Protein 1ULI (pdb70)

GO terms:
  GO:0018687 biphenyl 2,3-dioxygenase activity (F, EXP)
  GO:0005515 protein binding (F, IPI)

Foldseek 3Di:
DALVVLVVQADLQQFWHQCCCLAPQVNLVLCVVLPLQFAWFFPFFCQCAVDAQKWFWDDSFPFIWIWGQHPVRDTWIFGQFFQPHTARQDDDGIDGDQWTFGPPQTQIGGRNQQGDDGPPCVPPPPVDDSRVGTTQIWDWDADLGIIITHRDPPHDDPCVLCDLVSLVVCLAFVLDPQTKHFDDDKAKDKFFTALLLVQLCLFANCVCVVDPLQPQQLVVQPCFFWKKFAAQANLKIKIFHFADQSSLCSQQNDVLLCCQAHDDSLVSSCVRSVHSRSRHGTHWMGIHRPPFWIAIRSLAKTWGWHDDGSGMIMTIITGMDRPPDPPVNVVSSRVSSCCAPHCNHSRVVRVSVVRNVLSVQVVDPVSSVGIDGQCFQPPQWDCPDPSGHHIMHTSNHSSSVSNNSVNSSLSSSAPDVVSSVVVD/DVDAADDDDPVVVVLVVVLVVVLQCCQQVVVVVVNLVLADQQEWEFEWAADDDDDVPCVPRTDDDPDDGLDTDGNVRVVVLSVLLPDCPNVCVVVHKRKGWAKDDWDWHQDPDPQKIWIKIKTWIWTADDPGDIDIWIWIKTWIWGADPDPSGTHTNYIYTYTPDNPGPDPGDSGGD/DALVVLVVQADLQQFWHQCCCLPPQVNQVLCLCLPLQFAWFWPFFCQLQVDAQKWFWDDSFNFIWIFGQHPVRDTWIFGQFFQPHTARQDDDGIDGDQWTFRPPQTQIGGRNQQRDDGPPCVPPVPPDDSRVGTTQIWDWDDDLGIIITHRDPPHDPPCVLCDQVSLVVCLAFVLDPQTKHWDDDKAKDKFQTALLLVLLCLFANPVCVVDPLQPQLLVVQPFFWKKFAALANLKIKIFHFQDQSVQCSQQNDVLLCCQADDDSLVSSCVRSVHSRSRHGTHWMGIHRPPFWIAIRSLAKIWGWHDDGSRMTMTIITGMDRPPDDPVNVVSSRVSSCCAVHCNHSRVVRVRVVRNVLSVQVVDPVSSVGIDGQCFCPPQWDCDDPSGHHIMHTSNHSSSVSNNSVNSSLSSSAPDVVSSVVPRDD/DVPDPADDDDPVVVVLVVVLVVVLQCCQQVVVVVVNLVLADQLEWAFEWAADDDPDVPCVPGTADDPGDGLGTDGSVRVVVLSVLLVDCPNVCVVVHKRKGWDKDPWDWHDDPDPQKIWIKIKTWIWIADDDGDIDIWIWIKTWIWGADPDPSRIHTNYIYTYTPDNPDPDPGDSGGD/DALVVLLVQADLQQFWHQCCCLPPQVNQVLCLVQPLQFAWFWPFFCQQQVDAQWWFWDDSFNFIWIWGQHPVRDIWIFTQFFQPHTARFDPDGIDGDQWTFRPPQTQTGGRNQQRDDGPPCVPPPVPDDSRPGGTQIWDWDDDLGIIITHRDPPHDPPCVLCDQVVLVVCLAFVLDPQTKHFDDDKAKDKFQTALLLVLLCLFANCVCVVDPLQPQLLVVQPAFFWKKFAALANLKIKIWGFADQSSLCSQQNDVLLCCQAHDDSLVSSCVRSVHSRSRHGTYWMGIHRPDFWIAIRSLAKIWGWHDDGSGMTMTIITGMDRPPPPPVVVVSSRVRSCCAPHCNHSRPVRVSVVRNVLSVCVVDPVSSVGIDGQCFQNPQWDCDDPSRHHIMHTSNHSSSVSNNVVLSSLSSSAPDVVSSVVPRD/DVDAADDDDPVVVVLVVVLVVVLQCCQQVVVLVVNLVLADQLEWEFEWAADDDDPVCCVVGTADDVGDGLDTDGSVRVVVLSVLLPDCPNVCQNVHKGKGWDKADWDWHDDPDPQKIWIKIKTWIWIADDPGDTDIWIWIKTWIWGADPDPSGTHTNYIYTYTPDNPRPDPGDSGGD

B-factor: mean 17.36, std 6.79, range [4.51, 50.5]

InterPro domains:
  IPR001663 Aromatic-ring-hydroxylating dioxygenase, alpha subunit [PR00090] (40-65)
  IPR001663 Aromatic-ring-hydroxylating dioxygenase, alpha subunit [PR00090] (70-85)
  IPR001663 Aromatic-ring-hydroxylating dioxygenase, alpha subunit [PR00090] (91-111)
  IPR001663 Aromatic-ring-hydroxylating dioxygenase, alpha subunit [PR00090] (112-132)
  IPR001663 Aromatic-ring-hydroxylating dioxygenase, alpha subunit [PR00090] (154-180)
  IPR001663 Aromatic-ring-hydroxylating dioxygenase, alpha subunit [PR00090] (195-217)
  IPR001663 Aromatic-ring-hydroxylating dioxygenase, alpha subunit [PTHR43756] (24-400)
  IPR015879 Aromatic-ring-hydroxylating dioxygenase, alpha subunit, C-terminal domain [PF00848] (184-440)
  IPR015881 Aromatic-ring-hydroxylating dioxygenase ARHD, Rieske 2Fe-2S-binding site [PS00570] (98-121)
  IPR017941 Rieske [2Fe-2S] iron-sulphur domain [PF00355] (55-139)
  IPR017941 Rieske [2Fe-2S] iron-sulphur domain [PS51296] (56-165)
  IPR036922 Rieske [2Fe-2S] iron-sulphur domain superfamily [G3DSA:2.102.10.10] (53-179)
  IPR036922 Rieske [2Fe-2S] iron-sulphur domain superfamily [SSF50022] (21-170)
  IPR043266 Ring-hydroxylating dioxygenase, alpha subunit NdoB-like, C-terminal [cd08881] (195-440)

Sequence (1806 aa):
WADADIAELVDERTGRLDPRIYTDEALYEQELERIFGRSWLLMGHETQIPKAGDFMTNYMGEDPVMVVRQKNGEIRVFLNQCRHRGMRICRADGGNAKSFTCSYHGWAYDTGGNLVSVPFEEQAFPGLRKEDWGPLQARVETYKGLIFANWDADAPDLDTYLGEAKFYMDHMLDRTEAGTEAIPGIQKWVIPCNWKFAAEQFCSDMYHAGTTSHLSGILAGLPTEGIQYRATWGGHGSGFYIGDPNLLLAIMGPKVTEYWTQGPAAEKASERLGSTERGQQLMAQHMTIFPTCSFLPGINTIRAWHPRGPNEIEVWAFTVVDADAPEEMKEEYRQQTLRTFSAGGVFEQDDGENWVEIQQVLRGHKARSRPFNAEMGLGQTDSDNPDYPGTISYVYSEEAARGLYTQWVRMMTSPDWAALDATRFRTKPAPVDPSLQHEIEQFYYWEAKLLNDRRFQEWFDLLAEDIHYFMPIRTTRIMRETAQEYSGAREYAHFDDNAQMMRGRLRKITSDVSWSENPASRTRHVISNVMIVDGEKPGEYHVSSVFIVYRNRLERQLDIFAGERKDILRRTGSEAGFELAKRTILIDQSTILSNNLSFFFWADADIAELVDERTGRLDPRIYTDEALYEQELERIFGRSWLLMGHETQIPKAGDFMTNYMGEDPVMVVRQKNGEIRVFLNQCRHRGMRICRADGGNAKSFTCSYHGWAYDTGGNLVSVPFEEQAFPGLRKEDWGPLQARVETYKGLIFANWDADAPDLDTYLGEAKFYMDHMLDRTEAGTEAIPGIQKWVIPCNWKFAAEQFCSDMYHAGTTSHLSGILAGLTEGIQYRATWGGHGSGFYIGDPNLLLAIMGPKVTEYWTQGPAAEKASERLGSTERGQQLMAQHMTIFPTCSFLPGINTIRAWHPRGPNEIEVWAFTVVDADAPEEMKEEYRQQTLRTFSAGGVFEQDDGENWVEIQQVLRGHKARSRPFNAEMGLGQTDSDNPDYPGTISYVYSEEAARGLYTQWVRMMTSPDWAALDATRPAAFRTKPAPVDPSLQHEIEQFYYWEAKLLNDRRFQEWFDLLAEDIHYFMPIRTTRIMRETAQEYSGAREYAHFDDNAQMMRGRLRKITSDVSWSENPASRTRHVISNVMIVDGEKPGEYHVSSVFIVYRNRLERQLDIFAGERKDILRRTGSEAGFELAKRTILIDQSTILSNNLSFFFWADADIAELVDERTGRLDPRIYTDEALYEQELERIFGRSWLLMGHETQIPKAGDFMTNYMGEDPVMVVRQKNGEIRVFLNQCRHRGMRICRADGGNAKSFTCSYHGWAYDTGGNLVSVPFEEQAFPGLRKEDWGPLQARVETYKGLIFANWDADAPDLDTYLGEAKFYMDHMLDRTEAGTEAIPGIQKWVIPCNWKFAAEQFCSDMYHAGTTSHLSGILAGLPTEGIQYRATWGGHGSGFYIGDPNLLLAIMGPKVTEYWTQGPAAEKASERLGSTERGQQLMAQHMTIFPTCSFLPGINTIRAWHPRGPNEIEVWAFTVVDADAPEEMKEEYRQQTLRTFSAGGVFEQDDGENWVEIQQVLRGHKARSRPFNAEMGLGQTDSDNPDYPGTISYVYSEEAARGLYTQWVRMMTSPDWAALDATRPFRTKPAPVDPSLQHEIEQFYYWEAKLLNDRRFQEWFDLLAEDIHYFMPIRTTRIMRETAQEYSGAREYAHFDDNAQMMRGRLRKITSDVSWSENPASRTRHVISNVMIVDGEKPGEYHVSSVFIVYRNRLERQLDIFAGERKDILRRTGSEAGFELAKRTILIDQSTILSNNLSFFF

Organism: Rhodococcus jostii (strain RHA1) (NCBI:txid101510)

Structure (mmCIF, N/CA/C/O backbone):
data_1ULI
#
_entry.id   1ULI
#
_cell.length_a   137.741
_cell.length_b   137.741
_cell.length_c   237.744
_cell.angle_alpha   90.00
_cell.angle_beta   90.00
_cell.angle_gamma   90.00
#
_symmetry.space_group_name_H-M   'P 43 21 2'
#
loop_
_entity.id
_entity.type
_entity.pdbx_description
1 polymer 'biphenyl dioxygenase large subunit'
2 polymer 'biphenyl dioxygenase small subunit'
3 non-polymer 'FE (II) ION'
4 non-polymer 'FE2/S2 (INORGANIC) CLUSTER'
5 water water
#
loop_
_atom_site.group_PDB
_atom_site.id
_atom_site.type_symbol
_atom_site.label_atom_id
_atom_site.label_alt_id
_atom_site.label_comp_id
_atom_site.label_asym_id
_atom_site.label_entity_id
_atom_site.label_seq_id
_atom_site.pdbx_PDB_ins_code
_atom_site.Cartn_x
_atom_site.Cartn_y
_atom_site.Cartn_z
_atom_site.occupancy
_atom_site.B_iso_or_equiv
_atom_site.auth_seq_id
_atom_site.auth_comp_id
_atom_site.auth_asym_id
_atom_site.auth_atom_id
_atom_site.pdbx_PDB_model_num
ATOM 1 N N . TRP A 1 17 ? -6.313 21.892 64.701 1.00 23.52 17 TRP A N 1
ATOM 2 C CA . TRP A 1 17 ? -6.714 20.532 65.194 1.00 23.78 17 TRP A CA 1
ATOM 3 C C . TRP A 1 17 ? -8.221 20.409 65.345 1.00 24.19 17 TRP A C 1
ATOM 4 O O . TRP A 1 17 ? -8.833 21.188 66.073 1.00 24.94 17 TRP A O 1
ATOM 15 N N . ALA A 1 18 ? -8.814 19.420 64.680 1.00 24.41 18 ALA A N 1
ATOM 16 C CA . ALA A 1 18 ? -10.222 19.080 64.892 1.00 24.53 18 ALA A CA 1
ATOM 17 C C . ALA A 1 18 ? -10.408 18.417 66.247 1.00 24.51 18 ALA A C 1
ATOM 18 O O . ALA A 1 18 ? -9.502 17.755 66.742 1.00 24.20 18 ALA A O 1
ATOM 20 N N . ASP A 1 19 ? -11.595 18.598 66.824 1.00 24.62 19 ASP A N 1
ATOM 21 C CA . ASP A 1 19 ? -11.930 18.094 68.150 1.00 24.80 19 ASP A CA 1
ATOM 22 C C . ASP A 1 19 ? -11.790 16.588 68.253 1.00 24.68 19 ASP A C 1
ATOM 23 O O . ASP A 1 19 ? -11.251 16.075 69.241 1.00 25.08 19 ASP A O 1
ATOM 28 N N . ALA A 1 20 ? -12.259 15.874 67.236 1.00 24.23 20 ALA A N 1
ATOM 29 C CA . ALA A 1 20 ? -12.184 14.418 67.235 1.00 23.78 20 ALA A CA 1
ATOM 30 C C . ALA A 1 20 ? -10.738 13.924 67.171 1.00 23.34 20 ALA A C 1
ATOM 31 O O . ALA A 1 20 ? -10.413 12.876 67.722 1.00 23.28 20 ALA A O 1
ATOM 33 N N . ASP A 1 21 ? -9.880 14.678 66.493 1.00 22.73 21 ASP A N 1
ATOM 34 C CA . ASP A 1 21 ? -8.465 14.334 66.392 1.00 22.63 21 ASP A CA 1
ATOM 35 C C . ASP A 1 21 ? -7.744 14.478 67.736 1.00 22.16 21 ASP A C 1
ATOM 36 O O . ASP A 1 21 ? -6.870 13.666 68.056 1.00 22.04 21 ASP A O 1
ATOM 41 N N . ILE A 1 22 ? -8.116 15.503 68.512 1.00 21.45 22 ILE A N 1
ATOM 42 C CA . ILE A 1 22 ? -7.568 15.715 69.853 1.00 20.97 22 ILE A CA 1
ATOM 43 C C . ILE A 1 22 ? -7.991 14.581 70.800 1.00 21.11 22 ILE A C 1
ATOM 44 O O . ILE A 1 22 ? -7.174 14.082 71.586 1.00 19.68 22 ILE A O 1
ATOM 49 N N . ALA A 1 23 ? -9.264 14.184 70.709 1.00 21.40 23 ALA A N 1
ATOM 50 C CA . ALA A 1 23 ? -9.807 13.101 71.531 1.00 21.68 23 ALA A CA 1
ATOM 51 C C . ALA A 1 23 ? -9.057 11.783 71.343 1.00 21.58 23 ALA A C 1
ATOM 52 O O . ALA A 1 23 ? -8.926 11.023 72.292 1.00 20.91 23 ALA A O 1
ATOM 54 N N . GLU A 1 24 ? -8.562 11.525 70.130 1.00 21.89 24 GLU A N 1
ATOM 55 C CA . GLU A 1 24 ? -7.788 10.305 69.837 1.00 22.60 24 GLU A CA 1
ATOM 56 C C . GLU A 1 24 ? -6.378 10.291 70.465 1.00 21.62 24 GLU A C 1
ATOM 57 O O . GLU A 1 24 ? -5.728 9.245 70.495 1.00 21.04 24 GLU A O 1
ATOM 63 N N . LEU A 1 25 ? -5.899 11.442 70.933 1.00 20.83 25 LEU A N 1
ATOM 64 C CA . LEU A 1 25 ? -4.556 11.547 71.531 1.00 20.84 25 LEU A CA 1
ATOM 65 C C . LEU A 1 25 ? -4.477 10.950 72.937 1.00 20.80 25 LEU A C 1
ATOM 66 O O . LEU A 1 25 ? -3.392 10.664 73.428 1.00 20.19 25 LEU A O 1
ATOM 71 N N . VAL A 1 26 ? -5.630 10.783 73.579 1.00 20.64 26 VAL A N 1
ATOM 72 C CA . VAL A 1 26 ? -5.720 10.228 74.924 1.00 20.75 26 VAL A CA 1
ATOM 73 C C . VAL A 1 26 ? -6.798 9.146 74.940 1.00 21.14 26 VAL A C 1
ATOM 74 O O . VAL A 1 26 ? -7.918 9.376 74.477 1.00 20.87 26 VAL A O 1
ATOM 78 N N . ASP A 1 27 ? -6.456 7.987 75.494 1.00 21.27 27 ASP A N 1
ATOM 79 C CA . ASP A 1 27 ? -7.370 6.851 75.588 1.00 21.82 27 ASP A CA 1
ATOM 80 C C . ASP A 1 27 ? -7.288 6.277 77.001 1.00 21.61 27 ASP A C 1
ATOM 81 O O . ASP A 1 27 ? -6.368 5.527 77.326 1.00 20.53 27 ASP A O 1
ATOM 86 N N . GLU A 1 28 ? -8.237 6.661 77.850 1.00 22.15 28 GLU A N 1
ATOM 87 C CA . GLU A 1 28 ? -8.289 6.168 79.227 1.00 22.95 28 GLU A CA 1
ATOM 88 C C . GLU A 1 28 ? -8.875 4.760 79.335 1.00 22.88 28 GLU A C 1
ATOM 89 O O . GLU A 1 28 ? -8.745 4.130 80.381 1.00 23.30 28 GLU A O 1
ATOM 95 N N . ARG A 1 29 ? -9.525 4.291 78.270 1.00 23.36 29 ARG A N 1
ATOM 96 C CA . ARG A 1 29 ? -10.122 2.943 78.209 1.00 24.10 29 ARG A CA 1
ATOM 97 C C . ARG A 1 29 ? -9.031 1.854 78.170 1.00 23.08 29 ARG A C 1
ATOM 98 O O . ARG A 1 29 ? -9.091 0.905 78.947 1.00 23.20 29 ARG A O 1
ATOM 106 N N . THR A 1 30 ? -8.048 2.006 77.277 1.00 21.96 30 THR A N 1
ATOM 107 C CA . THR A 1 30 ? -6.898 1.089 77.180 1.00 21.60 30 THR A CA 1
ATOM 108 C C . THR A 1 30 ? -5.614 1.649 77.821 1.00 20.55 30 THR A C 1
ATOM 109 O O . THR A 1 30 ? -4.663 0.906 78.045 1.00 21.06 30 THR A O 1
ATOM 113 N N . GLY A 1 31 ? -5.581 2.950 78.091 1.00 19.14 31 GLY A N 1
ATOM 114 C CA . GLY A 1 31 ? -4.473 3.571 78.799 1.00 18.55 31 GLY A CA 1
ATOM 115 C C . GLY A 1 31 ? -3.311 3.914 77.898 1.00 17.72 31 GLY A C 1
ATOM 116 O O . GLY A 1 31 ? -2.257 3.302 78.024 1.00 17.00 31 GLY A O 1
ATOM 117 N N . ARG A 1 32 ? -3.516 4.884 77.001 1.00 17.41 32 ARG A N 1
ATOM 118 C CA . ARG A 1 32 ? -2.534 5.279 75.985 1.00 17.76 32 ARG A CA 1
ATOM 119 C C . ARG A 1 32 ? -2.450 6.795 75.911 1.00 16.93 32 ARG A C 1
ATOM 120 O O . ARG A 1 32 ? -3.471 7.465 75.937 1.00 16.77 32 ARG A O 1
ATOM 128 N N . LEU A 1 33 ? -1.238 7.336 75.815 1.00 16.08 33 LEU A N 1
ATOM 129 C CA . LEU A 1 33 ? -1.060 8.761 75.595 1.00 15.45 33 LEU A CA 1
ATOM 130 C C . LEU A 1 33 ? -0.190 9.002 74.364 1.00 15.03 33 LEU A C 1
ATOM 131 O O . LEU A 1 33 ? 0.897 8.466 74.247 1.00 14.80 33 LEU A O 1
ATOM 136 N N . ASP A 1 34 ? -0.669 9.838 73.456 1.00 14.58 34 ASP A N 1
ATOM 137 C CA . ASP A 1 34 ? 0.106 10.235 72.303 1.00 14.26 34 ASP A CA 1
ATOM 138 C C . ASP A 1 34 ? 1.104 11.336 72.727 1.00 13.65 34 ASP A C 1
ATOM 139 O O . ASP A 1 34 ? 0.691 12.362 73.240 1.00 13.38 34 ASP A O 1
ATOM 144 N N . PRO A 1 35 ? 2.407 11.127 72.535 1.00 12.87 35 PRO A N 1
ATOM 145 C CA . PRO A 1 35 ? 3.410 12.076 73.043 1.00 12.21 35 PRO A CA 1
ATOM 146 C C . PRO A 1 35 ? 3.379 13.461 72.398 1.00 11.29 35 PRO A C 1
ATOM 147 O O . PRO A 1 35 ? 3.895 14.392 72.988 1.00 10.24 35 PRO A O 1
ATOM 151 N N . ARG A 1 36 ? 2.753 13.598 71.243 1.00 10.64 36 ARG A N 1
ATOM 152 C CA . ARG A 1 36 ? 2.570 14.920 70.630 1.00 11.01 36 ARG A CA 1
ATOM 153 C C . ARG A 1 36 ? 1.749 15.902 71.487 1.00 10.36 36 ARG A C 1
ATOM 154 O O . ARG A 1 36 ? 1.801 17.108 71.270 1.00 10.09 36 ARG A O 1
ATOM 162 N N . ILE A 1 37 ? 1.007 15.417 72.476 1.00 10.12 37 ILE A N 1
ATOM 163 C CA . ILE A 1 37 ? 0.344 16.349 73.391 1.00 9.87 37 ILE A CA 1
ATOM 164 C C . ILE A 1 37 ? 1.374 17.200 74.170 1.00 10.32 37 ILE A C 1
ATOM 165 O O . ILE A 1 37 ? 1.040 18.287 74.638 1.00 10.30 37 ILE A O 1
ATOM 170 N N . TYR A 1 38 ? 2.611 16.702 74.278 1.00 9.93 38 TYR A N 1
ATOM 171 C CA . TYR A 1 38 ? 3.684 17.395 74.998 1.00 10.05 38 TYR A CA 1
ATOM 172 C C . TYR A 1 38 ? 4.560 18.312 74.133 1.00 9.95 38 TYR A C 1
ATOM 173 O O . TYR A 1 38 ? 5.407 19.023 74.674 1.00 9.56 38 TYR A O 1
ATOM 182 N N . THR A 1 39 ? 4.375 18.279 72.813 1.00 10.69 39 THR A N 1
ATOM 183 C CA . THR A 1 39 ? 5.242 19.019 71.879 1.00 11.60 39 THR A CA 1
ATOM 184 C C . THR A 1 39 ? 4.541 19.924 70.875 1.00 12.47 39 THR A C 1
ATOM 185 O O . THR A 1 39 ? 5.147 20.890 70.377 1.00 13.45 39 THR A O 1
ATOM 189 N N . ASP A 1 40 ? 3.310 19.597 70.513 1.00 13.09 40 ASP A N 1
ATOM 190 C CA . ASP A 1 40 ? 2.667 20.267 69.391 1.00 13.64 40 ASP A CA 1
ATOM 191 C C . ASP A 1 40 ? 2.368 21.732 69.710 1.00 14.18 40 ASP A C 1
ATOM 192 O O . ASP A 1 40 ? 1.709 22.040 70.717 1.00 14.26 40 ASP A O 1
ATOM 197 N N . GLU A 1 41 ? 2.851 22.629 68.845 1.00 14.85 41 GLU A N 1
ATOM 198 C CA . GLU A 1 41 ? 2.704 24.073 69.045 1.00 15.33 41 GLU A CA 1
ATOM 199 C C . GLU A 1 41 ? 1.250 24.527 68.927 1.00 14.58 41 GLU A C 1
ATOM 200 O O . GLU A 1 41 ? 0.814 25.399 69.682 1.00 13.65 41 GLU A O 1
ATOM 206 N N . ALA A 1 42 ? 0.508 23.952 67.982 1.00 13.90 42 ALA A N 1
ATOM 207 C CA . ALA A 1 42 ? -0.889 24.338 67.783 1.00 13.56 42 ALA A CA 1
ATOM 208 C C . ALA A 1 42 ? -1.753 23.886 68.973 1.00 13.42 42 ALA A C 1
ATOM 209 O O . ALA A 1 42 ? -2.598 24.650 69.462 1.00 12.63 42 ALA A O 1
ATOM 211 N N . LEU A 1 43 ? -1.514 22.671 69.470 1.00 12.89 43 LEU A N 1
ATOM 212 C CA . LEU A 1 43 ? -2.187 22.213 70.690 1.00 12.85 43 LEU A CA 1
ATOM 213 C C . LEU A 1 43 ? -1.883 23.138 71.867 1.00 12.80 43 LEU A C 1
ATOM 214 O O . LEU A 1 43 ? -2.764 23.412 72.665 1.00 12.84 43 LEU A O 1
ATOM 219 N N . TYR A 1 44 ? -0.657 23.644 71.940 1.00 13.10 44 TYR A N 1
ATOM 220 C CA . TYR A 1 44 ? -0.242 24.541 73.021 1.00 13.69 44 TYR A CA 1
ATOM 221 C C . TYR A 1 44 ? -1.004 25.872 72.999 1.00 14.19 44 TYR A C 1
ATOM 222 O O . TYR A 1 44 ? -1.501 26.304 74.026 1.00 13.67 44 TYR A O 1
ATOM 231 N N . GLU A 1 45 ? -1.084 26.514 71.831 1.00 14.90 45 GLU A N 1
ATOM 232 C CA . GLU A 1 45 ? -1.892 27.731 71.648 1.00 15.75 45 GLU A CA 1
ATOM 233 C C . GLU A 1 45 ? -3.362 27.512 72.055 1.00 14.85 45 GLU A C 1
ATOM 234 O O . GLU A 1 45 ? -3.987 28.377 72.683 1.00 14.68 45 GLU A O 1
ATOM 240 N N . GLN A 1 46 ? -3.905 26.347 71.722 1.00 14.20 46 GLN A N 1
ATOM 241 C CA . GLN A 1 46 ? -5.271 26.010 72.104 1.00 14.11 46 GLN A CA 1
ATOM 242 C C . GLN A 1 46 ? -5.404 25.758 73.618 1.00 13.59 46 GLN A C 1
ATOM 243 O O . GLN A 1 46 ? -6.439 26.043 74.184 1.00 13.40 46 GLN A O 1
ATOM 249 N N . GLU A 1 47 ? -4.359 25.243 74.264 1.00 13.28 47 GLU A N 1
ATOM 250 C CA . GLU A 1 47 ? -4.323 25.124 75.731 1.00 12.75 47 GLU A CA 1
ATOM 251 C C . GLU A 1 47 ? -4.413 26.489 76.401 1.00 12.57 47 GLU A C 1
ATOM 252 O O . GLU A 1 47 ? -5.156 26.661 77.353 1.00 11.87 47 GLU A O 1
ATOM 258 N N . LEU A 1 48 ? -3.642 27.460 75.922 1.00 12.29 48 LEU A N 1
ATOM 259 C CA . LEU A 1 48 ? -3.710 28.804 76.494 1.00 12.24 48 LEU A CA 1
ATOM 260 C C . LEU A 1 48 ? -5.124 29.379 76.437 1.00 12.54 48 LEU A C 1
ATOM 261 O O . LEU A 1 48 ? -5.559 30.050 77.384 1.00 11.75 48 LEU A O 1
ATOM 266 N N . GLU A 1 49 ? -5.831 29.106 75.335 1.00 13.14 49 GLU A N 1
ATOM 267 C CA . GLU A 1 49 ? -7.188 29.578 75.145 1.00 13.79 49 GLU A CA 1
ATOM 268 C C . GLU A 1 49 ? -8.177 28.791 76.005 1.00 13.69 49 GLU A C 1
ATOM 269 O O . GLU A 1 49 ? -8.917 29.382 76.793 1.00 14.65 49 GLU A O 1
ATOM 275 N N . ARG A 1 50 ? -8.184 27.469 75.855 1.00 12.96 50 ARG A N 1
ATOM 276 C CA . ARG A 1 50 ? -9.240 26.622 76.396 1.00 12.86 50 ARG A CA 1
ATOM 277 C C . ARG A 1 50 ? -8.985 26.013 77.777 1.00 12.65 50 ARG A C 1
ATOM 278 O O . ARG A 1 50 ? -9.935 25.555 78.430 1.00 12.15 50 ARG A O 1
ATOM 286 N N . ILE A 1 51 ? -7.730 26.010 78.229 1.00 12.03 51 ILE A N 1
ATOM 287 C CA . ILE A 1 51 ? -7.416 25.586 79.595 1.00 11.77 51 ILE A CA 1
ATOM 288 C C . ILE A 1 51 ? -7.042 26.783 80.458 1.00 12.22 51 ILE A C 1
ATOM 289 O O . ILE A 1 51 ? -7.784 27.135 81.372 1.00 11.86 51 ILE A O 1
ATOM 294 N N . PHE A 1 52 ? -5.913 27.423 80.163 1.00 12.55 52 PHE A N 1
ATOM 295 C CA . PHE A 1 52 ? -5.430 28.515 81.006 1.00 12.71 52 PHE A CA 1
ATOM 296 C C . PHE A 1 52 ? -6.354 29.734 80.974 1.00 13.21 52 PHE A C 1
ATOM 297 O O . PHE A 1 52 ? -6.450 30.467 81.962 1.00 13.33 52 PHE A O 1
ATOM 305 N N . GLY A 1 53 ? -7.071 29.904 79.866 1.00 13.22 53 GLY A N 1
ATOM 306 C CA . GLY A 1 53 ? -8.013 30.991 79.716 1.00 13.15 53 GLY A CA 1
ATOM 307 C C . GLY A 1 53 ? -9.295 30.839 80.520 1.00 12.86 53 GLY A C 1
ATOM 308 O O . GLY A 1 53 ? -10.026 31.793 80.674 1.00 12.55 53 GLY A O 1
ATOM 309 N N . ARG A 1 54 ? -9.580 29.655 81.041 1.00 13.42 54 ARG A N 1
ATOM 310 C CA . ARG A 1 54 ? -10.845 29.471 81.748 1.00 13.83 54 ARG A CA 1
ATOM 311 C C . ARG A 1 54 ? -10.843 28.506 82.904 1.00 13.13 54 ARG A C 1
ATOM 312 O O . ARG A 1 54 ? -11.903 28.101 83.364 1.00 13.49 54 ARG A O 1
ATOM 320 N N . SER A 1 55 ? -9.656 28.194 83.407 1.00 12.36 55 SER A N 1
ATOM 321 C CA . SER A 1 55 ? -9.492 27.386 84.595 1.00 12.05 55 SER A CA 1
ATOM 322 C C . SER A 1 55 ? -9.210 28.316 85.778 1.00 11.46 55 SER A C 1
ATOM 323 O O . SER A 1 55 ? -8.814 29.457 85.592 1.00 11.21 55 SER A O 1
ATOM 326 N N . TRP A 1 56 ? -9.427 27.812 86.983 1.00 11.17 56 TRP A N 1
ATOM 327 C CA . TRP A 1 56 ? -8.943 28.463 88.202 1.00 11.11 56 TRP A CA 1
ATOM 328 C C . TRP A 1 56 ? -7.468 28.126 88.419 1.00 11.00 56 TRP A C 1
ATOM 329 O O . TRP A 1 56 ? -7.095 26.949 88.470 1.00 11.12 56 TRP A O 1
ATOM 340 N N . LEU A 1 57 ? -6.655 29.165 88.569 1.00 10.79 57 LEU A N 1
ATOM 341 C CA . LEU A 1 57 ? -5.198 29.065 88.605 1.00 10.82 57 LEU A CA 1
ATOM 342 C C . LEU A 1 57 ? -4.658 29.675 89.886 1.00 10.49 57 LEU A C 1
ATOM 343 O O . LEU A 1 57 ? -5.156 30.703 90.329 1.00 9.76 57 LEU A O 1
ATOM 348 N N . LEU A 1 58 ? -3.618 29.067 90.460 1.00 10.72 58 LEU A N 1
ATOM 349 C CA . LEU A 1 58 ? -3.058 29.516 91.742 1.00 10.84 58 LEU A CA 1
ATOM 350 C C . LEU A 1 58 ? -2.251 30.790 91.591 1.00 10.77 58 LEU A C 1
ATOM 351 O O . LEU A 1 58 ? -1.352 30.875 90.762 1.00 11.86 58 LEU A O 1
ATOM 356 N N . MET A 1 59 ? -2.581 31.764 92.426 1.00 10.97 59 MET A N 1
ATOM 357 C CA . MET A 1 59 ? -1.971 33.081 92.461 1.00 10.89 59 MET A CA 1
ATOM 358 C C . MET A 1 59 ? -1.083 33.243 93.679 1.00 11.02 59 MET A C 1
ATOM 359 O O . MET A 1 59 ? -0.280 34.154 93.722 1.00 10.77 59 MET A O 1
ATOM 364 N N . GLY A 1 60 ? -1.263 32.383 94.682 1.00 11.24 60 GLY A N 1
ATOM 365 C CA . GLY A 1 60 ? -0.508 32.468 95.916 1.00 11.04 60 GLY A CA 1
ATOM 366 C C . GLY A 1 60 ? -1.347 32.225 97.169 1.00 11.47 60 GLY A C 1
ATOM 367 O O . GLY A 1 60 ? -2.290 31.440 97.178 1.00 11.13 60 GLY A O 1
ATOM 368 N N . HIS A 1 61 ? -0.964 32.900 98.248 1.00 12.04 61 HIS A N 1
ATOM 369 C CA . HIS A 1 61 ? -1.597 32.756 99.547 1.00 12.30 61 HIS A CA 1
ATOM 370 C C . HIS A 1 61 ? -1.917 34.151 100.061 1.00 12.63 61 HIS A C 1
ATOM 371 O O . HIS A 1 61 ? -1.132 35.084 99.849 1.00 12.31 61 HIS A O 1
ATOM 378 N N . GLU A 1 62 ? -3.064 34.283 100.733 1.00 12.79 62 GLU A N 1
ATOM 379 C CA . GLU A 1 62 ? -3.537 35.554 101.305 1.00 13.50 62 GLU A CA 1
ATOM 380 C C . GLU A 1 62 ? -2.487 36.285 102.119 1.00 13.16 62 GLU A C 1
ATOM 381 O O . GLU A 1 62 ? -2.345 37.485 102.008 1.00 13.99 62 GLU A O 1
ATOM 387 N N . THR A 1 63 ? -1.757 35.561 102.946 1.00 13.25 63 THR A N 1
ATOM 388 C CA . THR A 1 63 ? -0.771 36.154 103.842 1.00 13.60 63 THR A CA 1
ATOM 389 C C . THR A 1 63 ? 0.502 36.659 103.148 1.00 13.64 63 THR A C 1
ATOM 390 O O . THR A 1 63 ? 1.333 37.304 103.795 1.00 13.46 63 THR A O 1
ATOM 394 N N . GLN A 1 64 ? 0.651 36.400 101.848 1.00 12.91 64 GLN A N 1
ATOM 395 C CA . GLN A 1 64 ? 1.726 37.017 101.062 1.00 12.73 64 GLN A CA 1
ATOM 396 C C . GLN A 1 64 ? 1.460 38.492 100.766 1.00 12.73 64 GLN A C 1
ATOM 397 O O . GLN A 1 64 ? 2.404 39.264 100.602 1.00 13.02 64 GLN A O 1
ATOM 403 N N . ILE A 1 65 ? 0.179 38.875 100.682 1.00 12.93 65 ILE A N 1
ATOM 404 C CA . ILE A 1 65 ? -0.232 40.266 100.475 1.00 12.48 65 ILE A CA 1
ATOM 405 C C . ILE A 1 65 ? -1.300 40.705 101.504 1.00 13.51 65 ILE A C 1
ATOM 406 O O . ILE A 1 65 ? -2.452 40.970 101.154 1.00 12.95 65 ILE A O 1
ATOM 411 N N . PRO A 1 66 ? -0.913 40.787 102.776 1.00 14.46 66 PRO A N 1
ATOM 412 C CA . PRO A 1 66 ? -1.884 41.034 103.855 1.00 14.93 66 PRO A CA 1
ATOM 413 C C . PRO A 1 66 ? -2.368 42.498 104.000 1.00 15.59 66 PRO A C 1
ATOM 414 O O . PRO A 1 66 ? -3.480 42.716 104.486 1.00 15.85 66 PRO A O 1
ATOM 418 N N . LYS A 1 67 ? -1.565 43.474 103.577 1.00 15.97 67 LYS A N 1
ATOM 419 C CA . LYS A 1 67 ? -1.900 44.885 103.748 1.00 16.00 67 LYS A CA 1
ATOM 420 C C . LYS A 1 67 ? -2.406 45.548 102.477 1.00 15.73 67 LYS A C 1
ATOM 421 O O . LYS A 1 67 ? -2.048 45.155 101.369 1.00 15.02 67 LYS A O 1
ATOM 427 N N . ALA A 1 68 ? -3.241 46.572 102.657 1.00 15.38 68 ALA A N 1
ATOM 428 C CA . ALA A 1 68 ? -3.698 47.426 101.566 1.00 15.31 68 ALA A CA 1
ATOM 429 C C . ALA A 1 68 ? -2.507 47.952 100.751 1.00 15.46 68 ALA A C 1
ATOM 430 O O . ALA A 1 68 ? -1.546 48.500 101.311 1.00 15.54 68 ALA A O 1
ATOM 432 N N . GLY A 1 69 ? -2.577 47.774 99.436 1.00 15.15 69 GLY A N 1
ATOM 433 C CA . GLY A 1 69 ? -1.495 48.139 98.539 1.00 14.81 69 GLY A CA 1
ATOM 434 C C . GLY A 1 69 ? -0.432 47.069 98.333 1.00 14.46 69 GLY A C 1
ATOM 435 O O . GLY A 1 69 ? 0.398 47.196 97.439 1.00 14.52 69 GLY A O 1
ATOM 436 N N . ASP A 1 70 ? -0.419 46.031 99.153 1.00 14.06 70 ASP A N 1
ATOM 437 C CA . ASP A 1 70 ? 0.497 44.926 98.911 1.00 14.22 70 ASP A CA 1
ATOM 438 C C . ASP A 1 70 ? 0.163 44.271 97.577 1.00 14.40 70 ASP A C 1
ATOM 439 O O . ASP A 1 70 ? -0.998 43.921 97.316 1.00 14.95 70 ASP A O 1
ATOM 444 N N . PHE A 1 71 ? 1.179 44.116 96.736 1.00 13.98 71 PHE A N 1
ATOM 445 C CA . PHE A 1 71 ? 1.040 43.387 95.474 1.00 13.48 71 PHE A CA 1
ATOM 446 C C . PHE A 1 71 ? 2.119 42.323 95.280 1.00 13.04 71 PHE A C 1
ATOM 447 O O . PHE A 1 71 ? 3.186 42.368 95.887 1.00 12.56 71 PHE A O 1
ATOM 455 N N . MET A 1 72 ? 1.807 41.357 94.426 1.00 12.74 72 MET A N 1
ATOM 456 C CA . MET A 1 72 ? 2.804 40.461 93.865 1.00 12.66 72 MET A CA 1
ATOM 457 C C . MET A 1 72 ? 2.401 40.161 92.432 1.00 12.49 72 MET A C 1
ATOM 458 O O . MET A 1 72 ? 1.225 40.097 92.130 1.00 12.04 72 MET A O 1
ATOM 463 N N . THR A 1 73 ? 3.376 39.981 91.549 1.00 12.52 73 THR A N 1
ATOM 464 C CA . THR A 1 73 ? 3.080 39.510 90.208 1.00 12.42 73 THR A CA 1
ATOM 465 C C . THR A 1 73 ? 2.892 38.008 90.213 1.00 11.76 73 THR A C 1
ATOM 466 O O . THR A 1 73 ? 3.325 37.305 91.129 1.00 11.93 73 THR A O 1
ATOM 470 N N . ASN A 1 74 ? 2.231 37.528 89.171 1.00 10.97 74 ASN A N 1
ATOM 471 C CA . ASN A 1 74 ? 2.120 36.106 88.888 1.00 10.60 74 ASN A CA 1
ATOM 472 C C . ASN A 1 74 ? 1.770 35.926 87.396 1.00 10.11 74 ASN A C 1
ATOM 473 O O . ASN A 1 74 ? 1.775 36.891 86.631 1.00 9.43 74 ASN A O 1
ATOM 478 N N . TYR A 1 75 ? 1.482 34.690 87.000 1.00 9.73 75 TYR A N 1
ATOM 479 C CA . TYR A 1 75 ? 1.069 34.359 85.637 1.00 9.64 75 TYR A CA 1
ATOM 480 C C . TYR A 1 75 ? -0.182 33.513 85.610 1.00 9.42 75 TYR A C 1
ATOM 481 O O . TYR A 1 75 ? -0.403 32.662 86.479 1.00 9.19 75 TYR A O 1
ATOM 490 N N . MET A 1 76 ? -1.002 33.771 84.597 1.00 9.30 76 MET A N 1
ATOM 491 C CA . MET A 1 76 ? -2.052 32.886 84.186 1.00 9.52 76 MET A CA 1
ATOM 492 C C . MET A 1 76 ? -1.688 32.466 82.779 1.00 9.52 76 MET A C 1
ATOM 493 O O . MET A 1 76 ? -1.941 33.187 81.834 1.00 10.32 76 MET A O 1
ATOM 498 N N . GLY A 1 77 ? -1.086 31.291 82.640 1.00 10.09 77 GLY A N 1
ATOM 499 C CA . GLY A 1 77 ? -0.524 30.867 81.368 1.00 10.11 77 GLY A CA 1
ATOM 500 C C . GLY A 1 77 ? 0.711 31.706 81.077 1.00 9.95 77 GLY A C 1
ATOM 501 O O . GLY A 1 77 ? 1.613 31.760 81.886 1.00 10.24 77 GLY A O 1
ATOM 502 N N . GLU A 1 78 ? 0.744 32.373 79.933 1.00 10.04 78 GLU A N 1
ATOM 503 C CA . GLU A 1 78 ? 1.786 33.354 79.663 1.00 10.08 78 GLU A CA 1
ATOM 504 C C . GLU A 1 78 ? 1.300 34.805 79.782 1.00 10.00 78 GLU A C 1
ATOM 505 O O . GLU A 1 78 ? 1.971 35.734 79.301 1.00 10.12 78 GLU A O 1
ATOM 511 N N . ASP A 1 79 ? 0.136 35.003 80.394 1.00 9.70 79 ASP A N 1
ATOM 512 C CA . ASP A 1 79 ? -0.339 36.348 80.696 1.00 9.77 79 ASP A CA 1
ATOM 513 C C . ASP A 1 79 ? 0.136 36.765 82.077 1.00 9.42 79 ASP A C 1
ATOM 514 O O . ASP A 1 79 ? -0.258 36.154 83.072 1.00 8.92 79 ASP A O 1
ATOM 519 N N . PRO A 1 80 ? 0.948 37.814 82.152 1.00 9.23 80 PRO A N 1
ATOM 520 C CA . PRO A 1 80 ? 1.452 38.289 83.444 1.00 9.19 80 PRO A CA 1
ATOM 521 C C . PRO A 1 80 ? 0.350 39.044 84.138 1.00 8.75 80 PRO A C 1
ATOM 522 O O . PRO A 1 80 ? -0.335 39.829 83.480 1.00 9.69 80 PRO A O 1
ATOM 526 N N . VAL A 1 81 ? 0.139 38.798 85.420 1.00 8.60 81 VAL A N 1
ATOM 527 C CA . VAL A 1 81 ? -0.918 39.482 86.161 1.00 8.80 81 VAL A CA 1
ATOM 528 C C . VAL A 1 81 ? -0.399 40.172 87.419 1.00 9.06 81 VAL A C 1
ATOM 529 O O . VAL A 1 81 ? 0.650 39.804 87.949 1.00 9.35 81 VAL A O 1
ATOM 533 N N . MET A 1 82 ? -1.142 41.173 87.885 1.00 9.33 82 MET A N 1
ATOM 534 C CA . MET A 1 82 ? -0.922 41.793 89.193 1.00 9.61 82 MET A CA 1
ATOM 535 C C . MET A 1 82 ? -1.948 41.260 90.219 1.00 9.83 82 MET A C 1
ATOM 536 O O . MET A 1 82 ? -3.144 41.257 89.952 1.00 10.08 82 MET A O 1
ATOM 541 N N . VAL A 1 83 ? -1.473 40.804 91.377 1.00 10.05 83 VAL A N 1
ATOM 542 C CA . VAL A 1 83 ? -2.319 40.352 92.474 1.00 10.45 83 VAL A CA 1
ATOM 543 C C . VAL A 1 83 ? -2.157 41.382 93.611 1.00 10.94 83 VAL A C 1
ATOM 544 O O . VAL A 1 83 ? -1.076 41.490 94.184 1.00 11.16 83 VAL A O 1
ATOM 548 N N . VAL A 1 84 ? -3.222 42.121 93.931 1.00 11.01 84 VAL A N 1
ATOM 549 C CA . VAL A 1 84 ? -3.148 43.328 94.763 1.00 11.33 84 VAL A CA 1
ATOM 550 C C . VAL A 1 84 ? -4.238 43.394 95.855 1.00 11.89 84 VAL A C 1
ATOM 551 O O . VAL A 1 84 ? -5.431 43.237 95.588 1.00 11.92 84 VAL A O 1
ATOM 555 N N . ARG A 1 85 ? -3.815 43.639 97.087 1.00 12.20 85 ARG A N 1
ATOM 556 C CA . ARG A 1 85 ? -4.737 43.839 98.183 1.00 12.91 85 ARG A CA 1
ATOM 557 C C . ARG A 1 85 ? -5.290 45.252 98.102 1.00 13.43 85 ARG A C 1
ATOM 558 O O . ARG A 1 85 ? -4.524 46.212 97.959 1.00 13.22 85 ARG A O 1
ATOM 566 N N . GLN A 1 86 ? -6.619 45.360 98.151 1.00 14.24 86 GLN A N 1
ATOM 567 C CA . GLN A 1 86 ? -7.330 46.646 98.141 1.00 14.78 86 GLN A CA 1
ATOM 568 C C . GLN A 1 86 ? -7.619 47.135 99.554 1.00 15.09 86 GLN A C 1
ATOM 569 O O . GLN A 1 86 ? -7.420 46.409 100.546 1.00 15.50 86 GLN A O 1
ATOM 575 N N . LYS A 1 87 ? -8.113 48.366 99.626 1.00 15.54 87 LYS A N 1
ATOM 576 C CA . LYS A 1 87 ? -8.412 49.050 100.884 1.00 16.18 87 LYS A CA 1
ATOM 577 C C . LYS A 1 87 ? -9.578 48.416 101.629 1.00 15.41 87 LYS A C 1
ATOM 578 O O . LYS A 1 87 ? -9.708 48.600 102.818 1.00 15.06 87 LYS A O 1
ATOM 584 N N . ASN A 1 88 ? -10.436 47.704 100.916 1.00 15.51 88 ASN A N 1
ATOM 585 C CA . ASN A 1 88 ? -11.596 47.056 101.525 1.00 16.08 88 ASN A CA 1
ATOM 586 C C . ASN A 1 88 ? -11.369 45.568 101.828 1.00 15.77 88 ASN A C 1
ATOM 587 O O . ASN A 1 88 ? -12.317 44.851 102.096 1.00 15.74 88 ASN A O 1
ATOM 592 N N . GLY A 1 89 ? -10.110 45.125 101.794 1.00 15.05 89 GLY A N 1
ATOM 593 C CA . GLY A 1 89 ? -9.762 43.726 101.995 1.00 14.34 89 GLY A CA 1
ATOM 594 C C . GLY A 1 89 ? -9.726 42.887 100.721 1.00 14.02 89 GLY A C 1
ATOM 595 O O . GLY A 1 89 ? -9.115 41.825 100.688 1.00 13.11 89 GLY A O 1
ATOM 596 N N . GLU A 1 90 ? -10.375 43.361 99.666 1.00 13.73 90 GLU A N 1
ATOM 597 C CA . GLU A 1 90 ? -10.456 42.612 98.408 1.00 14.51 90 GLU A CA 1
ATOM 598 C C . GLU A 1 90 ? -9.073 42.299 97.781 1.00 13.92 90 GLU A C 1
ATOM 599 O O . GLU A 1 90 ? -8.138 43.088 97.894 1.00 13.75 90 GLU A O 1
ATOM 605 N N . ILE A 1 91 ? -8.972 41.148 97.122 1.00 13.46 91 ILE A N 1
ATOM 606 C CA . ILE A 1 91 ? -7.824 40.816 96.281 1.00 13.15 91 ILE A CA 1
ATOM 607 C C . ILE A 1 91 ? -8.241 40.875 94.814 1.00 13.14 91 ILE A C 1
ATOM 608 O O . ILE A 1 91 ? -9.132 40.139 94.383 1.00 12.98 91 ILE A O 1
ATOM 613 N N . ARG A 1 92 ? -7.590 41.767 94.067 1.00 13.41 92 ARG A N 1
ATOM 614 C CA . ARG A 1 92 ? -7.773 41.919 92.638 1.00 13.12 92 ARG A CA 1
ATOM 615 C C . ARG A 1 92 ? -6.638 41.256 91.860 1.00 12.96 92 ARG A C 1
ATOM 616 O O . ARG A 1 92 ? -5.481 41.271 92.269 1.00 13.07 92 ARG A O 1
ATOM 624 N N . VAL A 1 93 ? -6.998 40.648 90.743 1.00 12.00 93 VAL A N 1
ATOM 625 C CA . VAL A 1 93 ? -6.042 40.132 89.794 1.00 11.63 93 VAL A CA 1
ATOM 626 C C . VAL A 1 93 ? -6.385 40.759 88.458 1.00 11.03 93 VAL A C 1
ATOM 627 O O . VAL A 1 93 ? -7.515 40.649 87.988 1.00 11.35 93 VAL A O 1
ATOM 631 N N . PHE A 1 94 ? -5.433 41.478 87.882 1.00 10.65 94 PHE A N 1
ATOM 632 C CA . PHE A 1 94 ? -5.624 42.064 86.557 1.00 10.54 94 PHE A CA 1
ATOM 633 C C . PHE A 1 94 ? -4.378 41.896 85.684 1.00 10.66 94 PHE A C 1
ATOM 634 O O . PHE A 1 94 ? -3.264 41.776 86.186 1.00 10.13 94 PHE A O 1
ATOM 642 N N . LEU A 1 95 ? -4.593 41.887 84.378 1.00 10.98 95 LEU A N 1
ATOM 643 C CA . LEU A 1 95 ? -3.517 41.786 83.401 1.00 11.65 95 LEU A CA 1
ATOM 644 C C . LEU A 1 95 ? -2.512 42.913 83.582 1.00 10.93 95 LEU A C 1
ATOM 645 O O . LEU A 1 95 ? -2.885 44.070 83.687 1.00 10.90 95 LEU A O 1
ATOM 650 N N . ASN A 1 96 ? -1.236 42.560 83.640 1.00 11.19 96 ASN A N 1
ATOM 651 C CA . ASN A 1 96 ? -0.155 43.526 83.801 1.00 10.84 96 ASN A CA 1
ATOM 652 C C . ASN A 1 96 ? 0.208 44.110 82.440 1.00 11.12 96 ASN A C 1
ATOM 653 O O . ASN A 1 96 ? 1.331 43.939 81.944 1.00 10.67 96 ASN A O 1
ATOM 658 N N . GLN A 1 97 ? -0.761 44.799 81.840 1.00 11.55 97 GLN A N 1
ATOM 659 C CA . GLN A 1 97 ? -0.645 45.323 80.487 1.00 12.19 97 GLN A CA 1
ATOM 660 C C . GLN A 1 97 ? -1.521 46.546 80.334 1.00 12.51 97 GLN A C 1
ATOM 661 O O . GLN A 1 97 ? -2.736 46.478 80.550 1.00 12.90 97 GLN A O 1
ATOM 667 N N . CYS A 1 98 ? -0.895 47.640 79.915 1.00 12.64 98 CYS A N 1
ATOM 668 C CA . CYS A 1 98 ? -1.569 48.902 79.671 1.00 13.31 98 CYS A CA 1
ATOM 669 C C . CYS A 1 98 ? -2.268 48.761 78.338 1.00 13.43 98 CYS A C 1
ATOM 670 O O . CYS A 1 98 ? -1.653 48.300 77.378 1.00 13.80 98 CYS A O 1
ATOM 673 N N . ARG A 1 99 ? -3.544 49.128 78.260 1.00 13.59 99 ARG A N 1
ATOM 674 C CA . ARG A 1 99 ? -4.297 48.981 77.002 1.00 13.55 99 ARG A CA 1
ATOM 675 C C . ARG A 1 99 ? -3.972 50.025 75.926 1.00 13.35 99 ARG A C 1
ATOM 676 O O . ARG A 1 99 ? -4.467 49.927 74.799 1.00 13.34 99 ARG A O 1
ATOM 684 N N . HIS A 1 100 ? -3.157 51.014 76.266 1.00 13.60 100 HIS A N 1
ATOM 685 C CA . HIS A 1 100 ? -2.707 52.010 75.294 1.00 13.91 100 HIS A CA 1
ATOM 686 C C . HIS A 1 100 ? -1.798 51.408 74.207 1.00 13.96 100 HIS A C 1
ATOM 687 O O . HIS A 1 100 ? -2.210 51.336 73.042 1.00 14.66 100 HIS A O 1
ATOM 694 N N . ARG A 1 101 ? -0.586 50.996 74.593 1.00 13.25 101 ARG A N 1
ATOM 695 C CA . ARG A 1 101 ? 0.362 50.306 73.703 1.00 13.42 101 ARG A CA 1
ATOM 696 C C . ARG A 1 101 ? 1.058 49.102 74.353 1.00 12.91 101 ARG A C 1
ATOM 697 O O . ARG A 1 101 ? 2.123 48.703 73.904 1.00 12.38 101 ARG A O 1
ATOM 705 N N . GLY A 1 102 ? 0.466 48.524 75.401 1.00 12.65 102 GLY A N 1
ATOM 706 C CA . GLY A 1 102 ? 0.880 47.214 75.878 1.00 12.77 102 GLY A CA 1
ATOM 707 C C . GLY A 1 102 ? 1.985 47.178 76.916 1.00 13.15 102 GLY A C 1
ATOM 708 O O . GLY A 1 102 ? 2.441 46.103 77.282 1.00 13.25 102 GLY A O 1
ATOM 709 N N . MET A 1 103 ? 2.420 48.331 77.411 1.00 13.58 103 MET A N 1
ATOM 710 C CA . MET A 1 103 ? 3.519 48.345 78.376 1.00 14.14 103 MET A CA 1
ATOM 711 C C . MET A 1 103 ? 3.138 47.624 79.667 1.00 14.56 103 MET A C 1
ATOM 712 O O . MET A 1 103 ? 1.988 47.657 80.081 1.00 14.02 103 MET A O 1
ATOM 717 N N . ARG A 1 104 ? 4.112 46.970 80.291 1.00 14.99 104 ARG A N 1
ATOM 718 C CA . ARG A 1 104 ? 3.895 46.313 81.568 1.00 16.06 104 ARG A CA 1
ATOM 719 C C . ARG A 1 104 ? 3.660 47.400 82.616 1.00 16.43 104 ARG A C 1
ATOM 720 O O . ARG A 1 104 ? 4.507 48.262 82.806 1.00 17.32 104 ARG A O 1
ATOM 728 N N . ILE A 1 105 ? 2.500 47.383 83.264 1.00 16.55 105 ILE A N 1
ATOM 729 C CA . ILE A 1 105 ? 2.151 48.424 84.232 1.00 17.18 105 ILE A CA 1
ATOM 730 C C . ILE A 1 105 ? 3.164 48.465 85.389 1.00 17.79 105 ILE A C 1
ATOM 731 O O . ILE A 1 105 ? 3.683 49.528 85.716 1.00 18.04 105 ILE A O 1
ATOM 736 N N . CYS A 1 106 ? 3.488 47.306 85.968 1.00 18.37 106 CYS A N 1
ATOM 737 C CA . CYS A 1 106 ? 4.460 47.235 87.060 1.00 18.50 106 CYS A CA 1
ATOM 738 C C . CYS A 1 106 ? 5.558 46.201 86.788 1.00 18.59 106 CYS A C 1
ATOM 739 O O . CYS A 1 106 ? 5.279 45.045 86.474 1.00 18.74 106 CYS A O 1
ATOM 742 N N . ARG A 1 107 ? 6.814 46.614 86.923 1.00 19.14 107 ARG A N 1
ATOM 743 C CA . ARG A 1 107 ? 7.937 45.748 86.555 1.00 19.71 107 ARG A CA 1
ATOM 744 C C . ARG A 1 107 ? 8.696 45.129 87.727 1.00 18.95 107 ARG A C 1
ATOM 745 O O . ARG A 1 107 ? 9.657 44.383 87.506 1.00 19.82 107 ARG A O 1
ATOM 753 N N . ALA A 1 108 ? 8.252 45.405 88.953 1.00 17.40 108 ALA A N 1
ATOM 754 C CA . ALA A 1 108 ? 8.778 44.732 90.135 1.00 16.39 108 ALA A CA 1
ATOM 755 C C . ALA A 1 108 ? 7.952 43.487 90.504 1.00 15.49 108 ALA A C 1
ATOM 756 O O . ALA A 1 108 ? 6.792 43.364 90.111 1.00 15.92 108 ALA A O 1
ATOM 758 N N . ASP A 1 109 ? 8.561 42.576 91.254 1.00 14.02 109 ASP A N 1
ATOM 759 C CA . ASP A 1 109 ? 7.916 41.321 91.673 1.00 14.15 109 ASP A CA 1
ATOM 760 C C . ASP A 1 109 ? 6.872 41.483 92.776 1.00 13.87 109 ASP A C 1
ATOM 761 O O . ASP A 1 109 ? 6.006 40.620 92.952 1.00 14.17 109 ASP A O 1
ATOM 766 N N . GLY A 1 110 ? 7.004 42.544 93.556 1.00 13.35 110 GLY A N 1
ATOM 767 C CA . GLY A 1 110 ? 6.155 42.743 94.712 1.00 14.02 110 GLY A CA 1
ATOM 768 C C . GLY A 1 110 ? 6.556 43.967 95.523 1.00 14.23 110 GLY A C 1
ATOM 769 O O . GLY A 1 110 ? 7.590 44.581 95.302 1.00 13.14 110 GLY A O 1
ATOM 770 N N . GLY A 1 111 ? 5.725 44.306 96.497 1.00 14.80 111 GLY A N 1
ATOM 771 C CA . GLY A 1 111 ? 5.960 45.480 97.317 1.00 15.16 111 GLY A CA 1
ATOM 772 C C . GLY A 1 111 ? 4.642 46.052 97.790 1.00 15.32 111 GLY A C 1
ATOM 773 O O . GLY A 1 111 ? 3.673 45.324 97.958 1.00 14.19 111 GLY A O 1
ATOM 774 N N . ASN A 1 112 ? 4.628 47.365 97.979 1.00 15.56 112 ASN A N 1
ATOM 775 C CA . ASN A 1 112 ? 3.455 48.088 98.431 1.00 15.99 112 ASN A CA 1
ATOM 776 C C . ASN A 1 112 ? 3.343 49.395 97.676 1.00 16.22 112 ASN A C 1
ATOM 777 O O . ASN A 1 112 ? 4.272 50.191 97.671 1.00 15.91 112 ASN A O 1
ATOM 782 N N . ALA A 1 113 ? 2.198 49.605 97.038 1.00 17.02 113 ALA A N 1
ATOM 783 C CA . ALA A 1 113 ? 1.970 50.798 96.237 1.00 17.97 113 ALA A CA 1
ATOM 784 C C . ALA A 1 113 ? 0.596 51.387 96.529 1.00 18.50 113 ALA A C 1
ATOM 785 O O . ALA A 1 113 ? -0.308 50.688 96.978 1.00 18.38 113 ALA A O 1
ATOM 787 N N . LYS A 1 114 ? 0.471 52.683 96.273 1.00 19.12 114 LYS A N 1
ATOM 788 C CA . LYS A 1 114 ? -0.778 53.417 96.432 1.00 20.25 114 LYS A CA 1
ATOM 789 C C . LYS A 1 114 ? -1.413 53.688 95.072 1.00 19.90 114 LYS A C 1
ATOM 790 O O . LYS A 1 114 ? -2.582 54.043 94.980 1.00 20.02 114 LYS A O 1
ATOM 796 N N . SER A 1 115 ? -0.617 53.526 94.024 1.00 19.61 115 SER A N 1
ATOM 797 C CA . SER A 1 115 ? -1.085 53.606 92.657 1.00 19.73 115 SER A CA 1
ATOM 798 C C . SER A 1 115 ? -0.046 52.949 91.762 1.00 19.30 115 SER A C 1
ATOM 799 O O . SER A 1 115 ? 1.037 52.609 92.210 1.00 18.97 115 SER A O 1
ATOM 802 N N . PHE A 1 116 ? -0.392 52.756 90.497 1.00 19.23 116 PHE A N 1
ATOM 803 C CA . PHE A 1 116 ? 0.573 52.302 89.493 1.00 19.21 116 PHE A CA 1
ATOM 804 C C . PHE A 1 116 ? 0.514 53.228 88.290 1.00 19.39 116 PHE A C 1
ATOM 805 O O . PHE A 1 116 ? -0.566 53.562 87.819 1.00 20.02 116 PHE A O 1
ATOM 813 N N . THR A 1 117 ? 1.667 53.631 87.792 1.00 19.70 117 THR A N 1
ATOM 814 C CA . THR A 1 117 ? 1.744 54.471 86.596 1.00 20.16 117 THR A CA 1
ATOM 815 C C . THR A 1 117 ? 2.524 53.726 85.512 1.00 20.30 117 THR A C 1
ATOM 816 O O . THR A 1 117 ? 3.581 53.146 85.781 1.00 20.66 117 THR A O 1
ATOM 820 N N . CYS A 1 118 ? 1.954 53.689 84.313 1.00 19.95 118 CYS A N 1
ATOM 821 C CA . CYS A 1 118 ? 2.641 53.193 83.129 1.00 20.01 118 CYS A CA 1
ATOM 822 C C . CYS A 1 118 ? 3.789 54.129 82.791 1.00 19.83 118 CYS A C 1
ATOM 823 O O . CYS A 1 118 ? 3.584 55.326 82.620 1.00 20.27 118 CYS A O 1
ATOM 826 N N . SER A 1 119 ? 4.986 53.568 82.678 1.00 19.54 119 SER A N 1
ATOM 827 C CA . SER A 1 119 ? 6.188 54.331 82.369 1.00 19.48 119 SER A CA 1
ATOM 828 C C . SER A 1 119 ? 6.264 54.904 80.934 1.00 19.08 119 SER A C 1
ATOM 829 O O . SER A 1 119 ? 7.053 55.827 80.680 1.00 19.74 119 SER A O 1
ATOM 832 N N . TYR A 1 120 ? 5.468 54.379 80.002 1.00 17.91 120 TYR A N 1
ATOM 833 C CA . TYR A 1 120 ? 5.591 54.757 78.591 1.00 17.21 120 TYR A CA 1
ATOM 834 C C . TYR A 1 120 ? 4.941 56.117 78.291 1.00 17.22 120 TYR A C 1
ATOM 835 O O . TYR A 1 120 ? 5.633 57.048 77.869 1.00 16.86 120 TYR A O 1
ATOM 844 N N . HIS A 1 121 ? 3.631 56.242 78.507 1.00 17.12 121 HIS A N 1
ATOM 845 C CA . HIS A 1 121 ? 2.943 57.524 78.305 1.00 17.43 121 HIS A CA 1
ATOM 846 C C . HIS A 1 121 ? 2.181 58.031 79.537 1.00 17.63 121 HIS A C 1
ATOM 847 O O . HIS A 1 121 ? 1.362 58.924 79.420 1.00 18.16 121 HIS A O 1
ATOM 854 N N . GLY A 1 122 ? 2.449 57.468 80.705 1.00 17.51 122 GLY A N 1
ATOM 855 C CA . GLY A 1 122 ? 1.955 58.032 81.951 1.00 17.35 122 GLY A CA 1
ATOM 856 C C . GLY A 1 122 ? 0.513 57.751 82.314 1.00 17.07 122 GLY A C 1
ATOM 857 O O . GLY A 1 122 ? -0.009 58.361 83.243 1.00 16.43 122 GLY A O 1
ATOM 858 N N . TRP A 1 123 ? -0.150 56.836 81.607 1.00 17.21 123 TRP A N 1
ATOM 859 C CA . TRP A 1 123 ? -1.514 56.455 81.998 1.00 17.15 123 TRP A CA 1
ATOM 860 C C . TRP A 1 123 ? -1.420 55.913 83.419 1.00 17.27 123 TRP A C 1
ATOM 861 O O . TRP A 1 123 ? -0.478 55.172 83.732 1.00 16.68 123 TRP A O 1
ATOM 872 N N . ALA A 1 124 ? -2.368 56.299 84.274 1.00 17.47 124 ALA A N 1
ATOM 873 C CA . ALA A 1 124 ? -2.269 56.036 85.712 1.00 17.87 124 ALA A CA 1
ATOM 874 C C . ALA A 1 124 ? -3.464 55.239 86.261 1.00 17.53 124 ALA A C 1
ATOM 875 O O . ALA A 1 124 ? -4.613 55.474 85.892 1.00 17.81 124 ALA A O 1
ATOM 877 N N . TYR A 1 125 ? -3.162 54.315 87.159 1.00 17.22 125 TYR A N 1
ATOM 878 C CA . TYR A 1 125 ? -4.113 53.334 87.662 1.00 17.24 125 TYR A CA 1
ATOM 879 C C . TYR A 1 125 ? -4.186 53.359 89.190 1.00 17.28 125 TYR A C 1
ATOM 880 O O . TYR A 1 125 ? -3.185 53.603 89.856 1.00 17.72 125 TYR A O 1
ATOM 889 N N . ASP A 1 126 ? -5.354 53.091 89.756 1.00 17.63 126 ASP A N 1
ATOM 890 C CA . ASP A 1 126 ? -5.427 52.858 91.196 1.00 17.97 126 ASP A CA 1
ATOM 891 C C . ASP A 1 126 ? -4.937 51.428 91.492 1.00 17.94 126 ASP A C 1
ATOM 892 O O . ASP A 1 126 ? -4.557 50.679 90.570 1.00 17.69 126 ASP A O 1
ATOM 897 N N . THR A 1 127 ? -4.930 51.051 92.767 1.00 17.52 127 THR A N 1
ATOM 898 C CA . THR A 1 127 ? -4.452 49.735 93.166 1.00 17.00 127 THR A CA 1
ATOM 899 C C . THR A 1 127 ? -5.375 48.601 92.694 1.00 16.74 127 THR A C 1
ATOM 900 O O . THR A 1 127 ? -4.985 47.438 92.741 1.00 17.12 127 THR A O 1
ATOM 904 N N . GLY A 1 128 ? -6.594 48.924 92.270 1.00 16.11 128 GLY A N 1
ATOM 905 C CA . GLY A 1 128 ? -7.488 47.935 91.679 1.00 15.93 128 GLY A CA 1
ATOM 906 C C . GLY A 1 128 ? -7.328 47.732 90.172 1.00 15.84 128 GLY A C 1
ATOM 907 O O . GLY A 1 128 ? -8.040 46.941 89.565 1.00 15.49 128 GLY A O 1
ATOM 908 N N . GLY A 1 129 ? -6.408 48.464 89.562 1.00 16.36 129 GLY A N 1
ATOM 909 C CA . GLY A 1 129 ? -6.213 48.411 88.130 1.00 16.85 129 GLY A CA 1
ATOM 910 C C . GLY A 1 129 ? -7.246 49.171 87.309 1.00 17.30 129 GLY A C 1
ATOM 911 O O . GLY A 1 129 ? -7.372 48.921 86.118 1.00 17.03 129 GLY A O 1
ATOM 912 N N . ASN A 1 130 ? -8.000 50.071 87.941 1.00 17.84 130 ASN A N 1
ATOM 913 C CA . ASN A 1 130 ? -8.832 51.023 87.208 1.00 18.18 130 ASN A CA 1
ATOM 914 C C . ASN A 1 130 ? -7.976 52.162 86.670 1.00 18.10 130 ASN A C 1
ATOM 915 O O . ASN A 1 130 ? -7.111 52.671 87.364 1.00 17.22 130 ASN A O 1
ATOM 920 N N . LEU A 1 131 ? -8.252 52.568 85.437 1.00 18.74 131 LEU A N 1
ATOM 921 C CA . LEU A 1 131 ? -7.602 53.718 84.828 1.00 19.25 131 LEU A CA 1
ATOM 922 C C . LEU A 1 131 ? -8.254 55.000 85.370 1.00 20.09 131 LEU A C 1
ATOM 923 O O . LEU A 1 131 ? -9.424 55.269 85.100 1.00 19.61 131 LEU A O 1
ATOM 928 N N . VAL A 1 132 ? -7.494 55.775 86.145 1.00 21.71 132 VAL A N 1
ATOM 929 C CA . VAL A 1 132 ? -8.006 56.994 86.792 1.00 22.49 132 VAL A CA 1
ATOM 930 C C . VAL A 1 132 ? -7.495 58.315 86.194 1.00 23.37 132 VAL A C 1
ATOM 931 O O . VAL A 1 132 ? -8.095 59.367 86.433 1.00 24.20 132 VAL A O 1
ATOM 935 N N . SER A 1 133 ? -6.385 58.285 85.450 1.00 23.86 133 SER A N 1
ATOM 936 C CA . SER A 1 133 ? -5.962 59.461 84.678 1.00 23.89 133 SER A CA 1
ATOM 937 C C . SER A 1 133 ? -5.039 59.163 83.481 1.00 24.33 133 SER A C 1
ATOM 938 O O . SER A 1 133 ? -4.268 58.198 83.459 1.00 23.07 133 SER A O 1
ATOM 941 N N . VAL A 1 134 ? -5.162 60.039 82.490 1.00 24.46 134 VAL A N 1
ATOM 942 C CA . VAL A 1 134 ? -4.496 59.936 81.215 1.00 25.14 134 VAL A CA 1
ATOM 943 C C . VAL A 1 134 ? -3.957 61.339 80.979 1.00 25.95 134 VAL A C 1
ATOM 944 O O . VAL A 1 134 ? -4.744 62.281 80.904 1.00 25.42 134 VAL A O 1
ATOM 948 N N . PRO A 1 135 ? -2.641 61.515 80.913 1.00 27.09 135 PRO A N 1
ATOM 949 C CA . PRO A 1 135 ? -2.087 62.857 80.664 1.00 27.86 135 PRO A CA 1
ATOM 950 C C . PRO A 1 135 ? -2.647 63.513 79.383 1.00 28.59 135 PRO A C 1
ATOM 951 O O . PRO A 1 135 ? -2.854 62.834 78.370 1.00 28.14 135 PRO A O 1
ATOM 955 N N . PHE A 1 136 ? -2.916 64.815 79.459 1.00 29.99 136 PHE A N 1
ATOM 956 C CA . PHE A 1 136 ? -3.485 65.591 78.350 1.00 31.09 136 PHE A CA 1
ATOM 957 C C . PHE A 1 136 ? -4.830 65.040 77.869 1.00 31.59 136 PHE A C 1
ATOM 958 O O . PHE A 1 136 ? -5.129 65.088 76.675 1.00 31.50 136 PHE A O 1
ATOM 966 N N . GLU A 1 137 ? -5.643 64.527 78.794 1.00 32.27 137 GLU A N 1
ATOM 967 C CA . GLU A 1 137 ? -6.916 63.901 78.425 1.00 32.91 137 GLU A CA 1
ATOM 968 C C . GLU A 1 137 ? -7.897 64.867 77.766 1.00 33.75 137 GLU A C 1
ATOM 969 O O . GLU A 1 137 ? -8.591 64.491 76.817 1.00 33.45 137 GLU A O 1
ATOM 975 N N . GLU A 1 138 ? -7.988 66.085 78.295 1.00 34.96 138 GLU A N 1
ATOM 976 C CA . GLU A 1 138 ? -9.011 67.030 77.835 1.00 36.32 138 GLU A CA 1
ATOM 977 C C . GLU A 1 138 ? -8.846 67.344 76.340 1.00 36.26 138 GLU A C 1
ATOM 978 O O . GLU A 1 138 ? -9.810 67.289 75.586 1.00 36.08 138 GLU A O 1
ATOM 984 N N . GLN A 1 139 ? -7.619 67.642 75.922 1.00 37.14 139 GLN A N 1
ATOM 985 C CA . GLN A 1 139 ? -7.339 68.026 74.530 1.00 37.59 139 GLN A CA 1
ATOM 986 C C . GLN A 1 139 ? -7.282 66.855 73.531 1.00 37.51 139 GLN A C 1
ATOM 987 O O . GLN A 1 139 ? -7.874 66.931 72.450 1.00 37.54 139 GLN A O 1
ATOM 993 N N . ALA A 1 140 ? -6.595 65.777 73.900 1.00 37.46 140 ALA A N 1
ATOM 994 C CA . ALA A 1 140 ? -6.288 64.682 72.966 1.00 37.24 140 ALA A CA 1
ATOM 995 C C . ALA A 1 140 ? -7.260 63.487 73.009 1.00 37.09 140 ALA A C 1
ATOM 996 O O . ALA A 1 140 ? -7.426 62.790 72.012 1.00 36.86 140 ALA A O 1
ATOM 998 N N . PHE A 1 141 ? -7.897 63.252 74.153 1.00 37.09 141 PHE A N 1
ATOM 999 C CA . PHE A 1 141 ? -8.836 62.140 74.324 1.00 36.69 141 PHE A CA 1
ATOM 1000 C C . PHE A 1 141 ? -10.227 62.631 74.759 1.00 37.23 141 PHE A C 1
ATOM 1001 O O . PHE A 1 141 ? -10.712 62.230 75.814 1.00 37.04 141 PHE A O 1
ATOM 1009 N N . PRO A 1 142 ? -10.877 63.478 73.961 1.00 37.83 142 PRO A N 1
ATOM 1010 C CA . PRO A 1 142 ? -12.135 64.116 74.383 1.00 38.05 142 PRO A CA 1
ATOM 1011 C C . PRO A 1 142 ? -13.230 63.136 74.815 1.00 38.23 142 PRO A C 1
ATOM 1012 O O . PRO A 1 142 ? -13.811 63.331 75.884 1.00 38.44 142 PRO A O 1
ATOM 1016 N N . GLY A 1 143 ? -13.507 62.104 74.024 1.00 38.05 143 GLY A N 1
ATOM 1017 C CA . GLY A 1 143 ? -14.625 61.220 74.336 1.00 38.18 143 GLY A CA 1
ATOM 1018 C C . GLY A 1 143 ? -14.317 60.027 75.243 1.00 37.83 143 GLY A C 1
ATOM 1019 O O . GLY A 1 143 ? -15.111 59.087 75.308 1.00 38.11 143 GLY A O 1
ATOM 1020 N N . LEU A 1 144 ? -13.200 60.067 75.969 1.00 37.15 144 LEU A N 1
ATOM 1021 C CA . LEU A 1 144 ? -12.662 58.855 76.595 1.00 36.30 144 LEU A CA 1
ATOM 1022 C C . LEU A 1 144 ? -13.350 58.486 77.900 1.00 35.47 144 LEU A C 1
ATOM 1023 O O . LEU A 1 144 ? -13.359 59.267 78.856 1.00 35.52 144 LEU A O 1
ATOM 1028 N N . ARG A 1 145 ? -13.912 57.280 77.919 1.00 34.41 145 ARG A N 1
ATOM 1029 C CA . ARG A 1 145 ? -14.451 56.673 79.122 1.00 33.70 145 ARG A CA 1
ATOM 1030 C C . ARG A 1 145 ? -13.364 55.792 79.746 1.00 32.05 145 ARG A C 1
ATOM 1031 O O . ARG A 1 145 ? -13.212 54.629 79.365 1.00 31.54 145 ARG A O 1
ATOM 1039 N N . LYS A 1 146 ? -12.601 56.354 80.683 1.00 30.29 146 LYS A N 1
ATOM 1040 C CA . LYS A 1 146 ? -11.484 55.646 81.330 1.00 29.18 146 LYS A CA 1
ATOM 1041 C C . LYS A 1 146 ? -11.915 54.331 82.000 1.00 28.71 146 LYS A C 1
ATOM 1042 O O . LYS A 1 146 ? -11.139 53.370 82.052 1.00 28.01 146 LYS A O 1
ATOM 1048 N N . GLU A 1 147 ? -13.150 54.301 82.502 1.00 27.88 147 GLU A N 1
ATOM 1049 C CA . GLU A 1 147 ? -13.713 53.116 83.145 1.00 27.53 147 GLU A CA 1
ATOM 1050 C C . GLU A 1 147 ? -13.889 51.891 82.199 1.00 26.27 147 GLU A C 1
ATOM 1051 O O . GLU A 1 147 ? -14.032 50.774 82.673 1.00 25.46 147 GLU A O 1
ATOM 1057 N N . ASP A 1 148 ? -13.849 52.108 80.878 1.00 25.19 148 ASP A N 1
ATOM 1058 C CA . ASP A 1 148 ? -13.832 51.020 79.888 1.00 24.38 148 ASP A CA 1
ATOM 1059 C C . ASP A 1 148 ? -12.431 50.643 79.330 1.00 23.06 148 ASP A C 1
ATOM 1060 O O . ASP A 1 148 ? -12.335 49.765 78.464 1.00 22.71 148 ASP A O 1
ATOM 1065 N N . TRP A 1 149 ? -11.361 51.293 79.796 1.00 21.33 149 TRP A N 1
ATOM 1066 C CA . TRP A 1 149 ? -10.023 51.105 79.197 1.00 20.48 149 TRP A CA 1
ATOM 1067 C C . TRP A 1 149 ? -8.920 50.631 80.156 1.00 19.19 149 TRP A C 1
ATOM 1068 O O . TRP A 1 149 ? -7.730 50.734 79.855 1.00 19.13 149 TRP A O 1
ATOM 1079 N N . GLY A 1 150 ? -9.329 50.079 81.289 1.00 18.00 150 GLY A N 1
ATOM 1080 C CA . GLY A 1 150 ? -8.416 49.454 82.229 1.00 17.22 150 GLY A CA 1
ATOM 1081 C C . GLY A 1 150 ? -8.114 48.016 81.833 1.00 16.26 150 GLY A C 1
ATOM 1082 O O . GLY A 1 150 ? -8.853 47.399 81.059 1.00 16.05 150 GLY A O 1
ATOM 1083 N N . PRO A 1 151 ? -7.027 47.471 82.355 1.00 14.82 151 PRO A N 1
ATOM 1084 C CA . PRO A 1 151 ? -6.651 46.091 82.034 1.00 14.54 151 PRO A CA 1
ATOM 1085 C C . PRO A 1 151 ? -7.707 45.055 82.478 1.00 14.15 151 PRO A C 1
ATOM 1086 O O . PRO A 1 151 ? -8.437 45.261 83.459 1.00 13.50 151 PRO A O 1
ATOM 1090 N N . LEU A 1 152 ? -7.771 43.963 81.721 1.00 13.68 152 LEU A N 1
ATOM 1091 C CA . LEU A 1 152 ? -8.668 42.853 81.975 1.00 13.48 152 LEU A CA 1
ATOM 1092 C C . LEU A 1 152 ? -8.557 42.359 83.414 1.00 13.16 152 LEU A C 1
ATOM 1093 O O . LEU A 1 152 ? -7.456 42.137 83.918 1.00 13.05 152 LEU A O 1
ATOM 1098 N N . GLN A 1 153 ? -9.707 42.182 84.055 1.00 12.52 153 GLN A N 1
ATOM 1099 C CA . GLN A 1 153 ? -9.798 41.759 85.444 1.00 12.49 153 GLN A CA 1
ATOM 1100 C C . GLN A 1 153 ? -10.131 40.278 85.473 1.00 12.36 153 GLN A C 1
ATOM 1101 O O . GLN A 1 153 ? -11.018 39.849 84.760 1.00 12.56 153 GLN A O 1
ATOM 1107 N N . ALA A 1 154 ? -9.435 39.508 86.297 1.00 12.05 154 ALA A N 1
ATOM 1108 C CA . ALA A 1 154 ? -9.817 38.127 86.549 1.00 12.21 154 ALA A CA 1
ATOM 1109 C C . ALA A 1 154 ? -10.740 38.031 87.758 1.00 12.18 154 ALA A C 1
ATOM 1110 O O . ALA A 1 154 ? -10.698 38.874 88.661 1.00 12.21 154 ALA A O 1
ATOM 1112 N N . ARG A 1 155 ? -11.559 36.989 87.776 1.00 12.06 155 ARG A N 1
ATOM 1113 C CA . ARG A 1 155 ? -12.281 36.606 88.987 1.00 12.64 155 ARG A CA 1
ATOM 1114 C C . ARG A 1 155 ? -11.300 36.092 90.026 1.00 12.72 155 ARG A C 1
ATOM 1115 O O . ARG A 1 155 ? -10.399 35.344 89.698 1.00 12.84 155 ARG A O 1
ATOM 1123 N N . VAL A 1 156 ? -11.494 36.468 91.281 1.00 13.08 156 VAL A N 1
ATOM 1124 C CA . VAL A 1 156 ? -10.657 35.981 92.365 1.00 13.47 156 VAL A CA 1
ATOM 1125 C C . VAL A 1 156 ? -11.504 35.323 93.446 1.00 14.41 156 VAL A C 1
ATOM 1126 O O . VAL A 1 156 ? -12.498 35.892 93.898 1.00 13.87 156 VAL A O 1
ATOM 1130 N N . GLU A 1 157 ? -11.100 34.118 93.858 1.00 15.16 157 GLU A N 1
ATOM 1131 C CA . GLU A 1 157 ? -11.708 33.447 95.001 1.00 16.06 157 GLU A CA 1
ATOM 1132 C C . GLU A 1 157 ? -10.629 32.744 95.822 1.00 15.85 157 GLU A C 1
ATOM 1133 O O . GLU A 1 157 ? -9.621 32.291 95.278 1.00 16.06 157 GLU A O 1
ATOM 1139 N N . THR A 1 158 ? -10.825 32.682 97.133 1.00 15.24 158 THR A N 1
ATOM 1140 C CA . THR A 1 158 ? -9.878 32.011 98.006 1.00 15.32 158 THR A CA 1
ATOM 1141 C C . THR A 1 158 ? -10.435 30.683 98.448 1.00 15.24 158 THR A C 1
ATOM 1142 O O . THR A 1 158 ? -11.633 30.466 98.375 1.00 15.04 158 THR A O 1
ATOM 1146 N N . TYR A 1 159 ? -9.547 29.788 98.875 1.00 15.35 159 TYR A N 1
ATOM 1147 C CA . TYR A 1 159 ? -9.937 28.561 99.556 1.00 15.19 159 TYR A CA 1
ATOM 1148 C C . TYR A 1 159 ? -8.926 28.317 100.673 1.00 15.33 159 TYR A C 1
ATOM 1149 O O . TYR A 1 159 ? -7.782 27.900 100.419 1.00 15.25 159 TYR A O 1
ATOM 1158 N N . LYS A 1 160 ? -9.339 28.647 101.897 1.00 15.33 160 LYS A N 1
ATOM 1159 C CA . LYS A 1 160 ? -8.553 28.417 103.099 1.00 15.42 160 LYS A CA 1
ATOM 1160 C C . LYS A 1 160 ? -7.119 28.927 102.965 1.00 15.13 160 LYS A C 1
ATOM 1161 O O . LYS A 1 160 ? -6.165 28.217 103.263 1.00 14.82 160 LYS A O 1
ATOM 1167 N N . GLY A 1 161 ? -6.991 30.176 102.519 1.00 14.74 161 GLY A N 1
ATOM 1168 C CA . GLY A 1 161 ? -5.707 30.845 102.410 1.00 14.13 161 GLY A CA 1
ATOM 1169 C C . GLY A 1 161 ? -5.173 30.923 100.984 1.00 13.56 161 GLY A C 1
ATOM 1170 O O . GLY A 1 161 ? -4.514 31.881 100.643 1.00 13.91 161 GLY A O 1
ATOM 1171 N N . LEU A 1 162 ? -5.434 29.917 100.162 1.00 12.75 162 LEU A N 1
ATOM 1172 C CA . LEU A 1 162 ? -4.997 29.939 98.773 1.00 12.47 162 LEU A CA 1
ATOM 1173 C C . LEU A 1 162 ? -5.822 30.901 97.933 1.00 12.45 162 LEU A C 1
ATOM 1174 O O . LEU A 1 162 ? -7.045 30.920 98.035 1.00 12.64 162 LEU A O 1
ATOM 1179 N N . ILE A 1 163 ? -5.147 31.683 97.088 1.00 12.00 163 ILE A N 1
ATOM 1180 C CA . ILE A 1 163 ? -5.801 32.567 96.127 1.00 11.74 163 ILE A CA 1
ATOM 1181 C C . ILE A 1 163 ? -5.809 31.931 94.739 1.00 11.80 163 ILE A C 1
ATOM 1182 O O . ILE A 1 163 ? -4.764 31.529 94.231 1.00 11.74 163 ILE A O 1
ATOM 1187 N N . PHE A 1 164 ? -6.981 31.839 94.125 1.00 11.68 164 PHE A N 1
ATOM 1188 C CA . PHE A 1 164 ? -7.101 31.406 92.730 1.00 11.16 164 PHE A CA 1
ATOM 1189 C C . PHE A 1 164 ? -7.723 32.502 91.863 1.00 11.43 164 PHE A C 1
ATOM 1190 O O . PHE A 1 164 ? -8.471 33.355 92.363 1.00 11.34 164 PHE A O 1
ATOM 1198 N N . ALA A 1 165 ? -7.422 32.462 90.565 1.00 11.44 165 ALA A N 1
ATOM 1199 C CA . ALA A 1 165 ? -7.970 33.400 89.587 1.00 11.42 165 ALA A CA 1
ATOM 1200 C C . ALA A 1 165 ? -8.447 32.684 88.332 1.00 11.72 165 ALA A C 1
ATOM 1201 O O . ALA A 1 165 ? -7.937 31.619 87.956 1.00 12.22 165 ALA A O 1
ATOM 1203 N N . ASN A 1 166 ? -9.412 33.294 87.660 1.00 11.94 166 ASN A N 1
ATOM 1204 C CA . ASN A 1 166 ? -10.033 32.707 86.473 1.00 12.05 166 ASN A CA 1
ATOM 1205 C C . ASN A 1 166 ? -10.637 33.846 85.688 1.00 12.18 166 ASN A C 1
ATOM 1206 O O . ASN A 1 166 ? -11.398 34.632 86.248 1.00 12.64 166 ASN A O 1
ATOM 1211 N N . TRP A 1 167 ? -10.285 33.959 84.410 1.00 12.60 167 TRP A N 1
ATOM 1212 C CA . TRP A 1 167 ? -10.789 35.040 83.539 1.00 13.15 167 TRP A CA 1
ATOM 1213 C C . TRP A 1 167 ? -12.264 34.906 83.149 1.00 13.36 167 TRP A C 1
ATOM 1214 O O . TRP A 1 167 ? -12.920 35.899 82.820 1.00 13.88 167 TRP A O 1
ATOM 1225 N N . ASP A 1 168 ? -12.764 33.676 83.132 1.00 13.50 168 ASP A N 1
ATOM 1226 C CA . ASP A 1 168 ? -14.028 33.351 82.478 1.00 13.84 168 ASP A CA 1
ATOM 1227 C C . ASP A 1 168 ? -15.222 33.546 83.432 1.00 14.50 168 ASP A C 1
ATOM 1228 O O . ASP A 1 168 ? -15.391 32.805 84.395 1.00 13.14 168 ASP A O 1
ATOM 1233 N N . ALA A 1 169 ? -16.054 34.544 83.139 1.00 15.46 169 ALA A N 1
ATOM 1234 C CA . ALA A 1 169 ? -17.306 34.784 83.882 1.00 16.28 169 ALA A CA 1
ATOM 1235 C C . ALA A 1 169 ? -18.233 33.569 83.947 1.00 16.52 169 ALA A C 1
ATOM 1236 O O . ALA A 1 169 ? -19.014 33.436 84.885 1.00 17.23 169 ALA A O 1
ATOM 1238 N N . ASP A 1 170 ? -18.147 32.684 82.960 1.00 16.73 170 ASP A N 1
ATOM 1239 C CA . ASP A 1 170 ? -19.042 31.530 82.871 1.00 16.89 170 ASP A CA 1
ATOM 1240 C C . ASP A 1 170 ? -18.513 30.258 83.516 1.00 16.49 170 ASP A C 1
ATOM 1241 O O . ASP A 1 170 ? -19.206 29.245 83.496 1.00 16.70 170 ASP A O 1
ATOM 1246 N N . ALA A 1 171 ? -17.311 30.300 84.094 1.00 16.10 171 ALA A N 1
ATOM 1247 C CA . ALA A 1 171 ? -16.763 29.152 84.811 1.00 15.62 171 ALA A CA 1
ATOM 1248 C C . ALA A 1 171 ? -17.541 28.951 86.108 1.00 15.61 171 ALA A C 1
ATOM 1249 O O . ALA A 1 171 ? -18.155 29.874 86.603 1.00 14.83 171 ALA A O 1
ATOM 1251 N N . PRO A 1 172 ? -17.530 27.751 86.671 1.00 15.87 172 PRO A N 1
ATOM 1252 C CA . PRO A 1 172 ? -18.166 27.555 87.977 1.00 16.41 172 PRO A CA 1
ATOM 1253 C C . PRO A 1 172 ? -17.358 28.344 88.992 1.00 16.48 172 PRO A C 1
ATOM 1254 O O . PRO A 1 172 ? -16.234 28.718 88.677 1.00 16.25 172 PRO A O 1
ATOM 1258 N N . ASP A 1 173 ? -17.910 28.626 90.162 1.00 16.71 173 ASP A N 1
ATOM 1259 C CA . ASP A 1 173 ? -17.124 29.247 91.220 1.00 16.76 173 ASP A CA 1
ATOM 1260 C C . ASP A 1 173 ? -16.058 28.271 91.734 1.00 16.41 173 ASP A C 1
ATOM 1261 O O . ASP A 1 173 ? -16.075 27.081 91.407 1.00 16.62 173 ASP A O 1
ATOM 1266 N N . LEU A 1 174 ? -15.113 28.787 92.504 1.00 16.05 174 LEU A N 1
ATOM 1267 C CA . LEU A 1 174 ? -13.998 27.997 92.989 1.00 15.91 174 LEU A CA 1
ATOM 1268 C C . LEU A 1 174 ? -14.453 26.756 93.749 1.00 16.21 174 LEU A C 1
ATOM 1269 O O . LEU A 1 174 ? -13.944 25.659 93.520 1.00 15.37 174 LEU A O 1
ATOM 1274 N N . ASP A 1 175 ? -15.406 26.941 94.653 1.00 16.68 175 ASP A N 1
ATOM 1275 C CA . ASP A 1 175 ? -15.900 25.848 95.487 1.00 17.76 175 ASP A CA 1
ATOM 1276 C C . ASP A 1 175 ? -16.383 24.678 94.626 1.00 17.10 175 ASP A C 1
ATOM 1277 O O . ASP A 1 175 ? -16.069 23.532 94.898 1.00 16.94 175 ASP A O 1
ATOM 1282 N N . THR A 1 176 ? -17.108 24.989 93.555 1.00 16.85 176 THR A N 1
ATOM 1283 C CA . THR A 1 176 ? -17.638 23.980 92.641 1.00 16.71 176 THR A CA 1
ATOM 1284 C C . THR A 1 176 ? -16.552 23.378 91.727 1.00 16.36 176 THR A C 1
ATOM 1285 O O . THR A 1 176 ? -16.617 22.199 91.369 1.00 16.29 176 THR A O 1
ATOM 1289 N N . TYR A 1 177 ? -15.560 24.188 91.357 1.00 16.10 177 TYR A N 1
ATOM 1290 C CA . TYR A 1 177 ? -14.431 23.737 90.525 1.00 15.49 177 TYR A CA 1
ATOM 1291 C C . TYR A 1 177 ? -13.570 22.745 91.279 1.00 15.27 177 TYR A C 1
ATOM 1292 O O . TYR A 1 177 ? -13.129 21.740 90.724 1.00 15.62 177 TYR A O 1
ATOM 1301 N N . LEU A 1 178 ? -13.326 23.035 92.545 1.00 15.52 178 LEU A N 1
ATOM 1302 C CA . LEU A 1 178 ? -12.597 22.119 93.409 1.00 15.92 178 LEU A CA 1
ATOM 1303 C C . LEU A 1 178 ? -13.417 20.850 93.725 1.00 16.53 178 LEU A C 1
ATOM 1304 O O . LEU A 1 178 ? -12.892 19.736 93.670 1.00 16.34 178 LEU A O 1
ATOM 1309 N N . GLY A 1 179 ? -14.696 21.034 94.054 1.00 17.06 179 GLY A N 1
ATOM 1310 C CA . GLY A 1 179 ? -15.604 19.941 94.362 1.00 17.52 179 GLY A CA 1
ATOM 1311 C C . GLY A 1 179 ? -15.114 19.063 95.500 1.00 18.06 179 GLY A C 1
ATOM 1312 O O . GLY A 1 179 ? -14.573 19.531 96.491 1.00 17.54 179 GLY A O 1
ATOM 1313 N N . GLU A 1 180 ? -15.299 17.763 95.344 1.00 19.19 180 GLU A N 1
ATOM 1314 C CA . GLU A 1 180 ? -14.806 16.781 96.322 1.00 20.31 180 GLU A CA 1
ATOM 1315 C C . GLU A 1 180 ? -13.291 16.833 96.573 1.00 19.95 180 GLU A C 1
ATOM 1316 O O . GLU A 1 180 ? -12.820 16.253 97.549 1.00 19.89 180 GLU A O 1
ATOM 1322 N N . ALA A 1 181 ? -12.527 17.508 95.704 1.00 19.60 181 ALA A N 1
ATOM 1323 C CA . ALA A 1 181 ? -11.074 17.617 95.888 1.00 19.23 181 ALA A CA 1
ATOM 1324 C C . ALA A 1 181 ? -10.704 18.397 97.146 1.00 18.61 181 ALA A C 1
ATOM 1325 O O . ALA A 1 181 ? -9.610 18.217 97.704 1.00 17.90 181 ALA A O 1
ATOM 1327 N N . LYS A 1 182 ? -11.621 19.258 97.577 1.00 18.12 182 LYS A N 1
ATOM 1328 C CA . LYS A 1 182 ? -11.508 19.982 98.838 1.00 18.22 182 LYS A CA 1
ATOM 1329 C C . LYS A 1 182 ? -11.153 19.094 100.028 1.00 18.01 182 LYS A C 1
ATOM 1330 O O . LYS A 1 182 ? -10.313 19.454 100.853 1.00 17.70 182 LYS A O 1
ATOM 1336 N N . PHE A 1 183 ? -11.815 17.941 100.109 1.00 17.89 183 PHE A N 1
ATOM 1337 C CA . PHE A 1 183 ? -11.530 16.904 101.110 1.00 17.41 183 PHE A CA 1
ATOM 1338 C C . PHE A 1 183 ? -10.021 16.644 101.261 1.00 16.62 183 PHE A C 1
ATOM 1339 O O . PHE A 1 183 ? -9.471 16.627 102.369 1.00 16.06 183 PHE A O 1
ATOM 1347 N N . TYR A 1 184 ? -9.360 16.445 100.128 1.00 15.75 184 TYR A N 1
ATOM 1348 C CA . TYR A 1 184 ? -7.929 16.108 100.100 1.00 15.09 184 TYR A CA 1
ATOM 1349 C C . TYR A 1 184 ? -7.021 17.324 100.319 1.00 14.35 184 TYR A C 1
ATOM 1350 O O . TYR A 1 184 ? -5.935 17.197 100.889 1.00 13.23 184 TYR A O 1
ATOM 1359 N N . MET A 1 185 ? -7.487 18.496 99.886 1.00 14.25 185 MET A N 1
ATOM 1360 C CA . MET A 1 185 ? -6.794 19.763 100.153 1.00 14.50 185 MET A CA 1
ATOM 1361 C C . MET A 1 185 ? -6.776 20.068 101.646 1.00 14.21 185 MET A C 1
ATOM 1362 O O . MET A 1 185 ? -5.838 20.668 102.154 1.00 13.78 185 MET A O 1
ATOM 1367 N N . ASP A 1 186 ? -7.832 19.645 102.335 1.00 13.99 186 ASP A N 1
ATOM 1368 C CA . ASP A 1 186 ? -8.030 19.957 103.742 1.00 13.95 186 ASP A CA 1
ATOM 1369 C C . ASP A 1 186 ? -7.002 19.313 104.650 1.00 13.56 186 ASP A C 1
ATOM 1370 O O . ASP A 1 186 ? -6.703 19.839 105.703 1.00 13.51 186 ASP A O 1
ATOM 1375 N N . HIS A 1 187 ? -6.432 18.200 104.217 1.00 13.57 187 HIS A N 1
ATOM 1376 C CA . HIS A 1 187 ? -5.322 17.573 104.925 1.00 13.45 187 HIS A CA 1
ATOM 1377 C C . HIS A 1 187 ? -4.151 18.530 105.165 1.00 13.59 187 HIS A C 1
ATOM 1378 O O . HIS A 1 187 ? -3.419 18.382 106.157 1.00 13.18 187 HIS A O 1
ATOM 1385 N N . MET A 1 188 ? -3.958 19.488 104.252 1.00 13.20 188 MET A N 1
ATOM 1386 C CA . MET A 1 188 ? -2.936 20.524 104.411 1.00 12.92 188 MET A CA 1
ATOM 1387 C C . MET A 1 188 ? -3.477 21.819 105.013 1.00 12.46 188 MET A C 1
ATOM 1388 O O . MET A 1 188 ? -2.840 22.408 105.880 1.00 11.93 188 MET A O 1
ATOM 1393 N N . LEU A 1 189 ? -4.646 22.241 104.550 1.00 12.63 189 LEU A N 1
ATOM 1394 C CA . LEU A 1 189 ? -5.179 23.592 104.786 1.00 13.71 189 LEU A CA 1
ATOM 1395 C C . LEU A 1 189 ? -6.183 23.792 105.945 1.00 14.55 189 LEU A C 1
ATOM 1396 O O . LEU A 1 189 ? -6.507 24.937 106.290 1.00 14.34 189 LEU A O 1
ATOM 1401 N N . ASP A 1 190 ? -6.680 22.710 106.536 1.00 15.61 190 ASP A N 1
ATOM 1402 C CA . ASP A 1 190 ? -7.731 22.812 107.563 1.00 16.65 190 ASP A CA 1
ATOM 1403 C C . ASP A 1 190 ? -7.402 22.058 108.854 1.00 17.04 190 ASP A C 1
ATOM 1404 O O . ASP A 1 190 ? -8.293 21.562 109.551 1.00 17.62 190 ASP A O 1
ATOM 1409 N N . ARG A 1 191 ? -6.125 21.984 109.183 1.00 17.33 191 ARG A N 1
ATOM 1410 C CA . ARG A 1 191 ? -5.685 21.238 110.356 1.00 17.97 191 ARG A CA 1
ATOM 1411 C C . ARG A 1 191 ? -5.869 22.008 111.651 1.00 18.80 191 ARG A C 1
ATOM 1412 O O . ARG A 1 191 ? -5.780 21.430 112.736 1.00 19.13 191 ARG A O 1
ATOM 1420 N N . THR A 1 192 ? -6.075 23.310 111.543 1.00 19.55 192 THR A N 1
ATOM 1421 C CA . THR A 1 192 ? -6.258 24.152 112.720 1.00 20.62 192 THR A CA 1
ATOM 1422 C C . THR A 1 192 ? -7.212 25.292 112.395 1.00 21.44 192 THR A C 1
ATOM 1423 O O . THR A 1 192 ? -7.407 25.652 111.234 1.00 21.54 192 THR A O 1
ATOM 1427 N N . GLU A 1 193 ? -7.829 25.838 113.434 1.00 22.47 193 GLU A N 1
ATOM 1428 C CA . GLU A 1 193 ? -8.787 26.935 113.283 1.00 22.90 193 GLU A CA 1
ATOM 1429 C C . GLU A 1 193 ? -8.085 28.235 112.895 1.00 22.44 193 GLU A C 1
ATOM 1430 O O . GLU A 1 193 ? -8.707 29.140 112.334 1.00 22.45 193 GLU A O 1
ATOM 1436 N N . ALA A 1 194 ? -6.787 28.317 113.183 1.00 21.91 194 ALA A N 1
ATOM 1437 C CA . ALA A 1 194 ? -5.994 29.500 112.858 1.00 21.46 194 ALA A CA 1
ATOM 1438 C C . ALA A 1 194 ? -5.574 29.551 111.382 1.00 21.09 194 ALA A C 1
ATOM 1439 O O . ALA A 1 194 ? -5.073 30.567 110.917 1.00 21.97 194 ALA A O 1
ATOM 1441 N N . GLY A 1 195 ? -5.781 28.468 110.641 1.00 20.62 195 GLY A N 1
ATOM 1442 C CA . GLY A 1 195 ? -5.418 28.431 109.232 1.00 19.98 195 GLY A CA 1
ATOM 1443 C C . GLY A 1 195 ? -3.918 28.314 108.993 1.00 19.31 195 GLY A C 1
ATOM 1444 O O . GLY A 1 195 ? -3.125 28.118 109.926 1.00 18.94 195 GLY A O 1
ATOM 1445 N N . THR A 1 196 ? -3.530 28.428 107.728 1.00 18.15 196 THR A N 1
ATOM 1446 C CA . THR A 1 196 ? -2.127 28.404 107.365 1.00 17.46 196 THR A CA 1
ATOM 1447 C C . THR A 1 196 ? -1.656 29.801 107.006 1.00 16.93 196 THR A C 1
ATOM 1448 O O . THR A 1 196 ? -2.451 30.717 106.800 1.00 16.34 196 THR A O 1
ATOM 1452 N N . GLU A 1 197 ? -0.341 29.935 106.906 1.00 16.35 197 GLU A N 1
ATOM 1453 C CA . GLU A 1 197 ? 0.294 31.122 106.370 1.00 15.94 197 GLU A CA 1
ATOM 1454 C C . GLU A 1 197 ? 1.444 30.689 105.466 1.00 15.70 197 GLU A C 1
ATOM 1455 O O . GLU A 1 197 ? 1.945 29.576 105.574 1.00 15.28 197 GLU A O 1
ATOM 1461 N N . ALA A 1 198 ? 1.869 31.585 104.583 1.00 15.38 198 ALA A N 1
ATOM 1462 C CA . ALA A 1 198 ? 3.039 31.362 103.767 1.00 15.09 198 ALA A CA 1
ATOM 1463 C C . ALA A 1 198 ? 4.275 31.809 104.521 1.00 14.86 198 ALA A C 1
ATOM 1464 O O . ALA A 1 198 ? 4.309 32.898 105.063 1.00 15.36 198 ALA A O 1
ATOM 1466 N N . ILE A 1 199 ? 5.297 30.970 104.565 1.00 14.55 199 ILE A N 1
ATOM 1467 C CA . ILE A 1 199 ? 6.647 31.467 104.839 1.00 14.28 199 ILE A CA 1
ATOM 1468 C C . ILE A 1 199 ? 6.986 32.405 103.687 1.00 13.90 199 ILE A C 1
ATOM 1469 O O . ILE A 1 199 ? 6.805 32.017 102.525 1.00 13.45 199 ILE A O 1
ATOM 1474 N N . PRO A 1 200 ? 7.408 33.639 103.980 1.00 13.87 200 PRO A N 1
ATOM 1475 C CA . PRO A 1 200 ? 7.791 34.581 102.911 1.00 13.67 200 PRO A CA 1
ATOM 1476 C C . PRO A 1 200 ? 8.926 34.035 102.042 1.00 13.41 200 PRO A C 1
ATOM 1477 O O . PRO A 1 200 ? 9.823 33.376 102.561 1.00 13.37 200 PRO A O 1
ATOM 1481 N N . GLY A 1 201 ? 8.879 34.319 100.748 1.00 13.41 201 GLY A N 1
ATOM 1482 C CA . GLY A 1 201 ? 9.885 33.857 99.802 1.00 13.45 201 GLY A CA 1
ATOM 1483 C C . GLY A 1 201 ? 9.274 32.876 98.814 1.00 12.96 201 GLY A C 1
ATOM 1484 O O . GLY A 1 201 ? 8.631 31.895 99.205 1.00 13.58 201 GLY A O 1
ATOM 1485 N N . ILE A 1 202 ? 9.455 33.154 97.531 1.00 12.41 202 ILE A N 1
ATOM 1486 C CA . ILE A 1 202 ? 8.979 32.292 96.454 1.00 11.90 202 ILE A CA 1
ATOM 1487 C C . ILE A 1 202 ? 10.171 31.971 95.546 1.00 11.52 202 ILE A C 1
ATOM 1488 O O . ILE A 1 202 ? 10.793 32.863 94.973 1.00 11.56 202 ILE A O 1
ATOM 1493 N N . GLN A 1 203 ? 10.507 30.695 95.435 1.00 10.99 203 GLN A N 1
ATOM 1494 C CA . GLN A 1 203 ? 11.554 30.274 94.532 1.00 10.35 203 GLN A CA 1
ATOM 1495 C C . GLN A 1 203 ? 10.989 30.079 93.132 1.00 10.20 203 GLN A C 1
ATOM 1496 O O . GLN A 1 203 ? 9.969 29.441 92.950 1.00 10.75 203 GLN A O 1
ATOM 1502 N N . LYS A 1 204 ? 11.684 30.623 92.147 1.00 9.57 204 LYS A N 1
ATOM 1503 C CA . LYS A 1 204 ? 11.299 30.514 90.764 1.00 9.40 204 LYS A CA 1
ATOM 1504 C C . LYS A 1 204 ? 12.461 29.928 89.972 1.00 9.41 204 LYS A C 1
ATOM 1505 O O . LYS A 1 204 ? 13.587 30.419 90.074 1.00 9.13 204 LYS A O 1
ATOM 1511 N N . TRP A 1 205 ? 12.206 28.858 89.218 1.00 9.04 205 TRP A N 1
ATOM 1512 C CA . TRP A 1 205 ? 13.208 28.332 88.283 1.00 9.36 205 TRP A CA 1
ATOM 1513 C C . TRP A 1 205 ? 12.608 27.780 86.979 1.00 9.43 205 TRP A C 1
ATOM 1514 O O . TRP A 1 205 ? 11.410 27.585 86.866 1.00 9.24 205 TRP A O 1
ATOM 1525 N N . VAL A 1 206 ? 13.476 27.527 86.009 1.00 9.62 206 VAL A N 1
ATOM 1526 C CA . VAL A 1 206 ? 13.073 27.229 84.642 1.00 9.45 206 VAL A CA 1
ATOM 1527 C C . VAL A 1 206 ? 13.459 25.816 84.287 1.00 9.19 206 VAL A C 1
ATOM 1528 O O . VAL A 1 206 ? 14.637 25.442 84.383 1.00 8.87 206 VAL A O 1
ATOM 1532 N N . ILE A 1 207 ? 12.470 25.032 83.877 1.00 8.68 207 ILE A N 1
ATOM 1533 C CA . ILE A 1 207 ? 12.698 23.669 83.427 1.00 8.83 207 ILE A CA 1
ATOM 1534 C C . ILE A 1 207 ? 12.179 23.528 82.007 1.00 9.15 207 ILE A C 1
ATOM 1535 O O . ILE A 1 207 ? 10.990 23.761 81.779 1.00 7.15 207 ILE A O 1
ATOM 1540 N N . PRO A 1 208 ? 13.046 23.154 81.061 1.00 9.86 208 PRO A N 1
ATOM 1541 C CA . PRO A 1 208 ? 12.598 22.866 79.693 1.00 10.06 208 PRO A CA 1
ATOM 1542 C C . PRO A 1 208 ? 11.851 21.529 79.557 1.00 10.03 208 PRO A C 1
ATOM 1543 O O . PRO A 1 208 ? 12.386 20.556 78.991 1.00 9.82 208 PRO A O 1
ATOM 1547 N N . CYS A 1 209 ? 10.623 21.495 80.088 1.00 9.28 209 CYS A N 1
ATOM 1548 C CA . CYS A 1 209 ? 9.698 20.384 79.861 1.00 9.34 209 CYS A CA 1
ATOM 1549 C C . CYS A 1 209 ? 8.270 20.907 79.750 1.00 9.32 209 CYS A C 1
ATOM 1550 O O . CYS A 1 209 ? 7.980 22.041 80.111 1.00 8.61 209 CYS A O 1
ATOM 1553 N N . ASN A 1 210 ? 7.374 20.050 79.278 1.00 9.27 210 ASN A N 1
ATOM 1554 C CA . ASN A 1 210 ? 5.974 20.406 79.185 1.00 9.36 210 ASN A CA 1
ATOM 1555 C C . ASN A 1 210 ? 5.323 20.419 80.565 1.00 9.35 210 ASN A C 1
ATOM 1556 O O . ASN A 1 210 ? 5.662 19.610 81.428 1.00 10.06 210 ASN A O 1
ATOM 1561 N N . TRP A 1 211 ? 4.378 21.325 80.764 1.00 9.35 211 TRP A N 1
ATOM 1562 C CA . TRP A 1 211 ? 3.682 21.443 82.045 1.00 9.59 211 TRP A CA 1
ATOM 1563 C C . TRP A 1 211 ? 2.929 20.196 82.489 1.00 9.98 211 TRP A C 1
ATOM 1564 O O . TRP A 1 211 ? 2.728 20.020 83.677 1.00 10.88 211 TRP A O 1
ATOM 1575 N N . LYS A 1 212 ? 2.510 19.348 81.552 1.00 9.86 212 LYS A N 1
ATOM 1576 C CA . LYS A 1 212 ? 1.650 18.220 81.874 1.00 9.89 212 LYS A CA 1
ATOM 1577 C C . LYS A 1 212 ? 2.409 17.125 82.611 1.00 9.97 212 LYS A C 1
ATOM 1578 O O . LYS A 1 212 ? 1.827 16.417 83.426 1.00 9.23 212 LYS A O 1
ATOM 1584 N N . PHE A 1 213 ? 3.708 17.009 82.350 1.00 10.34 213 PHE A N 1
ATOM 1585 C CA . PHE A 1 213 ? 4.554 16.094 83.120 1.00 10.06 213 PHE A CA 1
ATOM 1586 C C . PHE A 1 213 ? 4.523 16.424 84.583 1.00 10.26 213 PHE A C 1
ATOM 1587 O O . PHE A 1 213 ? 4.381 15.539 85.417 1.00 10.93 213 PHE A O 1
ATOM 1595 N N . ALA A 1 214 ? 4.650 17.702 84.897 1.00 10.76 214 ALA A N 1
ATOM 1596 C CA . ALA A 1 214 ? 4.720 18.133 86.273 1.00 11.18 214 ALA A CA 1
ATOM 1597 C C . ALA A 1 214 ? 3.356 18.003 86.933 1.00 11.38 214 ALA A C 1
ATOM 1598 O O . ALA A 1 214 ? 3.231 17.435 88.025 1.00 11.67 214 ALA A O 1
ATOM 1600 N N . ALA A 1 215 ? 2.332 18.515 86.260 1.00 11.64 215 ALA A N 1
ATOM 1601 C CA . ALA A 1 215 ? 0.958 18.411 86.732 1.00 11.74 215 ALA A CA 1
ATOM 1602 C C . ALA A 1 215 ? 0.549 16.964 87.012 1.00 12.68 215 ALA A C 1
ATOM 1603 O O . ALA A 1 215 ? -0.018 16.676 88.069 1.00 12.54 215 ALA A O 1
ATOM 1605 N N . GLU A 1 216 ? 0.836 16.064 86.063 1.00 12.92 216 GLU A N 1
ATOM 1606 C CA . GLU A 1 216 ? 0.518 14.651 86.221 1.00 13.29 216 GLU A CA 1
ATOM 1607 C C . GLU A 1 216 ? 1.273 14.034 87.369 1.00 13.33 216 GLU A C 1
ATOM 1608 O O . GLU A 1 216 ? 0.716 13.247 88.131 1.00 13.62 216 GLU A O 1
ATOM 1614 N N . GLN A 1 217 ? 2.555 14.358 87.493 1.00 13.76 217 GLN A N 1
ATOM 1615 C CA . GLN A 1 217 ? 3.355 13.740 88.545 1.00 13.17 217 GLN A CA 1
ATOM 1616 C C . GLN A 1 217 ? 2.752 14.010 89.928 1.00 13.01 217 GLN A C 1
ATOM 1617 O O . GLN A 1 217 ? 2.649 13.103 90.748 1.00 13.46 217 GLN A O 1
ATOM 1623 N N . PHE A 1 218 ? 2.335 15.243 90.172 1.00 12.37 218 PHE A N 1
ATOM 1624 C CA . PHE A 1 218 ? 1.817 15.628 91.474 1.00 12.33 218 PHE A CA 1
ATOM 1625 C C . PHE A 1 218 ? 0.353 15.193 91.652 1.00 12.68 218 PHE A C 1
ATOM 1626 O O . PHE A 1 218 ? -0.126 15.070 92.783 1.00 12.46 218 PHE A O 1
ATOM 1634 N N . CYS A 1 219 ? -0.316 14.920 90.530 1.00 13.04 219 CYS A N 1
ATOM 1635 C CA . CYS A 1 219 ? -1.682 14.399 90.485 1.00 13.37 219 CYS A CA 1
ATOM 1636 C C . CYS A 1 219 ? -1.744 12.933 90.891 1.00 13.12 219 CYS A C 1
ATOM 1637 O O . CYS A 1 219 ? -2.620 12.527 91.639 1.00 13.59 219 CYS A O 1
ATOM 1640 N N . SER A 1 220 ? -0.780 12.154 90.426 1.00 13.05 220 SER A N 1
ATOM 1641 C CA . SER A 1 220 ? -0.962 10.714 90.306 1.00 12.79 220 SER A CA 1
ATOM 1642 C C . SER A 1 220 ? 0.242 9.844 90.586 1.00 13.00 220 SER A C 1
ATOM 1643 O O . SER A 1 220 ? 0.083 8.643 90.738 1.00 12.61 220 SER A O 1
ATOM 1646 N N . ASP A 1 221 ? 1.446 10.422 90.665 1.00 13.84 221 ASP A N 1
ATOM 1647 C CA . ASP A 1 221 ? 2.669 9.623 90.529 1.00 13.95 221 ASP A CA 1
ATOM 1648 C C . ASP A 1 221 ? 3.451 9.421 91.838 1.00 14.31 221 ASP A C 1
ATOM 1649 O O . ASP A 1 221 ? 4.569 9.915 91.993 1.00 15.10 221 ASP A O 1
ATOM 1654 N N . MET A 1 222 ? 2.896 8.646 92.759 1.00 14.92 222 MET A N 1
ATOM 1655 C CA . MET A 1 222 ? 3.682 8.169 93.896 1.00 15.38 222 MET A CA 1
ATOM 1656 C C . MET A 1 222 ? 4.710 7.126 93.464 1.00 15.68 222 MET A C 1
ATOM 1657 O O . MET A 1 222 ? 5.759 7.033 94.074 1.00 16.13 222 MET A O 1
ATOM 1662 N N . TYR A 1 223 ? 4.378 6.348 92.430 1.00 15.97 223 TYR A N 1
ATOM 1663 C CA . TYR A 1 223 ? 5.241 5.312 91.824 1.00 15.95 223 TYR A CA 1
ATOM 1664 C C . TYR A 1 223 ? 6.702 5.735 91.656 1.00 15.58 223 TYR A C 1
ATOM 1665 O O . TYR A 1 223 ? 7.631 4.981 91.993 1.00 14.75 223 TYR A O 1
ATOM 1674 N N . HIS A 1 224 ? 6.909 6.933 91.112 1.00 15.30 224 HIS A N 1
ATOM 1675 C CA . HIS A 1 224 ? 8.262 7.412 90.833 1.00 15.79 224 HIS A CA 1
ATOM 1676 C C . HIS A 1 224 ? 9.049 7.555 92.139 1.00 16.13 224 HIS A C 1
ATOM 1677 O O . HIS A 1 224 ? 10.235 7.233 92.194 1.00 15.64 224 HIS A O 1
ATOM 1684 N N . ALA A 1 225 ? 8.363 8.023 93.179 1.00 16.52 225 ALA A N 1
ATOM 1685 C CA . ALA A 1 225 ? 8.958 8.195 94.504 1.00 17.36 225 ALA A CA 1
ATOM 1686 C C . ALA A 1 225 ? 9.121 6.872 95.267 1.00 17.65 225 ALA A C 1
ATOM 1687 O O . ALA A 1 225 ? 10.019 6.745 96.099 1.00 18.27 225 ALA A O 1
ATOM 1689 N N . GLY A 1 226 ? 8.262 5.897 94.982 1.00 17.87 226 GLY A N 1
ATOM 1690 C CA . GLY A 1 226 ? 8.342 4.578 95.583 1.00 18.35 226 GLY A CA 1
ATOM 1691 C C . GLY A 1 226 ? 9.283 3.612 94.861 1.00 18.71 226 GLY A C 1
ATOM 1692 O O . GLY A 1 226 ? 9.452 2.471 95.307 1.00 19.01 226 GLY A O 1
ATOM 1693 N N . THR A 1 227 ? 9.888 4.063 93.757 1.00 19.11 227 THR A N 1
ATOM 1694 C CA . THR A 1 227 ? 10.843 3.261 92.992 1.00 18.96 227 THR A CA 1
ATOM 1695 C C . THR A 1 227 ? 12.223 3.933 92.947 1.00 19.64 227 THR A C 1
ATOM 1696 O O . THR A 1 227 ? 12.902 3.981 93.973 1.00 19.87 227 THR A O 1
ATOM 1700 N N . THR A 1 228 ? 12.631 4.474 91.793 1.00 20.02 228 THR A N 1
ATOM 1701 C CA . THR A 1 228 ? 14.030 4.879 91.568 1.00 20.38 228 THR A CA 1
ATOM 1702 C C . THR A 1 228 ? 14.359 6.376 91.610 1.00 20.18 228 THR A C 1
ATOM 1703 O O . THR A 1 228 ? 15.503 6.734 91.860 1.00 20.48 228 THR A O 1
ATOM 1707 N N . SER A 1 229 ? 13.391 7.245 91.346 1.00 19.64 229 SER A N 1
ATOM 1708 C CA . SER A 1 229 ? 13.699 8.665 91.142 1.00 19.19 229 SER A CA 1
ATOM 1709 C C . SER A 1 229 ? 14.435 9.309 92.328 1.00 18.95 229 SER A C 1
ATOM 1710 O O . SER A 1 229 ? 15.306 10.154 92.128 1.00 17.94 229 SER A O 1
ATOM 1713 N N . HIS A 1 230 ? 14.065 8.904 93.547 1.00 18.88 230 HIS A N 1
ATOM 1714 C CA . HIS A 1 230 ? 14.530 9.552 94.775 1.00 19.02 230 HIS A CA 1
ATOM 1715 C C . HIS A 1 230 ? 15.292 8.648 95.759 1.00 18.99 230 HIS A C 1
ATOM 1716 O O . HIS A 1 230 ? 15.313 8.932 96.957 1.00 18.30 230 HIS A O 1
ATOM 1723 N N . LEU A 1 231 ? 15.931 7.586 95.267 1.00 19.19 231 LEU A N 1
ATOM 1724 C CA . LEU A 1 231 ? 16.788 6.754 96.127 1.00 19.51 231 LEU A CA 1
ATOM 1725 C C . LEU A 1 231 ? 17.867 7.625 96.784 1.00 19.48 231 LEU A C 1
ATOM 1726 O O . LEU A 1 231 ? 18.118 7.504 97.974 1.00 19.82 231 LEU A O 1
ATOM 1731 N N . SER A 1 232 ? 18.468 8.533 96.016 1.00 19.32 232 SER A N 1
ATOM 1732 C CA . SER A 1 232 ? 19.524 9.399 96.530 1.00 19.31 232 SER A CA 1
ATOM 1733 C C . SER A 1 232 ? 19.002 10.431 97.539 1.00 19.66 232 SER A C 1
ATOM 1734 O O . SER A 1 232 ? 19.699 10.764 98.496 1.00 19.77 232 SER A O 1
ATOM 1737 N N . GLY A 1 233 ? 17.797 10.944 97.321 1.00 19.74 233 GLY A N 1
ATOM 1738 C CA . GLY A 1 233 ? 17.185 11.878 98.256 1.00 20.30 233 GLY A CA 1
ATOM 1739 C C . GLY A 1 233 ? 16.822 11.252 99.601 1.00 20.49 233 GLY A C 1
ATOM 1740 O O . GLY A 1 233 ? 17.005 11.872 100.650 1.00 19.48 233 GLY A O 1
ATOM 1741 N N . ILE A 1 234 ? 16.298 10.029 99.553 1.00 21.11 234 ILE A N 1
ATOM 1742 C CA . ILE A 1 234 ? 15.973 9.246 100.747 1.00 21.90 234 ILE A CA 1
ATOM 1743 C C . ILE A 1 234 ? 17.253 8.964 101.544 1.00 22.90 234 ILE A C 1
ATOM 1744 O O . ILE A 1 234 ? 17.301 9.153 102.759 1.00 22.93 234 ILE A O 1
ATOM 1749 N N . LEU A 1 235 ? 18.295 8.534 100.842 1.00 24.08 235 LEU A N 1
ATOM 1750 C CA . LEU A 1 235 ? 19.612 8.325 101.439 1.00 25.23 235 LEU A CA 1
ATOM 1751 C C . LEU A 1 235 ? 20.142 9.580 102.140 1.00 25.28 235 LEU A C 1
ATOM 1752 O O . LEU A 1 235 ? 20.732 9.500 103.212 1.00 24.59 235 LEU A O 1
ATOM 1757 N N . ALA A 1 236 ? 19.937 10.737 101.520 1.00 25.78 236 ALA A N 1
ATOM 1758 C CA . ALA A 1 236 ? 20.416 11.996 102.070 1.00 26.57 236 ALA A CA 1
ATOM 1759 C C . ALA A 1 236 ? 19.719 12.361 103.383 1.00 27.57 236 ALA A C 1
ATOM 1760 O O . ALA A 1 236 ? 20.263 13.105 104.179 1.00 27.41 236 ALA A O 1
ATOM 1762 N N . GLY A 1 237 ? 18.508 11.858 103.596 1.00 29.23 237 GLY A N 1
ATOM 1763 C CA . GLY A 1 237 ? 17.758 12.149 104.808 1.00 30.85 237 GLY A CA 1
ATOM 1764 C C . GLY A 1 237 ? 18.000 11.205 105.979 1.00 32.43 237 GLY A C 1
ATOM 1765 O O . GLY A 1 237 ? 17.450 11.422 107.054 1.00 32.57 237 GLY A O 1
ATOM 1766 N N . LEU A 1 238 ? 18.804 10.161 105.779 1.00 34.48 238 LEU A N 1
ATOM 1767 C CA . LEU A 1 238 ? 19.078 9.176 106.825 1.00 36.13 238 LEU A CA 1
ATOM 1768 C C . LEU A 1 238 ? 20.546 9.227 107.263 1.00 36.97 238 LEU A C 1
ATOM 1769 O O . LEU A 1 238 ? 21.396 9.684 106.499 1.00 37.39 238 LEU A O 1
ATOM 1774 N N . PRO A 1 239 ? 20.838 8.766 108.486 1.00 37.97 239 PRO A N 1
ATOM 1775 C CA . PRO A 1 239 ? 22.222 8.658 109.005 1.00 38.26 239 PRO A CA 1
ATOM 1776 C C . PRO A 1 239 ? 23.266 8.018 108.071 1.00 38.56 239 PRO A C 1
ATOM 1777 O O . PRO A 1 239 ? 23.029 6.938 107.523 1.00 38.80 239 PRO A O 1
ATOM 1781 N N . THR A 1 251 ? 4.101 0.919 101.069 1.00 31.72 251 THR A N 1
ATOM 1782 C CA . THR A 1 251 ? 3.349 -0.250 100.602 1.00 32.00 251 THR A CA 1
ATOM 1783 C C . THR A 1 251 ? 1.821 -0.088 100.672 1.00 31.30 251 THR A C 1
ATOM 1784 O O . THR A 1 251 ? 1.105 -0.519 99.759 1.00 31.22 251 THR A O 1
ATOM 1788 N N . GLU A 1 252 ? 1.314 0.465 101.773 1.00 30.29 252 GLU A N 1
ATOM 1789 C CA . GLU A 1 252 ? -0.119 0.717 101.895 1.00 29.27 252 GLU A CA 1
ATOM 1790 C C . GLU A 1 252 ? -0.418 2.191 101.590 1.00 27.17 252 GLU A C 1
ATOM 1791 O O . GLU A 1 252 ? 0.319 3.086 101.971 1.00 26.44 252 GLU A O 1
ATOM 1797 N N . GLY A 1 253 ? -1.511 2.423 100.887 1.00 25.26 253 GLY A N 1
ATOM 1798 C CA . GLY A 1 253 ? -1.959 3.763 100.603 1.00 23.90 253 GLY A CA 1
ATOM 1799 C C . GLY A 1 253 ? -3.034 3.756 99.553 1.00 22.56 253 GLY A C 1
ATOM 1800 O O . GLY A 1 253 ? -3.371 2.711 99.001 1.00 22.44 253 GLY A O 1
ATOM 1801 N N . ILE A 1 254 ? -3.576 4.931 99.274 1.00 21.11 254 ILE A N 1
ATOM 1802 C CA . ILE A 1 254 ? -4.601 5.059 98.260 1.00 20.16 254 ILE A CA 1
ATOM 1803 C C . ILE A 1 254 ? -4.412 6.277 97.372 1.00 18.76 254 ILE A C 1
ATOM 1804 O O . ILE A 1 254 ? -3.616 7.164 97.647 1.00 18.17 254 ILE A O 1
ATOM 1809 N N . GLN A 1 255 ? -5.170 6.298 96.293 1.00 17.74 255 GLN A N 1
ATOM 1810 C CA . GLN A 1 255 ? -5.120 7.379 95.331 1.00 16.81 255 GLN A CA 1
ATOM 1811 C C . GLN A 1 255 ? -6.514 7.792 94.931 1.00 16.30 255 GLN A C 1
ATOM 1812 O O . GLN A 1 255 ? -7.333 6.969 94.561 1.00 16.16 255 GLN A O 1
ATOM 1818 N N . TYR A 1 256 ? -6.733 9.096 94.949 1.00 16.08 256 TYR A N 1
ATOM 1819 C CA . TYR A 1 256 ? -7.976 9.718 94.572 1.00 15.54 256 TYR A CA 1
ATOM 1820 C C . TYR A 1 256 ? -7.887 10.265 93.153 1.00 15.75 256 TYR A C 1
ATOM 1821 O O . TYR A 1 256 ? -6.942 10.970 92.812 1.00 15.73 256 TYR A O 1
ATOM 1830 N N . ARG A 1 257 ? -8.868 9.902 92.335 1.00 15.90 257 ARG A N 1
ATOM 1831 C CA . ARG A 1 257 ? -9.151 10.557 91.071 1.00 16.04 257 ARG A CA 1
ATOM 1832 C C . ARG A 1 257 ? -10.500 11.269 91.201 1.00 16.37 257 ARG A C 1
ATOM 1833 O O . ARG A 1 257 ? -11.497 10.655 91.586 1.00 16.11 257 ARG A O 1
ATOM 1841 N N . ALA A 1 258 ? -10.532 12.549 90.843 1.00 16.33 258 ALA A N 1
ATOM 1842 C CA . ALA A 1 258 ? -11.753 13.322 90.904 1.00 16.99 258 ALA A CA 1
ATOM 1843 C C . ALA A 1 258 ? -12.781 12.755 89.917 1.00 17.90 258 ALA A C 1
ATOM 1844 O O . ALA A 1 258 ? -12.456 12.402 88.771 1.00 17.98 258 ALA A O 1
ATOM 1846 N N . THR A 1 259 ? -14.009 12.640 90.407 1.00 18.50 259 THR A N 1
ATOM 1847 C CA . THR A 1 259 ? -15.157 12.189 89.631 1.00 19.20 259 THR A CA 1
ATOM 1848 C C . THR A 1 259 ? -15.194 12.959 88.325 1.00 19.11 259 THR A C 1
ATOM 1849 O O . THR A 1 259 ? -15.385 12.390 87.257 1.00 19.71 259 THR A O 1
ATOM 1853 N N . TRP A 1 260 ? -14.984 14.265 88.435 1.00 18.97 260 TRP A N 1
ATOM 1854 C CA . TRP A 1 260 ? -14.824 15.138 87.284 1.00 18.37 260 TRP A CA 1
ATOM 1855 C C . TRP A 1 260 ? -13.872 16.263 87.641 1.00 17.80 260 TRP A C 1
ATOM 1856 O O . TRP A 1 260 ? -13.852 16.711 88.784 1.00 17.77 260 TRP A O 1
ATOM 1867 N N . GLY A 1 261 ? -13.081 16.713 86.672 1.00 16.98 261 GLY A N 1
ATOM 1868 C CA . GLY A 1 261 ? -12.323 17.951 86.825 1.00 16.49 261 GLY A CA 1
ATOM 1869 C C . GLY A 1 261 ? -10.810 17.818 86.750 1.00 15.88 261 GLY A C 1
ATOM 1870 O O . GLY A 1 261 ? -10.106 18.822 86.708 1.00 15.94 261 GLY A O 1
ATOM 1871 N N . GLY A 1 262 ? -10.322 16.584 86.742 1.00 15.43 262 GLY A N 1
ATOM 1872 C CA . GLY A 1 262 ? -8.922 16.295 86.508 1.00 15.39 262 GLY A CA 1
ATOM 1873 C C . GLY A 1 262 ? -8.020 16.374 87.721 1.00 14.92 262 GLY A C 1
ATOM 1874 O O . GLY A 1 262 ? -6.818 16.243 87.571 1.00 15.16 262 GLY A O 1
ATOM 1875 N N . HIS A 1 263 ? -8.579 16.580 88.914 1.00 14.65 263 HIS A N 1
ATOM 1876 C CA . HIS A 1 263 ? -7.758 16.658 90.130 1.00 14.39 263 HIS A CA 1
ATOM 1877 C C . HIS A 1 263 ? -7.360 15.258 90.542 1.00 14.27 263 HIS A C 1
ATOM 1878 O O . HIS A 1 263 ? -7.997 14.271 90.148 1.00 14.50 263 HIS A O 1
ATOM 1885 N N . GLY A 1 264 ? -6.294 15.168 91.328 1.00 13.90 264 GLY A N 1
ATOM 1886 C CA . GLY A 1 264 ? -5.841 13.888 91.836 1.00 13.11 264 GLY A CA 1
ATOM 1887 C C . GLY A 1 264 ? -4.984 14.044 93.070 1.00 13.05 264 GLY A C 1
ATOM 1888 O O . GLY A 1 264 ? -4.339 15.068 93.276 1.00 12.46 264 GLY A O 1
ATOM 1889 N N . SER A 1 265 ? -4.986 13.023 93.910 1.00 13.39 265 SER A N 1
ATOM 1890 C CA . SER A 1 265 ? -4.110 12.994 95.076 1.00 13.42 265 SER A CA 1
ATOM 1891 C C . SER A 1 265 ? -3.832 11.566 95.532 1.00 13.81 265 SER A C 1
ATOM 1892 O O . SER A 1 265 ? -4.706 10.711 95.496 1.00 13.72 265 SER A O 1
ATOM 1895 N N . GLY A 1 266 ? -2.614 11.312 95.980 1.00 14.25 266 GLY A N 1
ATOM 1896 C CA . GLY A 1 266 ? -2.288 10.029 96.572 1.00 14.70 266 GLY A CA 1
ATOM 1897 C C . GLY A 1 266 ? -1.498 10.184 97.853 1.00 15.13 266 GLY A C 1
ATOM 1898 O O . GLY A 1 266 ? -0.879 11.211 98.103 1.00 14.90 266 GLY A O 1
ATOM 1899 N N . PHE A 1 267 ? -1.523 9.149 98.676 1.00 16.00 267 PHE A N 1
ATOM 1900 C CA . PHE A 1 267 ? -0.815 9.172 99.950 1.00 16.66 267 PHE A CA 1
ATOM 1901 C C . PHE A 1 267 ? -0.664 7.778 100.521 1.00 17.30 267 PHE A C 1
ATOM 1902 O O . PHE A 1 267 ? -1.512 6.903 100.327 1.00 16.94 267 PHE A O 1
ATOM 1910 N N . TYR A 1 268 ? 0.430 7.595 101.240 1.00 18.51 268 TYR A N 1
ATOM 1911 C CA . TYR A 1 268 ? 0.644 6.412 102.032 1.00 20.04 268 TYR A CA 1
ATOM 1912 C C . TYR A 1 268 ? -0.176 6.507 103.334 1.00 21.14 268 TYR A C 1
ATOM 1913 O O . TYR A 1 268 ? -0.463 7.604 103.815 1.00 21.41 268 TYR A O 1
ATOM 1922 N N . ILE A 1 269 ? -0.542 5.354 103.891 1.00 22.39 269 ILE A N 1
ATOM 1923 C CA . ILE A 1 269 ? -1.263 5.265 105.162 1.00 23.53 269 ILE A CA 1
ATOM 1924 C C . ILE A 1 269 ? -0.446 4.392 106.117 1.00 24.58 269 ILE A C 1
ATOM 1925 O O . ILE A 1 269 ? -0.139 3.256 105.789 1.00 24.52 269 ILE A O 1
ATOM 1930 N N . GLY A 1 270 ? -0.057 4.946 107.266 1.00 26.35 270 GLY A N 1
ATOM 1931 C CA . GLY A 1 270 ? 0.520 4.175 108.357 1.00 27.51 270 GLY A CA 1
ATOM 1932 C C . GLY A 1 270 ? 2.032 4.218 108.461 1.00 28.78 270 GLY A C 1
ATOM 1933 O O . GLY A 1 270 ? 2.568 4.376 109.548 1.00 29.68 270 GLY A O 1
ATOM 1934 N N . ASP A 1 271 ? 2.720 4.104 107.333 1.00 30.14 271 ASP A N 1
ATOM 1935 C CA . ASP A 1 271 ? 4.183 3.949 107.306 1.00 31.19 271 ASP A CA 1
ATOM 1936 C C . ASP A 1 271 ? 4.910 5.296 107.099 1.00 31.73 271 ASP A C 1
ATOM 1937 O O . ASP A 1 271 ? 4.794 5.879 106.014 1.00 32.10 271 ASP A O 1
ATOM 1942 N N . PRO A 1 272 ? 5.658 5.781 108.105 1.00 32.28 272 PRO A N 1
ATOM 1943 C CA . PRO A 1 272 ? 6.336 7.089 108.027 1.00 32.56 272 PRO A CA 1
ATOM 1944 C C . PRO A 1 272 ? 7.718 7.145 107.333 1.00 32.75 272 PRO A C 1
ATOM 1945 O O . PRO A 1 272 ? 8.371 8.178 107.449 1.00 32.96 272 PRO A O 1
ATOM 1949 N N . ASN A 1 273 ? 8.138 6.112 106.611 1.00 32.89 273 ASN A N 1
ATOM 1950 C CA . ASN A 1 273 ? 9.500 6.070 106.060 1.00 33.36 273 ASN A CA 1
ATOM 1951 C C . ASN A 1 273 ? 9.807 7.162 105.030 1.00 32.97 273 ASN A C 1
ATOM 1952 O O . ASN A 1 273 ? 10.867 7.778 105.095 1.00 33.35 273 ASN A O 1
ATOM 1957 N N . LEU A 1 274 ? 8.908 7.387 104.072 1.00 32.37 274 LEU A N 1
ATOM 1958 C CA . LEU A 1 274 ? 9.121 8.458 103.095 1.00 31.90 274 LEU A CA 1
ATOM 1959 C C . LEU A 1 274 ? 9.040 9.851 103.741 1.00 31.21 274 LEU A C 1
ATOM 1960 O O . LEU A 1 274 ? 9.822 10.731 103.384 1.00 31.06 274 LEU A O 1
ATOM 1965 N N . LEU A 1 275 ? 8.101 10.048 104.672 1.00 30.29 275 LEU A N 1
ATOM 1966 C CA . LEU A 1 275 ? 7.940 11.342 105.351 1.00 29.65 275 LEU A CA 1
ATOM 1967 C C . LEU A 1 275 ? 9.138 11.672 106.257 1.00 28.93 275 LEU A C 1
ATOM 1968 O O . LEU A 1 275 ? 9.598 12.805 106.287 1.00 28.26 275 LEU A O 1
ATOM 1973 N N . LEU A 1 276 ? 9.622 10.673 106.990 1.00 28.39 276 LEU A N 1
ATOM 1974 C CA . LEU A 1 276 ? 10.777 10.813 107.869 1.00 28.12 276 LEU A CA 1
ATOM 1975 C C . LEU A 1 276 ? 12.015 11.145 107.033 1.00 27.38 276 LEU A C 1
ATOM 1976 O O . LEU A 1 276 ? 12.843 11.967 107.425 1.00 26.27 276 LEU A O 1
ATOM 1981 N N . ALA A 1 277 ? 12.118 10.495 105.875 1.00 26.89 277 ALA A N 1
ATOM 1982 C CA . ALA A 1 277 ? 13.292 10.605 105.016 1.00 26.33 277 ALA A CA 1
ATOM 1983 C C . ALA A 1 277 ? 13.359 11.967 104.371 1.00 25.77 277 ALA A C 1
ATOM 1984 O O . ALA A 1 277 ? 14.459 12.492 104.152 1.00 26.22 277 ALA A O 1
ATOM 1986 N N . ILE A 1 278 ? 12.184 12.527 104.061 1.00 24.76 278 ILE A N 1
ATOM 1987 C CA . ILE A 1 278 ? 12.073 13.841 103.443 1.00 24.10 278 ILE A CA 1
ATOM 1988 C C . ILE A 1 278 ? 12.170 14.971 104.466 1.00 23.00 278 ILE A C 1
ATOM 1989 O O . ILE A 1 278 ? 12.923 15.931 104.262 1.00 22.80 278 ILE A O 1
ATOM 1994 N N . MET A 1 279 ? 11.364 14.882 105.530 1.00 21.26 279 MET A N 1
ATOM 1995 C CA . MET A 1 279 ? 11.120 16.021 106.430 1.00 20.01 279 MET A CA 1
ATOM 1996 C C . MET A 1 279 ? 11.749 15.895 107.821 1.00 19.38 279 MET A C 1
ATOM 1997 O O . MET A 1 279 ? 11.695 16.835 108.609 1.00 18.51 279 MET A O 1
ATOM 2002 N N . GLY A 1 280 ? 12.327 14.739 108.124 1.00 19.16 280 GLY A N 1
ATOM 2003 C CA . GLY A 1 280 ? 13.020 14.529 109.385 1.00 19.40 280 GLY A CA 1
ATOM 2004 C C . GLY A 1 280 ? 12.095 14.291 110.576 1.00 19.59 280 GLY A C 1
ATOM 2005 O O . GLY A 1 280 ? 10.872 14.420 110.461 1.00 19.56 280 GLY A O 1
ATOM 2006 N N . PRO A 1 281 ? 12.680 13.955 111.725 1.00 19.93 281 PRO A N 1
ATOM 2007 C CA . PRO A 1 281 ? 11.894 13.538 112.908 1.00 20.05 281 PRO A CA 1
ATOM 2008 C C . PRO A 1 281 ? 10.980 14.599 113.518 1.00 19.68 281 PRO A C 1
ATOM 2009 O O . PRO A 1 281 ? 9.883 14.246 113.914 1.00 19.95 281 PRO A O 1
ATOM 2013 N N . LYS A 1 282 ? 11.399 15.859 113.588 1.00 19.53 282 LYS A N 1
ATOM 2014 C CA . LYS A 1 282 ? 10.581 16.889 114.239 1.00 19.46 282 LYS A CA 1
ATOM 2015 C C . LYS A 1 282 ? 9.222 17.119 113.530 1.00 19.19 282 LYS A C 1
ATOM 2016 O O . LYS A 1 282 ? 8.174 17.156 114.175 1.00 18.64 282 LYS A O 1
ATOM 2022 N N . VAL A 1 283 ? 9.250 17.265 112.208 1.00 18.69 283 VAL A N 1
ATOM 2023 C CA . VAL A 1 283 ? 8.029 17.428 111.409 1.00 18.51 283 VAL A CA 1
ATOM 2024 C C . VAL A 1 283 ? 7.180 16.154 111.396 1.00 17.98 283 VAL A C 1
ATOM 2025 O O . VAL A 1 283 ? 5.954 16.219 111.481 1.00 16.80 283 VAL A O 1
ATOM 2029 N N . THR A 1 284 ? 7.824 14.998 111.290 1.00 18.04 284 THR A N 1
ATOM 2030 C CA . THR A 1 284 ? 7.085 13.744 111.287 1.00 18.50 284 THR A CA 1
ATOM 2031 C C . THR A 1 284 ? 6.267 13.563 112.585 1.00 18.96 284 THR A C 1
ATOM 2032 O O . THR A 1 284 ? 5.111 13.155 112.527 1.00 18.31 284 THR A O 1
ATOM 2036 N N . GLU A 1 285 ? 6.872 13.896 113.724 1.00 19.40 285 GLU A N 1
ATOM 2037 C CA . GLU A 1 285 ? 6.197 13.856 115.023 1.00 20.22 285 GLU A CA 1
ATOM 2038 C C . GLU A 1 285 ? 5.058 14.881 115.127 1.00 19.89 285 GLU A C 1
ATOM 2039 O O . GLU A 1 285 ? 3.993 14.563 115.628 1.00 19.62 285 GLU A O 1
ATOM 2045 N N . TYR A 1 286 ? 5.284 16.111 114.664 1.00 19.47 286 TYR A N 1
ATOM 2046 C CA . TYR A 1 286 ? 4.226 17.125 114.615 1.00 19.09 286 TYR A CA 1
ATOM 2047 C C . TYR A 1 286 ? 3.035 16.724 113.739 1.00 19.06 286 TYR A C 1
ATOM 2048 O O . TYR A 1 286 ? 1.886 17.031 114.066 1.00 19.18 286 TYR A O 1
ATOM 2057 N N . TRP A 1 287 ? 3.306 16.014 112.652 1.00 18.94 287 TRP A N 1
ATOM 2058 C CA . TRP A 1 287 ? 2.283 15.592 111.704 1.00 19.15 287 TRP A CA 1
ATOM 2059 C C . TRP A 1 287 ? 1.462 14.388 112.175 1.00 20.04 287 TRP A C 1
ATOM 2060 O O . TRP A 1 287 ? 0.353 14.184 111.677 1.00 20.05 287 TRP A O 1
ATOM 2071 N N . THR A 1 288 ? 1.999 13.593 113.110 1.00 20.88 288 THR A N 1
ATOM 2072 C CA . THR A 1 288 ? 1.390 12.308 113.488 1.00 21.86 288 THR A CA 1
ATOM 2073 C C . THR A 1 288 ? 1.000 12.108 114.969 1.00 22.81 288 THR A C 1
ATOM 2074 O O . THR A 1 288 ? 0.198 11.235 115.273 1.00 23.31 288 THR A O 1
ATOM 2078 N N . GLN A 1 289 ? 1.574 12.892 115.876 1.00 24.11 289 GLN A N 1
ATOM 2079 C CA . GLN A 1 289 ? 1.429 12.688 117.325 1.00 25.09 289 GLN A CA 1
ATOM 2080 C C . GLN A 1 289 ? 1.370 14.033 118.065 1.00 24.79 289 GLN A C 1
ATOM 2081 O O . GLN A 1 289 ? 2.012 15.000 117.661 1.00 24.61 289 GLN A O 1
ATOM 2087 N N . GLY A 1 290 ? 0.625 14.080 119.167 1.00 24.59 290 GLY A N 1
ATOM 2088 C CA . GLY A 1 290 ? 0.625 15.246 120.037 1.00 24.25 290 GLY A CA 1
ATOM 2089 C C . GLY A 1 290 ? -0.548 16.143 119.731 1.00 24.11 290 GLY A C 1
ATOM 2090 O O . GLY A 1 290 ? -1.357 15.795 118.877 1.00 24.39 290 GLY A O 1
ATOM 2091 N N . PRO A 1 291 ? -0.658 17.276 120.430 1.00 24.03 291 PRO A N 1
ATOM 2092 C CA . PRO A 1 291 ? -1.852 18.133 120.336 1.00 24.08 291 PRO A CA 1
ATOM 2093 C C . PRO A 1 291 ? -2.221 18.668 118.931 1.00 23.84 291 PRO A C 1
ATOM 2094 O O . PRO A 1 291 ? -3.412 18.712 118.621 1.00 24.03 291 PRO A O 1
ATOM 2098 N N . ALA A 1 292 ? -1.255 19.064 118.106 1.00 23.46 292 ALA A N 1
ATOM 2099 C CA . ALA A 1 292 ? -1.583 19.635 116.795 1.00 22.74 292 ALA A CA 1
ATOM 2100 C C . ALA A 1 292 ? -2.198 18.581 115.860 1.00 22.27 292 ALA A C 1
ATOM 2101 O O . ALA A 1 292 ? -3.192 18.845 115.185 1.00 21.73 292 ALA A O 1
ATOM 2103 N N . ALA A 1 293 ? -1.617 17.385 115.848 1.00 21.86 293 ALA A N 1
ATOM 2104 C CA . ALA A 1 293 ? -2.107 16.276 115.019 1.00 21.85 293 ALA A CA 1
ATOM 2105 C C . ALA A 1 293 ? -3.457 15.736 115.496 1.00 21.84 293 ALA A C 1
ATOM 2106 O O . ALA A 1 293 ? -4.300 15.356 114.689 1.00 21.14 293 ALA A O 1
ATOM 2108 N N . GLU A 1 294 ? -3.655 15.709 116.811 1.00 22.26 294 GLU A N 1
ATOM 2109 C CA . GLU A 1 294 ? -4.943 15.303 117.380 1.00 22.92 294 GLU A CA 1
ATOM 2110 C C . GLU A 1 294 ? -6.021 16.305 117.020 1.00 22.53 294 GLU A C 1
ATOM 2111 O O . GLU A 1 294 ? -7.145 15.909 116.738 1.00 22.45 294 GLU A O 1
ATOM 2117 N N . LYS A 1 295 ? -5.677 17.591 116.986 1.00 22.51 295 LYS A N 1
ATOM 2118 C CA . LYS A 1 295 ? -6.640 18.614 116.582 1.00 22.84 295 LYS A CA 1
ATOM 2119 C C . LYS A 1 295 ? -6.987 18.413 115.121 1.00 22.57 295 LYS A C 1
ATOM 2120 O O . LYS A 1 295 ? -8.128 18.599 114.738 1.00 22.59 295 LYS A O 1
ATOM 2126 N N . ALA A 1 296 ? -6.003 18.027 114.307 1.00 22.44 296 ALA A N 1
ATOM 2127 C CA . ALA A 1 296 ? -6.246 17.775 112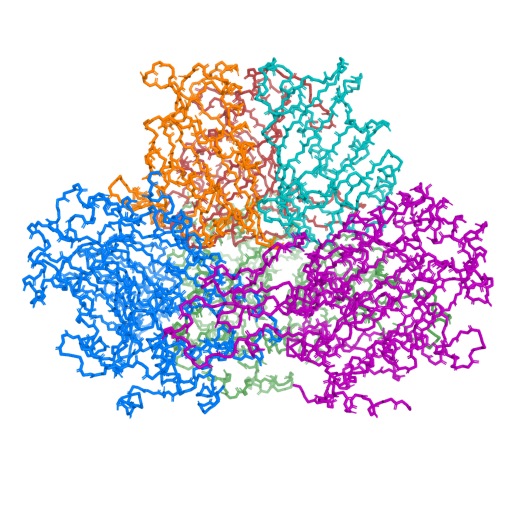.890 1.00 22.46 296 ALA A CA 1
ATOM 2128 C C . ALA A 1 296 ? -7.191 16.592 112.726 1.00 22.36 296 ALA A C 1
ATOM 2129 O O . ALA A 1 296 ? -8.105 16.639 111.923 1.00 22.13 296 ALA A O 1
ATOM 2131 N N . SER A 1 297 ? -6.966 15.541 113.504 1.00 22.83 297 SER A N 1
ATOM 2132 C CA . SER A 1 297 ? -7.834 14.375 113.471 1.00 23.38 297 SER A CA 1
ATOM 2133 C C . SER A 1 297 ? -9.270 14.760 113.820 1.00 23.64 297 SER A C 1
ATOM 2134 O O . SER A 1 297 ? -10.200 14.306 113.157 1.00 22.94 297 SER A O 1
ATOM 2137 N N . GLU A 1 298 ? -9.436 15.647 114.804 1.00 24.35 298 GLU A N 1
ATOM 2138 C CA . GLU A 1 298 ? -10.766 16.134 115.204 1.00 25.22 298 GLU A CA 1
ATOM 2139 C C . GLU A 1 298 ? -11.467 16.912 114.092 1.00 24.49 298 GLU A C 1
ATOM 2140 O O . GLU A 1 298 ? -12.609 16.611 113.746 1.00 24.79 298 GLU A O 1
ATOM 2146 N N . ARG A 1 299 ? -10.778 17.903 113.529 1.00 23.62 299 ARG A N 1
ATOM 2147 C CA . ARG A 1 299 ? -11.352 18.759 112.486 1.00 22.96 299 ARG A CA 1
ATOM 2148 C C . ARG A 1 299 ? -11.678 17.986 111.191 1.00 22.61 299 ARG A C 1
ATOM 2149 O O . ARG A 1 299 ? -12.617 18.334 110.471 1.00 22.24 299 ARG A O 1
ATOM 2157 N N . LEU A 1 300 ? -10.909 16.933 110.916 1.00 22.33 300 LEU A N 1
ATOM 2158 C CA . LEU A 1 300 ? -11.116 16.081 109.736 1.00 22.57 300 LEU A CA 1
ATOM 2159 C C . LEU A 1 300 ? -11.992 14.843 110.025 1.00 22.99 300 LEU A C 1
ATOM 2160 O O . LEU A 1 300 ? -12.221 14.012 109.143 1.00 23.06 300 LEU A O 1
ATOM 2165 N N . GLY A 1 301 ? -12.474 14.715 111.262 1.00 23.39 301 GLY A N 1
ATOM 2166 C CA . GLY A 1 301 ? -13.359 13.625 111.640 1.00 23.50 301 GLY A CA 1
ATOM 2167 C C . GLY A 1 301 ? -12.769 12.240 111.457 1.00 23.74 301 GLY A C 1
ATOM 2168 O O . GLY A 1 301 ? -13.501 11.292 111.218 1.00 24.88 301 GLY A O 1
ATOM 2169 N N . SER A 1 302 ? -11.449 12.117 111.560 1.00 23.70 302 SER A N 1
ATOM 2170 C CA . SER A 1 302 ? -10.772 10.847 111.330 1.00 23.38 302 SER A CA 1
ATOM 2171 C C . SER A 1 302 ? -9.338 10.896 111.839 1.00 23.30 302 SER A C 1
ATOM 2172 O O . SER A 1 302 ? -8.568 11.799 111.489 1.00 23.77 302 SER A O 1
ATOM 2175 N N . THR A 1 303 ? -8.991 9.919 112.670 1.00 22.76 303 THR A N 1
ATOM 2176 C CA . THR A 1 303 ? -7.631 9.724 113.154 1.00 22.61 303 THR A CA 1
ATOM 2177 C C . THR A 1 303 ? -6.683 9.282 112.026 1.00 21.95 303 THR A C 1
ATOM 2178 O O . THR A 1 303 ? -5.494 9.585 112.054 1.00 21.45 303 THR A O 1
ATOM 2182 N N . GLU A 1 304 ? -7.215 8.560 111.045 1.00 21.46 304 GLU A N 1
ATOM 2183 C CA . GLU A 1 304 ? -6.452 8.185 109.861 1.00 21.22 304 GLU A CA 1
ATOM 2184 C C . GLU A 1 304 ? -6.081 9.417 109.019 1.00 20.82 304 GLU A C 1
ATOM 2185 O O . GLU A 1 304 ? -4.951 9.536 108.560 1.00 20.54 304 GLU A O 1
ATOM 2191 N N . ARG A 1 305 ? -7.038 10.320 108.819 1.00 20.29 305 ARG A N 1
ATOM 2192 C CA . ARG A 1 305 ? -6.809 11.517 108.012 1.00 20.05 305 ARG A CA 1
ATOM 2193 C C . ARG A 1 305 ? -5.812 12.459 108.676 1.00 19.73 305 ARG A C 1
ATOM 2194 O O . ARG A 1 305 ? -4.946 13.039 108.018 1.00 19.85 305 ARG A O 1
ATOM 2202 N N . GLY A 1 306 ? -5.934 12.614 109.985 1.00 19.39 306 GLY A N 1
ATOM 2203 C CA . GLY A 1 306 ? -5.146 13.594 110.703 1.00 19.42 306 GLY A CA 1
ATOM 2204 C C . GLY A 1 306 ? -3.748 13.125 111.043 1.00 19.61 306 GLY A C 1
ATOM 2205 O O . GLY A 1 306 ? -2.798 13.912 110.998 1.00 19.27 306 GLY A O 1
ATOM 2206 N N . GLN A 1 307 ? -3.617 11.848 111.381 1.00 19.54 307 GLN A N 1
ATOM 2207 C CA . GLN A 1 307 ? -2.384 11.349 111.974 1.00 20.29 307 GLN A CA 1
ATOM 2208 C C . GLN A 1 307 ? -1.706 10.197 111.240 1.00 20.23 307 GLN A C 1
ATOM 2209 O O . GLN A 1 307 ? -0.563 9.908 111.524 1.00 20.54 307 GLN A O 1
ATOM 2215 N N . GLN A 1 308 ? -2.385 9.550 110.302 1.00 21.17 308 GLN A N 1
ATOM 2216 C CA . GLN A 1 308 ? -1.838 8.343 109.657 1.00 22.21 308 GLN A CA 1
ATOM 2217 C C . GLN A 1 308 ? -1.590 8.485 108.148 1.00 21.72 308 GLN A C 1
ATOM 2218 O O . GLN A 1 308 ? -1.323 7.493 107.472 1.00 21.28 308 GLN A O 1
ATOM 2224 N N . LEU A 1 309 ? -1.676 9.710 107.636 1.00 21.68 309 LEU A N 1
ATOM 2225 C CA . LEU A 1 309 ? -1.378 10.000 106.232 1.00 21.70 309 LEU A CA 1
ATOM 2226 C C . LEU A 1 309 ? 0.062 10.462 106.142 1.00 21.81 309 LEU A C 1
ATOM 2227 O O . LEU A 1 309 ? 0.479 11.370 106.845 1.00 20.71 309 LEU A O 1
ATOM 2232 N N . MET A 1 310 ? 0.812 9.839 105.240 1.00 22.30 310 MET A N 1
ATOM 2233 C CA . MET A 1 310 ? 2.253 9.769 105.394 1.00 23.18 310 MET A CA 1
ATOM 2234 C C . MET A 1 310 ? 2.972 10.180 104.107 1.00 22.62 310 MET A C 1
ATOM 2235 O O . MET A 1 310 ? 3.532 9.342 103.418 1.00 23.10 310 MET A O 1
ATOM 2240 N N . ALA A 1 311 ? 3.002 11.488 103.849 1.00 21.94 311 ALA A N 1
ATOM 2241 C CA . ALA A 1 311 ? 3.372 12.064 102.553 1.00 20.99 311 ALA A CA 1
ATOM 2242 C C . ALA A 1 311 ? 2.174 11.909 101.628 1.00 20.61 311 ALA A C 1
ATOM 2243 O O . ALA A 1 311 ? 1.603 10.800 101.488 1.00 22.07 311 ALA A O 1
ATOM 2245 N N . GLN A 1 312 ? 1.768 13.033 101.057 1.00 18.53 312 GLN A N 1
ATOM 2246 C CA . GLN A 1 312 ? 0.639 13.111 100.153 1.00 16.87 312 GLN A CA 1
ATOM 2247 C C . GLN A 1 312 ? 1.083 13.992 98.995 1.00 15.38 312 GLN A C 1
ATOM 2248 O O . GLN A 1 312 ? 1.857 14.921 99.189 1.00 14.47 312 GLN A O 1
ATOM 2254 N N . HIS A 1 313 ? 0.607 13.679 97.795 1.00 14.25 313 HIS A N 1
ATOM 2255 C CA . HIS A 1 313 ? 0.801 14.548 96.639 1.00 13.78 313 HIS A CA 1
ATOM 2256 C C . HIS A 1 313 ? -0.558 14.885 96.085 1.00 13.13 313 HIS A C 1
ATOM 2257 O O . HIS A 1 313 ? -1.478 14.102 96.219 1.00 13.22 313 HIS A O 1
ATOM 2264 N N . MET A 1 314 ? -0.670 16.036 95.428 1.00 12.54 314 MET A N 1
ATOM 2265 C CA . MET A 1 314 ? -1.939 16.481 94.874 1.00 11.99 314 MET A CA 1
ATOM 2266 C C . MET A 1 314 ? -1.746 17.526 93.792 1.00 11.55 314 MET A C 1
ATOM 2267 O O . MET A 1 314 ? -0.848 18.362 93.864 1.00 11.66 314 MET A O 1
ATOM 2272 N N . THR A 1 315 ? -2.595 17.452 92.779 1.00 11.38 315 THR A N 1
ATOM 2273 C CA . THR A 1 315 ? -2.750 18.491 91.801 1.00 11.19 315 THR A CA 1
ATOM 2274 C C . THR A 1 315 ? -4.224 18.922 91.728 1.00 11.52 315 THR A C 1
ATOM 2275 O O . THR A 1 315 ? -5.136 18.086 91.689 1.00 11.15 315 THR A O 1
ATOM 2279 N N . ILE A 1 316 ? -4.435 20.236 91.735 1.00 11.20 316 ILE A N 1
ATOM 2280 C CA . ILE A 1 316 ? -5.681 20.835 91.304 1.00 11.12 316 ILE A CA 1
ATOM 2281 C C . ILE A 1 316 ? -5.488 21.289 89.852 1.00 11.33 316 ILE A C 1
ATOM 2282 O O . ILE A 1 316 ? -4.701 22.187 89.564 1.00 10.88 316 ILE A O 1
ATOM 2287 N N . PHE A 1 317 ? -6.209 20.626 88.952 1.00 11.30 317 PHE A N 1
ATOM 2288 C CA . PHE A 1 317 ? -6.106 20.850 87.528 1.00 11.51 317 PHE A CA 1
ATOM 2289 C C . PHE A 1 317 ? -6.318 22.318 87.203 1.00 11.00 317 PHE A C 1
ATOM 2290 O O . PHE A 1 317 ? -7.189 22.937 87.794 1.00 10.24 317 PHE A O 1
ATOM 2298 N N . PRO A 1 318 ? -5.548 22.878 86.269 1.00 10.64 318 PRO A N 1
ATOM 2299 C CA . PRO A 1 318 ? -4.448 22.192 85.564 1.00 10.71 318 PRO A CA 1
ATOM 2300 C C . PRO A 1 318 ? -3.062 22.209 86.230 1.00 10.78 318 PRO A C 1
ATOM 2301 O O . PRO A 1 318 ? -2.323 21.272 85.995 1.00 11.16 318 PRO A O 1
ATOM 2305 N N . THR A 1 319 ? -2.706 23.241 86.994 1.00 11.06 319 THR A N 1
ATOM 2306 C CA . THR A 1 319 ? -1.297 23.506 87.329 1.00 11.48 319 THR A CA 1
ATOM 2307 C C . THR A 1 319 ? -1.019 23.953 88.782 1.00 11.93 319 THR A C 1
ATOM 2308 O O . THR A 1 319 ? 0.012 24.589 89.060 1.00 11.84 319 THR A O 1
ATOM 2312 N N . CYS A 1 320 ? -1.924 23.624 89.697 1.00 11.77 320 CYS A N 1
ATOM 2313 C CA . CYS A 1 320 ? -1.720 23.875 91.111 1.00 12.25 320 CYS A CA 1
ATOM 2314 C C . CYS A 1 320 ? -1.329 22.553 91.773 1.00 12.00 320 CYS A C 1
ATOM 2315 O O . CYS A 1 320 ? -2.088 21.606 91.759 1.00 11.41 320 CYS A O 1
ATOM 2318 N N . SER A 1 321 ? -0.137 22.485 92.346 1.00 12.08 321 SER A N 1
ATOM 2319 C CA . SER A 1 321 ? 0.336 21.240 92.934 1.00 11.81 321 SER A CA 1
ATOM 2320 C C . SER A 1 321 ? 0.953 21.500 94.284 1.00 11.97 321 SER A C 1
ATOM 2321 O O . SER A 1 321 ? 1.527 22.557 94.511 1.00 12.33 321 SER A O 1
ATOM 2324 N N . PHE A 1 322 ? 0.819 20.525 95.179 1.00 12.07 322 PHE A N 1
ATOM 2325 C CA . PHE A 1 322 ? 1.326 20.635 96.541 1.00 12.26 322 PHE A CA 1
ATOM 2326 C C . PHE A 1 322 ? 1.428 19.266 97.197 1.00 12.48 322 PHE A C 1
ATOM 2327 O O . PHE A 1 322 ? 0.835 18.295 96.736 1.00 12.36 322 PHE A O 1
ATOM 2335 N N . LEU A 1 323 ? 2.198 19.195 98.274 1.00 12.67 323 LEU A N 1
ATOM 2336 C CA . LEU A 1 323 ? 2.465 17.925 98.949 1.00 13.00 323 LEU A CA 1
ATOM 2337 C C . LEU A 1 323 ? 2.097 18.028 100.437 1.00 13.00 323 LEU A C 1
ATOM 2338 O O . LEU A 1 323 ? 2.948 18.371 101.264 1.00 12.72 323 LEU A O 1
ATOM 2343 N N . PRO A 1 324 ? 0.847 17.765 100.789 1.00 13.38 324 PRO A N 1
ATOM 2344 C CA . PRO A 1 324 ? 0.435 17.908 102.197 1.00 14.16 324 PRO A CA 1
ATOM 2345 C C . PRO A 1 324 ? 1.349 17.096 103.128 1.00 14.52 324 PRO A C 1
ATOM 2346 O O . PRO A 1 324 ? 1.618 15.928 102.836 1.00 14.81 324 PRO A O 1
ATOM 2350 N N . GLY A 1 325 ? 1.817 17.732 104.204 1.00 15.03 325 GLY A N 1
ATOM 2351 C CA . GLY A 1 325 ? 2.798 17.158 105.113 1.00 15.45 325 GLY A CA 1
ATOM 2352 C C . GLY A 1 325 ? 4.175 17.767 104.915 1.00 15.31 325 GLY A C 1
ATOM 2353 O O . GLY A 1 325 ? 4.818 18.201 105.863 1.00 16.30 325 GLY A O 1
ATOM 2354 N N . ILE A 1 326 ? 4.642 17.766 103.674 1.00 15.14 326 ILE A N 1
ATOM 2355 C CA . ILE A 1 326 ? 5.861 18.474 103.307 1.00 14.67 326 ILE A CA 1
ATOM 2356 C C . ILE A 1 326 ? 5.552 19.961 103.268 1.00 14.05 326 ILE A C 1
ATOM 2357 O O . ILE A 1 326 ? 6.319 20.775 103.760 1.00 13.81 326 ILE A O 1
ATOM 2362 N N . ASN A 1 327 ? 4.394 20.280 102.699 1.00 13.78 327 ASN A N 1
ATOM 2363 C CA . ASN A 1 327 ? 3.823 21.616 102.668 1.00 13.25 327 ASN A CA 1
ATOM 2364 C C . ASN A 1 327 ? 4.532 22.559 101.693 1.00 12.70 327 ASN A C 1
ATOM 2365 O O . ASN A 1 327 ? 4.450 23.778 101.823 1.00 12.13 327 ASN A O 1
ATOM 2370 N N . THR A 1 328 ? 5.194 21.993 100.685 1.00 12.14 328 THR A N 1
ATOM 2371 C CA . THR A 1 328 ? 5.540 22.776 99.512 1.00 10.96 328 THR A CA 1
ATOM 2372 C C . THR A 1 328 ? 4.295 22.896 98.625 1.00 10.66 328 THR A C 1
ATOM 2373 O O . THR A 1 328 ? 3.518 21.955 98.494 1.00 10.45 328 THR A O 1
ATOM 2377 N N . ILE A 1 329 ? 4.101 24.071 98.043 1.00 10.26 329 ILE A N 1
ATOM 2378 C CA . ILE A 1 329 ? 3.029 24.299 97.089 1.00 10.17 329 ILE A CA 1
ATOM 2379 C C . ILE A 1 329 ? 3.588 25.136 95.943 1.00 9.77 329 ILE A C 1
ATOM 2380 O O . ILE A 1 329 ? 4.495 25.933 96.148 1.00 9.32 329 ILE A O 1
ATOM 2385 N N . ARG A 1 330 ? 3.066 24.933 94.738 1.00 9.28 330 ARG A N 1
ATOM 2386 C CA . ARG A 1 330 ? 3.579 25.626 93.570 1.00 9.17 330 ARG A CA 1
ATOM 2387 C C . ARG A 1 330 ? 2.576 25.741 92.441 1.00 9.17 330 ARG A C 1
ATOM 2388 O O . ARG A 1 330 ? 1.628 24.967 92.347 1.00 9.00 330 ARG A O 1
ATOM 2396 N N . ALA A 1 331 ? 2.782 26.753 91.607 1.00 9.09 331 ALA A N 1
ATOM 2397 C CA . ALA A 1 331 ? 2.136 26.849 90.316 1.00 9.42 331 ALA A CA 1
ATOM 2398 C C . ALA A 1 331 ? 3.189 26.541 89.260 1.00 9.61 331 ALA A C 1
ATOM 2399 O O . ALA A 1 331 ? 4.319 27.005 89.360 1.00 9.02 331 ALA A O 1
ATOM 2401 N N . TRP A 1 332 ? 2.805 25.742 88.269 1.00 9.65 332 TRP A N 1
ATOM 2402 C CA . TRP A 1 332 ? 3.585 25.554 87.064 1.00 9.64 332 TRP A CA 1
ATOM 2403 C C . TRP A 1 332 ? 3.061 26.559 86.068 1.00 9.59 332 TRP A C 1
ATOM 2404 O O . TRP A 1 332 ? 1.854 26.646 85.868 1.00 10.15 332 TRP A O 1
ATOM 2415 N N . HIS A 1 333 ? 3.966 27.304 85.445 1.00 9.76 333 HIS A N 1
ATOM 2416 C CA . HIS A 1 333 ? 3.622 28.256 84.405 1.00 9.53 333 HIS A CA 1
ATOM 2417 C C . HIS A 1 333 ? 4.156 27.763 83.061 1.00 9.68 333 HIS A C 1
ATOM 2418 O O . HIS A 1 333 ? 5.344 27.525 82.913 1.00 9.45 333 HIS A O 1
ATOM 2425 N N . PRO A 1 334 ? 3.298 27.641 82.057 1.00 9.92 334 PRO A N 1
ATOM 2426 C CA . PRO A 1 334 ? 3.753 27.160 80.756 1.00 9.65 334 PRO A CA 1
ATOM 2427 C C . PRO A 1 334 ? 4.509 28.250 80.007 1.00 10.26 334 PRO A C 1
ATOM 2428 O O . PRO A 1 334 ? 4.232 29.436 80.167 1.00 9.25 334 PRO A O 1
ATOM 2432 N N . ARG A 1 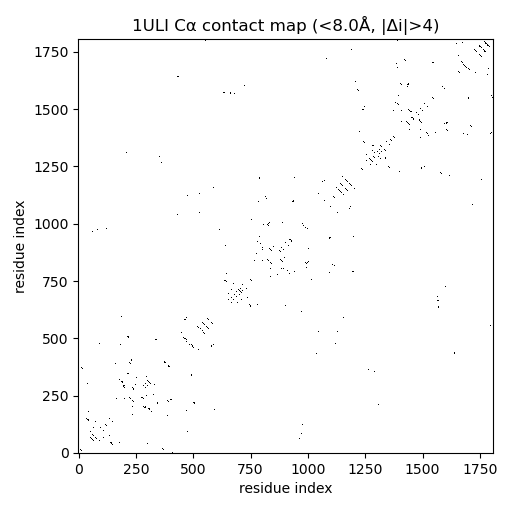335 ? 5.445 27.820 79.171 1.00 10.48 335 ARG A N 1
ATOM 2433 C CA . ARG A 1 335 ? 6.307 28.712 78.434 1.00 10.98 335 ARG A CA 1
ATOM 2434 C C . ARG A 1 335 ? 6.549 28.077 77.063 1.00 10.96 335 ARG A C 1
ATOM 2435 O O . ARG A 1 335 ? 7.684 27.835 76.669 1.00 11.68 335 ARG A O 1
ATOM 2443 N N . GLY A 1 336 ? 5.459 27.835 76.337 1.00 11.03 336 GLY A N 1
ATOM 2444 C CA . GLY A 1 336 ? 5.472 26.952 75.189 1.00 10.56 336 GLY A CA 1
ATOM 2445 C C . GLY A 1 336 ? 5.385 25.491 75.617 1.00 10.71 336 GLY A C 1
ATOM 2446 O O . GLY A 1 336 ? 5.443 25.159 76.802 1.00 10.64 336 GLY A O 1
ATOM 2447 N N . PRO A 1 337 ? 5.258 24.598 74.645 1.00 10.56 337 PRO A N 1
ATOM 2448 C CA . PRO A 1 337 ? 5.157 23.169 74.931 1.00 10.53 337 PRO A CA 1
ATOM 2449 C C . PRO A 1 337 ? 6.443 22.563 75.537 1.00 10.39 337 PRO A C 1
ATOM 2450 O O . PRO A 1 337 ? 6.389 21.518 76.188 1.00 10.16 337 PRO A O 1
ATOM 2454 N N . ASN A 1 338 ? 7.571 23.228 75.325 1.00 10.21 338 ASN A N 1
ATOM 2455 C CA . ASN A 1 338 ? 8.885 22.713 75.705 1.00 10.26 338 ASN A CA 1
ATOM 2456 C C . ASN A 1 338 ? 9.502 23.332 76.951 1.00 9.61 338 ASN A C 1
ATOM 2457 O O . ASN A 1 338 ? 10.641 23.062 77.255 1.00 10.33 338 ASN A O 1
ATOM 2462 N N . GLU A 1 339 ? 8.754 24.126 77.697 1.00 9.60 339 GLU A N 1
ATOM 2463 C CA . GLU A 1 339 ? 9.306 24.767 78.880 1.00 9.99 339 GLU A CA 1
ATOM 2464 C C . GLU A 1 339 ? 8.241 25.136 79.890 1.00 9.73 339 GLU A C 1
ATOM 2465 O O . GLU A 1 339 ? 7.098 25.376 79.520 1.00 9.17 339 GLU A O 1
ATOM 2471 N N . ILE A 1 340 ? 8.635 25.122 81.167 1.00 9.18 340 ILE A N 1
ATOM 2472 C CA . ILE A 1 340 ? 7.862 25.714 82.252 1.00 9.28 340 ILE A CA 1
ATOM 2473 C C . ILE A 1 340 ? 8.729 26.516 83.216 1.00 9.35 340 ILE A C 1
ATOM 2474 O O . ILE A 1 340 ? 9.956 26.399 83.223 1.00 8.89 340 ILE A O 1
ATOM 2479 N N . GLU A 1 341 ? 8.061 27.324 84.034 1.00 9.47 341 GLU A N 1
ATOM 2480 C CA . GLU A 1 341 ? 8.636 27.870 85.255 1.00 9.37 341 GLU A CA 1
ATOM 2481 C C . GLU A 1 341 ? 7.900 27.232 86.420 1.00 9.64 341 GLU A C 1
ATOM 2482 O O . GLU A 1 341 ? 6.700 26.969 86.340 1.00 10.00 341 GLU A O 1
ATOM 2488 N N . VAL A 1 342 ? 8.632 26.951 87.489 1.00 9.81 342 VAL A N 1
ATOM 2489 C CA . VAL A 1 342 ? 8.058 26.537 88.757 1.00 9.60 342 VAL A CA 1
ATOM 2490 C C . VAL A 1 342 ? 8.203 27.717 89.723 1.00 10.01 342 VAL A C 1
ATOM 2491 O O . VAL A 1 342 ? 9.311 28.243 89.906 1.00 9.12 342 VAL A O 1
ATOM 2495 N N . TRP A 1 343 ? 7.088 28.104 90.345 1.00 9.48 343 TRP A N 1
ATOM 2496 C CA . TRP A 1 343 ? 7.056 29.149 91.361 1.00 9.04 343 TRP A CA 1
ATOM 2497 C C . TRP A 1 343 ? 6.538 28.466 92.637 1.00 9.46 343 TRP A C 1
ATOM 2498 O O . TRP A 1 343 ? 5.340 28.172 92.747 1.00 8.89 343 TRP A O 1
ATOM 2509 N N . ALA A 1 344 ? 7.436 28.201 93.580 1.00 9.00 344 ALA A N 1
ATOM 2510 C CA . ALA A 1 344 ? 7.117 27.376 94.729 1.00 9.33 344 ALA A CA 1
ATOM 2511 C C . ALA A 1 344 ? 7.318 28.137 96.017 1.00 9.63 344 ALA A C 1
ATOM 2512 O O . ALA A 1 344 ? 8.219 28.960 96.120 1.00 9.55 344 ALA A O 1
ATOM 2514 N N . PHE A 1 345 ? 6.471 27.852 96.996 1.00 9.52 345 PHE A N 1
ATOM 2515 C CA . PHE A 1 345 ? 6.666 28.355 98.342 1.00 9.84 345 PHE A CA 1
ATOM 2516 C C . PHE A 1 345 ? 6.147 27.353 99.369 1.00 10.15 345 PHE A C 1
ATOM 2517 O O . PHE A 1 345 ? 5.590 26.314 99.010 1.00 10.21 345 PHE A O 1
ATOM 2525 N N . THR A 1 346 ? 6.346 27.672 100.641 1.00 10.43 346 THR A N 1
ATOM 2526 C CA . THR A 1 346 ? 5.988 26.772 101.736 1.00 11.03 346 THR A CA 1
ATOM 2527 C C . THR A 1 346 ? 4.932 27.390 102.630 1.00 11.40 346 THR A C 1
ATOM 2528 O O . THR A 1 346 ? 4.989 28.583 102.942 1.00 11.27 346 THR A O 1
ATOM 2532 N N . VAL A 1 347 ? 3.949 26.570 102.997 1.00 11.69 347 VAL A N 1
ATOM 2533 C CA . VAL A 1 347 ? 2.920 26.941 103.960 1.00 12.73 347 VAL A CA 1
ATOM 2534 C C . VAL A 1 347 ? 3.089 26.169 105.283 1.00 12.97 347 VAL A C 1
ATOM 2535 O O . VAL A 1 347 ? 3.492 24.997 105.297 1.00 12.78 347 VAL A O 1
ATOM 2539 N N . VAL A 1 348 ? 2.813 26.870 106.382 1.00 13.58 348 VAL A N 1
ATOM 2540 C CA . VAL A 1 348 ? 2.788 26.308 107.731 1.00 13.95 348 VAL A CA 1
ATOM 2541 C C . VAL A 1 348 ? 1.488 26.702 108.444 1.00 14.10 348 VAL A C 1
ATOM 2542 O O . VAL A 1 348 ? 0.867 27.723 108.130 1.00 13.65 348 VAL A O 1
ATOM 2546 N N . ASP A 1 349 ? 1.090 25.897 109.418 1.00 14.31 349 ASP A N 1
ATOM 2547 C CA . ASP A 1 349 ? 0.000 26.259 110.312 1.00 14.76 349 ASP A CA 1
ATOM 2548 C C . ASP A 1 349 ? 0.386 27.543 111.033 1.00 14.90 349 ASP A C 1
ATOM 2549 O O . ASP A 1 349 ? 1.497 27.674 111.508 1.00 14.90 349 ASP A O 1
ATOM 2554 N N . ALA A 1 350 ? -0.523 28.509 111.067 1.00 15.53 350 ALA A N 1
ATOM 2555 C CA . ALA A 1 350 ? -0.209 29.838 111.587 1.00 16.11 350 ALA A CA 1
ATOM 2556 C C . ALA A 1 350 ? 0.130 29.794 113.078 1.00 16.79 350 ALA A C 1
ATOM 2557 O O . ALA A 1 350 ? 0.934 30.597 113.553 1.00 16.59 350 ALA A O 1
ATOM 2559 N N . ASP A 1 351 ? -0.478 28.840 113.786 1.00 17.58 351 ASP A N 1
ATOM 2560 C CA . ASP A 1 351 ? -0.300 28.659 115.224 1.00 18.19 351 ASP A CA 1
ATOM 2561 C C . ASP A 1 351 ? 0.747 27.596 115.583 1.00 18.67 351 ASP A C 1
ATOM 2562 O O . ASP A 1 351 ? 0.831 27.203 116.736 1.00 18.86 351 ASP A O 1
ATOM 2567 N N . ALA A 1 352 ? 1.517 27.099 114.607 1.00 18.89 352 ALA A N 1
ATOM 2568 C CA . ALA A 1 352 ? 2.638 26.206 114.911 1.00 18.80 352 ALA A CA 1
ATOM 2569 C C . ALA A 1 352 ? 3.687 26.948 115.717 1.00 18.91 352 ALA A C 1
ATOM 2570 O O . ALA A 1 352 ? 3.905 28.129 115.484 1.00 18.40 352 ALA A O 1
ATOM 2572 N N . PRO A 1 353 ? 4.355 26.263 116.650 1.00 19.51 353 PRO A N 1
ATOM 2573 C CA . PRO A 1 353 ? 5.520 26.851 117.336 1.00 19.99 353 PRO A CA 1
ATOM 2574 C C . PRO A 1 353 ? 6.563 27.405 116.346 1.00 20.53 353 PRO A C 1
ATOM 2575 O O . PRO A 1 353 ? 6.661 26.883 115.236 1.00 20.41 353 PRO A O 1
ATOM 2579 N N . GLU A 1 354 ? 7.322 28.422 116.745 1.00 20.94 354 GLU A N 1
ATOM 2580 C CA . GLU A 1 354 ? 8.301 29.059 115.858 1.00 22.19 354 GLU A CA 1
ATOM 2581 C C . GLU A 1 354 ? 9.395 28.088 115.415 1.00 22.08 354 GLU A C 1
ATOM 2582 O O . GLU A 1 354 ? 9.920 28.211 114.319 1.00 21.80 354 GLU A O 1
ATOM 2588 N N . GLU A 1 355 ? 9.753 27.148 116.289 1.00 22.21 355 GLU A N 1
ATOM 2589 C CA . GLU A 1 355 ? 10.736 26.115 115.967 1.00 22.30 355 GLU A CA 1
ATOM 2590 C C . GLU A 1 355 ? 10.194 25.173 114.862 1.00 21.12 355 GLU A C 1
ATOM 2591 O O . GLU A 1 355 ? 10.967 24.685 114.037 1.00 20.34 355 GLU A O 1
ATOM 2597 N N . MET A 1 356 ? 8.882 24.906 114.867 1.00 19.79 356 MET A N 1
ATOM 2598 C CA . MET A 1 356 ? 8.266 24.079 113.837 1.00 19.41 356 MET A CA 1
ATOM 2599 C C . MET A 1 356 ? 8.184 24.817 112.493 1.00 18.78 356 MET A C 1
ATOM 2600 O O . MET A 1 356 ? 8.440 24.218 111.450 1.00 18.73 356 MET A O 1
ATOM 2605 N N . LYS A 1 357 ? 7.871 26.106 112.517 1.00 17.96 357 LYS A N 1
ATOM 2606 C CA . LYS A 1 357 ? 7.829 26.897 111.281 1.00 17.99 357 LYS A CA 1
ATOM 2607 C C . LYS A 1 357 ? 9.222 26.932 110.641 1.00 18.12 357 LYS A C 1
ATOM 2608 O O . LYS A 1 357 ? 9.371 26.760 109.430 1.00 18.15 357 LYS A O 1
ATOM 2614 N N . GLU A 1 358 ? 10.235 27.127 111.479 1.00 17.83 358 GLU A N 1
ATOM 2615 C CA . GLU A 1 358 ? 11.611 27.140 111.038 1.00 18.01 358 GLU A CA 1
ATOM 2616 C C . GLU A 1 358 ? 12.001 25.780 110.454 1.00 17.74 358 GLU A C 1
ATOM 2617 O O . GLU A 1 358 ? 12.631 25.713 109.406 1.00 17.70 358 GLU A O 1
ATOM 2623 N N . GLU A 1 359 ? 11.603 24.701 111.119 1.00 17.17 359 GLU A N 1
ATOM 2624 C CA . GLU A 1 359 ? 11.945 23.365 110.663 1.00 16.78 359 GLU A CA 1
ATOM 2625 C C . GLU A 1 359 ? 11.303 23.082 109.292 1.00 16.04 359 GLU A C 1
ATOM 2626 O O . GLU A 1 359 ? 11.933 22.503 108.420 1.00 15.64 359 GLU A O 1
ATOM 2632 N N . TYR A 1 360 ? 10.074 23.532 109.101 1.00 15.40 360 TYR A N 1
ATOM 2633 C CA . TYR A 1 360 ? 9.398 23.422 107.814 1.00 15.45 360 TYR A CA 1
ATOM 2634 C C . TYR A 1 360 ? 10.129 24.216 106.729 1.00 15.48 360 TYR A C 1
ATOM 2635 O O . TYR A 1 360 ? 10.266 23.749 105.593 1.00 14.78 360 TYR A O 1
ATOM 2644 N N . ARG A 1 361 ? 10.613 25.402 107.092 1.00 15.58 361 ARG A N 1
ATOM 2645 C CA . ARG A 1 361 ? 11.342 26.259 106.168 1.00 15.81 361 ARG A CA 1
ATOM 2646 C C . ARG A 1 361 ? 12.597 25.565 105.642 1.00 16.09 361 ARG A C 1
ATOM 2647 O O . ARG A 1 361 ? 12.815 25.478 104.431 1.00 15.81 361 ARG A O 1
ATOM 2655 N N . GLN A 1 362 ? 13.410 25.071 106.567 1.00 15.87 362 GLN A N 1
ATOM 2656 C CA . GLN A 1 362 ? 14.693 24.461 106.241 1.00 15.96 362 GLN A CA 1
ATOM 2657 C C . GLN A 1 362 ? 14.530 23.137 105.512 1.00 14.69 362 GLN A C 1
ATOM 2658 O O . GLN A 1 362 ? 15.257 22.861 104.577 1.00 14.41 362 GLN A O 1
ATOM 2664 N N . GLN A 1 363 ? 13.587 22.318 105.946 1.00 14.31 363 GLN A N 1
ATOM 2665 C CA . GLN A 1 363 ? 13.408 20.991 105.365 1.00 14.12 363 GLN A CA 1
ATOM 2666 C C . GLN A 1 363 ? 12.801 21.050 103.968 1.00 13.53 363 GLN A C 1
ATOM 2667 O O . GLN A 1 363 ? 13.181 20.254 103.100 1.00 13.21 363 GLN A O 1
ATOM 2673 N N . THR A 1 364 ? 11.879 21.988 103.739 1.00 13.15 364 THR A N 1
ATOM 2674 C CA . THR A 1 364 ? 11.302 22.150 102.401 1.00 13.19 364 THR A CA 1
ATOM 2675 C C . THR A 1 364 ? 12.372 22.598 101.412 1.00 13.08 364 THR A C 1
ATOM 2676 O O . THR A 1 364 ? 12.497 22.034 100.337 1.00 12.64 364 THR A O 1
ATOM 2680 N N . LEU A 1 365 ? 13.167 23.592 101.787 1.00 13.19 365 LEU A N 1
ATOM 2681 C CA . LEU A 1 365 ? 14.203 24.078 100.874 1.00 13.09 365 LEU A CA 1
ATOM 2682 C C . LEU A 1 365 ? 15.277 23.012 100.635 1.00 12.98 365 LEU A C 1
ATOM 2683 O O . LEU A 1 365 ? 15.840 22.942 99.547 1.00 13.29 365 LEU A O 1
ATOM 2688 N N . ARG A 1 366 ? 15.512 22.158 101.635 1.00 13.00 366 ARG A N 1
ATOM 2689 C CA . ARG A 1 366 ? 16.494 21.070 101.545 1.00 13.02 366 ARG A CA 1
ATOM 2690 C C . ARG A 1 366 ? 16.087 19.978 100.566 1.00 13.14 366 ARG A C 1
ATOM 2691 O O . ARG A 1 366 ? 16.954 19.253 100.075 1.00 12.35 366 ARG A O 1
ATOM 2699 N N . THR A 1 367 ? 14.776 19.868 100.297 1.00 13.34 367 THR A N 1
ATOM 2700 C CA . THR A 1 367 ? 14.212 18.759 99.544 1.00 13.08 367 THR A CA 1
ATOM 2701 C C . THR A 1 367 ? 13.455 19.131 98.261 1.00 13.54 367 THR A C 1
ATOM 2702 O O . THR A 1 367 ? 13.770 18.596 97.206 1.00 12.52 367 THR A O 1
ATOM 2706 N N . PHE A 1 368 ? 12.442 19.997 98.359 1.00 13.31 368 PHE A N 1
ATOM 2707 C CA . PHE A 1 368 ? 11.563 20.281 97.224 1.00 13.66 368 PHE A CA 1
ATOM 2708 C C . PHE A 1 368 ? 11.732 21.717 96.724 1.00 13.17 368 PHE A C 1
ATOM 2709 O O . PHE A 1 368 ? 10.881 22.586 96.901 1.00 12.75 368 PHE A O 1
ATOM 2717 N N . SER A 1 369 ? 12.883 21.913 96.095 1.00 12.66 369 SER A N 1
ATOM 2718 C CA . SER A 1 369 ? 13.338 23.190 95.561 1.00 12.17 369 SER A CA 1
ATOM 2719 C C . SER A 1 369 ? 14.372 22.896 94.469 1.00 11.91 369 SER A C 1
ATOM 2720 O O . SER A 1 369 ? 14.851 21.769 94.352 1.00 11.75 369 SER A O 1
ATOM 2723 N N . ALA A 1 370 ? 14.753 23.908 93.702 1.00 12.00 370 ALA A N 1
ATOM 2724 C CA . ALA A 1 370 ? 15.681 23.733 92.591 1.00 12.12 370 ALA A CA 1
ATOM 2725 C C . ALA A 1 370 ? 16.943 22.964 92.983 1.00 12.48 370 ALA A C 1
ATOM 2726 O O . ALA A 1 370 ? 17.399 22.108 92.238 1.00 12.70 370 ALA A O 1
ATOM 2728 N N . GLY A 1 371 ? 17.508 23.296 94.142 1.00 12.72 371 GLY A N 1
ATOM 2729 C CA . GLY A 1 371 ? 18.700 22.638 94.653 1.00 12.73 371 GLY A CA 1
ATOM 2730 C C . GLY A 1 371 ? 18.421 21.583 95.707 1.00 12.95 371 GLY A C 1
ATOM 2731 O O . GLY A 1 371 ? 19.348 21.029 96.271 1.00 13.11 371 GLY A O 1
ATOM 2732 N N . GLY A 1 372 ? 17.149 21.298 95.970 1.00 13.16 372 GLY A N 1
ATOM 2733 C CA . GLY A 1 372 ? 16.763 20.302 96.956 1.00 13.41 372 GLY A CA 1
ATOM 2734 C C . GLY A 1 372 ? 17.081 18.871 96.566 1.00 13.41 372 GLY A C 1
ATOM 2735 O O . GLY A 1 372 ? 17.096 18.536 95.381 1.00 12.94 372 GLY A O 1
ATOM 2736 N N . VAL A 1 373 ? 17.294 18.019 97.570 1.00 13.68 373 VAL A N 1
ATOM 2737 C CA . VAL A 1 373 ? 17.816 16.667 97.351 1.00 13.72 373 VAL A CA 1
ATOM 2738 C C . VAL A 1 373 ? 16.815 15.707 96.686 1.00 13.68 373 VAL A C 1
ATOM 2739 O O . VAL A 1 373 ? 17.215 14.668 96.138 1.00 13.88 373 VAL A O 1
ATOM 2743 N N . PHE A 1 374 ? 15.539 16.085 96.687 1.00 13.55 374 PHE A N 1
ATOM 2744 C CA . PHE A 1 374 ? 14.511 15.388 95.916 1.00 13.70 374 PHE A CA 1
ATOM 2745 C C . PHE A 1 374 ? 14.355 15.990 94.536 1.00 13.86 374 PHE A C 1
ATOM 2746 O O . PHE A 1 374 ? 14.642 15.332 93.523 1.00 13.12 374 PHE A O 1
ATOM 2754 N N . GLU A 1 375 ? 13.943 17.253 94.491 1.00 14.27 375 GLU A N 1
ATOM 2755 C CA . GLU A 1 375 ? 13.492 17.877 93.252 1.00 14.53 375 GLU A CA 1
ATOM 2756 C C . GLU A 1 375 ? 14.586 18.162 92.201 1.00 15.25 375 GLU A C 1
ATOM 2757 O O . GLU A 1 375 ? 14.273 18.373 91.023 1.00 14.96 375 GLU A O 1
ATOM 2763 N N . GLN A 1 376 ? 15.849 18.185 92.631 1.00 15.54 376 GLN A N 1
ATOM 2764 C CA . GLN A 1 376 ? 17.008 18.165 91.732 1.00 16.46 376 GLN A CA 1
ATOM 2765 C C . GLN A 1 376 ? 16.839 17.107 90.670 1.00 16.60 376 GLN A C 1
ATOM 2766 O O . GLN A 1 376 ? 17.170 17.326 89.505 1.00 16.70 376 GLN A O 1
ATOM 2772 N N . ASP A 1 377 ? 16.405 15.931 91.117 1.00 16.64 377 ASP A N 1
ATOM 2773 C CA . ASP A 1 377 ? 16.252 14.778 90.247 1.00 17.66 377 ASP A CA 1
ATOM 2774 C C . ASP A 1 377 ? 14.967 14.806 89.406 1.00 18.31 377 ASP A C 1
ATOM 2775 O O . ASP A 1 377 ? 14.985 14.334 88.285 1.00 18.50 377 ASP A O 1
ATOM 2780 N N . ASP A 1 378 ? 13.851 15.307 89.936 1.00 19.23 378 ASP A N 1
ATOM 2781 C CA . ASP A 1 378 ? 12.644 15.431 89.117 1.00 20.07 378 ASP A CA 1
ATOM 2782 C C . ASP A 1 378 ? 12.962 16.284 87.889 1.00 20.94 378 ASP A C 1
ATOM 2783 O O . ASP A 1 378 ? 12.611 15.919 86.788 1.00 22.23 378 ASP A O 1
ATOM 2788 N N . GLY A 1 379 ? 13.673 17.394 88.078 1.00 21.97 379 GLY A N 1
ATOM 2789 C CA . GLY A 1 379 ? 14.036 18.290 86.984 1.00 22.33 379 GLY A CA 1
ATOM 2790 C C . GLY A 1 379 ? 14.957 17.676 85.925 1.00 22.49 379 GLY A C 1
ATOM 2791 O O . GLY A 1 379 ? 14.890 18.022 84.730 1.00 22.80 379 GLY A O 1
ATOM 2792 N N . GLU A 1 380 ? 15.836 16.779 86.356 1.00 21.75 380 GLU A N 1
ATOM 2793 C CA . GLU A 1 380 ? 16.734 16.096 85.435 1.00 21.44 380 GLU A CA 1
ATOM 2794 C C . GLU A 1 380 ? 15.949 15.130 84.533 1.00 20.32 380 GLU A C 1
ATOM 2795 O O . GLU A 1 380 ? 16.192 15.080 83.333 1.00 19.47 380 GLU A O 1
ATOM 2801 N N . ASN A 1 381 ? 14.988 14.402 85.107 1.00 19.46 381 ASN A N 1
ATOM 2802 C CA . ASN A 1 381 ? 14.192 13.451 84.349 1.00 18.92 381 ASN A CA 1
ATOM 2803 C C . ASN A 1 381 ? 13.377 14.195 83.289 1.00 18.23 381 ASN A C 1
ATOM 2804 O O . ASN A 1 381 ? 13.436 13.858 82.112 1.00 17.89 381 ASN A O 1
ATOM 2809 N N . TRP A 1 382 ? 12.603 15.190 83.721 1.00 16.82 382 TRP A N 1
ATOM 2810 C CA . TRP A 1 382 ? 11.683 15.899 82.828 1.00 15.93 382 TRP A CA 1
ATOM 2811 C C . TRP A 1 382 ? 12.390 16.509 81.615 1.00 15.33 382 TRP A C 1
ATOM 2812 O O . TRP A 1 382 ? 11.887 16.439 80.506 1.00 14.30 382 TRP A O 1
ATOM 2823 N N . VAL A 1 383 ? 13.572 17.066 81.842 1.00 15.05 383 VAL A N 1
ATOM 2824 C CA . VAL A 1 383 ? 14.323 17.732 80.796 1.00 15.25 383 VAL A CA 1
ATOM 2825 C C . VAL A 1 383 ? 14.748 16.735 79.717 1.00 15.05 383 VAL A C 1
ATOM 2826 O O . VAL A 1 383 ? 14.713 17.045 78.526 1.00 14.72 383 VAL A O 1
ATOM 2830 N N . GLU A 1 384 ? 15.127 15.540 80.143 1.00 14.27 384 GLU A N 1
ATOM 2831 C CA . GLU A 1 384 ? 15.549 14.503 79.213 1.00 14.23 384 GLU A CA 1
ATOM 2832 C C . GLU A 1 384 ? 14.384 13.918 78.413 1.00 13.12 384 GLU A C 1
ATOM 2833 O O . GLU A 1 384 ? 14.519 13.672 77.210 1.00 11.90 384 GLU A O 1
ATOM 2839 N N . ILE A 1 385 ? 13.226 13.736 79.051 1.00 12.44 385 ILE A N 1
ATOM 2840 C CA . ILE A 1 385 ? 12.014 13.337 78.312 1.00 11.86 385 ILE A CA 1
ATOM 2841 C C . ILE A 1 385 ? 11.735 14.284 77.149 1.00 11.46 385 ILE A C 1
ATOM 2842 O O . ILE A 1 385 ? 11.523 13.852 76.024 1.00 11.12 385 ILE A O 1
ATOM 2847 N N . GLN A 1 386 ? 11.703 15.578 77.441 1.00 11.68 386 GLN A N 1
ATOM 2848 C CA . GLN A 1 386 ? 11.325 16.598 76.458 1.00 11.71 386 GLN A CA 1
ATOM 2849 C C . GLN A 1 386 ? 12.307 16.646 75.258 1.00 11.99 386 GLN A C 1
ATOM 2850 O O . GLN A 1 386 ? 11.885 16.769 74.115 1.00 11.63 386 GLN A O 1
ATOM 2856 N N . GLN A 1 387 ? 13.601 16.501 75.527 1.00 12.44 387 GLN A N 1
ATOM 2857 C CA . GLN A 1 387 ? 14.634 16.527 74.475 1.00 13.20 387 GLN A CA 1
ATOM 2858 C C . GLN A 1 387 ? 14.548 15.323 73.530 1.00 12.18 387 GLN A C 1
ATOM 2859 O O . GLN A 1 387 ? 14.773 15.437 72.332 1.00 11.12 387 GLN A O 1
ATOM 2865 N N . VAL A 1 388 ? 14.233 14.167 74.102 1.00 11.37 388 VAL A N 1
ATOM 2866 C CA . VAL A 1 388 ? 14.050 12.952 73.341 1.00 11.00 388 VAL A CA 1
ATOM 2867 C C . VAL A 1 388 ? 12.868 13.093 72.378 1.00 10.88 388 VAL A C 1
ATOM 2868 O O . VAL A 1 388 ? 12.909 12.554 71.277 1.00 10.34 388 VAL A O 1
ATOM 2872 N N . LEU A 1 389 ? 11.848 13.845 72.797 1.00 11.05 389 LEU A N 1
ATOM 2873 C CA . LEU A 1 389 ? 10.644 14.095 71.995 1.00 10.93 389 LEU A CA 1
ATOM 2874 C C . LEU A 1 389 ? 10.854 15.005 70.775 1.00 11.11 389 LEU A C 1
ATOM 2875 O O . LEU A 1 389 ? 9.958 15.154 69.994 1.00 10.92 389 LEU A O 1
ATOM 2880 N N . ARG A 1 390 ? 12.032 15.590 70.599 1.00 12.15 390 ARG A N 1
ATOM 2881 C CA . ARG A 1 390 ? 12.414 16.143 69.292 1.00 13.09 390 ARG A CA 1
ATOM 2882 C C . ARG A 1 390 ? 12.337 15.089 68.164 1.00 12.89 390 ARG A C 1
ATOM 2883 O O . ARG A 1 390 ? 12.041 15.406 67.001 1.00 12.84 390 ARG A O 1
ATOM 2891 N N . GLY A 1 391 ? 12.606 13.831 68.509 1.00 12.21 391 GLY A N 1
ATOM 2892 C CA . GLY A 1 391 ? 12.633 12.766 67.537 1.00 11.97 391 GLY A CA 1
ATOM 2893 C C . GLY A 1 391 ? 11.268 12.433 66.947 1.00 12.09 391 GLY A C 1
ATOM 2894 O O . GLY A 1 391 ? 10.233 12.449 67.639 1.00 11.58 391 GLY A O 1
ATOM 2895 N N . HIS A 1 392 ? 11.280 12.118 65.659 1.00 11.89 392 HIS A N 1
ATOM 2896 C CA . HIS A 1 392 ? 10.081 11.710 64.953 1.00 12.45 392 HIS A CA 1
ATOM 2897 C C . HIS A 1 392 ? 9.520 10.386 65.457 1.00 11.86 392 HIS A C 1
ATOM 2898 O O . HIS A 1 392 ? 8.352 10.304 65.770 1.00 11.59 392 HIS A O 1
ATOM 2905 N N . LYS A 1 393 ? 10.354 9.351 65.516 1.00 11.68 393 LYS A N 1
ATOM 2906 C CA . LYS A 1 393 ? 9.898 8.064 66.023 1.00 11.43 393 LYS A CA 1
ATOM 2907 C C . LYS A 1 393 ? 9.540 8.140 67.503 1.00 11.38 393 LYS A C 1
ATOM 2908 O O . LYS A 1 393 ? 8.607 7.469 67.946 1.00 11.15 393 LYS A O 1
ATOM 2914 N N . ALA A 1 394 ? 10.239 9.002 68.248 1.00 11.10 394 ALA A N 1
ATOM 2915 C CA . ALA A 1 394 ? 9.986 9.197 69.676 1.00 10.81 394 ALA A CA 1
ATOM 2916 C C . ALA A 1 394 ? 8.568 9.702 69.934 1.00 10.80 394 ALA A C 1
ATOM 2917 O O . ALA A 1 394 ? 7.994 9.445 70.992 1.00 10.11 394 ALA A O 1
ATOM 2919 N N . ARG A 1 395 ? 8.017 10.416 68.953 1.00 11.40 395 ARG A N 1
ATOM 2920 C CA . ARG A 1 395 ? 6.654 10.925 69.003 1.00 11.97 395 ARG A CA 1
ATOM 2921 C C . ARG A 1 395 ? 5.607 10.040 68.287 1.00 12.30 395 ARG A C 1
ATOM 2922 O O . ARG A 1 395 ? 4.435 10.393 68.238 1.00 12.83 395 ARG A O 1
ATOM 2930 N N . SER A 1 396 ? 6.011 8.898 67.748 1.00 12.36 396 SER A N 1
ATOM 2931 C CA . SER A 1 396 ? 5.168 8.158 66.807 1.00 12.98 396 SER A CA 1
ATOM 2932 C C . SER A 1 396 ? 4.438 6.954 67.410 1.00 12.95 396 SER A C 1
ATOM 2933 O O . SER A 1 396 ? 3.712 6.251 66.695 1.00 13.16 396 SER A O 1
ATOM 2936 N N . ARG A 1 397 ? 4.658 6.695 68.694 1.00 12.46 397 ARG A N 1
ATOM 2937 C CA . ARG A 1 397 ? 3.983 5.609 69.395 1.00 12.92 397 ARG A CA 1
ATOM 2938 C C . ARG A 1 397 ? 3.556 6.072 70.776 1.00 12.42 397 ARG A C 1
ATOM 2939 O O . ARG A 1 397 ? 4.219 6.911 71.379 1.00 12.25 397 ARG A O 1
ATOM 2947 N N . PRO A 1 398 ? 2.464 5.518 71.287 1.00 12.35 398 PRO A N 1
ATOM 2948 C CA . PRO A 1 398 ? 1.914 5.997 72.555 1.00 12.11 398 PRO A CA 1
ATOM 2949 C C . PRO A 1 398 ? 2.746 5.611 73.780 1.00 12.14 398 PRO A C 1
ATOM 2950 O O . PRO A 1 398 ? 3.490 4.614 73.757 1.00 12.05 398 PRO A O 1
ATOM 2954 N N . PHE A 1 399 ? 2.655 6.437 74.825 1.00 11.79 399 PHE A N 1
ATOM 2955 C CA . PHE A 1 399 ? 3.185 6.097 76.137 1.00 11.74 399 PHE A CA 1
ATOM 2956 C C . PHE A 1 399 ? 2.158 5.192 76.825 1.00 12.04 399 PHE A C 1
ATOM 2957 O O . PHE A 1 399 ? 0.959 5.293 76.572 1.00 12.60 399 PHE A O 1
ATOM 2965 N N . ASN A 1 400 ? 2.629 4.332 77.709 1.00 12.39 400 ASN A N 1
ATOM 2966 C CA . ASN A 1 400 ? 1.775 3.377 78.413 1.00 12.33 400 ASN A CA 1
ATOM 2967 C C . ASN A 1 400 ? 1.221 4.029 79.672 1.00 12.56 400 ASN A C 1
ATOM 2968 O O . ASN A 1 400 ? 1.975 4.353 80.596 1.00 11.80 400 ASN A O 1
ATOM 2973 N N . ALA A 1 401 ? -0.094 4.214 79.694 1.00 12.92 401 ALA A N 1
ATOM 2974 C CA . ALA A 1 401 ? -0.802 4.764 80.842 1.00 13.56 401 ALA A CA 1
ATOM 2975 C C . ALA A 1 401 ? -1.860 3.778 81.340 1.00 14.38 401 ALA A C 1
ATOM 2976 O O . ALA A 1 401 ? -2.965 4.180 81.659 1.00 14.42 401 ALA A O 1
ATOM 2978 N N . GLU A 1 402 ? -1.516 2.495 81.392 1.00 15.18 402 GLU A N 1
ATOM 2979 C CA . GLU A 1 402 ? -2.456 1.450 81.796 1.00 15.77 402 GLU A CA 1
ATOM 2980 C C . GLU A 1 402 ? -2.344 1.011 83.264 1.00 16.09 402 GLU A C 1
ATOM 2981 O O . GLU A 1 402 ? -3.168 0.212 83.735 1.00 16.72 402 GLU A O 1
ATOM 2987 N N . MET A 1 403 ? -1.375 1.554 84.001 1.00 15.52 403 MET A N 1
ATOM 2988 C CA . MET A 1 403 ? -1.173 1.178 85.401 1.00 15.87 403 MET A CA 1
ATOM 2989 C C . MET A 1 403 ? -2.471 1.273 86.197 1.00 15.60 403 MET A C 1
ATOM 2990 O O . MET A 1 403 ? -3.114 2.308 86.202 1.00 15.05 403 MET A O 1
ATOM 2995 N N . GLY A 1 404 ? -2.862 0.182 86.846 1.00 15.90 404 GLY A N 1
ATOM 2996 C CA . GLY A 1 404 ? -4.032 0.163 87.705 1.00 16.12 404 GLY A CA 1
ATOM 2997 C C . GLY A 1 404 ? -5.383 0.201 87.004 1.00 16.58 404 GLY A C 1
ATOM 2998 O O . GLY A 1 404 ? -6.405 0.394 87.671 1.00 16.27 404 GLY A O 1
ATOM 2999 N N . LEU A 1 405 ? -5.403 0.023 85.682 1.00 17.50 405 LEU A N 1
ATOM 3000 C CA . LEU A 1 405 ? -6.655 0.039 84.909 1.00 18.17 405 LEU A CA 1
ATOM 3001 C C . LEU A 1 405 ? -7.700 -0.919 85.514 1.00 18.47 405 LEU A C 1
ATOM 3002 O O . LEU A 1 405 ? -7.395 -2.080 85.807 1.00 17.24 405 LEU A O 1
ATOM 3007 N N . GLY A 1 406 ? -8.918 -0.412 85.701 1.00 19.22 406 GLY A N 1
ATOM 3008 C CA . GLY A 1 406 ? -10.031 -1.197 86.214 1.00 20.38 406 GLY A CA 1
ATOM 3009 C C . GLY A 1 406 ? -9.985 -1.601 87.686 1.00 21.31 406 GLY A C 1
ATOM 3010 O O . GLY A 1 406 ? -10.932 -2.221 88.174 1.00 21.91 406 GLY A O 1
ATOM 3011 N N . GLN A 1 407 ? -8.911 -1.254 88.401 1.00 21.77 407 GLN A N 1
ATOM 3012 C CA . GLN A 1 407 ? -8.764 -1.601 89.820 1.00 22.09 407 GLN A CA 1
ATOM 3013 C C . GLN A 1 407 ? -9.130 -0.381 90.656 1.00 22.36 407 GLN A C 1
ATOM 3014 O O . GLN A 1 407 ? -8.276 0.215 91.325 1.00 22.00 407 GLN A O 1
ATOM 3020 N N . THR A 1 408 ? -10.411 -0.020 90.590 1.00 22.52 408 THR A N 1
ATOM 3021 C CA . THR A 1 408 ? -10.937 1.182 91.217 1.00 22.62 408 THR A CA 1
ATOM 3022 C C . THR A 1 408 ? -12.175 0.901 92.056 1.00 23.34 408 THR A C 1
ATOM 3023 O O . THR A 1 408 ? -12.876 -0.081 91.855 1.00 23.30 408 THR A O 1
ATOM 3027 N N . ASP A 1 409 ? -12.473 1.844 92.938 1.00 24.07 409 ASP A N 1
ATOM 3028 C CA . ASP A 1 409 ? -13.638 1.786 93.821 1.00 24.41 409 ASP A CA 1
ATOM 3029 C C . ASP A 1 409 ? -14.172 3.210 93.967 1.00 24.78 409 ASP A C 1
ATOM 3030 O O . ASP A 1 409 ? -13.568 4.033 94.664 1.00 24.15 409 ASP A O 1
ATOM 3035 N N . SER A 1 410 ? -15.288 3.507 93.306 1.00 25.48 410 SER A N 1
ATOM 3036 C CA . SER A 1 410 ? -15.902 4.832 93.412 1.00 26.71 410 SER A CA 1
ATOM 3037 C C . SER A 1 410 ? -17.022 4.914 94.466 1.00 27.17 410 SER A C 1
ATOM 3038 O O . SER A 1 410 ? -17.862 5.822 94.427 1.00 26.79 410 SER A O 1
ATOM 3041 N N . ASP A 1 411 ? -17.014 3.983 95.420 1.00 27.91 411 ASP A N 1
ATOM 3042 C CA . ASP A 1 411 ? -17.994 3.981 96.516 1.00 28.63 411 ASP A CA 1
ATOM 3043 C C . ASP A 1 411 ? -17.306 3.536 97.802 1.00 28.04 411 ASP A C 1
ATOM 3044 O O . ASP A 1 411 ? -17.750 2.609 98.477 1.00 27.93 411 ASP A O 1
ATOM 3049 N N . ASN A 1 412 ? -16.197 4.211 98.108 1.00 27.49 412 ASN A N 1
ATOM 3050 C CA . ASN A 1 412 ? -15.397 3.959 99.297 1.00 26.79 412 ASN A CA 1
ATOM 3051 C C . ASN A 1 412 ? -16.058 4.771 100.386 1.00 26.67 412 ASN A C 1
ATOM 3052 O O . ASN A 1 412 ? -16.310 5.964 100.201 1.00 25.63 412 ASN A O 1
ATOM 3057 N N . PRO A 1 413 ? -16.351 4.136 101.517 1.00 26.71 413 PRO A N 1
ATOM 3058 C CA . PRO A 1 413 ? -17.142 4.797 102.566 1.00 26.69 413 PRO A CA 1
ATOM 3059 C C . PRO A 1 413 ? -16.421 5.991 103.210 1.00 26.16 413 PRO A C 1
ATOM 3060 O O . PRO A 1 413 ? -17.096 6.951 103.543 1.00 26.36 413 PRO A O 1
ATOM 3064 N N . ASP A 1 414 ? -15.091 5.945 103.325 1.00 25.50 414 ASP A N 1
ATOM 3065 C CA . ASP A 1 414 ? -14.307 6.994 104.000 1.00 24.90 414 ASP A CA 1
ATOM 3066 C C . ASP A 1 414 ? -13.705 8.074 103.095 1.00 24.11 414 ASP A C 1
ATOM 3067 O O . ASP A 1 414 ? -13.368 9.155 103.569 1.00 24.21 414 ASP A O 1
ATOM 3072 N N . TYR A 1 415 ? -13.558 7.779 101.807 1.00 23.06 415 TYR A N 1
ATOM 3073 C CA . TYR A 1 415 ? -12.843 8.666 100.881 1.00 21.95 415 TYR A CA 1
ATOM 3074 C C . TYR A 1 415 ? -13.659 8.877 99.621 1.00 20.80 415 TYR A C 1
ATOM 3075 O O . TYR A 1 415 ? -13.938 7.925 98.899 1.00 20.75 415 TYR A O 1
ATOM 3084 N N . PRO A 1 416 ? -14.024 10.120 99.338 1.00 20.00 416 PRO A N 1
ATOM 3085 C CA . PRO A 1 416 ? -14.871 10.401 98.185 1.00 19.65 416 PRO A CA 1
ATOM 3086 C C . PRO A 1 416 ? -14.068 10.314 96.901 1.00 19.08 416 PRO A C 1
ATOM 3087 O O . PRO A 1 416 ? -12.847 10.477 96.910 1.00 18.50 416 PRO A O 1
ATOM 3091 N N . GLY A 1 417 ? -14.772 10.054 95.811 1.00 18.86 417 GLY A N 1
ATOM 3092 C CA . GLY A 1 417 ? -14.193 10.049 94.490 1.00 18.53 417 GLY A CA 1
ATOM 3093 C C . GLY A 1 417 ? -13.929 8.650 94.014 1.00 17.88 417 GLY A C 1
ATOM 3094 O O . GLY A 1 417 ? -14.492 7.690 94.532 1.00 17.69 417 GLY A O 1
ATOM 3095 N N . THR A 1 418 ? -13.079 8.543 93.001 1.00 17.44 418 THR A N 1
ATOM 3096 C CA . THR A 1 418 ? -12.661 7.256 92.464 1.00 17.20 418 THR A CA 1
ATOM 3097 C C . THR A 1 418 ? -11.330 6.889 93.103 1.00 17.55 418 THR A C 1
ATOM 3098 O O . THR A 1 418 ? -10.321 7.576 92.903 1.00 17.75 418 THR A O 1
ATOM 3102 N N . ILE A 1 419 ? -11.338 5.789 93.856 1.00 17.59 419 ILE A N 1
ATOM 3103 C CA . ILE A 1 419 ? -10.246 5.422 94.751 1.00 17.67 419 ILE A CA 1
ATOM 3104 C C . ILE A 1 419 ? -9.492 4.209 94.207 1.00 17.57 419 ILE A C 1
ATOM 3105 O O . ILE A 1 419 ? -10.091 3.209 93.854 1.00 18.07 419 ILE A O 1
ATOM 3110 N N . SER A 1 420 ? -8.170 4.317 94.146 1.00 17.48 420 SER A N 1
ATOM 3111 C CA . SER A 1 420 ? -7.306 3.247 93.679 1.00 17.14 420 SER A CA 1
ATOM 3112 C C . SER A 1 420 ? -6.257 2.985 94.749 1.00 17.34 420 SER A C 1
ATOM 3113 O O . SER A 1 420 ? -6.179 3.702 95.749 1.00 17.26 420 SER A O 1
ATOM 3116 N N . TYR A 1 421 ? -5.461 1.943 94.545 1.00 16.99 421 TYR A N 1
ATOM 3117 C CA . TYR A 1 421 ? -4.224 1.763 95.283 1.00 17.15 421 TYR A CA 1
ATOM 3118 C C . TYR A 1 421 ? -3.310 2.968 94.973 1.00 16.76 421 TYR A C 1
ATOM 3119 O O . TYR A 1 421 ? -3.415 3.559 93.892 1.00 16.26 421 TYR A O 1
ATOM 3128 N N . VAL A 1 422 ? -2.439 3.320 95.922 1.00 16.39 422 VAL A N 1
ATOM 3129 C CA . VAL A 1 422 ? -1.547 4.476 95.812 1.00 16.22 422 VAL A CA 1
ATOM 3130 C C . VAL A 1 422 ? -0.644 4.431 94.561 1.00 16.08 422 VAL A C 1
ATOM 3131 O O . VAL A 1 422 ? -0.323 5.473 94.000 1.00 16.05 422 VAL A O 1
ATOM 3135 N N . TYR A 1 423 ? -0.247 3.232 94.135 1.00 15.64 423 TYR A N 1
ATOM 3136 C CA . TYR A 1 423 ? 0.484 3.061 92.886 1.00 15.48 423 TYR A CA 1
ATOM 3137 C C . TYR A 1 423 ? -0.519 2.771 91.786 1.00 15.13 423 TYR A C 1
ATOM 3138 O O . TYR A 1 423 ? -0.961 1.633 91.606 1.00 15.53 423 TYR A O 1
ATOM 3147 N N . SER A 1 424 ? -0.887 3.826 91.067 1.00 14.81 424 SER A N 1
ATOM 3148 C CA . SER A 1 424 ? -1.811 3.726 89.945 1.00 14.31 424 SER A CA 1
ATOM 3149 C C . SER A 1 424 ? -1.663 4.938 89.043 1.00 14.30 424 SER A C 1
ATOM 3150 O O . SER A 1 424 ? -1.049 5.923 89.431 1.00 13.64 424 SER A O 1
ATOM 3153 N N . GLU A 1 425 ? -2.242 4.874 87.845 1.00 13.99 425 GLU A N 1
ATOM 3154 C CA . GLU A 1 425 ? -2.277 6.037 86.978 1.00 14.41 425 GLU A CA 1
ATOM 3155 C C . GLU A 1 425 ? -3.712 6.407 86.650 1.00 14.43 425 GLU A C 1
ATOM 3156 O O . GLU A 1 425 ? -3.987 7.094 85.654 1.00 14.70 425 GLU A O 1
ATOM 3162 N N . GLU A 1 426 ? -4.627 5.993 87.528 1.00 14.17 426 GLU A N 1
ATOM 3163 C CA . GLU A 1 426 ? -6.040 6.336 87.390 1.00 13.66 426 GLU A CA 1
ATOM 3164 C C . GLU A 1 426 ? -6.226 7.854 87.447 1.00 13.54 426 GLU A C 1
ATOM 3165 O O . GLU A 1 426 ? -6.901 8.434 86.597 1.00 13.85 426 GLU A O 1
ATOM 3171 N N . ALA A 1 427 ? -5.618 8.497 88.435 1.00 13.23 427 ALA A N 1
ATOM 3172 C CA . ALA A 1 427 ? -5.701 9.952 88.556 1.00 13.31 427 ALA A CA 1
ATOM 3173 C C . ALA A 1 427 ? -5.131 10.652 87.324 1.00 13.25 427 ALA A C 1
ATOM 3174 O O . ALA A 1 427 ? -5.682 11.646 86.868 1.00 13.37 427 ALA A O 1
ATOM 3176 N N . ALA A 1 428 ? -4.041 10.109 86.785 1.00 13.60 428 ALA A N 1
ATOM 3177 C CA . ALA A 1 428 ? -3.384 10.656 85.604 1.00 13.58 428 ALA A CA 1
ATOM 3178 C C . ALA A 1 428 ? -4.308 10.546 84.417 1.00 13.81 428 ALA A C 1
ATOM 3179 O O . ALA A 1 428 ? -4.446 11.494 83.662 1.00 13.42 428 ALA A O 1
ATOM 3181 N N . ARG A 1 429 ? -4.949 9.389 84.261 1.00 14.24 429 ARG A N 1
ATOM 3182 C CA . ARG A 1 429 ? -5.891 9.194 83.176 1.00 14.29 429 ARG A CA 1
ATOM 3183 C C . ARG A 1 429 ? -6.990 10.226 83.316 1.00 14.33 429 ARG A C 1
ATOM 3184 O O . ARG A 1 429 ? -7.418 10.818 82.321 1.00 14.62 429 ARG A O 1
ATOM 3192 N N . GLY A 1 430 ? -7.419 10.477 84.556 1.00 13.70 430 GLY A N 1
ATOM 3193 C CA . GLY A 1 430 ? -8.404 11.511 84.818 1.00 13.38 430 GLY A CA 1
ATOM 3194 C C . GLY A 1 430 ? -7.929 12.896 84.398 1.00 13.67 430 GLY A C 1
ATOM 3195 O O . GLY A 1 430 ? -8.704 13.694 83.864 1.00 13.21 430 GLY A O 1
ATOM 3196 N N . LEU A 1 431 ? -6.655 13.188 84.656 1.00 13.07 431 LEU A N 1
ATOM 3197 C CA . LEU A 1 431 ? -6.084 14.468 84.290 1.00 13.01 431 LEU A CA 1
ATOM 3198 C C . LEU A 1 431 ? -6.076 14.648 82.779 1.00 12.13 431 LEU A C 1
ATOM 3199 O O . LEU A 1 431 ? -6.424 15.706 82.290 1.00 11.24 431 LEU A O 1
ATOM 3204 N N . TYR A 1 432 ? -5.662 13.617 82.049 1.00 11.89 432 TYR A N 1
ATOM 3205 C CA . TYR A 1 432 ? -5.567 13.707 80.600 1.00 12.00 432 TYR A CA 1
ATOM 3206 C C . TYR A 1 432 ? -6.936 13.690 79.927 1.00 12.07 432 TYR A C 1
ATOM 3207 O O . TYR A 1 432 ? -7.114 14.268 78.858 1.00 11.74 432 TYR A O 1
ATOM 3216 N N . THR A 1 433 ? -7.897 13.026 80.565 1.00 12.14 433 THR A N 1
ATOM 3217 C CA . THR A 1 433 ? -9.285 13.076 80.124 1.00 12.16 433 THR A CA 1
ATOM 3218 C C . THR A 1 433 ? -9.867 14.488 80.290 1.00 12.35 433 THR A C 1
ATOM 3219 O O . THR A 1 433 ? -10.558 14.979 79.385 1.00 12.55 433 THR A O 1
ATOM 3223 N N . GLN A 1 434 ? -9.571 15.150 81.408 1.00 12.15 434 GLN A N 1
ATOM 3224 C CA . GLN A 1 434 ? -10.010 16.545 81.606 1.00 12.21 434 GLN A CA 1
ATOM 3225 C C . GLN A 1 434 ? -9.333 17.479 80.605 1.00 11.90 434 GLN A C 1
ATOM 3226 O O . GLN A 1 434 ? -9.942 18.430 80.123 1.00 12.29 434 GLN A O 1
ATOM 3232 N N . TRP A 1 435 ? -8.079 17.202 80.275 1.00 11.43 435 TRP A N 1
ATOM 3233 C CA . TRP A 1 435 ? -7.408 17.935 79.212 1.00 11.32 435 TRP A CA 1
ATOM 3234 C C . TRP A 1 435 ? -8.197 17.815 77.903 1.00 11.40 435 TRP A C 1
ATOM 3235 O O . TRP A 1 435 ? -8.500 18.812 77.266 1.00 10.84 435 TRP A O 1
ATOM 3246 N N . VAL A 1 436 ? -8.557 16.599 77.520 1.00 12.31 436 VAL A N 1
ATOM 3247 C CA . VAL A 1 436 ? -9.364 16.392 76.319 1.00 13.22 436 VAL A CA 1
ATOM 3248 C C . VAL A 1 436 ? -10.656 17.209 76.373 1.00 13.65 436 VAL A C 1
ATOM 3249 O O . VAL A 1 436 ? -10.977 17.954 75.435 1.00 14.00 436 VAL A O 1
ATOM 3253 N N . ARG A 1 437 ? -11.371 17.091 77.483 1.00 14.42 437 ARG A N 1
ATOM 3254 C CA . ARG A 1 437 ? -12.664 17.761 77.652 1.00 14.84 437 ARG A CA 1
ATOM 3255 C C . ARG A 1 437 ? -12.552 19.279 77.461 1.00 14.97 437 ARG A C 1
ATOM 3256 O O . ARG A 1 437 ? -13.309 19.873 76.691 1.00 15.14 437 ARG A O 1
ATOM 3264 N N . MET A 1 438 ? -11.595 19.904 78.141 1.00 14.86 438 MET A N 1
ATOM 3265 C CA . MET A 1 438 ? -11.404 21.350 78.012 1.00 14.89 438 MET A CA 1
ATOM 3266 C C . MET A 1 438 ? -10.939 21.719 76.600 1.00 14.69 438 MET A C 1
ATOM 3267 O O . MET A 1 438 ? -11.361 22.733 76.041 1.00 14.85 438 MET A O 1
ATOM 3272 N N . MET A 1 439 ? -10.090 20.882 76.012 1.00 14.61 439 MET A N 1
ATOM 3273 C CA . MET A 1 439 ? -9.509 21.189 74.707 1.00 14.33 439 MET A CA 1
ATOM 3274 C C . MET A 1 439 ? -10.529 21.069 73.577 1.00 14.83 439 MET A C 1
ATOM 3275 O O . MET A 1 439 ? -10.342 21.667 72.523 1.00 14.52 439 MET A O 1
ATOM 3280 N N . THR A 1 440 ? -11.601 20.307 73.801 1.00 15.03 440 THR A N 1
ATOM 3281 C CA . THR A 1 440 ? -12.617 20.081 72.780 1.00 15.42 440 THR A CA 1
ATOM 3282 C C . THR A 1 440 ? -13.942 20.742 73.114 1.00 16.23 440 THR A C 1
ATOM 3283 O O . THR A 1 440 ? -14.940 20.398 72.487 1.00 16.24 440 THR A O 1
ATOM 3287 N N . SER A 1 441 ? -13.967 21.640 74.108 1.00 17.00 441 SER A N 1
ATOM 3288 C CA . SER A 1 441 ? -15.184 22.389 74.469 1.00 17.57 441 SER A CA 1
ATOM 3289 C C . SER A 1 441 ? -14.971 23.849 74.108 1.00 18.11 441 SER A C 1
ATOM 3290 O O . SER A 1 441 ? -14.019 24.449 74.593 1.00 18.24 441 SER A O 1
ATOM 3293 N N . PRO A 1 442 ? -15.836 24.419 73.266 1.00 18.83 442 PRO A N 1
ATOM 3294 C CA . PRO A 1 442 ? -15.736 25.842 72.902 1.00 19.23 442 PRO A CA 1
ATOM 3295 C C . PRO A 1 442 ? -16.121 26.831 74.008 1.00 19.60 442 PRO A C 1
ATOM 3296 O O . PRO A 1 442 ? -15.786 28.004 73.896 1.00 20.37 442 PRO A O 1
ATOM 3300 N N . ASP A 1 443 ? -16.835 26.376 75.034 1.00 19.45 443 ASP A N 1
ATOM 3301 C CA . ASP A 1 443 ? -17.153 27.203 76.201 1.00 19.36 443 ASP A CA 1
ATOM 3302 C C . ASP A 1 443 ? -17.505 26.316 77.401 1.00 18.78 443 ASP A C 1
ATOM 3303 O O . ASP A 1 443 ? -17.558 25.083 77.296 1.00 18.56 443 ASP A O 1
ATOM 3308 N N . TRP A 1 444 ? -17.757 26.948 78.537 1.00 18.50 444 TRP A N 1
ATOM 3309 C CA . TRP A 1 444 ? -18.054 26.212 79.769 1.00 18.22 444 TRP A CA 1
ATOM 3310 C C . TRP A 1 444 ? -19.400 25.484 79.740 1.00 18.23 444 TRP A C 1
ATOM 3311 O O . TRP A 1 444 ? -19.573 24.493 80.440 1.00 18.83 444 TRP A O 1
ATOM 3322 N N . ALA A 1 445 ? -20.355 25.953 78.949 1.00 19.03 445 ALA A N 1
ATOM 3323 C CA . ALA A 1 445 ? -21.614 25.223 78.804 1.00 19.42 445 ALA A CA 1
ATOM 3324 C C . ALA A 1 445 ? -21.340 23.861 78.145 1.00 19.55 445 ALA A C 1
ATOM 3325 O O . ALA A 1 445 ? -21.837 22.844 78.608 1.00 19.88 445 ALA A O 1
ATOM 3327 N N . ALA A 1 446 ? -20.509 23.824 77.107 1.00 19.83 446 ALA A N 1
ATOM 3328 C CA . ALA A 1 446 ? -20.146 22.540 76.484 1.00 20.26 446 ALA A CA 1
ATOM 3329 C C . ALA A 1 446 ? -19.368 21.629 77.462 1.00 20.71 446 ALA A C 1
ATOM 3330 O O . ALA A 1 446 ? -19.520 20.406 77.443 1.00 20.31 446 ALA A O 1
ATOM 3332 N N . LEU A 1 447 ? -18.574 22.243 78.335 1.00 20.75 447 LEU A N 1
ATOM 3333 C CA . LEU A 1 447 ? -17.757 21.507 79.289 1.00 21.37 447 LEU A CA 1
ATOM 3334 C C . LEU A 1 447 ? -18.617 20.911 80.413 1.00 22.15 447 LEU A C 1
ATOM 3335 O O . LEU A 1 447 ? -18.385 19.768 80.831 1.00 21.64 447 LEU A O 1
ATOM 3340 N N . ASP A 1 448 ? -19.635 21.660 80.865 1.00 23.32 448 ASP A N 1
ATOM 3341 C CA . ASP A 1 448 ? -20.605 21.157 81.858 1.00 24.23 448 ASP A CA 1
ATOM 3342 C C . ASP A 1 448 ? -21.419 19.981 81.324 1.00 24.52 448 ASP A C 1
ATOM 3343 O O . ASP A 1 448 ? -21.898 19.171 82.101 1.00 24.95 448 ASP A O 1
ATOM 3348 N N . ALA A 1 449 ? -21.592 19.903 80.003 1.00 25.26 449 ALA A N 1
ATOM 3349 C CA . ALA A 1 449 ? -22.328 18.803 79.369 1.00 25.34 449 ALA A CA 1
ATOM 3350 C C . ALA A 1 449 ? -21.573 17.466 79.402 1.00 25.54 449 ALA A C 1
ATOM 3351 O O . ALA A 1 449 ? -22.178 16.408 79.204 1.00 25.61 449 ALA A O 1
ATOM 3353 N N . THR A 1 450 ? -20.265 17.508 79.664 1.00 24.98 450 THR A N 1
ATOM 3354 C CA . THR A 1 450 ? -19.472 16.287 79.814 1.00 24.75 450 THR A CA 1
ATOM 3355 C C . THR A 1 450 ? -19.487 15.714 81.230 1.00 24.80 450 THR A C 1
ATOM 3356 O O . THR A 1 450 ? -18.890 14.677 81.459 1.00 24.58 450 THR A O 1
ATOM 3360 N N . ARG A 1 451 ? -20.130 16.397 82.175 1.00 25.19 451 ARG A N 1
ATOM 3361 C CA . ARG A 1 451 ? -20.165 15.962 83.583 1.00 25.40 451 ARG A CA 1
ATOM 3362 C C . ARG A 1 451 ? -20.975 14.687 83.801 1.00 25.55 451 ARG A C 1
ATOM 3363 O O . ARG A 1 451 ? -21.955 14.505 83.094 1.00 25.17 451 ARG A O 1
ATOM 3371 N N . PHE B 2 11 ? 32.481 45.042 104.666 1.00 19.61 11 PHE B N 1
ATOM 3372 C CA . PHE B 2 11 ? 32.770 45.725 103.340 1.00 20.52 11 PHE B CA 1
ATOM 3373 C C . PHE B 2 11 ? 31.965 46.987 103.082 1.00 21.10 11 PHE B C 1
ATOM 3374 O O . PHE B 2 11 ? 31.750 47.379 101.928 1.00 20.90 11 PHE B O 1
ATOM 3382 N N . ARG B 2 12 ? 31.553 47.635 104.162 1.00 21.78 12 ARG B N 1
ATOM 3383 C CA . ARG B 2 12 ? 30.924 48.944 104.095 1.00 22.68 12 ARG B CA 1
ATOM 3384 C C . ARG B 2 12 ? 31.945 50.005 103.659 1.00 21.75 12 ARG B C 1
ATOM 3385 O O . ARG B 2 12 ? 31.603 50.954 102.959 1.00 21.63 12 ARG B O 1
ATOM 3393 N N . THR B 2 13 ? 33.191 49.849 104.102 1.00 20.88 13 THR B N 1
ATOM 3394 C CA . THR B 2 13 ? 34.284 50.720 103.689 1.00 20.48 13 THR B CA 1
ATOM 3395 C C . THR B 2 13 ? 35.338 49.886 102.981 1.00 19.63 13 THR B C 1
ATOM 3396 O O . THR B 2 13 ? 35.380 48.662 103.154 1.00 18.77 13 THR B O 1
ATOM 3400 N N . LYS B 2 14 ? 36.206 50.548 102.216 1.00 18.93 14 LYS B N 1
ATOM 3401 C CA . LYS B 2 14 ? 37.207 49.838 101.435 1.00 18.89 14 LYS B CA 1
ATOM 3402 C C . LYS B 2 14 ? 38.124 49.110 102.389 1.00 18.17 14 LYS B C 1
ATOM 3403 O O . LYS B 2 14 ? 38.646 49.711 103.306 1.00 18.55 14 LYS B O 1
ATOM 3409 N N . PRO B 2 15 ? 38.312 47.819 102.184 1.00 17.87 15 PRO B N 1
ATOM 3410 C CA . PRO B 2 15 ? 39.250 47.044 103.007 1.00 17.85 15 PRO B CA 1
ATOM 3411 C C . PRO B 2 15 ? 40.651 47.669 103.078 1.00 18.04 15 PRO B C 1
ATOM 3412 O O . PRO B 2 15 ? 41.157 48.127 102.058 1.00 17.10 15 PRO B O 1
ATOM 3416 N N . ALA B 2 16 ? 41.257 47.691 104.269 1.00 18.81 16 ALA B N 1
ATOM 3417 C CA . ALA B 2 16 ? 42.662 48.101 104.413 1.00 19.21 16 ALA B CA 1
ATOM 3418 C C . ALA B 2 16 ? 43.592 47.132 103.675 1.00 19.45 16 ALA B C 1
ATOM 3419 O O . ALA B 2 16 ? 43.244 45.954 103.504 1.00 18.95 16 ALA B O 1
ATOM 3421 N N . PRO B 2 17 ? 44.762 47.613 103.240 1.00 19.94 17 PRO B N 1
ATOM 3422 C CA . PRO B 2 17 ? 45.776 46.725 102.659 1.00 20.55 17 PRO B CA 1
ATOM 3423 C C . PRO B 2 17 ? 46.099 45.556 103.607 1.00 20.63 17 PRO B C 1
ATOM 3424 O O . PRO B 2 17 ? 46.032 45.706 104.826 1.00 20.09 17 PRO B O 1
ATOM 3428 N N . VAL B 2 18 ? 46.402 44.400 103.032 1.00 20.98 18 VAL B N 1
ATOM 3429 C CA . VAL B 2 18 ? 46.804 43.222 103.784 1.00 21.36 18 VAL B CA 1
ATOM 3430 C C . VAL B 2 18 ? 48.135 42.758 103.244 1.00 21.88 18 VAL B C 1
ATOM 3431 O O . VAL B 2 18 ? 48.534 43.137 102.153 1.00 21.71 18 VAL B O 1
ATOM 3435 N N . ASP B 2 19 ? 48.815 41.918 104.010 1.00 22.51 19 ASP B N 1
ATOM 3436 C CA . ASP B 2 19 ? 50.080 41.356 103.587 1.00 23.27 19 ASP B CA 1
ATOM 3437 C C . ASP B 2 19 ? 49.878 40.488 102.335 1.00 22.52 19 ASP B C 1
ATOM 3438 O O . ASP B 2 19 ? 48.923 39.712 102.289 1.00 21.57 19 ASP B O 1
ATOM 3443 N N . PRO B 2 20 ? 50.750 40.633 101.331 1.00 22.08 20 PRO B N 1
ATOM 3444 C CA . PRO B 2 20 ? 50.688 39.803 100.124 1.00 21.66 20 PRO B CA 1
ATOM 3445 C C . PRO B 2 20 ? 50.556 38.310 100.406 1.00 21.25 20 PRO B C 1
ATOM 3446 O O . PRO B 2 20 ? 49.818 37.645 99.695 1.00 19.87 20 PRO B O 1
ATOM 3450 N N . SER B 2 21 ? 51.262 37.807 101.419 1.00 20.73 21 SER B N 1
ATOM 3451 C CA . SER B 2 21 ? 51.175 36.407 101.804 1.00 20.65 21 SER B CA 1
ATOM 3452 C C . SER B 2 21 ? 49.772 35.988 102.218 1.00 19.48 21 SER B C 1
ATOM 3453 O O . SER B 2 21 ? 49.387 34.857 101.981 1.00 19.47 21 SER B O 1
ATOM 3456 N N . LEU B 2 22 ? 49.036 36.868 102.884 1.00 18.48 22 LEU B N 1
ATOM 3457 C CA . LEU B 2 22 ? 47.669 36.553 103.294 1.00 17.80 22 LEU B CA 1
ATOM 3458 C C . LEU B 2 22 ? 46.745 36.523 102.064 1.00 17.17 22 LEU B C 1
ATOM 3459 O O . LEU B 2 22 ? 45.962 35.592 101.896 1.00 16.14 22 LEU B O 1
ATOM 3464 N N . GLN B 2 23 ? 46.853 37.552 101.226 1.00 16.23 23 GLN B N 1
ATOM 3465 C CA . GLN B 2 23 ? 46.106 37.625 99.984 1.00 16.17 23 GLN B CA 1
ATOM 3466 C C . GLN B 2 23 ? 46.318 36.346 99.197 1.00 16.04 23 GLN B C 1
ATOM 3467 O O . GLN B 2 23 ? 45.359 35.735 98.720 1.00 15.44 23 GLN B O 1
ATOM 3473 N N . HIS B 2 24 ? 47.579 35.934 99.079 1.00 15.80 24 HIS B N 1
ATOM 3474 C CA . HIS B 2 24 ? 47.920 34.764 98.279 1.00 16.18 24 HIS B CA 1
ATOM 3475 C C . HIS B 2 24 ? 47.444 33.475 98.898 1.00 16.15 24 HIS B C 1
ATOM 3476 O O . HIS B 2 24 ? 46.989 32.586 98.195 1.00 15.59 24 HIS B O 1
ATOM 3483 N N . GLU B 2 25 ? 47.506 33.405 100.220 1.00 16.47 25 GLU B N 1
ATOM 3484 C CA . GLU B 2 25 ? 47.067 32.224 100.946 1.00 16.73 25 GLU B CA 1
ATOM 3485 C C . GLU B 2 25 ? 45.574 31.990 100.764 1.00 16.06 25 GLU B C 1
ATOM 3486 O O . GLU B 2 25 ? 45.130 30.869 100.536 1.00 15.60 25 GLU B O 1
ATOM 3492 N N . ILE B 2 26 ? 44.772 33.029 100.900 1.00 15.62 26 ILE B N 1
ATOM 3493 C CA . ILE B 2 26 ? 43.360 32.762 100.824 1.00 15.74 26 ILE B CA 1
ATOM 3494 C C . ILE B 2 26 ? 42.915 32.632 99.364 1.00 14.34 26 ILE B C 1
ATOM 3495 O O . ILE B 2 26 ? 41.992 31.890 99.097 1.00 14.60 26 ILE B O 1
ATOM 3500 N N . GLU B 2 27 ? 43.605 33.285 98.428 1.00 13.31 27 GLU B N 1
ATOM 3501 C CA . GLU B 2 27 ? 43.316 33.076 97.007 1.00 12.92 27 GLU B CA 1
ATOM 3502 C C . GLU B 2 27 ? 43.563 31.599 96.682 1.00 12.35 27 GLU B C 1
ATOM 3503 O O . GLU B 2 27 ? 42.731 30.957 96.044 1.00 10.81 27 GLU B O 1
ATOM 3509 N N . GLN B 2 28 ? 44.680 31.063 97.185 1.00 12.20 28 GLN B N 1
ATOM 3510 C CA . GLN B 2 28 ? 45.033 29.655 96.993 1.00 12.35 28 GLN B CA 1
ATOM 3511 C C . GLN B 2 28 ? 44.007 28.702 97.596 1.00 11.91 28 GLN B C 1
ATOM 3512 O O . GLN B 2 28 ? 43.737 27.638 97.033 1.00 11.66 28 GLN B O 1
ATOM 3518 N N . PHE B 2 29 ? 43.437 29.072 98.736 1.00 11.80 29 PHE B N 1
ATOM 3519 C CA . PHE B 2 29 ? 42.358 28.295 99.325 1.00 11.56 29 PHE B CA 1
ATOM 3520 C C . PHE B 2 29 ? 41.184 28.199 98.332 1.00 11.26 29 PHE B C 1
ATOM 3521 O O . PHE B 2 29 ? 40.652 27.121 98.106 1.00 11.03 29 PHE B O 1
ATOM 3529 N N . TYR B 2 30 ? 40.818 29.320 97.722 1.00 10.62 30 TYR B N 1
ATOM 3530 C CA . TYR B 2 30 ? 39.708 29.356 96.754 1.00 10.36 30 TYR B CA 1
ATOM 3531 C C . TYR B 2 30 ? 40.006 28.657 95.438 1.00 10.04 30 TYR B C 1
ATOM 3532 O O . TYR B 2 30 ? 39.112 28.049 94.840 1.00 10.48 30 TYR B O 1
ATOM 3541 N N . TYR B 2 31 ? 41.248 28.737 94.979 1.00 9.37 31 TYR B N 1
ATOM 3542 C CA . TYR B 2 31 ? 41.634 28.074 93.745 1.00 9.54 31 TYR B CA 1
ATOM 3543 C C . TYR B 2 31 ? 41.620 26.574 93.969 1.00 9.50 31 TYR B C 1
ATOM 3544 O O . TYR B 2 31 ? 41.218 25.791 93.084 1.00 9.37 31 TYR B O 1
ATOM 3553 N N . TRP B 2 32 ? 42.070 26.172 95.149 1.00 9.24 32 TRP B N 1
ATOM 3554 C CA . TRP B 2 32 ? 42.068 24.760 95.518 1.00 9.21 32 TRP B CA 1
ATOM 3555 C C . TRP B 2 32 ? 40.638 24.262 95.730 1.00 8.96 32 TRP B C 1
ATOM 3556 O O . TRP B 2 32 ? 40.295 23.178 95.299 1.00 8.89 32 TRP B O 1
ATOM 3567 N N . GLU B 2 33 ? 39.801 25.066 96.371 1.00 9.50 33 GLU B N 1
ATOM 3568 C CA . GLU B 2 33 ? 38.408 24.699 96.595 1.00 9.76 33 GLU B CA 1
ATOM 3569 C C . GLU B 2 33 ? 37.711 24.481 95.245 1.00 9.99 33 GLU B C 1
ATOM 3570 O O . GLU B 2 33 ? 36.946 23.535 95.068 1.00 9.86 33 GLU B O 1
ATOM 3576 N N . ALA B 2 34 ? 38.005 25.356 94.290 1.00 9.57 34 ALA B N 1
ATOM 3577 C CA . ALA B 2 34 ? 37.388 25.276 92.975 1.00 9.48 34 ALA B CA 1
ATOM 3578 C C . ALA B 2 34 ? 37.799 24.005 92.258 1.00 9.75 34 ALA B C 1
ATOM 3579 O O . ALA B 2 34 ? 36.968 23.381 91.587 1.00 9.19 34 ALA B O 1
ATOM 3581 N N . LYS B 2 35 ? 39.066 23.616 92.406 1.00 9.62 35 LYS B N 1
ATOM 3582 C CA . LYS B 2 35 ? 39.546 22.378 91.797 1.00 10.19 35 LYS B CA 1
ATOM 3583 C C . LYS B 2 35 ? 38.809 21.177 92.370 1.00 10.23 35 LYS B C 1
ATOM 3584 O O . LYS B 2 35 ? 38.415 20.274 91.640 1.00 10.53 35 LYS B O 1
ATOM 3590 N N . LEU B 2 36 ? 38.595 21.178 93.669 1.00 10.69 36 LEU B N 1
ATOM 3591 C CA . LEU B 2 36 ? 37.890 20.066 94.308 1.00 11.26 36 LEU B CA 1
ATOM 3592 C C . LEU B 2 36 ? 36.469 19.952 93.772 1.00 11.21 36 LEU B C 1
ATOM 3593 O O . LEU B 2 36 ? 35.988 18.861 93.493 1.00 11.18 36 LEU B O 1
ATOM 3598 N N . LEU B 2 37 ? 35.794 21.085 93.636 1.00 11.28 37 LEU B N 1
ATOM 3599 C CA . LEU B 2 37 ? 34.440 21.086 93.128 1.00 11.76 37 LEU B CA 1
ATOM 3600 C C . LEU B 2 37 ? 34.417 20.676 91.661 1.00 11.48 37 LEU B C 1
ATOM 3601 O O . LEU B 2 37 ? 33.646 19.816 91.263 1.00 11.38 37 LEU B O 1
ATOM 3606 N N . ASN B 2 38 ? 35.283 21.295 90.864 1.00 11.89 38 ASN B N 1
ATOM 3607 C CA . ASN B 2 38 ? 35.321 21.060 89.421 1.00 11.45 38 ASN B CA 1
ATOM 3608 C C . ASN B 2 38 ? 35.802 19.656 89.009 1.00 11.84 38 ASN B C 1
ATOM 3609 O O . ASN B 2 38 ? 35.437 19.163 87.933 1.00 10.47 38 ASN B O 1
ATOM 3614 N N . ASP B 2 39 ? 36.609 19.024 89.868 1.00 12.25 39 ASP B N 1
ATOM 3615 C CA . ASP B 2 39 ? 37.123 17.674 89.617 1.00 13.11 39 ASP B CA 1
ATOM 3616 C C . ASP B 2 39 ? 36.358 16.630 90.445 1.00 13.36 39 ASP B C 1
ATOM 3617 O O . ASP B 2 39 ? 36.784 15.493 90.548 1.00 13.49 39 ASP B O 1
ATOM 3622 N N . ARG B 2 40 ? 35.236 17.032 91.039 1.00 13.95 40 ARG B N 1
ATOM 3623 C CA . ARG B 2 40 ? 34.316 16.118 91.748 1.00 14.56 40 ARG B CA 1
ATOM 3624 C C . ARG B 2 40 ? 34.919 15.417 92.954 1.00 14.49 40 ARG B C 1
ATOM 3625 O O . ARG B 2 40 ? 34.547 14.316 93.282 1.00 14.76 40 ARG B O 1
ATOM 3633 N N . ARG B 2 41 ? 35.842 16.085 93.613 1.00 15.28 41 ARG B N 1
ATOM 3634 C CA . ARG B 2 41 ? 36.427 15.594 94.837 1.00 15.68 41 ARG B CA 1
ATOM 3635 C C . ARG B 2 41 ? 35.576 16.066 95.996 1.00 15.28 41 ARG B C 1
ATOM 3636 O O . ARG B 2 41 ? 35.999 16.913 96.784 1.00 14.77 41 ARG B O 1
ATOM 3644 N N . PHE B 2 42 ? 34.368 15.526 96.104 1.00 15.74 42 PHE B N 1
ATOM 3645 C CA . PHE B 2 42 ? 33.385 16.126 96.995 1.00 16.07 42 PHE B CA 1
ATOM 3646 C C . PHE B 2 42 ? 33.643 15.824 98.463 1.00 16.66 42 PHE B C 1
ATOM 3647 O O . PHE B 2 42 ? 33.330 16.644 99.314 1.00 16.56 42 PHE B O 1
ATOM 3655 N N . GLN B 2 43 ? 34.210 14.664 98.775 1.00 17.40 43 GLN B N 1
ATOM 3656 C CA . GLN B 2 43 ? 34.532 14.354 100.166 1.00 18.29 43 GLN B CA 1
ATOM 3657 C C . GLN B 2 43 ? 35.504 15.398 100.703 1.00 18.12 43 GLN B C 1
ATOM 3658 O O . GLN B 2 43 ? 35.252 16.001 101.740 1.00 17.86 43 GLN B O 1
ATOM 3664 N N . GLU B 2 44 ? 36.599 15.628 99.983 1.00 18.32 44 GLU B N 1
ATOM 3665 C CA . GLU B 2 44 ? 37.562 16.656 100.365 1.00 18.47 44 GLU B CA 1
ATOM 3666 C C . GLU B 2 44 ? 36.921 18.031 100.457 1.00 17.97 44 GLU B C 1
ATOM 3667 O O . GLU B 2 44 ? 37.275 18.808 101.346 1.00 18.05 44 GLU B O 1
ATOM 3673 N N . TRP B 2 45 ? 35.984 18.346 99.561 1.00 17.06 45 TRP B N 1
ATOM 3674 C CA . TRP B 2 45 ? 35.316 19.653 99.629 1.00 16.65 45 TRP B CA 1
ATOM 3675 C C . TRP B 2 45 ? 34.482 19.780 100.914 1.00 16.93 45 TRP B C 1
ATOM 3676 O O . TRP B 2 45 ? 34.614 20.767 101.638 1.00 16.62 45 TRP B O 1
ATOM 3687 N N . PHE B 2 46 ? 33.632 18.794 101.188 1.00 17.32 46 PHE B N 1
ATOM 3688 C CA . PHE B 2 46 ? 32.812 18.801 102.404 1.00 18.38 46 PHE B CA 1
ATOM 3689 C C . PHE B 2 46 ? 33.671 18.883 103.670 1.00 18.44 46 PHE B C 1
ATOM 3690 O O . PHE B 2 46 ? 33.277 19.520 104.621 1.00 17.90 46 PHE B O 1
ATOM 3698 N N . ASP B 2 47 ? 34.870 18.309 103.632 1.00 19.26 47 ASP B N 1
ATOM 3699 C CA . ASP B 2 47 ? 35.822 18.413 104.742 1.00 20.30 47 ASP B CA 1
ATOM 3700 C C . ASP B 2 47 ? 36.328 19.820 105.037 1.00 19.68 47 ASP B C 1
ATOM 3701 O O . ASP B 2 47 ? 36.815 20.076 106.132 1.00 19.04 47 ASP B O 1
ATOM 3706 N N . LEU B 2 48 ? 36.244 20.719 104.058 1.00 19.03 48 LEU B N 1
ATOM 3707 C CA . LEU B 2 48 ? 36.524 22.138 104.288 1.00 18.35 48 LEU B CA 1
ATOM 3708 C C . LEU B 2 48 ? 35.517 22.795 105.211 1.00 17.89 48 LEU B C 1
ATOM 3709 O O . LEU B 2 48 ? 35.807 23.819 105.801 1.00 17.48 48 LEU B O 1
ATOM 3714 N N . LEU B 2 49 ? 34.324 22.229 105.326 1.00 18.22 49 LEU B N 1
ATOM 3715 C CA . LEU B 2 49 ? 33.237 22.906 106.042 1.00 18.36 49 LEU B CA 1
ATOM 3716 C C . LEU B 2 49 ? 33.366 22.735 107.554 1.00 18.14 49 LEU B C 1
ATOM 3717 O O . LEU B 2 49 ? 33.564 21.640 108.026 1.00 17.50 49 LEU B O 1
ATOM 3722 N N . ALA B 2 50 ? 33.240 23.834 108.291 1.00 18.78 50 ALA B N 1
ATOM 3723 C CA . ALA B 2 50 ? 33.282 23.814 109.753 1.00 19.56 50 ALA B CA 1
ATOM 3724 C C . ALA B 2 50 ? 32.019 23.168 110.321 1.00 19.96 50 ALA B C 1
ATOM 3725 O O . ALA B 2 50 ? 30.968 23.197 109.673 1.00 19.42 50 ALA B O 1
ATOM 3727 N N . GLU B 2 51 ? 32.124 22.616 111.533 1.00 20.63 51 GLU B N 1
ATOM 3728 C CA . GLU B 2 51 ? 30.972 22.076 112.280 1.00 21.26 51 GLU B CA 1
ATOM 3729 C C . GLU B 2 51 ? 29.829 23.093 112.376 1.00 20.48 51 GLU B C 1
ATOM 3730 O O . GLU B 2 51 ? 28.665 22.713 112.374 1.00 20.73 51 GLU B O 1
ATOM 3736 N N . ASP B 2 52 ? 30.173 24.375 112.491 1.00 19.58 52 ASP B N 1
ATOM 3737 C CA . ASP B 2 52 ? 29.186 25.457 112.578 1.00 19.40 52 ASP B CA 1
ATOM 3738 C C . ASP B 2 52 ? 28.852 26.138 111.217 1.00 18.58 52 ASP B C 1
ATOM 3739 O O . ASP B 2 52 ? 28.385 27.273 111.183 1.00 18.43 52 ASP B O 1
ATOM 3744 N N . ILE B 2 53 ? 29.077 25.441 110.109 1.00 18.02 53 ILE B N 1
ATOM 3745 C CA . ILE B 2 53 ? 28.795 25.991 108.773 1.00 17.74 53 ILE B CA 1
ATOM 3746 C C . ILE B 2 53 ? 27.352 26.485 108.644 1.00 17.37 53 ILE B C 1
ATOM 3747 O O . ILE B 2 53 ? 26.412 25.829 109.084 1.00 16.90 53 ILE B O 1
ATOM 3752 N N . HIS B 2 54 ? 27.207 27.678 108.071 1.00 17.32 54 HIS B N 1
ATOM 3753 C CA . HIS B 2 54 ? 25.928 28.197 107.575 1.00 17.08 54 HIS B CA 1
ATOM 3754 C C . HIS B 2 54 ? 26.168 28.509 106.079 1.00 15.73 54 HIS B C 1
ATOM 3755 O O . HIS B 2 54 ? 26.931 29.403 105.734 1.00 14.81 54 HIS B O 1
ATOM 3762 N N . TYR B 2 55 ? 25.554 27.708 105.214 1.00 14.73 55 TYR B N 1
ATOM 3763 C CA . TYR B 2 55 ? 25.716 27.778 103.767 1.00 13.60 55 TYR B CA 1
ATOM 3764 C C . TYR B 2 55 ? 24.398 28.295 103.229 1.00 13.20 55 TYR B C 1
ATOM 3765 O O . TYR B 2 55 ? 23.391 27.575 103.221 1.00 13.10 55 TYR B O 1
ATOM 3774 N N . PHE B 2 56 ? 24.405 29.552 102.795 1.00 12.07 56 PHE B N 1
ATOM 3775 C CA . PHE B 2 56 ? 23.194 30.340 102.627 1.00 11.56 56 PHE B CA 1
ATOM 3776 C C . PHE B 2 56 ? 23.188 30.977 101.236 1.00 11.38 56 PHE B C 1
ATOM 3777 O O . PHE B 2 56 ? 24.191 31.538 100.810 1.00 10.91 56 PHE B O 1
ATOM 3785 N N . MET B 2 57 ? 22.056 30.893 100.539 1.00 10.88 57 MET B N 1
ATOM 3786 C CA . MET B 2 57 ? 21.895 31.499 99.227 1.00 10.89 57 MET B CA 1
ATOM 3787 C C . MET B 2 57 ? 20.476 32.055 99.130 1.00 10.46 57 MET B C 1
ATOM 3788 O O . MET B 2 57 ? 19.542 31.353 98.742 1.00 9.96 57 MET B O 1
ATOM 3793 N N . PRO B 2 58 ? 20.313 33.320 99.505 1.00 10.68 58 PRO B N 1
ATOM 3794 C CA . PRO B 2 58 ? 18.989 33.936 99.509 1.00 10.56 58 PRO B CA 1
ATOM 3795 C C . PRO B 2 58 ? 18.393 34.060 98.113 1.00 10.65 58 PRO B C 1
ATOM 3796 O O . PRO B 2 58 ? 19.118 34.182 97.119 1.00 11.15 58 PRO B O 1
ATOM 3800 N N . ILE B 2 59 ? 17.071 33.990 98.072 1.00 10.54 59 ILE B N 1
ATOM 3801 C CA . ILE B 2 59 ? 16.276 34.303 96.904 1.00 10.52 59 ILE B CA 1
ATOM 3802 C C . ILE B 2 59 ? 16.299 35.800 96.657 1.00 10.67 59 ILE B C 1
ATOM 3803 O O . ILE B 2 59 ? 16.075 36.601 97.550 1.00 10.55 59 ILE B O 1
ATOM 3808 N N . ARG B 2 60 ? 16.583 36.156 95.419 1.00 10.62 60 ARG B N 1
ATOM 3809 C CA . ARG B 2 60 ? 16.751 37.526 95.026 1.00 10.72 60 ARG B CA 1
ATOM 3810 C C . ARG B 2 60 ? 15.558 37.913 94.168 1.00 10.63 60 ARG B C 1
ATOM 3811 O O . ARG B 2 60 ? 15.133 37.136 93.304 1.00 10.74 60 ARG B O 1
ATOM 3819 N N . THR B 2 61 ? 15.011 39.099 94.418 1.00 10.70 61 THR B N 1
ATOM 3820 C CA . THR B 2 61 ? 13.846 39.579 93.691 1.00 11.67 61 THR B CA 1
ATOM 3821 C C . THR B 2 61 ? 14.150 40.907 93.020 1.00 11.97 61 THR B C 1
ATOM 3822 O O . THR B 2 61 ? 15.153 41.570 93.320 1.00 11.68 61 THR B O 1
ATOM 3826 N N . THR B 2 62 ? 13.265 41.280 92.110 1.00 12.58 62 THR B N 1
ATOM 3827 C CA . THR B 2 62 ? 13.374 42.516 91.365 1.00 13.26 62 THR B CA 1
ATOM 3828 C C . THR B 2 62 ? 12.483 43.538 92.062 1.00 14.69 62 THR B C 1
ATOM 3829 O O . THR B 2 62 ? 11.300 43.313 92.229 1.00 14.07 62 THR B O 1
ATOM 3833 N N . ARG B 2 63 ? 13.071 44.652 92.469 1.00 16.78 63 ARG B N 1
ATOM 3834 C CA . ARG B 2 63 ? 12.381 45.690 93.222 1.00 18.73 63 ARG B CA 1
ATOM 3835 C C . ARG B 2 63 ? 12.627 47.051 92.589 1.00 20.15 63 ARG B C 1
ATOM 3836 O O . ARG B 2 63 ? 13.647 47.250 91.959 1.00 20.53 63 ARG B O 1
ATOM 3844 N N . ILE B 2 64 ? 11.693 47.982 92.752 1.00 22.52 64 ILE B N 1
ATOM 3845 C CA . ILE B 2 64 ? 11.978 49.392 92.471 1.00 24.44 64 ILE B CA 1
ATOM 3846 C C . ILE B 2 64 ? 12.983 49.939 93.489 1.00 25.83 64 ILE B C 1
ATOM 3847 O O . ILE B 2 64 ? 13.212 49.316 94.521 1.00 26.19 64 ILE B O 1
ATOM 3852 N N . MET B 2 65 ? 13.551 51.114 93.212 1.00 27.64 65 MET B N 1
ATOM 3853 C CA . MET B 2 65 ? 14.537 51.754 94.101 1.00 28.77 65 MET B CA 1
ATOM 3854 C C . MET B 2 65 ? 14.094 51.834 95.573 1.00 28.78 65 MET B C 1
ATOM 3855 O O . MET B 2 65 ? 14.789 51.365 96.464 1.00 28.18 65 MET B O 1
ATOM 3860 N N . ARG B 2 66 ? 12.954 52.451 95.848 1.00 29.52 66 ARG B N 1
ATOM 3861 C CA . ARG B 2 66 ? 12.592 52.686 97.255 1.00 30.10 66 ARG B CA 1
ATOM 3862 C C . ARG B 2 66 ? 12.304 51.400 98.071 1.00 29.71 66 ARG B C 1
ATOM 3863 O O . ARG B 2 66 ? 12.248 51.459 99.303 1.00 29.51 66 ARG B O 1
ATOM 3871 N N . GLU B 2 67 ? 12.167 50.245 97.399 1.00 29.29 67 GLU B N 1
ATOM 3872 C CA . GLU B 2 67 ? 12.016 48.959 98.100 1.00 29.23 67 GLU B CA 1
ATOM 3873 C C . GLU B 2 67 ? 13.177 47.941 97.936 1.00 28.77 67 GLU B C 1
ATOM 3874 O O . GLU B 2 67 ? 12.976 46.755 98.202 1.00 28.85 67 GLU B O 1
ATOM 3880 N N . THR B 2 68 ? 14.380 48.384 97.561 1.00 28.08 68 THR B N 1
ATOM 3881 C CA . THR B 2 68 ? 15.500 47.444 97.335 1.00 28.26 68 THR B CA 1
ATOM 3882 C C . THR B 2 68 ? 16.141 46.837 98.591 1.00 27.62 68 THR B C 1
ATOM 3883 O O . THR B 2 68 ? 17.081 46.049 98.475 1.00 27.78 68 THR B O 1
ATOM 3887 N N . ALA B 2 69 ? 15.662 47.223 99.769 1.00 27.00 69 ALA B N 1
ATOM 3888 C CA . ALA B 2 69 ? 16.044 46.585 101.023 1.00 26.39 69 ALA B CA 1
ATOM 3889 C C . ALA B 2 69 ? 15.393 45.212 101.125 1.00 25.63 69 ALA B C 1
ATOM 3890 O O . ALA B 2 69 ? 15.817 44.381 101.923 1.00 25.83 69 ALA B O 1
ATOM 3892 N N . GLN B 2 70 ? 14.337 44.994 100.338 1.00 24.35 70 GLN B N 1
ATOM 3893 C CA . GLN B 2 70 ? 13.691 43.694 100.233 1.00 23.34 70 GLN B CA 1
ATOM 3894 C C . GLN B 2 70 ? 14.207 42.866 99.047 1.00 21.22 70 GLN B C 1
ATOM 3895 O O . GLN B 2 70 ? 13.612 41.857 98.691 1.00 20.65 70 GLN B O 1
ATOM 3901 N N . GLU B 2 71 ? 15.317 43.283 98.447 1.00 19.43 71 GLU B N 1
ATOM 3902 C CA . GLU B 2 71 ? 15.900 42.577 97.302 1.00 18.26 71 GLU B CA 1
ATOM 3903 C C . GLU B 2 71 ? 16.163 41.085 97.584 1.00 16.87 71 GLU B C 1
ATOM 3904 O O . GLU B 2 71 ? 15.846 40.231 96.771 1.00 15.43 71 GLU B O 1
ATOM 3910 N N . TYR B 2 72 ? 16.706 40.802 98.758 1.00 15.74 72 TYR B N 1
ATOM 3911 C CA . TYR B 2 72 ? 17.103 39.470 99.161 1.00 15.64 72 TYR B CA 1
ATOM 3912 C C . TYR B 2 72 ? 16.204 38.965 100.286 1.00 16.10 72 TYR B C 1
ATOM 3913 O O . TYR B 2 72 ? 15.856 39.706 101.197 1.00 16.05 72 TYR B O 1
ATOM 3922 N N . SER B 2 73 ? 15.860 37.684 100.240 1.00 16.46 73 SER B N 1
ATOM 3923 C CA . SER B 2 73 ? 15.148 37.049 101.333 1.00 16.64 73 SER B CA 1
ATOM 3924 C C . SER B 2 73 ? 15.963 37.158 102.634 1.00 17.57 73 SER B C 1
ATOM 3925 O O . SER B 2 73 ? 17.177 37.116 102.615 1.00 17.42 73 SER B O 1
ATOM 3928 N N . GLY B 2 74 ? 15.272 37.307 103.756 1.00 18.94 74 GLY B N 1
ATOM 3929 C CA . GLY B 2 74 ? 15.889 37.481 105.059 1.00 19.72 74 GLY B CA 1
ATOM 3930 C C . GLY B 2 74 ? 15.989 36.180 105.833 1.00 20.20 74 GLY B C 1
ATOM 3931 O O . GLY B 2 74 ? 15.681 35.107 105.314 1.00 20.23 74 GLY B O 1
ATOM 3932 N N . ALA B 2 75 ? 16.360 36.294 107.102 1.00 20.93 75 ALA B N 1
ATOM 3933 C CA . ALA B 2 75 ? 16.870 35.168 107.887 1.00 21.96 75 ALA B CA 1
ATOM 3934 C C . ALA B 2 75 ? 15.836 34.090 108.206 1.00 22.32 75 ALA B C 1
ATOM 3935 O O . ALA B 2 75 ? 16.194 32.915 108.310 1.00 23.52 75 ALA B O 1
ATOM 3937 N N . ARG B 2 76 ? 14.573 34.474 108.356 1.00 21.81 76 ARG B N 1
ATOM 3938 C CA . ARG B 2 76 ? 13.507 33.500 108.604 1.00 21.74 76 ARG B CA 1
ATOM 3939 C C . ARG B 2 76 ? 12.616 33.354 107.369 1.00 19.79 76 ARG B C 1
ATOM 3940 O O . ARG B 2 76 ? 11.417 33.192 107.470 1.00 19.35 76 ARG B O 1
ATOM 3948 N N . GLU B 2 77 ? 13.223 33.429 106.194 1.00 18.38 77 GLU B N 1
ATOM 3949 C CA . GLU B 2 77 ? 12.488 33.372 104.942 1.00 17.25 77 GLU B CA 1
ATOM 3950 C C . GLU B 2 77 ? 13.063 32.297 104.022 1.00 16.38 77 GLU B C 1
ATOM 3951 O O . GLU B 2 77 ? 14.187 31.831 104.213 1.00 16.05 77 GLU B O 1
ATOM 3957 N N . TYR B 2 78 ? 12.264 31.886 103.042 1.00 15.40 78 TYR B N 1
ATOM 3958 C CA . TYR B 2 78 ? 12.616 30.802 102.145 1.00 14.35 78 TYR B CA 1
ATOM 3959 C C . TYR B 2 78 ? 13.874 31.196 101.370 1.00 13.73 78 TYR B C 1
ATOM 3960 O O . TYR B 2 78 ? 14.134 32.376 101.184 1.00 13.53 78 TYR B O 1
ATOM 3969 N N . ALA B 2 79 ? 14.658 30.201 100.970 1.00 12.86 79 ALA B N 1
ATOM 3970 C CA . ALA B 2 79 ? 15.910 30.414 100.234 1.00 12.16 79 ALA B CA 1
ATOM 3971 C C . ALA B 2 79 ? 16.269 29.251 99.301 1.00 11.04 79 ALA B C 1
ATOM 3972 O O . ALA B 2 79 ? 15.695 28.178 99.388 1.00 10.37 79 ALA B O 1
ATOM 3974 N N . HIS B 2 80 ? 17.220 29.486 98.397 1.00 10.77 80 HIS B N 1
ATOM 3975 C CA . HIS B 2 80 ? 17.744 28.428 97.515 1.00 10.68 80 HIS B CA 1
ATOM 3976 C C . HIS B 2 80 ? 18.555 27.403 98.330 1.00 11.14 80 HIS B C 1
ATOM 3977 O O . HIS B 2 80 ? 18.491 26.189 98.072 1.00 12.16 80 HIS B O 1
ATOM 3984 N N . PHE B 2 81 ? 19.354 27.914 99.261 1.00 11.41 81 PHE B N 1
ATOM 3985 C CA . PHE B 2 81 ? 20.090 27.113 100.243 1.00 11.97 81 PHE B CA 1
ATOM 3986 C C . PHE B 2 81 ? 20.071 27.878 101.561 1.00 12.73 81 PHE B C 1
ATOM 3987 O O . PHE B 2 81 ? 20.137 29.107 101.579 1.00 12.08 81 PHE B O 1
ATOM 3995 N N . ASP B 2 82 ? 19.999 27.142 102.665 1.00 13.54 82 ASP B N 1
ATOM 3996 C CA . ASP B 2 82 ? 20.179 27.717 103.993 1.00 14.09 82 ASP B CA 1
ATOM 3997 C C . ASP B 2 82 ? 20.434 26.550 104.958 1.00 14.49 82 ASP B C 1
ATOM 3998 O O . ASP B 2 82 ? 19.553 26.133 105.685 1.00 14.12 82 ASP B O 1
ATOM 4003 N N . ASP B 2 83 ? 21.665 26.047 104.930 1.00 14.94 83 ASP B N 1
ATOM 4004 C CA . ASP B 2 83 ? 22.008 24.736 105.445 1.00 15.44 83 ASP B CA 1
ATOM 4005 C C . ASP B 2 83 ? 23.031 24.781 106.573 1.00 15.61 83 ASP B C 1
ATOM 4006 O O . ASP B 2 83 ? 23.920 25.626 106.591 1.00 15.80 83 ASP B O 1
ATOM 4011 N N . ASN B 2 84 ? 22.891 23.837 107.498 1.00 16.17 84 ASN B N 1
ATOM 4012 C CA . ASN B 2 84 ? 23.871 23.586 108.554 1.00 16.27 84 ASN B CA 1
ATOM 4013 C C . ASN B 2 84 ? 24.675 22.338 108.193 1.00 16.72 84 ASN B C 1
ATOM 4014 O O . ASN B 2 84 ? 24.474 21.756 107.114 1.00 15.91 84 ASN B O 1
ATOM 4019 N N . ALA B 2 85 ? 25.567 21.919 109.091 1.00 17.17 85 ALA B N 1
ATOM 4020 C CA . ALA B 2 85 ? 26.466 20.774 108.849 1.00 17.91 85 ALA B CA 1
ATOM 4021 C C . ALA B 2 85 ? 25.740 19.452 108.612 1.00 18.03 85 ALA B C 1
ATOM 4022 O O . ALA B 2 85 ? 26.162 18.646 107.787 1.00 17.85 85 ALA B O 1
ATOM 4024 N N . GLN B 2 86 ? 24.651 19.225 109.334 1.00 18.58 86 GLN B N 1
ATOM 4025 C CA . GLN B 2 86 ? 23.897 17.990 109.175 1.00 19.19 86 GLN B CA 1
ATOM 4026 C C . GLN B 2 86 ? 23.241 17.965 107.794 1.00 18.48 86 GLN B C 1
ATOM 4027 O O . GLN B 2 86 ? 23.257 16.946 107.113 1.00 18.55 86 GLN B O 1
ATOM 4033 N N . MET B 2 87 ? 22.670 19.090 107.388 1.00 17.78 87 MET B N 1
ATOM 4034 C CA . MET B 2 87 ? 22.029 19.201 106.075 1.00 17.61 87 MET B CA 1
ATOM 4035 C C . MET B 2 87 ? 23.054 19.019 104.949 1.00 17.73 87 MET B C 1
ATOM 4036 O O . MET B 2 87 ? 22.818 18.260 104.013 1.00 17.34 87 MET B O 1
ATOM 4041 N N . MET B 2 88 ? 24.205 19.681 105.065 1.00 17.85 88 MET B N 1
ATOM 4042 C CA . MET B 2 88 ? 25.273 19.523 104.091 1.00 18.05 88 MET B CA 1
ATOM 4043 C C . MET B 2 88 ? 25.806 18.082 104.053 1.00 18.86 88 MET B C 1
ATOM 4044 O O . MET B 2 88 ? 26.099 17.552 102.970 1.00 18.70 88 MET B O 1
ATOM 4049 N N . ARG B 2 89 ? 25.913 17.429 105.208 1.00 19.84 89 ARG B N 1
ATOM 4050 C CA . ARG B 2 89 ? 26.331 16.021 105.222 1.00 21.27 89 ARG B CA 1
ATOM 4051 C C . ARG B 2 89 ? 25.384 15.129 104.401 1.00 20.50 89 ARG B C 1
ATOM 4052 O O . ARG B 2 89 ? 25.836 14.230 103.698 1.00 21.22 89 ARG B O 1
ATOM 4060 N N . GLY B 2 90 ? 24.083 15.386 104.476 1.00 19.78 90 GLY B N 1
ATOM 4061 C CA . GLY B 2 90 ? 23.113 14.675 103.664 1.00 19.39 90 GLY B CA 1
ATOM 4062 C C . GLY B 2 90 ? 23.355 14.878 102.180 1.00 19.21 90 GLY B C 1
ATOM 4063 O O . GLY B 2 90 ? 23.273 13.937 101.404 1.00 18.16 90 GLY B O 1
ATOM 4064 N N . ARG B 2 91 ? 23.681 16.107 101.787 1.00 19.35 91 ARG B N 1
ATOM 4065 C CA . ARG B 2 91 ? 23.952 16.408 100.384 1.00 19.25 91 ARG B CA 1
ATOM 4066 C C . ARG B 2 91 ? 25.189 15.665 99.879 1.00 20.17 91 ARG B C 1
ATOM 4067 O O . ARG B 2 91 ? 25.233 15.233 98.722 1.00 19.37 91 ARG B O 1
ATOM 4075 N N . LEU B 2 92 ? 26.197 15.513 100.740 1.00 21.35 92 LEU B N 1
ATOM 4076 C CA . LEU B 2 92 ? 27.393 14.763 100.371 1.00 22.49 92 LEU B CA 1
ATOM 4077 C C . LEU B 2 92 ? 27.025 13.293 100.103 1.00 23.68 92 LEU B C 1
ATOM 4078 O O . LEU B 2 92 ? 27.523 12.693 99.152 1.00 23.87 92 LEU B O 1
ATOM 4083 N N . ARG B 2 93 ? 26.171 12.723 100.945 1.00 24.71 93 ARG B N 1
ATOM 4084 C CA . ARG B 2 93 ? 25.670 11.362 100.737 1.00 26.19 93 ARG B CA 1
ATOM 4085 C C . ARG B 2 93 ? 25.017 11.212 99.362 1.00 26.86 93 ARG B C 1
ATOM 4086 O O . ARG B 2 93 ? 25.299 10.256 98.631 1.00 27.18 93 ARG B O 1
ATOM 4094 N N . LYS B 2 94 ? 24.166 12.173 99.003 1.00 27.37 94 LYS B N 1
ATOM 4095 C CA . LYS B 2 94 ? 23.493 12.156 97.710 1.00 27.47 94 LYS B CA 1
ATOM 4096 C C . LYS B 2 94 ? 24.488 12.193 96.553 1.00 28.78 94 LYS B C 1
ATOM 4097 O O . LYS B 2 94 ? 24.507 11.289 95.716 1.00 29.01 94 LYS B O 1
ATOM 4103 N N . ILE B 2 95 ? 25.325 13.225 96.514 1.00 29.71 95 ILE B N 1
ATOM 4104 C CA . ILE B 2 95 ? 26.167 13.479 95.347 1.00 30.73 95 ILE B CA 1
ATOM 4105 C C . ILE B 2 95 ? 27.258 12.415 95.094 1.00 31.46 95 ILE B C 1
ATOM 4106 O O . ILE B 2 95 ? 27.809 12.369 93.992 1.00 31.88 95 ILE B O 1
ATOM 4111 N N . THR B 2 96 ? 27.553 11.574 96.092 1.00 31.97 96 THR B N 1
ATOM 4112 C CA . THR B 2 96 ? 28.511 10.459 95.948 1.00 32.41 96 THR B CA 1
ATOM 4113 C C . THR B 2 96 ? 27.768 9.134 95.796 1.00 32.95 96 THR B C 1
ATOM 4114 O O . THR B 2 96 ? 28.227 8.080 96.262 1.00 33.34 96 THR B O 1
ATOM 4118 N N . SER B 2 97 ? 26.615 9.203 95.138 1.00 32.87 97 SER B N 1
ATOM 4119 C CA . SER B 2 97 ? 25.737 8.061 94.999 1.00 32.31 97 SER B CA 1
ATOM 4120 C C . SER B 2 97 ? 25.678 7.686 93.526 1.00 32.06 97 SER B C 1
ATOM 4121 O O . SER B 2 97 ? 25.492 8.548 92.648 1.00 30.98 97 SER B O 1
ATOM 4124 N N . ASP B 2 98 ? 25.827 6.392 93.253 1.00 31.60 98 ASP B N 1
ATOM 4125 C CA . ASP B 2 98 ? 25.551 5.874 91.906 1.00 31.18 98 ASP B CA 1
ATOM 4126 C C . ASP B 2 98 ? 24.071 6.016 91.498 1.00 29.77 98 ASP B C 1
ATOM 4127 O O . ASP B 2 98 ? 23.720 5.816 90.333 1.00 29.80 98 ASP B O 1
ATOM 4132 N N . VAL B 2 99 ? 23.209 6.379 92.448 1.00 28.32 99 VAL B N 1
ATOM 4133 C CA . VAL B 2 99 ? 21.786 6.545 92.165 1.00 27.08 99 VAL B CA 1
ATOM 4134 C C . VAL B 2 99 ? 21.308 8.006 92.296 1.00 25.75 99 VAL B C 1
ATOM 4135 O O . VAL B 2 99 ? 20.112 8.273 92.369 1.00 25.56 99 VAL B O 1
ATOM 4139 N N . SER B 2 100 ? 22.246 8.942 92.289 1.00 24.22 100 SER B N 1
ATOM 4140 C CA . SER B 2 100 ? 21.932 10.363 92.287 1.00 23.59 100 SER B CA 1
ATOM 4141 C C . SER B 2 100 ? 21.873 10.867 90.842 1.00 22.92 100 SER B C 1
ATOM 4142 O O . SER B 2 100 ? 22.889 11.237 90.267 1.00 22.96 100 SER B O 1
ATOM 4145 N N . TRP B 2 101 ? 20.680 10.882 90.259 1.00 22.48 101 TRP B N 1
ATOM 4146 C CA . TRP B 2 101 ? 20.542 11.062 88.809 1.00 22.47 101 TRP B CA 1
ATOM 4147 C C . TRP B 2 101 ? 20.973 12.452 88.326 1.00 21.99 101 TRP B C 1
ATOM 4148 O O . TRP B 2 101 ? 21.603 12.570 87.293 1.00 21.99 101 TRP B O 1
ATOM 4159 N N . SER B 2 102 ? 20.697 13.493 89.100 1.00 21.66 102 SER B N 1
ATOM 4160 C CA . SER B 2 102 ? 21.095 14.846 88.706 1.00 21.30 102 SER B CA 1
ATOM 4161 C C . SER B 2 102 ? 22.618 14.970 88.496 1.00 20.92 102 SER B C 1
ATOM 4162 O O . SER B 2 102 ? 23.051 15.785 87.676 1.00 20.35 102 SER B O 1
ATOM 4165 N N . GLU B 2 103 ? 23.408 14.164 89.225 1.00 20.42 103 GLU B N 1
ATOM 4166 C CA . GLU B 2 103 ? 24.885 14.158 89.108 1.00 20.45 103 GLU B CA 1
ATOM 4167 C C . GLU B 2 103 ? 25.532 12.766 88.859 1.00 19.82 103 GLU B C 1
ATOM 4168 O O . GLU B 2 103 ? 26.638 12.467 89.326 1.00 19.75 103 GLU B O 1
ATOM 4174 N N . ASN B 2 104 ? 24.818 11.922 88.126 1.00 19.22 104 ASN B N 1
ATOM 4175 C CA . ASN B 2 104 ? 25.370 10.692 87.544 1.00 18.95 104 ASN B CA 1
ATOM 4176 C C . ASN B 2 104 ? 24.572 10.385 86.272 1.00 17.71 104 ASN B C 1
ATOM 4177 O O . ASN B 2 104 ? 23.459 9.891 86.368 1.00 17.82 104 ASN B O 1
ATOM 4182 N N . PRO B 2 105 ? 25.095 10.724 85.093 1.00 16.61 105 PRO B N 1
ATOM 4183 C CA . PRO B 2 105 ? 26.424 11.336 84.915 1.00 15.97 105 PRO B CA 1
ATOM 4184 C C . PRO B 2 105 ? 26.590 12.678 85.578 1.00 14.91 105 PRO B C 1
ATOM 4185 O O . PRO B 2 105 ? 25.604 13.394 85.772 1.00 14.21 105 PRO B O 1
ATOM 4189 N N . ALA B 2 106 ? 27.829 12.996 85.930 1.00 13.70 106 ALA B N 1
ATOM 4190 C CA . ALA B 2 106 ? 28.130 14.232 86.616 1.00 13.82 106 ALA B CA 1
ATOM 4191 C C . ALA B 2 106 ? 28.192 15.409 85.645 1.00 13.27 106 ALA B C 1
ATOM 4192 O O . ALA B 2 106 ? 28.582 15.274 84.478 1.00 12.97 106 ALA B O 1
ATOM 4194 N N . SER B 2 107 ? 27.764 16.556 86.139 1.00 12.99 107 SER B N 1
ATOM 4195 C CA . SER B 2 107 ? 27.962 17.823 85.458 1.00 12.88 107 SER B CA 1
ATOM 4196 C C . SER B 2 107 ? 29.449 18.171 85.353 1.00 12.74 107 SER B C 1
ATOM 4197 O O . SER B 2 107 ? 30.265 17.751 86.188 1.00 12.93 107 SER B O 1
ATOM 4200 N N . ARG B 2 108 ? 29.791 18.951 84.338 1.00 11.68 108 ARG B N 1
ATOM 4201 C CA . ARG B 2 108 ? 31.106 19.527 84.226 1.00 10.80 108 ARG B CA 1
ATOM 4202 C C . ARG B 2 108 ? 31.015 20.986 84.644 1.00 11.01 108 ARG B C 1
ATOM 4203 O O . ARG B 2 108 ? 30.361 21.814 83.984 1.00 11.13 108 ARG B O 1
ATOM 4211 N N . THR B 2 109 ? 31.675 21.316 85.741 1.00 10.52 109 THR B N 1
ATOM 4212 C CA . THR B 2 109 ? 31.639 22.662 86.270 1.00 10.56 109 THR B CA 1
ATOM 4213 C C . THR B 2 109 ? 32.993 23.330 86.200 1.00 10.35 109 THR B C 1
ATOM 4214 O O . THR B 2 109 ? 34.029 22.652 86.223 1.00 10.63 109 THR B O 1
ATOM 4218 N N . ARG B 2 110 ? 32.963 24.665 86.154 1.00 9.95 110 ARG B N 1
ATOM 4219 C CA . ARG B 2 110 ? 34.157 25.508 86.282 1.00 9.78 110 ARG B CA 1
ATOM 4220 C C . ARG B 2 110 ? 33.826 26.710 87.156 1.00 9.85 110 ARG B C 1
ATOM 4221 O O . ARG B 2 110 ? 32.852 27.416 86.895 1.00 10.00 110 ARG B O 1
ATOM 4229 N N . HIS B 2 111 ? 34.662 26.935 88.163 1.00 9.63 111 HIS B N 1
ATOM 4230 C CA . HIS B 2 111 ? 34.473 27.952 89.185 1.00 9.66 111 HIS B CA 1
ATOM 4231 C C . HIS B 2 111 ? 35.611 28.922 88.964 1.00 9.82 111 HIS B C 1
ATOM 4232 O O . HIS B 2 111 ? 36.731 28.652 89.390 1.00 10.54 111 HIS B O 1
ATOM 4239 N N . VAL B 2 112 ? 35.342 29.986 88.209 1.00 9.38 112 VAL B N 1
ATOM 4240 C CA . VAL B 2 112 ? 36.322 31.023 87.936 1.00 9.17 112 VAL B CA 1
ATOM 4241 C C . VAL B 2 112 ? 36.171 32.069 89.022 1.00 9.11 112 VAL B C 1
ATOM 4242 O O . VAL B 2 112 ? 35.150 32.725 89.107 1.00 8.39 112 VAL B O 1
ATOM 4246 N N . ILE B 2 113 ? 37.191 32.193 89.862 1.00 9.43 113 ILE B N 1
ATOM 4247 C CA . ILE B 2 113 ? 37.137 33.011 91.070 1.00 9.51 113 ILE B CA 1
ATOM 4248 C C . ILE B 2 113 ? 38.019 34.214 90.872 1.00 9.87 113 ILE B C 1
ATOM 4249 O O . ILE B 2 113 ? 39.157 34.090 90.418 1.00 10.21 113 ILE B O 1
ATOM 4254 N N . SER B 2 114 ? 37.501 35.380 91.226 1.00 10.04 114 SER B N 1
ATOM 4255 C CA . SER B 2 114 ? 38.282 36.589 91.216 1.00 10.39 114 SER B CA 1
ATOM 4256 C C . SER B 2 114 ? 37.812 37.581 92.254 1.00 10.52 114 SER B C 1
ATOM 4257 O O . SER B 2 114 ? 36.961 37.268 93.090 1.00 10.77 114 SER B O 1
ATOM 4260 N N . ASN B 2 115 ? 38.410 38.768 92.201 1.00 10.37 115 ASN B N 1
ATOM 4261 C CA . ASN B 2 115 ? 38.035 39.897 93.027 1.00 10.83 115 ASN B CA 1
ATOM 4262 C C . ASN B 2 115 ? 38.089 39.620 94.534 1.00 11.43 115 ASN B C 1
ATOM 4263 O O . ASN B 2 115 ? 37.224 40.086 95.277 1.00 11.82 115 ASN B O 1
ATOM 4268 N N . VAL B 2 116 ? 39.103 38.888 94.991 1.00 12.33 116 VAL B N 1
ATOM 4269 C CA . VAL B 2 116 ? 39.216 38.538 96.406 1.00 12.73 116 VAL B CA 1
ATOM 4270 C C . VAL B 2 116 ? 39.645 39.739 97.266 1.00 13.36 116 VAL B C 1
ATOM 4271 O O . VAL B 2 116 ? 40.738 40.287 97.099 1.00 13.35 116 VAL B O 1
ATOM 4275 N N . MET B 2 117 ? 38.757 40.138 98.178 1.00 14.19 117 MET B N 1
ATOM 4276 C CA . MET B 2 117 ? 38.995 41.208 99.146 1.00 14.25 117 MET B CA 1
ATOM 4277 C C . MET B 2 117 ? 38.840 40.658 100.567 1.00 15.31 117 MET B C 1
ATOM 4278 O O . MET B 2 117 ? 37.864 39.954 100.877 1.00 15.73 117 MET B O 1
ATOM 4283 N N . ILE B 2 118 ? 39.802 40.965 101.433 1.00 16.29 118 ILE B N 1
ATOM 4284 C CA . ILE B 2 118 ? 39.893 40.342 102.753 1.00 16.86 118 ILE B CA 1
ATOM 4285 C C . ILE B 2 118 ? 39.880 41.399 103.862 1.00 18.16 118 ILE B C 1
ATOM 4286 O O . ILE B 2 118 ? 40.596 42.406 103.789 1.00 18.43 118 ILE B O 1
ATOM 4291 N N . VAL B 2 119 ? 39.079 41.140 104.895 1.00 19.25 119 VAL B N 1
ATOM 4292 C CA . VAL B 2 119 ? 39.006 41.974 106.092 1.00 20.30 119 VAL B CA 1
ATOM 4293 C C . VAL B 2 119 ? 39.158 41.054 107.312 1.00 21.56 119 VAL B C 1
ATOM 4294 O O . VAL B 2 119 ? 38.588 39.966 107.345 1.00 20.18 119 VAL B O 1
ATOM 4298 N N . ASP B 2 120 ? 39.941 41.490 108.298 1.00 23.51 120 ASP B N 1
ATOM 4299 C CA . ASP B 2 120 ? 40.141 40.712 109.522 1.00 25.63 120 ASP B CA 1
ATOM 4300 C C . ASP B 2 120 ? 38.805 40.514 110.194 1.00 26.54 120 ASP B C 1
ATOM 4301 O O . ASP B 2 120 ? 37.976 41.416 110.202 1.00 26.24 120 ASP B O 1
ATOM 4306 N N . GLY B 2 121 ? 38.596 39.328 110.749 1.00 28.20 121 GLY B N 1
ATOM 4307 C CA . GLY B 2 121 ? 37.378 39.041 111.487 1.00 29.84 121 GLY B CA 1
ATOM 4308 C C . GLY B 2 121 ? 37.445 39.652 112.880 1.00 31.44 121 GLY B C 1
ATOM 4309 O O . GLY B 2 121 ? 38.472 40.197 113.288 1.00 30.81 121 GLY B O 1
ATOM 4310 N N . GLU B 2 122 ? 36.349 39.534 113.623 1.00 33.81 122 GLU B N 1
ATOM 4311 C CA . GLU B 2 122 ? 36.278 40.086 114.984 1.00 35.47 122 GLU B CA 1
ATOM 4312 C C . GLU B 2 122 ? 36.979 39.155 115.985 1.00 35.55 122 GLU B C 1
ATOM 4313 O O . GLU B 2 122 ? 37.415 39.601 117.043 1.00 36.18 122 GLU B O 1
ATOM 4319 N N . LYS B 2 123 ? 37.089 37.874 115.636 1.00 35.76 123 LYS B N 1
ATOM 4320 C CA . LYS B 2 123 ? 37.909 36.915 116.378 1.00 35.76 123 LYS B CA 1
ATOM 4321 C C . LYS B 2 123 ? 39.194 36.620 115.594 1.00 35.23 123 LYS B C 1
ATOM 4322 O O . LYS B 2 123 ? 39.142 36.512 114.372 1.00 35.08 123 LYS B O 1
ATOM 4328 N N . PRO B 2 124 ? 40.344 36.515 116.275 1.00 34.51 124 PRO B N 1
ATOM 4329 C CA . PRO B 2 124 ? 41.597 36.072 115.628 1.00 33.47 124 PRO B CA 1
ATOM 4330 C C . PRO B 2 124 ? 41.514 34.680 114.984 1.00 31.64 124 PRO B C 1
ATOM 4331 O O . PRO B 2 124 ? 40.796 33.797 115.471 1.00 31.60 124 PRO B O 1
ATOM 4335 N N . GLY B 2 125 ? 42.261 34.501 113.897 1.00 29.36 125 GLY B N 1
ATOM 4336 C CA . GLY B 2 125 ? 42.116 33.339 113.034 1.00 27.81 125 GLY B CA 1
ATOM 4337 C C . GLY B 2 125 ? 40.919 33.364 112.075 1.00 26.51 125 GLY B C 1
ATOM 4338 O O . GLY B 2 125 ? 40.773 32.436 111.288 1.00 25.98 125 GLY B O 1
ATOM 4339 N N . GLU B 2 126 ? 40.069 34.396 112.136 1.00 24.63 126 GLU B N 1
ATOM 4340 C CA . GLU B 2 126 ? 38.915 34.531 111.239 1.00 23.71 126 GLU B CA 1
ATOM 4341 C C . GLU B 2 126 ? 39.042 35.737 110.304 1.00 22.24 126 GLU B C 1
ATOM 4342 O O . GLU B 2 126 ? 39.550 36.788 110.699 1.00 21.95 126 GLU B O 1
ATOM 4348 N N . TYR B 2 127 ? 38.523 35.574 109.086 1.00 20.51 127 TYR B N 1
ATOM 4349 C CA . TYR B 2 127 ? 38.574 36.577 108.020 1.00 19.44 127 TYR B CA 1
ATOM 4350 C C . TYR B 2 127 ? 37.228 36.647 107.293 1.00 18.88 127 TYR B C 1
ATOM 4351 O O . TYR B 2 127 ? 36.619 35.617 106.985 1.00 18.01 127 TYR B O 1
ATOM 4360 N N . HIS B 2 128 ? 36.750 37.864 107.073 1.00 18.21 128 HIS B N 1
ATOM 4361 C CA . HIS B 2 128 ? 35.638 38.123 106.169 1.00 18.08 128 HIS B CA 1
ATOM 4362 C C . HIS B 2 128 ? 36.208 38.259 104.766 1.00 17.12 128 HIS B C 1
ATOM 4363 O O . HIS B 2 128 ? 37.182 38.979 104.568 1.00 16.65 128 HIS B O 1
ATOM 4370 N N . VAL B 2 129 ? 35.603 37.571 103.798 1.00 15.91 129 VAL B N 1
ATOM 4371 C CA . VAL B 2 129 ? 36.075 37.610 102.425 1.00 15.62 129 VAL B CA 1
ATOM 4372 C C . VAL B 2 129 ? 34.935 37.851 101.442 1.00 14.65 129 VAL B C 1
ATOM 4373 O O . VAL B 2 129 ? 33.924 37.169 101.476 1.00 14.90 129 VAL B O 1
ATOM 4377 N N . SER B 2 130 ? 35.102 38.835 100.572 1.00 13.64 130 SER B N 1
ATOM 4378 C CA . SER B 2 130 ? 34.230 38.990 99.413 1.00 13.06 130 SER B CA 1
ATOM 4379 C C . SER B 2 130 ? 34.993 38.483 98.203 1.00 12.42 130 SER B C 1
ATOM 4380 O O . SER B 2 130 ? 36.181 38.778 98.038 1.00 13.14 130 SER B O 1
ATOM 4383 N N . SER B 2 131 ? 34.335 37.679 97.384 1.00 11.54 131 SER B N 1
ATOM 4384 C CA . SER B 2 131 ? 34.882 37.292 96.080 1.00 10.87 131 SER B CA 1
ATOM 4385 C C . SER B 2 131 ? 33.739 37.149 95.084 1.00 10.67 131 SER B C 1
ATOM 4386 O O . SER B 2 131 ? 32.589 37.104 95.484 1.00 10.73 131 SER B O 1
ATOM 4389 N N . VAL B 2 132 ? 34.068 37.162 93.792 1.00 10.20 132 VAL B N 1
ATOM 4390 C CA . VAL B 2 132 ? 33.081 36.999 92.728 1.00 9.71 132 VAL B CA 1
ATOM 4391 C C . VAL B 2 132 ? 33.393 35.748 91.954 1.00 9.40 132 VAL B C 1
ATOM 4392 O O . VAL B 2 132 ? 34.501 35.211 92.045 1.00 8.00 132 VAL B O 1
ATOM 4396 N N . PHE B 2 133 ? 32.399 35.287 91.200 1.00 9.38 133 PHE B N 1
ATOM 4397 C CA . PHE B 2 133 ? 32.527 34.058 90.440 1.00 9.68 133 PHE B CA 1
ATOM 4398 C C . PHE B 2 133 ? 31.783 34.089 89.126 1.00 10.19 133 PHE B C 1
ATOM 4399 O O . PHE B 2 133 ? 30.805 34.812 88.975 1.00 10.30 133 PHE B O 1
ATOM 4407 N N . ILE B 2 134 ? 32.302 33.323 88.171 1.00 10.67 134 ILE B N 1
ATOM 4408 C CA . ILE B 2 134 ? 31.511 32.742 87.106 1.00 11.12 134 ILE B CA 1
ATOM 4409 C C . ILE B 2 134 ? 31.537 31.251 87.364 1.00 10.92 134 ILE B C 1
ATOM 4410 O O . ILE B 2 134 ? 32.624 30.667 87.491 1.00 10.50 134 ILE B O 1
ATOM 4415 N N . VAL B 2 135 ? 30.349 30.645 87.469 1.00 10.45 135 VAL B N 1
ATOM 4416 C CA . VAL B 2 135 ? 30.213 29.198 87.433 1.00 10.44 135 VAL B CA 1
ATOM 4417 C C . VAL B 2 135 ? 29.601 28.773 86.100 1.00 10.23 135 VAL B C 1
ATOM 4418 O O . VAL B 2 135 ? 28.476 29.168 85.759 1.00 9.48 135 VAL B O 1
ATOM 4422 N N . TYR B 2 136 ? 30.358 27.960 85.368 1.00 9.35 136 TYR B N 1
ATOM 4423 C CA . TYR B 2 136 ? 29.965 27.423 84.080 1.00 9.43 136 TYR B CA 1
ATOM 4424 C C . TYR B 2 136 ? 29.641 25.954 84.305 1.00 9.69 136 TYR B C 1
ATOM 4425 O O . TYR B 2 136 ? 30.511 25.176 84.704 1.00 9.78 136 TYR B O 1
ATOM 4434 N N . ARG B 2 137 ? 28.399 25.573 84.052 1.00 9.33 137 ARG B N 1
ATOM 4435 C CA . ARG B 2 137 ? 27.968 24.206 84.238 1.00 9.34 137 ARG B CA 1
ATOM 4436 C C . ARG B 2 137 ? 27.472 23.666 82.928 1.00 9.08 137 ARG B C 1
ATOM 4437 O O . ARG B 2 137 ? 26.519 24.174 82.365 1.00 9.83 137 ARG B O 1
ATOM 4445 N N . ASN B 2 138 ? 28.132 22.633 82.444 1.00 8.95 138 ASN B N 1
ATOM 4446 C CA . ASN B 2 138 ? 27.783 21.980 81.196 1.00 9.34 138 ASN B CA 1
ATOM 4447 C C . ASN B 2 138 ? 27.485 20.525 81.516 1.00 9.93 138 ASN B C 1
ATOM 4448 O O . ASN B 2 138 ? 28.198 19.891 82.289 1.00 9.43 138 ASN B O 1
ATOM 4453 N N . ARG B 2 139 ? 26.411 19.992 80.967 1.00 10.79 139 ARG B N 1
ATOM 4454 C CA . ARG B 2 139 ? 26.138 18.591 81.180 1.00 11.72 139 ARG B CA 1
ATOM 4455 C C . ARG B 2 139 ? 25.412 17.930 80.031 1.00 11.84 139 ARG B C 1
ATOM 4456 O O . ARG B 2 139 ? 24.905 18.585 79.099 1.00 10.65 139 ARG B O 1
ATOM 4464 N N . LEU B 2 140 ? 25.412 16.606 80.109 1.00 12.25 140 LEU B N 1
ATOM 4465 C CA . LEU B 2 140 ? 24.779 15.755 79.111 1.00 13.04 140 LEU B CA 1
ATOM 4466 C C . LEU B 2 140 ? 25.351 16.132 77.751 1.00 12.26 140 LEU B C 1
ATOM 4467 O O . LEU B 2 140 ? 26.569 16.232 77.605 1.00 12.05 140 LEU B O 1
ATOM 4472 N N . GLU B 2 141 ? 24.518 16.350 76.749 1.00 12.01 141 GLU B N 1
ATOM 4473 C CA . GLU B 2 141 ? 25.063 16.558 75.410 1.00 12.31 141 GLU B CA 1
ATOM 4474 C C . GLU B 2 141 ? 25.440 18.003 75.198 1.00 12.09 141 GLU B C 1
ATOM 4475 O O . GLU B 2 141 ? 26.528 18.297 74.700 1.00 11.66 141 GLU B O 1
ATOM 4481 N N . ARG B 2 142 ? 24.516 18.897 75.559 1.00 12.35 142 ARG B N 1
ATOM 4482 C CA . ARG B 2 142 ? 24.578 20.282 75.130 1.00 13.29 142 ARG B CA 1
ATOM 4483 C C . ARG B 2 142 ? 24.026 21.297 76.131 1.00 13.18 142 ARG B C 1
ATOM 4484 O O . ARG B 2 142 ? 23.839 22.466 75.784 1.00 13.90 142 ARG B O 1
ATOM 4492 N N . GLN B 2 143 ? 23.736 20.863 77.344 1.00 12.58 143 GLN B N 1
ATOM 4493 C CA . GLN B 2 143 ? 23.166 21.749 78.345 1.00 12.61 143 GLN B CA 1
ATOM 4494 C C . GLN B 2 143 ? 24.260 22.667 78.904 1.00 12.14 143 GLN B C 1
ATOM 4495 O O . GLN B 2 143 ? 25.350 22.212 79.252 1.00 10.97 143 GLN B O 1
ATOM 4501 N N . LEU B 2 144 ? 23.955 23.959 78.964 1.00 11.78 144 LEU B N 1
ATOM 4502 C CA . LEU B 2 144 ? 24.894 24.975 79.418 1.00 11.99 144 LEU B CA 1
ATOM 4503 C C . LEU B 2 144 ? 24.172 26.036 80.220 1.00 12.04 144 LEU B C 1
ATOM 4504 O O . LEU B 2 144 ? 23.330 26.771 79.682 1.00 12.14 144 LEU B O 1
ATOM 4509 N N . ASP B 2 145 ? 24.518 26.103 81.502 1.00 11.96 145 ASP B N 1
ATOM 4510 C CA . ASP B 2 145 ? 24.049 27.139 82.418 1.00 12.04 145 ASP B CA 1
ATOM 4511 C C . ASP B 2 145 ? 25.236 27.956 82.889 1.00 11.83 145 ASP B C 1
ATOM 4512 O O . ASP B 2 145 ? 26.247 27.405 83.334 1.00 12.68 145 ASP B O 1
ATOM 4517 N N . ILE B 2 146 ? 25.137 29.269 82.777 1.00 11.04 146 ILE B N 1
ATOM 4518 C CA . ILE B 2 146 ? 26.198 30.139 83.223 1.00 10.46 146 ILE B CA 1
ATOM 4519 C C . ILE B 2 146 ? 25.633 31.054 84.299 1.00 10.35 146 ILE B C 1
ATOM 4520 O O . ILE B 2 146 ? 24.673 31.802 84.048 1.00 9.30 146 ILE B O 1
ATOM 4525 N N . PHE B 2 147 ? 26.287 31.002 85.467 1.00 10.11 147 PHE B N 1
ATOM 4526 C CA . PHE B 2 147 ? 25.926 31.729 86.684 1.00 10.22 147 PHE B CA 1
ATOM 4527 C C . PHE B 2 147 ? 27.014 32.740 87.060 1.00 9.88 147 PHE B C 1
ATOM 4528 O O . PHE B 2 147 ? 28.190 32.531 86.790 1.00 9.97 147 PHE B O 1
ATOM 4536 N N . ALA B 2 148 ? 26.626 33.828 87.706 1.00 9.79 148 ALA B N 1
ATOM 4537 C CA . ALA B 2 148 ? 27.596 34.734 88.323 1.00 9.57 148 ALA B CA 1
ATOM 4538 C C . ALA B 2 148 ? 27.069 35.248 89.649 1.00 9.67 148 ALA B C 1
ATOM 4539 O O . ALA B 2 148 ? 25.877 35.175 89.920 1.00 9.24 148 ALA B O 1
ATOM 4541 N N . GLY B 2 149 ? 27.964 35.794 90.460 1.00 9.87 149 GLY B N 1
ATOM 4542 C CA . GLY B 2 149 ? 27.587 36.264 91.771 1.00 10.11 149 GLY B CA 1
ATOM 4543 C C . GLY B 2 149 ? 28.749 36.647 92.655 1.00 10.30 149 GLY B C 1
ATOM 4544 O O . GLY B 2 149 ? 29.905 36.661 92.220 1.00 9.81 149 GLY B O 1
ATOM 4545 N N . GLU B 2 150 ? 28.406 37.010 93.892 1.00 10.60 150 GLU B N 1
ATOM 4546 C CA . GLU B 2 150 ? 29.363 37.248 94.952 1.00 10.73 150 GLU B CA 1
ATOM 4547 C C . GLU B 2 150 ? 29.241 36.128 95.999 1.00 11.61 150 GLU B C 1
ATOM 4548 O O . GLU B 2 150 ? 28.128 35.638 96.279 1.00 11.34 150 GLU B O 1
ATOM 4554 N N . ARG B 2 151 ? 30.381 35.722 96.555 1.00 11.63 151 ARG B N 1
ATOM 4555 C CA . ARG B 2 151 ? 30.424 34.882 97.742 1.00 12.66 151 ARG B CA 1
ATOM 4556 C C . ARG B 2 151 ? 31.017 35.694 98.906 1.00 12.92 151 ARG B C 1
ATOM 4557 O O . ARG B 2 151 ? 32.124 36.190 98.830 1.00 13.14 151 ARG B O 1
ATOM 4565 N N . LYS B 2 152 ? 30.221 35.882 99.951 1.00 13.98 152 LYS B N 1
ATOM 4566 C CA . LYS B 2 152 ? 30.650 36.551 101.184 1.00 14.28 152 LYS B CA 1
ATOM 4567 C C . LYS B 2 152 ? 30.909 35.460 102.220 1.00 14.13 152 LYS B C 1
ATOM 4568 O O . LYS B 2 152 ? 29.964 34.825 102.699 1.00 14.40 152 LYS B O 1
ATOM 4574 N N . ASP B 2 153 ? 32.183 35.214 102.526 1.00 14.10 153 ASP B N 1
ATOM 4575 C CA . ASP B 2 153 ? 32.589 34.117 103.405 1.00 13.84 153 ASP B CA 1
ATOM 4576 C C . ASP B 2 153 ? 33.127 34.597 104.752 1.00 14.08 153 ASP B C 1
ATOM 4577 O O . ASP B 2 153 ? 33.552 35.732 104.892 1.00 13.61 153 ASP B O 1
ATOM 4582 N N . ILE B 2 154 ? 33.086 33.706 105.735 1.00 14.66 154 ILE B N 1
ATOM 4583 C CA . ILE B 2 154 ? 33.956 33.781 106.893 1.00 15.34 154 ILE B CA 1
ATOM 4584 C C . ILE B 2 154 ? 34.808 32.529 106.864 1.00 15.71 154 ILE B C 1
ATOM 4585 O O . ILE B 2 154 ? 34.275 31.410 106.886 1.00 16.33 154 ILE B O 1
ATOM 4590 N N . LEU B 2 155 ? 36.118 32.717 106.757 1.00 16.01 155 LEU B N 1
ATOM 4591 C CA . LEU B 2 155 ? 37.086 31.629 106.798 1.00 16.40 155 LEU B CA 1
ATOM 4592 C C . LEU B 2 155 ? 37.760 31.644 108.170 1.00 17.08 155 LEU B C 1
ATOM 4593 O O . LEU B 2 155 ? 38.062 32.722 108.701 1.00 16.49 155 LEU B O 1
ATOM 4598 N N . ARG B 2 156 ? 37.994 30.456 108.733 1.00 17.72 156 ARG B N 1
ATOM 4599 C CA . ARG B 2 156 ? 38.680 30.306 110.024 1.00 18.42 156 ARG B CA 1
ATOM 4600 C C . ARG B 2 156 ? 39.892 29.391 109.899 1.00 18.90 156 ARG B C 1
ATOM 4601 O O . ARG B 2 156 ? 39.796 28.295 109.327 1.00 17.74 156 ARG B O 1
ATOM 4609 N N . ARG B 2 157 ? 41.018 29.835 110.458 1.00 19.60 157 ARG B N 1
ATOM 4610 C CA . ARG B 2 157 ? 42.252 29.063 110.452 1.00 20.71 157 ARG B CA 1
ATOM 4611 C C . ARG B 2 157 ? 42.089 27.747 111.170 1.00 21.42 157 ARG B C 1
ATOM 4612 O O . ARG B 2 157 ? 41.441 27.671 112.203 1.00 21.68 157 ARG B O 1
ATOM 4620 N N . THR B 2 158 ? 42.694 26.720 110.596 1.00 22.89 158 THR B N 1
ATOM 4621 C CA . THR B 2 158 ? 42.753 25.381 111.170 1.00 24.08 158 THR B CA 1
ATOM 4622 C C . THR B 2 158 ? 44.168 24.872 110.971 1.00 24.38 158 THR B C 1
ATOM 4623 O O . THR B 2 158 ? 44.958 25.499 110.253 1.00 24.23 158 THR B O 1
ATOM 4627 N N . GLY B 2 159 ? 44.491 23.745 111.602 1.00 25.05 159 GLY B N 1
ATOM 4628 C CA . GLY B 2 159 ? 45.755 23.066 111.379 1.00 25.34 159 GLY B CA 1
ATOM 4629 C C . GLY B 2 159 ? 45.783 22.107 110.193 1.00 25.72 159 GLY B C 1
ATOM 4630 O O . GLY B 2 159 ? 46.770 21.393 110.012 1.00 25.90 159 GLY B O 1
ATOM 4631 N N . SER B 2 160 ? 44.724 22.079 109.382 1.00 25.76 160 SER B N 1
ATOM 4632 C CA . SER B 2 160 ? 44.658 21.175 108.221 1.00 25.41 160 SER B CA 1
ATOM 4633 C C . SER B 2 160 ? 45.605 21.627 107.088 1.00 25.35 160 SER B C 1
ATOM 4634 O O . SER B 2 160 ? 46.075 22.765 107.076 1.00 25.20 160 SER B O 1
ATOM 4637 N N . GLU B 2 161 ? 45.851 20.742 106.127 1.00 25.25 161 GLU B N 1
ATOM 4638 C CA . GLU B 2 161 ? 46.602 21.109 104.912 1.00 25.79 161 GLU B CA 1
ATOM 4639 C C . GLU B 2 161 ? 45.957 22.272 104.163 1.00 24.37 161 GLU B C 1
ATOM 4640 O O . GLU B 2 161 ? 46.652 23.125 103.630 1.00 24.72 161 GLU B O 1
ATOM 4646 N N . ALA B 2 162 ? 44.630 22.291 104.123 1.00 22.96 162 ALA B N 1
ATOM 4647 C CA . ALA B 2 162 ? 43.885 23.355 103.450 1.00 21.72 162 ALA B CA 1
ATOM 4648 C C . ALA B 2 162 ? 44.054 24.716 104.135 1.00 20.58 162 ALA B C 1
ATOM 4649 O O . ALA B 2 162 ? 43.944 25.749 103.475 1.00 20.03 162 ALA B O 1
ATOM 4651 N N . GLY B 2 163 ? 44.329 24.700 105.449 1.00 19.75 163 GLY B N 1
ATOM 4652 C CA . GLY B 2 163 ? 44.717 25.882 106.217 1.00 19.06 163 GLY B CA 1
ATOM 4653 C C . GLY B 2 163 ? 43.539 26.639 106.831 1.00 18.65 163 GLY B C 1
ATOM 4654 O O . GLY B 2 163 ? 43.701 27.379 107.800 1.00 18.30 163 GLY B O 1
ATOM 4655 N N . PHE B 2 164 ? 42.356 26.484 106.238 1.00 17.77 164 PHE B N 1
ATOM 4656 C CA . PHE B 2 164 ? 41.149 27.148 106.719 1.00 17.19 164 PHE B CA 1
ATOM 4657 C C . PHE B 2 164 ? 39.962 26.223 106.652 1.00 16.53 164 PHE B C 1
ATOM 4658 O O . PHE B 2 164 ? 39.948 25.265 105.890 1.00 16.93 164 PHE B O 1
ATOM 4666 N N . GLU B 2 165 ? 38.952 26.525 107.446 1.00 15.99 165 GLU B N 1
ATOM 4667 C CA . GLU B 2 165 ? 37.646 25.920 107.268 1.00 15.84 165 GLU B CA 1
ATOM 4668 C C . GLU B 2 165 ? 36.671 27.026 106.904 1.00 15.45 165 GLU B C 1
ATOM 4669 O O . GLU B 2 165 ? 36.866 28.190 107.265 1.00 14.92 165 GLU B O 1
ATOM 4675 N N . LEU B 2 166 ? 35.624 26.643 106.183 1.00 15.00 166 LEU B N 1
ATOM 4676 C CA . LEU B 2 166 ? 34.574 27.554 105.792 1.00 14.30 166 LEU B CA 1
ATOM 4677 C C . LEU B 2 166 ? 33.539 27.549 106.894 1.00 13.77 166 LEU B C 1
ATOM 4678 O O . LEU B 2 166 ? 32.823 26.573 107.067 1.00 13.26 166 LEU B O 1
ATOM 4683 N N . ALA B 2 167 ? 33.467 28.647 107.636 1.00 13.45 167 ALA B N 1
ATOM 4684 C CA . ALA B 2 167 ? 32.531 28.773 108.741 1.00 13.21 167 ALA B CA 1
ATOM 4685 C C . ALA B 2 167 ? 31.182 29.320 108.285 1.00 13.15 167 ALA B C 1
ATOM 4686 O O . ALA B 2 167 ? 30.135 28.963 108.837 1.00 13.29 167 ALA B O 1
ATOM 4688 N N . LYS B 2 168 ? 31.206 30.182 107.279 1.00 13.20 168 LYS B N 1
ATOM 4689 C CA . LYS B 2 168 ? 29.991 30.791 106.771 1.00 13.39 168 LYS B CA 1
ATOM 4690 C C . LYS B 2 168 ? 30.149 31.183 105.308 1.00 13.11 168 LYS B C 1
ATOM 4691 O O . LYS B 2 168 ? 31.187 31.686 104.904 1.00 12.20 168 LYS B O 1
ATOM 4697 N N . ARG B 2 169 ? 29.110 30.934 104.511 1.00 13.10 169 ARG B N 1
ATOM 4698 C CA . ARG B 2 169 ? 29.073 31.434 103.140 1.00 12.94 169 ARG B CA 1
ATOM 4699 C C . ARG B 2 169 ? 27.674 31.930 102.791 1.00 12.59 169 ARG B C 1
ATOM 4700 O O . ARG B 2 169 ? 26.698 31.241 103.031 1.00 12.51 169 ARG B O 1
ATOM 4708 N N . THR B 2 170 ? 27.618 33.124 102.210 1.00 12.32 170 THR B N 1
ATOM 4709 C CA . THR B 2 170 ? 26.427 33.686 101.595 1.00 12.08 170 THR B CA 1
ATOM 4710 C C . THR B 2 170 ? 26.703 33.889 100.118 1.00 11.74 170 THR B C 1
ATOM 4711 O O . THR B 2 170 ? 27.581 34.672 99.740 1.00 12.78 170 THR B O 1
ATOM 4715 N N . ILE B 2 171 ? 25.950 33.188 99.280 1.00 11.54 171 ILE B N 1
ATOM 4716 C CA . ILE B 2 171 ? 26.038 33.324 97.845 1.00 11.05 171 ILE B CA 1
ATOM 4717 C C . ILE B 2 171 ? 24.965 34.295 97.397 1.00 11.07 171 ILE B C 1
ATOM 4718 O O . ILE B 2 171 ? 23.766 34.043 97.595 1.00 10.93 171 ILE B O 1
ATOM 4723 N N . LEU B 2 172 ? 25.401 35.402 96.797 1.00 10.28 172 LEU B N 1
ATOM 4724 C CA . LEU B 2 172 ? 24.509 36.396 96.230 1.00 10.19 172 LEU B CA 1
ATOM 4725 C C . LEU B 2 172 ? 24.499 36.213 94.723 1.00 10.51 172 LEU B C 1
ATOM 4726 O O . LEU B 2 172 ? 25.427 36.624 94.036 1.00 10.33 172 LEU B O 1
ATOM 4731 N N . ILE B 2 173 ? 23.440 35.589 94.211 1.00 10.86 173 ILE B N 1
ATOM 4732 C CA . ILE B 2 173 ? 23.380 35.204 92.814 1.00 10.80 173 ILE B CA 1
ATOM 4733 C C . ILE B 2 173 ? 22.824 36.330 91.954 1.00 10.35 173 ILE B C 1
ATOM 4734 O O . ILE B 2 173 ? 21.853 36.966 92.337 1.00 10.14 173 ILE B O 1
ATOM 4739 N N . ASP B 2 174 ? 23.423 36.562 90.787 1.00 9.73 174 ASP B N 1
ATOM 4740 C CA . ASP B 2 174 ? 22.922 37.576 89.863 1.00 9.67 174 ASP B CA 1
ATOM 4741 C C . ASP B 2 174 ? 21.801 37.045 88.971 1.00 9.62 174 ASP B C 1
ATOM 4742 O O . ASP B 2 174 ? 21.867 37.145 87.741 1.00 9.87 174 ASP B O 1
ATOM 4747 N N . GLN B 2 175 ? 20.782 36.483 89.627 1.00 8.92 175 GLN B N 1
ATOM 4748 C CA . GLN B 2 175 ? 19.562 35.985 89.016 1.00 8.64 175 GLN B CA 1
ATOM 4749 C C . GLN B 2 175 ? 18.379 36.223 89.968 1.00 8.49 175 GLN B C 1
ATOM 4750 O O . GLN B 2 175 ? 18.534 36.208 91.182 1.00 9.97 175 GLN B O 1
ATOM 4756 N N . SER B 2 176 ? 17.205 36.487 89.419 1.00 8.35 176 SER B N 1
ATOM 4757 C CA . SER B 2 176 ? 15.971 36.468 90.200 1.00 8.19 176 SER B CA 1
ATOM 4758 C C . SER B 2 176 ? 15.370 35.090 89.996 1.00 8.25 176 SER B C 1
ATOM 4759 O O . SER B 2 176 ? 15.558 34.192 90.828 1.00 8.33 176 SER B O 1
ATOM 4762 N N . THR B 2 177 ? 14.698 34.902 88.862 1.00 8.63 177 THR B N 1
ATOM 4763 C CA . THR B 2 177 ? 14.312 33.581 88.433 1.00 8.91 177 THR B CA 1
ATOM 4764 C C . THR B 2 177 ? 15.595 32.836 88.116 1.00 9.25 177 THR B C 1
ATOM 4765 O O . THR B 2 177 ? 16.461 33.373 87.423 1.00 9.18 177 THR B O 1
ATOM 4769 N N . ILE B 2 178 ? 15.720 31.614 88.633 1.00 9.40 178 ILE B N 1
ATOM 4770 C CA . ILE B 2 178 ? 16.900 30.792 88.401 1.00 9.51 178 ILE B CA 1
ATOM 4771 C C . ILE B 2 178 ? 16.822 30.213 86.986 1.00 10.04 178 ILE B C 1
ATOM 4772 O O . ILE B 2 178 ? 15.854 29.515 86.639 1.00 9.71 178 ILE B O 1
ATOM 4777 N N . LEU B 2 179 ? 17.848 30.508 86.185 1.00 10.21 179 LEU B N 1
ATOM 4778 C CA . LEU B 2 179 ? 17.936 30.087 84.796 1.00 10.86 179 LEU B CA 1
ATOM 4779 C C . LEU B 2 179 ? 18.675 28.747 84.705 1.00 11.41 179 LEU B C 1
ATOM 4780 O O . LEU B 2 179 ? 19.710 28.605 84.043 1.00 12.47 179 LEU B O 1
ATOM 4785 N N . SER B 2 180 ? 18.147 27.772 85.421 1.00 11.53 180 SER B N 1
ATOM 4786 C CA . SER B 2 180 ? 18.646 26.420 85.400 1.00 11.34 180 SER B CA 1
ATOM 4787 C C . SER B 2 180 ? 17.498 25.522 85.842 1.00 11.06 180 SER B C 1
ATOM 4788 O O . SER B 2 180 ? 16.655 25.931 86.648 1.00 10.38 180 SER B O 1
ATOM 4791 N N . ASN B 2 181 ? 17.452 24.306 85.312 1.00 10.67 181 ASN B N 1
ATOM 4792 C CA . ASN B 2 181 ? 16.460 23.338 85.740 1.00 11.47 181 ASN B CA 1
ATOM 4793 C C . ASN B 2 181 ? 16.699 22.812 87.149 1.00 11.62 181 ASN B C 1
ATOM 4794 O O . ASN B 2 181 ? 15.800 22.242 87.738 1.00 12.43 181 ASN B O 1
ATOM 4799 N N . ASN B 2 182 ? 17.914 22.988 87.673 1.00 11.70 182 ASN B N 1
ATOM 4800 C CA . ASN B 2 182 ? 18.227 22.679 89.062 1.00 11.48 182 ASN B CA 1
ATOM 4801 C C . ASN B 2 182 ? 19.462 23.443 89.567 1.00 11.42 182 ASN B C 1
ATOM 4802 O O . ASN B 2 182 ? 20.090 24.212 88.827 1.00 11.30 182 ASN B O 1
ATOM 4807 N N . LEU B 2 183 ? 19.779 23.240 90.842 1.00 11.47 183 LEU B N 1
ATOM 4808 C CA . LEU B 2 183 ? 21.015 23.735 91.461 1.00 11.35 183 LEU B CA 1
ATOM 4809 C C . LEU B 2 183 ? 21.671 22.526 92.141 1.00 11.87 183 LEU B C 1
ATOM 4810 O O . LEU B 2 183 ? 21.732 22.421 93.379 1.00 11.47 183 LEU B O 1
ATOM 4815 N N . SER B 2 184 ? 22.155 21.610 91.307 1.00 12.21 184 SER B N 1
ATOM 4816 C CA . SER B 2 184 ? 22.629 20.307 91.753 1.00 12.79 184 SER B CA 1
ATOM 4817 C C . SER B 2 184 ? 24.109 20.266 92.136 1.00 13.10 184 SER B C 1
ATOM 4818 O O . SER B 2 184 ? 24.623 19.216 92.506 1.00 13.77 184 SER B O 1
ATOM 4821 N N . PHE B 2 185 ? 24.776 21.410 92.079 1.00 13.23 185 PHE B N 1
ATOM 4822 C CA . PHE B 2 185 ? 26.196 21.530 92.414 1.00 13.57 185 PHE B CA 1
ATOM 4823 C C . PHE B 2 185 ? 26.339 22.550 93.561 1.00 13.75 185 PHE B C 1
ATOM 4824 O O . PHE B 2 185 ? 25.339 23.069 94.043 1.00 14.20 185 PHE B O 1
ATOM 4832 N N . PHE B 2 186 ? 27.568 22.816 94.009 1.00 14.12 186 PHE B N 1
ATOM 4833 C CA . PHE B 2 186 ? 27.839 23.786 95.075 1.00 14.08 186 PHE B CA 1
ATOM 4834 C C . PHE B 2 186 ? 28.558 24.991 94.564 1.00 13.34 186 PHE B C 1
ATOM 4835 O O . PHE B 2 186 ? 29.429 24.882 93.710 1.00 13.34 186 PHE B O 1
ATOM 4843 N N . PHE B 2 187 ? 28.162 26.145 95.084 1.00 12.78 187 PHE B N 1
ATOM 4844 C CA . PHE B 2 187 ? 28.828 27.405 94.805 1.00 12.87 187 PHE B CA 1
ATOM 4845 C C . PHE B 2 187 ? 29.925 27.645 95.831 1.00 12.85 187 PHE B C 1
ATOM 4846 O O . PHE B 2 187 ? 29.739 27.250 96.992 1.00 13.04 187 PHE B O 1
ATOM 4855 N N . TRP C 1 17 ? -3.229 34.316 55.841 1.00 27.03 17 TRP C N 1
ATOM 4856 C CA . TRP C 1 17 ? -4.166 35.433 56.165 1.00 26.80 17 TRP C CA 1
ATOM 4857 C C . TRP C 1 17 ? -4.825 35.984 54.909 1.00 26.88 17 TRP C C 1
ATOM 4858 O O . TRP C 1 17 ? -4.139 36.451 54.009 1.00 27.28 17 TRP C O 1
ATOM 4869 N N . ALA C 1 18 ? -6.153 35.955 54.862 1.00 26.69 18 ALA C N 1
ATOM 4870 C CA . ALA C 1 18 ? -6.909 36.614 53.787 1.00 26.49 18 ALA C CA 1
ATOM 4871 C C . ALA C 1 18 ? -6.780 38.139 53.902 1.00 25.96 18 ALA C C 1
ATOM 4872 O O . ALA C 1 18 ? -6.620 38.670 55.004 1.00 25.91 18 ALA C O 1
ATOM 4874 N N . ASP C 1 19 ? -6.854 38.833 52.771 1.00 25.44 19 ASP C N 1
ATOM 4875 C CA . ASP C 1 19 ? -6.790 40.295 52.749 1.00 25.25 19 ASP C CA 1
ATOM 4876 C C . ASP C 1 19 ? -7.789 40.950 53.709 1.00 24.67 19 ASP C C 1
ATOM 4877 O O . ASP C 1 19 ? -7.422 41.854 54.460 1.00 24.67 19 ASP C O 1
ATOM 4882 N N . ALA C 1 20 ? -9.038 40.489 53.700 1.00 23.96 20 ALA C N 1
ATOM 4883 C CA . ALA C 1 20 ? -10.088 41.103 54.516 1.00 23.52 20 ALA C CA 1
ATOM 4884 C C . ALA C 1 20 ? -9.872 40.872 56.009 1.00 23.21 20 ALA C C 1
ATOM 4885 O O . ALA C 1 20 ? -10.293 41.685 56.838 1.00 23.48 20 ALA C O 1
ATOM 4887 N N . ASP C 1 21 ? -9.225 39.765 56.358 1.00 22.57 21 ASP C N 1
ATOM 4888 C CA . ASP C 1 21 ? -8.864 39.512 57.752 1.00 22.38 21 ASP C CA 1
ATOM 4889 C C . ASP C 1 21 ? -7.751 40.444 58.236 1.00 21.66 21 ASP C C 1
ATOM 4890 O O . ASP C 1 21 ? -7.765 40.867 59.384 1.00 21.20 21 ASP C O 1
ATOM 4895 N N . ILE C 1 22 ? -6.804 40.777 57.358 1.00 20.92 22 ILE C N 1
ATOM 4896 C CA . ILE C 1 22 ? -5.722 41.691 57.725 1.00 20.45 22 ILE C CA 1
ATOM 4897 C C . ILE C 1 22 ? -6.268 43.105 57.934 1.00 20.21 22 ILE C C 1
ATOM 4898 O O . ILE C 1 22 ? -5.879 43.779 58.881 1.00 19.87 22 ILE C O 1
ATOM 4903 N N . ALA C 1 23 ? -7.186 43.534 57.065 1.00 20.46 23 ALA C N 1
ATOM 4904 C CA . ALA C 1 23 ? -7.804 44.860 57.149 1.00 20.81 23 ALA C CA 1
ATOM 4905 C C . ALA C 1 23 ? -8.534 45.106 58.477 1.00 21.06 23 ALA C C 1
ATOM 4906 O O . ALA C 1 23 ? -8.546 46.220 59.002 1.00 20.58 23 ALA C O 1
ATOM 4908 N N . GLU C 1 24 ? -9.134 44.054 59.023 1.00 21.36 24 GLU C N 1
ATOM 4909 C CA . GLU C 1 24 ? -9.811 44.135 60.324 1.00 22.08 24 GLU C CA 1
ATOM 4910 C C . GLU C 1 24 ? -8.864 44.340 61.510 1.00 21.06 24 GLU C C 1
ATOM 4911 O O . GLU C 1 24 ? -9.304 44.713 62.586 1.00 20.37 24 GLU C O 1
ATOM 4917 N N . LEU C 1 25 ? -7.569 44.103 61.320 1.00 20.80 25 LEU C N 1
ATOM 4918 C CA . LEU C 1 25 ? -6.602 44.241 62.417 1.00 20.41 25 LEU C CA 1
ATOM 4919 C C . LEU C 1 25 ? -6.325 45.708 62.785 1.00 20.47 25 LEU C C 1
ATOM 4920 O O . LEU C 1 25 ? -5.850 45.999 63.878 1.00 20.38 25 LEU C O 1
ATOM 4925 N N . VAL C 1 26 ? -6.646 46.625 61.880 1.00 20.55 26 VAL C N 1
ATOM 4926 C CA . VAL C 1 26 ? -6.437 48.051 62.090 1.00 20.78 26 VAL C CA 1
ATOM 4927 C C . VAL C 1 26 ? -7.695 48.828 61.698 1.00 21.57 26 VAL C C 1
ATOM 4928 O O . VAL C 1 26 ? -8.299 48.559 60.662 1.00 21.07 26 VAL C O 1
ATOM 4932 N N . ASP C 1 27 ? -8.064 49.801 62.523 1.00 22.57 27 ASP C N 1
ATOM 4933 C CA . ASP C 1 27 ? -9.281 50.589 62.333 1.00 23.59 27 ASP C CA 1
ATOM 4934 C C . ASP C 1 27 ? -8.952 52.048 62.648 1.00 23.80 27 ASP C C 1
ATOM 4935 O O . ASP C 1 27 ? -8.991 52.469 63.807 1.00 23.23 27 ASP C O 1
ATOM 4940 N N . GLU C 1 28 ? -8.602 52.817 61.620 1.00 24.34 28 GLU C N 1
ATOM 4941 C CA . GLU C 1 28 ? -8.253 54.222 61.825 1.00 25.22 28 GLU C CA 1
ATOM 4942 C C . GLU C 1 28 ? -9.500 55.094 62.067 1.00 25.13 28 GLU C C 1
ATOM 4943 O O . GLU C 1 28 ? -9.377 56.228 62.505 1.00 25.22 28 GLU C O 1
ATOM 4949 N N . ARG C 1 29 ? -10.681 54.565 61.756 1.00 25.40 29 ARG C N 1
ATOM 4950 C CA . ARG C 1 29 ? -11.966 55.228 62.043 1.00 25.83 29 ARG C CA 1
ATOM 4951 C C . ARG C 1 29 ? -12.249 55.304 63.553 1.00 24.81 29 ARG C C 1
ATOM 4952 O O . ARG C 1 29 ? -12.543 56.375 64.077 1.00 24.51 29 ARG C O 1
ATOM 4960 N N . THR C 1 30 ? -12.168 54.156 64.235 1.00 23.90 30 THR C N 1
ATOM 4961 C CA . THR C 1 30 ? -12.425 54.056 65.675 1.00 23.24 30 THR C CA 1
ATOM 4962 C C . THR C 1 30 ? -11.154 54.193 66.523 1.00 22.37 30 THR C C 1
ATOM 4963 O O . THR C 1 30 ? -11.230 54.440 67.729 1.00 21.89 30 THR C O 1
ATOM 4967 N N . GLY C 1 31 ? -9.993 54.031 65.902 1.00 21.47 31 GLY C N 1
ATOM 4968 C CA . GLY C 1 31 ? -8.733 54.040 66.623 1.00 21.26 31 GLY C CA 1
ATOM 4969 C C . GLY C 1 31 ? -8.470 52.750 67.393 1.00 20.79 31 GLY C C 1
ATOM 4970 O O . GLY C 1 31 ? -8.464 52.750 68.618 1.00 20.74 31 GLY C O 1
ATOM 4971 N N . ARG C 1 32 ? -8.251 51.658 66.668 1.00 20.56 32 ARG C N 1
ATOM 4972 C CA . ARG C 1 32 ? -8.045 50.334 67.269 1.00 20.59 32 ARG C CA 1
ATOM 4973 C C . ARG C 1 32 ? -6.949 49.571 66.536 1.00 19.33 32 ARG C C 1
ATOM 4974 O O . ARG C 1 32 ? -6.936 49.532 65.312 1.00 19.00 32 ARG C O 1
ATOM 4982 N N . LEU C 1 33 ? -6.052 48.952 67.298 1.00 17.92 33 LEU C N 1
ATOM 4983 C CA . LEU C 1 33 ? -4.977 48.135 66.754 1.00 16.76 33 LEU C CA 1
ATOM 4984 C C . LEU C 1 33 ? -5.043 46.734 67.381 1.00 16.27 33 LEU C C 1
ATOM 4985 O O . LEU C 1 33 ? -5.004 46.596 68.594 1.00 15.03 33 LEU C O 1
ATOM 4990 N N . ASP C 1 34 ? -5.122 45.695 66.556 1.00 15.46 34 ASP C N 1
ATOM 4991 C CA . ASP C 1 34 ? -5.078 44.341 67.060 1.00 15.23 34 ASP C CA 1
ATOM 4992 C C . ASP C 1 34 ? -3.619 43.971 67.365 1.00 14.73 34 ASP C C 1
ATOM 4993 O O . ASP C 1 34 ? -2.791 44.009 66.464 1.00 15.24 34 ASP C O 1
ATOM 4998 N N . PRO C 1 35 ? -3.289 43.617 68.610 1.00 14.46 35 PRO C N 1
ATOM 4999 C CA . PRO C 1 35 ? -1.880 43.368 68.987 1.00 13.74 35 PRO C CA 1
ATOM 5000 C C . PRO C 1 35 ? -1.189 42.210 68.253 1.00 13.20 35 PRO C C 1
ATOM 5001 O O . PRO C 1 35 ? 0.033 42.140 68.273 1.00 13.24 35 PRO C O 1
ATOM 5005 N N . ARG C 1 36 ? -1.946 41.326 67.617 1.00 12.57 36 ARG C N 1
ATOM 5006 C CA . ARG C 1 36 ? -1.367 40.245 66.840 1.00 12.59 36 ARG C CA 1
ATOM 5007 C C . ARG C 1 36 ? -0.544 40.700 65.647 1.00 12.21 36 ARG C C 1
ATOM 5008 O O . ARG C 1 36 ? 0.215 39.914 65.109 1.00 11.67 36 ARG C O 1
ATOM 5016 N N . ILE C 1 37 ? -0.704 41.952 65.220 1.00 12.17 37 ILE C N 1
ATOM 5017 C CA . ILE C 1 37 ? 0.143 42.495 64.164 1.00 12.44 37 ILE C CA 1
ATOM 5018 C C . ILE C 1 37 ? 1.622 42.525 64.576 1.00 12.87 37 ILE C C 1
ATOM 5019 O O . ILE C 1 37 ? 2.495 42.508 63.716 1.00 13.60 37 ILE C O 1
ATOM 5024 N N . TYR C 1 38 ? 1.882 42.596 65.880 1.00 13.15 38 TYR C N 1
ATOM 5025 C CA . TYR C 1 38 ? 3.241 42.630 66.432 1.00 13.28 38 TYR C CA 1
ATOM 5026 C C . TYR C 1 38 ? 3.859 41.247 66.731 1.00 13.08 38 TYR C C 1
ATOM 5027 O O . TYR C 1 38 ? 5.024 41.180 67.075 1.00 13.24 38 TYR C O 1
ATOM 5036 N N . THR C 1 39 ? 3.087 40.165 66.601 1.00 13.47 39 THR C N 1
ATOM 5037 C CA . THR C 1 39 ? 3.515 38.813 67.023 1.00 13.30 39 THR C CA 1
ATOM 5038 C C . THR C 1 39 ? 3.363 37.694 65.985 1.00 13.95 39 THR C C 1
ATOM 5039 O O . THR C 1 39 ? 4.105 36.697 66.019 1.00 13.11 39 THR C O 1
ATOM 5043 N N . ASP C 1 40 ? 2.380 37.821 65.094 1.00 14.06 40 ASP C N 1
ATOM 5044 C CA . ASP C 1 40 ? 2.046 36.717 64.194 1.00 14.62 40 ASP C CA 1
ATOM 5045 C C . ASP C 1 40 ? 3.168 36.503 63.165 1.00 14.96 40 ASP C C 1
ATOM 5046 O O . ASP C 1 40 ? 3.576 37.452 62.484 1.00 14.67 40 ASP C O 1
ATOM 5051 N N . GLU C 1 41 ? 3.643 35.264 63.063 1.00 15.57 41 GLU C N 1
ATOM 5052 C CA . GLU C 1 41 ? 4.745 34.891 62.166 1.00 16.70 41 GLU C CA 1
ATOM 5053 C C . GLU C 1 41 ? 4.325 34.857 60.693 1.00 16.21 41 GLU C C 1
ATOM 5054 O O . GLU C 1 41 ? 5.140 35.086 59.795 1.00 15.99 41 GLU C O 1
ATOM 5060 N N . ALA C 1 42 ? 3.069 34.524 60.444 1.00 15.76 42 ALA C N 1
ATOM 5061 C CA . ALA C 1 42 ? 2.533 34.547 59.073 1.00 15.41 42 ALA C CA 1
ATOM 5062 C C . ALA C 1 42 ? 2.475 35.981 58.555 1.00 14.83 42 ALA C C 1
ATOM 5063 O O . ALA C 1 42 ? 2.965 36.273 57.474 1.00 14.75 42 ALA C O 1
ATOM 5065 N N . LEU C 1 43 ? 1.933 36.892 59.354 1.00 14.06 43 LEU C N 1
ATOM 5066 C CA . LEU C 1 43 ? 1.966 38.306 59.005 1.00 13.69 43 LEU C CA 1
ATOM 5067 C C . LEU C 1 43 ? 3.401 38.778 58.773 1.00 13.55 43 LEU C C 1
A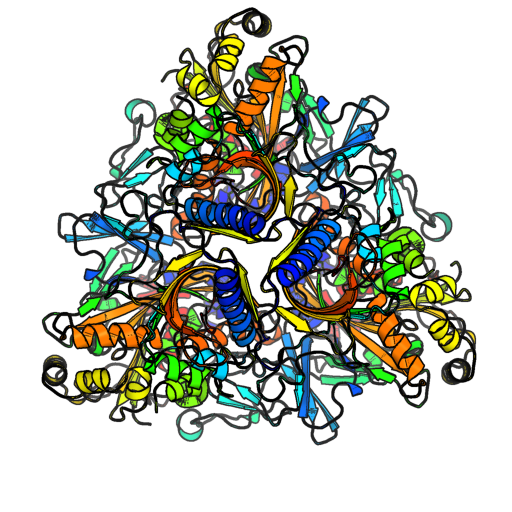TOM 5068 O O . LEU C 1 43 ? 3.663 39.516 57.826 1.00 13.51 43 LEU C O 1
ATOM 5073 N N . TYR C 1 44 ? 4.331 38.338 59.619 1.00 13.60 44 TYR C N 1
ATOM 5074 C CA . TYR C 1 44 ? 5.715 38.799 59.525 1.00 13.78 44 TYR C CA 1
ATOM 5075 C C . TYR C 1 44 ? 6.320 38.458 58.168 1.00 14.34 44 TYR C C 1
ATOM 5076 O O . TYR C 1 44 ? 6.928 39.282 57.515 1.00 13.89 44 TYR C O 1
ATOM 5085 N N . GLU C 1 45 ? 6.134 37.217 57.769 1.00 15.13 45 GLU C N 1
ATOM 5086 C CA . GLU C 1 45 ? 6.656 36.700 56.519 1.00 16.51 45 GLU C CA 1
ATOM 5087 C C . GLU C 1 45 ? 5.984 37.442 55.328 1.00 15.58 45 GLU C C 1
ATOM 5088 O O . GLU C 1 45 ? 6.645 37.813 54.344 1.00 14.08 45 GLU C O 1
ATOM 5094 N N . GLN C 1 46 ? 4.701 37.755 55.465 1.00 14.82 46 GLN C N 1
ATOM 5095 C CA . GLN C 1 46 ? 4.034 38.566 54.463 1.00 14.90 46 GLN C CA 1
ATOM 5096 C C . GLN C 1 46 ? 4.556 40.016 54.463 1.00 13.87 46 GLN C C 1
ATOM 5097 O O . GLN C 1 46 ? 4.603 40.627 53.419 1.00 13.89 46 GLN C O 1
ATOM 5103 N N . GLU C 1 47 ? 4.962 40.546 55.614 1.00 13.09 47 GLU C N 1
ATOM 5104 C CA . GLU C 1 47 ? 5.613 41.860 55.680 1.00 12.62 47 GLU C CA 1
ATOM 5105 C C . GLU C 1 47 ? 6.921 41.862 54.895 1.00 12.69 47 GLU C C 1
ATOM 5106 O O . GLU C 1 47 ? 7.239 42.830 54.241 1.00 12.72 47 GLU C O 1
ATOM 5112 N N . LEU C 1 48 ? 7.688 40.783 54.961 1.00 12.69 48 LEU C N 1
ATOM 5113 C CA . LEU C 1 48 ? 8.951 40.733 54.232 1.00 12.49 48 LEU C CA 1
ATOM 5114 C C . LEU C 1 48 ? 8.708 40.804 52.737 1.00 12.64 48 LEU C C 1
ATOM 5115 O O . LEU C 1 48 ? 9.478 41.459 52.024 1.00 11.86 48 LEU C O 1
ATOM 5120 N N . GLU C 1 49 ? 7.649 40.137 52.268 1.00 12.79 49 GLU C N 1
ATOM 5121 C CA . GLU C 1 49 ? 7.302 40.145 50.842 1.00 13.47 49 GLU C CA 1
ATOM 5122 C C . GLU C 1 49 ? 6.748 41.482 50.387 1.00 13.10 49 GLU C C 1
ATOM 5123 O O . GLU C 1 49 ? 7.177 42.034 49.385 1.00 13.25 49 GLU C O 1
ATOM 5129 N N . ARG C 1 50 ? 5.784 41.989 51.140 1.00 13.20 50 ARG C N 1
ATOM 5130 C CA . ARG C 1 50 ? 4.885 43.022 50.649 1.00 13.25 50 ARG C CA 1
ATOM 5131 C C . ARG C 1 50 ? 5.230 44.409 51.146 1.00 13.04 50 ARG C C 1
ATOM 5132 O O . ARG C 1 50 ? 4.763 45.390 50.567 1.00 12.60 50 ARG C O 1
ATOM 5140 N N . ILE C 1 51 ? 6.045 44.488 52.204 1.00 12.42 51 ILE C N 1
ATOM 5141 C CA . ILE C 1 51 ? 6.561 45.766 52.702 1.00 12.32 51 ILE C CA 1
ATOM 5142 C C . ILE C 1 51 ? 8.044 45.924 52.372 1.00 12.54 51 ILE C C 1
ATOM 5143 O O . ILE C 1 51 ? 8.405 46.785 51.574 1.00 12.10 51 ILE C O 1
ATOM 5148 N N . PHE C 1 52 ? 8.900 45.103 52.979 1.00 12.56 52 PHE C N 1
ATOM 5149 C CA . PHE C 1 52 ? 10.349 45.253 52.798 1.00 12.40 52 PHE C CA 1
ATOM 5150 C C . PHE C 1 52 ? 10.799 44.896 51.388 1.00 12.41 52 PHE C C 1
ATOM 5151 O O . PHE C 1 52 ? 11.791 45.432 50.891 1.00 12.59 52 PHE C O 1
ATOM 5159 N N . GLY C 1 53 ? 10.037 44.026 50.738 1.00 12.34 53 GLY C N 1
ATOM 5160 C CA . GLY C 1 53 ? 10.307 43.620 49.373 1.00 12.57 53 GLY C CA 1
ATOM 5161 C C . GLY C 1 53 ? 10.044 44.694 48.315 1.00 12.73 53 GLY C C 1
ATOM 5162 O O . GLY C 1 53 ? 10.514 44.563 47.180 1.00 12.82 53 GLY C O 1
ATOM 5163 N N . ARG C 1 54 ? 9.304 45.743 48.670 1.00 12.62 54 ARG C N 1
ATOM 5164 C CA . ARG C 1 54 ? 8.945 46.765 47.699 1.00 13.64 54 ARG C CA 1
ATOM 5165 C C . ARG C 1 54 ? 8.852 48.198 48.227 1.00 12.82 54 ARG C C 1
ATOM 5166 O O . ARG C 1 54 ? 8.270 49.052 47.575 1.00 13.01 54 ARG C O 1
ATOM 5174 N N . SER C 1 55 ? 9.479 48.477 49.367 1.00 12.01 55 SER C N 1
ATOM 5175 C CA . SER C 1 55 ? 9.521 49.833 49.893 1.00 11.53 55 SER C CA 1
ATOM 5176 C C . SER C 1 55 ? 10.901 50.416 49.665 1.00 11.32 55 SER C C 1
ATOM 5177 O O . SER C 1 55 ? 11.850 49.681 49.375 1.00 11.06 55 SER C O 1
ATOM 5180 N N . TRP C 1 56 ? 11.021 51.731 49.803 1.00 10.57 56 TRP C N 1
ATOM 5181 C CA . TRP C 1 56 ? 12.338 52.348 49.824 1.00 10.41 56 TRP C CA 1
ATOM 5182 C C . TRP C 1 56 ? 12.848 52.304 51.256 1.00 10.36 56 TRP C C 1
ATOM 5183 O O . TRP C 1 56 ? 12.169 52.768 52.175 1.00 10.54 56 TRP C O 1
ATOM 5194 N N . LEU C 1 57 ? 14.046 51.747 51.429 1.00 9.91 57 LEU C N 1
ATOM 5195 C CA . LEU C 1 57 ? 14.667 51.546 52.735 1.00 9.61 57 LEU C CA 1
ATOM 5196 C C . LEU C 1 57 ? 16.018 52.245 52.812 1.00 9.43 57 LEU C C 1
ATOM 5197 O O . LEU C 1 57 ? 16.801 52.191 51.868 1.00 9.23 57 LEU C O 1
ATOM 5202 N N . LEU C 1 58 ? 16.302 52.857 53.959 1.00 9.46 58 LEU C N 1
ATOM 5203 C CA . LEU C 1 58 ? 17.558 53.568 54.181 1.00 9.51 58 LEU C CA 1
ATOM 5204 C C . LEU C 1 58 ? 18.782 52.674 54.208 1.00 9.84 58 LEU C C 1
ATOM 5205 O O . LEU C 1 58 ? 18.873 51.720 54.996 1.00 9.70 58 LEU C O 1
ATOM 5210 N N . MET C 1 59 ? 19.747 53.028 53.365 1.00 10.46 59 MET C N 1
ATOM 5211 C CA . MET C 1 59 ? 21.034 52.339 53.272 1.00 10.21 59 MET C CA 1
ATOM 5212 C C . MET C 1 59 ? 22.156 53.109 53.948 1.00 10.44 59 MET C C 1
ATOM 5213 O O . MET C 1 59 ? 23.216 52.551 54.206 1.00 10.62 59 MET C O 1
ATOM 5218 N N . GLY C 1 60 ? 21.922 54.383 54.230 1.00 10.59 60 GLY C N 1
ATOM 5219 C CA . GLY C 1 60 ? 22.911 55.242 54.860 1.00 10.73 60 GLY C CA 1
ATOM 5220 C C . GLY C 1 60 ? 23.012 56.615 54.195 1.00 11.05 60 GLY C C 1
ATOM 5221 O O . GLY C 1 60 ? 22.006 57.199 53.751 1.00 11.09 60 GLY C O 1
ATOM 5222 N N . HIS C 1 61 ? 24.241 57.119 54.128 1.00 11.31 61 HIS C N 1
ATOM 5223 C CA . HIS C 1 61 ? 24.546 58.446 53.618 1.00 11.94 61 HIS C CA 1
ATOM 5224 C C . HIS C 1 61 ? 25.660 58.343 52.561 1.00 12.16 61 HIS C C 1
ATOM 5225 O O . HIS C 1 61 ? 26.559 57.549 52.708 1.00 12.42 61 HIS C O 1
ATOM 5232 N N . GLU C 1 62 ? 25.585 59.150 51.503 1.00 12.67 62 GLU C N 1
ATOM 5233 C CA . GLU C 1 62 ? 26.592 59.187 50.431 1.00 12.89 62 GLU C CA 1
ATOM 5234 C C . GLU C 1 62 ? 28.021 59.326 50.942 1.00 12.03 62 GLU C C 1
ATOM 5235 O O . GLU C 1 62 ? 28.939 58.694 50.424 1.00 11.25 62 GLU C O 1
ATOM 5241 N N . THR C 1 63 ? 28.205 60.198 51.926 1.00 11.76 63 THR C N 1
ATOM 5242 C CA . THR C 1 63 ? 29.532 60.452 52.524 1.00 11.66 63 THR C CA 1
ATOM 5243 C C . THR C 1 63 ? 30.097 59.302 53.381 1.00 11.81 63 THR C C 1
ATOM 5244 O O . THR C 1 63 ? 31.259 59.355 53.790 1.00 11.73 63 THR C O 1
ATOM 5248 N N . GLN C 1 64 ? 29.303 58.276 53.686 1.00 11.61 64 GLN C N 1
ATOM 5249 C CA . GLN C 1 64 ? 29.885 57.059 54.292 1.00 11.39 64 GLN C CA 1
ATOM 5250 C C . GLN C 1 64 ? 30.706 56.228 53.273 1.00 11.38 64 GLN C C 1
ATOM 5251 O O . GLN C 1 64 ? 31.579 55.467 53.668 1.00 11.23 64 GLN C O 1
ATOM 5257 N N . ILE C 1 65 ? 30.430 56.378 51.973 1.00 10.94 65 ILE C N 1
ATOM 5258 C CA . ILE C 1 65 ? 31.160 55.651 50.926 1.00 11.07 65 ILE C CA 1
ATOM 5259 C C . ILE C 1 65 ? 31.573 56.584 49.765 1.00 11.27 65 ILE C C 1
ATOM 5260 O O . ILE C 1 65 ? 31.101 56.433 48.639 1.00 10.58 65 ILE C O 1
ATOM 5265 N N . PRO C 1 66 ? 32.448 57.549 50.041 1.00 11.89 66 PRO C N 1
ATOM 5266 C CA . PRO C 1 66 ? 32.729 58.624 49.068 1.00 12.83 66 PRO C CA 1
ATOM 5267 C C . PRO C 1 66 ? 33.614 58.200 47.891 1.00 13.41 66 PRO C C 1
ATOM 5268 O O . PRO C 1 66 ? 33.385 58.693 46.800 1.00 13.95 66 PRO C O 1
ATOM 5272 N N . LYS C 1 67 ? 34.562 57.288 48.093 1.00 14.85 67 LYS C N 1
ATOM 5273 C CA . LYS C 1 67 ? 35.523 56.917 47.042 1.00 15.62 67 LYS C CA 1
ATOM 5274 C C . LYS C 1 67 ? 35.131 55.653 46.285 1.00 15.66 67 LYS C C 1
ATOM 5275 O O . LYS C 1 67 ? 34.446 54.769 46.823 1.00 15.40 67 LYS C O 1
ATOM 5281 N N . ALA C 1 68 ? 35.590 55.578 45.039 1.00 15.05 68 ALA C N 1
ATOM 5282 C CA . ALA C 1 68 ? 35.511 54.363 44.226 1.00 15.00 68 ALA C CA 1
ATOM 5283 C C . ALA C 1 68 ? 35.932 53.113 45.005 1.00 14.22 68 ALA C C 1
ATOM 5284 O O . ALA C 1 68 ? 37.012 53.073 45.593 1.00 13.88 68 ALA C O 1
ATOM 5286 N N . GLY C 1 69 ? 35.084 52.091 44.995 1.00 13.80 69 GLY C N 1
ATOM 5287 C CA . GLY C 1 69 ? 35.361 50.848 45.713 1.00 13.80 69 GLY C CA 1
ATOM 5288 C C . GLY C 1 69 ? 34.982 50.816 47.197 1.00 13.96 69 GLY C C 1
ATOM 5289 O O . GLY C 1 69 ? 35.082 49.765 47.854 1.00 13.80 69 GLY C O 1
ATOM 5290 N N . ASP C 1 70 ? 34.546 51.952 47.742 1.00 13.83 70 ASP C N 1
ATOM 5291 C CA . ASP C 1 70 ? 34.108 52.006 49.132 1.00 13.65 70 ASP C CA 1
ATOM 5292 C C . ASP C 1 70 ? 32.781 51.279 49.251 1.00 13.24 70 ASP C C 1
ATOM 5293 O O . ASP C 1 70 ? 31.864 51.497 48.454 1.00 12.92 70 ASP C O 1
ATOM 5298 N N . PHE C 1 71 ? 32.676 50.430 50.265 1.00 12.80 71 PHE C N 1
ATOM 5299 C CA . PHE C 1 71 ? 31.464 49.660 50.493 1.00 12.37 71 PHE C CA 1
ATOM 5300 C C . PHE C 1 71 ? 31.115 49.613 51.952 1.00 12.13 71 PHE C C 1
ATOM 5301 O O . PHE C 1 71 ? 31.949 49.842 52.826 1.00 12.06 71 PHE C O 1
ATOM 5309 N N . MET C 1 72 ? 29.843 49.342 52.203 1.00 12.29 72 MET C N 1
ATOM 5310 C CA . MET C 1 72 ? 29.362 49.021 53.531 1.00 11.77 72 MET C CA 1
ATOM 5311 C C . MET C 1 72 ? 28.208 48.045 53.368 1.00 11.61 72 MET C C 1
ATOM 5312 O O . MET C 1 72 ? 27.469 48.110 52.373 1.00 11.19 72 MET C O 1
ATOM 5317 N N . THR C 1 73 ? 28.051 47.134 54.331 1.00 11.18 73 THR C N 1
ATOM 5318 C CA . THR C 1 73 ? 26.907 46.229 54.315 1.00 11.12 73 THR C CA 1
ATOM 5319 C C . THR C 1 73 ? 25.698 46.913 54.910 1.00 10.69 73 THR C C 1
ATOM 5320 O O . THR C 1 73 ? 25.811 47.927 55.599 1.00 10.96 73 THR C O 1
ATOM 5324 N N . ASN C 1 74 ? 24.537 46.340 54.635 1.00 9.91 74 ASN C N 1
ATOM 5325 C CA . ASN C 1 74 ? 23.295 46.781 55.235 1.00 9.62 74 ASN C CA 1
ATOM 5326 C C . ASN C 1 74 ? 22.230 45.705 55.059 1.00 9.44 74 ASN C C 1
ATOM 5327 O O . ASN C 1 74 ? 22.535 44.629 54.529 1.00 10.24 74 ASN C O 1
ATOM 5332 N N . TYR C 1 75 ? 20.998 46.003 55.466 1.00 8.99 75 TYR C N 1
ATOM 5333 C CA . TYR C 1 75 ? 19.874 45.077 55.346 1.00 8.87 75 TYR C CA 1
ATOM 5334 C C . TYR C 1 75 ? 18.644 45.710 54.700 1.00 9.23 75 TYR C C 1
ATOM 5335 O O . TYR C 1 75 ? 18.342 46.891 54.907 1.00 9.42 75 TYR C O 1
ATOM 5344 N N . MET C 1 76 ? 17.972 44.905 53.877 1.00 9.26 76 MET C N 1
ATOM 5345 C CA . MET C 1 76 ? 16.632 45.174 53.412 1.00 9.49 76 MET C CA 1
ATOM 5346 C C . MET C 1 76 ? 15.774 44.041 53.951 1.00 8.73 76 MET C C 1
ATOM 5347 O O . MET C 1 76 ? 15.700 42.967 53.359 1.00 9.34 76 MET C O 1
ATOM 5352 N N . GLY C 1 77 ? 15.118 44.286 55.072 1.00 8.77 77 GLY C N 1
ATOM 5353 C CA . GLY C 1 77 ? 14.445 43.237 55.824 1.00 8.75 77 GLY C CA 1
ATOM 5354 C C . GLY C 1 77 ? 15.508 42.326 56.432 1.00 8.68 77 GLY C C 1
ATOM 5355 O O . GLY C 1 77 ? 16.367 42.794 57.156 1.00 8.04 77 GLY C O 1
ATOM 5356 N N . GLU C 1 78 ? 15.466 41.041 56.098 1.00 8.74 78 GLU C N 1
ATOM 5357 C CA . GLU C 1 78 ? 16.522 40.112 56.494 1.00 9.47 78 GLU C CA 1
ATOM 5358 C C . GLU C 1 78 ? 17.407 39.681 55.344 1.00 9.16 78 GLU C C 1
ATOM 5359 O O . GLU C 1 78 ? 18.153 38.725 55.490 1.00 9.31 78 GLU C O 1
ATOM 5365 N N . ASP C 1 79 ? 17.343 40.399 54.225 1.00 9.12 79 ASP C N 1
ATOM 5366 C CA . ASP C 1 79 ? 18.284 40.212 53.126 1.00 9.24 79 ASP C CA 1
ATOM 5367 C C . ASP C 1 79 ? 19.495 41.097 53.332 1.00 9.79 79 ASP C C 1
ATOM 5368 O O . ASP C 1 79 ? 19.357 42.330 53.392 1.00 9.85 79 ASP C O 1
ATOM 5373 N N . PRO C 1 80 ? 20.677 40.493 53.450 1.00 9.91 80 PRO C N 1
ATOM 5374 C CA . PRO C 1 80 ? 21.908 41.278 53.581 1.00 9.76 80 PRO C CA 1
ATOM 5375 C C . PRO C 1 80 ? 22.285 41.833 52.208 1.00 9.85 80 PRO C C 1
ATOM 5376 O O . PRO C 1 80 ? 22.095 41.130 51.213 1.00 9.18 80 PRO C O 1
ATOM 5380 N N . VAL C 1 81 ? 22.765 43.075 52.166 1.00 9.99 81 VAL C N 1
ATOM 5381 C CA . VAL C 1 81 ? 23.131 43.733 50.920 1.00 9.99 81 VAL C CA 1
ATOM 5382 C C . VAL C 1 81 ? 24.474 44.429 51.032 1.00 9.92 81 VAL C C 1
ATOM 5383 O O . VAL C 1 81 ? 24.921 44.773 52.116 1.00 9.96 81 VAL C O 1
ATOM 5387 N N . MET C 1 82 ? 25.110 44.612 49.883 1.00 10.69 82 MET C N 1
ATOM 5388 C CA . MET C 1 82 ? 26.322 45.397 49.737 1.00 10.63 82 MET C CA 1
ATOM 5389 C C . MET C 1 82 ? 25.911 46.719 49.111 1.00 10.46 82 MET C C 1
ATOM 5390 O O . MET C 1 82 ? 25.160 46.735 48.153 1.00 10.83 82 MET C O 1
ATOM 5395 N N . VAL C 1 83 ? 26.363 47.817 49.698 1.00 10.56 83 VAL C N 1
ATOM 5396 C CA . VAL C 1 83 ? 26.166 49.179 49.201 1.00 10.21 83 VAL C CA 1
ATOM 5397 C C . VAL C 1 83 ? 27.559 49.664 48.771 1.00 10.53 83 VAL C C 1
ATOM 5398 O O . VAL C 1 83 ? 28.416 49.891 49.623 1.00 10.54 83 VAL C O 1
ATOM 5402 N N . VAL C 1 84 ? 27.785 49.810 47.465 1.00 10.67 84 VAL C N 1
ATOM 5403 C CA . VAL C 1 84 ? 29.134 49.974 46.906 1.00 11.40 84 VAL C CA 1
ATOM 5404 C C . VAL C 1 84 ? 29.238 51.158 45.918 1.00 11.73 84 VAL C C 1
ATOM 5405 O O . VAL C 1 84 ? 28.452 51.262 44.969 1.00 11.30 84 VAL C O 1
ATOM 5409 N N . ARG C 1 85 ? 30.206 52.045 46.154 1.00 11.65 85 ARG C N 1
ATOM 5410 C CA . ARG C 1 85 ? 30.506 53.129 45.219 1.00 11.99 85 ARG C CA 1
ATOM 5411 C C . ARG C 1 85 ? 31.289 52.614 44.025 1.00 12.62 85 ARG C C 1
ATOM 5412 O O . ARG C 1 85 ? 32.353 52.047 44.191 1.00 11.61 85 ARG C O 1
ATOM 5420 N N . GLN C 1 86 ? 30.747 52.824 42.826 1.00 13.82 86 GLN C N 1
ATOM 5421 C CA . GLN C 1 86 ? 31.381 52.423 41.563 1.00 14.35 86 GLN C CA 1
ATOM 5422 C C . GLN C 1 86 ? 32.381 53.480 41.102 1.00 15.07 86 GLN C C 1
ATOM 5423 O O . GLN C 1 86 ? 32.473 54.573 41.675 1.00 15.30 86 GLN C O 1
ATOM 5429 N N . LYS C 1 87 ? 33.098 53.158 40.039 1.00 15.49 87 LYS C N 1
ATOM 5430 C CA . LYS C 1 87 ? 34.075 54.061 39.444 1.00 16.74 87 LYS C CA 1
ATOM 5431 C C . LYS C 1 87 ? 33.463 55.336 38.820 1.00 16.62 87 LYS C C 1
ATOM 5432 O O . LYS C 1 87 ? 34.133 56.364 38.749 1.00 16.91 87 LYS C O 1
ATOM 5438 N N . ASN C 1 88 ? 32.197 55.260 38.396 1.00 16.11 88 ASN C N 1
ATOM 5439 C CA . ASN C 1 88 ? 31.486 56.371 37.760 1.00 15.95 88 ASN C CA 1
ATOM 5440 C C . ASN C 1 88 ? 30.632 57.208 38.734 1.00 15.24 88 ASN C C 1
ATOM 5441 O O . ASN C 1 88 ? 29.765 57.956 38.303 1.00 14.78 88 ASN C O 1
ATOM 5446 N N . GLY C 1 89 ? 30.880 57.067 40.036 1.00 14.70 89 GLY C N 1
ATOM 5447 C CA . GLY C 1 89 ? 30.134 57.769 41.067 1.00 13.79 89 GLY C CA 1
ATOM 5448 C C . GLY C 1 89 ? 28.879 57.066 41.544 1.00 13.67 89 GLY C C 1
ATOM 5449 O O . GLY C 1 89 ? 28.368 57.373 42.609 1.00 13.04 89 GLY C O 1
ATOM 5450 N N . GLU C 1 90 ? 28.364 56.143 40.744 1.00 13.73 90 GLU C N 1
ATOM 5451 C CA . GLU C 1 90 ? 27.115 55.432 41.047 1.00 14.54 90 GLU C CA 1
ATOM 5452 C C . GLU C 1 90 ? 27.189 54.651 42.356 1.00 13.86 90 GLU C C 1
ATOM 5453 O O . GLU C 1 90 ? 28.246 54.151 42.719 1.00 13.39 90 GLU C O 1
ATOM 5459 N N . ILE C 1 91 ? 26.057 54.553 43.048 1.00 13.63 91 ILE C N 1
ATOM 5460 C CA . ILE C 1 91 ? 25.922 53.687 44.208 1.00 13.42 91 ILE C CA 1
ATOM 5461 C C . ILE C 1 91 ? 25.027 52.503 43.831 1.00 13.62 91 ILE C C 1
ATOM 5462 O O . ILE C 1 91 ? 23.888 52.680 43.418 1.00 13.35 91 ILE C O 1
ATOM 5467 N N . ARG C 1 92 ? 25.586 51.301 43.939 1.00 13.72 92 ARG C N 1
ATOM 5468 C CA . ARG C 1 92 ? 24.850 50.079 43.716 1.00 13.53 92 ARG C CA 1
ATOM 5469 C C . ARG C 1 92 ? 24.520 49.387 45.019 1.00 12.61 92 ARG C C 1
ATOM 5470 O O . ARG C 1 92 ? 25.286 49.425 45.981 1.00 11.54 92 ARG C O 1
ATOM 5478 N N . VAL C 1 93 ? 23.351 48.766 45.037 1.00 11.38 93 VAL C N 1
ATOM 5479 C CA . VAL C 1 93 ? 22.961 47.902 46.135 1.00 10.86 93 VAL C CA 1
ATOM 5480 C C . VAL C 1 93 ? 22.585 46.556 45.564 1.00 10.64 93 VAL C C 1
ATOM 5481 O O . VAL C 1 93 ? 21.736 46.465 44.679 1.00 10.57 93 VAL C O 1
ATOM 5485 N N . PHE C 1 94 ? 23.251 45.520 46.055 1.00 10.43 94 PHE C N 1
ATOM 5486 C CA . PHE C 1 94 ? 23.017 44.169 45.580 1.00 10.73 94 PHE C CA 1
ATOM 5487 C C . PHE C 1 94 ? 23.058 43.149 46.710 1.00 10.49 94 PHE C C 1
ATOM 5488 O O . PHE C 1 94 ? 23.769 43.320 47.685 1.00 9.97 94 PHE C O 1
ATOM 5496 N N . LEU C 1 95 ? 22.256 42.101 46.562 1.00 10.80 95 LEU C N 1
ATOM 5497 C CA . LEU C 1 95 ? 22.119 41.033 47.562 1.00 10.48 95 LEU C CA 1
ATOM 5498 C C . LEU C 1 95 ? 23.494 40.456 47.856 1.00 10.46 95 LEU C C 1
ATOM 5499 O O . LEU C 1 95 ? 24.222 40.142 46.929 1.00 10.73 95 LEU C O 1
ATOM 5504 N N . ASN C 1 96 ? 23.856 40.332 49.133 1.00 10.47 96 ASN C N 1
ATOM 5505 C CA . ASN C 1 96 ? 25.159 39.792 49.545 1.00 10.47 96 ASN C CA 1
ATOM 5506 C C . ASN C 1 96 ? 25.099 38.257 49.585 1.00 10.56 96 ASN C C 1
ATOM 5507 O O . ASN C 1 96 ? 25.303 37.624 50.617 1.00 10.09 96 ASN C O 1
ATOM 5512 N N . GLN C 1 97 ? 24.828 37.670 48.424 1.00 11.35 97 GLN C N 1
ATOM 5513 C CA . GLN C 1 97 ? 24.606 36.236 48.291 1.00 11.36 97 GLN C CA 1
ATOM 5514 C C . GLN C 1 97 ? 25.045 35.753 46.908 1.00 11.64 97 GLN C C 1
ATOM 5515 O O . GLN C 1 97 ? 24.510 36.197 45.905 1.00 11.05 97 GLN C O 1
ATOM 5521 N N . CYS C 1 98 ? 26.002 34.834 46.872 1.00 12.13 98 CYS C N 1
ATOM 5522 C CA . CYS C 1 98 ? 26.446 34.212 45.634 1.00 12.53 98 CYS C CA 1
ATOM 5523 C C . CYS C 1 98 ? 25.327 33.300 45.141 1.00 13.49 98 CYS C C 1
ATOM 5524 O O . CYS C 1 98 ? 24.748 32.547 45.932 1.00 13.90 98 CYS C O 1
ATOM 5527 N N . ARG C 1 99 ? 25.007 33.383 43.854 1.00 13.49 99 ARG C N 1
ATOM 5528 C CA . ARG C 1 99 ? 23.926 32.586 43.275 1.00 13.90 99 ARG C CA 1
ATOM 5529 C C . ARG C 1 99 ? 24.284 31.120 43.077 1.00 13.88 99 ARG C C 1
ATOM 5530 O O . ARG C 1 99 ? 23.424 30.329 42.701 1.00 14.15 99 ARG C O 1
ATOM 5538 N N . HIS C 1 100 ? 25.543 30.757 43.291 1.00 14.21 100 HIS C N 1
ATOM 5539 C CA . HIS C 1 100 ? 25.965 29.377 43.099 1.00 14.78 100 HIS C CA 1
ATOM 5540 C C . HIS C 1 100 ? 25.380 28.459 44.175 1.00 14.85 100 HIS C C 1
ATOM 5541 O O . HIS C 1 100 ? 24.573 27.577 43.859 1.00 15.07 100 HIS C O 1
ATOM 5548 N N . ARG C 1 101 ? 25.785 28.691 45.427 1.00 14.82 101 ARG C N 1
ATOM 5549 C CA . ARG C 1 101 ? 25.269 27.982 46.610 1.00 14.73 101 ARG C CA 1
ATOM 5550 C C . ARG C 1 101 ? 25.034 28.868 47.823 1.00 14.41 101 ARG C C 1
ATOM 5551 O O . ARG C 1 101 ? 25.008 28.373 48.953 1.00 14.31 101 ARG C O 1
ATOM 5559 N N . GLY C 1 102 ? 24.858 30.167 47.598 1.00 14.19 102 GLY C N 1
ATOM 5560 C CA . GLY C 1 102 ? 24.322 31.049 48.620 1.00 14.25 102 GLY C CA 1
ATOM 5561 C C . GLY C 1 102 ? 25.323 31.671 49.570 1.00 14.19 102 GLY C C 1
ATOM 5562 O O . GLY C 1 102 ? 24.918 32.289 50.550 1.00 15.04 102 GLY C O 1
ATOM 5563 N N . MET C 1 103 ? 26.613 31.519 49.306 1.00 13.68 103 MET C N 1
ATOM 5564 C CA . MET C 1 103 ? 27.632 32.027 50.227 1.00 13.87 103 MET C CA 1
ATOM 5565 C C . MET C 1 103 ? 27.599 33.550 50.314 1.00 14.01 103 MET C C 1
ATOM 5566 O O . MET C 1 103 ? 27.355 34.233 49.334 1.00 13.34 103 MET C O 1
ATOM 5571 N N . ARG C 1 104 ? 27.846 34.087 51.495 1.00 14.68 104 ARG C N 1
ATOM 5572 C CA . ARG C 1 104 ? 27.917 35.538 51.637 1.00 15.32 104 ARG C CA 1
ATOM 5573 C C . ARG C 1 104 ? 29.127 36.016 50.812 1.00 15.50 104 ARG C C 1
ATOM 5574 O O . ARG C 1 104 ? 30.234 35.484 50.966 1.00 16.43 104 ARG C O 1
ATOM 5582 N N . ILE C 1 105 ? 28.904 36.937 49.875 1.00 15.10 105 ILE C N 1
ATOM 5583 C CA . ILE C 1 105 ? 29.967 37.384 48.980 1.00 15.36 105 ILE C CA 1
ATOM 5584 C C . ILE C 1 105 ? 31.074 38.129 49.752 1.00 15.42 105 ILE C C 1
ATOM 5585 O O . ILE C 1 105 ? 32.251 37.897 49.504 1.00 15.46 105 ILE C O 1
ATOM 5590 N N . CYS C 1 106 ? 30.706 38.998 50.691 1.00 15.93 106 CYS C N 1
ATOM 5591 C CA . CYS C 1 106 ? 31.697 39.722 51.508 1.00 15.95 106 CYS C CA 1
ATOM 5592 C C . CYS C 1 106 ? 31.271 39.690 52.971 1.00 16.25 106 CYS C C 1
ATOM 5593 O O . CYS C 1 106 ? 30.140 40.020 53.292 1.00 15.45 106 CYS C O 1
ATOM 5596 N N . ARG C 1 107 ? 32.187 39.288 53.849 1.00 16.86 107 ARG C N 1
ATOM 5597 C CA . ARG C 1 107 ? 31.877 39.092 55.256 1.00 17.79 107 ARG C CA 1
ATOM 5598 C C . ARG C 1 107 ? 32.281 40.274 56.136 1.00 17.41 107 ARG C C 1
ATOM 5599 O O . ARG C 1 107 ? 31.923 40.304 57.309 1.00 18.08 107 ARG C O 1
ATOM 5607 N N . ALA C 1 108 ? 32.996 41.246 55.567 1.00 16.31 108 ALA C N 1
ATOM 5608 C CA . ALA C 1 108 ? 33.354 42.473 56.271 1.00 15.26 108 ALA C CA 1
ATOM 5609 C C . ALA C 1 108 ? 32.207 43.490 56.270 1.00 14.99 108 ALA C C 1
ATOM 5610 O O . ALA C 1 108 ? 31.330 43.453 55.391 1.00 14.91 108 ALA C O 1
ATOM 5612 N N . ASP C 1 109 ? 32.217 44.385 57.263 1.00 13.74 109 ASP C N 1
ATOM 5613 C CA . ASP C 1 109 ? 31.183 45.417 57.404 1.00 13.75 109 ASP C CA 1
ATOM 5614 C C . ASP C 1 109 ? 31.365 46.539 56.399 1.00 13.67 109 ASP C C 1
ATOM 5615 O O . ASP C 1 109 ? 30.421 47.201 56.012 1.00 13.92 109 ASP C O 1
ATOM 5620 N N . GLY C 1 110 ? 32.601 46.765 56.018 1.00 13.55 110 GLY C N 1
ATOM 5621 C CA . GLY C 1 110 ? 32.935 47.882 55.171 1.00 13.84 110 GLY C CA 1
ATOM 5622 C C . GLY C 1 110 ? 34.421 47.914 54.863 1.00 13.77 110 GLY C C 1
ATOM 5623 O O . GLY C 1 110 ? 35.230 47.169 55.450 1.00 13.09 110 GLY C O 1
ATOM 5624 N N . GLY C 1 111 ? 34.777 48.800 53.941 1.00 13.86 111 GLY C N 1
ATOM 5625 C CA . GLY C 1 111 ? 36.152 48.930 53.497 1.00 14.05 111 GLY C CA 1
ATOM 5626 C C . GLY C 1 111 ? 36.221 49.484 52.097 1.00 14.32 111 GLY C C 1
ATOM 5627 O O . GLY C 1 111 ? 35.314 50.192 51.655 1.00 13.65 111 GLY C O 1
ATOM 5628 N N . ASN C 1 112 ? 37.313 49.167 51.411 1.00 15.20 112 ASN C N 1
ATOM 5629 C CA . ASN C 1 112 ? 37.498 49.524 50.010 1.00 15.73 112 ASN C CA 1
ATOM 5630 C C . ASN C 1 112 ? 37.973 48.300 49.245 1.00 16.29 112 ASN C C 1
ATOM 5631 O O . ASN C 1 112 ? 38.951 47.681 49.634 1.00 15.95 112 ASN C O 1
ATOM 5636 N N . ALA C 1 113 ? 37.293 47.961 48.156 1.00 17.16 113 ALA C N 1
ATOM 5637 C CA . ALA C 1 113 ? 37.712 46.850 47.314 1.00 18.35 113 ALA C CA 1
ATOM 5638 C C . ALA C 1 113 ? 37.735 47.190 45.819 1.00 18.52 113 ALA C C 1
ATOM 5639 O O . ALA C 1 113 ? 37.065 48.102 45.360 1.00 18.27 113 ALA C O 1
ATOM 5641 N N . LYS C 1 114 ? 38.546 46.434 45.083 1.00 19.53 114 LYS C N 1
ATOM 5642 C CA . LYS C 1 114 ? 38.625 46.489 43.620 1.00 20.15 114 LYS C CA 1
ATOM 5643 C C . LYS C 1 114 ? 37.794 45.352 43.022 1.00 19.30 114 LYS C C 1
ATOM 5644 O O . LYS C 1 114 ? 37.486 45.359 41.824 1.00 20.40 114 LYS C O 1
ATOM 5650 N N . SER C 1 115 ? 37.444 44.373 43.857 1.00 18.02 115 SER C N 1
ATOM 5651 C CA . SER C 1 115 ? 36.575 43.267 43.460 1.00 17.37 115 SER C CA 1
ATOM 5652 C C . SER C 1 115 ? 36.121 42.479 44.688 1.00 17.11 115 SER C C 1
ATOM 5653 O O . SER C 1 115 ? 36.616 42.681 45.793 1.00 16.95 115 SER C O 1
ATOM 5656 N N . PHE C 1 116 ? 35.200 41.549 44.478 1.00 17.07 116 PHE C N 1
ATOM 5657 C CA . PHE C 1 116 ? 34.751 40.653 45.545 1.00 16.60 116 PHE C CA 1
ATOM 5658 C C . PHE C 1 116 ? 34.784 39.216 45.046 1.00 17.16 116 PHE C C 1
ATOM 5659 O O . PHE C 1 116 ? 34.257 38.929 43.987 1.00 17.92 116 PHE C O 1
ATOM 5667 N N . THR C 1 117 ? 35.423 38.329 45.798 1.00 17.41 117 THR C N 1
ATOM 5668 C CA . THR C 1 117 ? 35.504 36.918 45.451 1.00 17.83 117 THR C CA 1
ATOM 5669 C C . THR C 1 117 ? 34.771 36.080 46.506 1.00 17.82 117 THR C C 1
ATOM 5670 O O . THR C 1 117 ? 34.993 36.240 47.696 1.00 17.25 117 THR C O 1
ATOM 5674 N N . CYS C 1 118 ? 33.870 35.218 46.041 1.00 18.13 118 CYS C N 1
ATOM 5675 C CA . CYS C 1 118 ? 33.221 34.237 46.896 1.00 18.37 118 CYS C CA 1
ATOM 5676 C C . CYS C 1 118 ? 34.261 33.287 47.447 1.00 18.74 118 CYS C C 1
ATOM 5677 O O . CYS C 1 118 ? 35.016 32.701 46.694 1.00 19.34 118 CYS C O 1
ATOM 5680 N N . SER C 1 119 ? 34.304 33.136 48.763 1.00 19.05 119 SER C N 1
ATOM 5681 C CA . SER C 1 119 ? 35.292 32.269 49.396 1.00 19.61 119 SER C CA 1
ATOM 5682 C C . SER C 1 119 ? 35.000 30.752 49.227 1.00 19.44 119 SER C C 1
ATOM 5683 O O . SER C 1 119 ? 35.882 29.930 49.463 1.00 20.45 119 SER C O 1
ATOM 5686 N N . TYR C 1 120 ? 33.785 30.377 48.835 1.00 18.59 120 TYR C N 1
ATOM 5687 C CA . TYR C 1 120 ? 33.425 28.951 48.734 1.00 18.17 120 TYR C CA 1
ATOM 5688 C C . TYR C 1 120 ? 34.010 28.272 47.464 1.00 17.80 120 TYR C C 1
ATOM 5689 O O . TYR C 1 120 ? 34.815 27.344 47.574 1.00 16.59 120 TYR C O 1
ATOM 5698 N N . HIS C 1 121 ? 33.600 28.726 46.277 1.00 17.41 121 HIS C N 1
ATOM 5699 C CA . HIS C 1 121 ? 34.101 28.159 45.019 1.00 17.76 121 HIS C CA 1
ATOM 5700 C C . HIS C 1 121 ? 34.742 29.208 44.089 1.00 17.76 121 HIS C C 1
ATOM 5701 O O . HIS C 1 121 ? 34.960 28.936 42.926 1.00 18.21 121 HIS C O 1
ATOM 5708 N N . GLY C 1 122 ? 35.037 30.401 44.593 1.00 17.87 122 GLY C N 1
ATOM 5709 C CA . GLY C 1 122 ? 35.808 31.376 43.831 1.00 17.91 122 GLY C CA 1
ATOM 5710 C C . GLY C 1 122 ? 35.124 32.091 42.674 1.00 17.58 122 GLY C C 1
ATOM 5711 O O . GLY C 1 122 ? 35.798 32.670 41.838 1.00 17.51 122 GLY C O 1
ATOM 5712 N N . TRP C 1 123 ? 33.797 32.081 42.613 1.00 17.22 123 TRP C N 1
ATOM 5713 C CA . TRP C 1 123 ? 33.116 32.957 41.666 1.00 16.94 123 TRP C CA 1
ATOM 5714 C C . TRP C 1 123 ? 33.501 34.391 42.036 1.00 16.89 123 TRP C C 1
ATOM 5715 O O . TRP C 1 123 ? 33.450 34.752 43.207 1.00 16.60 123 TRP C O 1
ATOM 5726 N N . ALA C 1 124 ? 33.920 35.171 41.036 1.00 16.96 124 ALA C N 1
ATOM 5727 C CA . ALA C 1 124 ? 34.499 36.510 41.222 1.00 17.10 124 ALA C CA 1
ATOM 5728 C C . ALA C 1 124 ? 33.581 37.584 40.634 1.00 17.13 124 ALA C C 1
ATOM 5729 O O . ALA C 1 124 ? 32.960 37.390 39.592 1.00 17.49 124 ALA C O 1
ATOM 5731 N N . TYR C 1 125 ? 33.494 38.708 41.331 1.00 17.00 125 TYR C N 1
ATOM 5732 C CA . TYR C 1 125 ? 32.527 39.764 41.036 1.00 17.11 125 TYR C CA 1
ATOM 5733 C C . TYR C 1 125 ? 33.281 41.085 40.926 1.00 16.75 125 TYR C C 1
ATOM 5734 O O . TYR C 1 125 ? 34.289 41.260 41.577 1.00 17.10 125 TYR C O 1
ATOM 5743 N N . ASP C 1 126 ? 32.816 42.008 40.098 1.00 16.50 126 ASP C N 1
ATOM 5744 C CA . ASP C 1 126 ? 33.390 43.355 40.114 1.00 16.45 126 ASP C CA 1
ATOM 5745 C C . ASP C 1 126 ? 32.706 44.131 41.247 1.00 15.93 126 ASP C C 1
ATOM 5746 O O . ASP C 1 126 ? 31.864 43.584 41.949 1.00 16.07 126 ASP C O 1
ATOM 5751 N N . THR C 1 127 ? 33.067 45.390 41.450 1.00 15.50 127 THR C N 1
ATOM 5752 C CA . THR C 1 127 ? 32.485 46.176 42.540 1.00 14.91 127 THR C CA 1
ATOM 5753 C C . THR C 1 127 ? 30.992 46.470 42.321 1.00 14.72 127 THR C C 1
ATOM 5754 O O . THR C 1 127 ? 30.318 46.924 43.240 1.00 14.43 127 THR C O 1
ATOM 5758 N N . GLY C 1 128 ? 30.506 46.290 41.092 1.00 14.50 128 GLY C N 1
ATOM 5759 C CA . GLY C 1 128 ? 29.093 46.474 40.776 1.00 14.53 128 GLY C CA 1
ATOM 5760 C C . GLY C 1 128 ? 28.203 45.246 41.019 1.00 14.60 128 GLY C C 1
ATOM 5761 O O . GLY C 1 128 ? 27.008 45.285 40.763 1.00 13.80 128 GLY C O 1
ATOM 5762 N N . GLY C 1 129 ? 28.789 44.159 41.514 1.00 15.01 129 GLY C N 1
ATOM 5763 C CA . GLY C 1 129 ? 28.069 42.908 41.699 1.00 15.34 129 GLY C CA 1
ATOM 5764 C C . GLY C 1 129 ? 27.870 42.051 40.454 1.00 15.78 129 GLY C C 1
ATOM 5765 O O . GLY C 1 129 ? 27.111 41.085 40.502 1.00 15.58 129 GLY C O 1
ATOM 5766 N N . ASN C 1 130 ? 28.515 42.395 39.345 1.00 16.38 130 ASN C N 1
ATOM 5767 C CA . ASN C 1 130 ? 28.481 41.538 38.152 1.00 17.10 130 ASN C CA 1
ATOM 5768 C C . ASN C 1 130 ? 29.391 40.329 38.356 1.00 17.03 130 ASN C C 1
ATOM 5769 O O . ASN C 1 130 ? 30.510 40.456 38.823 1.00 16.79 130 ASN C O 1
ATOM 5774 N N . LEU C 1 131 ? 28.908 39.155 38.000 1.00 17.61 131 LEU C N 1
ATOM 5775 C CA . LEU C 1 131 ? 29.752 37.968 37.961 1.00 18.26 131 LEU C CA 1
ATOM 5776 C C . LEU C 1 131 ? 30.695 38.063 36.749 1.00 19.05 131 LEU C C 1
ATOM 5777 O O . LEU C 1 131 ? 30.240 38.021 35.611 1.00 19.08 131 LEU C O 1
ATOM 5782 N N . VAL C 1 132 ? 31.998 38.176 36.988 1.00 20.26 132 VAL C N 1
ATOM 5783 C CA . VAL C 1 132 ? 32.969 38.372 35.890 1.00 21.32 132 VAL C CA 1
ATOM 5784 C C . VAL C 1 132 ? 33.883 37.177 35.580 1.00 22.24 132 VAL C C 1
ATOM 5785 O O . VAL C 1 132 ? 34.438 37.099 34.479 1.00 22.74 132 VAL C O 1
ATOM 5789 N N . SER C 1 133 ? 34.067 36.263 36.536 1.00 23.09 133 SER C N 1
ATOM 5790 C CA . SER C 1 133 ? 34.665 34.969 36.211 1.00 23.45 133 SER C CA 1
ATOM 5791 C C . SER C 1 133 ? 34.230 33.857 37.144 1.00 24.03 133 SER C C 1
ATOM 5792 O O . SER C 1 133 ? 33.778 34.086 38.258 1.00 23.65 133 SER C O 1
ATOM 5795 N N . VAL C 1 134 ? 34.362 32.644 36.630 1.00 24.82 134 VAL C N 1
ATOM 5796 C CA . VAL C 1 134 ? 33.992 31.421 37.319 1.00 25.96 134 VAL C CA 1
ATOM 5797 C C . VAL C 1 134 ? 35.155 30.445 37.084 1.00 26.29 134 VAL C C 1
ATOM 5798 O O . VAL C 1 134 ? 35.503 30.198 35.931 1.00 26.00 134 VAL C O 1
ATOM 5802 N N . PRO C 1 135 ? 35.787 29.918 38.137 1.00 26.95 135 PRO C N 1
ATOM 5803 C CA . PRO C 1 135 ? 36.905 28.982 37.935 1.00 27.47 135 PRO C CA 1
ATOM 5804 C C . PRO C 1 135 ? 36.501 27.782 37.066 1.00 28.06 135 PRO C C 1
ATOM 5805 O O . PRO C 1 135 ? 35.386 27.259 37.193 1.00 26.98 135 PRO C O 1
ATOM 5809 N N . PHE C 1 136 ? 37.401 27.390 36.170 1.00 29.41 136 PHE C N 1
ATOM 5810 C CA . PHE C 1 136 ? 37.175 26.269 35.265 1.00 30.54 136 PHE C CA 1
ATOM 5811 C C . PHE C 1 136 ? 35.921 26.445 34.396 1.00 31.41 136 PHE C C 1
ATOM 5812 O O . PHE C 1 136 ? 35.263 25.463 34.054 1.00 31.27 136 PHE C O 1
ATOM 5820 N N . GLU C 1 137 ? 35.608 27.685 34.016 1.00 32.30 137 GLU C N 1
ATOM 5821 C CA . GLU C 1 137 ? 34.388 27.966 33.242 1.00 33.55 137 GLU C CA 1
ATOM 5822 C C . GLU C 1 137 ? 34.333 27.186 31.927 1.00 34.54 137 GLU C C 1
ATOM 5823 O O . GLU C 1 137 ? 33.265 26.727 31.514 1.00 34.36 137 GLU C O 1
ATOM 5829 N N . GLU C 1 138 ? 35.478 27.070 31.261 1.00 35.83 138 GLU C N 1
ATOM 5830 C CA . GLU C 1 138 ? 35.515 26.478 29.929 1.00 37.29 138 GLU C CA 1
ATOM 5831 C C . GLU C 1 138 ? 35.115 24.994 29.947 1.00 37.34 138 GLU C C 1
ATOM 5832 O O . GLU C 1 138 ? 34.258 24.580 29.177 1.00 37.65 138 GLU C O 1
ATOM 5838 N N . GLN C 1 139 ? 35.709 24.211 30.841 1.00 37.80 139 GLN C N 1
ATOM 5839 C CA . GLN C 1 139 ? 35.416 22.772 30.912 1.00 38.31 139 GLN C CA 1
ATOM 5840 C C . GLN C 1 139 ? 34.048 22.437 31.563 1.00 38.01 139 GLN C C 1
ATOM 5841 O O . GLN C 1 139 ? 33.299 21.623 31.029 1.00 38.09 139 GLN C O 1
ATOM 5847 N N . ALA C 1 140 ? 33.712 23.094 32.676 1.00 37.65 140 ALA C N 1
ATOM 5848 C CA . ALA C 1 140 ? 32.550 22.726 33.503 1.00 37.11 140 ALA C CA 1
ATOM 5849 C C . ALA C 1 140 ? 31.290 23.583 33.306 1.00 36.78 140 ALA C C 1
ATOM 5850 O O . ALA C 1 140 ? 30.193 23.153 33.663 1.00 36.65 140 ALA C O 1
ATOM 5852 N N . PHE C 1 141 ? 31.429 24.786 32.757 1.00 36.22 141 PHE C N 1
ATOM 5853 C CA . PHE C 1 141 ? 30.270 25.655 32.532 1.00 36.00 141 PHE C CA 1
ATOM 5854 C C . PHE C 1 141 ? 30.206 26.151 31.068 1.00 36.64 141 PHE C C 1
ATOM 5855 O O . PHE C 1 141 ? 30.120 27.357 30.822 1.00 36.34 141 PHE C O 1
ATOM 5863 N N . PRO C 1 142 ? 30.206 25.233 30.099 1.00 37.25 142 PRO C N 1
ATOM 5864 C CA . PRO C 1 142 ? 30.323 25.608 28.681 1.00 37.71 142 PRO C CA 1
ATOM 5865 C C . PRO C 1 142 ? 29.337 26.682 28.243 1.00 37.96 142 PRO C C 1
ATOM 5866 O O . PRO C 1 142 ? 29.755 27.658 27.615 1.00 38.57 142 PRO C O 1
ATOM 5870 N N . GLY C 1 143 ? 28.060 26.518 28.571 1.00 37.89 143 GLY C N 1
ATOM 5871 C CA . GLY C 1 143 ? 27.044 27.465 28.127 1.00 37.99 143 GLY C CA 1
ATOM 5872 C C . GLY C 1 143 ? 26.919 28.747 28.949 1.00 37.73 143 GLY C C 1
ATOM 5873 O O . GLY C 1 143 ? 26.528 29.793 28.417 1.00 37.91 143 GLY C O 1
ATOM 5874 N N . LEU C 1 144 ? 27.238 28.656 30.240 1.00 37.04 144 LEU C N 1
ATOM 5875 C CA . LEU C 1 144 ? 27.029 29.746 31.209 1.00 36.42 144 LEU C CA 1
ATOM 5876 C C . LEU C 1 144 ? 27.064 31.183 30.659 1.00 35.59 144 LEU C C 1
ATOM 5877 O O . LEU C 1 144 ? 28.058 31.616 30.065 1.00 35.64 144 LEU C O 1
ATOM 5882 N N . ARG C 1 145 ? 25.974 31.909 30.886 1.00 34.55 145 ARG C N 1
ATOM 5883 C CA . ARG C 1 145 ? 25.921 33.349 30.659 1.00 34.08 145 ARG C CA 1
ATOM 5884 C C . ARG C 1 145 ? 26.106 34.082 31.994 1.00 32.33 145 ARG C C 1
ATOM 5885 O O . ARG C 1 145 ? 25.175 34.189 32.775 1.00 31.18 145 ARG C O 1
ATOM 5893 N N . LYS C 1 146 ? 27.312 34.578 32.252 1.00 31.05 146 LYS C N 1
ATOM 5894 C CA . LYS C 1 146 ? 27.627 35.201 33.547 1.00 30.23 146 LYS C CA 1
ATOM 5895 C C . LYS C 1 146 ? 26.772 36.440 33.834 1.00 29.77 146 LYS C C 1
ATOM 5896 O O . LYS C 1 146 ? 26.449 36.724 34.986 1.00 29.73 146 LYS C O 1
ATOM 5902 N N . GLU C 1 147 ? 26.363 37.141 32.782 1.00 29.21 147 GLU C N 1
ATOM 5903 C CA . GLU C 1 147 ? 25.528 38.334 32.915 1.00 29.05 147 GLU C CA 1
ATOM 5904 C C . GLU C 1 147 ? 24.127 38.065 33.495 1.00 28.05 147 GLU C C 1
ATOM 5905 O O . GLU C 1 147 ? 23.451 38.996 33.921 1.00 27.61 147 GLU C O 1
ATOM 5911 N N . ASP C 1 148 ? 23.693 36.802 33.506 1.00 27.29 148 ASP C N 1
ATOM 5912 C CA . ASP C 1 148 ? 22.394 36.410 34.080 1.00 26.59 148 ASP C CA 1
ATOM 5913 C C . ASP C 1 148 ? 22.479 35.829 35.504 1.00 25.21 148 ASP C C 1
ATOM 5914 O O . ASP C 1 148 ? 21.446 35.542 36.112 1.00 24.85 148 ASP C O 1
ATOM 5919 N N . TRP C 1 149 ? 23.691 35.650 36.029 1.00 23.49 149 TRP C N 1
ATOM 5920 C CA . TRP C 1 149 ? 23.886 34.895 37.269 1.00 22.11 149 TRP C CA 1
ATOM 5921 C C . TRP C 1 149 ? 24.550 35.673 38.417 1.00 20.87 149 TRP C C 1
ATOM 5922 O O . TRP C 1 149 ? 25.077 35.087 39.366 1.00 20.46 149 TRP C O 1
ATOM 5933 N N . GLY C 1 150 ? 24.506 36.999 38.338 1.00 19.50 150 GLY C N 1
ATOM 5934 C CA . GLY C 1 150 ? 24.911 37.857 39.441 1.00 18.41 150 GLY C CA 1
ATOM 5935 C C . GLY C 1 150 ? 23.811 38.084 40.466 1.00 17.16 150 GLY C C 1
ATOM 5936 O O . GLY C 1 150 ? 22.636 37.840 40.201 1.00 16.84 150 GLY C O 1
ATOM 5937 N N . PRO C 1 151 ? 24.182 38.536 41.657 1.00 16.33 151 PRO C N 1
ATOM 5938 C CA . PRO C 1 151 ? 23.190 38.781 42.714 1.00 16.09 151 PRO C CA 1
ATOM 5939 C C . PRO C 1 151 ? 22.150 39.829 42.340 1.00 15.30 151 PRO C C 1
ATOM 5940 O O . PRO C 1 151 ? 22.410 40.712 41.524 1.00 14.58 151 PRO C O 1
ATOM 5944 N N . LEU C 1 152 ? 20.980 39.716 42.957 1.00 14.76 152 LEU C N 1
ATOM 5945 C CA . LEU C 1 152 ? 19.871 40.617 42.692 1.00 14.43 152 LEU C CA 1
ATOM 5946 C C . LEU C 1 152 ? 20.297 42.037 43.021 1.00 14.22 152 LEU C C 1
ATOM 5947 O O . LEU C 1 152 ? 20.948 42.273 44.038 1.00 13.44 152 LEU C O 1
ATOM 5952 N N . GLN C 1 153 ? 19.953 42.955 42.117 1.00 14.17 153 GLN C N 1
ATOM 5953 C CA . GLN C 1 153 ? 20.257 44.374 42.212 1.00 14.42 153 GLN C CA 1
ATOM 5954 C C . GLN C 1 153 ? 19.015 45.120 42.667 1.00 14.19 153 GLN C C 1
ATOM 5955 O O . GLN C 1 153 ? 17.909 44.864 42.170 1.00 14.34 153 GLN C O 1
ATOM 5961 N N . ALA C 1 154 ? 19.196 46.032 43.616 1.00 13.42 154 ALA C N 1
ATOM 5962 C CA . ALA C 1 154 ? 18.148 46.953 44.005 1.00 12.98 154 ALA C CA 1
ATOM 5963 C C . ALA C 1 154 ? 18.281 48.285 43.256 1.00 13.21 154 ALA C C 1
ATOM 5964 O O . ALA C 1 154 ? 19.370 48.715 42.851 1.00 13.08 154 ALA C O 1
ATOM 5966 N N . ARG C 1 155 ? 17.146 48.941 43.090 1.00 13.39 155 ARG C N 1
ATOM 5967 C CA . ARG C 1 155 ? 17.126 50.330 42.679 1.00 12.89 155 ARG C CA 1
ATOM 5968 C C . ARG C 1 155 ? 17.721 51.161 43.796 1.00 13.02 155 ARG C C 1
ATOM 5969 O O . ARG C 1 155 ? 17.433 50.911 44.981 1.00 11.89 155 ARG C O 1
ATOM 5977 N N . VAL C 1 156 ? 18.544 52.141 43.410 1.00 12.32 156 VAL C N 1
ATOM 5978 C CA . VAL C 1 156 ? 19.156 53.062 44.353 1.00 12.64 156 VAL C CA 1
ATOM 5979 C C . VAL C 1 156 ? 18.886 54.490 43.922 1.00 12.98 156 VAL C C 1
ATOM 5980 O O . VAL C 1 156 ? 19.201 54.851 42.798 1.00 13.00 156 VAL C O 1
ATOM 5984 N N . GLU C 1 157 ? 18.318 55.281 44.828 1.00 13.39 157 GLU C N 1
ATOM 5985 C CA . GLU C 1 157 ? 18.156 56.724 44.653 1.00 14.42 157 GLU C CA 1
ATOM 5986 C C . GLU C 1 157 ? 18.482 57.450 45.953 1.00 14.33 157 GLU C C 1
ATOM 5987 O O . GLU C 1 157 ? 18.277 56.910 47.041 1.00 14.08 157 GLU C O 1
ATOM 5993 N N . THR C 1 158 ? 19.025 58.658 45.835 1.00 13.85 158 THR C N 1
ATOM 5994 C CA . THR C 1 158 ? 19.333 59.451 47.004 1.00 14.06 158 THR C CA 1
ATOM 5995 C C . THR C 1 158 ? 18.311 60.567 47.183 1.00 14.10 158 THR C C 1
ATOM 5996 O O . THR C 1 158 ? 17.627 60.962 46.245 1.00 13.94 158 THR C O 1
ATOM 6000 N N . TYR C 1 159 ? 18.205 61.043 48.413 1.00 14.35 159 TYR C N 1
ATOM 6001 C CA . TYR C 1 159 ? 17.550 62.302 48.704 1.00 14.42 159 TYR C CA 1
ATOM 6002 C C . TYR C 1 159 ? 18.426 63.101 49.664 1.00 13.96 159 TYR C C 1
ATOM 6003 O O . TYR C 1 159 ? 18.533 62.771 50.836 1.00 13.43 159 TYR C O 1
ATOM 6012 N N . LYS C 1 160 ? 19.068 64.129 49.123 1.00 14.10 160 LYS C N 1
ATOM 6013 C CA . LYS C 1 160 ? 19.859 65.103 49.881 1.00 14.23 160 LYS C CA 1
ATOM 6014 C C . LYS C 1 160 ? 20.846 64.438 50.855 1.00 14.03 160 LYS C C 1
ATOM 6015 O O . LYS C 1 160 ? 20.929 64.777 52.038 1.00 13.80 160 LYS C O 1
ATOM 6021 N N . GLY C 1 161 ? 21.583 63.479 50.311 1.00 13.79 161 GLY C N 1
ATOM 6022 C CA . GLY C 1 161 ? 22.644 62.798 51.026 1.00 13.59 161 GLY C CA 1
ATOM 6023 C C . GLY C 1 161 ? 22.259 61.400 51.460 1.00 12.93 161 GLY C C 1
ATOM 6024 O O . GLY C 1 161 ? 23.108 60.542 51.542 1.00 12.82 161 GLY C O 1
ATOM 6025 N N . LEU C 1 162 ? 20.991 61.189 51.778 1.00 12.62 162 LEU C N 1
ATOM 6026 C CA . LEU C 1 162 ? 20.502 59.876 52.193 1.00 12.50 162 LEU C CA 1
ATOM 6027 C C . LEU C 1 162 ? 20.349 58.909 51.012 1.00 12.29 162 LEU C C 1
ATOM 6028 O O . LEU C 1 162 ? 19.774 59.260 49.995 1.00 12.96 162 LEU C O 1
ATOM 6033 N N . ILE C 1 163 ? 20.872 57.697 51.165 1.00 11.45 163 ILE C N 1
ATOM 6034 C CA . ILE C 1 163 ? 20.705 56.634 50.187 1.00 10.92 163 ILE C CA 1
ATOM 6035 C C . ILE C 1 163 ? 19.556 55.718 50.592 1.00 10.60 163 ILE C C 1
ATOM 6036 O O . ILE C 1 163 ? 19.552 55.209 51.718 1.00 10.38 163 ILE C O 1
ATOM 6041 N N . PHE C 1 164 ? 18.599 55.529 49.678 1.00 10.25 164 PHE C N 1
ATOM 6042 C CA . PHE C 1 164 ? 17.562 54.509 49.780 1.00 10.80 164 PHE C CA 1
ATOM 6043 C C . PHE C 1 164 ? 17.680 53.461 48.661 1.00 11.16 164 PHE C C 1
ATOM 6044 O O . PHE C 1 164 ? 18.215 53.747 47.582 1.00 11.87 164 PHE C O 1
ATOM 6052 N N . ALA C 1 165 ? 17.173 52.262 48.932 1.00 10.74 165 ALA C N 1
ATOM 6053 C CA . ALA C 1 165 ? 17.074 51.188 47.952 1.00 10.99 165 ALA C CA 1
ATOM 6054 C C . ALA C 1 165 ? 15.699 50.508 47.966 1.00 11.23 165 ALA C C 1
ATOM 6055 O O . ALA C 1 165 ? 14.998 50.481 48.973 1.00 10.87 165 ALA C O 1
ATOM 6057 N N . ASN C 1 166 ? 15.341 49.928 46.833 1.00 11.82 166 ASN C N 1
ATOM 6058 C CA . ASN C 1 166 ? 14.060 49.261 46.660 1.00 12.44 166 ASN C CA 1
ATOM 6059 C C . ASN C 1 166 ? 14.234 48.213 45.573 1.00 12.68 166 ASN C C 1
ATOM 6060 O O . ASN C 1 166 ? 14.779 48.506 44.510 1.00 13.15 166 ASN C O 1
ATOM 6065 N N . TRP C 1 167 ? 13.816 46.982 45.843 1.00 12.44 167 TRP C N 1
ATOM 6066 C CA . TRP C 1 167 ? 13.970 45.900 44.871 1.00 12.57 167 TRP C CA 1
ATOM 6067 C C . TRP C 1 167 ? 13.032 46.009 43.663 1.00 12.83 167 TRP C C 1
ATOM 6068 O O . TRP C 1 167 ? 13.305 45.434 42.605 1.00 12.36 167 TRP C O 1
ATOM 6079 N N . ASP C 1 168 ? 11.907 46.690 43.851 1.00 13.50 168 ASP C N 1
ATOM 6080 C CA . ASP C 1 168 ? 10.761 46.577 42.951 1.00 14.20 168 ASP C CA 1
ATOM 6081 C C . ASP C 1 168 ? 10.797 47.623 41.816 1.00 14.24 168 ASP C C 1
ATOM 6082 O O . ASP C 1 168 ? 10.677 48.814 42.074 1.00 13.75 168 ASP C O 1
ATOM 6087 N N . ALA C 1 169 ? 10.953 47.153 40.578 1.00 14.79 169 ALA C N 1
ATOM 6088 C CA . ALA C 1 169 ? 10.946 48.000 39.359 1.00 15.30 169 ALA C CA 1
ATOM 6089 C C . ALA C 1 169 ? 9.679 48.843 39.186 1.00 15.73 169 ALA C C 1
ATOM 6090 O O . ALA C 1 169 ? 9.724 49.909 38.595 1.00 16.24 169 ALA C O 1
ATOM 6092 N N . ASP C 1 170 ? 8.556 48.366 39.708 1.00 16.11 170 ASP C N 1
ATOM 6093 C CA . ASP C 1 170 ? 7.271 49.041 39.553 1.00 16.30 170 ASP C CA 1
ATOM 6094 C C . ASP C 1 170 ? 6.901 49.962 40.707 1.00 16.32 170 ASP C C 1
ATOM 6095 O O . ASP C 1 170 ? 5.836 50.572 40.685 1.00 16.35 170 ASP C O 1
ATOM 6100 N N . ALA C 1 171 ? 7.764 50.072 41.718 1.00 15.86 171 ALA C N 1
ATOM 6101 C CA . ALA C 1 171 ? 7.550 51.067 42.767 1.00 15.71 171 ALA C CA 1
ATOM 6102 C C . ALA C 1 171 ? 7.707 52.470 42.174 1.00 15.59 171 ALA C C 1
ATOM 6103 O O . ALA C 1 171 ? 8.428 52.664 41.197 1.00 15.27 171 ALA C O 1
ATOM 6105 N N . PRO C 1 172 ? 7.082 53.455 42.791 1.00 15.09 172 PRO C N 1
ATOM 6106 C CA . PRO C 1 172 ? 7.330 54.832 42.394 1.00 15.35 172 PRO C CA 1
ATOM 6107 C C . PRO C 1 172 ? 8.795 55.147 42.702 1.00 15.84 172 PRO C C 1
ATOM 6108 O O . PRO C 1 172 ? 9.407 54.436 43.509 1.00 14.62 172 PRO C O 1
ATOM 6112 N N . ASP C 1 173 ? 9.351 56.173 42.060 1.00 15.71 173 ASP C N 1
ATOM 6113 C CA . ASP C 1 173 ? 10.716 56.584 42.347 1.00 16.08 173 ASP C CA 1
ATOM 6114 C C . ASP C 1 173 ? 10.742 57.204 43.732 1.00 15.94 173 ASP C C 1
ATOM 6115 O O . ASP C 1 173 ? 9.699 57.429 44.331 1.00 16.20 173 ASP C O 1
ATOM 6120 N N . LEU C 1 174 ? 11.936 57.432 44.259 1.00 16.23 174 LEU C N 1
ATOM 6121 C CA . LEU C 1 174 ? 12.075 57.863 45.645 1.00 16.13 174 LEU C CA 1
ATOM 6122 C C . LEU C 1 174 ? 11.351 59.171 45.876 1.00 16.50 174 LEU C C 1
ATOM 6123 O O . LEU C 1 174 ? 10.711 59.351 46.906 1.00 16.06 174 LEU C O 1
ATOM 6128 N N . ASP C 1 175 ? 11.441 60.079 44.917 1.00 17.22 175 ASP C N 1
ATOM 6129 C CA . ASP C 1 175 ? 10.863 61.407 45.087 1.00 17.85 175 ASP C CA 1
ATOM 6130 C C . ASP C 1 175 ? 9.339 61.361 45.264 1.00 17.44 175 ASP C C 1
ATOM 6131 O O . ASP C 1 175 ? 8.789 62.051 46.122 1.00 17.14 175 ASP C O 1
ATOM 6136 N N . THR C 1 176 ? 8.678 60.559 44.434 1.00 17.08 176 THR C N 1
ATOM 6137 C CA . THR C 1 176 ? 7.251 60.286 44.564 1.00 17.49 176 THR C CA 1
ATOM 6138 C C . THR C 1 176 ? 6.925 59.503 45.850 1.00 17.30 176 THR C C 1
ATOM 6139 O O . THR C 1 176 ? 5.914 59.773 46.511 1.00 17.34 176 THR C O 1
ATOM 6143 N N . TYR C 1 177 ? 7.773 58.534 46.198 1.00 16.90 177 TYR C N 1
ATOM 6144 C CA . TYR C 1 177 ? 7.565 57.734 47.414 1.00 16.61 177 TYR C CA 1
ATOM 6145 C C . TYR C 1 177 ? 7.559 58.625 48.673 1.00 16.58 177 TYR C C 1
ATOM 6146 O O . TYR C 1 177 ? 6.707 58.474 49.540 1.00 16.91 177 TYR C O 1
ATOM 6155 N N . LEU C 1 178 ? 8.481 59.573 48.748 1.00 16.82 178 LEU C N 1
ATOM 6156 C CA . LEU C 1 178 ? 8.556 60.484 49.881 1.00 17.26 178 LEU C CA 1
ATOM 6157 C C . LEU C 1 178 ? 7.424 61.499 49.806 1.00 17.74 178 LEU C C 1
ATOM 6158 O O . LEU C 1 178 ? 6.809 61.832 50.820 1.00 17.58 178 LEU C O 1
ATOM 6163 N N . GLY C 1 179 ? 7.152 61.978 48.594 1.00 18.47 179 GLY C N 1
ATOM 6164 C CA . GLY C 1 179 ? 6.092 62.946 48.350 1.00 19.03 179 GLY C CA 1
ATOM 6165 C C . GLY C 1 179 ? 6.273 64.231 49.145 1.00 19.39 179 GLY C C 1
ATOM 6166 O O . GLY C 1 179 ? 7.376 64.768 49.243 1.00 19.03 179 GLY C O 1
ATOM 6167 N N . GLU C 1 180 ? 5.175 64.704 49.727 1.00 19.88 180 GLU C N 1
ATOM 6168 C CA . GLU C 1 180 ? 5.170 65.841 50.666 1.00 20.67 180 GLU C CA 1
ATOM 6169 C C . GLU C 1 180 ? 6.028 65.716 51.934 1.00 20.00 180 GLU C C 1
ATOM 6170 O O . GLU C 1 180 ? 6.367 66.738 52.540 1.00 19.75 180 GLU C O 1
ATOM 6176 N N . ALA C 1 181 ? 6.353 64.494 52.363 1.00 19.37 181 ALA C N 1
ATOM 6177 C CA . ALA C 1 181 ? 7.253 64.302 53.524 1.00 18.89 181 ALA C CA 1
ATOM 6178 C C . ALA C 1 181 ? 8.647 64.927 53.351 1.00 18.21 181 ALA C C 1
ATOM 6179 O O . ALA C 1 181 ? 9.323 65.218 54.332 1.00 17.76 181 ALA C O 1
ATOM 6181 N N . LYS C 1 182 ? 9.071 65.121 52.107 1.00 18.02 182 LYS C N 1
ATOM 6182 C CA . LYS C 1 182 ? 10.322 65.842 51.784 1.00 17.89 182 LYS C CA 1
ATOM 6183 C C . LYS C 1 182 ? 10.447 67.181 52.530 1.00 17.46 182 LYS C C 1
ATOM 6184 O O . LYS C 1 182 ? 11.504 67.518 53.065 1.00 16.90 182 LYS C O 1
ATOM 6190 N N . PHE C 1 183 ? 9.341 67.918 52.566 1.00 17.05 183 PHE C N 1
ATOM 6191 C CA . PHE C 1 183 ? 9.202 69.150 53.328 1.00 16.21 183 PHE C CA 1
ATOM 6192 C C . PHE C 1 183 ? 9.749 69.013 54.751 1.00 16.08 183 PHE C C 1
ATOM 6193 O O . PHE C 1 183 ? 10.513 69.863 55.208 1.00 15.30 183 PHE C O 1
ATOM 6201 N N . TYR C 1 184 ? 9.346 67.949 55.447 1.00 15.55 184 TYR C N 1
ATOM 6202 C CA . TYR C 1 184 ? 9.746 67.734 56.845 1.00 15.37 184 TYR C CA 1
ATOM 6203 C C . TYR C 1 184 ? 11.173 67.169 56.978 1.00 14.59 184 TYR C C 1
ATOM 6204 O O . TYR C 1 184 ? 11.898 67.487 57.926 1.00 13.86 184 TYR C O 1
ATOM 6213 N N . MET C 1 185 ? 11.586 66.390 55.987 1.00 14.21 185 MET C N 1
ATOM 6214 C CA . MET C 1 185 ? 12.969 65.923 55.871 1.00 13.84 185 MET C CA 1
ATOM 6215 C C . MET C 1 185 ? 13.959 67.075 55.707 1.00 13.85 185 MET C C 1
ATOM 6216 O O . MET C 1 185 ? 15.081 67.034 56.221 1.00 13.40 185 MET C O 1
ATOM 6221 N N . ASP C 1 186 ? 13.530 68.115 54.996 1.00 14.15 186 ASP C N 1
ATOM 6222 C CA . ASP C 1 186 ? 14.400 69.247 54.662 1.00 14.24 186 ASP C CA 1
ATOM 6223 C C . ASP C 1 186 ? 14.823 70.058 55.888 1.00 14.06 186 ASP C C 1
ATOM 6224 O O . ASP C 1 186 ? 15.865 70.729 55.850 1.00 14.39 186 ASP C O 1
ATOM 6229 N N . HIS C 1 187 ? 14.051 69.985 56.977 1.00 13.79 187 HIS C N 1
ATOM 6230 C CA . HIS C 1 187 ? 14.423 70.658 58.227 1.00 13.54 187 HIS C CA 1
ATOM 6231 C C . HIS C 1 187 ? 15.786 70.181 58.734 1.00 13.69 187 HIS C C 1
ATOM 6232 O O . HIS C 1 187 ? 16.506 70.937 59.386 1.00 13.67 187 HIS C O 1
ATOM 6239 N N . MET C 1 188 ? 16.134 68.925 58.435 1.00 13.68 188 MET C N 1
ATOM 6240 C CA . MET C 1 188 ? 17.443 68.375 58.779 1.00 13.09 188 MET C CA 1
ATOM 6241 C C . MET C 1 188 ? 18.441 68.406 57.630 1.00 13.12 188 MET C C 1
ATOM 6242 O O . MET C 1 188 ? 19.635 68.644 57.845 1.00 12.62 188 MET C O 1
ATOM 6247 N N . LEU C 1 189 ? 17.953 68.150 56.421 1.00 13.26 189 LEU C N 1
ATOM 6248 C CA . LEU C 1 189 ? 18.809 67.841 55.274 1.00 13.88 189 LEU C CA 1
ATOM 6249 C C . LEU C 1 189 ? 19.113 69.006 54.320 1.00 14.53 189 LEU C C 1
ATOM 6250 O O . LEU C 1 189 ? 20.044 68.904 53.510 1.00 14.06 189 LEU C O 1
ATOM 6255 N N . ASP C 1 190 ? 18.356 70.098 54.416 1.00 15.58 190 ASP C N 1
ATOM 6256 C CA . ASP C 1 190 ? 18.481 71.204 53.458 1.00 16.63 190 ASP C CA 1
ATOM 6257 C C . ASP C 1 190 ? 18.712 72.563 54.097 1.00 16.84 190 ASP C C 1
ATOM 6258 O O . ASP C 1 190 ? 18.296 73.580 53.543 1.00 17.71 190 ASP C O 1
ATOM 6263 N N . ARG C 1 191 ? 19.410 72.591 55.222 1.00 16.93 191 ARG C N 1
ATOM 6264 C CA . ARG C 1 191 ? 19.637 73.841 55.955 1.00 17.44 191 ARG C CA 1
ATOM 6265 C C . ARG C 1 191 ? 20.785 74.695 55.415 1.00 17.71 191 ARG C C 1
ATOM 6266 O O . ARG C 1 191 ? 20.960 75.850 55.837 1.00 17.01 191 ARG C O 1
ATOM 6274 N N . THR C 1 192 ? 21.574 74.113 54.516 1.00 18.28 192 THR C N 1
ATOM 6275 C CA . THR C 1 192 ? 22.699 74.807 53.908 1.00 19.10 192 THR C CA 1
ATOM 6276 C C . THR C 1 192 ? 22.982 74.268 52.510 1.00 19.73 192 THR C C 1
ATOM 6277 O O . THR C 1 192 ? 22.612 73.144 52.177 1.00 20.09 192 THR C O 1
ATOM 6281 N N . GLU C 1 193 ? 23.606 75.095 51.679 1.00 20.15 193 GLU C N 1
ATOM 6282 C CA . GLU C 1 193 ? 23.975 74.697 50.325 1.00 20.74 193 GLU C CA 1
ATOM 6283 C C . GLU C 1 193 ? 25.059 73.610 50.322 1.00 20.26 193 GLU C C 1
ATOM 6284 O O . GLU C 1 193 ? 25.197 72.869 49.354 1.00 20.52 193 GLU C O 1
ATOM 6290 N N . ALA C 1 194 ? 25.826 73.517 51.405 1.00 19.94 194 ALA C N 1
ATOM 6291 C CA . ALA C 1 194 ? 26.893 72.521 51.519 1.00 19.52 194 ALA C CA 1
ATOM 6292 C C . ALA C 1 194 ? 26.366 71.084 51.678 1.00 19.19 194 ALA C C 1
ATOM 6293 O O . ALA C 1 194 ? 27.057 70.143 51.348 1.00 19.42 194 ALA C O 1
ATOM 6295 N N . GLY C 1 195 ? 25.146 70.930 52.178 1.00 18.95 195 GLY C N 1
ATOM 6296 C CA . GLY C 1 195 ? 24.567 69.611 52.428 1.00 18.34 195 GLY C CA 1
ATOM 6297 C C . GLY C 1 195 ? 24.973 69.085 53.790 1.00 17.39 195 GLY C C 1
ATOM 6298 O O . GLY C 1 195 ? 25.642 69.788 54.566 1.00 17.14 195 GLY C O 1
ATOM 6299 N N . THR C 1 196 ? 24.582 67.850 54.084 1.00 16.33 196 THR C N 1
ATOM 6300 C CA . THR C 1 196 ? 25.005 67.187 55.312 1.00 15.32 196 THR C CA 1
ATOM 6301 C C . THR C 1 196 ? 26.074 66.170 55.025 1.00 14.94 196 THR C C 1
ATOM 6302 O O . THR C 1 196 ? 26.303 65.789 53.888 1.00 13.87 196 THR C O 1
ATOM 6306 N N . GLU C 1 197 ? 26.698 65.697 56.096 1.00 14.74 197 GLU C N 1
ATOM 6307 C CA . GLU C 1 197 ? 27.597 64.567 56.038 1.00 14.30 197 GLU C CA 1
ATOM 6308 C C . GLU C 1 197 ? 27.354 63.703 57.257 1.00 14.02 197 GLU C C 1
ATOM 6309 O O . GLU C 1 197 ? 26.875 64.182 58.272 1.00 14.13 197 GLU C O 1
ATOM 6315 N N . ALA C 1 198 ? 27.653 62.416 57.139 1.00 13.54 198 ALA C N 1
ATOM 6316 C CA . ALA C 1 198 ? 27.572 61.511 58.268 1.00 13.17 198 ALA C CA 1
ATOM 6317 C C . ALA C 1 198 ? 28.859 61.609 59.047 1.00 12.84 198 ALA C C 1
ATOM 6318 O O . ALA C 1 198 ? 29.927 61.552 58.467 1.00 13.20 198 ALA C O 1
ATOM 6320 N N . ILE C 1 199 ? 28.770 61.735 60.360 1.00 12.53 199 ILE C N 1
ATOM 6321 C CA . ILE C 1 199 ? 29.925 61.463 61.205 1.00 12.77 199 ILE C CA 1
ATOM 6322 C C . ILE C 1 199 ? 30.222 59.974 61.029 1.00 12.53 199 ILE C C 1
ATOM 6323 O O . ILE C 1 199 ? 29.291 59.174 61.079 1.00 12.04 199 ILE C O 1
ATOM 6328 N N . PRO C 1 200 ? 31.481 59.586 60.809 1.00 12.70 200 PRO C N 1
ATOM 6329 C CA . PRO C 1 200 ? 31.779 58.158 60.633 1.00 12.65 200 PRO C CA 1
ATOM 6330 C C . PRO C 1 200 ? 31.428 57.362 61.882 1.00 12.61 200 PRO C C 1
ATOM 6331 O O . PRO C 1 200 ? 31.595 57.849 62.996 1.00 12.20 200 PRO C O 1
ATOM 6335 N N . GLY C 1 201 ? 30.971 56.136 61.681 1.00 12.17 201 GLY C N 1
ATOM 6336 C CA . GLY C 1 201 ? 30.675 55.237 62.779 1.00 12.43 201 GLY C CA 1
ATOM 6337 C C . GLY C 1 201 ? 29.190 54.969 62.787 1.00 12.29 201 GLY C C 1
ATOM 6338 O O . GLY C 1 201 ? 28.383 55.902 62.714 1.00 13.21 201 GLY C O 1
ATOM 6339 N N . ILE C 1 202 ? 28.837 53.694 62.858 1.00 11.51 202 ILE C N 1
ATOM 6340 C CA . ILE C 1 202 ? 27.449 53.261 62.879 1.00 11.23 202 ILE C CA 1
ATOM 6341 C C . ILE C 1 202 ? 27.253 52.365 64.095 1.00 10.68 202 ILE C C 1
ATOM 6342 O O . ILE C 1 202 ? 27.871 51.304 64.187 1.00 10.60 202 ILE C O 1
ATOM 6347 N N . GLN C 1 203 ? 26.423 52.795 65.037 1.00 9.77 203 GLN C N 1
ATOM 6348 C CA . GLN C 1 203 ? 26.081 51.937 66.161 1.00 9.55 203 GLN C CA 1
ATOM 6349 C C . GLN C 1 203 ? 24.989 50.960 65.810 1.00 9.68 203 GLN C C 1
ATOM 6350 O O . GLN C 1 203 ? 23.927 51.349 65.311 1.00 10.01 203 GLN C O 1
ATOM 6356 N N . LYS C 1 204 ? 25.251 49.698 66.121 1.00 9.27 204 LYS C N 1
ATOM 6357 C CA . LYS C 1 204 ? 24.321 48.608 65.880 1.00 9.56 204 LYS C CA 1
ATOM 6358 C C . LYS C 1 204 ? 24.043 47.869 67.184 1.00 9.58 204 LYS C C 1
ATOM 6359 O O . LYS C 1 204 ? 24.980 47.463 67.877 1.00 9.80 204 LYS C O 1
ATOM 6365 N N . TRP C 1 205 ? 22.768 47.685 67.503 1.00 9.47 205 TRP C N 1
ATOM 6366 C CA . TRP C 1 205 ? 22.365 46.883 68.663 1.00 9.47 205 TRP C CA 1
ATOM 6367 C C . TRP C 1 205 ? 21.029 46.164 68.483 1.00 9.87 205 TRP C C 1
ATOM 6368 O O . TRP C 1 205 ? 20.286 46.440 67.540 1.00 9.76 205 TRP C O 1
ATOM 6379 N N . VAL C 1 206 ? 20.749 45.233 69.395 1.00 10.42 206 VAL C N 1
ATOM 6380 C CA . VAL C 1 206 ? 19.642 44.292 69.270 1.00 10.02 206 VAL C CA 1
ATOM 6381 C C . VAL C 1 206 ? 18.559 44.531 70.324 1.00 10.22 206 VAL C C 1
ATOM 6382 O O . VAL C 1 206 ? 18.828 44.441 71.517 1.00 10.61 206 VAL C O 1
ATOM 6386 N N . ILE C 1 207 ? 17.339 44.836 69.878 1.00 9.85 207 ILE C N 1
ATOM 6387 C CA . ILE C 1 207 ? 16.188 44.988 70.764 1.00 10.20 207 ILE C CA 1
ATOM 6388 C C . ILE C 1 207 ? 15.142 43.923 70.465 1.00 10.56 207 ILE C C 1
ATOM 6389 O O . ILE C 1 207 ? 14.659 43.870 69.340 1.00 10.56 207 ILE C O 1
ATOM 6394 N N . PRO C 1 208 ? 14.789 43.073 71.434 1.00 10.93 208 PRO C N 1
ATOM 6395 C CA . PRO C 1 208 ? 13.695 42.105 71.217 1.00 10.99 208 PRO C CA 1
ATOM 6396 C C . PRO C 1 208 ? 12.270 42.739 71.251 1.00 10.77 208 PRO C C 1
ATOM 6397 O O . PRO C 1 208 ? 11.469 42.507 72.162 1.00 9.88 208 PRO C O 1
ATOM 6401 N N . CYS C 1 209 ? 11.969 43.534 70.221 1.00 10.41 209 CYS C N 1
ATOM 6402 C CA . CYS C 1 209 ? 10.616 44.059 69.997 1.00 10.44 209 CYS C CA 1
ATOM 6403 C C . CYS C 1 209 ? 10.272 44.095 68.517 1.00 10.47 209 CYS C C 1
ATOM 6404 O O . CYS C 1 209 ? 11.142 43.923 67.657 1.00 10.55 209 CYS C O 1
ATOM 6407 N N . ASN C 1 210 ? 9.000 44.343 68.223 1.00 10.39 210 ASN C N 1
ATOM 6408 C CA . ASN C 1 210 ? 8.551 44.443 66.854 1.00 10.64 210 ASN C CA 1
ATOM 6409 C C . ASN C 1 210 ? 8.990 45.768 66.245 1.00 10.19 210 ASN C C 1
ATOM 6410 O O . ASN C 1 210 ? 9.014 46.796 66.919 1.00 10.66 210 ASN C O 1
ATOM 6415 N N . TRP C 1 211 ? 9.322 45.740 64.961 1.00 9.79 211 TRP C N 1
ATOM 6416 C CA . TRP C 1 211 ? 9.779 46.937 64.274 1.00 9.19 211 TRP C CA 1
ATOM 6417 C C . TRP C 1 211 ? 8.746 48.052 64.306 1.00 9.49 211 TRP C C 1
ATOM 6418 O O . TRP C 1 211 ? 9.121 49.228 64.276 1.00 9.18 211 TRP C O 1
ATOM 6429 N N . LYS C 1 212 ? 7.462 47.700 64.379 1.00 9.60 212 LYS C N 1
ATOM 6430 C CA . LYS C 1 212 ? 6.414 48.703 64.240 1.00 10.25 212 LYS C CA 1
ATOM 6431 C C . LYS C 1 212 ? 6.319 49.608 65.458 1.00 10.58 212 LYS C C 1
ATOM 6432 O O . LYS C 1 212 ? 5.889 50.740 65.334 1.00 10.72 212 LYS C O 1
ATOM 6438 N N . PHE C 1 213 ? 6.713 49.126 66.632 1.00 10.92 213 PHE C N 1
ATOM 6439 C CA . PHE C 1 213 ? 6.731 49.986 67.813 1.00 10.99 213 PHE C CA 1
ATOM 6440 C C . PHE C 1 213 ? 7.731 51.117 67.620 1.00 11.03 213 PHE C C 1
ATOM 6441 O O . PHE C 1 213 ? 7.431 52.267 67.924 1.00 11.04 213 PHE C O 1
ATOM 6449 N N . ALA C 1 214 ? 8.914 50.784 67.107 1.00 11.16 214 ALA C N 1
ATOM 6450 C CA . ALA C 1 214 ? 9.958 51.780 66.861 1.00 11.58 214 ALA C CA 1
ATOM 6451 C C . ALA C 1 214 ? 9.555 52.736 65.757 1.00 11.49 214 ALA C C 1
ATOM 6452 O O . ALA C 1 214 ? 9.691 53.943 65.900 1.00 11.62 214 ALA C O 1
ATOM 6454 N N . ALA C 1 215 ? 9.075 52.178 64.650 1.00 11.96 215 ALA C N 1
ATOM 6455 C CA . ALA C 1 215 ? 8.658 52.953 63.491 1.00 12.09 215 ALA C CA 1
ATOM 6456 C C . ALA C 1 215 ? 7.546 53.925 63.868 1.00 12.46 215 ALA C C 1
ATOM 6457 O O . ALA C 1 215 ? 7.609 55.113 63.520 1.00 12.54 215 ALA C O 1
ATOM 6459 N N . GLU C 1 216 ? 6.562 53.424 64.603 1.00 12.35 216 GLU C N 1
ATOM 6460 C CA . GLU C 1 216 ? 5.457 54.237 65.078 1.00 13.09 216 GLU C CA 1
ATOM 6461 C C . GLU C 1 216 ? 5.925 55.355 65.977 1.00 13.66 216 GLU C C 1
ATOM 6462 O O . GLU C 1 216 ? 5.506 56.510 65.808 1.00 14.26 216 GLU C O 1
ATOM 6468 N N . GLN C 1 217 ? 6.777 55.030 66.944 1.00 14.19 217 GLN C N 1
ATOM 6469 C CA . GLN C 1 217 ? 7.177 56.026 67.925 1.00 14.59 217 GLN C CA 1
ATOM 6470 C C . GLN C 1 217 ? 7.848 57.242 67.297 1.00 14.82 217 GLN C C 1
ATOM 6471 O O . GLN C 1 217 ? 7.652 58.355 67.755 1.00 15.00 217 GLN C O 1
ATOM 6477 N N . PHE C 1 218 ? 8.670 57.021 66.276 1.00 15.17 218 PHE C N 1
ATOM 6478 C CA . PHE C 1 218 ? 9.390 58.108 65.624 1.00 15.10 218 PHE C CA 1
ATOM 6479 C C . PHE C 1 218 ? 8.502 58.812 64.584 1.00 15.92 218 PHE C C 1
ATOM 6480 O O . PHE C 1 218 ? 8.783 59.943 64.180 1.00 15.84 218 PHE C O 1
ATOM 6488 N N . CYS C 1 219 ? 7.430 58.132 64.175 1.00 16.63 219 CYS C N 1
ATOM 6489 C CA . CYS C 1 219 ? 6.419 58.669 63.251 1.00 17.50 219 CYS C CA 1
ATOM 6490 C C . CYS C 1 219 ? 5.460 59.669 63.915 1.00 17.72 219 CYS C C 1
ATOM 6491 O O . CYS C 1 219 ? 5.059 60.643 63.280 1.00 18.35 219 CYS C O 1
ATOM 6494 N N . SER C 1 220 ? 5.117 59.434 65.183 1.00 17.78 220 SER C N 1
ATOM 6495 C CA . SER C 1 220 ? 3.861 59.936 65.755 1.00 17.84 220 SER C CA 1
ATOM 6496 C C . SER C 1 220 ? 3.866 60.295 67.250 1.00 18.18 220 SER C C 1
ATOM 6497 O O . SER C 1 220 ? 2.980 61.003 67.711 1.00 17.97 220 SER C O 1
ATOM 6500 N N . ASP C 1 221 ? 4.857 59.824 68.000 1.00 18.60 221 ASP C N 1
ATOM 6501 C CA . ASP C 1 221 ? 4.770 59.758 69.449 1.00 18.74 221 ASP C CA 1
ATOM 6502 C C . ASP C 1 221 ? 5.698 60.760 70.178 1.00 19.61 221 ASP C C 1
ATOM 6503 O O . ASP C 1 221 ? 6.731 60.394 70.779 1.00 20.12 221 ASP C O 1
ATOM 6508 N N . MET C 1 222 ? 5.317 62.028 70.140 1.00 19.93 222 MET C N 1
ATOM 6509 C CA . MET C 1 222 ? 5.900 63.009 71.044 1.00 19.77 222 MET C CA 1
ATOM 6510 C C . MET C 1 222 ? 5.287 62.882 72.440 1.00 19.63 222 MET C C 1
ATOM 6511 O O . MET C 1 222 ? 5.892 63.305 73.401 1.00 20.00 222 MET C O 1
ATOM 6516 N N . TYR C 1 223 ? 4.081 62.327 72.534 1.00 19.78 223 TYR C N 1
ATOM 6517 C CA . TYR C 1 223 ? 3.386 62.058 73.812 1.00 20.11 223 TYR C CA 1
ATOM 6518 C C . TYR C 1 223 ? 4.290 61.417 74.875 1.00 20.20 223 TYR C C 1
ATOM 6519 O O . TYR C 1 223 ? 4.343 61.883 76.018 1.00 20.03 223 TYR C O 1
ATOM 6528 N N . HIS C 1 224 ? 5.001 60.357 74.489 1.00 20.19 224 HIS C N 1
ATOM 6529 C CA . HIS C 1 224 ? 5.860 59.615 75.417 1.00 21.02 224 HIS C CA 1
ATOM 6530 C C . HIS C 1 224 ? 6.980 60.493 76.001 1.00 21.47 224 HIS C C 1
ATOM 6531 O O . HIS C 1 224 ? 7.298 60.396 77.182 1.00 20.83 224 HIS C O 1
ATOM 6538 N N . ALA C 1 225 ? 7.556 61.362 75.170 1.00 22.40 225 ALA C N 1
ATOM 6539 C CA . ALA C 1 225 ? 8.608 62.279 75.620 1.00 23.19 225 ALA C CA 1
ATOM 6540 C C . ALA C 1 225 ? 8.044 63.406 76.480 1.00 23.72 225 ALA C C 1
ATOM 6541 O O . ALA C 1 225 ? 8.707 63.901 77.388 1.00 24.53 225 ALA C O 1
ATOM 6543 N N . GLY C 1 226 ? 6.817 63.808 76.182 1.00 24.24 226 GLY C N 1
ATOM 6544 C CA . GLY C 1 226 ? 6.170 64.900 76.884 1.00 24.71 226 GLY C CA 1
ATOM 6545 C C . GLY C 1 226 ? 5.541 64.494 78.205 1.00 24.68 226 GLY C C 1
ATOM 6546 O O . GLY C 1 226 ? 5.093 65.359 78.945 1.00 24.06 226 GLY C O 1
ATOM 6547 N N . THR C 1 227 ? 5.516 63.185 78.486 1.00 24.97 227 THR C N 1
ATOM 6548 C CA . THR C 1 227 ? 4.971 62.647 79.730 1.00 25.07 227 THR C CA 1
ATOM 6549 C C . THR C 1 227 ? 6.087 62.042 80.571 1.00 25.32 227 THR C C 1
ATOM 6550 O O . THR C 1 227 ? 6.910 62.783 81.092 1.00 26.09 227 THR C O 1
ATOM 6554 N N . THR C 1 228 ? 6.139 60.711 80.677 1.00 25.42 228 THR C N 1
ATOM 6555 C CA . THR C 1 228 ? 6.962 60.024 81.683 1.00 25.10 228 THR C CA 1
ATOM 6556 C C . THR C 1 228 ? 8.206 59.296 81.169 1.00 24.78 228 THR C C 1
ATOM 6557 O O . THR C 1 228 ? 9.097 59.006 81.956 1.00 24.33 228 THR C O 1
ATOM 6561 N N . SER C 1 229 ? 8.259 58.956 79.883 1.00 24.72 229 SER C N 1
ATOM 6562 C CA . SER C 1 229 ? 9.334 58.089 79.390 1.00 24.77 229 SER C CA 1
ATOM 6563 C C . SER C 1 229 ? 10.739 58.660 79.676 1.00 24.47 229 SER C C 1
ATOM 6564 O O . SER C 1 229 ? 11.659 57.906 80.048 1.00 24.31 229 SER C O 1
ATOM 6567 N N . HIS C 1 230 ? 10.893 59.976 79.526 1.00 23.71 230 HIS C N 1
ATOM 6568 C CA . HIS C 1 230 ? 12.218 60.588 79.549 1.00 23.18 230 HIS C CA 1
ATOM 6569 C C . HIS C 1 230 ? 12.452 61.604 80.661 1.00 23.35 230 HIS C C 1
ATOM 6570 O O . HIS C 1 230 ? 13.340 62.435 80.545 1.00 22.85 230 HIS C O 1
ATOM 6577 N N . LEU C 1 231 ? 11.684 61.530 81.748 1.00 23.39 231 LEU C N 1
ATOM 6578 C CA . LEU C 1 231 ? 11.929 62.417 82.890 1.00 23.67 231 LEU C CA 1
ATOM 6579 C C . LEU C 1 231 ? 13.411 62.363 83.324 1.00 23.02 231 LEU C C 1
ATOM 6580 O O . LEU C 1 231 ? 14.025 63.406 83.571 1.00 22.85 231 LEU C O 1
ATOM 6585 N N . SER C 1 232 ? 13.976 61.151 83.394 1.00 21.89 232 SER C N 1
ATOM 6586 C CA . SER C 1 232 ? 15.363 60.957 83.835 1.00 21.15 232 SER C CA 1
ATOM 6587 C C . SER C 1 232 ? 16.399 61.475 82.814 1.00 20.81 232 SER C C 1
ATOM 6588 O O . SER C 1 232 ? 17.414 62.068 83.202 1.00 20.20 232 SER C O 1
ATOM 6591 N N . GLY C 1 233 ? 16.131 61.266 81.525 1.00 20.48 233 GLY C N 1
ATOM 6592 C CA . GLY C 1 233 ? 16.932 61.861 80.463 1.00 20.97 233 GLY C CA 1
ATOM 6593 C C . GLY C 1 233 ? 16.985 63.380 80.513 1.00 21.19 233 GLY C C 1
ATOM 6594 O O . GLY C 1 233 ? 18.052 63.980 80.357 1.00 20.91 233 GLY C O 1
ATOM 6595 N N . ILE C 1 234 ? 15.834 64.001 80.752 1.00 22.03 234 ILE C N 1
ATOM 6596 C CA . ILE C 1 234 ? 15.757 65.456 80.897 1.00 23.16 234 ILE C CA 1
ATOM 6597 C C . ILE C 1 234 ? 16.630 65.935 82.062 1.00 23.39 234 ILE C C 1
ATOM 6598 O O . ILE C 1 234 ? 17.351 66.920 81.940 1.00 22.94 234 ILE C O 1
ATOM 6603 N N . LEU C 1 235 ? 16.575 65.209 83.172 1.00 24.46 235 LEU C N 1
ATOM 6604 C CA . LEU C 1 235 ? 17.336 65.560 84.370 1.00 25.52 235 LEU C CA 1
ATOM 6605 C C . LEU C 1 235 ? 18.839 65.450 84.151 1.00 25.91 235 LEU C C 1
ATOM 6606 O O . LEU C 1 235 ? 19.600 66.266 84.655 1.00 25.27 235 LEU C O 1
ATOM 6611 N N . ALA C 1 236 ? 19.256 64.432 83.401 1.00 26.77 236 ALA C N 1
ATOM 6612 C CA . ALA C 1 236 ? 20.666 64.216 83.092 1.00 27.62 236 ALA C CA 1
ATOM 6613 C C . ALA C 1 236 ? 21.258 65.380 82.292 1.00 28.35 236 ALA C C 1
ATOM 6614 O O . ALA C 1 236 ? 22.451 65.620 82.366 1.00 28.24 236 ALA C O 1
ATOM 6616 N N . GLY C 1 237 ? 20.417 66.103 81.548 1.00 29.85 237 GLY C N 1
ATOM 6617 C CA . GLY C 1 237 ? 20.853 67.255 80.768 1.00 31.11 237 GLY C CA 1
ATOM 6618 C C . GLY C 1 237 ? 20.518 68.635 81.314 1.00 32.23 237 GLY C C 1
ATOM 6619 O O . GLY C 1 237 ? 20.661 69.614 80.598 1.00 32.31 237 GLY C O 1
ATOM 6620 N N . LEU C 1 238 ? 20.105 68.728 82.575 1.00 33.68 238 LEU C N 1
ATOM 6621 C CA . LEU C 1 238 ? 19.704 70.013 83.156 1.00 34.92 238 LEU C CA 1
ATOM 6622 C C . LEU C 1 238 ? 20.930 70.879 83.467 1.00 35.19 238 LEU C C 1
ATOM 6623 O O . LEU C 1 238 ? 21.658 70.598 84.422 1.00 35.62 238 LEU C O 1
ATOM 6628 N N . THR C 1 251 ? 4.949 72.194 75.209 1.00 39.23 251 THR C N 1
ATOM 6629 C CA . THR C 1 251 ? 3.492 72.301 75.290 1.00 39.32 251 THR C CA 1
ATOM 6630 C C . THR C 1 251 ? 2.808 72.555 73.932 1.00 38.55 251 THR C C 1
ATOM 6631 O O . THR C 1 251 ? 1.731 72.005 73.686 1.00 39.06 251 THR C O 1
ATOM 6635 N N . GLU C 1 252 ? 3.409 73.392 73.076 1.00 37.13 252 GLU C N 1
ATOM 6636 C CA . GLU C 1 252 ? 2.832 73.724 71.761 1.00 35.82 252 GLU C CA 1
ATOM 6637 C C . GLU C 1 252 ? 3.638 73.145 70.589 1.00 33.41 252 GLU C C 1
ATOM 6638 O O . GLU C 1 252 ? 4.860 73.091 70.626 1.00 32.77 252 GLU C O 1
ATOM 6644 N N . GLY C 1 253 ? 2.928 72.730 69.548 1.00 30.89 253 GLY C N 1
ATOM 6645 C CA . GLY C 1 253 ? 3.549 72.160 68.369 1.00 28.90 253 GLY C CA 1
ATOM 6646 C C . GLY C 1 253 ? 2.551 71.510 67.439 1.00 27.02 253 GLY C C 1
ATOM 6647 O O . GLY C 1 253 ? 1.340 71.583 67.665 1.00 26.95 253 GLY C O 1
ATOM 6648 N N . ILE C 1 254 ? 3.051 70.887 66.377 1.00 24.56 254 ILE C N 1
ATOM 6649 C CA . ILE C 1 254 ? 2.183 70.183 65.444 1.00 23.31 254 ILE C CA 1
ATOM 6650 C C . ILE C 1 254 ? 2.724 68.826 65.016 1.00 21.26 254 ILE C C 1
ATOM 6651 O O . ILE C 1 254 ? 3.890 68.506 65.239 1.00 19.83 254 ILE C O 1
ATOM 6656 N N . GLN C 1 255 ? 1.849 68.053 64.381 1.00 19.23 255 GLN C N 1
ATOM 6657 C CA . GLN C 1 255 ? 2.187 66.739 63.870 1.00 18.42 255 GLN C CA 1
ATOM 6658 C C . GLN C 1 255 ? 1.638 66.573 62.465 1.00 17.89 255 GLN C C 1
ATOM 6659 O O . GLN C 1 255 ? 0.504 66.924 62.196 1.00 17.31 255 GLN C O 1
ATOM 6665 N N . TYR C 1 256 ? 2.453 65.975 61.603 1.00 17.49 256 TYR C N 1
ATOM 6666 C CA . TYR C 1 256 ? 2.150 65.735 60.204 1.00 17.19 256 TYR C CA 1
ATOM 6667 C C . TYR C 1 256 ? 1.900 64.246 59.971 1.00 16.96 256 TYR C C 1
ATOM 6668 O O . TYR C 1 256 ? 2.695 63.398 60.380 1.00 16.27 256 TYR C O 1
ATOM 6677 N N . ARG C 1 257 ? 0.799 63.955 59.295 1.00 16.66 257 ARG C N 1
ATOM 6678 C CA . ARG C 1 257 ? 0.513 62.643 58.765 1.00 16.81 257 ARG C CA 1
ATOM 6679 C C . ARG C 1 257 ? 0.464 62.783 57.256 1.00 17.03 257 ARG C C 1
ATOM 6680 O O . ARG C 1 257 ? -0.258 63.620 56.729 1.00 16.26 257 ARG C O 1
ATOM 6688 N N . ALA C 1 258 ? 1.220 61.941 56.563 1.00 17.42 258 ALA C N 1
ATOM 6689 C CA . ALA C 1 258 ? 1.241 61.960 55.123 1.00 17.56 258 ALA C CA 1
ATOM 6690 C C . ALA C 1 258 ? -0.140 61.645 54.550 1.00 18.23 258 ALA C C 1
ATOM 6691 O O . ALA C 1 258 ? -0.848 60.742 55.014 1.00 17.52 258 ALA C O 1
ATOM 6693 N N . THR C 1 259 ? -0.509 62.432 53.543 1.00 19.30 259 THR C N 1
ATOM 6694 C CA . THR C 1 259 ? -1.739 62.237 52.778 1.00 20.00 259 THR C CA 1
ATOM 6695 C C . THR C 1 259 ? -1.847 60.796 52.333 1.00 19.78 259 THR C C 1
ATOM 6696 O O . THR C 1 259 ? -2.906 60.209 52.403 1.00 20.48 259 THR C O 1
ATOM 6700 N N . TRP C 1 260 ? -0.731 60.242 51.873 1.00 19.94 260 TRP C N 1
ATOM 6701 C CA . TRP C 1 260 ? -0.621 58.820 51.568 1.00 19.58 260 TRP C CA 1
ATOM 6702 C C . TRP C 1 260 ? 0.827 58.356 51.817 1.00 19.24 260 TRP C C 1
ATOM 6703 O O . TRP C 1 260 ? 1.780 59.136 51.630 1.00 18.93 260 TRP C O 1
ATOM 6714 N N . GLY C 1 261 ? 0.993 57.124 52.301 1.00 17.90 261 GLY C N 1
ATOM 6715 C CA . GLY C 1 261 ? 2.322 56.536 52.403 1.00 17.53 261 GLY C CA 1
ATOM 6716 C C . GLY C 1 261 ? 2.855 56.163 53.778 1.00 16.89 261 GLY C C 1
ATOM 6717 O O . GLY C 1 261 ? 3.867 55.472 53.878 1.00 17.23 261 GLY C O 1
ATOM 6718 N N . GLY C 1 262 ? 2.201 56.623 54.834 1.00 16.26 262 GLY C N 1
ATOM 6719 C CA . GLY C 1 262 ? 2.530 56.177 56.175 1.00 15.46 262 GLY C CA 1
ATOM 6720 C C . GLY C 1 262 ? 3.646 56.932 56.860 1.00 14.73 262 GLY C C 1
ATOM 6721 O O . GLY C 1 262 ? 4.017 56.568 57.968 1.00 13.90 262 GLY C O 1
ATOM 6722 N N . HIS C 1 263 ? 4.159 57.988 56.222 1.00 14.25 263 HIS C N 1
ATOM 6723 C CA . HIS C 1 263 ? 5.165 58.848 56.836 1.00 13.85 263 HIS C CA 1
ATOM 6724 C C . HIS C 1 263 ? 4.497 59.736 57.859 1.00 13.47 263 HIS C C 1
ATOM 6725 O O . HIS C 1 263 ? 3.303 59.982 57.807 1.00 12.68 263 HIS C O 1
ATOM 6732 N N . GLY C 1 264 ? 5.288 60.212 58.802 1.00 13.62 264 GLY C N 1
ATOM 6733 C CA . GLY C 1 264 ? 4.821 61.170 59.769 1.00 13.53 264 GLY C CA 1
ATOM 6734 C C . GLY C 1 264 ? 5.980 61.839 60.469 1.00 13.94 264 GLY C C 1
ATOM 6735 O O . GLY C 1 264 ? 7.110 61.347 60.441 1.00 13.42 264 GLY C O 1
ATOM 6736 N N . SER C 1 265 ? 5.688 62.977 61.090 1.00 14.23 265 SER C N 1
ATOM 6737 C CA . SER C 1 265 ? 6.675 63.745 61.828 1.00 14.75 265 SER C CA 1
ATOM 6738 C C . SER C 1 265 ? 5.942 64.689 62.754 1.00 15.44 265 SER C C 1
ATOM 6739 O O . SER C 1 265 ? 4.867 65.161 62.417 1.00 15.96 265 SER C O 1
ATOM 6742 N N . GLY C 1 266 ? 6.515 64.956 63.918 1.00 15.64 266 GLY C N 1
ATOM 6743 C CA . GLY C 1 266 ? 5.988 65.963 64.813 1.00 16.19 266 GLY C CA 1
ATOM 6744 C C . GLY C 1 266 ? 7.096 66.764 65.473 1.00 16.84 266 GLY C C 1
ATOM 6745 O O . GLY C 1 266 ? 8.251 66.339 65.522 1.00 16.11 266 GLY C O 1
ATOM 6746 N N . PHE C 1 267 ? 6.739 67.933 65.982 1.00 17.67 267 PHE C N 1
ATOM 6747 C CA . PHE C 1 267 ? 7.728 68.860 66.529 1.00 18.63 267 PHE C CA 1
ATOM 6748 C C . PHE C 1 267 ? 7.094 69.930 67.395 1.00 19.72 267 PHE C C 1
ATOM 6749 O O . PHE C 1 267 ? 5.968 70.355 67.156 1.00 19.59 267 PHE C O 1
ATOM 6757 N N . TYR C 1 268 ? 7.836 70.365 68.399 1.00 21.45 268 TYR C N 1
ATOM 6758 C CA . TYR C 1 268 ? 7.443 71.520 69.193 1.00 23.18 268 TYR C CA 1
ATOM 6759 C C . TYR C 1 268 ? 7.778 72.798 68.444 1.00 24.22 268 TYR C C 1
ATOM 6760 O O . TYR C 1 268 ? 8.707 72.828 67.631 1.00 24.43 268 TYR C O 1
ATOM 6769 N N . ILE C 1 269 ? 7.009 73.850 68.704 1.00 25.94 269 ILE C N 1
ATOM 6770 C CA . ILE C 1 269 ? 7.247 75.161 68.090 1.00 27.19 269 ILE C CA 1
ATOM 6771 C C . ILE C 1 269 ? 7.452 76.178 69.202 1.00 28.55 269 ILE C C 1
ATOM 6772 O O . ILE C 1 269 ? 6.590 76.322 70.067 1.00 28.92 269 ILE C O 1
ATOM 6777 N N . GLY C 1 270 ? 8.605 76.844 69.197 1.00 30.14 270 GLY C N 1
ATOM 6778 C CA . GLY C 1 270 ? 8.872 77.972 70.079 1.00 31.62 270 GLY C CA 1
ATOM 6779 C C . GLY C 1 270 ? 9.519 77.641 71.413 1.00 32.84 270 GLY C C 1
ATOM 6780 O O . GLY C 1 270 ? 10.258 78.453 71.945 1.00 33.15 270 GLY C O 1
ATOM 6781 N N . ASP C 1 271 ? 9.241 76.456 71.952 1.00 34.82 271 ASP C N 1
ATOM 6782 C CA . ASP C 1 271 ? 9.703 76.047 73.294 1.00 36.17 271 ASP C CA 1
ATOM 6783 C C . ASP C 1 271 ? 11.011 75.200 73.231 1.00 37.00 271 ASP C C 1
ATOM 6784 O O . ASP C 1 271 ? 10.975 74.035 72.785 1.00 37.14 271 ASP C O 1
ATOM 6789 N N . PRO C 1 272 ? 12.146 75.764 73.677 1.00 37.60 272 PRO C N 1
ATOM 6790 C CA . PRO C 1 272 ? 13.446 75.066 73.613 1.00 37.95 272 PRO C CA 1
ATOM 6791 C C . PRO C 1 272 ? 13.715 73.977 74.661 1.00 38.12 272 PRO C C 1
ATOM 6792 O O . PRO C 1 272 ? 14.809 73.410 74.656 1.00 38.28 272 PRO C O 1
ATOM 6796 N N . ASN C 1 273 ? 12.757 73.662 75.520 1.00 38.30 273 ASN C N 1
ATOM 6797 C CA . ASN C 1 273 ? 13.066 72.841 76.696 1.00 38.37 273 ASN C CA 1
ATOM 6798 C C . ASN C 1 273 ? 13.505 71.412 76.387 1.00 37.90 273 ASN C C 1
ATOM 6799 O O . ASN C 1 273 ? 14.493 70.942 76.960 1.00 37.93 273 ASN C O 1
ATOM 6804 N N . LEU C 1 274 ? 12.798 70.717 75.496 1.00 37.23 274 LEU C N 1
ATOM 6805 C CA . LEU C 1 274 ? 13.224 69.366 75.155 1.00 36.58 274 LEU C CA 1
ATOM 6806 C C . LEU C 1 274 ? 14.549 69.388 74.381 1.00 36.11 274 LEU C C 1
ATOM 6807 O O . LEU C 1 274 ? 15.401 68.519 74.622 1.00 35.94 274 LEU C O 1
ATOM 6812 N N . LEU C 1 275 ? 14.740 70.371 73.491 1.00 35.23 275 LEU C N 1
ATOM 6813 C CA . LEU C 1 275 ? 15.989 70.462 72.712 1.00 34.51 275 LEU C CA 1
ATOM 6814 C C . LEU C 1 275 ? 17.205 70.763 73.588 1.00 33.98 275 LEU C C 1
ATOM 6815 O O . LEU C 1 275 ? 18.248 70.136 73.431 1.00 34.27 275 LEU C O 1
ATOM 6820 N N . LEU C 1 276 ? 17.070 71.730 74.487 1.00 33.26 276 LEU C N 1
ATOM 6821 C CA . LEU C 1 276 ? 18.139 72.103 75.411 1.00 32.77 276 LEU C CA 1
ATOM 6822 C C . LEU C 1 276 ? 18.516 70.946 76.346 1.00 31.84 276 LEU C C 1
ATOM 6823 O O . LEU C 1 276 ? 19.690 70.746 76.657 1.00 31.79 276 LEU C O 1
ATOM 6828 N N . ALA C 1 277 ? 17.511 70.198 76.789 1.00 30.67 277 ALA C N 1
ATOM 6829 C CA . ALA C 1 277 ? 17.713 69.071 77.695 1.00 29.59 277 ALA C CA 1
ATOM 6830 C C . ALA C 1 277 ? 18.395 67.910 76.999 1.00 28.35 277 ALA C C 1
ATOM 6831 O O . ALA C 1 277 ? 19.164 67.172 77.623 1.00 28.44 277 ALA C O 1
ATOM 6833 N N . ILE C 1 278 ? 18.112 67.742 75.710 1.00 26.45 278 ILE C N 1
ATOM 6834 C CA . ILE C 1 278 ? 18.730 66.682 74.942 1.00 25.30 278 ILE C CA 1
ATOM 6835 C C . ILE C 1 278 ? 20.137 67.076 74.469 1.00 23.85 278 ILE C C 1
ATOM 6836 O O . ILE C 1 278 ? 21.079 66.327 74.686 1.00 23.87 278 ILE C O 1
ATOM 6841 N N . MET C 1 279 ? 20.279 68.236 73.829 1.00 22.30 279 MET C N 1
ATOM 6842 C CA . MET C 1 279 ? 21.483 68.539 73.052 1.00 21.09 279 MET C CA 1
ATOM 6843 C C . MET C 1 279 ? 22.416 69.607 73.629 1.00 20.78 279 MET C C 1
ATOM 6844 O O . MET C 1 279 ? 23.477 69.863 73.052 1.00 19.68 279 MET C O 1
ATOM 6849 N N . GLY C 1 280 ? 22.042 70.224 74.748 1.00 20.48 280 GLY C N 1
ATOM 6850 C CA . GLY C 1 280 ? 22.889 71.226 75.380 1.00 20.96 280 GLY C CA 1
ATOM 6851 C C . GLY C 1 280 ? 22.786 72.619 74.739 1.00 21.30 280 GLY C C 1
ATOM 6852 O O . GLY C 1 280 ? 22.178 72.784 73.668 1.00 20.97 280 GLY C O 1
ATOM 6853 N N . PRO C 1 281 ? 23.381 73.622 75.389 1.00 21.63 281 PRO C N 1
ATOM 6854 C CA . PRO C 1 281 ? 23.229 75.023 74.957 1.00 21.73 281 PRO C CA 1
ATOM 6855 C C . PRO C 1 281 ? 23.938 75.387 73.649 1.00 21.48 281 PRO C C 1
ATOM 6856 O O . PRO C 1 281 ? 23.438 76.238 72.930 1.00 21.39 281 PRO C O 1
ATOM 6860 N N . LYS C 1 282 ? 25.073 74.768 73.346 1.00 21.74 282 LYS C N 1
ATOM 6861 C CA . LYS C 1 282 ? 25.782 75.045 72.100 1.00 21.46 282 LYS C CA 1
ATOM 6862 C C . LYS C 1 282 ? 24.984 74.649 70.856 1.00 21.22 282 LYS C C 1
ATOM 6863 O O . LYS C 1 282 ? 24.867 75.447 69.926 1.00 21.44 282 LYS C O 1
ATOM 6869 N N . VAL C 1 283 ? 24.441 73.428 70.835 1.00 20.45 283 VAL C N 1
ATOM 6870 C CA . VAL C 1 283 ? 23.646 72.942 69.709 1.00 19.94 283 VAL C CA 1
ATOM 6871 C C . VAL C 1 283 ? 22.340 73.718 69.583 1.00 19.75 283 VAL C C 1
ATOM 6872 O O . VAL C 1 283 ? 21.937 74.093 68.486 1.00 18.80 283 VAL C O 1
ATOM 6876 N N . THR C 1 284 ? 21.681 73.942 70.710 1.00 20.37 284 THR C N 1
ATOM 6877 C CA . THR C 1 284 ? 20.420 74.694 70.747 1.00 21.17 284 THR C CA 1
ATOM 6878 C C . THR C 1 284 ? 20.576 76.076 70.094 1.00 21.29 284 THR C C 1
ATOM 6879 O O . THR C 1 284 ? 19.757 76.487 69.266 1.00 20.93 284 THR C O 1
ATOM 6883 N N . GLU C 1 285 ? 21.659 76.753 70.456 1.00 21.61 285 GLU C N 1
ATOM 6884 C CA . GLU C 1 285 ? 22.006 78.056 69.901 1.00 22.52 285 GLU C CA 1
ATOM 6885 C C . GLU C 1 285 ? 22.330 77.980 68.402 1.00 22.06 285 GLU C C 1
ATOM 6886 O O . GLU C 1 285 ? 21.884 78.811 67.625 1.00 21.27 285 GLU C O 1
ATOM 6892 N N . TYR C 1 286 ? 23.098 76.977 67.991 1.00 22.10 286 TYR C N 1
ATOM 6893 C CA . TYR C 1 286 ? 23.370 76.760 66.560 1.00 21.95 286 TYR C CA 1
ATOM 6894 C C . TYR C 1 286 ? 22.077 76.522 65.752 1.00 22.02 286 TYR C C 1
ATOM 6895 O O . TYR C 1 286 ? 21.956 76.955 64.607 1.00 21.30 286 TYR C O 1
ATOM 6904 N N . TRP C 1 287 ? 21.101 75.871 66.370 1.00 22.33 287 TRP C N 1
ATOM 6905 C CA . TRP C 1 287 ? 19.869 75.483 65.688 1.00 22.88 287 TRP C CA 1
ATOM 6906 C C . TRP C 1 287 ? 18.847 76.634 65.559 1.00 24.29 287 TRP C C 1
ATOM 6907 O O . TRP C 1 287 ? 17.917 76.543 64.740 1.00 24.30 287 TRP C O 1
ATOM 6918 N N . THR C 1 288 ? 19.015 77.692 66.362 1.00 25.66 288 THR C N 1
ATOM 6919 C CA . THR C 1 288 ? 17.993 78.755 66.525 1.00 26.79 288 THR C CA 1
ATOM 6920 C C . THR C 1 288 ? 18.466 80.211 66.336 1.00 27.77 288 THR C C 1
ATOM 6921 O O . THR C 1 288 ? 17.669 81.053 65.923 1.00 28.43 288 THR C O 1
ATOM 6925 N N . GLN C 1 289 ? 19.734 80.501 66.650 1.00 28.77 289 GLN C N 1
ATOM 6926 C CA . GLN C 1 289 ? 20.316 81.851 66.529 1.00 29.56 289 GLN C CA 1
ATOM 6927 C C . GLN C 1 289 ? 21.614 81.900 65.722 1.00 29.14 289 GLN C C 1
ATOM 6928 O O . GLN C 1 289 ? 22.426 80.961 65.736 1.00 29.08 289 GLN C O 1
ATOM 6934 N N . GLY C 1 290 ? 21.822 83.029 65.054 1.00 28.62 290 GLY C N 1
ATOM 6935 C CA . GLY C 1 290 ? 23.058 83.282 64.338 1.00 28.32 290 GLY C CA 1
ATOM 6936 C C . GLY C 1 290 ? 22.955 82.868 62.889 1.00 28.05 290 GLY C C 1
ATOM 6937 O O . GLY C 1 290 ? 21.913 82.378 62.455 1.00 28.05 290 GLY C O 1
ATOM 6938 N N . PRO C 1 291 ? 24.039 83.063 62.142 1.00 27.87 291 PRO C N 1
ATOM 6939 C CA . PRO C 1 291 ? 24.010 82.930 60.676 1.00 27.48 291 PRO C CA 1
ATOM 6940 C C . PRO C 1 291 ? 23.549 81.575 60.133 1.00 27.17 291 PRO C C 1
ATOM 6941 O O . PRO C 1 291 ? 22.763 81.574 59.195 1.00 26.62 291 PRO C O 1
ATOM 6945 N N . ALA C 1 292 ? 24.011 80.458 60.698 1.00 26.82 292 ALA C N 1
ATOM 6946 C CA . ALA C 1 292 ? 23.646 79.143 60.160 1.00 26.51 292 ALA C CA 1
ATOM 6947 C C . ALA C 1 292 ? 22.135 78.903 60.241 1.00 26.06 292 ALA C C 1
ATOM 6948 O O . ALA C 1 292 ? 21.535 78.374 59.306 1.00 25.56 292 ALA C O 1
ATOM 6950 N N . ALA C 1 293 ? 21.526 79.317 61.348 1.00 25.73 293 ALA C N 1
ATOM 6951 C CA . ALA C 1 293 ? 20.085 79.156 61.536 1.00 25.94 293 ALA C CA 1
ATOM 6952 C C . ALA C 1 293 ? 19.299 80.123 60.657 1.00 25.87 293 ALA C C 1
ATOM 6953 O O . ALA C 1 293 ? 18.226 79.779 60.168 1.00 26.25 293 ALA C O 1
ATOM 6955 N N . GLU C 1 294 ? 19.845 81.311 60.435 1.00 25.92 294 GLU C N 1
ATOM 6956 C CA . GLU C 1 294 ? 19.238 82.273 59.516 1.00 26.16 294 GLU C CA 1
ATOM 6957 C C . GLU C 1 294 ? 19.309 81.772 58.075 1.00 25.72 294 GLU C C 1
ATOM 6958 O O . GLU C 1 294 ? 18.341 81.919 57.326 1.00 24.61 294 GLU C O 1
ATOM 6964 N N . LYS C 1 295 ? 20.427 81.141 57.710 1.00 25.38 295 LYS C N 1
ATOM 6965 C CA . LYS C 1 295 ? 20.558 80.513 56.393 1.00 25.90 295 LYS C CA 1
ATOM 6966 C C . LYS C 1 295 ? 19.464 79.457 56.241 1.00 24.84 295 LYS C C 1
ATOM 6967 O O . LYS C 1 295 ? 18.860 79.336 55.184 1.00 24.72 295 LYS C O 1
ATOM 6973 N N . ALA C 1 296 ? 19.208 78.708 57.309 1.00 24.15 296 ALA C N 1
ATOM 6974 C CA . ALA C 1 296 ? 18.183 77.664 57.278 1.00 23.90 296 ALA C CA 1
ATOM 6975 C C . ALA C 1 296 ? 16.806 78.260 57.012 1.00 23.66 296 ALA C 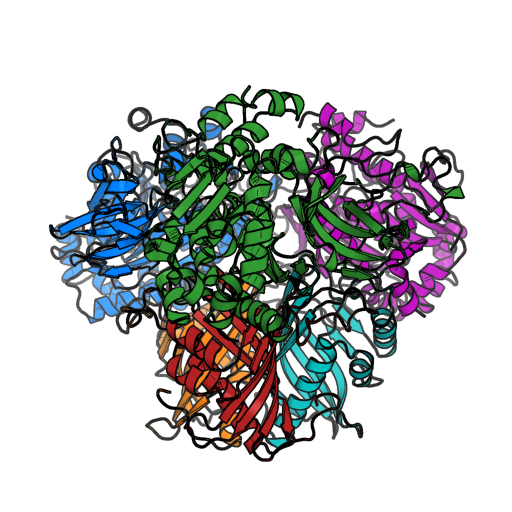C 1
ATOM 6976 O O . ALA C 1 296 ? 16.055 77.762 56.181 1.00 23.31 296 ALA C O 1
ATOM 6978 N N . SER C 1 297 ? 16.484 79.330 57.726 1.00 23.94 297 SER C N 1
ATOM 6979 C CA . SER C 1 297 ? 15.216 80.025 57.540 1.00 24.29 297 SER C CA 1
ATOM 6980 C C . SER C 1 297 ? 15.031 80.505 56.101 1.00 24.85 297 SER C C 1
ATOM 6981 O O . SER C 1 297 ? 13.979 80.289 55.512 1.00 24.94 297 SER C O 1
ATOM 6984 N N . GLU C 1 298 ? 16.066 81.115 55.528 1.00 25.74 298 GLU C N 1
ATOM 6985 C CA . GLU C 1 298 ? 16.046 81.541 54.125 1.00 26.57 298 GLU C CA 1
ATOM 6986 C C . GLU C 1 298 ? 15.752 80.381 53.187 1.00 25.70 298 GLU C C 1
ATOM 6987 O O . GLU C 1 298 ? 14.895 80.484 52.318 1.00 25.96 298 GLU C O 1
ATOM 6993 N N . ARG C 1 299 ? 16.486 79.286 53.339 1.00 24.81 299 ARG C N 1
ATOM 6994 C CA . ARG C 1 299 ? 16.383 78.170 52.395 1.00 24.14 299 ARG C CA 1
ATOM 6995 C C . ARG C 1 299 ? 15.017 77.501 52.480 1.00 23.56 299 ARG C C 1
ATOM 6996 O O . ARG C 1 299 ? 14.484 77.031 51.479 1.00 23.26 299 ARG C O 1
ATOM 7004 N N . LEU C 1 300 ? 14.460 77.479 53.687 1.00 23.02 300 LEU C N 1
ATOM 7005 C CA . LEU C 1 300 ? 13.183 76.841 53.955 1.00 22.83 300 LEU C CA 1
ATOM 7006 C C . LEU C 1 300 ? 12.040 77.844 53.843 1.00 22.82 300 LEU C C 1
ATOM 7007 O O . LEU C 1 300 ? 10.888 77.474 53.999 1.00 22.50 300 LEU C O 1
ATOM 7012 N N . GLY C 1 301 ? 12.369 79.106 53.574 1.00 23.17 301 GLY C N 1
ATOM 7013 C CA . GLY C 1 301 ? 11.382 80.140 53.280 1.00 23.48 301 GLY C CA 1
ATOM 7014 C C . GLY C 1 301 ? 10.478 80.476 54.454 1.00 23.44 301 GLY C C 1
ATOM 7015 O O . GLY C 1 301 ? 9.327 80.844 54.264 1.00 23.59 301 GLY C O 1
ATOM 7016 N N . SER C 1 302 ? 11.011 80.350 55.666 1.00 23.29 302 SER C N 1
ATOM 7017 C CA . SER C 1 302 ? 10.228 80.508 56.878 1.00 22.82 302 SER C CA 1
ATOM 7018 C C . SER C 1 302 ? 11.152 80.532 58.076 1.00 22.87 302 SER C C 1
ATOM 7019 O O . SER C 1 302 ? 11.961 79.615 58.263 1.00 22.83 302 SER C O 1
ATOM 7022 N N . THR C 1 303 ? 11.025 81.588 58.872 1.00 22.34 303 THR C N 1
ATOM 7023 C CA . THR C 1 303 ? 11.691 81.716 60.156 1.00 22.29 303 THR C CA 1
ATOM 7024 C C . THR C 1 303 ? 11.197 80.687 61.154 1.00 21.33 303 THR C C 1
ATOM 7025 O O . THR C 1 303 ? 11.938 80.285 62.040 1.00 21.24 303 THR C O 1
ATOM 7029 N N . GLU C 1 304 ? 9.936 80.299 61.038 1.00 20.80 304 GLU C N 1
ATOM 7030 C CA . GLU C 1 304 ? 9.387 79.286 61.927 1.00 20.46 304 GLU C CA 1
ATOM 7031 C C . GLU C 1 304 ? 10.079 77.932 61.698 1.00 19.97 304 GLU C C 1
ATOM 7032 O O . GLU C 1 304 ? 10.531 77.290 62.641 1.00 18.75 304 GLU C O 1
ATOM 7038 N N . ARG C 1 305 ? 10.161 77.528 60.433 1.00 20.19 305 ARG C N 1
ATOM 7039 C CA . ARG C 1 305 ? 10.784 76.257 60.029 1.00 20.20 305 ARG C CA 1
ATOM 7040 C C . ARG C 1 305 ? 12.269 76.175 60.380 1.00 20.47 305 ARG C C 1
ATOM 7041 O O . ARG C 1 305 ? 12.763 75.123 60.771 1.00 20.11 305 ARG C O 1
ATOM 7049 N N . GLY C 1 306 ? 12.971 77.295 60.242 1.00 20.83 306 GLY C N 1
ATOM 7050 C CA . GLY C 1 306 ? 14.411 77.313 60.378 1.00 21.29 306 GLY C CA 1
ATOM 7051 C C . GLY C 1 306 ? 14.874 77.443 61.809 1.00 21.81 306 GLY C C 1
ATOM 7052 O O . GLY C 1 306 ? 15.868 76.832 62.190 1.00 21.57 306 GLY C O 1
ATOM 7053 N N . GLN C 1 307 ? 14.156 78.242 62.600 1.00 22.57 307 GLN C N 1
ATOM 7054 C CA . GLN C 1 307 ? 14.648 78.661 63.918 1.00 23.05 307 GLN C CA 1
ATOM 7055 C C . GLN C 1 307 ? 13.723 78.404 65.097 1.00 23.19 307 GLN C C 1
ATOM 7056 O O . GLN C 1 307 ? 14.137 78.550 66.237 1.00 23.24 307 GLN C O 1
ATOM 7062 N N . GLN C 1 308 ? 12.482 78.024 64.845 1.00 23.87 308 GLN C N 1
ATOM 7063 C CA . GLN C 1 308 ? 11.540 77.833 65.943 1.00 24.81 308 GLN C CA 1
ATOM 7064 C C . GLN C 1 308 ? 11.055 76.388 66.132 1.00 24.43 308 GLN C C 1
ATOM 7065 O O . GLN C 1 308 ? 10.238 76.140 67.000 1.00 24.46 308 GLN C O 1
ATOM 7071 N N . LEU C 1 309 ? 11.547 75.442 65.336 1.00 24.28 309 LEU C N 1
ATOM 7072 C CA . LEU C 1 309 ? 11.195 74.028 65.533 1.00 24.24 309 LEU C CA 1
ATOM 7073 C C . LEU C 1 309 ? 12.183 73.411 66.508 1.00 24.32 309 LEU C C 1
ATOM 7074 O O . LEU C 1 309 ? 13.389 73.539 66.344 1.00 23.72 309 LEU C O 1
ATOM 7079 N N . MET C 1 310 ? 11.677 72.766 67.547 1.00 25.04 310 MET C N 1
ATOM 7080 C CA . MET C 1 310 ? 12.549 72.330 68.630 1.00 25.86 310 MET C CA 1
ATOM 7081 C C . MET C 1 310 ? 12.276 70.920 69.047 1.00 25.17 310 MET C C 1
ATOM 7082 O O . MET C 1 310 ? 11.351 70.675 69.805 1.00 26.26 310 MET C O 1
ATOM 7087 N N . ALA C 1 311 ? 13.125 70.002 68.580 1.00 24.26 311 ALA C N 1
ATOM 7088 C CA . ALA C 1 311 ? 12.916 68.565 68.725 1.00 22.79 311 ALA C CA 1
ATOM 7089 C C . ALA C 1 311 ? 11.835 68.186 67.745 1.00 21.41 311 ALA C C 1
ATOM 7090 O O . ALA C 1 311 ? 10.683 68.568 67.916 1.00 22.98 311 ALA C O 1
ATOM 7092 N N . GLN C 1 312 ? 12.242 67.550 66.658 1.00 18.87 312 GLN C N 1
ATOM 7093 C CA . GLN C 1 312 ? 11.336 66.988 65.686 1.00 16.94 312 GLN C CA 1
ATOM 7094 C C . GLN C 1 312 ? 11.641 65.496 65.632 1.00 15.65 312 GLN C C 1
ATOM 7095 O O . GLN C 1 312 ? 12.769 65.085 65.853 1.00 15.34 312 GLN C O 1
ATOM 7101 N N . HIS C 1 313 ? 10.612 64.694 65.412 1.00 14.62 313 HIS C N 1
ATOM 7102 C CA . HIS C 1 313 ? 10.758 63.265 65.192 1.00 13.75 313 HIS C CA 1
ATOM 7103 C C . HIS C 1 313 ? 10.103 62.956 63.865 1.00 13.03 313 HIS C C 1
ATOM 7104 O O . HIS C 1 313 ? 9.133 63.602 63.498 1.00 12.60 313 HIS C O 1
ATOM 7111 N N . MET C 1 314 ? 10.623 61.958 63.167 1.00 12.23 314 MET C N 1
ATOM 7112 C CA . MET C 1 314 ? 10.092 61.569 61.875 1.00 12.22 314 MET C CA 1
ATOM 7113 C C . MET C 1 314 ? 10.383 60.103 61.517 1.00 11.76 314 MET C C 1
ATOM 7114 O O . MET C 1 314 ? 11.421 59.552 61.844 1.00 11.04 314 MET C O 1
ATOM 7119 N N . THR C 1 315 ? 9.420 59.485 60.849 1.00 11.76 315 THR C N 1
ATOM 7120 C CA . THR C 1 315 ? 9.603 58.204 60.229 1.00 11.67 315 THR C CA 1
ATOM 7121 C C . THR C 1 315 ? 9.234 58.316 58.761 1.00 12.20 315 THR C C 1
ATOM 7122 O O . THR C 1 315 ? 8.157 58.816 58.420 1.00 13.01 315 THR C O 1
ATOM 7126 N N . ILE C 1 316 ? 10.141 57.875 57.898 1.00 12.39 316 ILE C N 1
ATOM 7127 C CA . ILE C 1 316 ? 9.810 57.550 56.516 1.00 13.07 316 ILE C CA 1
ATOM 7128 C C . ILE C 1 316 ? 9.502 56.050 56.415 1.00 13.01 316 ILE C C 1
ATOM 7129 O O . ILE C 1 316 ? 10.383 55.214 56.554 1.00 13.17 316 ILE C O 1
ATOM 7134 N N . PHE C 1 317 ? 8.237 55.740 56.170 1.00 13.02 317 PHE C N 1
ATOM 7135 C CA . PHE C 1 317 ? 7.722 54.377 56.190 1.00 13.14 317 PHE C CA 1
ATOM 7136 C C . PHE C 1 317 ? 8.497 53.483 55.218 1.00 12.93 317 PHE C C 1
ATOM 7137 O O . PHE C 1 317 ? 8.808 53.927 54.101 1.00 12.92 317 PHE C O 1
ATOM 7145 N N . PRO C 1 318 ? 8.786 52.236 55.592 1.00 12.07 318 PRO C N 1
ATOM 7146 C CA . PRO C 1 318 ? 8.447 51.640 56.893 1.00 12.07 318 PRO C CA 1
ATOM 7147 C C . PRO C 1 318 ? 9.410 51.867 58.047 1.00 11.79 318 PRO C C 1
ATOM 7148 O O . PRO C 1 318 ? 8.942 51.917 59.182 1.00 11.22 318 PRO C O 1
ATOM 7152 N N . THR C 1 319 ? 10.708 51.978 57.781 1.00 11.94 319 THR C N 1
ATOM 7153 C CA . THR C 1 319 ? 11.694 51.801 58.845 1.00 11.98 319 THR C CA 1
ATOM 7154 C C . THR C 1 319 ? 12.870 52.761 58.855 1.00 11.94 319 THR C C 1
ATOM 7155 O O . THR C 1 319 ? 13.914 52.421 59.402 1.00 11.06 319 THR C O 1
ATOM 7159 N N . CYS C 1 320 ? 12.710 53.950 58.282 1.00 12.30 320 CYS C N 1
ATOM 7160 C CA . CYS C 1 320 ? 13.742 54.986 58.345 1.00 12.21 320 CYS C CA 1
ATOM 7161 C C . CYS C 1 320 ? 13.263 56.079 59.308 1.00 12.27 320 CYS C C 1
ATOM 7162 O O . CYS C 1 320 ? 12.222 56.670 59.101 1.00 11.96 320 CYS C O 1
ATOM 7165 N N . SER C 1 321 ? 14.000 56.315 60.389 1.00 12.06 321 SER C N 1
ATOM 7166 C CA . SER C 1 321 ? 13.573 57.261 61.416 1.00 11.80 321 SER C CA 1
ATOM 7167 C C . SER C 1 321 ? 14.704 58.190 61.820 1.00 11.81 321 SER C C 1
ATOM 7168 O O . SER C 1 321 ? 15.861 57.809 61.811 1.00 11.85 321 SER C O 1
ATOM 7171 N N . PHE C 1 322 ? 14.366 59.422 62.166 1.00 11.92 322 PHE C N 1
ATOM 7172 C CA . PHE C 1 322 ? 15.380 60.409 62.528 1.00 12.09 322 PHE C CA 1
ATOM 7173 C C . PHE C 1 322 ? 14.758 61.541 63.323 1.00 11.74 322 PHE C C 1
ATOM 7174 O O . PHE C 1 322 ? 13.551 61.705 63.328 1.00 11.55 322 PHE C O 1
ATOM 7182 N N . LEU C 1 323 ? 15.606 62.323 63.976 1.00 11.72 323 LEU C N 1
ATOM 7183 C CA . LEU C 1 323 ? 15.175 63.423 64.829 1.00 11.73 323 LEU C CA 1
ATOM 7184 C C . LEU C 1 323 ? 15.863 64.707 64.399 1.00 11.88 323 LEU C C 1
ATOM 7185 O O . LEU C 1 323 ? 16.935 65.020 64.905 1.00 11.83 323 LEU C O 1
ATOM 7190 N N . PRO C 1 324 ? 15.268 65.466 63.485 1.00 12.34 324 PRO C N 1
ATOM 7191 C CA . PRO C 1 324 ? 15.873 66.733 63.069 1.00 12.73 324 PRO C CA 1
ATOM 7192 C C . PRO C 1 324 ? 16.169 67.641 64.266 1.00 13.00 324 PRO C C 1
ATOM 7193 O O . PRO C 1 324 ? 15.277 67.888 65.076 1.00 13.35 324 PRO C O 1
ATOM 7197 N N . GLY C 1 325 ? 17.401 68.131 64.355 1.00 13.05 325 GLY C N 1
ATOM 7198 C CA . GLY C 1 325 ? 17.834 68.977 65.449 1.00 13.36 325 GLY C CA 1
ATOM 7199 C C . GLY C 1 325 ? 18.857 68.234 66.283 1.00 13.53 325 GLY C C 1
ATOM 7200 O O . GLY C 1 325 ? 19.980 68.723 66.497 1.00 14.39 325 GLY C O 1
ATOM 7201 N N . ILE C 1 326 ? 18.446 67.060 66.748 1.00 13.59 326 ILE C N 1
ATOM 7202 C CA . ILE C 1 326 ? 19.310 66.105 67.431 1.00 13.93 326 ILE C CA 1
ATOM 7203 C C . ILE C 1 326 ? 20.237 65.487 66.382 1.00 13.44 326 ILE C C 1
ATOM 7204 O O . ILE C 1 326 ? 21.431 65.328 66.604 1.00 13.56 326 ILE C O 1
ATOM 7209 N N . ASN C 1 327 ? 19.643 65.126 65.247 1.00 13.10 327 ASN C N 1
ATOM 7210 C CA . ASN C 1 327 ? 20.326 64.695 64.034 1.00 12.62 327 ASN C CA 1
ATOM 7211 C C . ASN C 1 327 ? 20.805 63.224 64.077 1.00 12.32 327 ASN C C 1
ATOM 7212 O O . ASN C 1 327 ? 21.678 62.812 63.304 1.00 11.98 327 ASN C O 1
ATOM 7217 N N . THR C 1 328 ? 20.203 62.427 64.958 1.00 11.65 328 THR C N 1
ATOM 7218 C CA . THR C 1 328 ? 20.329 60.984 64.874 1.00 10.48 328 THR C CA 1
ATOM 7219 C C . THR C 1 328 ? 19.420 60.496 63.755 1.00 10.55 328 THR C C 1
ATOM 7220 O O . THR C 1 328 ? 18.340 61.037 63.530 1.00 10.23 328 THR C O 1
ATOM 7224 N N . ILE C 1 329 ? 19.905 59.506 63.019 1.00 10.37 329 ILE C N 1
ATOM 7225 C CA . ILE C 1 329 ? 19.138 58.855 61.981 1.00 10.72 329 ILE C CA 1
ATOM 7226 C C . ILE C 1 329 ? 19.423 57.361 62.098 1.00 10.31 329 ILE C C 1
ATOM 7227 O O . ILE C 1 329 ? 20.517 56.958 62.478 1.00 9.86 329 ILE C O 1
ATOM 7232 N N . ARG C 1 330 ? 18.423 56.535 61.823 1.00 10.68 330 ARG C N 1
ATOM 7233 C CA . ARG C 1 330 ? 18.587 55.090 61.936 1.00 10.53 330 ARG C CA 1
ATOM 7234 C C . ARG C 1 330 ? 17.681 54.316 60.999 1.00 10.57 330 ARG C C 1
ATOM 7235 O O . ARG C 1 330 ? 16.657 54.814 60.561 1.00 10.89 330 ARG C O 1
ATOM 7243 N N . ALA C 1 331 ? 18.099 53.101 60.664 1.00 10.87 331 ALA C N 1
ATOM 7244 C CA . ALA C 1 331 ? 17.238 52.115 60.031 1.00 10.74 331 ALA C CA 1
ATOM 7245 C C . ALA C 1 331 ? 16.910 51.093 61.102 1.00 10.55 331 ALA C C 1
ATOM 7246 O O . ALA C 1 331 ? 17.812 50.687 61.854 1.00 10.84 331 ALA C O 1
ATOM 7248 N N . TRP C 1 332 ? 15.643 50.696 61.205 1.00 10.01 332 TRP C N 1
ATOM 7249 C CA . TRP C 1 332 ? 15.271 49.530 61.994 1.00 10.15 332 TRP C CA 1
ATOM 7250 C C . TRP C 1 332 ? 15.275 48.315 61.051 1.00 10.60 332 TRP C C 1
ATOM 7251 O O . TRP C 1 332 ? 14.685 48.374 59.964 1.00 12.15 332 TRP C O 1
ATOM 7262 N N . HIS C 1 333 ? 15.937 47.225 61.436 1.00 10.05 333 HIS C N 1
ATOM 7263 C CA . HIS C 1 333 ? 15.951 46.010 60.616 1.00 9.94 333 HIS C CA 1
ATOM 7264 C C . HIS C 1 333 ? 15.175 44.911 61.342 1.00 9.41 333 HIS C C 1
ATOM 7265 O O . HIS C 1 333 ? 15.512 44.570 62.484 1.00 8.83 333 HIS C O 1
ATOM 7272 N N . PRO C 1 334 ? 14.143 44.361 60.709 1.00 9.07 334 PRO C N 1
ATOM 7273 C CA . PRO C 1 334 ? 13.336 43.322 61.363 1.00 8.84 334 PRO C CA 1
ATOM 7274 C C . PRO C 1 334 ? 14.097 42.015 61.505 1.00 9.02 334 PRO C C 1
ATOM 7275 O O . PRO C 1 334 ? 14.893 41.672 60.621 1.00 8.45 334 PRO C O 1
ATOM 7279 N N . ARG C 1 335 ? 13.827 41.305 62.602 1.00 9.15 335 ARG C N 1
ATOM 7280 C CA . ARG C 1 335 ? 14.450 40.016 62.924 1.00 9.69 335 ARG C CA 1
ATOM 7281 C C . ARG C 1 335 ? 13.370 39.069 63.449 1.00 9.67 335 ARG C C 1
ATOM 7282 O O . ARG C 1 335 ? 13.422 38.605 64.577 1.00 9.83 335 ARG C O 1
ATOM 7290 N N . GLY C 1 336 ? 12.381 38.797 62.601 1.00 10.01 336 GLY C N 1
ATOM 7291 C CA . GLY C 1 336 ? 11.147 38.164 63.004 1.00 9.67 336 GLY C CA 1
ATOM 7292 C C . GLY C 1 336 ? 10.308 39.196 63.712 1.00 10.36 336 GLY C C 1
ATOM 7293 O O . GLY C 1 336 ? 10.731 40.334 63.879 1.00 10.72 336 GLY C O 1
ATOM 7294 N N . PRO C 1 337 ? 9.130 38.798 64.175 1.00 10.73 337 PRO C N 1
ATOM 7295 C CA . PRO C 1 337 ? 8.203 39.725 64.821 1.00 10.44 337 PRO C CA 1
ATOM 7296 C C . PRO C 1 337 ? 8.598 40.152 66.230 1.00 10.88 337 PRO C C 1
ATOM 7297 O O . PRO C 1 337 ? 8.035 41.134 66.724 1.00 10.16 337 PRO C O 1
ATOM 7301 N N . ASN C 1 338 ? 9.525 39.426 66.856 1.00 10.83 338 ASN C N 1
ATOM 7302 C CA . ASN C 1 338 ? 9.886 39.641 68.256 1.00 10.77 338 ASN C CA 1
ATOM 7303 C C . ASN C 1 338 ? 11.242 40.310 68.465 1.00 10.68 338 ASN C C 1
ATOM 7304 O O . ASN C 1 338 ? 11.712 40.412 69.594 1.00 10.70 338 ASN C O 1
ATOM 7309 N N . GLU C 1 339 ? 11.842 40.799 67.383 1.00 10.50 339 GLU C N 1
ATOM 7310 C CA . GLU C 1 339 ? 13.193 41.349 67.431 1.00 10.76 339 GLU C CA 1
ATOM 7311 C C . GLU C 1 339 ? 13.517 42.333 66.295 1.00 9.85 339 GLU C C 1
ATOM 7312 O O . GLU C 1 339 ? 13.035 42.192 65.172 1.00 10.21 339 GLU C O 1
ATOM 7318 N N . ILE C 1 340 ? 14.304 43.351 66.628 1.00 9.44 340 ILE C N 1
ATOM 7319 C CA . ILE C 1 340 ? 14.936 44.225 65.647 1.00 8.77 340 ILE C CA 1
ATOM 7320 C C . ILE C 1 340 ? 16.395 44.465 65.947 1.00 8.89 340 ILE C C 1
ATOM 7321 O O . ILE C 1 340 ? 16.881 44.207 67.034 1.00 8.74 340 ILE C O 1
ATOM 7326 N N . GLU C 1 341 ? 17.092 44.972 64.936 1.00 9.51 341 GLU C N 1
ATOM 7327 C CA . GLU C 1 341 ? 18.361 45.632 65.123 1.00 9.66 341 GLU C CA 1
ATOM 7328 C C . GLU C 1 341 ? 18.140 47.118 64.854 1.00 9.51 341 GLU C C 1
ATOM 7329 O O . GLU C 1 341 ? 17.344 47.498 64.003 1.00 10.23 341 GLU C O 1
ATOM 7335 N N . VAL C 1 342 ? 18.817 47.959 65.607 1.00 9.40 342 VAL C N 1
ATOM 7336 C CA . VAL C 1 342 ? 18.859 49.383 65.321 1.00 8.95 342 VAL C CA 1
ATOM 7337 C C . VAL C 1 342 ? 20.251 49.688 64.763 1.00 8.91 342 VAL C C 1
ATOM 7338 O O . VAL C 1 342 ? 21.261 49.342 65.370 1.00 8.30 342 VAL C O 1
ATOM 7342 N N . TRP C 1 343 ? 20.298 50.341 63.609 1.00 9.04 343 TRP C N 1
ATOM 7343 C CA . TRP C 1 343 ? 21.550 50.771 63.007 1.00 9.09 343 TRP C CA 1
ATOM 7344 C C . TRP C 1 343 ? 21.503 52.291 62.911 1.00 9.08 343 TRP C C 1
ATOM 7345 O O . TRP C 1 343 ? 20.776 52.843 62.062 1.00 8.43 343 TRP C O 1
ATOM 7356 N N . ALA C 1 344 ? 22.269 52.960 63.778 1.00 8.62 344 ALA C N 1
ATOM 7357 C CA . ALA C 1 344 ? 22.166 54.397 63.973 1.00 8.94 344 ALA C CA 1
ATOM 7358 C C . ALA C 1 344 ? 23.471 55.118 63.666 1.00 9.89 344 ALA C C 1
ATOM 7359 O O . ALA C 1 344 ? 24.581 54.593 63.873 1.00 9.45 344 ALA C O 1
ATOM 7361 N N . PHE C 1 345 ? 23.318 56.326 63.142 1.00 10.53 345 PHE C N 1
ATOM 7362 C CA . PHE C 1 345 ? 24.431 57.242 62.949 1.00 10.79 345 PHE C CA 1
ATOM 7363 C C . PHE C 1 345 ? 23.954 58.684 63.045 1.00 11.00 345 PHE C C 1
ATOM 7364 O O . PHE C 1 345 ? 22.750 58.963 63.105 1.00 11.04 345 PHE C O 1
ATOM 7372 N N . THR C 1 346 ? 24.909 59.597 63.086 1.00 10.91 346 THR C N 1
ATOM 7373 C CA . THR C 1 346 ? 24.618 61.011 63.240 1.00 11.29 346 THR C CA 1
ATOM 7374 C C . THR C 1 346 ? 25.062 61.769 62.010 1.00 11.25 346 THR C C 1
ATOM 7375 O O . THR C 1 346 ? 26.104 61.464 61.450 1.00 11.50 346 THR C O 1
ATOM 7379 N N . VAL C 1 347 ? 24.261 62.741 61.586 1.00 11.63 347 VAL C N 1
ATOM 7380 C CA . VAL C 1 347 ? 24.610 63.617 60.468 1.00 12.07 347 VAL C CA 1
ATOM 7381 C C . VAL C 1 347 ? 24.752 65.067 60.960 1.00 12.50 347 VAL C C 1
ATOM 7382 O O . VAL C 1 347 ? 24.098 65.467 61.910 1.00 12.45 347 VAL C O 1
ATOM 7386 N N . VAL C 1 348 ? 25.617 65.829 60.296 1.00 12.81 348 VAL C N 1
ATOM 7387 C CA . VAL C 1 348 ? 25.861 67.228 60.608 1.00 13.32 348 VAL C CA 1
ATOM 7388 C C . VAL C 1 348 ? 25.951 68.032 59.310 1.00 13.28 348 VAL C C 1
ATOM 7389 O O . VAL C 1 348 ? 26.308 67.502 58.258 1.00 12.86 348 VAL C O 1
ATOM 7393 N N . ASP C 1 349 ? 25.648 69.318 59.388 1.00 13.30 349 ASP C N 1
ATOM 7394 C CA . ASP C 1 349 ? 25.893 70.208 58.250 1.00 13.67 349 ASP C CA 1
ATOM 7395 C C . ASP C 1 349 ? 27.383 70.165 57.884 1.00 13.85 349 ASP C C 1
ATOM 7396 O O . ASP C 1 349 ? 28.247 70.290 58.758 1.00 12.92 349 ASP C O 1
ATOM 7401 N N . ALA C 1 350 ? 27.673 69.957 56.596 1.00 14.88 350 ALA C N 1
ATOM 7402 C CA . ALA C 1 350 ? 29.054 69.807 56.114 1.00 15.73 350 ALA C CA 1
ATOM 7403 C C . ALA C 1 350 ? 29.917 71.037 56.366 1.00 16.48 350 ALA C C 1
ATOM 7404 O O . ALA C 1 350 ? 31.133 70.919 56.455 1.00 16.25 350 ALA C O 1
ATOM 7406 N N . ASP C 1 351 ? 29.280 72.200 56.494 1.00 17.68 351 ASP C N 1
ATOM 7407 C CA . ASP C 1 351 ? 29.981 73.470 56.691 1.00 18.88 351 ASP C CA 1
ATOM 7408 C C . ASP C 1 351 ? 29.888 74.006 58.128 1.00 19.50 351 ASP C C 1
ATOM 7409 O O . ASP C 1 351 ? 30.314 75.122 58.398 1.00 19.33 351 ASP C O 1
ATOM 7414 N N . ALA C 1 352 ? 29.341 73.213 59.047 1.00 19.81 352 ALA C N 1
ATOM 7415 C CA . ALA C 1 352 ? 29.347 73.582 60.456 1.00 20.12 352 ALA C CA 1
ATOM 7416 C C . ALA C 1 352 ? 30.785 73.624 60.960 1.00 20.17 352 ALA C C 1
ATOM 7417 O O . ALA C 1 352 ? 31.599 72.824 60.522 1.00 19.71 352 ALA C O 1
ATOM 7419 N N . PRO C 1 353 ? 31.104 74.544 61.873 1.00 20.82 353 PRO C N 1
ATOM 7420 C CA . PRO C 1 353 ? 32.434 74.560 62.507 1.00 21.04 353 PRO C CA 1
ATOM 7421 C C . PRO C 1 353 ? 32.814 73.199 63.115 1.00 21.31 353 PRO C C 1
ATOM 7422 O O . PRO C 1 353 ? 31.941 72.444 63.545 1.00 21.17 353 PRO C O 1
ATOM 7426 N N . GLU C 1 354 ? 34.101 72.902 63.164 1.00 21.65 354 GLU C N 1
ATOM 7427 C CA . GLU C 1 354 ? 34.557 71.644 63.738 1.00 22.76 354 GLU C CA 1
ATOM 7428 C C . GLU C 1 354 ? 34.078 71.443 65.183 1.00 22.53 354 GLU C C 1
ATOM 7429 O O . GLU C 1 354 ? 33.740 70.329 65.561 1.00 22.62 354 GLU C O 1
ATOM 7435 N N . GLU C 1 355 ? 34.013 72.511 65.968 1.00 22.63 355 GLU C N 1
ATOM 7436 C CA . GLU C 1 355 ? 33.581 72.410 67.366 1.00 23.23 355 GLU C CA 1
ATOM 7437 C C . GLU C 1 355 ? 32.113 71.993 67.442 1.00 21.59 355 GLU C C 1
ATOM 7438 O O . GLU C 1 355 ? 31.717 71.269 68.354 1.00 21.18 355 GLU C O 1
ATOM 7444 N N . MET C 1 356 ? 31.317 72.446 66.479 1.00 20.04 356 MET C N 1
ATOM 7445 C CA . MET C 1 356 ? 29.913 72.066 66.402 1.00 19.04 356 MET C CA 1
ATOM 7446 C C . MET C 1 356 ? 29.714 70.606 65.963 1.00 17.91 356 MET C C 1
ATOM 7447 O O . MET C 1 356 ? 28.791 69.963 66.422 1.00 17.86 356 MET C O 1
ATOM 7452 N N . LYS C 1 357 ? 30.567 70.100 65.083 1.00 16.55 357 LYS C N 1
ATOM 7453 C CA . LYS C 1 357 ? 30.479 68.712 64.640 1.00 16.10 357 LYS C CA 1
ATOM 7454 C C . LYS C 1 357 ? 30.803 67.775 65.807 1.00 16.17 357 LYS C C 1
ATOM 7455 O O . LYS C 1 357 ? 30.103 66.811 66.037 1.00 15.42 357 LYS C O 1
ATOM 7461 N N . GLU C 1 358 ? 31.863 68.103 66.543 1.00 16.59 358 GLU C N 1
ATOM 7462 C CA . GLU C 1 358 ? 32.246 67.409 67.765 1.00 16.94 358 GLU C CA 1
ATOM 7463 C C . GLU C 1 358 ? 31.143 67.451 68.848 1.00 17.22 358 GLU C C 1
ATOM 7464 O O . GLU C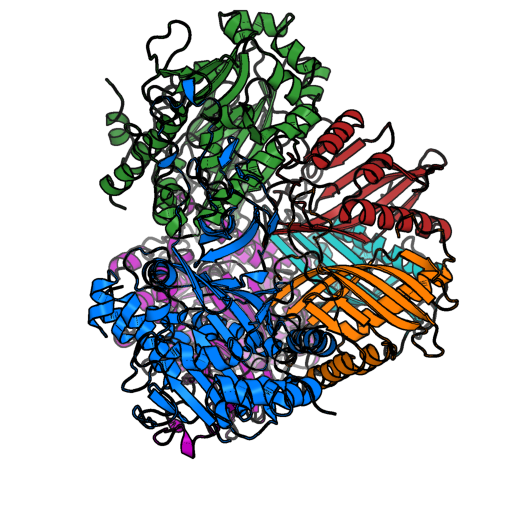 1 358 ? 30.909 66.467 69.546 1.00 17.29 358 GLU C O 1
ATOM 7470 N N . GLU C 1 359 ? 30.461 68.578 68.989 1.00 17.32 359 GLU C N 1
ATOM 7471 C CA . GLU C 1 359 ? 29.369 68.674 69.961 1.00 17.43 359 GLU C CA 1
ATOM 7472 C C . GLU C 1 359 ? 28.182 67.788 69.528 1.00 17.07 359 GLU C C 1
ATOM 7473 O O . GLU C 1 359 ? 27.576 67.099 70.353 1.00 16.88 359 GLU C O 1
ATOM 7479 N N . TYR C 1 360 ? 27.860 67.793 68.238 1.00 16.29 360 TYR C N 1
ATOM 7480 C CA . TYR C 1 360 ? 26.827 66.896 67.715 1.00 16.11 360 TYR C CA 1
ATOM 7481 C C . TYR C 1 360 ? 27.190 65.429 67.983 1.00 15.90 360 TYR C C 1
ATOM 7482 O O . TYR C 1 360 ? 26.335 64.630 68.367 1.00 15.03 360 TYR C O 1
ATOM 7491 N N . ARG C 1 361 ? 28.476 65.102 67.841 1.00 16.01 361 ARG C N 1
ATOM 7492 C CA . ARG C 1 361 ? 28.961 63.730 68.009 1.00 15.85 361 ARG C CA 1
ATOM 7493 C C . ARG C 1 361 ? 28.751 63.250 69.436 1.00 16.05 361 ARG C C 1
ATOM 7494 O O . ARG C 1 361 ? 28.181 62.187 69.665 1.00 15.89 361 ARG C O 1
ATOM 7502 N N . GLN C 1 362 ? 29.209 64.047 70.390 1.00 16.35 362 GLN C N 1
ATOM 7503 C CA . GLN C 1 362 ? 29.159 63.673 71.793 1.00 16.58 362 GLN C CA 1
ATOM 7504 C C . GLN C 1 362 ? 27.739 63.718 72.318 1.00 16.01 362 GLN C C 1
ATOM 7505 O O . GLN C 1 362 ? 27.346 62.845 73.067 1.00 16.21 362 GLN C O 1
ATOM 7511 N N . GLN C 1 363 ? 26.963 64.719 71.930 1.00 15.24 363 GLN C N 1
ATOM 7512 C CA . GLN C 1 363 ? 25.627 64.865 72.502 1.00 15.30 363 GLN C CA 1
ATOM 7513 C C . GLN C 1 363 ? 24.664 63.813 71.954 1.00 14.66 363 GLN C C 1
ATOM 7514 O O . GLN C 1 363 ? 23.796 63.345 72.689 1.00 14.36 363 GLN C O 1
ATOM 7520 N N . THR C 1 364 ? 24.831 63.406 70.695 1.00 14.00 364 THR C N 1
ATOM 7521 C CA . THR C 1 364 ? 24.003 62.310 70.156 1.00 13.41 364 THR C CA 1
ATOM 7522 C C . THR C 1 364 ? 24.338 60.987 70.858 1.00 13.33 364 THR C C 1
ATOM 7523 O O . THR C 1 364 ? 23.454 60.256 71.291 1.00 12.36 364 THR C O 1
ATOM 7527 N N . LEU C 1 365 ? 25.616 60.671 70.980 1.00 13.55 365 LEU C N 1
ATOM 7528 C CA . LEU C 1 365 ? 25.968 59.390 71.591 1.00 13.99 365 LEU C CA 1
ATOM 7529 C C . LEU C 1 365 ? 25.549 59.386 73.062 1.00 14.00 365 LEU C C 1
ATOM 7530 O O . LEU C 1 365 ? 25.164 58.350 73.592 1.00 13.50 365 LEU C O 1
ATOM 7535 N N . ARG C 1 366 ? 25.578 60.566 73.682 1.00 14.27 366 ARG C N 1
ATOM 7536 C CA . ARG C 1 366 ? 25.170 60.728 75.070 1.00 14.83 366 ARG C CA 1
ATOM 7537 C C . ARG C 1 366 ? 23.670 60.483 75.257 1.00 14.63 366 ARG C C 1
ATOM 7538 O O . ARG C 1 366 ? 23.274 60.080 76.335 1.00 15.35 366 ARG C O 1
ATOM 7546 N N . THR C 1 367 ? 22.861 60.693 74.215 1.00 14.44 367 THR C N 1
ATOM 7547 C CA . THR C 1 367 ? 21.399 60.650 74.324 1.00 14.29 367 THR C CA 1
ATOM 7548 C C . THR C 1 367 ? 20.682 59.540 73.550 1.00 14.28 367 THR C C 1
ATOM 7549 O O . THR C 1 367 ? 19.928 58.757 74.149 1.00 13.90 367 THR C O 1
ATOM 7553 N N . PHE C 1 368 ? 20.874 59.498 72.233 1.00 13.55 368 PHE C N 1
ATOM 7554 C CA . PHE C 1 368 ? 20.124 58.597 71.374 1.00 13.52 368 PHE C CA 1
ATOM 7555 C C . PHE C 1 368 ? 21.017 57.502 70.807 1.00 13.45 368 PHE C C 1
ATOM 7556 O O . PHE C 1 368 ? 21.369 57.472 69.626 1.00 13.56 368 PHE C O 1
ATOM 7564 N N . SER C 1 369 ? 21.383 56.603 71.717 1.00 13.37 369 SER C N 1
ATOM 7565 C CA . SER C 1 369 ? 22.294 55.494 71.451 1.00 13.04 369 SER C CA 1
ATOM 7566 C C . SER C 1 369 ? 21.957 54.380 72.433 1.00 12.84 369 SER C C 1
ATOM 7567 O O . SER C 1 369 ? 21.144 54.581 73.322 1.00 12.97 369 SER C O 1
ATOM 7570 N N . ALA C 1 370 ? 22.570 53.213 72.279 1.00 12.93 370 ALA C N 1
ATOM 7571 C CA . ALA C 1 370 ? 22.286 52.066 73.144 1.00 12.79 370 ALA C CA 1
ATOM 7572 C C . ALA C 1 370 ? 22.456 52.413 74.624 1.00 13.10 370 ALA C C 1
ATOM 7573 O O . ALA C 1 370 ? 21.626 52.031 75.456 1.00 13.61 370 ALA C O 1
ATOM 7575 N N . GLY C 1 371 ? 23.514 53.155 74.940 1.00 13.04 371 GLY C N 1
ATOM 7576 C CA . GLY C 1 371 ? 23.801 53.589 76.297 1.00 12.81 371 GLY C CA 1
ATOM 7577 C C . GLY C 1 371 ? 23.383 55.029 76.607 1.00 12.76 371 GLY C C 1
ATOM 7578 O O . GLY C 1 371 ? 23.722 55.565 77.655 1.00 11.78 371 GLY C O 1
ATOM 7579 N N . GLY C 1 372 ? 22.625 55.639 75.702 1.00 13.02 372 GLY C N 1
ATOM 7580 C CA . GLY C 1 372 ? 22.247 57.032 75.814 1.00 13.41 372 GLY C CA 1
ATOM 7581 C C . GLY C 1 372 ? 21.161 57.262 76.835 1.00 13.37 372 GLY C C 1
ATOM 7582 O O . GLY C 1 372 ? 20.297 56.411 77.025 1.00 13.05 372 GLY C O 1
ATOM 7583 N N . VAL C 1 373 ? 21.192 58.430 77.471 1.00 13.88 373 VAL C N 1
ATOM 7584 C CA . VAL C 1 373 ? 20.318 58.713 78.617 1.00 13.88 373 VAL C CA 1
ATOM 7585 C C . VAL C 1 373 ? 18.840 58.855 78.237 1.00 14.64 373 VAL C C 1
ATOM 7586 O O . VAL C 1 373 ? 17.975 58.873 79.114 1.00 14.79 373 VAL C O 1
ATOM 7590 N N . PHE C 1 374 ? 18.556 58.997 76.943 1.00 15.24 374 PHE C N 1
ATOM 7591 C CA . PHE C 1 374 ? 17.189 58.912 76.448 1.00 16.20 374 PHE C CA 1
ATOM 7592 C C . PHE C 1 374 ? 16.884 57.499 75.976 1.00 16.45 374 PHE C C 1
ATOM 7593 O O . PHE C 1 374 ? 16.007 56.842 76.520 1.00 16.29 374 PHE C O 1
ATOM 7601 N N . GLU C 1 375 ? 17.641 57.022 74.999 1.00 17.22 375 GLU C N 1
ATOM 7602 C CA . GLU C 1 375 ? 17.290 55.810 74.280 1.00 18.20 375 GLU C CA 1
ATOM 7603 C C . GLU C 1 375 ? 17.412 54.499 75.092 1.00 19.10 375 GLU C C 1
ATOM 7604 O O . GLU C 1 375 ? 16.778 53.510 74.750 1.00 18.81 375 GLU C O 1
ATOM 7610 N N . GLN C 1 376 ? 18.236 54.506 76.139 1.00 20.53 376 GLN C N 1
ATOM 7611 C CA . GLN C 1 376 ? 18.228 53.486 77.204 1.00 21.83 376 GLN C CA 1
ATOM 7612 C C . GLN C 1 376 ? 16.834 53.085 77.623 1.00 22.40 376 GLN C C 1
ATOM 7613 O O . GLN C 1 376 ? 16.562 51.909 77.812 1.00 23.25 376 GLN C O 1
ATOM 7619 N N . ASP C 1 377 ? 15.985 54.088 77.851 1.00 23.19 377 ASP C N 1
ATOM 7620 C CA . ASP C 1 377 ? 14.604 53.870 78.300 1.00 24.09 377 ASP C CA 1
ATOM 7621 C C . ASP C 1 377 ? 13.612 53.585 77.181 1.00 25.12 377 ASP C C 1
ATOM 7622 O O . ASP C 1 377 ? 12.566 52.975 77.436 1.00 25.61 377 ASP C O 1
ATOM 7627 N N . ASP C 1 378 ? 13.886 54.063 75.969 1.00 25.78 378 ASP C N 1
ATOM 7628 C CA . ASP C 1 378 ? 12.990 53.796 74.850 1.00 26.55 378 ASP C CA 1
ATOM 7629 C C . ASP C 1 378 ? 12.897 52.291 74.631 1.00 27.22 378 ASP C C 1
ATOM 7630 O O . ASP C 1 378 ? 11.810 51.764 74.422 1.00 28.18 378 ASP C O 1
ATOM 7635 N N . GLY C 1 379 ? 14.031 51.600 74.726 1.00 27.80 379 GLY C N 1
ATOM 7636 C CA . GLY C 1 379 ? 14.099 50.179 74.428 1.00 27.98 379 GLY C CA 1
ATOM 7637 C C . GLY C 1 379 ? 13.707 49.253 75.567 1.00 28.31 379 GLY C C 1
ATOM 7638 O O . GLY C 1 379 ? 13.417 48.074 75.331 1.00 28.75 379 GLY C O 1
ATOM 7639 N N . GLU C 1 380 ? 13.724 49.751 76.801 1.00 27.88 380 GLU C N 1
ATOM 7640 C CA . GLU C 1 380 ? 13.216 48.982 77.935 1.00 27.58 380 GLU C CA 1
ATOM 7641 C C . GLU C 1 380 ? 11.691 48.862 77.823 1.00 25.99 380 GLU C C 1
ATOM 7642 O O . GLU C 1 380 ? 11.117 47.820 78.121 1.00 25.23 380 GLU C O 1
ATOM 7648 N N . ASN C 1 381 ? 11.046 49.924 77.365 1.00 24.57 381 ASN C N 1
ATOM 7649 C CA . ASN C 1 381 ? 9.609 49.910 77.197 1.00 23.89 381 ASN C CA 1
ATOM 7650 C C . ASN C 1 381 ? 9.183 48.910 76.117 1.00 22.78 381 ASN C C 1
ATOM 7651 O O . ASN C 1 381 ? 8.308 48.083 76.362 1.00 22.59 381 ASN C O 1
ATOM 7656 N N . TRP C 1 382 ? 9.828 48.987 74.949 1.00 21.06 382 TRP C N 1
ATOM 7657 C CA . TRP C 1 382 ? 9.520 48.137 73.802 1.00 19.96 382 TRP C CA 1
ATOM 7658 C C . TRP C 1 382 ? 9.698 46.665 74.124 1.00 19.27 382 TRP C C 1
ATOM 7659 O O . TRP C 1 382 ? 8.872 45.847 73.755 1.00 18.88 382 TRP C O 1
ATOM 7670 N N . VAL C 1 383 ? 10.785 46.348 74.817 1.00 19.17 383 VAL C N 1
ATOM 7671 C CA . VAL C 1 383 ? 11.087 44.986 75.235 1.00 19.10 383 VAL C CA 1
ATOM 7672 C C . VAL C 1 383 ? 9.984 44.395 76.134 1.00 18.61 383 VAL C C 1
ATOM 7673 O O . VAL C 1 383 ? 9.588 43.252 75.950 1.00 17.87 383 VAL C O 1
ATOM 7677 N N . GLU C 1 384 ? 9.492 45.175 77.089 1.00 18.15 384 GLU C N 1
ATOM 7678 C CA . GLU C 1 384 ? 8.455 44.688 78.003 1.00 17.92 384 GLU C CA 1
ATOM 7679 C C . GLU C 1 384 ? 7.106 44.547 77.295 1.00 16.69 384 GLU C C 1
ATOM 7680 O O . GLU C 1 384 ? 6.372 43.591 77.551 1.00 16.14 384 GLU C O 1
ATOM 7686 N N . ILE C 1 385 ? 6.800 45.448 76.368 1.00 15.23 385 ILE C N 1
ATOM 7687 C CA . ILE C 1 385 ? 5.569 45.306 75.615 1.00 14.81 385 ILE C CA 1
ATOM 7688 C C . ILE C 1 385 ? 5.560 43.955 74.918 1.00 14.15 385 ILE C C 1
ATOM 7689 O O . ILE C 1 385 ? 4.580 43.221 75.021 1.00 13.66 385 ILE C O 1
ATOM 7694 N N . GLN C 1 386 ? 6.643 43.655 74.198 1.00 13.51 386 GLN C N 1
ATOM 7695 C CA . GLN C 1 386 ? 6.743 42.437 73.401 1.00 13.38 386 GLN C CA 1
ATOM 7696 C C . GLN C 1 386 ? 6.655 41.154 74.246 1.00 13.14 386 GLN C C 1
ATOM 7697 O O . GLN C 1 386 ? 6.011 40.204 73.846 1.00 12.74 386 GLN C O 1
ATOM 7703 N N . GLN C 1 387 ? 7.323 41.129 75.393 1.00 13.41 387 GLN C N 1
ATOM 7704 C CA . GLN C 1 387 ? 7.278 39.966 76.289 1.00 14.03 387 GLN C CA 1
ATOM 7705 C C . GLN C 1 387 ? 5.854 39.719 76.844 1.00 13.44 387 GLN C C 1
ATOM 7706 O O . GLN C 1 387 ? 5.402 38.584 76.924 1.00 12.89 387 GLN C O 1
ATOM 7712 N N . VAL C 1 388 ? 5.131 40.783 77.177 1.00 12.82 388 VAL C N 1
ATOM 7713 C CA . VAL C 1 388 ? 3.757 40.653 77.650 1.00 12.94 388 VAL C CA 1
ATOM 7714 C C . VAL C 1 388 ? 2.855 40.017 76.565 1.00 13.00 388 VAL C C 1
ATOM 7715 O O . VAL C 1 388 ? 1.981 39.213 76.881 1.00 11.82 388 VAL C O 1
ATOM 7719 N N . LEU C 1 389 ? 3.127 40.325 75.290 1.00 13.01 389 LEU C N 1
ATOM 7720 C CA . LEU C 1 389 ? 2.365 39.783 74.168 1.00 13.18 389 LEU C CA 1
ATOM 7721 C C . LEU C 1 389 ? 2.542 38.287 73.898 1.00 13.57 389 LEU C C 1
ATOM 7722 O O . LEU C 1 389 ? 1.878 37.727 73.035 1.00 13.23 389 LEU C O 1
ATOM 7727 N N . ARG C 1 390 ? 3.427 37.633 74.628 1.00 13.95 390 ARG C N 1
ATOM 7728 C CA . ARG C 1 390 ? 3.400 36.170 74.709 1.00 14.57 390 ARG C CA 1
ATOM 7729 C C . ARG C 1 390 ? 2.025 35.654 75.176 1.00 14.02 390 ARG C C 1
ATOM 7730 O O . ARG C 1 390 ? 1.578 34.581 74.762 1.00 13.92 390 ARG C O 1
ATOM 7738 N N . GLY C 1 391 ? 1.357 36.421 76.039 1.00 13.70 391 GLY C N 1
ATOM 7739 C CA . GLY C 1 391 ? 0.093 36.013 76.635 1.00 13.27 391 GLY C CA 1
ATOM 7740 C C . GLY C 1 391 ? -1.070 35.994 75.662 1.00 13.07 391 GLY C C 1
ATOM 7741 O O . GLY C 1 391 ? -1.186 36.868 74.788 1.00 12.26 391 GLY C O 1
ATOM 7742 N N . HIS C 1 392 ? -1.936 34.995 75.824 1.00 12.88 392 HIS C N 1
ATOM 7743 C CA . HIS C 1 392 ? -3.138 34.856 75.007 1.00 13.44 392 HIS C CA 1
ATOM 7744 C C . HIS C 1 392 ? -4.123 36.011 75.227 1.00 13.42 392 HIS C C 1
ATOM 7745 O O . HIS C 1 392 ? -4.589 36.616 74.259 1.00 13.29 392 HIS C O 1
ATOM 7752 N N . LYS C 1 393 ? -4.430 36.329 76.486 1.00 13.29 393 LYS C N 1
ATOM 7753 C CA . LYS C 1 393 ? -5.345 37.442 76.769 1.00 13.21 393 LYS C CA 1
ATOM 7754 C C . LYS C 1 393 ? -4.725 38.792 76.400 1.00 13.24 393 LYS C C 1
ATOM 7755 O O . LYS C 1 393 ? -5.437 39.698 76.001 1.00 12.99 393 LYS C O 1
ATOM 7761 N N . ALA C 1 394 ? -3.402 38.906 76.486 1.00 13.48 394 ALA C N 1
ATOM 7762 C CA . ALA C 1 394 ? -2.702 40.136 76.102 1.00 13.03 394 ALA C CA 1
ATOM 7763 C C . ALA C 1 394 ? -2.812 40.402 74.609 1.00 13.17 394 ALA C C 1
ATOM 7764 O O . ALA C 1 394 ? -2.682 41.532 74.185 1.00 13.81 394 ALA C O 1
ATOM 7766 N N . ARG C 1 395 ? -3.063 39.362 73.814 1.00 13.71 395 ARG C N 1
ATOM 7767 C CA . ARG C 1 395 ? -3.298 39.500 72.376 1.00 14.09 395 ARG C CA 1
ATOM 7768 C C . ARG C 1 395 ? -4.779 39.501 71.968 1.00 14.98 395 ARG C C 1
ATOM 7769 O O . ARG C 1 395 ? -5.078 39.544 70.774 1.00 15.58 395 ARG C O 1
ATOM 7777 N N . SER C 1 396 ? -5.702 39.484 72.930 1.00 15.67 396 SER C N 1
ATOM 7778 C CA . SER C 1 396 ? -7.116 39.187 72.643 1.00 16.61 396 SER C CA 1
ATOM 7779 C C . SER C 1 396 ? -8.016 40.437 72.564 1.00 16.65 396 SER C C 1
ATOM 7780 O O . SER C 1 396 ? -9.185 40.337 72.202 1.00 16.73 396 SER C O 1
ATOM 7783 N N . ARG C 1 397 ? -7.464 41.598 72.911 1.00 16.73 397 ARG C N 1
ATOM 7784 C CA . ARG C 1 397 ? -8.193 42.864 72.885 1.00 16.56 397 ARG C CA 1
ATOM 7785 C C . ARG C 1 397 ? -7.348 43.965 72.242 1.00 16.47 397 ARG C C 1
ATOM 7786 O O . ARG C 1 397 ? -6.117 43.990 72.389 1.00 15.88 397 ARG C O 1
ATOM 7794 N N . PRO C 1 398 ? -7.997 44.875 71.525 1.00 16.36 398 PRO C N 1
ATOM 7795 C CA . PRO C 1 398 ? -7.269 45.932 70.810 1.00 16.13 398 PRO C CA 1
ATOM 7796 C C . PRO C 1 398 ? -6.563 46.956 71.713 1.00 15.76 398 PRO C C 1
ATOM 7797 O O . PRO C 1 398 ? -6.975 47.212 72.854 1.00 15.17 398 PRO C O 1
ATOM 7801 N N . PHE C 1 399 ? -5.470 47.504 71.193 1.00 15.03 399 PHE C N 1
ATOM 7802 C CA . PHE C 1 399 ? -4.838 48.672 71.767 1.00 14.98 399 PHE C CA 1
ATOM 7803 C C . PHE C 1 399 ? -5.642 49.929 71.375 1.00 15.01 399 PHE C C 1
ATOM 7804 O O . PHE C 1 399 ? -6.270 49.995 70.314 1.00 15.20 399 PHE C O 1
ATOM 7812 N N . ASN C 1 400 ? -5.597 50.921 72.243 1.00 15.13 400 ASN C N 1
ATOM 7813 C CA . ASN C 1 400 ? -6.271 52.189 72.040 1.00 15.89 400 ASN C CA 1
ATOM 7814 C C . ASN C 1 400 ? -5.437 53.155 71.187 1.00 15.79 400 ASN C C 1
ATOM 7815 O O . ASN C 1 400 ? -4.417 53.638 71.635 1.00 15.19 400 ASN C O 1
ATOM 7820 N N . ALA C 1 401 ? -5.884 53.424 69.964 1.00 16.60 401 ALA C N 1
ATOM 7821 C CA . ALA C 1 401 ? -5.235 54.394 69.070 1.00 17.14 401 ALA C CA 1
ATOM 7822 C C . ALA C 1 401 ? -6.207 55.516 68.662 1.00 17.74 401 ALA C C 1
ATOM 7823 O O . ALA C 1 401 ? -6.200 55.981 67.525 1.00 17.50 401 ALA C O 1
ATOM 7825 N N . GLU C 1 402 ? -7.032 55.957 69.600 1.00 18.57 402 GLU C N 1
ATOM 7826 C CA . GLU C 1 402 ? -8.036 56.970 69.318 1.00 18.78 402 GLU C CA 1
ATOM 7827 C C . GLU C 1 402 ? -7.539 58.402 69.580 1.00 18.63 402 GLU C C 1
ATOM 7828 O O . GLU C 1 402 ? -8.225 59.357 69.256 1.00 18.95 402 GLU C O 1
ATOM 7834 N N . MET C 1 403 ? -6.327 58.562 70.100 1.00 18.11 403 MET C N 1
ATOM 7835 C CA . MET C 1 403 ? -5.823 59.892 70.442 1.00 18.24 403 MET C CA 1
ATOM 7836 C C . MET C 1 403 ? -5.862 60.876 69.246 1.00 17.82 403 MET C C 1
ATOM 7837 O O . MET C 1 403 ? -5.329 60.598 68.171 1.00 16.36 403 MET C O 1
ATOM 7842 N N . GLY C 1 404 ? -6.523 62.012 69.457 1.00 17.83 404 GLY C N 1
ATOM 7843 C CA . GLY C 1 404 ? -6.652 63.054 68.454 1.00 18.07 404 GLY C CA 1
ATOM 7844 C C . GLY C 1 404 ? -7.570 62.744 67.279 1.00 18.41 404 GLY C C 1
ATOM 7845 O O . GLY C 1 404 ? -7.532 63.469 66.280 1.00 17.57 404 GLY C O 1
ATOM 7846 N N . LEU C 1 405 ? -8.397 61.701 67.391 1.00 19.20 405 LEU C N 1
ATOM 7847 C CA . LEU C 1 405 ? -9.321 61.323 66.317 1.00 20.71 405 LEU C CA 1
ATOM 7848 C C . LEU C 1 405 ? -10.204 62.515 65.901 1.00 21.04 405 LEU C C 1
ATOM 7849 O O . LEU C 1 405 ? -10.798 63.175 66.750 1.00 20.69 405 LEU C O 1
ATOM 7854 N N . GLY C 1 406 ? -10.276 62.771 64.595 1.00 21.98 406 GLY C N 1
ATOM 7855 C CA . GLY C 1 406 ? -11.077 63.853 64.037 1.00 22.13 406 GLY C CA 1
ATOM 7856 C C . GLY C 1 406 ? -10.574 65.264 64.303 1.00 22.61 406 GLY C C 1
ATOM 7857 O O . GLY C 1 406 ? -11.230 66.217 63.878 1.00 22.17 406 GLY C O 1
ATOM 7858 N N . GLN C 1 407 ? -9.444 65.416 65.008 1.00 22.52 407 GLN C N 1
ATOM 7859 C CA . GLN C 1 407 ? -8.883 66.744 65.306 1.00 22.74 407 GLN C CA 1
ATOM 7860 C C . GLN C 1 407 ? -7.732 67.069 64.359 1.00 22.65 407 GLN C C 1
ATOM 7861 O O . GLN C 1 407 ? -6.577 67.254 64.771 1.00 22.39 407 GLN C O 1
ATOM 7867 N N . THR C 1 408 ? -8.088 67.153 63.081 1.00 22.74 408 THR C N 1
ATOM 7868 C CA . THR C 1 408 ? -7.144 67.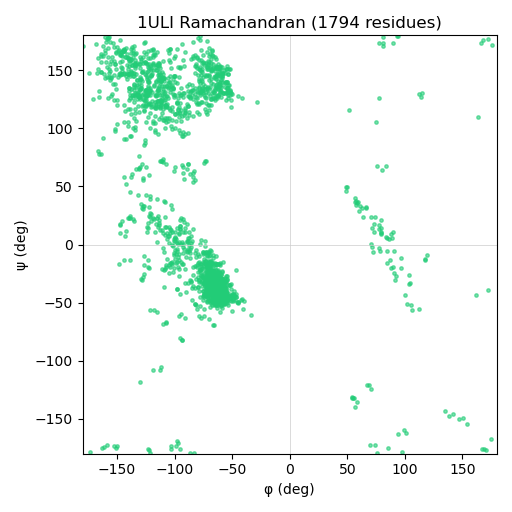329 61.996 1.00 22.99 408 THR C CA 1
ATOM 7869 C C . THR C 1 408 ? -7.485 68.528 61.102 1.00 23.67 408 THR C C 1
ATOM 7870 O O . THR C 1 408 ? -8.596 69.063 61.115 1.00 23.50 408 THR C O 1
ATOM 7874 N N . ASP C 1 409 ? -6.508 68.898 60.287 1.00 24.25 409 ASP C N 1
ATOM 7875 C CA . ASP C 1 409 ? -6.623 70.016 59.374 1.00 24.63 409 ASP C CA 1
ATOM 7876 C C . ASP C 1 409 ? -5.748 69.684 58.188 1.00 24.71 409 ASP C C 1
ATOM 7877 O O . ASP C 1 409 ? -4.531 69.770 58.274 1.00 24.67 409 ASP C O 1
ATOM 7882 N N . SER C 1 410 ? -6.371 69.276 57.087 1.00 25.15 410 SER C N 1
ATOM 7883 C CA . SER C 1 410 ? -5.636 68.951 55.869 1.00 25.76 410 SER C CA 1
ATOM 7884 C C . SER C 1 410 ? -5.474 70.151 54.910 1.00 26.21 410 SER C C 1
ATOM 7885 O O . SER C 1 410 ? -5.080 69.971 53.760 1.00 25.60 410 SER C O 1
ATOM 7888 N N . ASP C 1 411 ? -5.742 71.363 55.408 1.00 27.07 411 ASP C N 1
ATOM 7889 C CA . ASP C 1 411 ? -5.657 72.604 54.613 1.00 27.95 411 ASP C CA 1
ATOM 7890 C C . ASP C 1 411 ? -4.876 73.707 55.335 1.00 27.29 411 ASP C C 1
ATOM 7891 O O . ASP C 1 411 ? -5.280 74.865 55.339 1.00 27.28 411 ASP C O 1
ATOM 7896 N N . ASN C 1 412 ? -3.760 73.328 55.952 1.00 26.86 412 ASN C N 1
ATOM 7897 C CA . ASN C 1 412 ? -2.871 74.260 56.628 1.00 26.40 412 ASN C CA 1
ATOM 7898 C C . ASN C 1 412 ? -1.996 74.894 55.546 1.00 26.39 412 ASN C C 1
ATOM 7899 O O . ASN C 1 412 ? -1.405 74.175 54.739 1.00 26.06 412 ASN C O 1
ATOM 7904 N N . PRO C 1 413 ? -1.939 76.225 55.489 1.00 26.27 413 PRO C N 1
ATOM 7905 C CA . PRO C 1 413 ? -1.188 76.916 54.426 1.00 25.91 413 PRO C CA 1
ATOM 7906 C C . PRO C 1 413 ? 0.345 76.830 54.555 1.00 25.37 413 PRO C C 1
ATOM 7907 O O . PRO C 1 413 ? 1.050 76.928 53.545 1.00 25.32 413 PRO C O 1
ATOM 7911 N N . ASP C 1 414 ? 0.849 76.684 55.776 1.00 24.37 414 ASP C N 1
ATOM 7912 C CA . ASP C 1 414 ? 2.290 76.542 56.010 1.00 24.21 414 ASP C CA 1
ATOM 7913 C C . ASP C 1 414 ? 2.825 75.098 56.033 1.00 23.32 414 ASP C C 1
ATOM 7914 O O . ASP C 1 414 ? 4.021 74.889 55.860 1.00 23.23 414 ASP C O 1
ATOM 7919 N N . TYR C 1 415 ? 1.955 74.116 56.266 1.00 22.63 415 TYR C N 1
ATOM 7920 C CA . TYR C 1 415 ? 2.397 72.730 56.502 1.00 21.74 415 TYR C CA 1
ATOM 7921 C C . TYR C 1 415 ? 1.548 71.781 55.685 1.00 20.94 415 TYR C C 1
ATOM 7922 O O . TYR C 1 415 ? 0.346 71.672 55.920 1.00 22.08 415 TYR C O 1
ATOM 7931 N N . PRO C 1 416 ? 2.145 71.129 54.698 1.00 20.35 416 PRO C N 1
ATOM 7932 C CA . PRO C 1 416 ? 1.394 70.222 53.830 1.00 20.21 416 PRO C CA 1
ATOM 7933 C C . PRO C 1 416 ? 1.066 68.910 54.537 1.00 20.07 416 PRO C C 1
ATOM 7934 O O . PRO C 1 416 ? 1.741 68.519 55.493 1.00 19.95 416 PRO C O 1
ATOM 7938 N N . GLY C 1 417 ? 0.019 68.258 54.055 1.00 19.94 417 GLY C N 1
ATOM 7939 C CA . GLY C 1 417 ? -0.465 67.017 54.618 1.00 19.60 417 GLY C CA 1
ATOM 7940 C C . GLY C 1 417 ? -1.569 67.246 55.626 1.00 19.09 417 GLY C C 1
ATOM 7941 O O . GLY C 1 417 ? -2.192 68.305 55.680 1.00 18.99 417 GLY C O 1
ATOM 7942 N N . THR C 1 418 ? -1.814 66.218 56.423 1.00 18.78 418 THR C N 1
ATOM 7943 C CA . THR C 1 418 ? -2.849 66.239 57.428 1.00 18.67 418 THR C CA 1
ATOM 7944 C C . THR C 1 418 ? -2.195 66.637 58.735 1.00 19.03 418 THR C C 1
ATOM 7945 O O . THR C 1 418 ? -1.250 65.990 59.195 1.00 19.58 418 THR C O 1
ATOM 7949 N N . ILE C 1 419 ? -2.675 67.728 59.321 1.00 18.93 419 ILE C N 1
ATOM 7950 C CA . ILE C 1 419 ? -1.989 68.365 60.442 1.00 18.82 419 ILE C CA 1
ATOM 7951 C C . ILE C 1 419 ? -2.809 68.265 61.726 1.00 18.99 419 ILE C C 1
ATOM 7952 O O . ILE C 1 419 ? -4.001 68.596 61.741 1.00 19.43 419 ILE C O 1
ATOM 7957 N N . SER C 1 420 ? -2.149 67.828 62.798 1.00 18.76 420 SER C N 1
ATOM 7958 C CA . SER C 1 420 ? -2.737 67.748 64.122 1.00 18.73 420 SER C CA 1
ATOM 7959 C C . SER C 1 420 ? -1.885 68.509 65.121 1.00 19.63 420 SER C C 1
ATOM 7960 O O . SER C 1 420 ? -0.811 68.998 64.807 1.00 19.71 420 SER C O 1
ATOM 7963 N N . TYR C 1 421 ? -2.390 68.596 66.344 1.00 20.66 421 TYR C N 1
ATOM 7964 C CA . TYR C 1 421 ? -1.604 68.995 67.500 1.00 21.31 421 TYR C CA 1
ATOM 7965 C C . TYR C 1 421 ? -0.471 67.972 67.658 1.00 21.08 421 TYR C C 1
ATOM 7966 O O . TYR C 1 421 ? -0.599 66.824 67.223 1.00 21.28 421 TYR C O 1
ATOM 7975 N N . VAL C 1 422 ? 0.642 68.393 68.248 1.00 20.95 422 VAL C N 1
ATOM 7976 C CA . VAL C 1 422 ? 1.818 67.532 68.380 1.00 20.73 422 VAL C CA 1
ATOM 7977 C C . VAL C 1 422 ? 1.552 66.257 69.199 1.00 20.40 422 VAL C C 1
ATOM 7978 O O . VAL C 1 422 ? 2.216 65.241 68.995 1.00 20.33 422 VAL C O 1
ATOM 7982 N N . TYR C 1 423 ? 0.598 66.318 70.126 1.00 20.00 423 TYR C N 1
ATOM 7983 C CA . TYR C 1 423 ? 0.174 65.133 70.868 1.00 19.37 423 TYR C CA 1
ATOM 7984 C C . TYR C 1 423 ? -1.065 64.525 70.206 1.00 18.68 423 TYR C C 1
ATOM 7985 O O . TYR C 1 423 ? -2.195 64.973 70.405 1.00 18.86 423 TYR C O 1
ATOM 7994 N N . SER C 1 424 ? -0.815 63.498 69.397 1.00 17.42 424 SER C N 1
ATOM 7995 C CA . SER C 1 424 ? -1.841 62.820 68.634 1.00 16.72 424 SER C CA 1
ATOM 7996 C C . SER C 1 424 ? -1.299 61.504 68.075 1.00 16.46 424 SER C C 1
ATOM 7997 O O . SER C 1 424 ? -0.080 61.307 67.960 1.00 16.27 424 SER C O 1
ATOM 8000 N N . GLU C 1 425 ? -2.207 60.617 67.706 1.00 15.69 425 GLU C N 1
ATOM 8001 C CA . GLU C 1 425 ? -1.830 59.368 67.054 1.00 15.62 425 GLU C CA 1
ATOM 8002 C C . GLU C 1 425 ? -2.357 59.297 65.619 1.00 15.05 425 GLU C C 1
ATOM 8003 O O . GLU C 1 425 ? -2.448 58.229 65.032 1.00 15.22 425 GLU C O 1
ATOM 8009 N N . GLU C 1 426 ? -2.635 60.464 65.035 1.00 14.80 426 GLU C N 1
ATOM 8010 C CA . GLU C 1 426 ? -3.051 60.560 63.636 1.00 14.31 426 GLU C CA 1
ATOM 8011 C C . GLU C 1 426 ? -1.991 59.994 62.696 1.00 13.75 426 GLU C C 1
ATOM 8012 O O . GLU C 1 426 ? -2.292 59.180 61.838 1.00 13.80 426 GLU C O 1
ATOM 8018 N N . ALA C 1 427 ? -0.748 60.409 62.869 1.00 13.66 427 ALA C N 1
ATOM 8019 C CA . ALA C 1 427 ? 0.344 59.911 62.024 1.00 13.88 427 ALA C CA 1
ATOM 8020 C C . ALA C 1 427 ? 0.501 58.399 62.208 1.00 13.83 427 ALA C C 1
ATOM 8021 O O . ALA C 1 427 ? 0.698 57.660 61.236 1.00 14.19 427 ALA C O 1
ATOM 8023 N N . ALA C 1 428 ? 0.354 57.945 63.450 1.00 13.74 428 ALA C N 1
ATOM 8024 C CA . ALA C 1 428 ? 0.407 56.518 63.774 1.00 13.60 428 ALA C CA 1
ATOM 8025 C C . ALA C 1 428 ? -0.693 55.740 63.061 1.00 13.31 428 ALA C C 1
ATOM 8026 O O . ALA C 1 428 ? -0.435 54.694 62.479 1.00 11.99 428 ALA C O 1
ATOM 8028 N N . ARG C 1 429 ? -1.919 56.259 63.108 1.00 13.60 429 ARG C N 1
ATOM 8029 C CA . ARG C 1 429 ? -3.037 55.647 62.382 1.00 13.43 429 ARG C CA 1
ATOM 8030 C C . ARG C 1 429 ? -2.714 55.600 60.904 1.00 13.45 429 ARG C C 1
ATOM 8031 O O . ARG C 1 429 ? -3.046 54.631 60.225 1.00 13.52 429 ARG C O 1
ATOM 8039 N N . GLY C 1 430 ? -2.054 56.647 60.405 1.00 13.29 430 GLY C N 1
ATOM 8040 C CA . GLY C 1 430 ? -1.606 56.669 59.021 1.00 13.14 430 GLY C CA 1
ATOM 8041 C C . GLY C 1 430 ? -0.591 55.582 58.719 1.00 13.01 430 GLY C C 1
ATOM 8042 O O . GLY C 1 430 ? -0.675 54.924 57.692 1.00 13.14 430 GLY C O 1
ATOM 8043 N N . LEU C 1 431 ? 0.352 55.368 59.632 1.00 13.07 431 LEU C N 1
ATOM 8044 C CA . LEU C 1 431 ? 1.369 54.328 59.457 1.00 12.82 431 LEU C CA 1
ATOM 8045 C C . LEU C 1 431 ? 0.726 52.934 59.431 1.00 11.96 431 LEU C C 1
ATOM 8046 O O . LEU C 1 431 ? 1.016 52.130 58.542 1.00 10.96 431 LEU C O 1
ATOM 8051 N N . TYR C 1 432 ? -0.164 52.659 60.376 1.00 11.91 432 TYR C N 1
ATOM 8052 C CA . TYR C 1 432 ? -0.854 51.357 60.401 1.00 12.46 432 TYR C CA 1
ATOM 8053 C C . TYR C 1 432 ? -1.829 51.168 59.226 1.00 12.55 432 TYR C C 1
ATOM 8054 O O . TYR C 1 432 ? -2.060 50.050 58.773 1.00 12.68 432 TYR C O 1
ATOM 8063 N N . THR C 1 433 ? -2.370 52.256 58.702 1.00 12.87 433 THR C N 1
ATOM 8064 C CA . THR C 1 433 ? -3.217 52.165 57.520 1.00 13.36 433 THR C CA 1
ATOM 8065 C C . THR C 1 433 ? -2.332 51.849 56.296 1.00 13.37 433 THR C C 1
ATOM 8066 O O . THR C 1 433 ? -2.677 51.000 55.475 1.00 12.65 433 THR C O 1
ATOM 8070 N N . GLN C 1 434 ? -1.176 52.495 56.183 1.00 13.83 434 GLN C N 1
ATOM 8071 C CA . GLN C 1 434 ? -0.261 52.145 55.087 1.00 14.29 434 GLN C CA 1
ATOM 8072 C C . GLN C 1 434 ? 0.173 50.696 55.196 1.00 13.91 434 GLN C C 1
ATOM 8073 O O . GLN C 1 434 ? 0.287 49.999 54.189 1.00 14.35 434 GLN C O 1
ATOM 8079 N N . TRP C 1 435 ? 0.415 50.241 56.420 1.00 13.54 435 TRP C N 1
ATOM 8080 C CA . TRP C 1 435 ? 0.729 48.837 56.660 1.00 13.77 435 TRP C CA 1
ATOM 8081 C C . TRP C 1 435 ? -0.366 47.921 56.069 1.00 14.10 435 TRP C C 1
ATOM 8082 O O . TRP C 1 435 ? -0.056 46.972 55.355 1.00 14.34 435 TRP C O 1
ATOM 8093 N N . VAL C 1 436 ? -1.632 48.227 56.341 1.00 14.61 436 VAL C N 1
ATOM 8094 C CA . VAL C 1 436 ? -2.753 47.443 55.811 1.00 15.47 436 VAL C CA 1
ATOM 8095 C C . VAL C 1 436 ? -2.744 47.453 54.288 1.00 15.80 436 VAL C C 1
ATOM 8096 O O . VAL C 1 436 ? -2.925 46.417 53.657 1.00 16.18 436 VAL C O 1
ATOM 8100 N N . ARG C 1 437 ? -2.508 48.617 53.697 1.00 15.92 437 ARG C N 1
ATOM 8101 C CA . ARG C 1 437 ? -2.557 48.747 52.245 1.00 15.86 437 ARG C CA 1
ATOM 8102 C C . ARG C 1 437 ? -1.477 47.921 51.572 1.00 15.49 437 ARG C C 1
ATOM 8103 O O . ARG C 1 437 ? -1.747 47.197 50.613 1.00 15.43 437 ARG C O 1
ATOM 8111 N N . MET C 1 438 ? -0.252 48.030 52.069 1.00 15.20 438 MET C N 1
ATOM 8112 C CA . MET C 1 438 ? 0.846 47.244 51.526 1.00 15.15 438 MET C CA 1
ATOM 8113 C C . MET C 1 438 ? 0.578 45.747 51.730 1.00 15.09 438 MET C C 1
ATOM 8114 O O . MET C 1 438 ? 0.819 44.946 50.833 1.00 14.86 438 MET C O 1
ATOM 8119 N N . MET C 1 439 ? 0.032 45.391 52.890 1.00 15.43 439 MET C N 1
ATOM 8120 C CA . MET C 1 439 ? -0.154 43.988 53.252 1.00 15.52 439 MET C CA 1
ATOM 8121 C C . MET C 1 439 ? -1.271 43.324 52.468 1.00 15.97 439 MET C C 1
ATOM 8122 O O . MET C 1 439 ? -1.287 42.100 52.360 1.00 16.71 439 MET C O 1
ATOM 8127 N N . THR C 1 440 ? -2.194 44.120 51.934 1.00 16.26 440 THR C N 1
ATOM 8128 C CA . THR C 1 440 ? -3.353 43.604 51.191 1.00 16.43 440 THR C CA 1
ATOM 8129 C C . THR C 1 440 ? -3.296 43.892 49.689 1.00 17.07 440 THR C C 1
ATOM 8130 O O . THR C 1 440 ? -4.276 43.660 48.981 1.00 17.26 440 THR C O 1
ATOM 8134 N N . SER C 1 441 ? -2.153 44.382 49.202 1.00 17.80 441 SER C N 1
ATOM 8135 C CA . SER C 1 441 ? -1.979 44.699 47.779 1.00 18.12 441 SER C CA 1
ATOM 8136 C C . SER C 1 441 ? -0.991 43.732 47.158 1.00 18.61 441 SER C C 1
ATOM 8137 O O . SER C 1 441 ? 0.139 43.653 47.635 1.00 19.21 441 SER C O 1
ATOM 8140 N N . PRO C 1 442 ? -1.398 42.967 46.134 1.00 19.09 442 PRO C N 1
ATOM 8141 C CA . PRO C 1 442 ? -0.476 42.025 45.484 1.00 19.37 442 PRO C CA 1
ATOM 8142 C C . PRO C 1 442 ? 0.645 42.677 44.670 1.00 19.28 442 PRO C C 1
ATOM 8143 O O . PRO C 1 442 ? 1.618 42.010 44.391 1.00 19.15 442 PRO C O 1
ATOM 8147 N N . ASP C 1 443 ? 0.504 43.943 44.296 1.00 19.60 443 ASP C N 1
ATOM 8148 C CA . ASP C 1 443 ? 1.556 44.660 43.579 1.00 19.85 443 ASP C CA 1
ATOM 8149 C C . ASP C 1 443 ? 1.348 46.169 43.709 1.00 19.91 443 ASP C C 1
ATOM 8150 O O . ASP C 1 443 ? 0.404 46.607 44.350 1.00 19.39 443 ASP C O 1
ATOM 8155 N N . TRP C 1 444 ? 2.245 46.959 43.132 1.00 20.22 444 TRP C N 1
ATOM 8156 C CA . TRP C 1 444 ? 2.164 48.419 43.256 1.00 20.27 444 TRP C CA 1
ATOM 8157 C C . TRP C 1 444 ? 0.996 49.020 42.492 1.00 20.60 444 TRP C C 1
ATOM 8158 O O . TRP C 1 444 ? 0.489 50.056 42.893 1.00 21.18 444 TRP C O 1
ATOM 8169 N N . ALA C 1 445 ? 0.554 48.383 41.412 1.00 21.24 445 ALA C N 1
ATOM 8170 C CA . ALA C 1 445 ? -0.640 48.867 40.693 1.00 21.67 445 ALA C CA 1
ATOM 8171 C C . ALA C 1 445 ? -1.851 48.849 41.633 1.00 21.75 445 ALA C C 1
ATOM 8172 O O . ALA C 1 445 ? -2.584 49.831 41.727 1.00 22.00 445 ALA C O 1
ATOM 8174 N N . ALA C 1 446 ? -2.026 47.752 42.366 1.00 21.70 446 ALA C N 1
ATOM 8175 C CA . ALA C 1 446 ? -3.102 47.670 43.352 1.00 22.10 446 ALA C CA 1
ATOM 8176 C C . ALA C 1 446 ? -2.907 48.703 44.473 1.00 22.35 446 ALA C C 1
ATOM 8177 O O . ALA C 1 446 ? -3.846 49.366 44.887 1.00 23.00 446 ALA C O 1
ATOM 8179 N N . LEU C 1 447 ? -1.677 48.866 44.936 1.00 22.75 447 LEU C N 1
ATOM 8180 C CA . LEU C 1 447 ? -1.376 49.827 45.989 1.00 23.10 447 LEU C CA 1
ATOM 8181 C C . LEU C 1 447 ? -1.607 51.274 45.516 1.00 23.91 447 LEU C C 1
ATOM 8182 O O . LEU C 1 447 ? -2.108 52.103 46.279 1.00 23.50 447 LEU C O 1
ATOM 8187 N N . ASP C 1 448 ? -1.283 51.566 44.252 1.00 24.95 448 ASP C N 1
ATOM 8188 C CA . ASP C 1 448 ? -1.528 52.895 43.663 1.00 26.06 448 ASP C CA 1
ATOM 8189 C C . ASP C 1 448 ? -3.033 53.228 43.598 1.00 26.44 448 ASP C C 1
ATOM 8190 O O . ASP C 1 448 ? -3.424 54.390 43.672 1.00 26.85 448 ASP C O 1
ATOM 8195 N N . ALA C 1 449 ? -3.864 52.200 43.456 1.00 26.88 449 ALA C N 1
ATOM 8196 C CA . ALA C 1 449 ? -5.317 52.365 43.397 1.00 26.85 449 ALA C CA 1
ATOM 8197 C C . ALA C 1 449 ? -5.951 52.648 44.774 1.00 27.01 449 ALA C C 1
ATOM 8198 O O . ALA C 1 449 ? -7.144 52.905 44.849 1.00 27.05 449 ALA C O 1
ATOM 8200 N N . THR C 1 450 ? -5.174 52.582 45.860 1.00 26.72 450 THR C N 1
ATOM 8201 C CA . THR C 1 450 ? -5.657 53.040 47.168 1.00 26.16 450 THR C CA 1
ATOM 8202 C C . THR C 1 450 ? -5.372 54.517 47.416 1.00 26.73 450 THR C C 1
ATOM 8203 O O . THR C 1 450 ? -5.774 55.047 48.444 1.00 26.18 450 THR C O 1
ATOM 8207 N N . ARG C 1 451 ? -4.649 55.176 46.509 1.00 27.72 451 ARG C N 1
ATOM 8208 C CA . ARG C 1 451 ? -4.352 56.608 46.669 1.00 28.53 451 ARG C CA 1
ATOM 8209 C C . ARG C 1 451 ? -5.628 57.442 46.520 1.00 29.74 451 ARG C C 1
ATOM 8210 O O . ARG C 1 451 ? -6.516 57.067 45.759 1.00 29.63 451 ARG C O 1
ATOM 8218 N N . PRO C 1 452 ? -5.706 58.582 47.205 1.00 31.47 452 PRO C N 1
ATOM 8219 C CA . PRO C 1 452 ? -6.848 59.492 47.042 1.00 32.70 452 PRO C CA 1
ATOM 8220 C C . PRO C 1 452 ? -6.780 60.195 45.684 1.00 33.92 452 PRO C C 1
ATOM 8221 O O . PRO C 1 452 ? -5.678 60.360 45.145 1.00 34.01 452 PRO C O 1
ATOM 8225 N N . ALA C 1 453 ? -7.930 60.588 45.137 1.00 35.42 453 ALA C N 1
ATOM 8226 C CA . ALA C 1 453 ? -7.968 61.296 43.845 1.00 36.44 453 ALA C CA 1
ATOM 8227 C C . ALA C 1 453 ? -7.375 62.708 43.961 1.00 36.98 453 ALA C C 1
ATOM 8228 O O . ALA C 1 453 ? -7.635 63.424 44.933 1.00 37.25 453 ALA C O 1
ATOM 8230 N N . ALA D 2 10 ? 53.282 51.089 74.757 1.00 27.35 10 ALA D N 1
ATOM 8231 C CA . ALA D 2 10 ? 52.391 51.139 75.975 1.00 27.23 10 ALA D CA 1
ATOM 8232 C C . ALA D 2 10 ? 52.177 49.704 76.516 1.00 26.58 10 ALA D C 1
ATOM 8233 O O . ALA D 2 10 ? 52.734 49.338 77.557 1.00 27.64 10 ALA D O 1
ATOM 8235 N N . PHE D 2 11 ? 51.422 48.877 75.800 1.00 24.98 11 PHE D N 1
ATOM 8236 C CA . PHE D 2 11 ? 51.520 47.413 75.987 1.00 23.84 11 PHE D CA 1
ATOM 8237 C C . PHE D 2 11 ? 52.044 46.769 74.700 1.00 23.57 11 PHE D C 1
ATOM 8238 O O . PHE D 2 11 ? 51.605 45.701 74.278 1.00 22.67 11 PHE D O 1
ATOM 8246 N N . ARG D 2 12 ? 53.000 47.467 74.095 1.00 23.30 12 ARG D N 1
ATOM 8247 C CA . ARG D 2 12 ? 53.643 47.065 72.856 1.00 24.12 12 ARG D CA 1
ATOM 8248 C C . ARG D 2 12 ? 54.609 45.918 73.137 1.00 22.93 12 ARG D C 1
ATOM 8249 O O . ARG D 2 12 ? 54.657 44.953 72.396 1.00 23.40 12 ARG D O 1
ATOM 8257 N N . THR D 2 13 ? 55.381 46.026 74.210 1.00 21.62 13 THR D N 1
ATOM 8258 C CA . THR D 2 13 ? 56.199 44.911 74.670 1.00 20.96 13 THR D CA 1
ATOM 8259 C C . THR D 2 13 ? 55.757 44.525 76.062 1.00 20.33 13 THR D C 1
ATOM 8260 O O . THR D 2 13 ? 55.010 45.266 76.722 1.00 20.18 13 THR D O 1
ATOM 8264 N N . LYS D 2 14 ? 56.243 43.375 76.511 1.00 19.49 14 LYS D N 1
ATOM 8265 C CA . LYS D 2 14 ? 55.833 42.814 77.781 1.00 19.33 14 LYS D CA 1
ATOM 8266 C C . LYS D 2 14 ? 56.198 43.741 78.934 1.00 18.94 14 LYS D C 1
ATOM 8267 O O . LYS D 2 14 ? 57.329 44.202 79.027 1.00 18.65 14 LYS D O 1
ATOM 8273 N N . PRO D 2 15 ? 55.231 44.039 79.802 1.00 18.99 15 PRO D N 1
ATOM 8274 C CA . PRO D 2 15 ? 55.503 44.893 80.959 1.00 18.94 15 PRO D CA 1
ATOM 8275 C C . PRO D 2 15 ? 56.635 44.366 81.835 1.00 18.91 15 PRO D C 1
ATOM 8276 O O . PRO D 2 15 ? 56.712 43.167 82.103 1.00 18.64 15 PRO D O 1
ATOM 8280 N N . ALA D 2 16 ? 57.520 45.266 82.248 1.00 19.37 16 ALA D N 1
ATOM 8281 C CA . ALA D 2 16 ? 58.517 44.970 83.274 1.00 19.85 16 ALA D CA 1
ATOM 8282 C C . ALA D 2 16 ? 57.799 44.509 84.534 1.00 20.22 16 ALA D C 1
ATOM 8283 O O . ALA D 2 16 ? 56.658 44.929 84.784 1.00 19.96 16 ALA D O 1
ATOM 8285 N N . PRO D 2 17 ? 58.446 43.658 85.328 1.00 20.44 17 PRO D N 1
ATOM 8286 C CA . PRO D 2 17 ? 57.859 43.242 86.604 1.00 20.45 17 PRO D CA 1
ATOM 8287 C C . PRO D 2 17 ? 57.687 44.432 87.547 1.00 20.65 17 PRO D C 1
ATOM 8288 O O . PRO D 2 17 ? 58.469 45.380 87.529 1.00 19.99 17 PRO D O 1
ATOM 8292 N N . VAL D 2 18 ? 56.630 44.375 88.348 1.00 20.96 18 VAL D N 1
ATOM 8293 C CA . VAL D 2 18 ? 56.344 45.404 89.316 1.00 21.02 18 VAL D CA 1
ATOM 8294 C C . VAL D 2 18 ? 56.380 44.801 90.700 1.00 21.26 18 VAL D C 1
ATOM 8295 O O . VAL D 2 18 ? 56.334 43.591 90.855 1.00 20.49 18 VAL D O 1
ATOM 8299 N N . ASP D 2 19 ? 56.459 45.668 91.702 1.00 21.75 19 ASP D N 1
ATOM 8300 C CA . ASP D 2 19 ? 56.408 45.248 93.097 1.00 22.61 19 ASP D CA 1
ATOM 8301 C C . ASP D 2 19 ? 55.072 44.569 93.402 1.00 21.59 19 ASP D C 1
ATOM 8302 O O . ASP D 2 19 ? 54.043 45.070 92.981 1.00 20.82 19 ASP D O 1
ATOM 8307 N N . PRO D 2 20 ? 55.079 43.442 94.111 1.00 21.31 20 PRO D N 1
ATOM 8308 C CA . PRO D 2 20 ? 53.821 42.805 94.526 1.00 20.94 20 PRO D CA 1
ATOM 8309 C C . PRO D 2 20 ? 52.853 43.767 95.228 1.00 20.57 20 PRO D C 1
ATOM 8310 O O . PRO D 2 20 ? 51.645 43.609 95.055 1.00 20.35 20 PRO D O 1
ATOM 8314 N N . SER D 2 21 ? 53.379 44.729 95.988 1.00 19.58 21 SER D N 1
ATOM 8315 C CA . SER D 2 21 ? 52.587 45.790 96.616 1.00 19.58 21 SER D CA 1
ATOM 8316 C C . SER D 2 21 ? 51.759 46.567 95.624 1.00 18.13 21 SER D C 1
ATOM 8317 O O . SER D 2 21 ? 50.612 46.880 95.890 1.00 17.39 21 SER D O 1
ATOM 8320 N N . LEU D 2 22 ? 52.387 46.934 94.516 1.00 16.80 22 LEU D N 1
ATOM 8321 C CA . LEU D 2 22 ? 51.719 47.691 93.471 1.00 16.66 22 LEU D CA 1
ATOM 8322 C C . LEU D 2 22 ? 50.643 46.850 92.760 1.00 15.85 22 LEU D C 1
ATOM 8323 O O . LEU D 2 22 ? 49.509 47.282 92.634 1.00 15.13 22 LEU D O 1
ATOM 8328 N N . GLN D 2 23 ? 51.005 45.648 92.327 1.00 15.30 23 GLN D N 1
ATOM 8329 C CA . GLN D 2 23 ? 50.047 44.736 91.712 1.00 15.58 23 GLN D CA 1
ATOM 8330 C C . GLN D 2 23 ? 48.782 44.595 92.576 1.00 15.67 23 GLN D C 1
ATOM 8331 O O . GLN D 2 23 ? 47.666 44.691 92.076 1.00 15.18 23 GLN D O 1
ATOM 8337 N N . HIS D 2 24 ? 48.976 44.397 93.877 1.00 15.79 24 HIS D N 1
ATOM 8338 C CA . HIS D 2 24 ? 47.869 44.140 94.800 1.00 16.16 24 HIS D CA 1
ATOM 8339 C C . HIS D 2 24 ? 47.014 45.359 95.059 1.00 16.03 24 HIS D C 1
ATOM 8340 O O . HIS D 2 24 ? 45.799 45.259 95.153 1.00 16.25 24 HIS D O 1
ATOM 8347 N N . GLU D 2 25 ? 47.665 46.503 95.163 1.00 15.65 25 GLU D N 1
ATOM 8348 C CA . GLU D 2 25 ? 47.006 47.788 95.327 1.00 15.85 25 GLU D CA 1
ATOM 8349 C C . GLU D 2 25 ? 46.055 48.124 94.155 1.00 14.77 25 GLU D C 1
ATOM 8350 O O . GLU D 2 25 ? 44.931 48.570 94.360 1.00 14.44 25 GLU D O 1
ATOM 8356 N N . ILE D 2 26 ? 46.536 47.942 92.937 1.00 13.58 26 ILE D N 1
ATOM 8357 C CA . ILE D 2 26 ? 45.739 48.215 91.747 1.00 13.45 26 ILE D CA 1
ATOM 8358 C C . ILE D 2 26 ? 44.647 47.149 91.579 1.00 12.70 26 ILE D C 1
ATOM 8359 O O . ILE D 2 26 ? 43.513 47.479 91.265 1.00 12.02 26 ILE D O 1
ATOM 8364 N N . GLU D 2 27 ? 44.976 45.894 91.854 1.00 11.82 27 GLU D N 1
ATOM 8365 C CA . GLU D 2 27 ? 43.968 44.840 91.822 1.00 11.97 27 GLU D CA 1
ATOM 8366 C C . GLU D 2 27 ? 42.835 45.149 92.822 1.00 12.03 27 GLU D C 1
ATOM 8367 O O . GLU D 2 27 ? 41.660 45.103 92.445 1.00 11.87 27 GLU D O 1
ATOM 8373 N N . GLN D 2 28 ? 43.183 45.502 94.069 1.00 11.90 28 GLN D N 1
ATOM 8374 C CA . GLN D 2 28 ? 42.181 45.878 95.084 1.00 11.54 28 GLN D CA 1
ATOM 8375 C C . GLN D 2 28 ? 41.358 47.083 94.638 1.00 11.02 28 GLN D C 1
ATOM 8376 O O . GLN D 2 28 ? 40.170 47.170 94.930 1.00 11.49 28 GLN D O 1
ATOM 8382 N N . PHE D 2 29 ? 41.971 48.008 93.916 1.00 10.78 29 PHE D N 1
ATOM 8383 C CA . PHE D 2 29 ? 41.226 49.132 93.375 1.00 10.67 29 PHE D CA 1
ATOM 8384 C C . PHE D 2 29 ? 40.132 48.640 92.435 1.00 10.76 29 PHE D C 1
ATOM 8385 O O . PHE D 2 29 ? 39.001 49.073 92.547 1.00 10.64 29 PHE D O 1
ATOM 8393 N N . TYR D 2 30 ? 40.464 47.717 91.533 1.00 10.67 30 TYR D N 1
ATOM 8394 C CA . TYR D 2 30 ? 39.482 47.180 90.598 1.00 10.85 30 TYR D CA 1
ATOM 8395 C C . TYR D 2 30 ? 38.413 46.334 91.257 1.00 10.53 30 TYR D C 1
ATOM 8396 O O . TYR D 2 30 ? 37.275 46.349 90.807 1.00 9.83 30 TYR D O 1
ATOM 8405 N N . TYR D 2 31 ? 38.782 45.585 92.300 1.00 10.24 31 TYR D N 1
ATOM 8406 C CA . TYR D 2 31 ? 37.846 44.693 92.966 1.00 10.68 31 TYR D CA 1
ATOM 8407 C C . TYR D 2 31 ? 36.835 45.519 93.759 1.00 10.79 31 TYR D C 1
ATOM 8408 O O . TYR D 2 31 ? 35.658 45.173 93.842 1.00 10.91 31 TYR D O 1
ATOM 8417 N N . TRP D 2 32 ? 37.309 46.617 94.326 1.00 10.92 32 TRP D N 1
ATOM 8418 C CA . TRP D 2 32 ? 36.460 47.542 95.069 1.00 10.52 32 TRP D CA 1
ATOM 8419 C C . TRP D 2 32 ? 35.558 48.294 94.103 1.00 10.48 32 TRP D C 1
ATOM 8420 O O . TRP D 2 32 ? 34.368 48.442 94.374 1.00 10.90 32 TRP D O 1
ATOM 8431 N N . GLU D 2 33 ? 36.107 48.721 92.967 1.00 10.05 33 GLU D N 1
ATOM 8432 C CA . GLU D 2 33 ? 35.322 49.395 91.921 1.00 10.45 33 GLU D CA 1
ATOM 8433 C C . GLU D 2 33 ? 34.194 48.509 91.457 1.00 10.24 33 GLU D C 1
ATOM 8434 O O . GLU D 2 33 ? 33.082 48.967 91.293 1.00 10.59 33 GLU D O 1
ATOM 8440 N N . ALA D 2 34 ? 34.485 47.230 91.261 1.00 10.89 34 ALA D N 1
ATOM 8441 C CA . ALA D 2 34 ? 33.485 46.260 90.814 1.00 10.73 34 ALA D CA 1
ATOM 8442 C C . ALA D 2 34 ? 32.372 46.127 91.848 1.00 11.07 34 ALA D C 1
ATOM 8443 O O . ALA D 2 34 ? 31.198 45.994 91.495 1.00 10.59 34 ALA D O 1
ATOM 8445 N N . LYS D 2 35 ? 32.756 46.135 93.126 1.00 11.02 35 LYS D N 1
ATOM 8446 C CA . LYS D 2 35 ? 31.791 46.060 94.216 1.00 10.76 35 LYS D CA 1
ATOM 8447 C C . LYS D 2 35 ? 30.893 47.287 94.174 1.00 10.68 35 LYS D C 1
ATOM 8448 O O . LYS D 2 35 ? 29.693 47.167 94.338 1.00 11.42 35 LYS D O 1
ATOM 8454 N N . LEU D 2 36 ? 31.465 48.464 93.941 1.00 10.61 36 LEU D N 1
ATOM 8455 C CA . LEU D 2 36 ? 30.667 49.678 93.877 1.00 10.25 36 LEU D CA 1
ATOM 8456 C C . LEU D 2 36 ? 29.637 49.564 92.749 1.00 10.11 36 LEU D C 1
ATOM 8457 O O . LEU D 2 36 ? 28.467 49.856 92.946 1.00 10.07 36 LEU D O 1
ATOM 8462 N N . LEU D 2 37 ? 30.065 49.116 91.577 1.00 9.91 37 LEU D N 1
ATOM 8463 C CA . LEU D 2 37 ? 29.161 49.012 90.440 1.00 10.27 37 LEU D CA 1
ATOM 8464 C C . LEU D 2 37 ? 28.100 47.939 90.690 1.00 10.30 37 LEU D C 1
ATOM 8465 O O . LEU D 2 37 ? 26.909 48.190 90.533 1.00 10.56 37 LEU D O 1
ATOM 8470 N N . ASN D 2 38 ? 28.528 46.760 91.111 1.00 10.45 38 ASN D N 1
ATOM 8471 C CA . ASN D 2 38 ? 27.628 45.617 91.225 1.00 10.71 38 ASN D CA 1
ATOM 8472 C C . ASN D 2 38 ? 26.631 45.766 92.375 1.00 11.37 38 ASN D C 1
ATOM 8473 O O . ASN D 2 38 ? 25.531 45.205 92.320 1.00 10.39 38 ASN D O 1
ATOM 8478 N N . ASP D 2 39 ? 27.032 46.527 93.402 1.00 12.09 39 ASP D N 1
ATOM 8479 C CA . ASP D 2 39 ? 26.170 46.838 94.546 1.00 12.78 39 ASP D CA 1
ATOM 8480 C C . ASP D 2 39 ? 25.462 48.196 94.401 1.00 12.80 39 ASP D C 1
ATOM 8481 O O . ASP D 2 39 ? 24.836 48.671 95.351 1.00 13.11 39 ASP D O 1
ATOM 8486 N N . ARG D 2 40 ? 25.551 48.811 93.219 1.00 12.88 40 ARG D N 1
ATOM 8487 C CA . ARG D 2 40 ? 24.836 50.059 92.901 1.00 13.13 40 ARG D CA 1
ATOM 8488 C C . ARG D 2 40 ? 25.185 51.223 93.819 1.00 12.76 40 ARG D C 1
ATOM 8489 O O . ARG D 2 40 ? 24.344 52.048 94.157 1.00 12.24 40 ARG D O 1
ATOM 8497 N N . ARG D 2 41 ? 26.444 51.282 94.209 1.00 12.84 41 ARG D N 1
ATOM 8498 C CA . ARG D 2 41 ? 26.979 52.386 94.968 1.00 13.08 41 ARG D CA 1
ATOM 8499 C C . ARG D 2 41 ? 27.492 53.455 94.008 1.00 13.01 41 ARG D C 1
ATOM 8500 O O . ARG D 2 41 ? 28.705 53.730 93.933 1.00 11.57 41 ARG D O 1
ATOM 8508 N N . PHE D 2 42 ? 26.571 54.049 93.258 1.00 13.39 42 PHE D N 1
ATOM 8509 C CA . PHE D 2 42 ? 26.967 54.838 92.103 1.00 14.25 42 PHE D CA 1
ATOM 8510 C C . PHE D 2 42 ? 27.598 56.162 92.492 1.00 14.52 42 PHE D C 1
ATOM 8511 O O . PHE D 2 42 ? 28.486 56.631 91.827 1.00 14.63 42 PHE D O 1
ATOM 8519 N N . GLN D 2 43 ? 27.169 56.742 93.595 1.00 15.50 43 GLN D N 1
ATOM 8520 C CA . GLN D 2 43 ? 27.758 57.992 94.077 1.00 16.33 43 GLN D CA 1
ATOM 8521 C C . GLN D 2 43 ? 29.250 57.798 94.373 1.00 15.39 43 GLN D C 1
ATOM 8522 O O . GLN D 2 43 ? 30.080 58.598 93.966 1.00 14.79 43 GLN D O 1
ATOM 8528 N N . GLU D 2 44 ? 29.593 56.719 95.057 1.00 15.24 44 GLU D N 1
ATOM 8529 C CA . GLU D 2 44 ? 31.007 56.421 95.323 1.00 15.07 44 GLU D CA 1
ATOM 8530 C C . GLU D 2 44 ? 31.777 56.084 94.055 1.00 14.71 44 GLU D C 1
ATOM 8531 O O . GLU D 2 44 ? 32.960 56.397 93.970 1.00 13.85 44 GLU D O 1
ATOM 8537 N N . TRP D 2 45 ? 31.113 55.456 93.079 1.00 14.83 45 TRP D N 1
ATOM 8538 C CA . TRP D 2 45 ? 31.761 55.117 91.807 1.00 15.12 45 TRP D CA 1
ATOM 8539 C C . TRP D 2 45 ? 32.095 56.377 91.029 1.00 15.97 45 TRP D C 1
ATOM 8540 O O . TRP D 2 45 ? 33.219 56.530 90.543 1.00 15.38 45 TRP D O 1
ATOM 8551 N N . PHE D 2 46 ? 31.129 57.280 90.905 1.00 17.09 46 PHE D N 1
ATOM 8552 C CA . PHE D 2 46 ? 31.380 58.531 90.192 1.00 18.40 46 PHE D CA 1
ATOM 8553 C C . PHE D 2 46 ? 32.456 59.379 90.885 1.00 18.18 46 PHE D C 1
ATOM 8554 O O . PHE D 2 46 ? 33.199 60.099 90.216 1.00 17.51 46 PHE D O 1
ATOM 8562 N N . ASP D 2 47 ? 32.567 59.255 92.204 1.00 18.85 47 ASP D N 1
ATOM 8563 C CA . ASP D 2 47 ? 33.635 59.935 92.942 1.00 19.46 47 ASP D CA 1
ATOM 8564 C C . ASP D 2 47 ? 35.045 59.343 92.671 1.00 18.90 47 ASP D C 1
ATOM 8565 O O . ASP D 2 47 ? 36.043 59.989 92.963 1.00 18.24 47 ASP D O 1
ATOM 8570 N N . LEU D 2 48 ? 35.116 58.127 92.122 1.00 18.74 48 LEU D N 1
ATOM 8571 C CA . LEU D 2 48 ? 36.375 57.532 91.623 1.00 18.75 48 LEU D CA 1
ATOM 8572 C C . LEU D 2 48 ? 36.868 58.176 90.332 1.00 17.84 48 LEU D C 1
ATOM 8573 O O . LEU D 2 48 ? 38.009 57.975 89.958 1.00 17.79 48 LEU D O 1
ATOM 8578 N N . LEU D 2 49 ? 35.997 58.863 89.607 1.00 17.24 49 LEU D N 1
ATOM 8579 C CA . LEU D 2 49 ? 36.373 59.453 88.329 1.00 17.03 49 LEU D CA 1
ATOM 8580 C C . LEU D 2 49 ? 37.147 60.745 88.535 1.00 17.35 49 LEU D C 1
ATOM 8581 O O . LEU D 2 49 ? 36.765 61.593 89.334 1.00 15.49 49 LEU D O 1
ATOM 8586 N N . ALA D 2 50 ? 38.226 60.885 87.770 1.00 17.82 50 ALA D N 1
ATOM 8587 C CA . ALA D 2 50 ? 39.027 62.094 87.768 1.00 18.51 50 ALA D CA 1
ATOM 8588 C C . ALA D 2 50 ? 38.264 63.220 87.105 1.00 19.16 50 ALA D C 1
ATOM 8589 O O . ALA D 2 50 ? 37.373 62.990 86.286 1.00 19.01 50 ALA D O 1
ATOM 8591 N N . GLU D 2 51 ? 38.619 64.446 87.468 1.00 19.85 51 GLU D N 1
ATOM 8592 C CA . GLU D 2 51 ? 38.075 65.627 86.817 1.00 20.86 51 GLU D CA 1
ATOM 8593 C C . GLU D 2 51 ? 38.372 65.598 85.312 1.00 19.91 51 GLU D C 1
ATOM 8594 O O . GLU D 2 51 ? 37.547 66.031 84.500 1.00 20.20 51 GLU D O 1
ATOM 8600 N N . ASP D 2 52 ? 39.536 65.071 84.933 1.00 18.66 52 ASP D N 1
ATOM 8601 C CA . ASP D 2 52 ? 39.898 64.973 83.508 1.00 18.20 52 ASP D CA 1
ATOM 8602 C C . ASP D 2 52 ? 39.482 63.626 82.854 1.00 17.26 52 ASP D C 1
ATOM 8603 O O . ASP D 2 52 ? 39.989 63.263 81.794 1.00 16.54 52 ASP D O 1
ATOM 8608 N N . ILE D 2 53 ? 38.542 62.918 83.475 1.00 16.58 53 ILE D N 1
ATOM 8609 C CA . ILE D 2 53 ? 38.098 61.608 82.986 1.00 16.38 53 ILE D CA 1
ATOM 8610 C C . ILE D 2 53 ? 37.737 61.666 81.517 1.00 16.31 53 ILE D C 1
ATOM 8611 O O . ILE D 2 53 ? 37.003 62.557 81.077 1.00 16.26 53 ILE D O 1
ATOM 8616 N N . HIS D 2 54 ? 38.284 60.720 80.768 1.00 16.28 54 HIS D N 1
ATOM 8617 C CA . HIS D 2 54 ? 37.825 60.427 79.414 1.00 16.54 54 HIS D CA 1
ATOM 8618 C C . HIS D 2 54 ? 37.395 58.957 79.406 1.00 15.43 54 HIS D C 1
ATOM 8619 O O . HIS D 2 54 ? 38.234 58.076 79.560 1.00 14.82 54 HIS D O 1
ATOM 8626 N N . TYR D 2 55 ? 36.092 58.718 79.236 1.00 14.19 55 TYR D N 1
ATOM 8627 C CA . TYR D 2 55 ? 35.487 57.395 79.362 1.00 13.47 55 TYR D CA 1
ATOM 8628 C C . TYR D 2 55 ? 34.989 56.999 77.968 1.00 12.75 55 TYR D C 1
ATOM 8629 O O . TYR D 2 55 ? 34.012 57.545 77.482 1.00 12.96 55 TYR D O 1
ATOM 8638 N N . PHE D 2 56 ? 35.676 56.051 77.340 1.00 12.41 56 PHE D N 1
ATOM 8639 C CA . PHE D 2 56 ? 35.643 55.829 75.887 1.00 12.18 56 PHE D CA 1
ATOM 8640 C C . PHE D 2 56 ? 35.405 54.353 75.578 1.00 11.82 56 PHE D C 1
ATOM 8641 O O . PHE D 2 56 ? 36.028 53.489 76.173 1.00 11.02 56 PHE D O 1
ATOM 8649 N N . MET D 2 57 ? 34.498 54.079 74.646 1.00 11.26 57 MET D N 1
ATOM 8650 C CA . MET D 2 57 ? 34.176 52.721 74.243 1.00 11.27 57 MET D CA 1
ATOM 8651 C C . MET D 2 57 ? 33.897 52.787 72.760 1.00 10.89 57 MET D C 1
ATOM 8652 O O . MET D 2 57 ? 32.778 53.063 72.350 1.00 11.02 57 MET D O 1
ATOM 8657 N N . PRO D 2 58 ? 34.919 52.594 71.944 1.00 10.52 58 PRO D N 1
ATOM 8658 C CA . PRO D 2 58 ? 34.737 52.727 70.504 1.00 10.29 58 PRO D CA 1
ATOM 8659 C C . PRO D 2 58 ? 33.834 51.638 69.952 1.00 9.71 58 PRO D C 1
ATOM 8660 O O . PRO D 2 58 ? 33.712 50.551 70.515 1.00 10.13 58 PRO D O 1
ATOM 8664 N N . ILE D 2 59 ? 33.159 51.970 68.867 1.00 9.75 59 ILE D N 1
ATOM 8665 C CA . ILE D 2 59 ? 32.468 50.990 68.054 1.00 9.77 59 ILE D CA 1
ATOM 8666 C C . ILE D 2 59 ? 33.488 50.111 67.337 1.00 9.28 59 ILE D C 1
ATOM 8667 O O . ILE D 2 59 ? 34.472 50.592 66.793 1.00 9.54 59 ILE D O 1
ATOM 8672 N N . ARG D 2 60 ? 33.225 48.815 67.346 1.00 9.26 60 ARG D N 1
ATOM 8673 C CA . ARG D 2 60 ? 34.109 47.820 66.768 1.00 9.09 60 ARG D CA 1
ATOM 8674 C C . ARG D 2 60 ? 33.433 47.177 65.576 1.00 9.24 60 ARG D C 1
ATOM 8675 O O . ARG D 2 60 ? 32.250 46.861 65.640 1.00 8.70 60 ARG D O 1
ATOM 8683 N N . THR D 2 61 ? 34.188 46.997 64.492 1.00 9.45 61 THR D N 1
ATOM 8684 C CA . THR D 2 61 ? 33.656 46.452 63.265 1.00 10.04 61 THR D CA 1
ATOM 8685 C C . THR D 2 61 ? 34.434 45.201 62.854 1.00 9.97 61 THR D C 1
ATOM 8686 O O . THR D 2 61 ? 35.558 44.956 63.290 1.00 9.02 61 THR D O 1
ATOM 8690 N N . THR D 2 62 ? 33.791 44.417 62.005 1.00 10.95 62 THR D N 1
ATOM 8691 C CA . THR D 2 62 ? 34.370 43.233 61.397 1.00 11.07 62 THR D CA 1
ATOM 8692 C C . THR D 2 62 ? 35.065 43.642 60.102 1.00 12.27 62 THR D C 1
ATOM 8693 O O . THR D 2 62 ? 34.436 44.186 59.201 1.00 11.63 62 THR D O 1
ATOM 8697 N N . ARG D 2 63 ? 36.360 43.376 60.025 1.00 13.76 63 ARG D N 1
ATOM 8698 C CA . ARG D 2 63 ? 37.172 43.752 58.872 1.00 15.72 63 ARG D CA 1
ATOM 8699 C C . ARG D 2 63 ? 37.942 42.551 58.345 1.00 17.26 63 ARG D C 1
ATOM 8700 O O . ARG D 2 63 ? 38.176 41.599 59.079 1.00 16.86 63 ARG D O 1
ATOM 8708 N N . ILE D 2 64 ? 38.326 42.583 57.071 1.00 19.76 64 ILE D N 1
ATOM 8709 C CA . ILE D 2 64 ? 39.345 41.644 56.595 1.00 22.17 64 ILE D CA 1
ATOM 8710 C C . ILE D 2 64 ? 40.709 42.089 57.166 1.00 23.91 64 ILE D C 1
ATOM 8711 O O . ILE D 2 64 ? 40.868 43.249 57.551 1.00 23.87 64 ILE D O 1
ATOM 8716 N N . MET D 2 65 ? 41.647 41.143 57.271 1.00 26.19 65 MET D N 1
ATOM 8717 C CA . MET D 2 65 ? 43.059 41.382 57.653 1.00 27.65 65 MET D CA 1
ATOM 8718 C C . MET D 2 65 ? 43.705 42.721 57.206 1.00 27.87 65 MET D C 1
ATOM 8719 O O . MET D 2 65 ? 44.159 43.496 58.031 1.00 27.37 65 MET D O 1
ATOM 8724 N N . ARG D 2 66 ? 43.779 42.982 55.902 1.00 28.80 66 ARG D N 1
ATOM 8725 C CA . ARG D 2 66 ? 44.535 44.147 55.418 1.00 29.19 66 ARG D CA 1
ATOM 8726 C C . ARG D 2 66 ? 43.863 45.480 55.786 1.00 29.10 66 ARG D C 1
ATOM 8727 O O . ARG D 2 66 ? 44.456 46.557 55.607 1.00 29.11 66 ARG D O 1
ATOM 8735 N N . GLU D 2 67 ? 42.641 45.406 56.312 1.00 28.57 67 GLU D N 1
ATOM 8736 C CA . GLU D 2 67 ? 41.944 46.587 56.776 1.00 28.34 67 GLU D CA 1
ATOM 8737 C C . GLU D 2 67 ? 41.657 46.612 58.297 1.00 27.89 67 GLU D C 1
ATOM 8738 O O . GLU D 2 67 ? 40.838 47.417 58.740 1.00 27.60 67 GLU D O 1
ATOM 8744 N N . THR D 2 68 ? 42.346 45.784 59.093 1.00 27.24 68 THR D N 1
ATOM 8745 C CA . THR D 2 68 ? 42.111 45.718 60.553 1.00 27.23 68 THR D CA 1
ATOM 8746 C C . THR D 2 68 ? 42.531 46.947 61.377 1.00 26.70 68 THR D C 1
ATOM 8747 O O . THR D 2 68 ? 42.284 46.992 62.594 1.00 26.96 68 THR D O 1
ATOM 8751 N N . ALA D 2 69 ? 43.181 47.915 60.731 1.00 25.56 69 ALA D N 1
ATOM 8752 C CA . ALA D 2 69 ? 43.505 49.192 61.347 1.00 24.94 69 ALA D CA 1
ATOM 8753 C C . ALA D 2 69 ? 42.228 49.977 61.565 1.00 24.00 69 ALA D C 1
ATOM 8754 O O . ALA D 2 69 ? 42.197 50.885 62.394 1.00 23.62 69 ALA D O 1
ATOM 8756 N N . GLN D 2 70 ? 41.199 49.646 60.778 1.00 22.31 70 GLN D N 1
ATOM 8757 C CA . GLN D 2 70 ? 39.904 50.307 60.842 1.00 21.64 70 GLN D CA 1
ATOM 8758 C C . GLN D 2 70 ? 38.922 49.547 61.729 1.00 19.52 70 GLN D C 1
ATOM 8759 O O . GLN D 2 70 ? 37.727 49.800 61.663 1.00 19.39 70 GLN D O 1
ATOM 8765 N N . GLU D 2 71 ? 39.422 48.631 62.558 1.00 17.48 71 GLU D N 1
ATOM 8766 C CA . GLU D 2 71 ? 38.573 47.788 63.389 1.00 15.97 71 GLU D CA 1
ATOM 8767 C C . GLU D 2 71 ? 37.798 48.599 64.445 1.00 14.84 71 GLU D C 1
ATOM 8768 O O . GLU D 2 71 ? 36.662 48.312 64.709 1.00 14.82 71 GLU D O 1
ATOM 8774 N N . TYR D 2 72 ? 38.430 49.592 65.048 1.00 14.34 72 TYR D N 1
ATOM 8775 C CA . TYR D 2 72 ? 37.813 50.444 66.062 1.00 14.12 72 TYR D CA 1
ATOM 8776 C C . TYR D 2 72 ? 37.569 51.838 65.514 1.00 14.26 72 TYR D C 1
ATOM 8777 O O . TYR D 2 72 ? 38.410 52.380 64.795 1.00 14.36 72 TYR D O 1
ATOM 8786 N N . SER D 2 73 ? 36.432 52.426 65.877 1.00 14.10 73 SER D N 1
ATOM 8787 C CA . SER D 2 73 ? 36.169 53.823 65.588 1.00 13.99 73 SER D CA 1
ATOM 8788 C C . SER D 2 73 ? 37.268 54.701 66.227 1.00 14.96 73 SER D C 1
ATOM 8789 O O . SER D 2 73 ? 37.828 54.366 67.275 1.00 13.69 73 SER D O 1
ATOM 8792 N N . GLY D 2 74 ? 37.569 55.817 65.567 1.00 16.43 74 GLY D N 1
ATOM 8793 C CA . GLY D 2 74 ? 38.656 56.713 65.957 1.00 17.54 74 GLY D CA 1
ATOM 8794 C C . GLY D 2 74 ? 38.203 57.918 66.769 1.00 18.52 74 GLY D C 1
ATOM 8795 O O . GLY D 2 74 ? 37.048 58.016 67.177 1.00 17.80 74 GLY D O 1
ATOM 8796 N N . ALA D 2 75 ? 39.120 58.866 66.950 1.00 19.92 75 ALA D N 1
ATOM 8797 C CA . ALA D 2 75 ? 38.950 59.942 67.915 1.00 20.90 75 ALA D CA 1
ATOM 8798 C C . ALA D 2 75 ? 37.790 60.886 67.609 1.00 21.57 75 ALA D C 1
ATOM 8799 O O . ALA D 2 75 ? 37.120 61.335 68.554 1.00 23.05 75 ALA D O 1
ATOM 8801 N N . ARG D 2 76 ? 37.540 61.199 66.335 1.00 21.10 76 ARG D N 1
ATOM 8802 C CA . ARG D 2 76 ? 36.433 62.104 65.987 1.00 21.21 76 ARG D CA 1
ATOM 8803 C C . ARG D 2 76 ? 35.297 61.337 65.305 1.00 19.61 76 ARG D C 1
ATOM 8804 O O . ARG D 2 76 ? 34.654 61.828 64.376 1.00 19.65 76 ARG D O 1
ATOM 8812 N N . GLU D 2 77 ? 35.060 60.123 65.778 1.00 17.79 77 GLU D N 1
ATOM 8813 C CA . GLU D 2 77 ? 34.096 59.231 65.161 1.00 16.63 77 GLU D CA 1
ATOM 8814 C C . GLU D 2 77 ? 33.097 58.771 66.209 1.00 15.30 77 GLU D C 1
ATOM 8815 O O . GLU D 2 77 ? 33.376 58.828 67.405 1.00 15.47 77 GLU D O 1
ATOM 8821 N N . TYR D 2 78 ? 31.921 58.355 65.759 1.00 13.75 78 TYR D N 1
ATOM 8822 C CA . TYR D 2 78 ? 30.870 57.882 66.653 1.00 12.87 78 TYR D CA 1
ATOM 8823 C C . TYR D 2 78 ? 31.379 56.754 67.555 1.00 11.81 78 TYR D C 1
ATOM 8824 O O . TYR D 2 78 ? 32.283 56.025 67.173 1.00 11.34 78 TYR D O 1
ATOM 8833 N N . ALA D 2 79 ? 30.790 56.640 68.746 1.00 11.12 79 ALA D N 1
ATOM 8834 C CA . ALA D 2 79 ? 31.176 55.638 69.745 1.00 10.42 79 ALA D CA 1
ATOM 8835 C C . ALA D 2 79 ? 30.041 55.300 70.684 1.00 10.09 79 ALA D C 1
ATOM 8836 O O . ALA D 2 79 ? 29.065 56.049 70.798 1.00 10.79 79 ALA D O 1
ATOM 8838 N N . HIS D 2 80 ? 30.180 54.160 71.348 1.00 8.70 80 HIS D N 1
ATOM 8839 C CA . HIS D 2 80 ? 29.227 53.689 72.333 1.00 8.91 80 HIS D CA 1
ATOM 8840 C C . HIS D 2 80 ? 29.226 54.626 73.548 1.00 9.09 80 HIS D C 1
ATOM 8841 O O . HIS D 2 80 ? 28.173 54.948 74.094 1.00 8.42 80 HIS D O 1
ATOM 8848 N N . PHE D 2 81 ? 30.432 54.990 73.981 1.00 10.03 81 PHE D N 1
ATOM 8849 C CA . PHE D 2 81 ? 30.685 55.962 75.063 1.00 10.91 81 PHE D CA 1
ATOM 8850 C C . PHE D 2 81 ? 31.907 56.789 74.648 1.00 11.85 81 PHE D C 1
ATOM 8851 O O . PHE D 2 81 ? 32.833 56.270 74.021 1.00 11.56 81 PHE D O 1
ATOM 8859 N N . ASP D 2 82 ? 31.890 58.073 74.957 1.00 12.82 82 ASP D N 1
ATOM 8860 C CA . ASP D 2 82 ? 33.051 58.931 74.751 1.00 13.87 82 ASP D CA 1
ATOM 8861 C C . ASP D 2 82 ? 32.827 60.231 75.519 1.00 14.27 82 ASP D C 1
ATOM 8862 O O . ASP D 2 82 ? 32.487 61.249 74.935 1.00 14.84 82 ASP D O 1
ATOM 8867 N N . ASP D 2 83 ? 33.035 60.163 76.829 1.00 14.44 83 ASP D N 1
ATOM 8868 C CA . ASP D 2 83 ? 32.468 61.106 77.782 1.00 14.79 83 ASP D CA 1
ATOM 8869 C C . ASP D 2 83 ? 33.535 61.827 78.614 1.00 15.53 83 ASP D C 1
ATOM 8870 O O . ASP D 2 83 ? 34.551 61.240 78.994 1.00 15.70 83 ASP D O 1
ATOM 8875 N N . ASN D 2 84 ? 33.290 63.102 78.895 1.00 16.06 84 ASN D N 1
ATOM 8876 C CA . ASN D 2 84 ? 34.079 63.868 79.872 1.00 16.74 84 ASN D CA 1
ATOM 8877 C C . ASN D 2 84 ? 33.277 63.881 81.177 1.00 17.30 84 ASN D C 1
ATOM 8878 O O . ASN D 2 84 ? 32.228 63.232 81.263 1.00 17.41 84 ASN D O 1
ATOM 8883 N N . ALA D 2 85 ? 33.747 64.633 82.166 1.00 17.87 85 ALA D N 1
ATOM 8884 C CA . ALA D 2 85 ? 33.172 64.625 83.513 1.00 18.82 85 ALA D CA 1
ATOM 8885 C C . ALA D 2 85 ? 31.764 65.173 83.533 1.00 19.33 85 ALA D C 1
ATOM 8886 O O . ALA D 2 85 ? 30.928 64.666 84.256 1.00 19.85 85 ALA D O 1
ATOM 8888 N N . GLN D 2 86 ? 31.505 66.216 82.753 1.00 20.26 86 GLN D N 1
ATOM 8889 C CA . GLN D 2 86 ? 30.181 66.828 82.723 1.00 20.95 86 GLN D CA 1
ATOM 8890 C C . GLN D 2 86 ? 29.155 65.816 82.200 1.00 20.49 86 GLN D C 1
ATOM 8891 O O . GLN D 2 86 ? 28.049 65.696 82.741 1.00 20.43 86 GLN D O 1
ATOM 8897 N N . MET D 2 87 ? 29.541 65.072 81.163 1.00 19.55 87 MET D N 1
ATOM 8898 C CA . MET D 2 87 ? 28.655 64.079 80.554 1.00 18.77 87 MET D CA 1
ATOM 8899 C C . MET D 2 87 ? 28.365 62.952 81.551 1.00 18.43 87 MET D C 1
ATOM 8900 O O . MET D 2 87 ? 27.224 62.548 81.705 1.00 18.28 87 MET D O 1
ATOM 8905 N N . MET D 2 88 ? 29.399 62.494 82.250 1.00 18.40 88 MET D N 1
ATOM 8906 C CA . MET D 2 88 ? 29.264 61.437 83.246 1.00 18.81 88 MET D CA 1
ATOM 8907 C C . MET D 2 88 ? 28.442 61.888 84.465 1.00 19.90 88 MET D C 1
ATOM 8908 O O . MET D 2 88 ? 27.725 61.094 85.040 1.00 19.63 88 MET D O 1
ATOM 8913 N N . ARG D 2 89 ? 28.539 63.159 84.846 1.00 21.29 89 ARG D N 1
ATOM 8914 C CA . ARG D 2 89 ? 27.758 63.677 85.969 1.00 22.76 89 ARG D CA 1
ATOM 8915 C C . ARG D 2 89 ? 26.272 63.579 85.637 1.00 22.29 89 ARG D C 1
ATOM 8916 O O . ARG D 2 89 ? 25.484 63.201 86.483 1.00 22.78 89 ARG D O 1
ATOM 8924 N N . GLY D 2 90 ? 25.901 63.888 84.397 1.00 21.80 90 GLY D N 1
ATOM 8925 C CA . GLY D 2 90 ? 24.533 63.722 83.947 1.00 21.63 90 GLY D CA 1
ATOM 8926 C C . GLY D 2 90 ? 24.052 62.278 84.007 1.00 21.76 90 GLY D C 1
ATOM 8927 O O . GLY D 2 90 ? 22.903 62.015 84.368 1.00 21.22 90 GLY D O 1
ATOM 8928 N N . ARG D 2 91 ? 24.930 61.338 83.661 1.00 21.74 91 ARG D N 1
ATOM 8929 C CA . ARG D 2 91 ? 24.595 59.914 83.728 1.00 21.67 91 ARG D CA 1
ATOM 8930 C C . ARG D 2 91 ? 24.330 59.459 85.173 1.00 22.45 91 ARG D C 1
ATOM 8931 O O . ARG D 2 91 ? 23.456 58.629 85.393 1.00 21.77 91 ARG D O 1
ATOM 8939 N N . LEU D 2 92 ? 25.091 60.002 86.136 1.00 23.54 92 LEU D N 1
ATOM 8940 C CA . LEU D 2 92 ? 24.887 59.744 87.580 1.00 24.74 92 LEU D CA 1
ATOM 8941 C C . LEU D 2 92 ? 23.519 60.247 88.054 1.00 25.72 92 LEU D C 1
ATOM 8942 O O . LEU D 2 92 ? 22.850 59.587 88.848 1.00 26.11 92 LEU D O 1
ATOM 8947 N N . ARG D 2 93 ? 23.136 61.431 87.589 1.00 26.81 93 ARG D N 1
ATOM 8948 C CA . ARG D 2 93 ? 21.822 61.997 87.894 1.00 28.21 93 ARG D CA 1
ATOM 8949 C C . ARG D 2 93 ? 20.687 61.102 87.387 1.00 28.28 93 ARG D C 1
ATOM 8950 O O . ARG D 2 93 ? 19.675 60.959 88.059 1.00 28.50 93 ARG D O 1
ATOM 8958 N N . LYS D 2 94 ? 20.883 60.462 86.233 1.00 28.69 94 LYS D N 1
ATOM 8959 C CA . LYS D 2 94 ? 19.881 59.550 85.686 1.00 28.60 94 LYS D CA 1
ATOM 8960 C C . LYS D 2 94 ? 19.829 58.220 86.443 1.00 29.63 94 LYS D C 1
ATOM 8961 O O . LYS D 2 94 ? 18.740 57.735 86.733 1.00 29.95 94 LYS D O 1
ATOM 8967 N N . ILE D 2 95 ? 20.981 57.615 86.750 1.00 30.49 95 ILE D N 1
ATOM 8968 C CA . ILE D 2 95 ? 20.988 56.243 87.275 1.00 31.11 95 ILE D CA 1
ATOM 8969 C C . ILE D 2 95 ? 20.691 56.173 88.782 1.00 31.57 95 ILE D C 1
ATOM 8970 O O . ILE D 2 95 ? 20.542 55.079 89.336 1.00 31.30 95 ILE D O 1
ATOM 8975 N N . THR D 2 96 ? 20.564 57.332 89.431 1.00 32.12 96 THR D N 1
ATOM 8976 C CA . THR D 2 96 ? 20.150 57.388 90.841 1.00 32.52 96 THR D CA 1
ATOM 8977 C C . THR D 2 96 ? 18.735 57.937 90.945 1.00 32.54 96 THR D C 1
ATOM 8978 O O . THR D 2 96 ? 18.341 58.477 91.992 1.00 32.55 96 THR D O 1
ATOM 8982 N N . SER D 2 97 ? 17.975 57.807 89.860 1.00 32.21 97 SER D N 1
ATOM 8983 C CA . SER D 2 97 ? 16.658 58.438 89.769 1.00 31.88 97 SER D CA 1
ATOM 8984 C C . SER D 2 97 ? 15.557 57.388 89.786 1.00 31.71 97 SER D C 1
ATOM 8985 O O . SER D 2 97 ? 15.652 56.364 89.106 1.00 31.53 97 SER D O 1
ATOM 8988 N N . ASP D 2 98 ? 14.504 57.660 90.555 1.00 31.55 98 ASP D N 1
ATOM 8989 C CA . ASP D 2 98 ? 13.358 56.750 90.659 1.00 31.05 98 ASP D CA 1
ATOM 8990 C C . ASP D 2 98 ? 12.381 56.815 89.464 1.00 30.23 98 ASP D C 1
ATOM 8991 O O . ASP D 2 98 ? 11.371 56.103 89.440 1.00 29.94 98 ASP D O 1
ATOM 8996 N N . VAL D 2 99 ? 12.689 57.665 88.484 1.00 29.26 99 VAL D N 1
ATOM 8997 C CA . VAL D 2 99 ? 11.965 57.679 87.209 1.00 28.81 99 VAL D CA 1
ATOM 8998 C C . VAL D 2 99 ? 12.883 57.252 86.043 1.00 28.00 99 VAL D C 1
ATOM 8999 O O . VAL D 2 99 ? 12.555 57.434 84.874 1.00 27.99 99 VAL D O 1
ATOM 9003 N N . SER D 2 100 ? 14.023 56.661 86.386 1.00 27.20 100 SER D N 1
ATOM 9004 C CA . SER D 2 100 ? 14.928 56.069 85.410 1.00 26.96 100 SER D CA 1
ATOM 9005 C C . SER D 2 100 ? 14.517 54.597 85.160 1.00 26.85 100 SER D C 1
ATOM 9006 O O . SER D 2 100 ? 14.907 53.696 85.884 1.00 26.49 100 SER D O 1
ATOM 9009 N N . TRP D 2 101 ? 13.742 54.376 84.110 1.00 27.10 101 TRP D N 1
ATOM 9010 C CA . TRP D 2 101 ? 13.063 53.095 83.909 1.00 27.58 101 TRP D CA 1
ATOM 9011 C C . TRP D 2 101 ? 14.029 51.953 83.529 1.00 27.67 101 TRP D C 1
ATOM 9012 O O . TRP D 2 101 ? 13.865 50.815 83.980 1.00 27.28 101 TRP D O 1
ATOM 9023 N N . SER D 2 102 ? 15.070 52.266 82.764 1.00 27.35 102 SER D N 1
ATOM 9024 C CA . SER D 2 102 ? 16.095 51.269 82.446 1.00 27.21 102 SER D CA 1
ATOM 9025 C C . SER D 2 102 ? 16.804 50.718 83.702 1.00 27.04 102 SER D C 1
ATOM 9026 O O . SER D 2 102 ? 17.158 49.541 83.731 1.00 26.76 102 SER D O 1
ATOM 9029 N N . GLU D 2 103 ? 17.011 51.554 84.729 1.00 26.64 103 GLU D N 1
ATOM 9030 C CA . GLU D 2 103 ? 17.626 51.087 85.992 1.00 26.35 103 GLU D CA 1
ATOM 9031 C C . GLU D 2 103 ? 16.758 51.322 87.254 1.00 25.71 103 GLU D C 1
ATOM 9032 O O . GLU D 2 103 ? 17.259 51.528 88.362 1.00 25.77 103 GLU D O 1
ATOM 9038 N N . ASN D 2 104 ? 15.444 51.255 87.069 1.00 24.62 104 ASN D N 1
ATOM 9039 C CA . ASN D 2 104 ? 14.515 51.158 88.181 1.00 23.87 104 ASN D CA 1
ATOM 9040 C C . ASN D 2 104 ? 13.274 50.421 87.687 1.00 22.21 104 ASN D C 1
ATOM 9041 O O . ASN D 2 104 ? 12.407 51.031 87.072 1.00 22.36 104 ASN D O 1
ATOM 9046 N N . PRO D 2 105 ? 13.186 49.122 87.939 1.00 20.82 105 PRO D N 1
ATOM 9047 C CA . PRO D 2 105 ? 14.134 48.359 88.782 1.00 20.28 105 PRO D CA 1
ATOM 9048 C C . PRO D 2 105 ? 15.542 48.194 88.217 1.00 18.93 105 PRO D C 1
ATOM 9049 O O . PRO D 2 105 ? 15.758 48.280 87.007 1.00 17.30 105 PRO D O 1
ATOM 9053 N N . ALA D 2 106 ? 16.494 47.970 89.115 1.00 17.90 106 ALA D N 1
ATOM 9054 C CA . ALA D 2 106 ? 17.891 47.916 88.727 1.00 17.45 106 ALA D CA 1
ATOM 9055 C C . ALA D 2 106 ? 18.257 46.555 88.184 1.00 16.51 106 ALA D C 1
ATOM 9056 O O . ALA D 2 106 ? 17.684 45.527 88.565 1.00 16.50 106 ALA D O 1
ATOM 9058 N N . SER D 2 107 ? 19.190 46.598 87.250 1.00 15.66 107 SER D N 1
ATOM 9059 C CA . SER D 2 107 ? 19.932 45.453 86.787 1.00 15.29 107 SER D CA 1
ATOM 9060 C C . SER D 2 107 ? 20.774 44.846 87.903 1.00 14.66 107 SER D C 1
ATOM 9061 O O . SER D 2 107 ? 21.206 45.541 88.815 1.00 15.52 107 SER D O 1
ATOM 9064 N N . ARG D 2 108 ? 21.027 43.553 87.798 1.00 13.13 108 ARG D N 1
ATOM 9065 C CA . ARG D 2 108 ? 21.997 42.869 88.632 1.00 12.17 108 ARG D CA 1
ATOM 9066 C C . ARG D 2 108 ? 23.235 42.644 87.755 1.00 11.59 108 ARG D C 1
ATOM 9067 O O . ARG D 2 108 ? 23.165 41.957 86.740 1.00 11.74 108 ARG D O 1
ATOM 9075 N N . THR D 2 109 ? 24.352 43.263 88.120 1.00 10.80 109 THR D N 1
ATOM 9076 C CA . THR D 2 109 ? 25.596 43.118 87.388 1.00 10.48 109 THR D CA 1
ATOM 9077 C C . THR D 2 109 ? 26.681 42.433 88.212 1.00 10.40 109 THR D C 1
ATOM 9078 O O . THR D 2 109 ? 26.658 42.466 89.450 1.00 10.09 109 THR D O 1
ATOM 9082 N N . ARG D 2 110 ? 27.614 41.802 87.495 1.00 9.98 110 ARG D N 1
ATOM 9083 C CA . ARG D 2 110 ? 28.848 41.273 88.053 1.00 10.14 110 ARG D CA 1
ATOM 9084 C C . ARG D 2 110 ? 30.032 41.606 87.130 1.00 10.29 110 ARG D C 1
ATOM 9085 O O . ARG D 2 110 ? 29.994 41.287 85.931 1.00 9.87 110 ARG D O 1
ATOM 9093 N N . HIS D 2 111 ? 31.066 42.237 87.697 1.00 9.80 111 HIS D N 1
ATOM 9094 C CA . HIS D 2 111 ? 32.291 42.580 86.983 1.00 9.86 111 HIS D CA 1
ATOM 9095 C C . HIS D 2 111 ? 33.386 41.640 87.494 1.00 10.00 111 HIS D C 1
ATOM 9096 O O . HIS D 2 111 ? 33.848 41.769 88.630 1.00 9.81 111 HIS D O 1
ATOM 9103 N N . VAL D 2 112 ? 33.756 40.663 86.678 1.00 9.71 112 VAL D N 1
ATOM 9104 C CA . VAL D 2 112 ? 34.784 39.702 87.024 1.00 10.27 112 VAL D CA 1
ATOM 9105 C C . VAL D 2 112 ? 36.046 40.166 86.334 1.00 10.53 112 VAL D C 1
ATOM 9106 O O . VAL D 2 112 ? 36.134 40.125 85.110 1.00 11.08 112 VAL D O 1
ATOM 9110 N N . ILE D 2 113 ? 37.021 40.600 87.126 1.00 10.75 113 ILE D N 1
ATOM 9111 C CA . ILE D 2 113 ? 38.202 41.301 86.620 1.00 10.90 113 ILE D CA 1
ATOM 9112 C C . ILE D 2 113 ? 39.427 40.402 86.756 1.00 11.11 113 ILE D C 1
ATOM 9113 O O . ILE D 2 113 ? 39.642 39.780 87.804 1.00 11.30 113 ILE D O 1
ATOM 9118 N N . SER D 2 114 ? 40.216 40.301 85.689 1.00 10.96 114 SER D N 1
ATOM 9119 C CA . SER D 2 114 ? 41.461 39.549 85.728 1.00 10.47 114 SER D CA 1
ATOM 9120 C C . SER D 2 114 ? 42.496 40.097 84.759 1.00 10.13 114 SER D C 1
ATOM 9121 O O . SER D 2 114 ? 42.303 41.163 84.148 1.00 9.95 114 SER D O 1
ATOM 9124 N N . ASN D 2 115 ? 43.619 39.389 84.663 1.00 9.45 115 ASN D N 1
ATOM 9125 C CA . ASN D 2 115 ? 44.702 39.726 83.730 1.00 9.42 115 ASN D CA 1
ATOM 9126 C C . ASN D 2 115 ? 45.258 41.152 83.911 1.00 9.03 115 ASN D C 1
ATOM 9127 O O . ASN D 2 115 ? 45.598 41.805 82.940 1.00 8.95 115 ASN D O 1
ATOM 9132 N N . VAL D 2 116 ? 45.337 41.625 85.154 1.00 9.53 116 VAL D N 1
ATOM 9133 C CA . VAL D 2 116 ? 45.834 42.969 85.439 1.00 9.70 116 VAL D CA 1
ATOM 9134 C C . VAL D 2 116 ? 47.338 43.088 85.179 1.00 9.82 116 VAL D C 1
ATOM 9135 O O . VAL D 2 116 ? 48.152 42.435 85.836 1.00 9.46 116 VAL D O 1
ATOM 9139 N N . MET D 2 117 ? 47.674 43.922 84.197 1.00 9.99 117 MET D N 1
ATOM 9140 C CA . MET D 2 117 ? 49.050 44.235 83.830 1.00 10.71 117 MET D CA 1
ATOM 9141 C C . MET D 2 117 ? 49.253 45.732 83.936 1.00 11.04 117 MET D C 1
ATOM 9142 O O . MET D 2 117 ? 48.461 46.513 83.403 1.00 9.71 117 MET D O 1
ATOM 9147 N N . ILE D 2 118 ? 50.346 46.111 84.592 1.00 12.48 118 ILE D N 1
ATOM 9148 C CA . ILE D 2 118 ? 50.616 47.500 84.985 1.00 13.75 118 ILE D CA 1
ATOM 9149 C C . ILE D 2 118 ? 51.933 48.013 84.396 1.00 15.31 118 ILE D C 1
ATOM 9150 O O . ILE D 2 118 ? 52.966 47.349 84.492 1.00 15.69 118 ILE D O 1
ATOM 9155 N N . VAL D 2 119 ? 51.892 49.210 83.819 1.00 17.27 119 VAL D N 1
ATOM 9156 C CA . VAL D 2 119 ? 53.082 49.901 83.316 1.00 18.57 119 VAL D CA 1
ATOM 9157 C C . VAL D 2 119 ? 53.098 51.320 83.876 1.00 19.89 119 VAL D C 1
ATOM 9158 O O . VAL D 2 119 ? 52.063 52.010 83.890 1.00 18.54 119 VAL D O 1
ATOM 9162 N N . ASP D 2 120 ? 54.268 51.748 84.352 1.00 22.03 120 ASP D N 1
ATOM 9163 C CA . ASP D 2 120 ? 54.462 53.129 84.807 1.00 23.88 120 ASP D CA 1
ATOM 9164 C C . ASP D 2 120 ? 54.056 54.127 83.735 1.00 25.06 120 ASP D C 1
ATOM 9165 O O . ASP D 2 120 ? 54.509 54.055 82.592 1.00 25.85 120 ASP D O 1
ATOM 9170 N N . GLY D 2 121 ? 53.176 55.046 84.110 1.00 26.33 121 GLY D N 1
ATOM 9171 C CA . GLY D 2 121 ? 52.796 56.137 83.252 1.00 27.42 121 GLY D CA 1
ATOM 9172 C C . GLY D 2 121 ? 53.927 57.144 83.129 1.00 28.87 121 GLY D C 1
ATOM 9173 O O . GLY D 2 121 ? 54.962 57.045 83.799 1.00 28.76 121 GLY D O 1
ATOM 9174 N N . GLU D 2 122 ? 53.698 58.135 82.278 1.00 30.58 122 GLU D N 1
ATOM 9175 C CA . GLU D 2 122 ? 54.698 59.159 81.979 1.00 31.83 122 GLU D CA 1
ATOM 9176 C C . GLU D 2 122 ? 54.886 60.149 83.152 1.00 31.29 122 GLU D C 1
ATOM 9177 O O . GLU D 2 122 ? 55.997 60.644 83.368 1.00 32.04 122 GLU D O 1
ATOM 9183 N N . LYS D 2 123 ? 53.819 60.399 83.915 1.00 30.23 123 LYS D N 1
ATOM 9184 C CA . LYS D 2 123 ? 53.881 61.247 85.107 1.00 29.79 123 LYS D CA 1
ATOM 9185 C C . LYS D 2 123 ? 53.877 60.390 86.395 1.00 28.66 123 LYS D C 1
ATOM 9186 O O . LYS D 2 123 ? 53.131 59.416 86.475 1.00 27.77 123 LYS D O 1
ATOM 9192 N N . PRO D 2 124 ? 54.726 60.706 87.383 1.00 27.26 124 PRO D N 1
ATOM 9193 C CA . PRO D 2 124 ? 54.695 59.967 88.654 1.00 26.30 124 PRO D CA 1
ATOM 9194 C C . PRO D 2 124 ? 53.302 59.989 89.325 1.00 24.61 124 PRO D C 1
ATOM 9195 O O . PRO D 2 124 ? 52.521 60.930 89.172 1.00 24.62 124 PRO D O 1
ATOM 9199 N N . GLY D 2 125 ? 52.991 58.903 90.018 1.00 22.66 125 GLY D N 1
ATOM 9200 C CA . GLY D 2 125 ? 51.652 58.663 90.519 1.00 21.31 125 GLY D CA 1
ATOM 9201 C C . GLY D 2 125 ? 50.645 58.154 89.482 1.00 19.85 125 GLY D C 1
ATOM 9202 O O . GLY D 2 125 ? 49.526 57.844 89.863 1.00 19.25 125 GLY D O 1
ATOM 9203 N N . GLU D 2 126 ? 51.015 58.071 88.203 1.00 17.75 126 GLU D N 1
ATOM 9204 C CA . GLU D 2 126 ? 50.119 57.528 87.171 1.00 17.13 126 GLU D CA 1
ATOM 9205 C C . GLU D 2 126 ? 50.605 56.198 86.638 1.00 15.74 126 GLU D C 1
ATOM 9206 O O . GLU D 2 126 ? 51.804 55.965 86.549 1.00 14.99 126 GLU D O 1
ATOM 9212 N N . TYR D 2 127 ? 49.644 55.359 86.249 1.00 14.70 127 TYR D N 1
ATOM 9213 C CA . TYR D 2 127 ? 49.880 54.003 85.761 1.00 13.96 127 TYR D CA 1
ATOM 9214 C C . TYR D 2 127 ? 48.960 53.681 84.585 1.00 14.08 127 TYR D C 1
ATOM 9215 O O . TYR D 2 127 ? 47.781 54.008 84.617 1.00 13.93 127 TYR D O 1
ATOM 9224 N N . HIS D 2 128 ? 49.520 53.082 83.537 1.00 14.16 128 HIS D N 1
ATOM 9225 C CA . HIS D 2 128 ? 48.747 52.438 82.479 1.00 14.08 128 HIS D CA 1
ATOM 9226 C C . HIS D 2 128 ? 48.442 51.017 82.881 1.00 13.61 128 HIS D C 1
ATOM 9227 O O . HIS D 2 128 ? 49.359 50.266 83.204 1.00 12.97 128 HIS D O 1
ATOM 9234 N N . VAL D 2 129 ? 47.164 50.640 82.832 1.00 12.88 129 VAL D N 1
ATOM 9235 C CA . VAL D 2 129 ? 46.734 49.306 83.234 1.00 12.68 129 VAL D CA 1
ATOM 9236 C C . VAL D 2 129 ? 45.909 48.661 82.121 1.00 12.01 129 VAL D C 1
ATOM 9237 O O . VAL D 2 129 ? 45.015 49.288 81.564 1.00 11.42 129 VAL D O 1
ATOM 9241 N N . SER D 2 130 ? 46.276 47.433 81.758 1.00 11.76 130 SER D N 1
ATOM 9242 C CA . SER D 2 130 ? 45.450 46.569 80.930 1.00 11.24 130 SER D CA 1
ATOM 9243 C C . SER D 2 130 ? 44.850 45.515 81.845 1.00 10.99 130 SER D C 1
ATOM 9244 O O . SER D 2 130 ? 45.542 44.964 82.717 1.00 11.00 130 SER D O 1
ATOM 9247 N N . SER D 2 131 ? 43.557 45.263 81.667 1.00 10.05 131 SER D N 1
ATOM 9248 C CA . SER D 2 131 ? 42.874 44.170 82.339 1.00 9.85 131 SER D CA 1
ATOM 9249 C C . SER D 2 131 ? 41.712 43.693 81.471 1.00 9.48 131 SER D C 1
ATOM 9250 O O . SER D 2 131 ? 41.304 44.367 80.529 1.00 9.15 131 SER D O 1
ATOM 9253 N N . VAL D 2 132 ? 41.192 42.522 81.798 1.00 9.20 132 VAL D N 1
ATOM 9254 C CA . VAL D 2 132 ? 40.070 41.943 81.064 1.00 9.05 132 VAL D CA 1
ATOM 9255 C C . VAL D 2 132 ? 38.896 41.771 81.997 1.00 8.84 132 VAL D C 1
ATOM 9256 O O . VAL D 2 132 ? 39.052 41.788 83.207 1.00 8.83 132 VAL D O 1
ATOM 9260 N N . PHE D 2 133 ? 37.724 41.592 81.412 1.00 9.22 133 PHE D N 1
ATOM 9261 C CA . PHE D 2 133 ? 36.502 41.455 82.167 1.00 9.22 133 PHE D CA 1
ATOM 9262 C C . PHE D 2 133 ? 35.509 40.492 81.522 1.00 9.45 133 PHE D C 1
ATOM 9263 O O . PHE D 2 133 ? 35.452 40.342 80.296 1.00 8.95 133 PHE D O 1
ATOM 9271 N N . ILE D 2 134 ? 34.734 39.845 82.382 1.00 9.59 134 ILE D N 1
ATOM 9272 C CA . ILE D 2 134 ? 33.385 39.436 82.025 1.00 9.84 134 ILE D CA 1
ATOM 9273 C C . ILE D 2 134 ? 32.423 40.319 82.828 1.00 9.96 134 ILE D C 1
ATOM 9274 O O . ILE D 2 134 ? 32.561 40.458 84.048 1.00 10.12 134 ILE D O 1
ATOM 9279 N N . VAL D 2 135 ? 31.481 40.948 82.133 1.00 9.45 135 VAL D N 1
ATOM 9280 C CA . VAL D 2 135 ? 30.363 41.602 82.783 1.00 9.48 135 VAL D CA 1
ATOM 9281 C C . VAL D 2 135 ? 29.134 40.766 82.497 1.00 9.24 135 VAL D C 1
ATOM 9282 O O . VAL D 2 135 ? 28.761 40.560 81.339 1.00 9.25 135 VAL D O 1
ATOM 9286 N N . TYR D 2 136 ? 28.519 40.295 83.574 1.00 9.05 136 TYR D N 1
ATOM 9287 C CA . TYR D 2 136 ? 27.316 39.490 83.544 1.00 9.05 136 TYR D CA 1
ATOM 9288 C C . TYR D 2 136 ? 26.222 40.406 84.015 1.00 9.73 136 TYR D C 1
ATOM 9289 O O . TYR D 2 136 ? 26.297 40.955 85.110 1.00 9.34 136 TYR D O 1
ATOM 9298 N N . ARG D 2 137 ? 25.220 40.609 83.171 1.00 10.26 137 ARG D N 1
ATOM 9299 C CA . ARG D 2 137 ? 24.107 41.475 83.507 1.00 10.69 137 ARG D CA 1
ATOM 9300 C C . ARG D 2 137 ? 22.783 40.747 83.359 1.00 10.72 137 ARG D C 1
ATOM 9301 O O . ARG D 2 137 ? 22.402 40.318 82.268 1.00 10.58 137 ARG D O 1
ATOM 9309 N N . ASN D 2 138 ? 22.077 40.653 84.474 1.00 10.51 138 ASN D N 1
ATOM 9310 C CA . ASN D 2 138 ? 20.795 39.992 84.549 1.00 10.66 138 ASN D CA 1
ATOM 9311 C C . ASN D 2 138 ? 19.758 41.050 84.963 1.00 11.48 138 ASN D C 1
ATOM 9312 O O . ASN D 2 138 ? 20.018 41.901 85.824 1.00 10.01 138 ASN D O 1
ATOM 9317 N N . ARG D 2 139 ? 18.599 41.035 84.324 1.00 12.16 139 ARG D N 1
ATOM 9318 C CA . ARG D 2 139 ? 17.541 41.912 84.762 1.00 13.31 139 ARG D CA 1
ATOM 9319 C C . ARG D 2 139 ? 16.148 41.347 84.571 1.00 13.07 139 ARG D C 1
ATOM 9320 O O . ARG D 2 139 ? 15.940 40.349 83.879 1.00 11.78 139 ARG D O 1
ATOM 9328 N N . LEU D 2 140 ? 15.222 41.976 85.284 1.00 13.75 140 LEU D N 1
ATOM 9329 C CA . LEU D 2 140 ? 13.811 41.645 85.269 1.00 14.64 140 LEU D CA 1
ATOM 9330 C C . LEU D 2 140 ? 13.629 40.171 85.624 1.00 14.21 140 LEU D C 1
ATOM 9331 O O . LEU D 2 140 ? 14.230 39.688 86.571 1.00 14.13 140 LEU D O 1
ATOM 9336 N N . GLU D 2 141 ? 12.834 39.450 84.860 1.00 14.23 141 GLU D N 1
ATOM 9337 C CA . GLU D 2 141 ? 12.599 38.053 85.154 1.00 14.86 141 GLU D CA 1
ATOM 9338 C C . GLU D 2 141 ? 13.750 37.142 84.711 1.00 14.54 141 GLU D C 1
ATOM 9339 O O . GLU D 2 141 ? 14.271 36.360 85.516 1.00 15.04 141 GLU D O 1
ATOM 9345 N N . ARG D 2 142 ? 14.132 37.255 83.443 1.00 13.99 142 ARG D N 1
ATOM 9346 C CA . ARG D 2 142 ? 14.980 36.278 82.777 1.00 13.90 142 ARG D CA 1
ATOM 9347 C C . ARG D 2 142 ? 16.003 36.868 81.792 1.00 13.86 142 ARG D C 1
ATOM 9348 O O . ARG D 2 142 ? 16.661 36.121 81.080 1.00 14.35 142 ARG D O 1
ATOM 9356 N N . GLN D 2 143 ? 16.143 38.188 81.738 1.00 13.29 143 GLN D N 1
ATOM 9357 C CA . GLN D 2 143 ? 17.073 38.806 80.788 1.00 12.86 143 GLN D CA 1
ATOM 9358 C C . GLN D 2 143 ? 18.505 38.591 81.253 1.00 12.36 143 GLN D C 1
ATOM 9359 O O . GLN D 2 143 ? 18.825 38.784 82.428 1.00 10.29 143 GLN D O 1
ATOM 9365 N N . LEU D 2 144 ? 19.353 38.179 80.309 1.00 12.52 144 LEU D N 1
ATOM 9366 C CA . LEU D 2 144 ? 20.755 37.895 80.559 1.00 12.57 144 LEU D CA 1
ATOM 9367 C C . LEU D 2 144 ? 21.616 38.315 79.371 1.00 13.17 144 LEU D C 1
ATOM 9368 O O . LEU D 2 144 ? 21.443 37.804 78.253 1.00 12.54 144 LEU D O 1
ATOM 9373 N N . ASP D 2 145 ? 22.547 39.228 79.642 1.00 12.89 145 ASP D N 1
ATOM 9374 C CA . ASP D 2 145 ? 23.562 39.661 78.699 1.00 13.51 145 ASP D CA 1
ATOM 9375 C C . ASP D 2 145 ? 24.929 39.385 79.313 1.00 13.48 145 ASP D C 1
ATOM 9376 O O . ASP D 2 145 ? 25.187 39.742 80.476 1.00 14.14 145 ASP D O 1
ATOM 9381 N N . ILE D 2 146 ? 25.785 38.709 78.556 1.00 12.41 146 ILE D N 1
ATOM 9382 C CA . ILE D 2 146 ? 27.144 38.454 78.979 1.00 12.12 146 ILE D CA 1
ATOM 9383 C C . ILE D 2 146 ? 28.093 39.147 78.007 1.00 11.59 146 ILE D C 1
ATOM 9384 O O . ILE D 2 146 ? 28.050 38.878 76.813 1.00 10.46 146 ILE D O 1
ATOM 9389 N N . PHE D 2 147 ? 28.935 40.023 78.567 1.00 10.96 147 PHE D N 1
ATOM 9390 C CA . PHE D 2 147 ? 29.919 40.810 77.848 1.00 10.42 147 PHE D CA 1
ATOM 9391 C C . PHE D 2 147 ? 31.333 40.386 78.251 1.00 10.42 147 PHE D C 1
ATOM 9392 O O . PHE D 2 147 ? 31.551 39.866 79.353 1.00 10.03 147 PHE D O 1
ATOM 9400 N N . ALA D 2 148 ? 32.287 40.603 77.341 1.00 9.62 148 ALA D N 1
ATOM 9401 C CA . ALA D 2 148 ? 33.696 40.522 77.670 1.00 9.43 148 ALA D CA 1
ATOM 9402 C C . ALA D 2 148 ? 34.490 41.546 76.863 1.00 9.62 148 ALA D C 1
ATOM 9403 O O . ALA D 2 148 ? 34.008 42.114 75.876 1.00 9.48 148 ALA D O 1
ATOM 9405 N N . GLY D 2 149 ? 35.720 41.778 77.285 1.00 9.35 149 GLY D N 1
ATOM 9406 C CA . GLY D 2 149 ? 36.522 42.826 76.693 1.00 9.84 149 GLY D CA 1
ATOM 9407 C C . GLY D 2 149 ? 37.770 43.144 77.496 1.00 9.93 149 GLY D C 1
ATOM 9408 O O . GLY D 2 149 ? 38.074 42.467 78.477 1.00 9.59 149 GLY D O 1
ATOM 9409 N N . GLU D 2 150 ? 38.491 44.163 77.036 1.00 10.07 150 GLU D N 1
ATOM 9410 C CA . GLU D 2 150 ? 39.641 44.734 77.726 1.00 10.13 150 GLU D CA 1
ATOM 9411 C C . GLU D 2 150 ? 39.321 46.145 78.185 1.00 10.43 150 GLU D C 1
ATOM 9412 O O . GLU D 2 150 ? 38.608 46.880 77.511 1.00 9.56 150 GLU D O 1
ATOM 9418 N N . ARG D 2 151 ? 39.879 46.524 79.330 1.00 11.15 151 ARG D N 1
ATOM 9419 C CA . ARG D 2 151 ? 39.860 47.903 79.791 1.00 11.39 151 ARG D CA 1
ATOM 9420 C C . ARG D 2 151 ? 41.297 48.383 79.844 1.00 12.01 151 ARG D C 1
ATOM 9421 O O . ARG D 2 151 ? 42.134 47.779 80.511 1.00 11.60 151 ARG D O 1
ATOM 9429 N N . LYS D 2 152 ? 41.576 49.444 79.087 1.00 12.19 152 LYS D N 1
ATOM 9430 C CA . LYS D 2 152 ? 42.853 50.119 79.105 1.00 13.12 152 LYS D CA 1
ATOM 9431 C C . LYS D 2 152 ? 42.654 51.415 79.867 1.00 12.53 152 LYS D C 1
ATOM 9432 O O . LYS D 2 152 ? 41.994 52.326 79.380 1.00 11.65 152 LYS D O 1
ATOM 9438 N N . ASP D 2 153 ? 43.218 51.482 81.070 1.00 12.63 153 ASP D N 1
ATOM 9439 C CA . ASP D 2 153 ? 43.031 52.630 81.947 1.00 12.86 153 ASP D CA 1
ATOM 9440 C C . ASP D 2 153 ? 44.315 53.403 82.176 1.00 12.87 153 ASP D C 1
ATOM 9441 O O . ASP D 2 153 ? 45.409 52.854 82.095 1.00 12.04 153 ASP D O 1
ATOM 9446 N N . ILE D 2 154 ? 44.150 54.678 82.510 1.00 13.42 154 ILE D N 1
ATOM 9447 C CA . ILE D 2 154 ? 45.160 55.422 83.252 1.00 13.43 154 ILE D CA 1
ATOM 9448 C C . ILE D 2 154 ? 44.590 55.666 84.643 1.00 13.62 154 ILE D C 1
ATOM 9449 O O . ILE D 2 154 ? 43.547 56.299 84.775 1.00 13.69 154 ILE D O 1
ATOM 9454 N N . LEU D 2 155 ? 45.247 55.104 85.657 1.00 13.48 155 LEU D N 1
ATOM 9455 C CA . LEU D 2 155 ? 44.946 55.351 87.055 1.00 13.91 155 LEU D CA 1
ATOM 9456 C C . LEU D 2 155 ? 45.930 56.373 87.620 1.00 14.22 155 LEU D C 1
ATOM 9457 O O . LEU D 2 155 ? 47.105 56.377 87.271 1.00 14.01 155 LEU D O 1
ATOM 9462 N N . ARG D 2 156 ? 45.439 57.200 88.528 1.00 14.71 156 ARG D N 1
ATOM 9463 C CA . ARG D 2 156 ? 46.242 58.203 89.193 1.00 15.55 156 ARG D CA 1
ATOM 9464 C C . ARG D 2 156 ? 46.035 58.103 90.697 1.00 15.91 156 ARG D C 1
ATOM 9465 O O . ARG D 2 156 ? 44.905 58.169 91.180 1.00 14.63 156 ARG D O 1
ATOM 9473 N N . ARG D 2 157 ? 47.141 57.952 91.421 1.00 16.33 157 ARG D N 1
ATOM 9474 C CA . ARG D 2 157 ? 47.130 57.764 92.862 1.00 17.23 157 ARG D CA 1
ATOM 9475 C C . ARG D 2 157 ? 46.547 58.989 93.559 1.00 17.18 157 ARG D C 1
ATOM 9476 O O . ARG D 2 157 ? 46.823 60.116 93.182 1.00 17.32 157 ARG D O 1
ATOM 9484 N N . THR D 2 158 ? 45.721 58.734 94.562 1.00 17.58 158 THR D N 1
ATOM 9485 C CA . THR D 2 158 ? 45.014 59.767 95.294 1.00 18.33 158 THR D CA 1
ATOM 9486 C C . THR D 2 158 ? 44.888 59.428 96.791 1.00 18.37 158 THR D C 1
ATOM 9487 O O . THR D 2 158 ? 45.111 58.280 97.198 1.00 18.14 158 THR D O 1
ATOM 9491 N N . GLY D 2 159 ? 44.503 60.424 97.590 1.00 18.83 159 GLY D N 1
ATOM 9492 C CA . GLY D 2 159 ? 44.247 60.253 99.015 1.00 19.54 159 GLY D CA 1
ATOM 9493 C C . GLY D 2 159 ? 42.787 60.018 99.407 1.00 20.47 159 GLY D C 1
ATOM 9494 O O . GLY D 2 159 ? 42.434 60.120 100.591 1.00 20.32 159 GLY D O 1
ATOM 9495 N N . SER D 2 160 ? 41.941 59.714 98.425 1.00 21.25 160 SER D N 1
ATOM 9496 C CA . SER D 2 160 ? 40.583 59.194 98.663 1.00 22.88 160 SER D CA 1
ATOM 9497 C C . SER D 2 160 ? 40.669 57.802 99.265 1.00 23.29 160 SER D C 1
ATOM 9498 O O . SER D 2 160 ? 41.717 57.172 99.189 1.00 23.46 160 SER D O 1
ATOM 9501 N N . GLU D 2 161 ? 39.596 57.294 99.870 1.00 24.62 161 GLU D N 1
ATOM 9502 C CA . GLU D 2 161 ? 39.690 55.930 100.442 1.00 25.11 161 GLU D CA 1
ATOM 9503 C C . GLU D 2 161 ? 39.850 54.914 99.320 1.00 23.93 161 GLU D C 1
ATOM 9504 O O . GLU D 2 161 ? 40.543 53.901 99.497 1.00 25.14 161 GLU D O 1
ATOM 9510 N N . ALA D 2 162 ? 39.288 55.205 98.151 1.00 22.31 162 ALA D N 1
ATOM 9511 C CA . ALA D 2 162 ? 39.576 54.378 96.971 1.00 21.28 162 ALA D CA 1
ATOM 9512 C C . ALA D 2 162 ? 41.070 54.300 96.623 1.00 19.97 162 ALA D C 1
ATOM 9513 O O . ALA D 2 162 ? 41.528 53.286 96.114 1.00 19.93 162 ALA D O 1
ATOM 9515 N N . GLY D 2 163 ? 41.822 55.369 96.869 1.00 18.78 163 GLY D N 1
ATOM 9516 C CA . GLY D 2 163 ? 43.271 55.348 96.681 1.00 17.63 163 GLY D CA 1
ATOM 9517 C C . GLY D 2 163 ? 43.762 55.621 95.255 1.00 17.01 163 GLY D C 1
ATOM 9518 O O . GLY D 2 163 ? 44.939 55.875 95.055 1.00 16.19 163 GLY D O 1
ATOM 9519 N N . PHE D 2 164 ? 42.871 55.536 94.262 1.00 16.27 164 PHE D N 1
ATOM 9520 C CA . PHE D 2 164 ? 43.157 55.993 92.903 1.00 15.27 164 PHE D CA 1
ATOM 9521 C C . PHE D 2 164 ? 41.941 56.684 92.345 1.00 14.66 164 PHE D C 1
ATOM 9522 O O . PHE D 2 164 ? 40.811 56.469 92.805 1.00 15.06 164 PHE D O 1
ATOM 9530 N N . GLU D 2 165 ? 42.163 57.496 91.322 1.00 13.95 165 GLU D N 1
ATOM 9531 C CA . GLU D 2 165 ? 41.091 57.960 90.484 1.00 13.76 165 GLU D CA 1
ATOM 9532 C C . GLU D 2 165 ? 41.301 57.498 89.048 1.00 13.74 165 GLU D C 1
ATOM 9533 O O . GLU D 2 165 ? 42.427 57.229 88.607 1.00 14.37 165 GLU D O 1
ATOM 9539 N N . LEU D 2 166 ? 40.203 57.426 88.310 1.00 13.68 166 LEU D N 1
ATOM 9540 C CA . LEU D 2 166 ? 40.222 56.952 86.946 1.00 13.24 166 LEU D CA 1
ATOM 9541 C C . LEU D 2 166 ? 40.341 58.164 86.053 1.00 12.89 166 LEU D C 1
ATOM 9542 O O . LEU D 2 166 ? 39.381 58.922 85.909 1.00 12.86 166 LEU D O 1
ATOM 9547 N N . ALA D 2 167 ? 41.528 58.358 85.469 1.00 12.21 167 ALA D N 1
ATOM 9548 C CA . ALA D 2 167 ? 41.777 59.481 84.559 1.00 12.16 167 ALA D CA 1
ATOM 9549 C C . ALA D 2 167 ? 41.347 59.206 83.122 1.00 11.54 167 ALA D C 1
ATOM 9550 O O . ALA D 2 167 ? 40.891 60.109 82.419 1.00 10.74 167 ALA D O 1
ATOM 9552 N N . LYS D 2 168 ? 41.512 57.963 82.694 1.00 11.37 168 LYS D N 1
ATOM 9553 C CA . LYS D 2 168 ? 41.193 57.559 81.332 1.00 11.92 168 LYS D CA 1
ATOM 9554 C C . LYS D 2 168 ? 40.796 56.083 81.311 1.00 11.72 168 LYS D C 1
ATOM 9555 O O . LYS D 2 168 ? 41.437 55.251 81.957 1.00 11.15 168 LYS D O 1
ATOM 9561 N N . ARG D 2 169 ? 39.707 55.780 80.609 1.00 10.91 169 ARG D N 1
ATOM 9562 C CA . ARG D 2 169 ? 39.321 54.408 80.324 1.00 10.67 169 ARG D CA 1
ATOM 9563 C C . ARG D 2 169 ? 38.876 54.241 78.874 1.00 10.25 169 ARG D C 1
ATOM 9564 O O . ARG D 2 169 ? 38.011 54.961 78.371 1.00 9.34 169 ARG D O 1
ATOM 9572 N N . THR D 2 170 ? 39.474 53.246 78.240 1.00 10.11 170 THR D N 1
ATOM 9573 C CA . THR D 2 170 ? 39.096 52.803 76.927 1.00 10.66 170 THR D CA 1
ATOM 9574 C C . THR D 2 170 ? 38.601 51.382 77.074 1.00 10.40 170 THR D C 1
ATOM 9575 O O . THR D 2 170 ? 39.359 50.515 77.481 1.00 10.68 170 THR D O 1
ATOM 9579 N N . ILE D 2 171 ? 37.329 51.159 76.760 1.00 10.06 171 ILE D N 1
ATOM 9580 C CA . ILE D 2 171 ? 36.726 49.837 76.798 1.00 9.75 171 ILE D CA 1
ATOM 9581 C C . ILE D 2 171 ? 36.734 49.257 75.379 1.00 9.82 171 ILE D C 1
ATOM 9582 O O . ILE D 2 171 ? 36.186 49.855 74.441 1.00 9.94 171 ILE D O 1
ATOM 9587 N N . LEU D 2 172 ? 37.378 48.105 75.237 1.00 9.60 172 LEU D N 1
ATOM 9588 C CA . LEU D 2 172 ? 37.475 47.395 73.975 1.00 9.54 172 LEU D CA 1
ATOM 9589 C C . LEU D 2 172 ? 36.596 46.171 74.092 1.00 9.62 172 LEU D C 1
ATOM 9590 O O . LEU D 2 172 ? 36.969 45.169 74.714 1.00 9.21 172 LEU D O 1
ATOM 9595 N N . ILE D 2 173 ? 35.401 46.280 73.517 1.00 9.33 173 ILE D N 1
ATOM 9596 C CA . ILE D 2 173 ? 34.359 45.279 73.704 1.00 9.53 173 ILE D CA 1
ATOM 9597 C C . ILE D 2 173 ? 34.476 44.192 72.640 1.00 9.37 173 ILE D C 1
ATOM 9598 O O . ILE D 2 173 ? 34.689 44.510 71.480 1.00 10.09 173 ILE D O 1
ATOM 9603 N N . ASP D 2 174 ? 34.346 42.923 73.037 1.00 9.34 174 ASP D N 1
ATOM 9604 C CA . ASP D 2 174 ? 34.384 41.789 72.104 1.00 9.21 174 ASP D CA 1
ATOM 9605 C C . ASP D 2 174 ? 33.020 41.527 71.471 1.00 8.98 174 ASP D C 1
ATOM 9606 O O . ASP D 2 174 ? 32.442 40.428 71.568 1.00 8.92 174 ASP D O 1
ATOM 9611 N N . GLN D 2 175 ? 32.522 42.565 70.809 1.00 8.86 175 GLN D N 1
ATOM 9612 C CA . GLN D 2 175 ? 31.272 42.522 70.070 1.00 8.21 175 GLN D CA 1
ATOM 9613 C C . GLN D 2 175 ? 31.368 43.547 68.971 1.00 8.29 175 GLN D C 1
ATOM 9614 O O . GLN D 2 175 ? 32.017 44.584 69.141 1.00 8.50 175 GLN D O 1
ATOM 9620 N N . SER D 2 176 ? 30.755 43.245 67.828 1.00 8.35 176 SER D N 1
ATOM 9621 C CA . SER D 2 176 ? 30.533 44.243 66.783 1.00 8.12 176 SER D CA 1
ATOM 9622 C C . SER D 2 176 ? 29.142 44.836 67.001 1.00 8.31 176 SER D C 1
ATOM 9623 O O . SER D 2 176 ? 29.003 45.890 67.616 1.00 9.22 176 SER D O 1
ATOM 9626 N N . THR D 2 177 ? 28.108 44.144 66.528 1.00 8.50 177 THR D N 1
ATOM 9627 C CA . THR D 2 177 ? 26.745 44.428 66.926 1.00 8.29 177 THR D CA 1
ATOM 9628 C C . THR D 2 177 ? 26.620 44.149 68.431 1.00 8.58 177 THR D C 1
ATOM 9629 O O . THR D 2 177 ? 27.019 43.087 68.915 1.00 8.14 177 THR D O 1
ATOM 9633 N N . ILE D 2 178 ? 26.106 45.133 69.159 1.00 8.74 178 ILE D N 1
ATOM 9634 C CA . ILE D 2 178 ? 25.866 44.995 70.582 1.00 9.51 178 ILE D CA 1
ATOM 9635 C C . ILE D 2 178 ? 24.699 44.042 70.816 1.00 9.52 178 ILE D C 1
ATOM 9636 O O . ILE D 2 178 ? 23.595 44.287 70.364 1.00 9.60 178 ILE D O 1
ATOM 9641 N N . LEU D 2 179 ? 24.987 42.952 71.531 1.00 10.47 179 LEU D N 1
ATOM 9642 C CA . LEU D 2 179 ? 24.039 41.885 71.830 1.00 11.14 179 LEU D CA 1
ATOM 9643 C C . LEU D 2 179 ? 23.375 42.196 73.176 1.00 11.90 179 LEU D C 1
ATOM 9644 O O . LEU D 2 179 ? 23.585 41.514 74.200 1.00 13.86 179 LEU D O 1
ATOM 9649 N N . SER D 2 180 ? 22.606 43.268 73.163 1.00 12.02 180 SER D N 1
ATOM 9650 C CA . SER D 2 180 ? 21.911 43.790 74.330 1.00 11.82 180 SER D CA 1
ATOM 9651 C C . SER D 2 180 ? 21.042 44.936 73.841 1.00 11.14 180 SER D C 1
ATOM 9652 O O . SER D 2 180 ? 21.427 45.649 72.919 1.00 10.47 180 SER D O 1
ATOM 9655 N N . ASN D 2 181 ? 19.896 45.133 74.476 1.00 10.66 181 ASN D N 1
ATOM 9656 C CA . ASN D 2 181 ? 18.960 46.181 74.076 1.00 10.59 181 ASN D CA 1
ATOM 9657 C C . ASN D 2 181 ? 19.385 47.562 74.527 1.00 10.77 181 ASN D C 1
ATOM 9658 O O . ASN D 2 181 ? 18.891 48.565 74.024 1.00 10.64 181 ASN D O 1
ATOM 9663 N N . ASN D 2 182 ? 20.306 47.607 75.485 1.00 10.69 182 ASN D N 1
ATOM 9664 C CA . ASN D 2 182 ? 20.893 48.855 75.892 1.00 10.80 182 ASN D CA 1
ATOM 9665 C C . ASN D 2 182 ? 22.250 48.647 76.566 1.00 10.38 182 ASN D C 1
ATOM 9666 O O . ASN D 2 182 ? 22.711 47.522 76.710 1.00 10.32 182 ASN D O 1
ATOM 9671 N N . LEU D 2 183 ? 22.890 49.751 76.931 1.00 10.25 183 LEU D N 1
ATOM 9672 C CA . LEU D 2 183 ? 24.151 49.751 77.666 1.00 10.07 183 LEU D CA 1
ATOM 9673 C C . LEU D 2 183 ? 23.919 50.726 78.822 1.00 10.51 183 LEU D C 1
ATOM 9674 O O . LEU D 2 183 ? 24.554 51.776 78.915 1.00 10.16 183 LEU D O 1
ATOM 9679 N N . SER D 2 184 ? 23.003 50.345 79.709 1.00 11.93 184 SER D N 1
ATOM 9680 C CA . SER D 2 184 ? 22.520 51.215 80.780 1.00 12.52 184 SER D CA 1
ATOM 9681 C C . SER D 2 184 ? 23.357 51.152 82.050 1.00 13.40 184 SER D C 1
ATOM 9682 O O . SER D 2 184 ? 23.003 51.783 83.050 1.00 14.00 184 SER D O 1
ATOM 9685 N N . PHE D 2 185 ? 24.473 50.425 82.009 1.00 13.42 185 PHE D N 1
ATOM 9686 C CA . PHE D 2 185 ? 25.391 50.316 83.151 1.00 13.87 185 PHE D CA 1
ATOM 9687 C C . PHE D 2 185 ? 26.796 50.793 82.719 1.00 14.06 185 PHE D C 1
ATOM 9688 O O . PHE D 2 185 ? 26.980 51.242 81.590 1.00 14.43 185 PHE D O 1
ATOM 9696 N N . PHE D 2 186 ? 27.775 50.694 83.611 1.00 14.10 186 PHE D N 1
ATOM 9697 C CA . PHE D 2 186 ? 29.146 51.124 83.321 1.00 14.42 186 PHE D CA 1
ATOM 9698 C C . PHE D 2 186 ? 30.109 49.955 83.279 1.00 13.78 186 PHE D C 1
ATOM 9699 O O . PHE D 2 186 ? 29.980 49.013 84.059 1.00 14.04 186 PHE D O 1
ATOM 9707 N N . PHE D 2 187 ? 31.044 50.010 82.336 1.00 13.28 187 PHE D N 1
ATOM 9708 C CA . PHE D 2 187 ? 32.134 49.042 82.254 1.00 13.22 187 PHE D CA 1
ATOM 9709 C C . PHE D 2 187 ? 33.325 49.528 83.080 1.00 13.54 187 PHE D C 1
ATOM 9710 O O . PHE D 2 187 ? 33.608 50.735 83.116 1.00 13.39 187 PHE D O 1
ATOM 9719 N N . TRP E 1 17 ? 2.951 20.276 52.331 1.00 28.27 17 TRP E N 1
ATOM 9720 C CA . TRP E 1 17 ? 3.427 20.420 50.928 1.00 27.99 17 TRP E CA 1
ATOM 9721 C C . TRP E 1 17 ? 2.925 19.263 50.077 1.00 28.10 17 TRP E C 1
ATOM 9722 O O . TRP E 1 17 ? 3.143 18.097 50.425 1.00 28.09 17 TRP E O 1
ATOM 9733 N N . ALA E 1 18 ? 2.311 19.589 48.939 1.00 27.98 18 ALA E N 1
ATOM 9734 C CA . ALA E 1 18 ? 1.906 18.582 47.955 1.00 27.99 18 ALA E CA 1
ATOM 9735 C C . ALA E 1 18 ? 3.125 18.020 47.237 1.00 27.92 18 ALA E C 1
ATOM 9736 O O . ALA E 1 18 ? 4.089 18.736 46.996 1.00 27.94 18 ALA E O 1
ATOM 9738 N N . ASP E 1 19 ? 3.075 16.736 46.895 1.00 28.05 19 ASP E N 1
ATOM 9739 C CA . ASP E 1 19 ? 4.183 16.065 46.219 1.00 28.01 19 ASP E CA 1
ATOM 9740 C C . ASP E 1 19 ? 4.670 16.812 44.961 1.00 27.69 19 ASP E C 1
ATOM 9741 O O . ASP E 1 19 ? 5.873 16.993 44.778 1.00 27.36 19 ASP E O 1
ATOM 9746 N N . ALA E 1 20 ? 3.748 17.258 44.108 1.00 27.49 20 ALA E N 1
ATOM 9747 C CA . ALA E 1 20 ? 4.118 17.975 42.877 1.00 27.02 20 ALA E CA 1
ATOM 9748 C C . ALA E 1 20 ? 4.818 19.316 43.156 1.00 26.40 20 ALA E C 1
ATOM 9749 O O . ALA E 1 20 ? 5.709 19.717 42.402 1.00 26.57 20 ALA E O 1
ATOM 9751 N N . ASP E 1 21 ? 4.416 19.997 44.227 1.00 25.46 21 ASP E N 1
ATOM 9752 C CA . ASP E 1 21 ? 5.108 21.214 44.676 1.00 25.32 21 ASP E CA 1
ATOM 9753 C C . ASP E 1 21 ? 6.560 20.950 45.098 1.00 23.98 21 ASP E C 1
ATOM 9754 O O . ASP E 1 21 ? 7.440 21.753 44.814 1.00 23.75 21 ASP E O 1
ATOM 9759 N N . ILE E 1 22 ? 6.795 19.829 45.781 1.00 22.49 22 ILE E N 1
ATOM 9760 C CA . ILE E 1 22 ? 8.137 19.446 46.204 1.00 21.40 22 ILE E CA 1
ATOM 9761 C C . ILE E 1 22 ? 9.013 19.138 44.996 1.00 21.24 22 ILE E C 1
ATOM 9762 O O . ILE E 1 22 ? 10.173 19.573 44.943 1.00 20.16 22 ILE E O 1
ATOM 9767 N N . ALA E 1 23 ? 8.465 18.406 44.020 1.00 21.13 23 ALA E N 1
ATOM 9768 C CA . ALA E 1 23 ? 9.226 18.038 42.816 1.00 21.33 23 ALA E CA 1
ATOM 9769 C C . ALA E 1 23 ? 9.727 19.253 42.041 1.00 21.27 23 ALA E C 1
ATOM 9770 O O . ALA E 1 23 ? 10.783 19.199 41.412 1.00 21.41 23 ALA E O 1
ATOM 9772 N N . GLU E 1 24 ? 8.969 20.341 42.089 1.00 21.48 24 GLU E N 1
ATOM 9773 C CA . GLU E 1 24 ? 9.353 21.588 41.418 1.00 22.56 24 GLU E CA 1
ATOM 9774 C C . GLU E 1 24 ? 10.520 22.346 42.108 1.00 21.66 24 GLU E C 1
ATOM 9775 O O . GLU E 1 24 ? 11.122 23.207 41.508 1.00 21.20 24 GLU E O 1
ATOM 9781 N N . LEU E 1 25 ? 10.830 22.024 43.362 1.00 21.35 25 LEU E N 1
ATOM 9782 C CA . LEU E 1 25 ? 11.934 22.677 44.090 1.00 20.93 25 LEU E CA 1
ATOM 9783 C C . LEU E 1 25 ? 13.323 22.277 43.602 1.00 21.12 25 LEU E C 1
ATOM 9784 O O . LEU E 1 25 ? 14.300 22.948 43.916 1.00 21.08 25 LEU E O 1
ATOM 9789 N N . VAL E 1 26 ? 13.409 21.175 42.855 1.00 21.16 26 VAL E N 1
ATOM 9790 C CA . VAL E 1 26 ? 14.662 20.694 42.290 1.00 21.83 26 VAL E CA 1
ATOM 9791 C C . VAL E 1 26 ? 14.462 20.289 40.816 1.00 22.60 26 VAL E C 1
ATOM 9792 O O . VAL E 1 26 ? 13.501 19.614 40.482 1.00 22.51 26 VAL E O 1
ATOM 9796 N N . ASP E 1 27 ? 15.387 20.696 39.957 1.00 23.66 27 ASP E N 1
ATOM 9797 C CA . ASP E 1 27 ? 15.296 20.440 38.525 1.00 24.68 27 ASP E CA 1
ATOM 9798 C C . ASP E 1 27 ? 16.662 19.995 38.035 1.00 25.16 27 ASP E C 1
ATOM 9799 O O . ASP E 1 27 ? 17.562 20.803 37.837 1.00 25.45 27 ASP E O 1
ATOM 9804 N N . GLU E 1 28 ? 16.815 18.689 37.873 1.00 25.77 28 GLU E N 1
ATOM 9805 C CA . GLU E 1 28 ? 18.075 18.108 37.462 1.00 26.59 28 GLU E CA 1
ATOM 9806 C C . GLU E 1 28 ? 18.321 18.308 35.948 1.00 26.71 28 GLU E C 1
ATOM 9807 O O . GLU E 1 28 ? 19.459 18.247 35.489 1.00 26.57 28 GLU E O 1
ATOM 9813 N N . ARG E 1 29 ? 17.259 18.555 35.184 1.00 27.24 29 ARG E N 1
ATOM 9814 C CA . ARG E 1 29 ? 17.373 18.798 33.738 1.00 27.77 29 ARG E CA 1
ATOM 9815 C C . ARG E 1 29 ? 18.055 20.129 33.410 1.00 26.95 29 ARG E C 1
ATOM 9816 O O . ARG E 1 29 ? 18.924 20.171 32.542 1.00 26.85 29 ARG E O 1
ATOM 9824 N N . THR E 1 30 ? 17.647 21.207 34.087 1.00 26.58 30 THR E N 1
ATOM 9825 C CA . THR E 1 30 ? 18.204 22.558 33.875 1.00 25.98 30 THR E CA 1
ATOM 9826 C C . THR E 1 30 ? 19.297 22.941 34.898 1.00 25.17 30 THR E C 1
ATOM 9827 O O . THR E 1 30 ? 20.091 23.857 34.658 1.00 25.62 30 THR E O 1
ATOM 9831 N N . GLY E 1 31 ? 19.333 22.249 36.032 1.00 23.68 31 GLY E N 1
ATOM 9832 C CA . GLY E 1 31 ? 20.286 22.548 37.091 1.00 22.86 31 GLY E CA 1
ATOM 9833 C C . GLY E 1 31 ? 19.876 23.718 37.971 1.00 21.76 31 GLY E C 1
ATOM 9834 O O . GLY E 1 31 ? 20.554 24.742 37.990 1.00 21.65 31 GLY E O 1
ATOM 9835 N N . ARG E 1 32 ? 18.768 23.555 38.689 1.00 20.43 32 ARG E N 1
ATOM 9836 C CA . ARG E 1 32 ? 18.239 24.576 39.586 1.00 20.07 32 ARG E CA 1
ATOM 9837 C C . ARG E 1 32 ? 17.877 23.944 40.927 1.00 19.10 32 ARG E C 1
ATOM 9838 O O . ARG E 1 32 ? 17.380 22.818 40.980 1.00 18.85 32 ARG E O 1
ATOM 9846 N N . LEU E 1 33 ? 18.142 24.671 42.003 1.00 17.62 33 LEU E N 1
ATOM 9847 C CA . LEU E 1 33 ? 17.737 24.265 43.343 1.00 16.86 33 LEU E CA 1
ATOM 9848 C C . LEU E 1 33 ? 17.055 25.430 44.007 1.00 16.08 33 LEU E C 1
ATOM 9849 O O . LEU E 1 33 ? 17.620 26.505 44.087 1.00 16.34 33 LEU E O 1
ATOM 9854 N N . ASP E 1 34 ? 15.856 25.214 44.514 1.00 15.65 34 ASP E N 1
ATOM 9855 C CA . ASP E 1 34 ? 15.149 26.249 45.234 1.00 15.48 34 ASP E CA 1
ATOM 9856 C C . ASP E 1 34 ? 15.677 26.299 46.685 1.00 15.29 34 ASP E C 1
ATOM 9857 O O . ASP E 1 34 ? 15.645 25.283 47.387 1.00 15.68 34 ASP E O 1
ATOM 9862 N N . PRO E 1 35 ? 16.177 27.451 47.138 1.00 14.40 35 PRO E N 1
ATOM 9863 C CA . PRO E 1 35 ? 16.830 27.526 48.460 1.00 13.69 35 PRO E CA 1
ATOM 9864 C C . PRO E 1 35 ? 15.956 27.185 49.660 1.00 13.25 35 PRO E C 1
ATOM 9865 O O . PRO E 1 35 ? 16.497 26.923 50.736 1.00 12.84 35 PRO E O 1
ATOM 9869 N N . ARG E 1 36 ? 14.637 27.192 49.492 1.00 13.01 36 ARG E N 1
ATOM 9870 C CA . ARG E 1 36 ? 13.726 26.840 50.577 1.00 12.58 36 ARG E CA 1
ATOM 9871 C C . ARG E 1 36 ? 13.851 25.390 51.046 1.00 12.36 36 ARG E C 1
ATOM 9872 O O . ARG E 1 36 ? 13.364 25.058 52.123 1.00 12.48 36 ARG E O 1
ATOM 9880 N N . ILE E 1 37 ? 14.471 24.518 50.251 1.00 12.13 37 ILE E N 1
ATOM 9881 C CA . ILE E 1 37 ? 14.707 23.139 50.697 1.00 11.83 37 ILE E CA 1
ATOM 9882 C C . ILE E 1 37 ? 15.614 23.110 51.934 1.00 11.95 37 ILE E C 1
ATOM 9883 O O . ILE E 1 37 ? 15.577 22.149 52.713 1.00 11.42 37 ILE E O 1
ATOM 9888 N N . TYR E 1 38 ? 16.416 24.168 52.102 1.00 11.91 38 TYR E N 1
ATOM 9889 C CA . TYR E 1 38 ? 17.336 24.303 53.244 1.00 11.65 38 TYR E CA 1
ATOM 9890 C C . TYR E 1 38 ? 16.754 24.995 54.484 1.00 11.58 38 TYR E C 1
ATOM 9891 O O . TYR E 1 38 ? 17.405 25.012 55.535 1.00 11.64 38 TYR E O 1
ATOM 9900 N N . THR E 1 39 ? 15.574 25.599 54.366 1.00 11.69 39 THR E N 1
ATOM 9901 C CA . THR E 1 39 ? 15.010 26.431 55.443 1.00 12.31 39 THR E CA 1
ATOM 9902 C C . THR E 1 39 ? 13.613 26.084 55.915 1.00 12.34 39 THR E C 1
ATOM 9903 O O . THR E 1 39 ? 13.244 26.408 57.045 1.00 12.48 39 THR E O 1
ATOM 9907 N N . ASP E 1 40 ? 12.817 25.466 55.057 1.00 13.12 40 ASP E N 1
ATOM 9908 C CA . ASP E 1 40 ? 11.394 25.303 55.345 1.00 13.48 40 ASP E CA 1
ATOM 9909 C C . ASP E 1 40 ? 11.159 24.238 56.428 1.00 13.60 40 ASP E C 1
ATOM 9910 O O . ASP E 1 40 ? 11.624 23.116 56.284 1.00 13.31 40 ASP E O 1
ATOM 9915 N N . GLU E 1 41 ? 10.421 24.599 57.480 1.00 14.26 41 GLU E N 1
ATOM 9916 C CA . GLU E 1 41 ? 10.225 23.742 58.656 1.00 15.17 41 GLU E CA 1
ATOM 9917 C C . GLU E 1 41 ? 9.275 22.585 58.353 1.00 14.80 41 GLU E C 1
ATOM 9918 O O . GLU E 1 41 ? 9.436 21.503 58.890 1.00 14.35 41 GLU E O 1
ATOM 9924 N N . ALA E 1 42 ? 8.267 22.827 57.520 1.00 14.57 42 ALA E N 1
ATOM 9925 C CA . ALA E 1 42 ? 7.360 21.760 57.121 1.00 14.37 42 ALA E CA 1
ATOM 9926 C C . ALA E 1 42 ? 8.110 20.712 56.289 1.00 13.93 42 ALA E C 1
ATOM 9927 O O . ALA E 1 42 ? 7.934 19.515 56.518 1.00 13.92 42 ALA E O 1
ATOM 9929 N N . LEU E 1 43 ? 8.989 21.142 55.380 1.00 13.26 43 LEU E N 1
ATOM 9930 C CA . LEU E 1 43 ? 9.799 20.184 54.631 1.00 12.60 43 LEU E CA 1
ATOM 9931 C C . LEU E 1 43 ? 10.725 19.418 55.555 1.00 12.21 43 LEU E C 1
ATOM 9932 O O . LEU E 1 43 ? 10.943 18.236 55.355 1.00 11.39 43 LEU E O 1
ATOM 9937 N N . TYR E 1 44 ? 11.267 20.090 56.564 1.00 11.87 44 TYR E N 1
ATOM 9938 C CA . TYR E 1 44 ? 12.174 19.440 57.499 1.00 11.52 44 TYR E CA 1
ATOM 9939 C C . TYR E 1 44 ? 11.477 18.301 58.271 1.00 11.98 44 TYR E C 1
ATOM 9940 O O . TYR E 1 44 ? 12.060 17.232 58.458 1.00 11.58 44 TYR E O 1
ATOM 9949 N N . GLU E 1 45 ? 10.248 18.545 58.726 1.00 12.27 45 GLU E N 1
ATOM 9950 C CA . GLU E 1 45 ? 9.472 17.552 59.481 1.00 13.39 45 GLU E CA 1
ATOM 9951 C C . GLU E 1 45 ? 9.230 16.333 58.569 1.00 12.93 45 GLU E C 1
ATOM 9952 O O . GLU E 1 45 ? 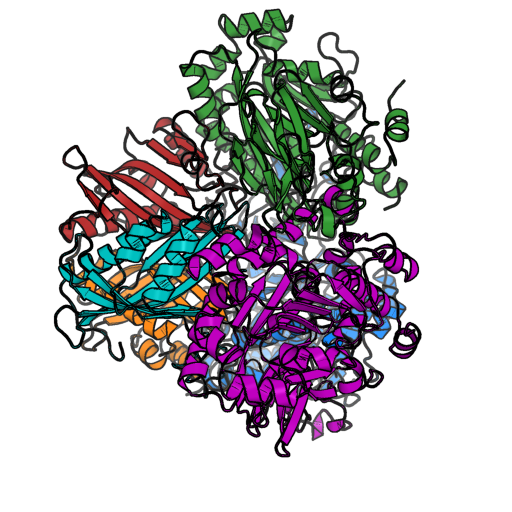9.343 15.182 58.999 1.00 11.57 45 GLU E O 1
ATOM 9958 N N . GLN E 1 46 ? 8.988 16.594 57.283 1.00 12.55 46 GLN E N 1
ATOM 9959 C CA . GLN E 1 46 ? 8.772 15.523 56.329 1.00 12.57 46 GLN E CA 1
ATOM 9960 C C . GLN E 1 46 ? 10.073 14.768 55.994 1.00 12.19 46 GLN E C 1
ATOM 9961 O O . GLN E 1 46 ? 10.031 13.588 55.666 1.00 12.91 46 GLN E O 1
ATOM 9967 N N . GLU E 1 47 ? 11.220 15.428 56.078 1.00 11.87 47 GLU E N 1
ATOM 9968 C CA . GLU E 1 47 ? 12.505 14.739 55.955 1.00 12.14 47 GLU E CA 1
ATOM 9969 C C . GLU E 1 47 ? 12.700 13.729 57.090 1.00 11.89 47 GLU E C 1
ATOM 9970 O O . GLU E 1 47 ? 13.205 12.635 56.863 1.00 11.31 47 GLU E O 1
ATOM 9976 N N . LEU E 1 48 ? 12.311 14.084 58.309 1.00 12.04 48 LEU E N 1
ATOM 9977 C CA . LEU E 1 48 ? 12.456 13.140 59.430 1.00 12.58 48 LEU E CA 1
ATOM 9978 C C . LEU E 1 48 ? 11.603 11.894 59.184 1.00 12.79 48 LEU E C 1
ATOM 9979 O O . LEU E 1 48 ? 12.052 10.791 59.447 1.00 12.44 48 LEU E O 1
ATOM 9984 N N . GLU E 1 49 ? 10.394 12.076 58.651 1.00 13.41 49 GLU E N 1
ATOM 9985 C CA . GLU E 1 49 ? 9.509 10.947 58.341 1.00 14.43 49 GLU E CA 1
ATOM 9986 C C . GLU E 1 49 ? 10.044 10.118 57.170 1.00 13.73 49 GLU E C 1
ATOM 9987 O O . GLU E 1 49 ? 10.249 8.921 57.306 1.00 13.60 49 GLU E O 1
ATOM 9993 N N . ARG E 1 50 ? 10.307 10.779 56.048 1.00 13.51 50 ARG E N 1
ATOM 9994 C CA . ARG E 1 50 ? 10.483 10.098 54.751 1.00 13.36 50 ARG E CA 1
ATOM 9995 C C . ARG E 1 50 ? 11.920 9.882 54.309 1.00 12.86 50 ARG E C 1
ATOM 9996 O O . ARG E 1 50 ? 12.163 9.126 53.375 1.00 13.16 50 ARG E O 1
ATOM 10004 N N . ILE E 1 51 ? 12.869 10.535 54.976 1.00 12.06 51 ILE E N 1
ATOM 10005 C CA . ILE E 1 51 ? 14.286 10.288 54.732 1.00 11.46 51 ILE E CA 1
ATOM 10006 C C . ILE E 1 51 ? 14.902 9.586 55.933 1.00 11.38 51 ILE E C 1
ATOM 10007 O O . ILE E 1 51 ? 15.261 8.414 55.848 1.00 11.43 51 ILE E O 1
ATOM 10012 N N . PHE E 1 52 ? 15.017 10.283 57.053 1.00 11.29 52 PHE E N 1
ATOM 10013 C CA . PHE E 1 52 ? 15.715 9.735 58.229 1.00 11.64 52 PHE E CA 1
ATOM 10014 C C . PHE E 1 52 ? 14.954 8.556 58.866 1.00 11.88 52 PHE E C 1
ATOM 10015 O O . PHE E 1 52 ? 15.565 7.665 59.463 1.00 11.57 52 PHE E O 1
ATOM 10023 N N . GLY E 1 53 ? 13.639 8.528 58.676 1.00 11.72 53 GLY E N 1
ATOM 10024 C CA . GLY E 1 53 ? 12.812 7.437 59.162 1.00 12.03 53 GLY E CA 1
ATOM 10025 C C . GLY E 1 53 ? 12.929 6.138 58.379 1.00 12.41 53 GLY E C 1
ATOM 10026 O O . GLY E 1 53 ? 12.431 5.115 58.831 1.00 13.12 53 GLY E O 1
ATOM 10027 N N . ARG E 1 54 ? 13.554 6.157 57.205 1.00 12.41 54 ARG E N 1
ATOM 10028 C CA . ARG E 1 54 ? 13.621 4.947 56.385 1.00 12.64 54 ARG E CA 1
ATOM 10029 C C . ARG E 1 54 ? 14.876 4.784 55.535 1.00 11.72 54 ARG E C 1
ATOM 10030 O O . ARG E 1 54 ? 14.914 3.937 54.638 1.00 11.91 54 ARG E O 1
ATOM 10038 N N . SER E 1 55 ? 15.917 5.534 55.857 1.00 10.93 55 SER E N 1
ATOM 10039 C CA . SER E 1 55 ? 17.213 5.364 55.214 1.00 10.50 55 SER E CA 1
ATOM 10040 C C . SER E 1 55 ? 18.121 4.557 56.113 1.00 10.87 55 SER E C 1
ATOM 10041 O O . SER E 1 55 ? 17.868 4.423 57.320 1.00 11.28 55 SER E O 1
ATOM 10044 N N . TRP E 1 56 ? 19.183 4.023 55.521 1.00 11.32 56 TRP E N 1
ATOM 10045 C CA . TRP E 1 56 ? 20.273 3.433 56.280 1.00 10.98 56 TRP E CA 1
ATOM 10046 C C . TRP E 1 56 ? 21.226 4.559 56.698 1.00 10.50 56 TRP E C 1
ATOM 10047 O O . TRP E 1 56 ? 21.718 5.312 55.858 1.00 10.43 56 TRP E O 1
ATOM 10058 N N . LEU E 1 57 ? 21.476 4.637 57.999 1.00 9.95 57 LEU E N 1
ATOM 10059 C CA . LEU E 1 57 ? 22.202 5.722 58.636 1.00 9.90 57 LEU E CA 1
ATOM 10060 C C . LEU E 1 57 ? 23.395 5.160 59.402 1.00 9.72 57 LEU E C 1
ATOM 10061 O O . LEU E 1 57 ? 23.297 4.116 60.035 1.00 9.67 57 LEU E O 1
ATOM 10066 N N . LEU E 1 58 ? 24.514 5.865 59.350 1.00 10.03 58 LEU E N 1
ATOM 10067 C CA . LEU E 1 58 ? 25.757 5.395 59.934 1.00 10.28 58 LEU E CA 1
ATOM 10068 C C . LEU E 1 58 ? 25.701 5.474 61.452 1.00 10.51 58 LEU E C 1
ATOM 10069 O O . LEU E 1 58 ? 25.406 6.530 62.008 1.00 9.67 58 LEU E O 1
ATOM 10074 N N . MET E 1 59 ? 25.984 4.335 62.099 1.00 10.58 59 MET E N 1
ATOM 10075 C CA . MET E 1 59 ? 26.039 4.203 63.552 1.00 10.66 59 MET E CA 1
ATOM 10076 C C . MET E 1 59 ? 27.469 4.198 64.054 1.00 11.02 59 MET E C 1
ATOM 10077 O O . MET E 1 59 ? 27.718 4.542 65.212 1.00 11.55 59 MET E O 1
ATOM 10082 N N . GLY E 1 60 ? 28.410 3.820 63.187 1.00 11.06 60 GLY E N 1
ATOM 10083 C CA . GLY E 1 60 ? 29.804 3.737 63.569 1.00 11.28 60 GLY E CA 1
ATOM 10084 C C . GLY E 1 60 ? 30.545 2.565 62.951 1.00 11.15 60 GLY E C 1
ATOM 10085 O O . GLY E 1 60 ? 30.300 2.192 61.822 1.00 10.61 60 GLY E O 1
ATOM 10086 N N . HIS E 1 61 ? 31.481 2.013 63.706 1.00 11.37 61 HIS E N 1
ATOM 10087 C CA . HIS E 1 61 ? 32.328 0.913 63.254 1.00 12.06 61 HIS E CA 1
ATOM 10088 C C . HIS E 1 61 ? 32.249 -0.199 64.310 1.00 12.29 61 HIS E C 1
ATOM 10089 O O . HIS E 1 61 ? 32.200 0.095 65.497 1.00 12.76 61 HIS E O 1
ATOM 10096 N N . GLU E 1 62 ? 32.215 -1.456 63.868 1.00 12.90 62 GLU E N 1
ATOM 10097 C CA . GLU E 1 62 ? 32.163 -2.648 64.745 1.00 13.60 62 GLU E CA 1
ATOM 10098 C C . GLU E 1 62 ? 33.238 -2.638 65.840 1.00 13.30 62 GLU E C 1
ATOM 10099 O O . GLU E 1 62 ? 32.974 -3.039 66.981 1.00 13.65 62 GLU E O 1
ATOM 10105 N N . THR E 1 63 ? 34.438 -2.172 65.501 1.00 12.78 63 THR E N 1
ATOM 10106 C CA . THR E 1 63 ? 35.543 -2.158 66.448 1.00 13.07 63 THR E CA 1
ATOM 10107 C C . THR E 1 63 ? 35.413 -1.103 67.555 1.00 13.37 63 THR E C 1
ATOM 10108 O O . THR E 1 63 ? 36.243 -1.074 68.473 1.00 12.94 63 THR E O 1
ATOM 10112 N N . GLN E 1 64 ? 34.398 -0.236 67.473 1.00 13.17 64 GLN E N 1
ATOM 10113 C CA . GLN E 1 64 ? 34.126 0.716 68.558 1.00 12.79 64 GLN E CA 1
ATOM 10114 C C . GLN E 1 64 ? 33.420 0.025 69.739 1.00 13.01 64 GLN E C 1
ATOM 10115 O O . GLN E 1 64 ? 33.522 0.476 70.877 1.00 12.15 64 GLN E O 1
ATOM 10121 N N . ILE E 1 65 ? 32.685 -1.048 69.457 1.00 13.32 65 ILE E N 1
ATOM 10122 C CA . ILE E 1 65 ? 31.968 -1.790 70.490 1.00 13.53 65 ILE E CA 1
ATOM 10123 C C . ILE E 1 65 ? 32.239 -3.293 70.360 1.00 13.82 65 ILE E C 1
ATOM 10124 O O . ILE E 1 65 ? 31.324 -4.065 70.034 1.00 14.05 65 ILE E O 1
ATOM 10129 N N . PRO E 1 66 ? 33.481 -3.713 70.593 1.00 14.03 66 PRO E N 1
ATOM 10130 C CA . PRO E 1 66 ? 33.881 -5.105 70.322 1.00 14.66 66 PRO E CA 1
ATOM 10131 C C . PRO E 1 66 ? 33.320 -6.189 71.275 1.00 14.85 66 PRO E C 1
ATOM 10132 O O . PRO E 1 66 ? 33.117 -7.314 70.833 1.00 15.37 66 PRO E O 1
ATOM 10136 N N . LYS E 1 67 ? 33.079 -5.863 72.535 1.00 15.01 67 LYS E N 1
ATOM 10137 C CA . LYS E 1 67 ? 32.743 -6.863 73.548 1.00 15.94 67 LYS E CA 1
ATOM 10138 C C . LYS E 1 67 ? 31.311 -6.724 74.062 1.00 14.94 67 LYS E C 1
ATOM 10139 O O . LYS E 1 67 ? 30.789 -5.627 74.128 1.00 14.94 67 LYS E O 1
ATOM 10145 N N . ALA E 1 68 ? 30.688 -7.855 74.396 1.00 13.96 68 ALA E N 1
ATOM 10146 C CA . ALA E 1 68 ? 29.351 -7.913 74.973 1.00 13.27 68 ALA E CA 1
ATOM 10147 C C . ALA E 1 68 ? 29.139 -6.838 76.019 1.00 12.99 68 ALA E C 1
ATOM 10148 O O . ALA E 1 68 ? 29.916 -6.722 76.961 1.00 13.10 68 ALA E O 1
ATOM 10150 N N . GLY E 1 69 ? 28.086 -6.046 75.853 1.00 12.68 69 GLY E N 1
ATOM 10151 C CA . GLY E 1 69 ? 27.766 -4.981 76.790 1.00 12.62 69 GLY E CA 1
ATOM 10152 C C . GLY E 1 69 ? 28.277 -3.616 76.351 1.00 12.33 69 GLY E C 1
ATOM 10153 O O . GLY E 1 69 ? 27.789 -2.584 76.830 1.00 11.69 69 GLY E O 1
ATOM 10154 N N . ASP E 1 70 ? 29.259 -3.607 75.446 1.00 12.21 70 ASP E N 1
ATOM 10155 C CA . ASP E 1 70 ? 29.836 -2.364 74.951 1.00 12.01 70 ASP E CA 1
ATOM 10156 C C . ASP E 1 70 ? 28.756 -1.632 74.189 1.00 11.71 70 ASP E C 1
ATOM 10157 O O . ASP E 1 70 ? 28.045 -2.226 73.382 1.00 11.45 70 ASP E O 1
ATOM 10162 N N . PHE E 1 71 ? 28.638 -0.341 74.444 1.00 11.73 71 PHE E N 1
ATOM 10163 C CA . PHE E 1 71 ? 27.637 0.482 73.797 1.00 11.53 71 PHE E CA 1
ATOM 10164 C C . PHE E 1 71 ? 28.131 1.871 73.476 1.00 11.41 71 PHE E C 1
ATOM 10165 O O . PHE E 1 71 ? 29.126 2.348 74.021 1.00 11.57 71 PHE E O 1
ATOM 10173 N N . MET E 1 72 ? 27.416 2.511 72.558 1.00 11.79 72 MET E N 1
ATOM 10174 C CA . MET E 1 72 ? 27.582 3.923 72.267 1.00 11.61 72 MET E CA 1
ATOM 10175 C C . MET E 1 72 ? 26.228 4.479 71.836 1.00 11.22 72 MET E C 1
ATOM 10176 O O . MET E 1 72 ? 25.430 3.780 71.207 1.00 10.29 72 MET E O 1
ATOM 10181 N N . THR E 1 73 ? 25.967 5.734 72.178 1.00 10.49 73 THR E N 1
ATOM 10182 C CA . THR E 1 73 ? 24.786 6.413 71.681 1.00 10.11 73 THR E CA 1
ATOM 10183 C C . THR E 1 73 ? 25.041 6.918 70.280 1.00 10.01 73 THR E C 1
ATOM 10184 O O . THR E 1 73 ? 26.189 7.057 69.828 1.00 9.65 73 THR E O 1
ATOM 10188 N N . ASN E 1 74 ? 23.946 7.205 69.593 1.00 9.65 74 ASN E N 1
ATOM 10189 C CA . ASN E 1 74 ? 23.990 7.862 68.298 1.00 9.27 74 ASN E CA 1
ATOM 10190 C C . ASN E 1 74 ? 22.614 8.447 68.001 1.00 8.81 74 ASN E C 1
ATOM 10191 O O . ASN E 1 74 ? 21.740 8.452 68.862 1.00 8.27 74 ASN E O 1
ATOM 10196 N N . TYR E 1 75 ? 22.441 8.982 66.799 1.00 8.96 75 TYR E N 1
ATOM 10197 C CA . TYR E 1 75 ? 21.167 9.519 66.359 1.00 8.66 75 TYR E CA 1
ATOM 10198 C C . TYR E 1 75 ? 20.740 8.955 65.013 1.00 8.30 75 TYR E C 1
ATOM 10199 O O . TYR E 1 75 ? 21.553 8.620 64.172 1.00 8.36 75 TYR E O 1
ATOM 10208 N N . MET E 1 76 ? 19.430 8.848 64.860 1.00 8.32 76 MET E N 1
ATOM 10209 C CA . MET E 1 76 ? 18.766 8.647 63.590 1.00 8.16 76 MET E CA 1
ATOM 10210 C C . MET E 1 76 ? 17.813 9.834 63.453 1.00 7.72 76 MET E C 1
ATOM 10211 O O . MET E 1 76 ? 16.771 9.880 64.071 1.00 7.27 76 MET E O 1
ATOM 10216 N N . GLY E 1 77 ? 18.219 10.823 62.671 1.00 8.05 77 GLY E N 1
ATOM 10217 C CA . GLY E 1 77 ? 17.541 12.099 62.638 1.00 8.27 77 GLY E CA 1
ATOM 10218 C C . GLY E 1 77 ? 17.736 12.773 63.979 1.00 8.80 77 GLY E C 1
ATOM 10219 O O . GLY E 1 77 ? 18.877 12.995 64.404 1.00 8.88 77 GLY E O 1
ATOM 10220 N N . GLU E 1 78 ? 16.630 13.066 64.654 1.00 9.17 78 GLU E N 1
ATOM 10221 C CA . GLU E 1 78 ? 16.662 13.575 66.028 1.00 9.81 78 GLU E CA 1
ATOM 10222 C C . GLU E 1 78 ? 16.175 12.549 67.057 1.00 9.68 78 GLU E C 1
ATOM 10223 O O . GLU E 1 78 ? 15.915 12.889 68.208 1.00 10.26 78 GLU E O 1
ATOM 10229 N N . ASP E 1 79 ? 16.093 11.295 66.642 1.00 9.69 79 ASP E N 1
ATOM 10230 C CA . ASP E 1 79 ? 15.849 10.189 67.561 1.00 9.47 79 ASP E CA 1
ATOM 10231 C C . ASP E 1 79 ? 17.151 9.667 68.112 1.00 9.41 79 ASP E C 1
ATOM 10232 O O . ASP E 1 79 ? 18.009 9.179 67.343 1.00 9.35 79 ASP E O 1
ATOM 10237 N N . PRO E 1 80 ? 17.312 9.743 69.429 1.00 8.87 80 PRO E N 1
ATOM 10238 C CA . PRO E 1 80 ? 18.513 9.200 70.067 1.00 9.28 80 PRO E CA 1
ATOM 10239 C C . PRO E 1 80 ? 18.410 7.690 70.128 1.00 9.36 80 PRO E C 1
ATOM 10240 O O . PRO E 1 80 ? 17.350 7.183 70.492 1.00 9.92 80 PRO E O 1
ATOM 10244 N N . VAL E 1 81 ? 19.471 6.990 69.748 1.00 9.24 81 VAL E N 1
ATOM 10245 C CA . VAL E 1 81 ? 19.495 5.544 69.794 1.00 9.19 81 VAL E CA 1
ATOM 10246 C C . VAL E 1 81 ? 20.680 5.002 70.601 1.00 9.53 81 VAL E C 1
ATOM 10247 O O . VAL E 1 81 ? 21.690 5.663 70.767 1.00 10.05 81 VAL E O 1
ATOM 10251 N N . MET E 1 82 ? 20.521 3.782 71.094 1.00 9.72 82 MET E N 1
ATOM 10252 C CA . MET E 1 82 ? 21.595 3.009 71.713 1.00 9.40 82 MET E CA 1
ATOM 10253 C C . MET E 1 82 ? 22.104 1.973 70.702 1.00 9.02 82 MET E C 1
ATOM 10254 O O . MET E 1 82 ? 21.315 1.317 70.044 1.00 7.92 82 MET E O 1
ATOM 10259 N N . VAL E 1 83 ? 23.423 1.854 70.581 1.00 9.11 83 VAL E N 1
ATOM 10260 C CA . VAL E 1 83 ? 24.084 0.893 69.710 1.00 9.44 83 VAL E CA 1
ATOM 10261 C C . VAL E 1 83 ? 24.882 -0.030 70.637 1.00 10.02 83 VAL E C 1
ATOM 10262 O O . VAL E 1 83 ? 25.867 0.412 71.233 1.00 9.77 83 VAL E O 1
ATOM 10266 N N . VAL E 1 84 ? 24.461 -1.293 70.749 1.00 9.97 84 VAL E N 1
ATOM 10267 C CA . VAL E 1 84 ? 24.919 -2.196 71.809 1.00 10.38 84 VAL E CA 1
ATOM 10268 C C . VAL E 1 84 ? 25.301 -3.582 71.289 1.00 10.83 84 VAL E C 1
ATOM 10269 O O . VAL E 1 84 ? 24.539 -4.212 70.568 1.00 11.37 84 VAL E O 1
ATOM 10273 N N . ARG E 1 85 ? 26.483 -4.049 71.674 1.00 11.49 85 ARG E N 1
ATOM 10274 C CA . ARG E 1 85 ? 26.936 -5.390 71.359 1.00 11.72 85 ARG E CA 1
ATOM 10275 C C . ARG E 1 85 ? 26.267 -6.397 72.293 1.00 12.46 85 ARG E C 1
ATOM 10276 O O . ARG E 1 85 ? 26.272 -6.218 73.521 1.00 12.47 85 ARG E O 1
ATOM 10284 N N . GLN E 1 86 ? 25.705 -7.443 71.701 1.00 12.43 86 GLN E N 1
ATOM 10285 C CA . GLN E 1 86 ? 25.004 -8.488 72.423 1.00 13.18 86 GLN E CA 1
ATOM 10286 C C . GLN E 1 86 ? 25.946 -9.626 72.802 1.00 14.19 86 GLN E C 1
ATOM 10287 O O . GLN E 1 86 ? 27.056 -9.735 72.280 1.00 13.85 86 GLN E O 1
ATOM 10293 N N . LYS E 1 87 ? 25.480 -10.472 73.715 1.00 15.55 87 LYS E N 1
ATOM 10294 C CA . LYS E 1 87 ? 26.225 -11.647 74.158 1.00 16.56 87 LYS E CA 1
ATOM 10295 C C . LYS E 1 87 ? 26.574 -12.576 72.999 1.00 16.52 87 LYS E C 1
ATOM 10296 O O . LYS E 1 87 ? 27.644 -13.157 72.977 1.00 16.68 87 LYS E O 1
ATOM 10302 N N . ASN E 1 88 ? 25.675 -12.701 72.028 1.00 16.87 88 ASN E N 1
ATOM 10303 C CA . ASN E 1 88 ? 25.904 -13.588 70.874 1.00 16.85 88 ASN E CA 1
ATOM 10304 C C . ASN E 1 88 ? 26.703 -12.953 69.732 1.00 16.62 88 ASN E C 1
ATOM 10305 O O . ASN E 1 88 ? 26.897 -13.584 68.694 1.00 16.73 88 ASN E O 1
ATOM 10310 N N . GLY E 1 89 ? 27.169 -11.713 69.908 1.00 16.04 89 GLY E N 1
ATOM 10311 C CA . GLY E 1 89 ? 27.995 -11.056 68.905 1.00 15.53 89 GLY E CA 1
ATOM 10312 C C . GLY E 1 89 ? 27.226 -10.139 67.964 1.00 15.21 89 GLY E C 1
ATOM 10313 O O . GLY E 1 89 ? 27.816 -9.370 67.236 1.00 15.28 89 GLY E O 1
ATOM 10314 N N . GLU E 1 90 ? 25.904 -10.210 67.987 1.00 15.14 90 GLU E N 1
ATOM 10315 C CA . GLU E 1 90 ? 25.065 -9.295 67.211 1.00 15.36 90 GLU E CA 1
ATOM 10316 C C . GLU E 1 90 ? 25.098 -7.868 67.753 1.00 14.24 90 GLU E C 1
ATOM 10317 O O . GLU E 1 90 ? 25.507 -7.633 68.877 1.00 13.56 90 GLU E O 1
ATOM 10323 N N . ILE E 1 91 ? 24.686 -6.919 66.922 1.00 13.24 91 ILE E N 1
ATOM 10324 C CA . ILE E 1 91 ? 24.520 -5.546 67.358 1.00 12.51 91 ILE E CA 1
ATOM 10325 C C . ILE E 1 91 ? 23.046 -5.164 67.273 1.00 12.59 91 ILE E C 1
ATOM 10326 O O . ILE E 1 91 ? 22.398 -5.405 66.259 1.00 13.35 91 ILE E O 1
ATOM 10331 N N . ARG E 1 92 ? 22.529 -4.563 68.340 1.00 12.13 92 ARG E N 1
ATOM 10332 C CA . ARG E 1 92 ? 21.206 -3.978 68.329 1.00 12.10 92 ARG E CA 1
ATOM 10333 C C . ARG E 1 92 ? 21.258 -2.460 68.394 1.00 11.10 92 ARG E C 1
ATOM 10334 O O . ARG E 1 92 ? 22.137 -1.872 69.015 1.00 10.99 92 ARG E O 1
ATOM 10342 N N . VAL E 1 93 ? 20.297 -1.841 67.735 1.00 9.82 93 VAL E N 1
ATOM 10343 C CA . VAL E 1 93 ? 20.095 -0.416 67.796 1.00 9.36 93 VAL E CA 1
ATOM 10344 C C . VAL E 1 93 ? 18.647 -0.210 68.186 1.00 9.24 93 VAL E C 1
ATOM 10345 O O . VAL E 1 93 ? 17.743 -0.738 67.538 1.00 8.45 93 VAL E O 1
ATOM 10349 N N . PHE E 1 94 ? 18.427 0.528 69.263 1.00 8.75 94 PHE E N 1
ATOM 10350 C CA . PHE E 1 94 ? 17.081 0.787 69.729 1.00 9.06 94 PHE E CA 1
ATOM 10351 C C . PHE E 1 94 ? 16.911 2.213 70.239 1.00 9.05 94 PHE E C 1
ATOM 10352 O O . PHE E 1 94 ? 17.867 2.855 70.638 1.00 9.39 94 PHE E O 1
ATOM 10360 N N . LEU E 1 95 ? 15.687 2.704 70.182 1.00 9.31 95 LEU E N 1
ATOM 10361 C CA . LEU E 1 95 ? 15.362 4.069 70.610 1.00 9.71 95 LEU E CA 1
ATOM 10362 C C . LEU E 1 95 ? 15.690 4.253 72.088 1.00 9.64 95 LEU E C 1
ATOM 10363 O O . LEU E 1 95 ? 15.382 3.396 72.911 1.00 10.09 95 LEU E O 1
ATOM 10368 N N . ASN E 1 96 ? 16.361 5.354 72.409 1.00 9.54 96 ASN E N 1
ATOM 10369 C CA . ASN E 1 96 ? 16.792 5.669 73.765 1.00 9.25 96 ASN E CA 1
ATOM 10370 C C . ASN E 1 96 ? 15.666 6.389 74.476 1.00 9.17 96 ASN E C 1
ATOM 10371 O O . ASN E 1 96 ? 15.803 7.530 74.900 1.00 8.69 96 ASN E O 1
ATOM 10376 N N . GLN E 1 97 ? 14.542 5.693 74.593 1.00 9.79 97 GLN E N 1
ATOM 10377 C CA . GLN E 1 97 ? 13.332 6.238 75.172 1.00 10.11 97 GLN E CA 1
ATOM 10378 C C . GLN E 1 97 ? 12.529 5.116 75.829 1.00 10.44 97 GLN E C 1
ATOM 10379 O O . GLN E 1 97 ? 12.181 4.131 75.181 1.00 10.81 97 GLN E O 1
ATOM 10385 N N . CYS E 1 98 ? 12.222 5.294 77.108 1.00 10.62 98 CYS E N 1
ATOM 10386 C CA . CYS E 1 98 ? 11.328 4.411 77.846 1.00 10.45 98 CYS E CA 1
ATOM 10387 C C . CYS E 1 98 ? 9.895 4.637 77.349 1.00 10.74 98 CYS E C 1
ATOM 10388 O O . CYS E 1 98 ? 9.467 5.775 77.206 1.00 11.33 98 CYS E O 1
ATOM 10391 N N . ARG E 1 99 ? 9.148 3.565 77.109 1.00 10.53 99 ARG E N 1
ATOM 10392 C CA . ARG E 1 99 ? 7.789 3.684 76.579 1.00 10.39 99 ARG E CA 1
ATOM 10393 C C . ARG E 1 99 ? 6.762 4.045 77.654 1.00 10.47 99 ARG E C 1
ATOM 10394 O O . ARG E 1 99 ? 5.592 4.319 77.335 1.00 9.69 99 ARG E O 1
ATOM 10402 N N . HIS E 1 100 ? 7.178 4.032 78.914 1.00 10.58 100 HIS E N 1
ATOM 10403 C CA . HIS E 1 100 ? 6.293 4.438 80.011 1.00 10.84 100 HIS E CA 1
ATOM 10404 C C . HIS E 1 100 ? 5.937 5.923 79.941 1.00 10.86 100 HIS E C 1
ATOM 10405 O O . HIS E 1 100 ? 4.787 6.256 79.671 1.00 11.55 100 HIS E O 1
ATOM 10412 N N . ARG E 1 101 ? 6.909 6.807 80.187 1.00 10.73 101 ARG E N 1
ATOM 10413 C CA . ARG E 1 101 ? 6.712 8.256 80.043 1.00 10.47 101 ARG E CA 1
ATOM 10414 C C . ARG E 1 101 ? 7.862 8.960 79.327 1.00 10.36 101 ARG E C 1
ATOM 10415 O O . ARG E 1 101 ? 8.002 10.174 79.451 1.00 10.28 101 ARG E O 1
ATOM 10423 N N . GLY E 1 102 ? 8.667 8.210 78.573 1.00 10.23 102 GLY E N 1
ATOM 10424 C CA . GLY E 1 102 ? 9.567 8.801 77.601 1.00 10.12 102 GLY E CA 1
ATOM 10425 C C . GLY E 1 102 ? 10.948 9.153 78.120 1.00 10.00 102 GLY E C 1
ATOM 10426 O O . GLY E 1 102 ? 11.710 9.818 77.422 1.00 9.72 102 GLY E O 1
ATOM 10427 N N . MET E 1 103 ? 11.290 8.711 79.325 1.00 10.27 103 MET E N 1
ATOM 10428 C CA . MET E 1 103 ? 12.608 9.031 79.894 1.00 10.23 103 MET E CA 1
ATOM 10429 C C . MET E 1 103 ? 13.732 8.404 79.065 1.00 10.52 103 MET E C 1
ATOM 10430 O O . MET E 1 103 ? 13.592 7.309 78.521 1.00 9.88 103 MET E O 1
ATOM 10435 N N . ARG E 1 104 ? 14.834 9.126 78.925 1.00 10.98 104 ARG E N 1
ATOM 10436 C CA . ARG E 1 104 ? 15.989 8.594 78.226 1.00 11.74 104 ARG E CA 1
ATOM 10437 C C . ARG E 1 104 ? 16.532 7.463 79.095 1.00 11.74 104 ARG E C 1
ATOM 10438 O O . ARG E 1 104 ? 16.660 7.618 80.308 1.00 11.88 104 ARG E O 1
ATOM 10446 N N . ILE E 1 105 ? 16.764 6.315 78.472 1.00 11.37 105 ILE E N 1
ATOM 10447 C CA . ILE E 1 105 ? 17.108 5.085 79.186 1.00 12.51 105 ILE E CA 1
ATOM 10448 C C . ILE E 1 105 ? 18.550 5.140 79.697 1.00 12.57 105 ILE E C 1
ATOM 10449 O O . ILE E 1 105 ? 18.822 4.800 80.848 1.00 12.96 105 ILE E O 1
ATOM 10454 N N . CYS E 1 106 ? 19.453 5.611 78.844 1.00 13.06 106 CYS E N 1
ATOM 10455 C CA . CYS E 1 106 ? 20.854 5.769 79.189 1.00 13.72 106 CYS E CA 1
ATOM 10456 C C . CYS E 1 106 ? 21.354 7.166 78.823 1.00 14.21 106 CYS E C 1
ATOM 10457 O O . CYS E 1 106 ? 21.212 7.621 77.684 1.00 14.20 106 CYS E O 1
ATOM 10460 N N . ARG E 1 107 ? 21.950 7.839 79.798 1.00 14.63 107 ARG E N 1
ATOM 10461 C CA . ARG E 1 107 ? 22.359 9.229 79.637 1.00 15.19 107 ARG E CA 1
ATOM 10462 C C . ARG E 1 107 ? 23.862 9.376 79.338 1.00 14.97 107 ARG E C 1
ATOM 10463 O O . ARG E 1 107 ? 24.318 10.461 78.968 1.00 15.59 107 ARG E O 1
ATOM 10471 N N . ALA E 1 108 ? 24.600 8.270 79.453 1.00 14.13 108 ALA E N 1
ATOM 10472 C CA . ALA E 1 108 ? 26.013 8.213 79.118 1.00 13.57 108 ALA E CA 1
ATOM 10473 C C . ALA E 1 108 ? 26.215 8.029 77.620 1.00 13.25 108 ALA E C 1
ATOM 10474 O O . ALA E 1 108 ? 25.352 7.457 76.939 1.00 12.48 108 ALA E O 1
ATOM 10476 N N . ASP E 1 109 ? 27.363 8.498 77.129 1.00 12.32 109 ASP E N 1
ATOM 10477 C CA . ASP E 1 109 ? 27.733 8.417 75.715 1.00 12.32 109 ASP E CA 1
ATOM 10478 C C . ASP E 1 109 ? 28.107 7.036 75.252 1.00 12.93 109 ASP E C 1
ATOM 10479 O O . ASP E 1 109 ? 27.966 6.707 74.077 1.00 12.41 109 ASP E O 1
ATOM 10484 N N . GLY E 1 110 ? 28.633 6.246 76.179 1.00 13.41 110 GLY E N 1
ATOM 10485 C CA . GLY E 1 110 ? 29.124 4.929 75.872 1.00 13.86 110 GLY E CA 1
ATOM 10486 C C . GLY E 1 110 ? 29.839 4.328 77.067 1.00 14.05 110 GLY E C 1
ATOM 10487 O O . GLY E 1 110 ? 30.007 4.966 78.097 1.00 13.91 110 GLY E O 1
ATOM 10488 N N . GLY E 1 111 ? 30.274 3.092 76.890 1.00 14.54 111 GLY E N 1
ATOM 10489 C CA . GLY E 1 111 ? 30.952 2.333 77.920 1.00 14.95 111 GLY E CA 1
ATOM 10490 C C . GLY E 1 111 ? 30.613 0.864 77.784 1.00 15.37 111 GLY E C 1
ATOM 10491 O O . GLY E 1 111 ? 30.357 0.352 76.690 1.00 15.60 111 GLY E O 1
ATOM 10492 N N . ASN E 1 112 ? 30.615 0.175 78.907 1.00 15.74 112 ASN E N 1
ATOM 10493 C CA . ASN E 1 112 ? 30.240 -1.226 78.942 1.00 15.51 112 ASN E CA 1
ATOM 10494 C C . ASN E 1 112 ? 29.173 -1.348 79.996 1.00 15.48 112 ASN E C 1
ATOM 10495 O O . ASN E 1 112 ? 29.454 -1.101 81.175 1.00 15.09 112 ASN E O 1
ATOM 10500 N N . ALA E 1 113 ? 27.957 -1.705 79.577 1.00 15.34 113 ALA E N 1
ATOM 10501 C CA . ALA E 1 113 ? 26.829 -1.808 80.501 1.00 15.71 113 ALA E CA 1
ATOM 10502 C C . ALA E 1 113 ? 26.440 -3.250 80.816 1.00 15.48 113 ALA E C 1
ATOM 10503 O O . ALA E 1 113 ? 26.474 -4.130 79.949 1.00 15.55 113 ALA E O 1
ATOM 10505 N N . LYS E 1 114 ? 26.056 -3.461 82.068 1.00 15.52 114 LYS E N 1
ATOM 10506 C CA . LYS E 1 114 ? 25.529 -4.736 82.535 1.00 16.20 114 LYS E CA 1
ATOM 10507 C C . LYS E 1 114 ? 24.062 -4.839 82.132 1.00 15.86 114 LYS E C 1
ATOM 10508 O O . LYS E 1 114 ? 23.548 -5.909 81.791 1.00 15.11 114 LYS E O 1
ATOM 10514 N N . SER E 1 115 ? 23.404 -3.691 82.199 1.00 15.46 115 SER E N 1
ATOM 10515 C CA . SER E 1 115 ? 21.998 -3.541 81.868 1.00 15.51 115 SER E CA 1
ATOM 10516 C C . SER E 1 115 ? 21.656 -2.051 81.915 1.00 15.31 115 SER E C 1
ATOM 10517 O O . SER E 1 115 ? 22.536 -1.217 82.158 1.00 14.55 115 SER E O 1
ATOM 10520 N N . PHE E 1 116 ? 20.388 -1.726 81.673 1.00 15.11 116 PHE E N 1
ATOM 10521 C CA . PHE E 1 116 ? 19.920 -0.342 81.711 1.00 15.30 116 PHE E CA 1
ATOM 10522 C C . PHE E 1 116 ? 18.663 -0.239 82.550 1.00 15.67 116 PHE E C 1
ATOM 10523 O O . PHE E 1 116 ? 17.796 -1.086 82.466 1.00 16.21 116 PHE E O 1
ATOM 10531 N N . THR E 1 117 ? 18.580 0.803 83.359 1.00 16.16 117 THR E N 1
ATOM 10532 C CA . THR E 1 117 ? 17.412 1.063 84.185 1.00 16.88 117 THR E CA 1
ATOM 10533 C C . THR E 1 117 ? 16.913 2.470 83.897 1.00 16.64 117 THR E C 1
ATOM 10534 O O . THR E 1 117 ? 17.697 3.410 83.827 1.00 17.07 117 THR E O 1
ATOM 10538 N N . CYS E 1 118 ? 15.615 2.604 83.675 1.00 16.40 118 CYS E N 1
ATOM 10539 C CA . CYS E 1 118 ? 15.010 3.918 83.598 1.00 15.85 118 CYS E CA 1
ATOM 10540 C C . CYS E 1 118 ? 15.054 4.549 84.987 1.00 15.74 118 CYS E C 1
ATOM 10541 O O . CYS E 1 118 ? 14.596 3.949 85.950 1.00 15.46 118 CYS E O 1
ATOM 10544 N N . SER E 1 119 ? 15.623 5.746 85.078 1.00 15.37 119 SER E N 1
ATOM 10545 C CA . SER E 1 119 ? 15.760 6.455 86.344 1.00 15.91 119 SER E CA 1
ATOM 10546 C C . SER E 1 119 ? 14.419 6.978 86.914 1.00 15.60 119 SER E C 1
ATOM 10547 O O . SER E 1 119 ? 14.312 7.207 88.120 1.00 16.60 119 SER E O 1
ATOM 10550 N N . TYR E 1 120 ? 13.408 7.149 86.070 1.00 14.70 120 TYR E N 1
ATOM 10551 C CA . TYR E 1 120 ? 12.139 7.759 86.495 1.00 14.17 120 TYR E CA 1
ATOM 10552 C C . TYR E 1 120 ? 11.272 6.814 87.360 1.00 14.28 120 TYR E C 1
ATOM 10553 O O . TYR E 1 120 ? 10.983 7.127 88.512 1.00 14.01 120 TYR E O 1
ATOM 10562 N N . HIS E 1 121 ? 10.850 5.673 86.808 1.00 14.18 121 HIS E N 1
ATOM 10563 C CA . HIS E 1 121 ? 10.035 4.711 87.564 1.00 13.59 121 HIS E CA 1
ATOM 10564 C C . HIS E 1 121 ? 10.643 3.312 87.620 1.00 13.33 121 HIS E C 1
ATOM 10565 O O . HIS E 1 121 ? 9.973 2.378 88.027 1.00 13.35 121 HIS E O 1
ATOM 10572 N N . GLY E 1 122 ? 11.897 3.165 87.206 1.00 12.88 122 GLY E N 1
ATOM 10573 C CA . GLY E 1 122 ? 12.625 1.919 87.396 1.00 12.49 122 GLY E CA 1
ATOM 10574 C C . GLY E 1 122 ? 12.324 0.776 86.462 1.00 11.84 122 GLY E C 1
ATOM 10575 O O . GLY E 1 122 ? 12.742 -0.343 86.737 1.00 11.36 122 GLY E O 1
ATOM 10576 N N . TRP E 1 123 ? 11.620 1.027 85.359 1.00 11.84 123 TRP E N 1
ATOM 10577 C CA . TRP E 1 123 ? 11.487 -0.003 84.326 1.00 11.80 123 TRP E CA 1
ATOM 10578 C C . TRP E 1 123 ? 12.918 -0.433 83.935 1.00 12.11 123 TRP E C 1
ATOM 10579 O O . TRP E 1 123 ? 13.800 0.407 83.750 1.00 12.06 123 TRP E O 1
ATOM 10590 N N . ALA E 1 124 ? 13.174 -1.739 83.867 1.00 12.51 124 ALA E N 1
ATOM 10591 C CA . ALA E 1 124 ? 14.529 -2.226 83.611 1.00 12.76 124 ALA E CA 1
ATOM 10592 C C . ALA E 1 124 ? 14.619 -2.971 82.295 1.00 12.37 124 ALA E C 1
ATOM 10593 O O . ALA E 1 124 ? 13.737 -3.739 81.957 1.00 13.27 124 ALA E O 1
ATOM 10595 N N . TYR E 1 125 ? 15.727 -2.749 81.599 1.00 11.80 125 TYR E N 1
ATOM 10596 C CA . TYR E 1 125 ? 15.994 -3.290 80.281 1.00 11.65 125 TYR E CA 1
ATOM 10597 C C . TYR E 1 125 ? 17.296 -4.087 80.291 1.00 11.52 125 TYR E C 1
ATOM 10598 O O . TYR E 1 125 ? 18.198 -3.778 81.059 1.00 11.08 125 TYR E O 1
ATOM 10607 N N . ASP E 1 126 ? 17.389 -5.119 79.455 1.00 11.44 126 ASP E N 1
ATOM 10608 C CA . ASP E 1 126 ? 18.658 -5.812 79.252 1.00 11.63 126 ASP E CA 1
ATOM 10609 C C . ASP E 1 126 ? 19.424 -5.078 78.161 1.00 11.46 126 ASP E C 1
ATOM 10610 O O . ASP E 1 126 ? 18.947 -4.070 77.623 1.00 11.46 126 ASP E O 1
ATOM 10615 N N . THR E 1 127 ? 20.606 -5.570 77.816 1.00 11.20 127 THR E N 1
ATOM 10616 C CA . THR E 1 127 ? 21.431 -4.883 76.821 1.00 11.35 127 THR E CA 1
ATOM 10617 C C . THR E 1 127 ? 20.910 -4.976 75.382 1.00 11.04 127 THR E C 1
ATOM 10618 O O . THR E 1 127 ? 21.436 -4.327 74.507 1.00 11.09 127 THR E O 1
ATOM 10622 N N . GLY E 1 128 ? 19.903 -5.809 75.142 1.00 11.45 128 GLY E N 1
ATOM 10623 C CA . GLY E 1 128 ? 19.227 -5.887 73.853 1.00 11.16 128 GLY E CA 1
ATOM 10624 C C . GLY E 1 128 ? 18.057 -4.930 73.718 1.00 11.07 128 GLY E C 1
ATOM 10625 O O . GLY E 1 128 ? 17.381 -4.913 72.691 1.00 11.28 128 GLY E O 1
ATOM 10626 N N . GLY E 1 129 ? 17.820 -4.124 74.749 1.00 10.77 129 GLY E N 1
ATOM 10627 C CA . GLY E 1 129 ? 16.705 -3.212 74.773 1.00 11.02 129 GLY E CA 1
ATOM 10628 C C . GLY E 1 129 ? 15.373 -3.850 75.123 1.00 11.31 129 GLY E C 1
ATOM 10629 O O . GLY E 1 129 ? 14.330 -3.233 74.908 1.00 11.39 129 GLY E O 1
ATOM 10630 N N . ASN E 1 130 ? 15.390 -5.071 75.646 1.00 11.54 130 ASN E N 1
ATOM 10631 C CA . ASN E 1 130 ? 14.147 -5.732 76.080 1.00 12.14 130 ASN E CA 1
ATOM 10632 C C . ASN E 1 130 ? 13.747 -5.269 77.468 1.00 11.95 130 ASN E C 1
ATOM 10633 O O . ASN E 1 130 ? 14.563 -5.185 78.354 1.00 12.73 130 ASN E O 1
ATOM 10638 N N . LEU E 1 131 ? 12.482 -4.958 77.656 1.00 12.48 131 LEU E N 1
ATOM 10639 C CA . LEU E 1 131 ? 11.968 -4.643 78.974 1.00 12.61 131 LEU E CA 1
ATOM 10640 C C . LEU E 1 131 ? 11.907 -5.939 79.768 1.00 13.22 131 LEU E C 1
ATOM 10641 O O . LEU E 1 131 ? 11.106 -6.791 79.450 1.00 12.83 131 LEU E O 1
ATOM 10646 N N . VAL E 1 132 ? 12.740 -6.080 80.803 1.00 13.96 132 VAL E N 1
ATOM 10647 C CA . VAL E 1 132 ? 12.787 -7.331 81.568 1.00 14.41 132 VAL E CA 1
ATOM 10648 C C . VAL E 1 132 ? 12.111 -7.288 82.940 1.00 15.15 132 VAL E C 1
ATOM 10649 O O . VAL E 1 132 ? 11.817 -8.344 83.506 1.00 15.05 132 VAL E O 1
ATOM 10653 N N . SER E 1 133 ? 11.877 -6.087 83.478 1.00 15.71 133 SER E N 1
ATOM 10654 C CA . SER E 1 133 ? 11.088 -5.949 84.700 1.00 16.19 133 SER E CA 1
ATOM 10655 C C . SER E 1 133 ? 10.498 -4.564 84.908 1.00 16.11 133 SER E C 1
ATOM 10656 O O . SER E 1 133 ? 10.993 -3.555 84.389 1.00 15.36 133 SER E O 1
ATOM 10659 N N . VAL E 1 134 ? 9.430 -4.548 85.695 1.00 15.74 134 VAL E N 1
ATOM 10660 C CA . VAL E 1 134 ? 8.640 -3.364 85.939 1.00 16.63 134 VAL E CA 1
ATOM 10661 C C . VAL E 1 134 ? 8.274 -3.409 87.416 1.00 17.16 134 VAL E C 1
ATOM 10662 O O . VAL E 1 134 ? 7.578 -4.335 87.832 1.00 16.60 134 VAL E O 1
ATOM 10666 N N . PRO E 1 135 ? 8.729 -2.444 88.213 1.00 17.99 135 PRO E N 1
ATOM 10667 C CA . PRO E 1 135 ? 8.383 -2.432 89.637 1.00 18.35 135 PRO E CA 1
ATOM 10668 C C . PRO E 1 135 ? 6.869 -2.511 89.856 1.00 19.13 135 PRO E C 1
ATOM 10669 O O . PRO E 1 135 ? 6.096 -1.874 89.133 1.00 18.70 135 PRO E O 1
ATOM 10673 N N . PHE E 1 136 ? 6.473 -3.323 90.829 1.00 19.98 136 PHE E N 1
ATOM 10674 C CA . PHE E 1 136 ? 5.077 -3.479 91.213 1.00 21.06 136 PHE E CA 1
ATOM 10675 C C . PHE E 1 136 ? 4.219 -4.007 90.065 1.00 21.13 136 PHE E C 1
ATOM 10676 O O . PHE E 1 136 ? 3.045 -3.680 89.976 1.00 20.37 136 PHE E O 1
ATOM 10684 N N . GLU E 1 137 ? 4.810 -4.850 89.212 1.00 21.84 137 GLU E N 1
ATOM 10685 C CA . GLU E 1 137 ? 4.111 -5.389 88.038 1.00 22.77 137 GLU E CA 1
ATOM 10686 C C . GLU E 1 137 ? 2.884 -6.209 88.423 1.00 23.42 137 GLU E C 1
ATOM 10687 O O . GLU E 1 137 ? 1.823 -6.040 87.837 1.00 23.11 137 GLU E O 1
ATOM 10693 N N . GLU E 1 138 ? 3.071 -7.121 89.374 1.00 24.53 138 GLU E N 1
ATOM 10694 C CA . GLU E 1 138 ? 2.036 -8.051 89.804 1.00 25.96 138 GLU E CA 1
ATOM 10695 C C . GLU E 1 138 ? 0.778 -7.339 90.297 1.00 25.66 138 GLU E C 1
ATOM 10696 O O . GLU E 1 138 ? -0.325 -7.765 89.997 1.00 25.73 138 GLU E O 1
ATOM 10702 N N . GLN E 1 139 ? 0.939 -6.235 91.017 1.00 25.93 139 GLN E N 1
ATOM 10703 C CA . GLN E 1 139 ? -0.221 -5.525 91.568 1.00 26.38 139 GLN E CA 1
ATOM 10704 C C . GLN E 1 139 ? -0.788 -4.439 90.633 1.00 25.66 139 GLN E C 1
ATOM 10705 O O . GLN E 1 139 ? -2.008 -4.322 90.497 1.00 26.44 139 GLN E O 1
ATOM 10711 N N . ALA E 1 140 ? 0.080 -3.679 89.970 1.00 24.62 140 ALA E N 1
ATOM 10712 C CA . ALA E 1 140 ? -0.340 -2.501 89.198 1.00 23.82 140 ALA E CA 1
ATOM 10713 C C . ALA E 1 140 ? -0.371 -2.687 87.655 1.00 23.12 140 ALA E C 1
ATOM 10714 O O . ALA E 1 140 ? -1.038 -1.922 86.954 1.00 22.61 140 ALA E O 1
ATOM 10716 N N . PHE E 1 141 ? 0.326 -3.702 87.137 1.00 22.30 141 PHE E N 1
ATOM 10717 C CA . PHE E 1 141 ? 0.312 -4.012 85.706 1.00 21.52 141 PHE E CA 1
ATOM 10718 C C . PHE E 1 141 ? -0.038 -5.483 85.430 1.00 22.09 141 PHE E C 1
ATOM 10719 O O . PHE E 1 141 ? 0.742 -6.191 84.785 1.00 22.08 141 PHE E O 1
ATOM 10727 N N . PRO E 1 142 ? -1.191 -5.960 85.906 1.00 22.31 142 PRO E N 1
ATOM 10728 C CA . PRO E 1 142 ? -1.559 -7.379 85.743 1.00 22.55 142 PRO E CA 1
ATOM 10729 C C . PRO E 1 142 ? -1.567 -7.915 84.292 1.00 22.38 142 PRO E C 1
ATOM 10730 O O . PRO E 1 142 ? -1.108 -9.029 84.071 1.00 22.40 142 PRO E O 1
ATOM 10734 N N . GLY E 1 143 ? -2.074 -7.156 83.330 1.00 22.10 143 GLY E N 1
ATOM 10735 C CA . GLY E 1 143 ? -2.087 -7.632 81.947 1.00 22.54 143 GLY E CA 1
ATOM 10736 C C . GLY E 1 143 ? -0.753 -7.548 81.185 1.00 22.02 143 GLY E C 1
ATOM 10737 O O . GLY E 1 143 ? -0.566 -8.228 80.156 1.00 23.07 143 GLY E O 1
ATOM 10738 N N . LEU E 1 144 ? 0.182 -6.755 81.706 1.00 20.82 144 LEU E N 1
ATOM 10739 C CA . LEU E 1 144 ? 1.296 -6.229 80.912 1.00 19.58 144 LEU E CA 1
ATOM 10740 C C . LEU E 1 144 ? 2.170 -7.311 80.315 1.00 18.56 144 LEU E C 1
ATOM 10741 O O . LEU E 1 144 ? 2.653 -8.211 81.006 1.00 18.90 144 LEU E O 1
ATOM 10746 N N . ARG E 1 145 ? 2.356 -7.217 79.009 1.00 17.05 145 ARG E N 1
ATOM 10747 C CA . ARG E 1 145 ? 3.279 -8.078 78.291 1.00 16.40 145 ARG E CA 1
ATOM 10748 C C . ARG E 1 145 ? 4.546 -7.274 78.018 1.00 15.70 145 ARG E C 1
ATOM 10749 O O . ARG E 1 145 ? 4.594 -6.483 77.069 1.00 15.00 145 ARG E O 1
ATOM 10757 N N . LYS E 1 146 ? 5.570 -7.475 78.849 1.00 14.54 146 LYS E N 1
ATOM 10758 C CA . LYS E 1 146 ? 6.798 -6.694 78.750 1.00 14.41 146 LYS E CA 1
ATOM 10759 C C . LYS E 1 146 ? 7.508 -6.821 77.398 1.00 14.22 146 LYS E C 1
ATOM 10760 O O . LYS E 1 146 ? 8.147 -5.861 76.931 1.00 13.95 146 LYS E O 1
ATOM 10766 N N . GLU E 1 147 ? 7.412 -7.999 76.778 1.00 13.74 147 GLU E N 1
ATOM 10767 C CA . GLU E 1 147 ? 7.993 -8.233 75.452 1.00 14.09 147 GLU E CA 1
ATOM 10768 C C . GLU E 1 147 ? 7.404 -7.317 74.364 1.00 13.50 147 GLU E C 1
ATOM 10769 O O . GLU E 1 147 ? 8.000 -7.170 73.309 1.00 12.83 147 GLU E O 1
ATOM 10775 N N . ASP E 1 148 ? 6.260 -6.689 74.645 1.00 13.26 148 ASP E N 1
ATOM 10776 C CA . ASP E 1 148 ? 5.631 -5.747 73.724 1.00 14.06 148 ASP E CA 1
ATOM 10777 C C . ASP E 1 148 ? 5.854 -4.270 74.098 1.00 14.01 148 ASP E C 1
ATOM 10778 O O . ASP E 1 148 ? 5.364 -3.386 73.390 1.00 14.01 148 ASP E O 1
ATOM 10783 N N . TRP E 1 149 ? 6.573 -3.992 75.186 1.00 13.12 149 TRP E N 1
ATOM 10784 C CA . TRP E 1 149 ? 6.716 -2.596 75.643 1.00 13.54 149 TRP E CA 1
ATOM 10785 C C . TRP E 1 149 ? 8.155 -2.081 75.739 1.00 13.11 149 TRP E C 1
ATOM 10786 O O . TRP E 1 149 ? 8.438 -1.116 76.449 1.00 14.12 149 TRP E O 1
ATOM 10797 N N . GLY E 1 150 ? 9.044 -2.688 74.963 1.00 12.61 150 GLY E N 1
ATOM 10798 C CA . GLY E 1 150 ? 10.400 -2.212 74.833 1.00 12.24 150 GLY E CA 1
ATOM 10799 C C . GLY E 1 150 ? 10.497 -1.143 73.770 1.00 11.42 150 GLY E C 1
ATOM 10800 O O . GLY E 1 150 ? 9.630 -1.014 72.910 1.00 11.41 150 GLY E O 1
ATOM 10801 N N . PRO E 1 151 ? 11.550 -0.351 73.828 1.00 11.17 151 PRO E N 1
ATOM 10802 C CA . PRO E 1 151 ? 11.763 0.694 72.815 1.00 10.87 151 PRO E CA 1
ATOM 10803 C C . PRO E 1 151 ? 11.905 0.127 71.386 1.00 10.87 151 PRO E C 1
ATOM 10804 O O . PRO E 1 151 ? 12.376 -1.004 71.196 1.00 10.31 151 PRO E O 1
ATOM 10808 N N . LEU E 1 152 ? 11.510 0.936 70.405 1.00 11.07 152 LEU E N 1
ATOM 10809 C CA . LEU E 1 152 ? 11.551 0.578 68.990 1.00 11.34 152 LEU E CA 1
ATOM 10810 C C . LEU E 1 152 ? 12.934 0.114 68.598 1.00 11.08 152 LEU E C 1
ATOM 10811 O O . LEU E 1 152 ? 13.937 0.717 69.003 1.00 11.81 152 LEU E O 1
ATOM 10816 N N . GLN E 1 153 ? 12.989 -0.981 67.848 1.00 10.74 153 GLN E N 1
ATOM 10817 C CA . GLN E 1 153 ? 14.242 -1.562 67.399 1.00 10.58 153 GLN E CA 1
ATOM 10818 C C . GLN E 1 153 ? 14.440 -1.170 65.944 1.00 10.45 153 GLN E C 1
ATOM 10819 O O . GLN E 1 153 ? 13.504 -1.199 65.160 1.00 10.15 153 GLN E O 1
ATOM 10825 N N . ALA E 1 154 ? 15.659 -0.787 65.592 1.00 10.52 154 ALA E N 1
ATOM 10826 C CA . ALA E 1 154 ? 16.030 -0.552 64.216 1.00 10.99 154 ALA E CA 1
ATOM 10827 C C . ALA E 1 154 ? 16.670 -1.816 63.660 1.00 11.14 154 ALA E C 1
ATOM 10828 O O . ALA E 1 154 ? 17.222 -2.606 64.413 1.00 12.09 154 ALA E O 1
ATOM 10830 N N . ARG E 1 155 ? 16.565 -2.024 62.353 1.00 11.50 155 ARG E N 1
ATOM 10831 C CA . ARG E 1 155 ? 17.398 -3.014 61.668 1.00 11.82 155 ARG E CA 1
ATOM 10832 C C . ARG E 1 155 ? 18.851 -2.582 61.729 1.00 11.85 155 ARG E C 1
ATOM 10833 O O . ARG E 1 155 ? 19.153 -1.390 61.638 1.00 11.27 155 ARG E O 1
ATOM 10841 N N . VAL E 1 156 ? 19.744 -3.560 61.856 1.00 11.74 156 VAL E N 1
ATOM 10842 C CA . VAL E 1 156 ? 21.163 -3.301 61.909 1.00 12.10 156 VAL E CA 1
ATOM 10843 C C . VAL E 1 156 ? 21.912 -4.231 60.976 1.00 12.50 156 VAL E C 1
ATOM 10844 O O . VAL E 1 156 ? 21.804 -5.454 61.090 1.00 12.17 156 VAL E O 1
ATOM 10848 N N . GLU E 1 157 ? 22.702 -3.648 60.077 1.00 12.62 157 GLU E N 1
ATOM 10849 C CA . GLU E 1 157 ? 23.534 -4.421 59.172 1.00 12.93 157 GLU E CA 1
ATOM 10850 C C . GLU E 1 157 ? 24.885 -3.723 59.024 1.00 13.79 157 GLU E C 1
ATOM 10851 O O . GLU E 1 157 ? 25.010 -2.521 59.321 1.00 13.52 157 GLU E O 1
ATOM 10857 N N . THR E 1 158 ? 25.894 -4.472 58.576 1.00 13.39 158 THR E N 1
ATOM 10858 C CA . THR E 1 158 ? 27.219 -3.937 58.416 1.00 13.70 158 THR E CA 1
ATOM 10859 C C . THR E 1 158 ? 27.731 -4.121 57.008 1.00 13.53 158 THR E C 1
ATOM 10860 O O . THR E 1 158 ? 27.299 -5.006 56.280 1.00 13.22 158 THR E O 1
ATOM 10864 N N . TYR E 1 159 ? 28.662 -3.253 56.640 1.00 13.52 159 TYR E N 1
ATOM 10865 C CA . TYR E 1 159 ? 29.425 -3.412 55.426 1.00 13.67 159 TYR E CA 1
ATOM 10866 C C . TYR E 1 159 ? 30.883 -3.135 55.742 1.00 13.96 159 TYR E C 1
ATOM 10867 O O . TYR E 1 159 ? 31.273 -1.982 56.011 1.00 14.38 159 TYR E O 1
ATOM 10876 N N . LYS E 1 160 ? 31.680 -4.203 55.736 1.00 13.93 160 LYS E N 1
ATOM 10877 C CA . LYS E 1 160 ? 33.117 -4.119 55.899 1.00 13.92 160 LYS E CA 1
ATOM 10878 C C . LYS E 1 160 ? 33.495 -3.243 57.092 1.00 13.67 160 LYS E C 1
ATOM 10879 O O . LYS E 1 160 ? 34.367 -2.372 57.003 1.00 13.01 160 LYS E O 1
ATOM 10885 N N . GLY E 1 161 ? 32.799 -3.484 58.206 1.00 13.42 161 GLY E N 1
ATOM 10886 C CA . GLY E 1 161 ? 33.130 -2.876 59.480 1.00 13.24 161 GLY E CA 1
ATOM 10887 C C . GLY E 1 161 ? 32.211 -1.741 59.882 1.00 12.85 161 GLY E C 1
ATOM 10888 O O . GLY E 1 161 ? 32.068 -1.469 61.065 1.00 12.43 161 GLY E O 1
ATOM 10889 N N . LEU E 1 162 ? 31.601 -1.073 58.906 1.00 12.56 162 LEU E N 1
ATOM 10890 C CA . LEU E 1 162 ? 30.681 0.037 59.176 1.00 11.98 162 LEU E CA 1
ATOM 10891 C C . LEU E 1 162 ? 29.316 -0.497 59.599 1.00 11.74 162 LEU E C 1
ATOM 10892 O O . LEU E 1 162 ? 28.795 -1.407 58.971 1.00 12.02 162 LEU E O 1
ATOM 10897 N N . ILE E 1 163 ? 28.737 0.081 60.653 1.00 10.92 163 ILE E N 1
ATOM 10898 C CA . ILE E 1 163 ? 27.416 -0.315 61.134 1.00 10.50 163 ILE E CA 1
ATOM 10899 C C . ILE E 1 163 ? 26.402 0.698 60.636 1.00 10.16 163 ILE E C 1
ATOM 10900 O O . ILE E 1 163 ? 26.589 1.883 60.837 1.00 10.25 163 ILE E O 1
ATOM 10905 N N . PHE E 1 164 ? 25.330 0.235 60.010 1.00 9.92 164 PHE E N 1
ATOM 10906 C CA . PHE E 1 164 ? 24.218 1.103 59.598 1.00 9.82 164 PHE E CA 1
ATOM 10907 C C . PHE E 1 164 ? 22.945 0.600 60.245 1.00 9.12 164 PHE E C 1
ATOM 10908 O O . PHE E 1 164 ? 22.825 -0.561 60.529 1.00 9.96 164 PHE E O 1
ATOM 10916 N N . ALA E 1 165 ? 21.997 1.485 60.484 1.00 9.47 165 ALA E N 1
ATOM 10917 C CA . ALA E 1 165 ? 20.699 1.120 61.034 1.00 9.46 165 ALA E CA 1
ATOM 10918 C C . ALA E 1 165 ? 19.601 1.754 60.203 1.00 9.61 165 ALA E C 1
ATOM 10919 O O . ALA E 1 165 ? 19.815 2.791 59.587 1.00 9.86 165 ALA E O 1
ATOM 10921 N N . ASN E 1 166 ? 18.421 1.147 60.226 1.00 9.54 166 ASN E N 1
ATOM 10922 C CA . ASN E 1 166 ? 17.263 1.595 59.429 1.00 9.84 166 ASN E CA 1
ATOM 10923 C C . ASN E 1 166 ? 16.031 1.093 60.155 1.00 10.16 166 ASN E C 1
ATOM 10924 O O . ASN E 1 166 ? 15.963 -0.093 60.482 1.00 10.35 166 ASN E O 1
ATOM 10929 N N . TRP E 1 167 ? 15.077 1.982 60.444 1.00 10.75 167 TRP E N 1
ATOM 10930 C CA . TRP E 1 167 ? 13.852 1.585 61.141 1.00 10.92 167 TRP E CA 1
ATOM 10931 C C . TRP E 1 167 ? 12.921 0.716 60.297 1.00 11.73 167 TRP E C 1
ATOM 10932 O O . TRP E 1 167 ? 12.098 -0.017 60.851 1.00 11.38 167 TRP E O 1
ATOM 10943 N N . ASP E 1 168 ? 13.003 0.857 58.971 1.00 12.12 168 ASP E N 1
ATOM 10944 C CA . ASP E 1 168 ? 11.934 0.419 58.072 1.00 12.60 168 ASP E CA 1
ATOM 10945 C C . ASP E 1 168 ? 12.164 -0.999 57.525 1.00 12.76 168 ASP E C 1
ATOM 10946 O O . ASP E 1 168 ? 13.124 -1.265 56.806 1.00 11.79 168 ASP E O 1
ATOM 10951 N N . ALA E 1 169 ? 11.277 -1.917 57.893 1.00 13.42 169 ALA E N 1
ATOM 10952 C CA . ALA E 1 169 ? 11.367 -3.311 57.447 1.00 13.98 169 ALA E CA 1
ATOM 10953 C C . ALA E 1 169 ? 11.184 -3.467 55.924 1.00 14.18 169 ALA E C 1
ATOM 10954 O O . ALA E 1 169 ? 11.586 -4.478 55.363 1.00 15.18 169 ALA E O 1
ATOM 10956 N N . ASP E 1 170 ? 10.588 -2.474 55.267 1.00 14.59 170 ASP E N 1
ATOM 10957 C CA . ASP E 1 170 ? 10.383 -2.489 53.811 1.00 15.08 170 ASP E CA 1
ATOM 10958 C C . ASP E 1 170 ? 11.556 -1.952 52.990 1.00 15.54 170 ASP E C 1
ATOM 10959 O O . ASP E 1 170 ? 11.569 -2.115 51.765 1.00 15.75 170 ASP E O 1
ATOM 10964 N N . ALA E 1 171 ? 12.529 -1.306 53.642 1.00 14.81 171 ALA E N 1
ATOM 10965 C CA . ALA E 1 171 ? 13.719 -0.834 52.953 1.00 14.34 171 ALA E CA 1
ATOM 10966 C C . ALA E 1 171 ? 14.462 -2.014 52.374 1.00 14.23 171 ALA E C 1
ATOM 10967 O O . ALA E 1 171 ? 14.345 -3.133 52.862 1.00 14.28 171 ALA E O 1
ATOM 10969 N N . PRO E 1 172 ? 15.247 -1.784 51.335 1.00 13.87 172 PRO E N 1
ATOM 10970 C CA . PRO E 1 172 ? 16.136 -2.831 50.854 1.00 13.80 172 PRO E CA 1
ATOM 10971 C C . PRO E 1 172 ? 17.168 -3.110 51.942 1.00 14.58 172 PRO E C 1
ATOM 10972 O O . PRO E 1 172 ? 17.343 -2.275 52.860 1.00 14.27 172 PRO E O 1
ATOM 10976 N N . ASP E 1 173 ? 17.832 -4.260 51.874 1.00 14.40 173 ASP E N 1
ATOM 10977 C CA . ASP E 1 173 ? 18.904 -4.533 52.810 1.00 14.89 173 ASP E CA 1
ATOM 10978 C C . ASP E 1 173 ? 20.078 -3.602 52.499 1.00 14.69 173 ASP E C 1
ATOM 10979 O O . ASP E 1 173 ? 20.114 -2.973 51.440 1.00 14.60 173 ASP E O 1
ATOM 10984 N N . LEU E 1 174 ? 21.011 -3.479 53.432 1.00 14.77 174 LEU E N 1
ATOM 10985 C CA . LEU E 1 174 ? 22.124 -2.544 53.274 1.00 14.56 174 LEU E CA 1
ATOM 10986 C C . LEU E 1 174 ? 22.904 -2.801 51.979 1.00 14.88 174 LEU E C 1
ATOM 10987 O O . LEU E 1 174 ? 23.263 -1.861 51.272 1.00 14.29 174 LEU E O 1
ATOM 10992 N N . ASP E 1 175 ? 23.169 -4.063 51.661 1.00 15.03 175 ASP E N 1
ATOM 10993 C CA . ASP E 1 175 ? 23.960 -4.360 50.460 1.00 15.34 175 ASP E CA 1
ATOM 10994 C C . ASP E 1 175 ? 23.324 -3.750 49.216 1.00 15.06 175 ASP E C 1
ATOM 10995 O O . ASP E 1 175 ? 23.993 -3.110 48.425 1.00 15.01 175 ASP E O 1
ATOM 11000 N N . THR E 1 176 ? 22.023 -3.938 49.077 1.00 14.57 176 THR E N 1
ATOM 11001 C CA . THR E 1 176 ? 21.267 -3.372 47.970 1.00 14.55 176 THR E CA 1
ATOM 11002 C C . THR E 1 176 ? 21.170 -1.823 48.055 1.00 14.17 176 THR E C 1
ATOM 11003 O O . THR E 1 176 ? 21.239 -1.126 47.049 1.00 13.75 176 THR E O 1
ATOM 11007 N N . TYR E 1 177 ? 21.045 -1.294 49.259 1.00 13.91 177 TYR E N 1
ATOM 11008 C CA . TYR E 1 177 ? 20.955 0.154 49.457 1.00 14.13 177 TYR E CA 1
ATOM 11009 C C . TYR E 1 177 ? 22.225 0.855 48.975 1.00 14.41 177 TYR E C 1
ATOM 11010 O O . TYR E 1 177 ? 22.166 1.900 48.335 1.00 13.89 177 TYR E O 1
ATOM 11019 N N . LEU E 1 178 ? 23.368 0.247 49.270 1.00 15.33 178 LEU E N 1
ATOM 11020 C CA . LEU E 1 178 ? 24.663 0.738 48.820 1.00 16.18 178 LEU E CA 1
ATOM 11021 C C . LEU E 1 178 ? 24.838 0.499 47.319 1.00 16.95 178 LEU E C 1
ATOM 11022 O O . LEU E 1 178 ? 25.286 1.384 46.587 1.00 17.15 178 LEU E O 1
ATOM 11027 N N . GLY E 1 179 ? 24.470 -0.695 46.873 1.00 17.58 179 GLY E N 1
ATOM 11028 C CA . GLY E 1 179 ? 24.507 -1.056 45.462 1.00 18.09 179 GLY E CA 1
ATOM 11029 C C . GLY E 1 179 ? 25.874 -0.846 44.832 1.00 18.31 179 GLY E C 1
ATOM 11030 O O . GLY E 1 179 ? 26.889 -1.230 45.407 1.00 17.63 179 GLY E O 1
ATOM 11031 N N . GLU E 1 180 ? 25.891 -0.198 43.668 1.00 18.76 180 GLU E N 1
ATOM 11032 C CA . GLU E 1 180 ? 27.137 0.058 42.934 1.00 19.36 180 GLU E CA 1
ATOM 11033 C C . GLU E 1 180 ? 28.092 0.960 43.711 1.00 18.56 180 GLU E C 1
ATOM 11034 O O . GLU E 1 180 ? 29.295 0.952 43.451 1.00 18.20 180 GLU E O 1
ATOM 11040 N N . ALA E 1 181 ? 27.564 1.746 44.652 1.00 17.86 181 ALA E N 1
ATOM 11041 C CA . ALA E 1 181 ? 28.412 2.623 45.462 1.00 17.22 181 ALA E CA 1
ATOM 11042 C C . ALA E 1 181 ? 29.446 1.861 46.305 1.00 16.74 181 ALA E C 1
ATOM 11043 O O . ALA E 1 181 ? 30.474 2.419 46.674 1.00 16.75 181 ALA E O 1
ATOM 11045 N N . LYS E 1 182 ? 29.176 0.592 46.604 1.00 16.47 182 LYS E N 1
ATOM 11046 C CA . LYS E 1 182 ? 30.137 -0.279 47.281 1.00 16.32 182 LYS E CA 1
ATOM 11047 C C . LYS E 1 182 ? 31.530 -0.189 46.652 1.00 15.84 182 LYS E C 1
ATOM 11048 O O . LYS E 1 182 ? 32.541 -0.123 47.357 1.00 15.48 182 LYS E O 1
ATOM 11054 N N . PHE E 1 183 ? 31.566 -0.180 45.324 1.00 15.47 183 PHE E N 1
ATOM 11055 C CA . PHE E 1 183 ? 32.813 -0.083 44.554 1.00 15.80 183 PHE E CA 1
ATOM 11056 C C . PHE E 1 183 ? 33.703 1.052 45.083 1.00 15.39 183 PHE E C 1
ATOM 11057 O O . PHE E 1 183 ? 34.892 0.871 45.307 1.00 14.85 183 PHE E O 1
ATOM 11065 N N . TYR E 1 184 ? 33.099 2.215 45.290 1.00 15.38 184 TYR E N 1
ATOM 11066 C CA . TYR E 1 184 ? 33.821 3.415 45.706 1.00 15.43 184 TYR E CA 1
ATOM 11067 C C . TYR E 1 184 ? 34.155 3.442 47.202 1.00 15.10 184 TYR E C 1
ATOM 11068 O O . TYR E 1 184 ? 35.204 3.963 47.587 1.00 15.17 184 TYR E O 1
ATOM 11077 N N . MET E 1 185 ? 33.288 2.849 48.026 1.00 15.17 185 MET E N 1
ATOM 11078 C CA . MET E 1 185 ? 33.548 2.658 49.457 1.00 15.03 185 MET E CA 1
ATOM 11079 C C . MET E 1 185 ? 34.742 1.747 49.654 1.00 15.21 185 MET E C 1
ATOM 11080 O O . MET E 1 185 ? 35.535 1.940 50.576 1.00 15.05 185 MET E O 1
ATOM 11085 N N . ASP E 1 186 ? 34.876 0.757 48.773 1.00 15.48 186 ASP E N 1
ATOM 11086 C CA . ASP E 1 186 ? 35.931 -0.261 48.889 1.00 15.87 186 ASP E CA 1
ATOM 11087 C C . ASP E 1 186 ? 37.322 0.320 48.823 1.00 15.58 186 ASP E C 1
ATOM 11088 O O . ASP E 1 186 ? 38.239 -0.248 49.402 1.00 15.30 186 ASP E O 1
ATOM 11093 N N . HIS E 1 187 ? 37.479 1.467 48.161 1.00 15.53 187 HIS E N 1
ATOM 11094 C CA . HIS E 1 187 ? 38.769 2.158 48.167 1.00 15.71 187 HIS E CA 1
ATOM 11095 C C . HIS E 1 187 ? 39.273 2.451 49.579 1.00 15.36 187 HIS E C 1
ATOM 11096 O O . HIS E 1 187 ? 40.470 2.491 49.801 1.00 15.91 187 HIS E O 1
ATOM 11103 N N . MET E 1 188 ? 38.373 2.679 50.527 1.00 15.03 188 MET E N 1
ATOM 11104 C CA . MET E 1 188 ? 38.768 2.897 51.913 1.00 14.57 188 MET E CA 1
ATOM 11105 C C . MET E 1 188 ? 38.652 1.622 52.750 1.00 14.76 188 MET E C 1
ATOM 11106 O O . MET E 1 188 ? 39.503 1.374 53.606 1.00 14.33 188 MET E O 1
ATOM 11111 N N . LEU E 1 189 ? 37.604 0.832 52.498 1.00 14.90 189 LEU E N 1
ATOM 11112 C CA . LEU E 1 189 ? 37.196 -0.260 53.390 1.00 15.57 189 LEU E CA 1
ATOM 11113 C C . LEU E 1 189 ? 37.739 -1.656 53.042 1.00 15.87 189 LEU E C 1
ATOM 11114 O O . LEU E 1 189 ? 37.690 -2.545 53.884 1.00 15.32 189 LEU E O 1
ATOM 11119 N N . ASP E 1 190 ? 38.268 -1.842 51.832 1.00 16.93 190 ASP E N 1
ATOM 11120 C CA . ASP E 1 190 ? 38.635 -3.181 51.350 1.00 17.44 190 ASP E CA 1
ATOM 11121 C C . ASP E 1 190 ? 40.062 -3.284 50.843 1.00 18.04 190 ASP E C 1
ATOM 11122 O O . ASP E 1 190 ? 40.359 -4.089 49.952 1.00 18.47 190 ASP E O 1
ATOM 11127 N N . ARG E 1 191 ? 40.947 -2.489 51.425 1.00 18.42 191 ARG E N 1
ATOM 11128 C CA . ARG E 1 191 ? 42.347 -2.453 51.016 1.00 18.56 191 ARG E CA 1
ATOM 11129 C C . ARG E 1 191 ? 43.163 -3.645 51.507 1.00 19.00 191 ARG E C 1
ATOM 11130 O O . ARG E 1 191 ? 44.235 -3.932 50.960 1.00 19.63 191 ARG E O 1
ATOM 11138 N N . THR E 1 192 ? 42.682 -4.319 52.543 1.00 19.27 192 THR E N 1
ATOM 11139 C CA . THR E 1 192 ? 43.396 -5.464 53.122 1.00 19.23 192 THR E CA 1
ATOM 11140 C C . THR E 1 192 ? 42.435 -6.516 53.636 1.00 19.36 192 THR E C 1
ATOM 11141 O O . THR E 1 192 ? 41.280 -6.222 53.896 1.00 19.30 192 THR E O 1
ATOM 11145 N N . GLU E 1 193 ? 42.918 -7.756 53.748 1.00 19.88 193 GLU E N 1
ATOM 11146 C CA . GLU E 1 193 ? 42.123 -8.854 54.308 1.00 20.25 193 GLU E CA 1
ATOM 11147 C C . GLU E 1 193 ? 41.865 -8.665 55.811 1.00 19.46 193 GLU E C 1
ATOM 11148 O O . GLU E 1 193 ? 40.937 -9.224 56.353 1.00 19.33 193 GLU E O 1
ATOM 11154 N N . ALA E 1 194 ? 42.703 -7.875 56.472 1.00 19.39 194 ALA E N 1
ATOM 11155 C CA . ALA E 1 194 ? 42.510 -7.521 57.876 1.00 18.92 194 ALA E CA 1
ATOM 11156 C C . ALA E 1 194 ? 41.305 -6.591 58.136 1.00 18.67 194 ALA E C 1
ATOM 11157 O O . ALA E 1 194 ? 40.899 -6.442 59.268 1.00 19.14 194 ALA E O 1
ATOM 11159 N N . GLY E 1 195 ? 40.747 -5.962 57.102 1.00 18.55 195 GLY E N 1
ATOM 11160 C CA . GLY E 1 195 ? 39.690 -4.974 57.287 1.00 17.89 195 GLY E CA 1
ATOM 11161 C C . GLY E 1 195 ? 40.215 -3.693 57.938 1.00 17.18 195 GLY E C 1
ATOM 11162 O O . GLY E 1 195 ? 41.423 -3.537 58.129 1.00 17.20 195 GLY E O 1
ATOM 11163 N N . THR E 1 196 ? 39.301 -2.789 58.287 1.00 16.12 196 THR E N 1
ATOM 11164 C CA . THR E 1 196 ? 39.643 -1.563 59.004 1.00 15.16 196 THR E CA 1
ATOM 11165 C C . THR E 1 196 ? 39.247 -1.662 60.464 1.00 14.86 196 THR E C 1
ATOM 11166 O O . THR E 1 196 ? 38.523 -2.560 60.866 1.00 14.36 196 THR E O 1
ATOM 11170 N N . GLU E 1 197 ? 39.736 -0.702 61.234 1.00 14.43 197 GLU E N 1
ATOM 11171 C CA . GLU E 1 197 ? 39.303 -0.473 62.599 1.00 14.44 197 GLU E CA 1
ATOM 11172 C C . GLU E 1 197 ? 39.188 1.021 62.829 1.00 14.18 197 GLU E C 1
ATOM 11173 O O . GLU E 1 197 ? 39.822 1.821 62.135 1.00 14.64 197 GLU E O 1
ATOM 11179 N N . ALA E 1 198 ? 38.403 1.407 63.814 1.00 14.10 198 ALA E N 1
ATOM 11180 C CA . ALA E 1 198 ? 38.329 2.800 64.220 1.00 14.60 198 ALA E CA 1
ATOM 11181 C C . ALA E 1 198 ? 39.443 3.100 65.206 1.00 15.03 198 ALA E C 1
ATOM 11182 O O . ALA E 1 198 ? 39.705 2.317 66.111 1.00 15.55 198 ALA E O 1
ATOM 11184 N N . ILE E 1 199 ? 40.086 4.244 65.038 1.00 15.05 199 ILE E N 1
ATOM 11185 C CA . ILE E 1 199 ? 40.818 4.861 66.133 1.00 15.12 199 ILE E CA 1
ATOM 11186 C C . ILE E 1 199 ? 39.755 5.262 67.169 1.00 15.29 199 ILE E C 1
ATOM 11187 O O . ILE E 1 199 ? 38.724 5.845 66.797 1.00 14.95 199 ILE E O 1
ATOM 11192 N N . PRO E 1 200 ? 39.953 4.919 68.445 1.00 15.23 200 PRO E N 1
ATOM 11193 C CA . PRO E 1 200 ? 38.974 5.314 69.467 1.00 14.98 200 PRO E CA 1
ATOM 11194 C C . PRO E 1 200 ? 38.870 6.845 69.571 1.00 14.75 200 PRO E C 1
ATOM 11195 O O . PRO E 1 200 ? 39.858 7.544 69.366 1.00 14.01 200 PRO E O 1
ATOM 11199 N N . GLY E 1 201 ? 37.674 7.343 69.873 1.00 14.55 201 GLY E N 1
ATOM 11200 C CA . GLY E 1 201 ? 37.428 8.764 69.994 1.00 14.24 201 GLY E CA 1
ATOM 11201 C C . GLY E 1 201 ? 36.526 9.217 68.869 1.00 13.87 201 GLY E C 1
ATOM 11202 O O . GLY E 1 201 ? 36.781 8.895 67.708 1.00 14.36 201 GLY E O 1
ATOM 11203 N N . ILE E 1 202 ? 35.457 9.932 69.232 1.00 13.38 202 ILE E N 1
ATOM 11204 C CA . ILE E 1 202 ? 34.509 10.511 68.293 1.00 12.83 202 ILE E CA 1
ATOM 11205 C C . ILE E 1 202 ? 34.374 11.995 68.641 1.00 12.49 202 ILE E C 1
ATOM 11206 O O . ILE E 1 202 ? 33.975 12.350 69.762 1.00 12.79 202 ILE E O 1
ATOM 11211 N N . GLN E 1 203 ? 34.700 12.859 67.688 1.00 11.76 203 GLN E N 1
ATOM 11212 C CA . GLN E 1 203 ? 34.520 14.285 67.868 1.00 11.37 203 GLN E CA 1
ATOM 11213 C C . GLN E 1 203 ? 33.131 14.701 67.424 1.00 11.15 203 GLN E C 1
ATOM 11214 O O . GLN E 1 203 ? 32.683 14.336 66.341 1.00 11.17 203 GLN E O 1
ATOM 11220 N N . LYS E 1 204 ? 32.462 15.473 68.275 1.00 10.46 204 LYS E N 1
ATOM 11221 C CA . LYS E 1 204 ? 31.127 15.975 68.003 1.00 9.91 204 LYS E CA 1
ATOM 11222 C C . LYS E 1 204 ? 31.137 17.488 68.092 1.00 9.36 204 LYS E C 1
ATOM 11223 O O . LYS E 1 204 ? 31.633 18.037 69.061 1.00 8.94 204 LYS E O 1
ATOM 11229 N N . TRP E 1 205 ? 30.615 18.163 67.073 1.00 9.01 205 TRP E N 1
ATOM 11230 C CA . TRP E 1 205 ? 30.430 19.609 67.157 1.00 8.87 205 TRP E CA 1
ATOM 11231 C C . TRP E 1 205 ? 29.197 20.088 66.402 1.00 8.53 205 TRP E C 1
ATOM 11232 O O . TRP E 1 205 ? 28.607 19.340 65.638 1.00 8.50 205 TRP E O 1
ATOM 11243 N N . VAL E 1 206 ? 28.799 21.325 66.678 1.00 8.00 206 VAL E N 1
ATOM 11244 C CA . VAL E 1 206 ? 27.538 21.886 66.224 1.00 7.66 206 VAL E CA 1
ATOM 11245 C C . VAL E 1 206 ? 27.809 22.984 65.196 1.00 8.34 206 VAL E C 1
ATOM 11246 O O . VAL E 1 206 ? 28.536 23.939 65.502 1.00 8.71 206 VAL E O 1
ATOM 11250 N N . ILE E 1 207 ? 27.230 22.846 63.998 1.00 8.40 207 ILE E N 1
ATOM 11251 C CA . ILE E 1 207 ? 27.300 23.858 62.933 1.00 8.88 207 ILE E CA 1
ATOM 11252 C C . ILE E 1 207 ? 25.897 24.306 62.592 1.00 9.28 207 ILE E C 1
ATOM 11253 O O . ILE E 1 207 ? 25.096 23.480 62.187 1.00 9.76 207 ILE E O 1
ATOM 11258 N N . PRO E 1 208 ? 25.563 25.583 62.752 1.00 10.26 208 PRO E N 1
ATOM 11259 C CA . PRO E 1 208 ? 24.235 26.059 62.328 1.00 10.54 208 PRO E CA 1
ATOM 11260 C C . PRO E 1 208 ? 24.048 26.166 60.789 1.00 10.70 208 PRO E C 1
ATOM 11261 O O . PRO E 1 208 ? 23.977 27.269 60.232 1.00 10.95 208 PRO E O 1
ATOM 11265 N N . CYS E 1 209 ? 23.945 25.011 60.121 1.00 10.03 209 CYS E N 1
ATOM 11266 C CA . CYS E 1 209 ? 23.582 24.949 58.709 1.00 9.98 209 CYS E CA 1
ATOM 11267 C C . CYS E 1 209 ? 22.719 23.733 58.419 1.00 10.35 209 CYS E C 1
ATOM 11268 O O . CYS E 1 209 ? 22.592 22.826 59.241 1.00 10.63 209 CYS E O 1
ATOM 11271 N N . ASN E 1 210 ? 22.125 23.711 57.233 1.00 10.41 210 ASN E N 1
ATOM 11272 C CA . ASN E 1 210 ? 21.325 22.570 56.823 1.00 10.18 210 ASN E CA 1
ATOM 11273 C C . ASN E 1 210 ? 22.199 21.349 56.485 1.00 9.61 210 ASN E C 1
ATOM 11274 O O . ASN E 1 210 ? 23.297 21.479 55.947 1.00 9.28 210 ASN E O 1
ATOM 11279 N N . TRP E 1 211 ? 21.702 20.157 56.794 1.00 9.56 211 TRP E N 1
ATOM 11280 C CA . TRP E 1 211 ? 22.448 18.922 56.535 1.00 9.39 211 TRP E CA 1
ATOM 11281 C C . TRP E 1 211 ? 22.772 18.685 55.067 1.00 9.46 211 TRP E C 1
ATOM 11282 O O . TRP E 1 211 ? 23.791 18.078 54.746 1.00 9.57 211 TRP E O 1
ATOM 11293 N N . LYS E 1 212 ? 21.909 19.161 54.179 1.00 9.67 212 LYS E N 1
ATOM 11294 C CA . LYS E 1 212 ? 22.106 18.946 52.749 1.00 10.17 212 LYS E CA 1
ATOM 11295 C C . LYS E 1 212 ? 23.363 19.621 52.178 1.00 10.62 212 LYS E C 1
ATOM 11296 O O . LYS E 1 212 ? 23.933 19.115 51.226 1.00 10.99 212 LYS E O 1
ATOM 11302 N N . PHE E 1 213 ? 23.810 20.728 52.767 1.00 10.80 213 PHE E N 1
ATOM 11303 C CA . PHE E 1 213 ? 25.060 21.363 52.336 1.00 10.78 213 PHE E CA 1
ATOM 11304 C C . PHE E 1 213 ? 26.243 20.444 52.602 1.00 10.98 213 PHE E C 1
ATOM 11305 O O . PHE E 1 213 ? 27.139 20.309 51.756 1.00 11.66 213 PHE E O 1
ATOM 11313 N N . ALA E 1 214 ? 26.273 19.835 53.781 1.00 10.80 214 ALA E N 1
ATOM 11314 C CA . ALA E 1 214 ? 27.383 18.955 54.132 1.00 11.13 214 ALA E CA 1
ATOM 11315 C C . ALA E 1 214 ? 27.345 17.680 53.283 1.00 11.14 214 ALA E C 1
ATOM 11316 O O . ALA E 1 214 ? 28.348 17.261 52.707 1.00 11.51 214 ALA E O 1
ATOM 11318 N N . ALA E 1 215 ? 26.172 17.060 53.200 1.00 11.48 215 ALA E N 1
ATOM 11319 C CA . ALA E 1 215 ? 26.021 15.824 52.440 1.00 11.21 215 ALA E CA 1
ATOM 11320 C C . ALA E 1 215 ? 26.366 16.058 50.974 1.00 11.29 215 ALA E C 1
ATOM 11321 O O . ALA E 1 215 ? 27.047 15.238 50.365 1.00 10.62 215 ALA E O 1
ATOM 11323 N N . GLU E 1 216 ? 25.924 17.190 50.427 1.00 11.56 216 GLU E N 1
ATOM 11324 C CA . GLU E 1 216 ? 26.244 17.545 49.045 1.00 12.06 216 GLU E CA 1
ATOM 11325 C C . GLU E 1 216 ? 27.734 17.687 48.841 1.00 12.28 216 GLU E C 1
ATOM 11326 O O . GLU E 1 216 ? 28.299 17.107 47.910 1.00 12.48 216 GLU E O 1
ATOM 11332 N N . GLN E 1 217 ? 28.377 18.472 49.699 1.00 12.55 217 GLN E N 1
ATOM 11333 C CA . GLN E 1 217 ? 29.778 18.793 49.488 1.00 12.98 217 GLN E CA 1
ATOM 11334 C C . GLN E 1 217 ? 30.616 17.524 49.388 1.00 13.01 217 GLN E C 1
ATOM 11335 O O . GLN E 1 217 ? 31.470 17.416 48.522 1.00 12.83 217 GLN E O 1
ATOM 11341 N N . PHE E 1 218 ? 30.360 16.562 50.274 1.00 13.17 218 PHE E N 1
ATOM 11342 C CA . PHE E 1 218 ? 31.148 15.335 50.324 1.00 13.31 218 PHE E CA 1
ATOM 11343 C C . PHE E 1 218 ? 30.741 14.369 49.201 1.00 13.92 218 PHE E C 1
ATOM 11344 O O . PHE E 1 218 ? 31.515 13.494 48.825 1.00 13.55 218 PHE E O 1
ATOM 11352 N N . CYS E 1 219 ? 29.533 14.550 48.678 1.00 14.77 219 CYS E N 1
ATOM 11353 C CA . CYS E 1 219 ? 29.001 13.770 47.544 1.00 15.75 219 CYS E CA 1
ATOM 11354 C C . CYS E 1 219 ? 29.671 14.164 46.223 1.00 16.12 219 CYS E C 1
ATOM 11355 O O . CYS E 1 219 ? 30.073 13.293 45.441 1.00 16.27 219 CYS E O 1
ATOM 11358 N N . SER E 1 220 ? 29.818 15.476 46.007 1.00 16.65 220 SER E N 1
ATOM 11359 C CA . SER E 1 220 ? 29.970 16.031 44.662 1.00 16.61 220 SER E CA 1
ATOM 11360 C C . SER E 1 220 ? 31.002 17.139 44.484 1.00 16.64 220 SER E C 1
ATOM 11361 O O . SER E 1 220 ? 31.343 17.468 43.356 1.00 16.72 220 SER E O 1
ATOM 11364 N N . ASP E 1 221 ? 31.496 17.721 45.570 1.00 16.48 221 ASP E N 1
ATOM 11365 C CA . ASP E 1 221 ? 32.108 19.045 45.506 1.00 16.63 221 ASP E CA 1
ATOM 11366 C C . ASP E 1 221 ? 33.634 19.006 45.729 1.00 17.04 221 ASP E C 1
ATOM 11367 O O . ASP E 1 221 ? 34.139 19.440 46.767 1.00 17.17 221 ASP E O 1
ATOM 11372 N N . MET E 1 222 ? 34.365 18.474 44.754 1.00 17.10 222 MET E N 1
ATOM 11373 C CA . MET E 1 222 ? 35.810 18.634 44.733 1.00 17.14 222 MET E CA 1
ATOM 11374 C C . MET E 1 222 ? 36.160 20.070 44.293 1.00 17.36 222 MET E C 1
ATOM 11375 O O . MET E 1 222 ? 37.213 20.578 44.642 1.00 16.96 222 MET E O 1
ATOM 11380 N N . TYR E 1 223 ? 35.258 20.690 43.534 1.00 17.78 223 TYR E N 1
ATOM 11381 C CA . TYR E 1 223 ? 35.349 22.090 43.094 1.00 18.73 223 TYR E CA 1
ATOM 11382 C C . TYR E 1 223 ? 35.728 23.089 44.198 1.00 19.08 223 TYR E C 1
ATOM 11383 O O . TYR E 1 223 ? 36.589 23.940 43.968 1.00 19.43 223 TYR E O 1
ATOM 11392 N N . HIS E 1 224 ? 35.112 22.990 45.380 1.00 19.37 224 HIS E N 1
ATOM 11393 C CA . HIS E 1 224 ? 35.426 23.927 46.474 1.00 20.38 224 HIS E CA 1
ATOM 11394 C C . HIS E 1 224 ? 36.875 23.756 46.968 1.00 20.61 224 HIS E C 1
ATOM 11395 O O . HIS E 1 224 ? 37.542 24.734 47.288 1.00 20.12 224 HIS E O 1
ATOM 11402 N N . ALA E 1 225 ? 37.351 22.512 46.993 1.00 21.18 225 ALA E N 1
ATOM 11403 C CA . ALA E 1 225 ? 38.724 22.189 47.394 1.00 21.91 225 ALA E CA 1
ATOM 11404 C C . ALA E 1 225 ? 39.779 22.527 46.333 1.00 22.24 225 ALA E C 1
ATOM 11405 O O . ALA E 1 225 ? 40.925 22.813 46.665 1.00 22.41 225 ALA E O 1
ATOM 11407 N N . GLY E 1 226 ? 39.386 22.502 45.063 1.00 23.00 226 GLY E N 1
ATOM 11408 C CA . GLY E 1 226 ? 40.288 22.807 43.963 1.00 23.25 226 GLY E CA 1
ATOM 11409 C C . GLY E 1 226 ? 40.357 24.298 43.636 1.00 23.53 226 GLY E C 1
ATOM 11410 O O . GLY E 1 226 ? 41.156 24.692 42.787 1.00 23.37 226 GLY E O 1
ATOM 11411 N N . THR E 1 227 ? 39.519 25.111 44.295 1.00 23.74 227 THR E N 1
ATOM 11412 C CA . THR E 1 227 ? 39.513 26.563 44.106 1.00 23.68 227 THR E CA 1
ATOM 11413 C C . THR E 1 227 ? 40.006 27.312 45.355 1.00 24.00 227 THR E C 1
ATOM 11414 O O . THR E 1 227 ? 41.205 27.297 45.641 1.00 24.24 227 THR E O 1
ATOM 11418 N N . THR E 1 228 ? 39.097 27.944 46.107 1.00 24.10 228 THR E N 1
ATOM 11419 C CA . THR E 1 228 ? 39.497 28.895 47.134 1.00 23.98 228 THR E CA 1
ATOM 11420 C C . THR E 1 228 ? 39.262 28.445 48.572 1.00 23.76 228 THR E C 1
ATOM 11421 O O . THR E 1 228 ? 39.871 29.009 49.472 1.00 23.44 228 THR E O 1
ATOM 11425 N N . SER E 1 229 ? 38.367 27.483 48.812 1.00 23.45 229 SER E N 1
ATOM 11426 C CA . SER E 1 229 ? 37.975 27.173 50.196 1.00 23.31 229 SER E CA 1
ATOM 11427 C C . SER E 1 229 ? 39.193 26.839 51.079 1.00 22.90 229 SER E C 1
ATOM 11428 O O . SER E 1 229 ? 39.245 27.250 52.250 1.00 22.99 229 SER E O 1
ATOM 11431 N N . HIS E 1 230 ? 40.166 26.119 50.515 1.00 22.15 230 HIS E N 1
ATOM 11432 C CA . HIS E 1 230 ? 41.250 25.538 51.314 1.00 21.80 230 HIS E CA 1
ATOM 11433 C C . HIS E 1 230 ? 42.661 25.979 50.922 1.00 21.69 230 HIS E C 1
ATOM 11434 O O . HIS E 1 230 ? 43.622 25.255 51.160 1.00 21.40 230 HIS E O 1
ATOM 11441 N N . LEU E 1 231 ? 42.798 27.164 50.343 1.00 21.80 231 LEU E N 1
ATOM 11442 C CA . LEU E 1 231 ? 44.126 27.709 50.061 1.00 22.16 231 LEU E CA 1
ATOM 11443 C C . LEU E 1 231 ? 44.980 27.711 51.349 1.00 22.20 231 LEU E C 1
ATOM 11444 O O . LEU E 1 231 ? 46.137 27.288 51.338 1.00 21.92 231 LEU E O 1
ATOM 11449 N N . SER E 1 232 ? 44.383 28.134 52.465 1.00 22.07 232 SER E N 1
ATOM 11450 C CA . SER E 1 232 ? 45.100 28.231 53.734 1.00 21.84 232 SER E CA 1
ATOM 11451 C C . SER E 1 232 ? 45.448 26.868 54.327 1.00 21.51 232 SER E C 1
ATOM 11452 O O . SER E 1 232 ? 46.532 26.698 54.882 1.00 20.68 232 SER E O 1
ATOM 11455 N N . GLY E 1 233 ? 44.540 25.902 54.197 1.00 21.44 233 GLY E N 1
ATOM 11456 C CA . GLY E 1 233 ? 44.793 24.535 54.647 1.00 21.37 233 GLY E CA 1
ATOM 11457 C C . GLY E 1 233 ? 45.943 23.875 53.911 1.00 21.32 233 GLY E C 1
ATOM 11458 O O . GLY E 1 233 ? 46.750 23.153 54.501 1.00 20.51 233 GLY E O 1
ATOM 11459 N N . ILE E 1 234 ? 46.022 24.149 52.613 1.00 22.05 234 ILE E N 1
ATOM 11460 C CA . ILE E 1 234 ? 47.099 23.645 51.771 1.00 23.03 234 ILE E CA 1
ATOM 11461 C C . ILE E 1 234 ? 48.440 24.237 52.215 1.00 23.44 234 ILE E C 1
ATOM 11462 O O . ILE E 1 234 ? 49.393 23.500 52.443 1.00 22.69 234 ILE E O 1
ATOM 11467 N N . LEU E 1 235 ? 48.489 25.560 52.361 1.00 24.66 235 LEU E N 1
ATOM 11468 C CA . LEU E 1 235 ? 49.698 26.261 52.825 1.00 25.58 235 LEU E CA 1
ATOM 11469 C C . LEU E 1 235 ? 50.196 25.738 54.165 1.00 25.76 235 LEU E C 1
ATOM 11470 O O . LEU E 1 235 ? 51.404 25.655 54.393 1.00 25.10 235 LEU E O 1
ATOM 11475 N N . ALA E 1 236 ? 49.263 25.394 55.056 1.00 25.83 236 ALA E N 1
ATOM 11476 C CA . ALA E 1 236 ? 49.616 24.869 56.370 1.00 26.29 236 ALA E CA 1
ATOM 11477 C C . ALA E 1 236 ? 50.324 23.509 56.284 1.00 26.91 236 ALA E C 1
ATOM 11478 O O . ALA E 1 236 ? 51.071 23.137 57.181 1.00 26.71 236 ALA E O 1
ATOM 11480 N N . GLY E 1 237 ? 50.082 22.772 55.205 1.00 28.14 237 GLY E N 1
ATOM 11481 C CA . GLY E 1 237 ? 50.700 21.470 55.005 1.00 29.14 237 GLY E CA 1
ATOM 11482 C C . GLY E 1 237 ? 52.054 21.457 54.310 1.00 29.93 237 GLY E C 1
ATOM 11483 O O . GLY E 1 237 ? 52.599 20.378 54.084 1.00 29.93 237 GLY E O 1
ATOM 11484 N N . LEU E 1 238 ? 52.595 22.632 53.988 1.00 31.09 238 LEU E N 1
ATOM 11485 C CA . LEU E 1 238 ? 53.873 22.759 53.271 1.00 32.00 238 LEU E CA 1
ATOM 11486 C C . LEU E 1 238 ? 54.854 23.728 53.935 1.00 32.14 238 LEU E C 1
ATOM 11487 O O . LEU E 1 238 ? 56.064 23.707 53.632 1.00 33.13 238 LEU E O 1
ATOM 11492 N N . PRO E 1 250 ? 45.984 20.424 40.477 1.00 41.13 250 PRO E N 1
ATOM 11493 C CA . PRO E 1 250 ? 45.535 19.019 40.392 1.00 41.01 250 PRO E CA 1
ATOM 11494 C C . PRO E 1 250 ? 44.401 18.858 39.359 1.00 40.56 250 PRO E C 1
ATOM 11495 O O . PRO E 1 250 ? 43.287 19.331 39.621 1.00 40.92 250 PRO E O 1
ATOM 11499 N N . THR E 1 251 ? 44.684 18.204 38.221 1.00 39.55 251 THR E N 1
ATOM 11500 C CA . THR E 1 251 ? 43.894 18.388 36.984 1.00 38.71 251 THR E CA 1
ATOM 11501 C C . THR E 1 251 ? 42.994 17.232 36.526 1.00 37.24 251 THR E C 1
ATOM 11502 O O . THR E 1 251 ? 41.911 17.475 35.965 1.00 37.12 251 THR E O 1
ATOM 11506 N N . GLU E 1 252 ? 43.449 15.994 36.711 1.00 34.98 252 GLU E N 1
ATOM 11507 C CA . GLU E 1 252 ? 42.719 14.833 36.212 1.00 33.39 252 GLU E CA 1
ATOM 11508 C C . GLU E 1 252 ? 41.924 14.145 37.321 1.00 30.80 252 GLU E C 1
ATOM 11509 O O . GLU E 1 252 ? 42.370 14.064 38.458 1.00 30.07 252 GLU E O 1
ATOM 11515 N N . GLY E 1 253 ? 40.766 13.616 36.961 1.00 28.12 253 GLY E N 1
ATOM 11516 C CA . GLY E 1 253 ? 39.946 12.878 37.891 1.00 26.50 253 GLY E CA 1
ATOM 11517 C C . GLY E 1 253 ? 38.548 12.655 37.383 1.00 24.91 253 GLY E C 1
ATOM 11518 O O . GLY E 1 253 ? 38.144 13.192 36.351 1.00 24.67 253 GLY E O 1
ATOM 11519 N N . ILE E 1 254 ? 37.793 11.865 38.133 1.00 23.38 254 ILE E N 1
ATOM 11520 C CA . ILE E 1 254 ? 36.408 11.568 37.783 1.00 22.38 254 ILE E CA 1
ATOM 11521 C C . ILE E 1 254 ? 35.464 11.671 38.979 1.00 21.16 254 ILE E C 1
ATOM 11522 O O . ILE E 1 254 ? 35.885 11.672 40.142 1.00 20.67 254 ILE E O 1
ATOM 11527 N N . GLN E 1 255 ? 34.180 11.741 38.673 1.00 19.61 255 GLN E N 1
ATOM 11528 C CA . GLN E 1 255 ? 33.159 11.816 39.693 1.00 18.64 255 GLN E CA 1
ATOM 11529 C C . GLN E 1 255 ? 32.088 10.814 39.385 1.00 18.05 255 GLN E C 1
ATOM 11530 O O . GLN E 1 255 ? 31.558 10.792 38.287 1.00 18.34 255 GLN E O 1
ATOM 11536 N N . TYR E 1 256 ? 31.761 10.023 40.394 1.00 17.43 256 TYR E N 1
ATOM 11537 C CA . TYR E 1 256 ? 30.705 9.041 40.352 1.00 17.46 256 TYR E CA 1
ATOM 11538 C C . TYR E 1 256 ? 29.396 9.633 40.855 1.00 17.37 256 TYR E C 1
ATOM 11539 O O . TYR E 1 256 ? 29.353 10.187 41.960 1.00 17.28 256 TYR E O 1
ATOM 11548 N N . ARG E 1 257 ? 28.344 9.495 40.047 1.00 17.22 257 ARG E N 1
ATOM 11549 C CA . ARG E 1 257 ? 26.963 9.712 40.465 1.00 17.40 257 ARG E CA 1
ATOM 11550 C C . ARG E 1 257 ? 26.218 8.380 40.385 1.00 17.36 257 ARG E C 1
ATOM 11551 O O . ARG E 1 257 ? 26.159 7.758 39.314 1.00 17.03 257 ARG E O 1
ATOM 11559 N N . ALA E 1 258 ? 25.627 7.961 41.502 1.00 16.94 258 ALA E N 1
ATOM 11560 C CA . ALA E 1 258 ? 24.924 6.697 41.554 1.00 17.01 258 ALA E CA 1
ATOM 11561 C C . ALA E 1 258 ? 23.754 6.706 40.586 1.00 17.21 258 ALA E C 1
ATOM 11562 O O . ALA E 1 258 ? 22.997 7.684 40.510 1.00 16.36 258 ALA E O 1
ATOM 11564 N N . THR E 1 259 ? 23.651 5.609 39.841 1.00 17.36 259 THR E N 1
ATOM 11565 C CA . THR E 1 259 ? 22.546 5.356 38.923 1.00 17.99 259 THR E CA 1
ATOM 11566 C C . THR E 1 259 ? 21.224 5.598 39.632 1.00 17.64 259 THR E C 1
ATOM 11567 O O . THR E 1 259 ? 20.356 6.297 39.122 1.00 18.77 259 THR E O 1
ATOM 11571 N N . TRP E 1 260 ? 21.085 5.035 40.822 1.00 17.23 260 TRP E N 1
ATOM 11572 C CA . TRP E 1 260 ? 19.998 5.410 41.720 1.00 16.45 260 TRP E CA 1
ATOM 11573 C C . TRP E 1 260 ? 20.489 5.472 43.166 1.00 15.86 260 TRP E C 1
ATOM 11574 O O . TRP E 1 260 ? 21.406 4.752 43.528 1.00 16.19 260 TRP E O 1
ATOM 11585 N N . GLY E 1 261 ? 19.873 6.322 43.987 1.00 15.15 261 GLY E N 1
ATOM 11586 C CA . GLY E 1 261 ? 20.093 6.295 45.431 1.00 14.52 261 GLY E CA 1
ATOM 11587 C C . GLY E 1 261 ? 20.705 7.536 46.053 1.00 13.99 261 GLY E C 1
ATOM 11588 O O . GLY E 1 261 ? 20.715 7.688 47.278 1.00 13.82 261 GLY E O 1
ATOM 11589 N N . GLY E 1 262 ? 21.232 8.418 45.217 1.00 13.17 262 GLY E N 1
ATOM 11590 C CA . GLY E 1 262 ? 21.745 9.689 45.679 1.00 12.99 262 GLY E CA 1
ATOM 11591 C C . GLY E 1 262 ? 23.163 9.666 46.211 1.00 12.30 262 GLY E C 1
ATOM 11592 O O . GLY E 1 262 ? 23.613 10.679 46.737 1.00 12.74 262 GLY E O 1
ATOM 11593 N N . HIS E 1 263 ? 23.866 8.539 46.098 1.00 11.50 263 HIS E N 1
ATOM 11594 C CA . HIS E 1 263 ? 25.249 8.472 46.552 1.00 11.07 263 HIS E CA 1
ATOM 11595 C C . HIS E 1 263 ? 26.137 9.113 45.502 1.00 10.90 263 HIS E C 1
ATOM 11596 O O . HIS E 1 263 ? 25.762 9.227 44.339 1.00 10.16 263 HIS E O 1
ATOM 11603 N N . GLY E 1 264 ? 27.323 9.520 45.918 1.00 10.89 264 GLY E N 1
ATOM 11604 C CA . GLY E 1 264 ? 28.289 10.086 45.013 1.00 11.08 264 GLY E CA 1
ATOM 11605 C C . GLY E 1 264 ? 29.683 10.137 45.583 1.00 11.23 264 GLY E C 1
ATOM 11606 O O . GLY E 1 264 ? 29.864 10.141 46.792 1.00 10.96 264 GLY E O 1
ATOM 11607 N N . SER E 1 265 ? 30.671 10.182 44.692 1.00 11.94 265 SER E N 1
ATOM 11608 C CA . SER E 1 265 ? 32.077 10.229 45.076 1.00 12.01 265 SER E CA 1
ATOM 11609 C C . SER E 1 265 ? 32.901 10.784 43.951 1.00 12.82 265 SER E C 1
ATOM 11610 O O . SER E 1 265 ? 32.606 10.535 42.791 1.00 13.10 265 SER E O 1
ATOM 11613 N N . GLY E 1 266 ? 33.929 11.552 44.299 1.00 13.26 266 GLY E N 1
ATOM 11614 C CA . GLY E 1 266 ? 34.881 12.059 43.343 1.00 13.42 266 GLY E CA 1
ATOM 11615 C C . GLY E 1 266 ? 36.301 11.918 43.867 1.00 14.69 266 GLY E C 1
ATOM 11616 O O . GLY E 1 266 ? 36.551 11.760 45.076 1.00 14.08 266 GLY E O 1
ATOM 11617 N N . PHE E 1 267 ? 37.239 11.981 42.931 1.00 15.33 267 PHE E N 1
ATOM 11618 C CA . PHE E 1 267 ? 38.634 11.762 43.222 1.00 16.64 267 PHE E CA 1
ATOM 11619 C C . PHE E 1 267 ? 39.499 12.185 42.051 1.00 17.64 267 PHE E C 1
ATOM 11620 O O . PHE E 1 267 ? 39.094 12.086 40.899 1.00 17.34 267 PHE E O 1
ATOM 11628 N N . TYR E 1 268 ? 40.687 12.670 42.390 1.00 19.51 268 TYR E N 1
ATOM 11629 C CA . TYR E 1 268 ? 41.733 12.967 41.436 1.00 21.05 268 TYR E CA 1
ATOM 11630 C C . TYR E 1 268 ? 42.463 11.660 41.084 1.00 22.21 268 TYR E C 1
ATOM 11631 O O . TYR E 1 268 ? 42.498 10.721 41.891 1.00 21.81 268 TYR E O 1
ATOM 11640 N N . ILE E 1 269 ? 43.046 11.616 39.890 1.00 23.53 269 ILE E N 1
ATOM 11641 C CA . ILE E 1 269 ? 43.875 10.494 39.447 1.00 25.04 269 ILE E CA 1
ATOM 11642 C C . ILE E 1 269 ? 45.268 11.014 39.069 1.00 26.84 269 ILE E C 1
ATOM 11643 O O . ILE E 1 269 ? 45.382 11.978 38.304 1.00 26.69 269 ILE E O 1
ATOM 11648 N N . GLY E 1 270 ? 46.315 10.391 39.611 1.00 28.94 270 GLY E N 1
ATOM 11649 C CA . GLY E 1 270 ? 47.684 10.637 39.180 1.00 30.77 270 GLY E CA 1
ATOM 11650 C C . GLY E 1 270 ? 48.492 11.536 40.098 1.00 32.58 270 GLY E C 1
ATOM 11651 O O . GLY E 1 270 ? 49.590 11.175 40.526 1.00 33.55 270 GLY E O 1
ATOM 11652 N N . ASP E 1 271 ? 47.939 12.698 40.429 1.00 34.36 271 ASP E N 1
ATOM 11653 C CA . ASP E 1 271 ? 48.698 13.772 41.073 1.00 35.51 271 ASP E CA 1
ATOM 11654 C C . ASP E 1 271 ? 48.528 13.793 42.611 1.00 36.01 271 ASP E C 1
ATOM 11655 O O . ASP E 1 271 ? 47.424 14.055 43.095 1.00 36.02 271 ASP E O 1
ATOM 11660 N N . PRO E 1 272 ? 49.604 13.552 43.374 1.00 36.71 272 PRO E N 1
ATOM 11661 C CA . PRO E 1 272 ? 49.523 13.529 44.846 1.00 37.11 272 PRO E CA 1
ATOM 11662 C C . PRO E 1 272 ? 49.379 14.885 45.558 1.00 37.45 272 PRO E C 1
ATOM 11663 O O . PRO E 1 272 ? 49.320 14.880 46.781 1.00 37.49 272 PRO E O 1
ATOM 11667 N N . ASN E 1 273 ? 49.279 15.998 44.837 1.00 37.69 273 ASN E N 1
ATOM 11668 C CA . ASN E 1 273 ? 49.415 17.314 45.467 1.00 38.21 273 ASN E CA 1
ATOM 11669 C C . ASN E 1 273 ? 48.373 17.640 46.532 1.00 38.03 273 ASN E C 1
ATOM 11670 O O . ASN E 1 273 ? 48.726 18.228 47.562 1.00 38.38 273 ASN E O 1
ATOM 11675 N N . LEU E 1 274 ? 47.104 17.299 46.304 1.00 37.36 274 LEU E N 1
ATOM 11676 C CA . LEU E 1 274 ? 46.110 17.547 47.347 1.00 36.96 274 LEU E CA 1
ATOM 11677 C C . LEU E 1 274 ? 46.317 16.581 48.533 1.00 36.28 274 LEU E C 1
ATOM 11678 O O . LEU E 1 274 ? 46.092 16.963 49.688 1.00 36.58 274 LEU E O 1
ATOM 11683 N N . LEU E 1 275 ? 46.762 15.353 48.256 1.00 35.20 275 LEU E N 1
ATOM 11684 C CA . LEU E 1 275 ? 46.988 14.361 49.318 1.00 34.13 275 LEU E CA 1
ATOM 11685 C C . LEU E 1 275 ? 48.208 14.667 50.184 1.00 33.40 275 LEU E C 1
ATOM 11686 O O . LEU E 1 275 ? 48.145 14.521 51.405 1.00 33.25 275 LEU E O 1
ATOM 11691 N N . LEU E 1 276 ? 49.312 15.083 49.569 1.00 32.28 276 LEU E N 1
ATOM 11692 C CA . LEU E 1 276 ? 50.516 15.401 50.328 1.00 31.93 276 LEU E CA 1
ATOM 11693 C C . LEU E 1 276 ? 50.290 16.622 51.231 1.00 30.76 276 LEU E C 1
ATOM 11694 O O . LEU E 1 276 ? 50.736 16.644 52.372 1.00 30.16 276 LEU E O 1
ATOM 11699 N N . ALA E 1 277 ? 49.588 17.622 50.711 1.00 29.62 277 ALA E N 1
ATOM 11700 C CA . ALA E 1 277 ? 49.314 18.839 51.462 1.00 28.75 277 ALA E CA 1
ATOM 11701 C C . ALA E 1 277 ? 48.396 18.551 52.647 1.00 27.62 277 ALA E C 1
ATOM 11702 O O . ALA E 1 277 ? 48.526 19.171 53.703 1.00 27.32 277 ALA E O 1
ATOM 11704 N N . ILE E 1 278 ? 47.478 17.601 52.477 1.00 26.14 278 ILE E N 1
ATOM 11705 C CA . ILE E 1 278 ? 46.543 17.264 53.541 1.00 25.18 278 ILE E CA 1
ATOM 11706 C C . ILE E 1 278 ? 47.179 16.343 54.573 1.00 23.73 278 ILE E C 1
ATOM 11707 O O . ILE E 1 278 ? 47.170 16.642 55.749 1.00 23.32 278 ILE E O 1
ATOM 11712 N N . MET E 1 279 ? 47.701 15.211 54.128 1.00 22.43 279 MET E N 1
ATOM 11713 C CA . MET E 1 279 ? 48.036 14.109 55.034 1.00 21.45 279 MET E CA 1
ATOM 11714 C C . MET E 1 279 ? 49.535 13.934 55.255 1.00 21.23 279 MET E C 1
ATOM 11715 O O . MET E 1 279 ? 49.938 13.207 56.159 1.00 20.35 279 MET E O 1
ATOM 11720 N N . GLY E 1 280 ? 50.357 14.587 54.435 1.00 21.19 280 GLY E N 1
ATOM 11721 C CA . GLY E 1 280 ? 51.800 14.546 54.618 1.00 21.55 280 GLY E CA 1
ATOM 11722 C C . GLY E 1 280 ? 52.423 13.389 53.855 1.00 22.03 280 GLY E C 1
ATOM 11723 O O . GLY E 1 280 ? 51.698 12.579 53.257 1.00 21.81 280 GLY E O 1
ATOM 11724 N N . PRO E 1 281 ? 53.757 13.334 53.834 1.00 22.50 281 PRO E N 1
ATOM 11725 C CA . PRO E 1 281 ? 54.481 12.346 53.023 1.00 22.76 281 PRO E CA 1
ATOM 11726 C C . PRO E 1 281 ? 54.401 10.894 53.504 1.00 22.72 281 PRO E C 1
ATOM 11727 O O . PRO E 1 281 ? 54.394 10.032 52.641 1.00 23.15 281 PRO E O 1
ATOM 11731 N N . LYS E 1 282 ? 54.342 10.619 54.808 1.00 22.69 282 LYS E N 1
ATOM 11732 C CA . LYS E 1 282 ? 54.253 9.231 55.288 1.00 22.80 282 LYS E CA 1
ATOM 11733 C C . LYS E 1 282 ? 52.957 8.545 54.833 1.00 22.15 282 LYS E C 1
ATOM 11734 O O . LYS E 1 282 ? 53.000 7.459 54.278 1.00 22.20 282 LYS E O 1
ATOM 11740 N N . VAL E 1 283 ? 51.820 9.199 55.044 1.00 21.56 283 VAL E N 1
ATOM 11741 C CA . VAL E 1 283 ? 50.520 8.669 54.630 1.00 21.13 283 VAL E CA 1
ATOM 11742 C C . VAL E 1 283 ? 50.419 8.589 53.119 1.00 20.96 283 VAL E C 1
ATOM 11743 O O . VAL E 1 283 ? 49.915 7.612 52.589 1.00 20.14 283 VAL E O 1
ATOM 11747 N N . THR E 1 284 ? 50.883 9.627 52.429 1.00 21.05 284 THR E N 1
ATOM 11748 C CA . THR E 1 284 ? 50.825 9.644 50.972 1.00 21.25 284 THR E CA 1
ATOM 11749 C C . THR E 1 284 ? 51.615 8.471 50.405 1.00 21.38 284 THR E C 1
ATOM 11750 O O . THR E 1 284 ? 51.180 7.844 49.439 1.00 21.04 284 THR E O 1
ATOM 11754 N N . GLU E 1 285 ? 52.755 8.171 51.022 1.00 21.65 285 GLU E N 1
ATOM 11755 C CA . GLU E 1 285 ? 53.592 7.037 50.615 1.00 22.46 285 GLU E CA 1
ATOM 11756 C C . GLU E 1 285 ? 52.880 5.720 50.882 1.00 21.83 285 GLU E C 1
ATOM 11757 O O . GLU E 1 285 ? 52.890 4.838 50.032 1.00 21.43 285 GLU E O 1
ATOM 11763 N N . TYR E 1 286 ? 52.278 5.598 52.068 1.00 21.49 286 TYR E N 1
ATOM 11764 C CA . TYR E 1 286 ? 51.540 4.388 52.461 1.00 21.11 286 TYR E CA 1
ATOM 11765 C C . TYR E 1 286 ? 50.375 4.090 51.506 1.00 20.55 286 TYR E C 1
ATOM 11766 O O . TYR E 1 286 ? 50.074 2.923 51.215 1.00 20.54 286 TYR E O 1
ATOM 11775 N N . TRP E 1 287 ? 49.767 5.154 50.995 1.00 20.00 287 TRP E N 1
ATOM 11776 C CA . TRP E 1 287 ? 48.612 5.086 50.099 1.00 20.36 287 TRP E CA 1
ATOM 11777 C C . TRP E 1 287 ? 48.956 4.730 48.628 1.00 21.00 287 TRP E C 1
ATOM 11778 O O . TRP E 1 287 ? 48.075 4.286 47.885 1.00 20.29 287 TRP E O 1
ATOM 11789 N N . THR E 1 288 ? 50.207 4.958 48.210 1.00 21.96 288 THR E N 1
ATOM 11790 C CA . THR E 1 288 ? 50.584 4.886 46.780 1.00 22.82 288 THR E CA 1
ATOM 11791 C C . THR E 1 288 ? 51.771 3.982 46.376 1.00 23.55 288 THR E C 1
ATOM 11792 O O . THR E 1 288 ? 51.927 3.679 45.185 1.00 23.69 288 THR E O 1
ATOM 11796 N N . GLN E 1 289 ? 52.614 3.605 47.337 1.00 24.38 289 GLN E N 1
ATOM 11797 C CA . GLN E 1 289 ? 53.845 2.843 47.078 1.00 25.71 289 GLN E CA 1
ATOM 11798 C C . GLN E 1 289 ? 54.037 1.788 48.159 1.00 25.50 289 GLN E C 1
ATOM 11799 O O . GLN E 1 289 ? 53.668 2.020 49.308 1.00 25.39 289 GLN E O 1
ATOM 11805 N N . GLY E 1 290 ? 54.617 0.641 47.796 1.00 25.47 290 GLY E N 1
ATOM 11806 C CA . GLY E 1 290 ? 54.996 -0.377 48.776 1.00 25.63 290 GLY E CA 1
ATOM 11807 C C . GLY E 1 290 ? 53.940 -1.448 48.993 1.00 25.62 290 GLY E C 1
ATOM 11808 O O . GLY E 1 290 ? 52.885 -1.399 48.374 1.00 25.64 290 GLY E O 1
ATOM 11809 N N . PRO E 1 291 ? 54.219 -2.414 49.871 1.00 25.73 291 PRO E N 1
ATOM 11810 C CA . PRO E 1 291 ? 53.371 -3.610 50.018 1.00 25.60 291 PRO E CA 1
ATOM 11811 C C . PRO E 1 291 ? 51.883 -3.359 50.323 1.00 25.24 291 PRO E C 1
ATOM 11812 O O . PRO E 1 291 ? 51.046 -4.033 49.722 1.00 25.89 291 PRO E O 1
ATOM 11816 N N . ALA E 1 292 ? 51.552 -2.438 51.227 1.00 24.15 292 ALA E N 1
ATOM 11817 C CA . ALA E 1 292 ? 50.149 -2.190 51.557 1.00 23.34 292 ALA E CA 1
ATOM 11818 C C . ALA E 1 292 ? 49.383 -1.612 50.354 1.00 22.63 292 ALA E C 1
ATOM 11819 O O . ALA E 1 292 ? 48.271 -2.026 50.060 1.00 22.26 292 ALA E O 1
ATOM 11821 N N . ALA E 1 293 ? 49.993 -0.682 49.632 1.00 22.10 293 ALA E N 1
ATOM 11822 C CA . ALA E 1 293 ? 49.331 -0.083 48.480 1.00 21.97 293 ALA E CA 1
ATOM 11823 C C . ALA E 1 293 ? 49.192 -1.086 47.317 1.00 22.14 293 ALA E C 1
ATOM 11824 O O . ALA E 1 293 ? 48.191 -1.075 46.609 1.00 21.12 293 ALA E O 1
ATOM 11826 N N . GLU E 1 294 ? 50.176 -1.971 47.151 1.00 22.72 294 GLU E N 1
ATOM 11827 C CA . GLU E 1 294 ? 50.143 -2.961 46.065 1.00 23.31 294 GLU E CA 1
ATOM 11828 C C . GLU E 1 294 ? 49.085 -4.023 46.353 1.00 23.03 294 GLU E C 1
ATOM 11829 O O . GLU E 1 294 ? 48.322 -4.395 45.467 1.00 22.89 294 GLU E O 1
ATOM 11835 N N . LYS E 1 295 ? 49.021 -4.479 47.601 1.00 22.45 295 LYS E N 1
ATOM 11836 C CA . LYS E 1 295 ? 47.931 -5.339 48.028 1.00 22.41 295 LYS E CA 1
ATOM 11837 C C . LYS E 1 295 ? 46.579 -4.682 47.720 1.00 22.10 295 LYS E C 1
ATOM 11838 O O . LYS E 1 295 ? 45.668 -5.337 47.257 1.00 21.86 295 LYS E O 1
ATOM 11844 N N . ALA E 1 296 ? 46.453 -3.384 47.963 1.00 21.89 296 ALA E N 1
ATOM 11845 C CA . ALA E 1 296 ? 45.199 -2.698 47.694 1.00 22.03 296 ALA E CA 1
ATOM 11846 C C . ALA E 1 296 ? 44.827 -2.784 46.225 1.00 22.24 296 ALA E C 1
ATOM 11847 O O . ALA E 1 296 ? 43.682 -3.056 45.898 1.00 21.95 296 ALA E O 1
ATOM 11849 N N . SER E 1 297 ? 45.791 -2.540 45.338 1.00 22.54 297 SER E N 1
ATOM 11850 C CA . SER E 1 297 ? 45.549 -2.651 43.898 1.00 23.02 297 SER E CA 1
ATOM 11851 C C . SER E 1 297 ? 45.107 -4.051 43.470 1.00 23.20 297 SER E C 1
ATOM 11852 O O . SER E 1 297 ? 44.259 -4.189 42.594 1.00 22.81 297 SER E O 1
ATOM 11855 N N . GLU E 1 298 ? 45.677 -5.082 44.091 1.00 24.24 298 GLU E N 1
ATOM 11856 C CA . GLU E 1 298 ? 45.311 -6.467 43.778 1.00 25.10 298 GLU E CA 1
ATOM 11857 C C . GLU E 1 298 ? 43.871 -6.775 44.177 1.00 24.47 298 GLU E C 1
ATOM 11858 O O . GLU E 1 298 ? 43.107 -7.338 43.392 1.00 24.50 298 GLU E O 1
ATOM 11864 N N . ARG E 1 299 ? 43.490 -6.386 45.390 1.00 24.15 299 ARG E N 1
ATOM 11865 C CA . ARG E 1 299 ? 42.136 -6.643 45.891 1.00 23.76 299 ARG E CA 1
ATOM 11866 C C . ARG E 1 299 ? 41.086 -5.834 45.135 1.00 23.40 299 ARG E C 1
ATOM 11867 O O . ARG E 1 299 ? 39.925 -6.215 45.074 1.00 23.00 299 ARG E O 1
ATOM 11875 N N . LEU E 1 300 ? 41.513 -4.712 44.564 1.00 23.28 300 LEU E N 1
ATOM 11876 C CA . LEU E 1 300 ? 40.636 -3.843 43.795 1.00 23.16 300 LEU E CA 1
ATOM 11877 C C . LEU E 1 300 ? 40.750 -4.104 42.292 1.00 23.31 300 LEU E C 1
ATOM 11878 O O . LEU E 1 300 ? 40.065 -3.458 41.509 1.00 22.58 300 LEU E O 1
ATOM 11883 N N . GLY E 1 301 ? 41.600 -5.057 41.897 1.00 23.62 301 GLY E N 1
ATOM 11884 C CA . GLY E 1 301 ? 41.757 -5.436 40.496 1.00 23.79 301 GLY E CA 1
ATOM 11885 C C . GLY E 1 301 ? 42.301 -4.335 39.593 1.00 23.99 301 GLY E C 1
ATOM 11886 O O . GLY E 1 301 ? 42.066 -4.362 38.391 1.00 24.29 301 GLY E O 1
ATOM 11887 N N . SER E 1 302 ? 43.018 -3.364 40.165 1.00 24.15 302 SER E N 1
ATOM 11888 C CA . SER E 1 302 ? 43.482 -2.201 39.403 1.00 24.06 302 SER E CA 1
ATOM 11889 C C . SER E 1 302 ? 44.561 -1.410 40.136 1.00 24.11 302 SER E C 1
ATOM 11890 O O . SER E 1 302 ? 44.415 -1.086 41.314 1.00 24.57 302 SER E O 1
ATOM 11893 N N . THR E 1 303 ? 45.636 -1.102 39.424 1.00 23.61 303 THR E N 1
ATOM 11894 C CA . THR E 1 303 ? 46.695 -0.239 39.919 1.00 23.56 303 THR E CA 1
ATOM 11895 C C . THR E 1 303 ? 46.202 1.195 40.106 1.00 22.97 303 THR E C 1
ATOM 11896 O O . THR E 1 303 ? 46.640 1.893 41.023 1.00 22.76 303 THR E O 1
ATOM 11900 N N . GLU E 1 304 ? 45.311 1.633 39.227 1.00 22.35 304 GLU E N 1
ATOM 11901 C CA . GLU E 1 304 ? 44.745 2.962 39.315 1.00 22.22 304 GLU E CA 1
ATOM 11902 C C . GLU E 1 304 ? 43.909 3.136 40.601 1.00 22.05 304 GLU E C 1
ATOM 11903 O O . GLU E 1 304 ? 44.078 4.100 41.331 1.00 22.11 304 GLU E O 1
ATOM 11909 N N . ARG E 1 305 ? 43.022 2.188 40.868 1.00 22.11 305 ARG E N 1
ATOM 11910 C CA . ARG E 1 305 ? 42.151 2.235 42.039 1.00 21.87 305 ARG E CA 1
ATOM 11911 C C . ARG E 1 305 ? 42.932 2.172 43.342 1.00 21.86 305 ARG E C 1
ATOM 11912 O O . ARG E 1 305 ? 42.620 2.880 44.293 1.00 22.14 305 ARG E O 1
ATOM 11920 N N . GLY E 1 306 ? 43.948 1.320 43.382 1.00 21.32 306 GLY E N 1
ATOM 11921 C CA . GLY E 1 306 ? 44.713 1.125 44.590 1.00 21.38 306 GLY E CA 1
ATOM 11922 C C . GLY E 1 306 ? 45.734 2.211 44.860 1.00 21.41 306 GLY E C 1
ATOM 11923 O O . GLY E 1 306 ? 45.897 2.631 45.997 1.00 21.40 306 GLY E O 1
ATOM 11924 N N . GLN E 1 307 ? 46.414 2.676 43.820 1.00 21.52 307 GLN E N 1
ATOM 11925 C CA . GLN E 1 307 ? 47.627 3.465 44.002 1.00 21.91 307 GLN E CA 1
ATOM 11926 C C . GLN E 1 307 ? 47.631 4.845 43.361 1.00 22.11 307 GLN E C 1
ATOM 11927 O O . GLN E 1 307 ? 48.449 5.671 43.738 1.00 22.18 307 GLN E O 1
ATOM 11933 N N . GLN E 1 308 ? 46.765 5.095 42.386 1.00 22.87 308 GLN E N 1
ATOM 11934 C CA . GLN E 1 308 ? 46.787 6.369 41.655 1.00 23.58 308 GLN E CA 1
ATOM 11935 C C . GLN E 1 308 ? 45.593 7.259 42.018 1.00 23.71 308 GLN E C 1
ATOM 11936 O O . GLN E 1 308 ? 45.358 8.281 41.386 1.00 23.37 308 GLN E O 1
ATOM 11942 N N . LEU E 1 309 ? 44.831 6.862 43.031 1.00 24.07 309 LEU E N 1
ATOM 11943 C CA . LEU E 1 309 ? 43.687 7.651 43.487 1.00 24.26 309 LEU E CA 1
ATOM 11944 C C . LEU E 1 309 ? 44.124 8.561 44.636 1.00 24.50 309 LEU E C 1
ATOM 11945 O O . LEU E 1 309 ? 44.717 8.107 45.606 1.00 24.31 309 LEU E O 1
ATOM 11950 N N . MET E 1 310 ? 43.814 9.846 44.510 1.00 24.99 310 MET E N 1
ATOM 11951 C CA . MET E 1 310 ? 44.411 10.888 45.333 1.00 26.15 310 MET E CA 1
ATOM 11952 C C . MET E 1 310 ? 43.314 11.781 45.887 1.00 25.87 310 MET E C 1
ATOM 11953 O O . MET E 1 310 ? 42.621 12.460 45.130 1.00 26.94 310 MET E O 1
ATOM 11958 N N . ALA E 1 311 ? 43.130 11.764 47.205 1.00 24.92 311 ALA E N 1
ATOM 11959 C CA . ALA E 1 311 ? 42.002 12.443 47.827 1.00 23.34 311 ALA E CA 1
ATOM 11960 C C . ALA E 1 311 ? 40.740 11.983 47.113 1.00 22.20 311 ALA E C 1
ATOM 11961 O O . ALA E 1 311 ? 40.592 12.187 45.904 1.00 23.65 311 ALA E O 1
ATOM 11963 N N . GLN E 1 312 ? 39.875 11.306 47.850 1.00 19.38 312 GLN E N 1
ATOM 11964 C CA . GLN E 1 312 ? 38.561 10.952 47.381 1.00 17.30 312 GLN E CA 1
ATOM 11965 C C . GLN E 1 312 ? 37.557 11.508 48.386 1.00 15.71 312 GLN E C 1
ATOM 11966 O O . GLN E 1 312 ? 37.823 11.546 49.572 1.00 13.97 312 GLN E O 1
ATOM 11972 N N . HIS E 1 313 ? 36.415 11.958 47.892 1.00 14.49 313 HIS E N 1
ATOM 11973 C CA . HIS E 1 313 ? 35.295 12.337 48.753 1.00 14.12 313 HIS E CA 1
ATOM 11974 C C . HIS E 1 313 ? 34.104 11.483 48.382 1.00 13.27 313 HIS E C 1
ATOM 11975 O O . HIS E 1 313 ? 33.981 11.070 47.230 1.00 12.74 313 HIS E O 1
ATOM 11982 N N . MET E 1 314 ? 33.244 11.218 49.359 1.00 12.23 314 MET E N 1
ATOM 11983 C CA . MET E 1 314 ? 32.077 10.377 49.149 1.00 11.94 314 MET E CA 1
ATOM 11984 C C . MET E 1 314 ? 30.951 10.647 50.163 1.00 11.30 314 MET E C 1
ATOM 11985 O O . MET E 1 314 ? 31.199 10.929 51.334 1.00 11.67 314 MET E O 1
ATOM 11990 N N . THR E 1 315 ? 29.718 10.602 49.677 1.00 10.82 315 THR E N 1
ATOM 11991 C CA . THR E 1 315 ? 28.548 10.487 50.524 1.00 10.67 315 THR E CA 1
ATOM 11992 C C . THR E 1 315 ? 27.711 9.264 50.150 1.00 10.69 315 THR E C 1
ATOM 11993 O O . THR E 1 315 ? 27.444 9.016 48.961 1.00 10.51 315 THR E O 1
ATOM 11997 N N . ILE E 1 316 ? 27.342 8.493 51.178 1.00 10.63 316 ILE E N 1
ATOM 11998 C CA . ILE E 1 316 ? 26.243 7.518 51.125 1.00 10.37 316 ILE E CA 1
ATOM 11999 C C . ILE E 1 316 ? 25.021 8.234 51.674 1.00 10.18 316 ILE E C 1
ATOM 12000 O O . ILE E 1 316 ? 24.978 8.607 52.841 1.00 10.39 316 ILE E O 1
ATOM 12005 N N . PHE E 1 317 ? 24.056 8.461 50.794 1.00 10.12 317 PHE E N 1
ATOM 12006 C CA . PHE E 1 317 ? 22.841 9.199 51.070 1.00 9.72 317 PHE E CA 1
ATOM 12007 C C . PHE E 1 317 ? 22.056 8.553 52.189 1.00 9.49 317 PHE E C 1
ATOM 12008 O O . PHE E 1 317 ? 21.918 7.333 52.190 1.00 9.90 317 PHE E O 1
ATOM 12016 N N . PRO E 1 318 ? 21.470 9.341 53.091 1.00 9.09 318 PRO E N 1
ATOM 12017 C CA . PRO E 1 318 ? 21.536 10.816 53.093 1.00 9.12 318 PRO E CA 1
ATOM 12018 C C . PRO E 1 318 ? 22.732 11.504 53.787 1.00 9.29 318 PRO E C 1
ATOM 12019 O O . PRO E 1 318 ? 23.100 12.586 53.320 1.00 9.59 318 PRO E O 1
ATOM 12023 N N . THR E 1 319 ? 23.310 10.920 54.841 1.00 9.68 319 THR E N 1
ATOM 12024 C CA . THR E 1 319 ? 24.169 11.664 55.769 1.00 9.50 319 THR E CA 1
ATOM 12025 C C . THR E 1 319 ? 25.424 10.938 56.276 1.00 10.28 319 THR E C 1
ATOM 12026 O O . THR E 1 319 ? 25.995 11.285 57.328 1.00 9.95 319 THR E O 1
ATOM 12030 N N . CYS E 1 320 ? 25.881 9.951 55.524 1.00 10.85 320 CYS E N 1
ATOM 12031 C CA . CYS E 1 320 ? 27.138 9.281 55.815 1.00 11.52 320 CYS E CA 1
ATOM 12032 C C . CYS E 1 320 ? 28.206 9.746 54.828 1.00 11.61 320 CYS E C 1
ATOM 12033 O O . CYS E 1 320 ? 28.083 9.509 53.630 1.00 12.30 320 CYS E O 1
ATOM 12036 N N . SER E 1 321 ? 29.264 10.376 55.318 1.00 11.08 321 SER E N 1
ATOM 12037 C CA . SER E 1 321 ? 30.295 10.894 54.434 1.00 10.75 321 SER E CA 1
ATOM 12038 C C . SER E 1 321 ? 31.696 10.562 54.929 1.00 11.20 321 SER E C 1
ATOM 12039 O O . SER E 1 321 ? 31.935 10.421 56.115 1.00 10.88 321 SER E O 1
ATOM 12042 N N . PHE E 1 322 ? 32.626 10.453 53.991 1.00 11.60 322 PHE E N 1
ATOM 12043 C CA . PHE E 1 322 ? 33.991 10.073 54.307 1.00 11.68 322 PHE E CA 1
ATOM 12044 C C . PHE E 1 322 ? 34.927 10.408 53.146 1.00 12.08 322 PHE E C 1
ATOM 12045 O O . PHE E 1 322 ? 34.478 10.644 52.021 1.00 12.60 322 PHE E O 1
ATOM 12053 N N . LEU E 1 323 ? 36.223 10.417 53.445 1.00 11.92 323 LEU E N 1
ATOM 12054 C CA . LEU E 1 323 ? 37.255 10.812 52.514 1.00 12.59 323 LEU E CA 1
ATOM 12055 C C . LEU E 1 323 ? 38.308 9.721 52.416 1.00 12.67 323 LEU E C 1
ATOM 12056 O O . LEU E 1 323 ? 39.299 9.794 53.137 1.00 12.77 323 LEU E O 1
ATOM 12061 N N . PRO E 1 324 ? 38.116 8.715 51.555 1.00 12.74 324 PRO E N 1
ATOM 12062 C CA . PRO E 1 324 ? 39.114 7.643 51.406 1.00 13.35 324 PRO E CA 1
ATOM 12063 C C . PRO E 1 324 ? 40.508 8.188 51.112 1.00 13.70 324 PRO E C 1
ATOM 12064 O O . PRO E 1 324 ? 40.672 9.030 50.220 1.00 14.07 324 PRO E O 1
ATOM 12068 N N . GLY E 1 325 ? 41.496 7.702 51.855 1.00 14.05 325 GLY E N 1
ATOM 12069 C CA . GLY E 1 325 ? 42.843 8.252 51.820 1.00 14.54 325 GLY E CA 1
ATOM 12070 C C . GLY E 1 325 ? 43.147 9.052 53.070 1.00 14.66 325 GLY E C 1
ATOM 12071 O O . GLY E 1 325 ? 44.131 8.796 53.773 1.00 15.45 325 GLY E O 1
ATOM 12072 N N . ILE E 1 326 ? 42.306 10.037 53.334 1.00 14.99 326 ILE E N 1
ATOM 12073 C CA . ILE E 1 326 ? 42.369 10.808 54.577 1.00 15.33 326 ILE E CA 1
ATOM 12074 C C . ILE E 1 326 ? 41.806 9.951 55.709 1.00 14.83 326 ILE E C 1
ATOM 12075 O O . ILE E 1 326 ? 42.337 9.937 56.817 1.00 14.62 326 ILE E O 1
ATOM 12080 N N . ASN E 1 327 ? 40.733 9.237 55.387 1.00 14.15 327 ASN E N 1
ATOM 12081 C CA . ASN E 1 327 ? 40.085 8.257 56.259 1.00 14.09 327 ASN E CA 1
ATOM 12082 C C . ASN E 1 327 ? 39.334 8.836 57.464 1.00 13.45 327 ASN E C 1
ATOM 12083 O O . ASN E 1 327 ? 39.121 8.145 58.460 1.00 14.10 327 ASN E O 1
ATOM 12088 N N . THR E 1 328 ? 38.915 10.096 57.361 1.00 12.61 328 THR E N 1
ATOM 12089 C CA . THR E 1 328 ? 37.861 10.599 58.225 1.00 11.27 328 THR E CA 1
ATOM 12090 C C . THR E 1 328 ? 36.530 10.110 57.682 1.00 10.92 328 THR E C 1
ATOM 12091 O O . THR E 1 328 ? 36.327 10.041 56.469 1.00 10.43 328 THR E O 1
ATOM 12095 N N . ILE E 1 329 ? 35.634 9.777 58.597 1.00 10.52 329 ILE E N 1
ATOM 12096 C CA . ILE E 1 329 ? 34.262 9.385 58.281 1.00 10.80 329 ILE E CA 1
ATOM 12097 C C . ILE E 1 329 ? 33.351 10.009 59.328 1.00 11.13 329 ILE E C 1
ATOM 12098 O O . ILE E 1 329 ? 33.738 10.181 60.485 1.00 11.55 329 ILE E O 1
ATOM 12103 N N . ARG E 1 330 ? 32.143 10.367 58.933 1.00 11.12 330 ARG E N 1
ATOM 12104 C CA . ARG E 1 330 ? 31.239 11.037 59.852 1.00 11.08 330 ARG E CA 1
ATOM 12105 C C . ARG E 1 330 ? 29.788 10.843 59.478 1.00 10.82 330 ARG E C 1
ATOM 12106 O O . ARG E 1 330 ? 29.472 10.494 58.342 1.00 10.35 330 ARG E O 1
ATOM 12114 N N . ALA E 1 331 ? 28.930 11.015 60.481 1.00 10.62 331 ALA E N 1
ATOM 12115 C CA . ALA E 1 331 ? 27.497 11.175 60.298 1.00 10.66 331 ALA E CA 1
ATOM 12116 C C . ALA E 1 331 ? 27.157 12.635 60.535 1.00 10.51 331 ALA E C 1
ATOM 12117 O O . ALA E 1 331 ? 27.715 13.257 61.448 1.00 10.77 331 ALA E O 1
ATOM 12119 N N . TRP E 1 332 ? 26.268 13.178 59.703 1.00 10.07 332 TRP E N 1
ATOM 12120 C CA . TRP E 1 332 ? 25.640 14.478 59.928 1.00 9.42 332 TRP E CA 1
ATOM 12121 C C . TRP E 1 332 ? 24.301 14.192 60.584 1.00 8.64 332 TRP E C 1
ATOM 12122 O O . TRP E 1 332 ? 23.543 13.339 60.105 1.00 8.14 332 TRP E O 1
ATOM 12133 N N . HIS E 1 333 ? 24.015 14.874 61.685 1.00 8.15 333 HIS E N 1
ATOM 12134 C CA . HIS E 1 333 ? 22.748 14.687 62.383 1.00 8.30 333 HIS E CA 1
ATOM 12135 C C . HIS E 1 333 ? 21.961 15.983 62.292 1.00 8.72 333 HIS E C 1
ATOM 12136 O O . HIS E 1 333 ? 22.435 17.015 62.737 1.00 8.65 333 HIS E O 1
ATOM 12143 N N . PRO E 1 334 ? 20.749 15.922 61.753 1.00 8.85 334 PRO E N 1
ATOM 12144 C CA . PRO E 1 334 ? 19.930 17.116 61.580 1.00 8.99 334 PRO E CA 1
ATOM 12145 C C . PRO E 1 334 ? 19.441 17.638 62.908 1.00 9.11 334 PRO E C 1
ATOM 12146 O O . PRO E 1 334 ? 19.159 16.823 63.779 1.00 8.77 334 PRO E O 1
ATOM 12150 N N . ARG E 1 335 ? 19.345 18.963 63.040 1.00 8.87 335 ARG E N 1
ATOM 12151 C CA . ARG E 1 335 ? 18.874 19.626 64.254 1.00 9.52 335 ARG E CA 1
ATOM 12152 C C . ARG E 1 335 ? 17.961 20.766 63.836 1.00 9.71 335 ARG E C 1
ATOM 12153 O O . ARG E 1 335 ? 18.197 21.945 64.149 1.00 9.52 335 ARG E O 1
ATOM 12161 N N . GLY E 1 336 ? 16.921 20.386 63.098 1.00 9.56 336 GLY E N 1
ATOM 12162 C CA . GLY E 1 336 ? 16.102 21.332 62.382 1.00 9.39 336 GLY E CA 1
ATOM 12163 C C . GLY E 1 336 ? 16.799 21.692 61.091 1.00 9.19 336 GLY E C 1
ATOM 12164 O O . GLY E 1 336 ? 17.911 21.215 60.816 1.00 9.03 336 GLY E O 1
ATOM 12165 N N . PRO E 1 337 ? 16.146 22.534 60.296 1.00 9.33 337 PRO E N 1
ATOM 12166 C CA . PRO E 1 337 ? 16.684 22.972 59.005 1.00 9.60 337 PRO E CA 1
ATOM 12167 C C . PRO E 1 337 ? 17.927 23.876 59.073 1.00 9.77 337 PRO E C 1
ATOM 12168 O O . PRO E 1 337 ? 18.669 23.933 58.091 1.00 9.86 337 PRO E O 1
ATOM 12172 N N . ASN E 1 338 ? 18.149 24.524 60.219 1.00 9.84 338 ASN E N 1
ATOM 12173 C CA . ASN E 1 338 ? 19.167 25.555 60.395 1.00 10.00 338 ASN E CA 1
ATOM 12174 C C . ASN E 1 338 ? 20.373 25.094 61.216 1.00 9.72 338 ASN E C 1
ATOM 12175 O O . ASN E 1 338 ? 21.251 25.882 61.491 1.00 9.58 338 ASN E O 1
ATOM 12180 N N . GLU E 1 339 ? 20.425 23.818 61.583 1.00 10.00 339 GLU E N 1
ATOM 12181 C CA . GLU E 1 339 ? 21.539 23.293 62.374 1.00 9.99 339 GLU E CA 1
ATOM 12182 C C . GLU E 1 339 ? 21.812 21.820 62.111 1.00 9.73 339 GLU E C 1
ATOM 12183 O O . GLU E 1 339 ? 20.915 21.089 61.730 1.00 10.14 339 GLU E O 1
ATOM 12189 N N . ILE E 1 340 ? 23.072 21.411 62.280 1.00 9.11 340 ILE E N 1
ATOM 12190 C CA . ILE E 1 340 ? 23.465 20.011 62.328 1.00 8.53 340 ILE E CA 1
ATOM 12191 C C . ILE E 1 340 ? 24.484 19.804 63.430 1.00 8.65 340 ILE E C 1
ATOM 12192 O O . ILE E 1 340 ? 25.083 20.766 63.942 1.00 7.81 340 ILE E O 1
ATOM 12197 N N . GLU E 1 341 ? 24.677 18.534 63.765 1.00 8.18 341 GLU E N 1
ATOM 12198 C CA . GLU E 1 341 ? 25.842 18.078 64.482 1.00 8.60 341 GLU E CA 1
ATOM 12199 C C . GLU E 1 341 ? 26.696 17.262 63.516 1.00 8.80 341 GLU E C 1
ATOM 12200 O O . GLU E 1 341 ? 26.175 16.577 62.632 1.00 9.25 341 GLU E O 1
ATOM 12206 N N . VAL E 1 342 ? 28.007 17.383 63.653 1.00 8.77 342 VAL E N 1
ATOM 12207 C CA . VAL E 1 342 ? 28.954 16.479 62.994 1.00 9.19 342 VAL E CA 1
ATOM 12208 C C . VAL E 1 342 ? 29.521 15.532 64.028 1.00 8.50 342 VAL E C 1
ATOM 12209 O O . VAL E 1 342 ? 30.017 15.979 65.053 1.00 7.69 342 VAL E O 1
ATOM 12213 N N . TRP E 1 343 ? 29.414 14.233 63.773 1.00 9.06 343 TRP E N 1
ATOM 12214 C CA . TRP E 1 343 ? 30.018 13.198 64.625 1.00 9.45 343 TRP E CA 1
ATOM 12215 C C . TRP E 1 343 ? 31.046 12.440 63.796 1.00 9.49 343 TRP E C 1
ATOM 12216 O O . TRP E 1 343 ? 30.682 11.621 62.951 1.00 8.93 343 TRP E O 1
ATOM 12227 N N . ALA E 1 344 ? 32.322 12.715 64.039 1.00 9.77 344 ALA E N 1
ATOM 12228 C CA . ALA E 1 344 ? 33.398 12.234 63.179 1.00 10.11 344 ALA E CA 1
ATOM 12229 C C . ALA E 1 344 ? 34.363 11.335 63.920 1.00 10.29 344 ALA E C 1
ATOM 12230 O O . ALA E 1 344 ? 34.567 11.491 65.118 1.00 10.30 344 ALA E O 1
ATOM 12232 N N . PHE E 1 345 ? 34.954 10.401 63.180 1.00 10.20 345 PHE E N 1
ATOM 12233 C CA . PHE E 1 345 ? 36.037 9.566 63.667 1.00 10.37 345 PHE E CA 1
ATOM 12234 C C . PHE E 1 345 ? 36.927 9.127 62.491 1.00 11.10 345 PHE E C 1
ATOM 12235 O O . PHE E 1 345 ? 36.588 9.344 61.330 1.00 11.26 345 PHE E O 1
ATOM 12243 N N . THR E 1 346 ? 38.073 8.537 62.807 1.00 11.59 346 THR E N 1
ATOM 12244 C CA . THR E 1 346 ? 39.041 8.094 61.810 1.00 12.00 346 THR E CA 1
ATOM 12245 C C . THR E 1 346 ? 39.141 6.572 61.799 1.00 12.26 346 THR E C 1
ATOM 12246 O O . THR E 1 346 ? 39.122 5.935 62.852 1.00 12.81 346 THR E O 1
ATOM 12250 N N . VAL E 1 347 ? 39.231 5.999 60.605 1.00 12.52 347 VAL E N 1
ATOM 12251 C CA . VAL E 1 347 ? 39.463 4.566 60.447 1.00 12.82 347 VAL E CA 1
ATOM 12252 C C . VAL E 1 347 ? 40.824 4.311 59.818 1.00 13.02 347 VAL E C 1
ATOM 12253 O O . VAL E 1 347 ? 41.331 5.122 59.038 1.00 13.03 347 VAL E O 1
ATOM 12257 N N . VAL E 1 348 ? 41.422 3.187 60.193 1.00 13.43 348 VAL E N 1
ATOM 12258 C CA . VAL E 1 348 ? 42.716 2.764 59.674 1.00 13.70 348 VAL E CA 1
ATOM 12259 C C . VAL E 1 348 ? 42.652 1.292 59.308 1.00 13.82 348 VAL E C 1
ATOM 12260 O O . VAL E 1 348 ? 41.831 0.553 59.834 1.00 14.48 348 VAL E O 1
ATOM 12264 N N . ASP E 1 349 ? 43.513 0.874 58.399 1.00 14.19 349 ASP E N 1
ATOM 12265 C CA . ASP E 1 349 ? 43.724 -0.544 58.118 1.00 15.11 349 ASP E CA 1
ATOM 12266 C C . ASP E 1 349 ? 44.145 -1.222 59.414 1.00 15.47 349 ASP E C 1
ATOM 12267 O O . ASP E 1 349 ? 45.016 -0.727 60.107 1.00 16.31 349 ASP E O 1
ATOM 12272 N N . ALA E 1 350 ? 43.511 -2.328 59.771 1.00 16.50 350 ALA E N 1
ATOM 12273 C CA . ALA E 1 350 ? 43.799 -2.974 61.059 1.00 17.54 350 ALA E CA 1
ATOM 12274 C C . ALA E 1 350 ? 45.229 -3.528 61.145 1.00 18.30 350 ALA E C 1
ATOM 12275 O O . ALA E 1 350 ? 45.785 -3.654 62.240 1.00 18.65 350 ALA E O 1
ATOM 12277 N N . ASP E 1 351 ? 45.831 -3.808 59.990 1.00 19.29 351 ASP E N 1
ATOM 12278 C CA . ASP E 1 351 ? 47.210 -4.312 59.930 1.00 20.21 351 ASP E CA 1
ATOM 12279 C C . ASP E 1 351 ? 48.268 -3.257 59.572 1.00 20.61 351 ASP E C 1
ATOM 12280 O O . ASP E 1 351 ? 49.427 -3.599 59.403 1.00 20.84 351 ASP E O 1
ATOM 12285 N N . ALA E 1 352 ? 47.887 -1.985 59.449 1.00 21.09 352 ALA E N 1
ATOM 12286 C CA . ALA E 1 352 ? 48.880 -0.915 59.265 1.00 21.03 352 ALA E CA 1
ATOM 12287 C C . ALA E 1 352 ? 49.833 -0.935 60.446 1.00 20.93 352 ALA E C 1
ATOM 12288 O O . ALA E 1 352 ? 49.410 -1.258 61.549 1.00 20.90 352 ALA E O 1
ATOM 12290 N N . PRO E 1 353 ? 51.113 -0.628 60.232 1.00 21.08 353 PRO E N 1
ATOM 12291 C CA . PRO E 1 353 ? 52.042 -0.501 61.362 1.00 21.32 353 PRO E CA 1
ATOM 12292 C C . PRO E 1 353 ? 51.527 0.523 62.388 1.00 21.94 353 PRO E C 1
ATOM 12293 O O . PRO E 1 353 ? 50.811 1.472 62.041 1.00 21.14 353 PRO E O 1
ATOM 12297 N N . GLU E 1 354 ? 51.898 0.326 63.645 1.00 22.57 354 GLU E N 1
ATOM 12298 C CA . GLU E 1 354 ? 51.461 1.209 64.712 1.00 23.42 354 GLU E CA 1
ATOM 12299 C C . GLU E 1 354 ? 51.760 2.683 64.412 1.00 22.84 354 GLU E C 1
ATOM 12300 O O . GLU E 1 354 ? 50.961 3.550 64.764 1.00 22.85 354 GLU E O 1
ATOM 12306 N N . GLU E 1 355 ? 52.883 2.953 63.742 1.00 22.12 355 GLU E N 1
ATOM 12307 C CA . GLU E 1 355 ? 53.346 4.317 63.466 1.00 21.85 355 GLU E CA 1
ATOM 12308 C C . GLU E 1 355 ? 52.484 4.996 62.409 1.00 20.95 355 GLU E C 1
ATOM 12309 O O . GLU E 1 355 ? 52.357 6.210 62.416 1.00 20.39 355 GLU E O 1
ATOM 12315 N N . MET E 1 356 ? 51.963 4.208 61.470 1.00 19.85 356 MET E N 1
ATOM 12316 C CA . MET E 1 356 ? 51.029 4.687 60.464 1.00 19.55 356 MET E CA 1
ATOM 12317 C C . MET E 1 356 ? 49.662 4.983 61.067 1.00 19.17 356 MET E C 1
ATOM 12318 O O . MET E 1 356 ? 49.004 5.923 60.652 1.00 19.12 356 MET E O 1
ATOM 12323 N N . LYS E 1 357 ? 49.233 4.164 62.023 1.00 18.86 357 LYS E N 1
ATOM 12324 C CA . LYS E 1 357 ? 47.989 4.407 62.742 1.00 18.63 357 LYS E CA 1
ATOM 12325 C C . LYS E 1 357 ? 48.103 5.735 63.510 1.00 18.46 357 LYS E C 1
ATOM 12326 O O . LYS E 1 357 ? 47.178 6.537 63.496 1.00 18.39 357 LYS E O 1
ATOM 12332 N N . GLU E 1 358 ? 49.258 5.968 64.138 1.00 17.75 358 GLU E N 1
ATOM 12333 C CA . GLU E 1 358 ? 49.531 7.201 64.866 1.00 17.53 358 GLU E CA 1
ATOM 12334 C C . GLU E 1 358 ? 49.572 8.395 63.926 1.00 17.72 358 GLU E C 1
ATOM 12335 O O . GLU E 1 358 ? 49.027 9.453 64.247 1.00 17.34 358 GLU E O 1
ATOM 12341 N N . GLU E 1 359 ? 50.213 8.227 62.768 1.00 17.27 359 GLU E N 1
ATOM 12342 C CA . GLU E 1 359 ? 50.232 9.271 61.754 1.00 17.22 359 GLU E CA 1
ATOM 12343 C C . GLU E 1 359 ? 48.813 9.615 61.250 1.00 17.01 359 GLU E C 1
ATOM 12344 O O . GLU E 1 359 ? 48.489 10.779 61.064 1.00 16.28 359 GLU E O 1
ATOM 12350 N N . TYR E 1 360 ? 47.970 8.610 61.038 1.00 16.94 360 TYR E N 1
ATOM 12351 C CA . TYR E 1 360 ? 46.601 8.878 60.604 1.00 16.91 360 TYR E CA 1
ATOM 12352 C C . TYR E 1 360 ? 45.807 9.648 61.674 1.00 16.78 360 TYR E C 1
ATOM 12353 O O . TYR E 1 360 ? 45.037 10.556 61.347 1.00 16.63 360 TYR E O 1
ATOM 12362 N N . ARG E 1 361 ? 46.008 9.286 62.936 1.00 16.70 361 ARG E N 1
ATOM 12363 C CA . ARG E 1 361 ? 45.339 9.934 64.056 1.00 16.98 361 ARG E CA 1
ATOM 12364 C C . ARG E 1 361 ? 45.672 11.426 64.097 1.00 17.50 361 ARG E C 1
ATOM 12365 O O . ARG E 1 361 ? 44.770 12.266 64.156 1.00 17.45 361 ARG E O 1
ATOM 12373 N N . GLN E 1 362 ? 46.963 11.744 64.054 1.00 17.82 362 GLN E N 1
ATOM 12374 C CA . GLN E 1 362 ? 47.430 13.133 64.168 1.00 18.48 362 GLN E CA 1
ATOM 12375 C C . GLN E 1 362 ? 47.048 13.953 62.945 1.00 17.75 362 GLN E C 1
ATOM 12376 O O . GLN E 1 362 ? 46.613 15.095 63.069 1.00 17.21 362 GLN E O 1
ATOM 12382 N N . GLN E 1 363 ? 47.205 13.369 61.765 1.00 17.13 363 GLN E N 1
ATOM 12383 C CA . GLN E 1 363 ? 46.958 14.110 60.532 1.00 17.08 363 GLN E CA 1
ATOM 12384 C C . GLN E 1 363 ? 45.471 14.381 60.287 1.00 16.39 363 GLN E C 1
ATOM 12385 O O . GLN E 1 363 ? 45.106 15.450 59.771 1.00 16.21 363 GLN E O 1
ATOM 12391 N N . THR E 1 364 ? 44.611 13.426 60.643 1.00 15.74 364 THR E N 1
ATOM 12392 C CA . THR E 1 364 ? 43.174 13.668 60.504 1.00 15.13 364 THR E CA 1
ATOM 12393 C C . THR E 1 364 ? 42.731 14.759 61.461 1.00 14.69 364 THR E C 1
ATOM 12394 O O . THR E 1 364 ? 42.046 15.670 61.047 1.00 13.76 364 THR E O 1
ATOM 12398 N N . LEU E 1 365 ? 43.129 14.690 62.731 1.00 14.84 365 LEU E N 1
ATOM 12399 C CA . LEU E 1 365 ? 42.661 15.702 63.695 1.00 14.82 365 LEU E CA 1
ATOM 12400 C C . LEU E 1 365 ? 43.228 17.080 63.361 1.00 14.67 365 LEU E C 1
ATOM 12401 O O . LEU E 1 365 ? 42.592 18.099 63.623 1.00 14.47 365 LEU E O 1
ATOM 12406 N N . ARG E 1 366 ? 44.412 17.083 62.752 1.00 14.43 366 ARG E N 1
ATOM 12407 C CA . ARG E 1 366 ? 45.042 18.289 62.248 1.00 14.77 366 ARG E CA 1
ATOM 12408 C C . ARG E 1 366 ? 44.260 18.942 61.105 1.00 14.57 366 ARG E C 1
ATOM 12409 O O . ARG E 1 366 ? 44.367 20.140 60.916 1.00 14.51 366 ARG E O 1
ATOM 12417 N N . THR E 1 367 ? 43.512 18.158 60.330 1.00 14.49 367 THR E N 1
ATOM 12418 C CA . THR E 1 367 ? 42.909 18.646 59.082 1.00 14.54 367 THR E CA 1
ATOM 12419 C C . THR E 1 367 ? 41.381 18.630 59.042 1.00 14.44 367 THR E C 1
ATOM 12420 O O . THR E 1 367 ? 40.767 19.663 58.773 1.00 14.86 367 THR E O 1
ATOM 12424 N N . PHE E 1 368 ? 40.771 17.467 59.265 1.00 13.75 368 PHE E N 1
ATOM 12425 C CA . PHE E 1 368 ? 39.334 17.339 59.126 1.00 13.50 368 PHE E CA 1
ATOM 12426 C C . PHE E 1 368 ? 38.645 17.101 60.464 1.00 13.84 368 PHE E C 1
ATOM 12427 O O . PHE E 1 368 ? 38.173 16.010 60.791 1.00 14.08 368 PHE E O 1
ATOM 12435 N N . SER E 1 369 ? 38.623 18.176 61.238 1.00 13.78 369 SER E N 1
ATOM 12436 C CA . SER E 1 369 ? 38.026 18.198 62.564 1.00 13.44 369 SER E CA 1
ATOM 12437 C C . SER E 1 369 ? 37.657 19.640 62.879 1.00 13.09 369 SER E C 1
ATOM 12438 O O . SER E 1 369 ? 37.998 20.548 62.121 1.00 12.97 369 SER E O 1
ATOM 12441 N N . ALA E 1 370 ? 36.986 19.859 64.004 1.00 13.04 370 ALA E N 1
ATOM 12442 C CA . ALA E 1 370 ? 36.470 21.188 64.348 1.00 13.05 370 ALA E CA 1
ATOM 12443 C C . ALA E 1 370 ? 37.557 22.267 64.251 1.00 12.98 370 ALA E C 1
ATOM 12444 O O . ALA E 1 370 ? 37.321 23.363 63.727 1.00 13.07 370 ALA E O 1
ATOM 12446 N N . GLY E 1 371 ? 38.732 21.941 64.770 1.00 12.66 371 GLY E N 1
ATOM 12447 C CA . GLY E 1 371 ? 39.867 22.842 64.781 1.00 12.53 371 GLY E CA 1
ATOM 12448 C C . GLY E 1 371 ? 40.867 22.557 63.677 1.00 12.33 371 GLY E C 1
ATOM 12449 O O . GLY E 1 371 ? 41.904 23.210 63.608 1.00 12.71 371 GLY E O 1
ATOM 12450 N N . GLY E 1 372 ? 40.567 21.591 62.819 1.00 12.24 372 GLY E N 1
ATOM 12451 C CA . GLY E 1 372 ? 41.446 21.236 61.721 1.00 12.36 372 GLY E CA 1
ATOM 12452 C C . GLY E 1 372 ? 41.632 22.351 60.713 1.00 12.67 372 GLY E C 1
ATOM 12453 O O . GLY E 1 372 ? 40.738 23.163 60.501 1.00 12.43 372 GLY E O 1
ATOM 12454 N N . VAL E 1 373 ? 42.782 22.355 60.047 1.00 13.31 373 VAL E N 1
ATOM 12455 C CA . VAL E 1 373 ? 43.164 23.448 59.150 1.00 13.25 373 VAL E CA 1
ATOM 12456 C C . VAL E 1 373 ? 42.388 23.470 57.824 1.00 13.55 373 VAL E C 1
ATOM 12457 O O . VAL E 1 373 ? 42.418 24.474 57.106 1.00 14.03 373 VAL E O 1
ATOM 12461 N N . PHE E 1 374 ? 41.694 22.380 57.512 1.00 13.60 374 PHE E N 1
ATOM 12462 C CA . PHE E 1 374 ? 40.763 22.345 56.378 1.00 14.26 374 PHE E CA 1
ATOM 12463 C C . PHE E 1 374 ? 39.341 22.616 56.851 1.00 14.63 374 PHE E C 1
ATOM 12464 O O . PHE E 1 374 ? 38.751 23.613 56.477 1.00 14.43 374 PHE E O 1
ATOM 12472 N N . GLU E 1 375 ? 38.819 21.753 57.718 1.00 15.20 375 GLU E N 1
ATOM 12473 C CA . GLU E 1 375 ? 37.405 21.784 58.088 1.00 15.80 375 GLU E CA 1
ATOM 12474 C C . GLU E 1 375 ? 36.948 23.011 58.892 1.00 16.37 375 GLU E C 1
ATOM 12475 O O . GLU E 1 375 ? 35.780 23.352 58.857 1.00 16.12 375 GLU E O 1
ATOM 12481 N N . GLN E 1 376 ? 37.866 23.651 59.612 1.00 17.66 376 GLN E N 1
ATOM 12482 C CA . GLN E 1 376 ? 37.667 24.995 60.175 1.00 18.83 376 GLN E CA 1
ATOM 12483 C C . GLN E 1 376 ? 36.926 25.885 59.208 1.00 19.29 376 GLN E C 1
ATOM 12484 O O . GLN E 1 376 ? 35.999 26.594 59.584 1.00 19.91 376 GLN E O 1
ATOM 12490 N N . ASP E 1 377 ? 37.406 25.888 57.967 1.00 19.73 377 ASP E N 1
ATOM 12491 C CA . ASP E 1 377 ? 36.864 26.757 56.931 1.00 20.61 377 ASP E CA 1
ATOM 12492 C C . ASP E 1 377 ? 35.534 26.285 56.337 1.00 21.27 377 ASP E C 1
ATOM 12493 O O . ASP E 1 377 ? 34.724 27.135 55.937 1.00 21.87 377 ASP E O 1
ATOM 12498 N N . ASP E 1 378 ? 35.311 24.972 56.253 1.00 21.57 378 ASP E N 1
ATOM 12499 C CA . ASP E 1 378 ? 34.029 24.454 55.750 1.00 22.33 378 ASP E CA 1
ATOM 12500 C C . ASP E 1 378 ? 32.871 24.934 56.626 1.00 22.64 378 ASP E C 1
ATOM 12501 O O . ASP E 1 378 ? 31.898 25.452 56.119 1.00 23.61 378 ASP E O 1
ATOM 12506 N N . GLY E 1 379 ? 33.003 24.789 57.937 1.00 23.33 379 GLY E N 1
ATOM 12507 C CA . GLY E 1 379 ? 31.993 25.253 58.875 1.00 24.11 379 GLY E CA 1
ATOM 12508 C C . GLY E 1 379 ? 31.681 26.751 58.830 1.00 24.45 379 GLY E C 1
ATOM 12509 O O . GLY E 1 379 ? 30.547 27.153 59.123 1.00 25.10 379 GLY E O 1
ATOM 12510 N N . GLU E 1 380 ? 32.672 27.579 58.495 1.00 24.11 380 GLU E N 1
ATOM 12511 C CA . GLU E 1 380 ? 32.468 29.025 58.365 1.00 23.87 380 GLU E CA 1
ATOM 12512 C C . GLU E 1 380 ? 31.608 29.314 57.126 1.00 22.66 380 GLU E C 1
ATOM 12513 O O . GLU E 1 380 ? 30.678 30.108 57.191 1.00 22.21 380 GLU E O 1
ATOM 12519 N N . ASN E 1 381 ? 31.886 28.637 56.018 1.00 21.41 381 ASN E N 1
ATOM 12520 C CA . ASN E 1 381 ? 31.109 28.841 54.814 1.00 20.93 381 ASN E CA 1
ATOM 12521 C C . ASN E 1 381 ? 29.636 28.469 55.018 1.00 20.15 381 ASN E C 1
ATOM 12522 O O . ASN E 1 381 ? 28.752 29.255 54.673 1.00 20.09 381 ASN E O 1
ATOM 12527 N N . TRP E 1 382 ? 29.376 27.285 55.572 1.00 18.13 382 TRP E N 1
ATOM 12528 C CA . TRP E 1 382 ? 28.017 26.766 55.642 1.00 17.30 382 TRP E CA 1
ATOM 12529 C C . TRP E 1 382 ? 27.157 27.646 56.517 1.00 16.20 382 TRP E C 1
ATOM 12530 O O . TRP E 1 382 ? 26.000 27.875 56.211 1.00 15.36 382 TRP E O 1
ATOM 12541 N N . VAL E 1 383 ? 27.754 28.138 57.598 1.00 15.92 383 VAL E N 1
ATOM 12542 C CA . VAL E 1 383 ? 27.079 29.000 58.564 1.00 16.10 383 VAL E CA 1
ATOM 12543 C C . VAL E 1 383 ? 26.608 30.312 57.939 1.00 15.64 383 VAL E C 1
ATOM 12544 O O . VAL E 1 383 ? 25.512 30.786 58.226 1.00 14.70 383 VAL E O 1
ATOM 12548 N N . GLU E 1 384 ? 27.439 30.893 57.086 1.00 15.41 384 GLU E N 1
ATOM 12549 C CA . GLU E 1 384 ? 27.063 32.130 56.407 1.00 15.77 384 GLU E CA 1
ATOM 12550 C C . GLU E 1 384 ? 25.984 31.921 55.334 1.00 15.03 384 GLU E C 1
ATOM 12551 O O . GLU E 1 384 ? 25.089 32.745 55.211 1.00 14.34 384 GLU E O 1
ATOM 12557 N N . ILE E 1 385 ? 26.023 30.794 54.624 1.00 14.40 385 ILE E N 1
ATOM 12558 C CA . ILE E 1 385 ? 24.974 30.464 53.664 1.00 14.24 385 ILE E CA 1
ATOM 12559 C C . ILE E 1 385 ? 23.596 30.433 54.337 1.00 14.12 385 ILE E C 1
ATOM 12560 O O . ILE E 1 385 ? 22.648 31.047 53.852 1.00 13.72 385 ILE E O 1
ATOM 12565 N N . GLN E 1 386 ? 23.509 29.715 55.452 1.00 13.57 386 GLN E N 1
ATOM 12566 C CA . GLN E 1 386 ? 22.258 29.529 56.171 1.00 13.47 386 GLN E CA 1
ATOM 12567 C C . GLN E 1 386 ? 21.699 30.837 56.715 1.00 13.46 386 GLN E C 1
ATOM 12568 O O . GLN E 1 386 ? 20.506 31.066 56.647 1.00 13.44 386 GLN E O 1
ATOM 12574 N N . GLN E 1 387 ? 22.564 31.669 57.284 1.00 13.78 387 GLN E N 1
ATOM 12575 C CA . GLN E 1 387 ? 22.156 32.956 57.864 1.00 14.11 387 GLN E CA 1
ATOM 12576 C C . GLN E 1 387 ? 21.617 33.914 56.780 1.00 13.73 387 GLN E C 1
ATOM 12577 O O . GLN E 1 387 ? 20.593 34.575 56.969 1.00 12.98 387 GLN E O 1
ATOM 12583 N N . VAL E 1 388 ? 22.289 33.951 55.629 1.00 13.11 388 VAL E N 1
ATOM 12584 C CA . VAL E 1 388 ? 21.821 34.739 54.492 1.00 13.07 388 VAL E CA 1
ATOM 12585 C C . VAL E 1 388 ? 20.397 34.321 54.101 1.00 12.81 388 VAL E C 1
ATOM 12586 O O . VAL E 1 388 ? 19.591 35.162 53.746 1.00 12.64 388 VAL E O 1
ATOM 12590 N N . LEU E 1 389 ? 20.083 33.030 54.224 1.00 13.07 389 LEU E N 1
ATOM 12591 C CA . LEU E 1 389 ? 18.778 32.493 53.837 1.00 12.70 389 LEU E CA 1
ATOM 12592 C C . LEU E 1 389 ? 17.611 32.887 54.736 1.00 12.87 389 LEU E C 1
ATOM 12593 O O . LEU E 1 389 ? 16.457 32.587 54.413 1.00 12.07 389 LEU E O 1
ATOM 12598 N N . ARG E 1 390 ? 17.875 33.555 55.858 1.00 12.76 390 ARG E N 1
ATOM 12599 C CA . ARG E 1 390 ? 16.788 34.214 56.584 1.00 13.03 390 ARG E CA 1
ATOM 12600 C C . ARG E 1 390 ? 16.026 35.186 55.663 1.00 12.25 390 ARG E C 1
ATOM 12601 O O . ARG E 1 390 ? 14.835 35.453 55.877 1.00 12.01 390 ARG E O 1
ATOM 12609 N N . GLY E 1 391 ? 16.712 35.712 54.647 1.00 11.48 391 GLY E N 1
ATOM 12610 C CA . GLY E 1 391 ? 16.157 36.751 53.798 1.00 11.86 391 GLY E CA 1
ATOM 12611 C C . GLY E 1 391 ? 15.131 36.255 52.799 1.00 11.96 391 GLY E C 1
ATOM 12612 O O . GLY E 1 391 ? 15.310 35.216 52.196 1.00 12.29 391 GLY E O 1
ATOM 12613 N N . HIS E 1 392 ? 14.056 37.010 52.624 1.00 12.56 392 HIS E N 1
ATOM 12614 C CA . HIS E 1 392 ? 13.038 36.700 51.628 1.00 13.23 392 HIS E CA 1
ATOM 12615 C C . HIS E 1 392 ? 13.599 36.644 50.188 1.00 12.97 392 HIS E C 1
ATOM 12616 O O . HIS E 1 392 ? 13.399 35.660 49.496 1.00 12.59 392 HIS E O 1
ATOM 12623 N N . LYS E 1 393 ? 14.271 37.701 49.731 1.00 12.65 393 LYS E N 1
ATOM 12624 C CA . LYS E 1 393 ? 14.842 37.683 48.380 1.00 12.29 393 LYS E CA 1
ATOM 12625 C C . LYS E 1 393 ? 15.907 36.597 48.225 1.00 12.47 393 LYS E C 1
ATOM 12626 O O . LYS E 1 393 ? 16.017 35.992 47.160 1.00 12.25 393 LYS E O 1
ATOM 12632 N N . ALA E 1 394 ? 16.646 36.305 49.296 1.00 12.87 394 ALA E N 1
ATOM 12633 C CA . ALA E 1 394 ? 17.642 35.236 49.274 1.00 13.00 394 ALA E CA 1
ATOM 12634 C C . ALA E 1 394 ? 17.024 33.863 49.022 1.00 13.29 394 ALA E C 1
ATOM 12635 O O . ALA E 1 394 ? 17.711 32.955 48.586 1.00 13.19 394 ALA E O 1
ATOM 12637 N N . ARG E 1 395 ? 15.742 33.709 49.352 1.00 13.97 395 ARG E N 1
ATOM 12638 C CA . ARG E 1 395 ? 15.030 32.454 49.131 1.00 14.74 395 ARG E CA 1
ATOM 12639 C C . ARG E 1 395 ? 14.147 32.470 47.871 1.00 15.11 395 ARG E C 1
ATOM 12640 O O . ARG E 1 395 ? 13.478 31.477 47.592 1.00 15.32 395 ARG E O 1
ATOM 12648 N N . SER E 1 396 ? 14.172 33.561 47.101 1.00 15.58 396 SER E N 1
ATOM 12649 C CA . SER E 1 396 ? 13.191 33.772 46.014 1.00 16.40 396 SER E CA 1
ATOM 12650 C C . SER E 1 396 ? 13.663 33.345 44.621 1.00 16.26 396 SER E C 1
ATOM 12651 O O . SER E 1 396 ? 12.883 33.359 43.679 1.00 16.95 396 SER E O 1
ATOM 12654 N N . ARG E 1 397 ? 14.937 32.997 44.492 1.00 16.05 397 ARG E N 1
ATOM 12655 C CA . ARG E 1 397 ? 15.502 32.593 43.218 1.00 15.94 397 ARG E CA 1
ATOM 12656 C C . ARG E 1 397 ? 16.380 31.363 43.405 1.00 15.63 397 ARG E C 1
ATOM 12657 O O . ARG E 1 397 ? 16.997 31.201 44.457 1.00 15.72 397 ARG E O 1
ATOM 12665 N N . PRO E 1 398 ? 16.430 30.500 42.393 1.00 15.32 398 PRO E N 1
ATOM 12666 C CA . PRO E 1 398 ? 17.213 29.257 42.470 1.00 15.20 398 PRO E CA 1
ATOM 12667 C C . PRO E 1 398 ? 18.744 29.422 42.517 1.00 15.12 398 PRO E C 1
ATOM 12668 O O . PRO E 1 398 ? 19.314 30.391 42.001 1.00 15.19 398 PRO E O 1
ATOM 12672 N N . PHE E 1 399 ? 19.396 28.476 43.183 1.00 14.74 399 PHE E N 1
ATOM 12673 C CA . PHE E 1 399 ? 20.846 28.320 43.100 1.00 15.04 399 PHE E CA 1
ATOM 12674 C C . PHE E 1 399 ? 21.206 27.650 41.781 1.00 15.04 399 PHE E C 1
ATOM 12675 O O . PHE E 1 399 ? 20.437 26.848 41.256 1.00 14.63 399 PHE E O 1
ATOM 12683 N N . ASN E 1 400 ? 22.381 27.987 41.264 1.00 15.60 400 ASN E N 1
ATOM 12684 C CA . ASN E 1 400 ? 22.893 27.409 40.035 1.00 15.69 400 ASN E CA 1
ATOM 12685 C C . ASN E 1 400 ? 23.514 26.032 40.266 1.00 16.19 400 ASN E C 1
ATOM 12686 O O . ASN E 1 400 ? 24.542 25.902 40.934 1.00 15.42 400 ASN E O 1
ATOM 12691 N N . ALA E 1 401 ? 22.884 25.008 39.692 1.00 17.03 401 ALA E N 1
ATOM 12692 C CA . ALA E 1 401 ? 23.378 23.641 39.784 1.00 17.87 401 ALA E CA 1
ATOM 12693 C C . ALA E 1 401 ? 23.569 23.027 38.383 1.00 18.78 401 ALA E C 1
ATOM 12694 O O . ALA E 1 401 ? 23.250 21.846 38.161 1.00 18.58 401 ALA E O 1
ATOM 12696 N N . GLU E 1 402 ? 24.120 23.820 37.462 1.00 19.29 402 GLU E N 1
ATOM 12697 C CA . GLU E 1 402 ? 24.280 23.405 36.068 1.00 20.24 402 GLU E CA 1
ATOM 12698 C C . GLU E 1 402 ? 25.677 22.889 35.730 1.00 20.07 402 GLU E C 1
ATOM 12699 O O . GLU E 1 402 ? 25.898 22.381 34.646 1.00 19.92 402 GLU E O 1
ATOM 12705 N N . MET E 1 403 ? 26.608 22.973 36.675 1.00 20.25 403 MET E N 1
ATOM 12706 C CA . MET E 1 403 ? 27.975 22.533 36.434 1.00 20.38 403 MET E CA 1
ATOM 12707 C C . MET E 1 403 ? 28.035 21.107 35.852 1.00 20.44 403 MET E C 1
ATOM 12708 O O . MET E 1 403 ? 27.583 20.160 36.474 1.00 20.26 403 MET E O 1
ATOM 12713 N N . GLY E 1 404 ? 28.572 20.971 34.648 1.00 20.75 404 GLY E N 1
ATOM 12714 C CA . GLY E 1 404 ? 28.805 19.674 34.047 1.00 21.07 404 GLY E CA 1
ATOM 12715 C C . GLY E 1 404 ? 27.569 19.040 33.445 1.00 21.38 404 GLY E C 1
ATOM 12716 O O . GLY E 1 404 ? 27.623 17.872 33.086 1.00 21.67 404 GLY E O 1
ATOM 12717 N N . LEU E 1 405 ? 26.469 19.780 33.341 1.00 21.84 405 LEU E N 1
ATOM 12718 C CA . LEU E 1 405 ? 25.228 19.254 32.753 1.00 22.82 405 LEU E CA 1
ATOM 12719 C C . LEU E 1 405 ? 25.491 18.586 31.401 1.00 23.08 405 LEU E C 1
ATOM 12720 O O . LEU E 1 405 ? 26.135 19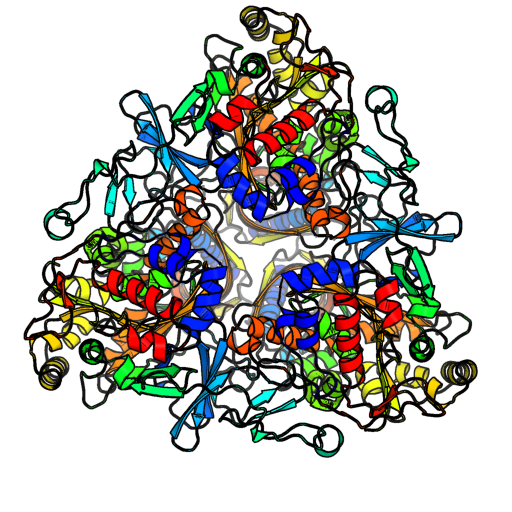.176 30.538 1.00 22.75 405 LEU E O 1
ATOM 12725 N N . GLY E 1 406 ? 24.996 17.361 31.232 1.00 23.56 406 GLY E N 1
ATOM 12726 C CA . GLY E 1 406 ? 25.135 16.620 29.989 1.00 23.88 406 GLY E CA 1
ATOM 12727 C C . GLY E 1 406 ? 26.517 16.065 29.658 1.00 24.24 406 GLY E C 1
ATOM 12728 O O . GLY E 1 406 ? 26.656 15.330 28.667 1.00 25.24 406 GLY E O 1
ATOM 12729 N N . GLN E 1 407 ? 27.536 16.398 30.452 1.00 23.91 407 GLN E N 1
ATOM 12730 C CA . GLN E 1 407 ? 28.882 15.880 30.240 1.00 23.68 407 GLN E CA 1
ATOM 12731 C C . GLN E 1 407 ? 29.095 14.616 31.084 1.00 23.73 407 GLN E C 1
ATOM 12732 O O . GLN E 1 407 ? 29.886 14.596 32.037 1.00 22.87 407 GLN E O 1
ATOM 12738 N N . THR E 1 408 ? 28.385 13.558 30.696 1.00 23.66 408 THR E N 1
ATOM 12739 C CA . THR E 1 408 ? 28.361 12.298 31.442 1.00 24.09 408 THR E CA 1
ATOM 12740 C C . THR E 1 408 ? 28.652 11.101 30.541 1.00 24.52 408 THR E C 1
ATOM 12741 O O . THR E 1 408 ? 28.517 11.174 29.328 1.00 24.44 408 THR E O 1
ATOM 12745 N N . ASP E 1 409 ? 29.060 10.010 31.169 1.00 25.20 409 ASP E N 1
ATOM 12746 C CA . ASP E 1 409 ? 29.344 8.751 30.507 1.00 25.62 409 ASP E CA 1
ATOM 12747 C C . ASP E 1 409 ? 28.820 7.647 31.430 1.00 26.37 409 ASP E C 1
ATOM 12748 O O . ASP E 1 409 ? 29.426 7.373 32.468 1.00 26.05 409 ASP E O 1
ATOM 12753 N N . SER E 1 410 ? 27.694 7.038 31.061 1.00 27.04 410 SER E N 1
ATOM 12754 C CA . SER E 1 410 ? 27.074 5.989 31.870 1.00 28.10 410 SER E CA 1
ATOM 12755 C C . SER E 1 410 ? 27.530 4.573 31.474 1.00 28.67 410 SER E C 1
ATOM 12756 O O . SER E 1 410 ? 26.967 3.587 31.943 1.00 28.02 410 SER E O 1
ATOM 12759 N N . ASP E 1 411 ? 28.569 4.496 30.639 1.00 29.53 411 ASP E N 1
ATOM 12760 C CA . ASP E 1 411 ? 29.079 3.239 30.088 1.00 30.29 411 ASP E CA 1
ATOM 12761 C C . ASP E 1 411 ? 30.621 3.239 30.094 1.00 29.95 411 ASP E C 1
ATOM 12762 O O . ASP E 1 411 ? 31.269 2.883 29.114 1.00 29.90 411 ASP E O 1
ATOM 12767 N N . ASN E 1 412 ? 31.198 3.674 31.209 1.00 29.81 412 ASN E N 1
ATOM 12768 C CA . ASN E 1 412 ? 32.641 3.676 31.403 1.00 29.36 412 ASN E CA 1
ATOM 12769 C C . ASN E 1 412 ? 33.055 2.261 31.786 1.00 29.53 412 ASN E C 1
ATOM 12770 O O . ASN E 1 412 ? 32.454 1.678 32.686 1.00 29.51 412 ASN E O 1
ATOM 12775 N N . PRO E 1 413 ? 34.084 1.711 31.134 1.00 29.74 413 PRO E N 1
ATOM 12776 C CA . PRO E 1 413 ? 34.477 0.306 31.364 1.00 29.49 413 PRO E CA 1
ATOM 12777 C C . PRO E 1 413 ? 35.089 0.013 32.745 1.00 28.82 413 PRO E C 1
ATOM 12778 O O . PRO E 1 413 ? 34.871 -1.074 33.274 1.00 29.32 413 PRO E O 1
ATOM 12782 N N . ASP E 1 414 ? 35.836 0.953 33.315 1.00 27.96 414 ASP E N 1
ATOM 12783 C CA . ASP E 1 414 ? 36.519 0.728 34.602 1.00 27.29 414 ASP E CA 1
ATOM 12784 C C . ASP E 1 414 ? 35.801 1.236 35.855 1.00 25.82 414 ASP E C 1
ATOM 12785 O O . ASP E 1 414 ? 36.182 0.869 36.965 1.00 25.63 414 ASP E O 1
ATOM 12790 N N . TYR E 1 415 ? 34.776 2.062 35.672 1.00 24.62 415 TYR E N 1
ATOM 12791 C CA . TYR E 1 415 ? 34.116 2.761 36.780 1.00 23.67 415 TYR E CA 1
ATOM 12792 C C . TYR E 1 415 ? 32.605 2.742 36.589 1.00 22.76 415 TYR E C 1
ATOM 12793 O O . TYR E 1 415 ? 32.097 3.368 35.668 1.00 23.08 415 TYR E O 1
ATOM 12802 N N . PRO E 1 416 ? 31.878 2.029 37.444 1.00 21.95 416 PRO E N 1
ATOM 12803 C CA . PRO E 1 416 ? 30.425 1.915 37.297 1.00 21.75 416 PRO E CA 1
ATOM 12804 C C . PRO E 1 416 ? 29.663 3.178 37.702 1.00 21.58 416 PRO E C 1
ATOM 12805 O O . PRO E 1 416 ? 30.138 3.984 38.500 1.00 20.85 416 PRO E O 1
ATOM 12809 N N . GLY E 1 417 ? 28.481 3.326 37.122 1.00 21.71 417 GLY E N 1
ATOM 12810 C CA . GLY E 1 417 ? 27.599 4.444 37.376 1.00 21.97 417 GLY E CA 1
ATOM 12811 C C . GLY E 1 417 ? 27.686 5.513 36.307 1.00 21.94 417 GLY E C 1
ATOM 12812 O O . GLY E 1 417 ? 28.118 5.274 35.181 1.00 22.00 417 GLY E O 1
ATOM 12813 N N . THR E 1 418 ? 27.251 6.708 36.678 1.00 21.89 418 THR E N 1
ATOM 12814 C CA . THR E 1 418 ? 27.253 7.857 35.790 1.00 21.74 418 THR E CA 1
ATOM 12815 C C . THR E 1 418 ? 28.481 8.701 36.097 1.00 21.55 418 THR E C 1
ATOM 12816 O O . THR E 1 418 ? 28.557 9.375 37.126 1.00 21.25 418 THR E O 1
ATOM 12820 N N . ILE E 1 419 ? 29.452 8.630 35.194 1.00 21.35 419 ILE E N 1
ATOM 12821 C CA . ILE E 1 419 ? 30.763 9.218 35.395 1.00 21.22 419 ILE E CA 1
ATOM 12822 C C . ILE E 1 419 ? 30.873 10.589 34.725 1.00 21.09 419 ILE E C 1
ATOM 12823 O O . ILE E 1 419 ? 30.394 10.789 33.612 1.00 21.42 419 ILE E O 1
ATOM 12828 N N . SER E 1 420 ? 31.523 11.514 35.430 1.00 20.69 420 SER E N 1
ATOM 12829 C CA . SER E 1 420 ? 31.719 12.893 34.997 1.00 20.12 420 SER E CA 1
ATOM 12830 C C . SER E 1 420 ? 33.173 13.277 35.273 1.00 20.18 420 SER E C 1
ATOM 12831 O O . SER E 1 420 ? 33.899 12.543 35.941 1.00 19.61 420 SER E O 1
ATOM 12834 N N . TYR E 1 421 ? 33.594 14.432 34.767 1.00 20.21 421 TYR E N 1
ATOM 12835 C CA . TYR E 1 421 ? 34.849 15.058 35.202 1.00 20.05 421 TYR E CA 1
ATOM 12836 C C . TYR E 1 421 ? 34.781 15.320 36.716 1.00 19.33 421 TYR E C 1
ATOM 12837 O O . TYR E 1 421 ? 33.693 15.492 37.262 1.00 18.74 421 TYR E O 1
ATOM 12846 N N . VAL E 1 422 ? 35.937 15.349 37.384 1.00 18.98 422 VAL E N 1
ATOM 12847 C CA . VAL E 1 422 ? 35.995 15.502 38.839 1.00 18.73 422 VAL E CA 1
ATOM 12848 C C . VAL E 1 422 ? 35.334 16.804 39.321 1.00 18.38 422 VAL E C 1
ATOM 12849 O O . VAL E 1 422 ? 34.775 16.854 40.416 1.00 18.05 422 VAL E O 1
ATOM 12853 N N . TYR E 1 423 ? 35.388 17.837 38.484 1.00 18.16 423 TYR E N 1
ATOM 12854 C CA . TYR E 1 423 ? 34.664 19.077 38.720 1.00 17.97 423 TYR E CA 1
ATOM 12855 C C . TYR E 1 423 ? 33.331 19.039 37.984 1.00 17.05 423 TYR E C 1
ATOM 12856 O O . TYR E 1 423 ? 33.241 19.349 36.789 1.00 17.33 423 TYR E O 1
ATOM 12865 N N . SER E 1 424 ? 32.304 18.652 38.730 1.00 15.67 424 SER E N 1
ATOM 12866 C CA . SER E 1 424 ? 30.939 18.579 38.238 1.00 15.19 424 SER E CA 1
ATOM 12867 C C . SER E 1 424 ? 29.964 18.641 39.404 1.00 14.60 424 SER E C 1
ATOM 12868 O O . SER E 1 424 ? 30.331 18.354 40.547 1.00 13.44 424 SER E O 1
ATOM 12871 N N . GLU E 1 425 ? 28.712 18.960 39.102 1.00 14.21 425 GLU E N 1
ATOM 12872 C CA . GLU E 1 425 ? 27.634 18.812 40.089 1.00 14.87 425 GLU E CA 1
ATOM 12873 C C . GLU E 1 425 ? 26.605 17.742 39.699 1.00 14.50 425 GLU E C 1
ATOM 12874 O O . GLU E 1 425 ? 25.465 17.761 40.155 1.00 14.74 425 GLU E O 1
ATOM 12880 N N . GLU E 1 426 ? 27.030 16.783 38.881 1.00 14.57 426 GLU E N 1
ATOM 12881 C CA . GLU E 1 426 ? 26.176 15.658 38.469 1.00 14.49 426 GLU E CA 1
ATOM 12882 C C . GLU E 1 426 ? 25.775 14.823 39.683 1.00 13.88 426 GLU E C 1
ATOM 12883 O O . GLU E 1 426 ? 24.617 14.478 39.845 1.00 13.62 426 GLU E O 1
ATOM 12889 N N . ALA E 1 427 ? 26.737 14.535 40.551 1.00 13.92 427 ALA E N 1
ATOM 12890 C CA . ALA E 1 427 ? 26.462 13.738 41.750 1.00 14.24 427 ALA E CA 1
ATOM 12891 C C . ALA E 1 427 ? 25.526 14.494 42.680 1.00 13.93 427 ALA E C 1
ATOM 12892 O O . ALA E 1 427 ? 24.641 13.893 43.264 1.00 14.44 427 ALA E O 1
ATOM 12894 N N . ALA E 1 428 ? 25.716 15.811 42.782 1.00 13.67 428 ALA E N 1
ATOM 12895 C CA . ALA E 1 428 ? 24.853 16.675 43.581 1.00 13.58 428 ALA E CA 1
ATOM 12896 C C . ALA E 1 428 ? 23.436 16.700 43.035 1.00 13.68 428 ALA E C 1
ATOM 12897 O O . ALA E 1 428 ? 22.488 16.616 43.798 1.00 12.95 428 ALA E O 1
ATOM 12899 N N . ARG E 1 429 ? 23.287 16.818 41.716 1.00 13.73 429 ARG E N 1
ATOM 12900 C CA . ARG E 1 429 ? 21.961 16.767 41.104 1.00 13.65 429 ARG E CA 1
ATOM 12901 C C . ARG E 1 429 ? 21.308 15.429 41.459 1.00 13.56 429 ARG E C 1
ATOM 12902 O O . ARG E 1 429 ? 20.130 15.370 41.744 1.00 14.27 429 ARG E O 1
ATOM 12910 N N . GLY E 1 430 ? 22.090 14.357 41.427 1.00 13.79 430 GLY E N 1
ATOM 12911 C CA . GLY E 1 430 ? 21.610 13.045 41.817 1.00 13.36 430 GLY E CA 1
ATOM 12912 C C . GLY E 1 430 ? 21.153 13.003 43.266 1.00 12.73 430 GLY E C 1
ATOM 12913 O O . GLY E 1 430 ? 20.130 12.408 43.574 1.00 12.35 430 GLY E O 1
ATOM 12914 N N . LEU E 1 431 ? 21.912 13.644 44.150 1.00 12.34 431 LEU E N 1
ATOM 12915 C CA . LEU E 1 431 ? 21.572 13.689 45.565 1.00 11.90 431 LEU E CA 1
ATOM 12916 C C . LEU E 1 431 ? 20.243 14.390 45.777 1.00 11.78 431 LEU E C 1
ATOM 12917 O O . LEU E 1 431 ? 19.386 13.901 46.513 1.00 11.93 431 LEU E O 1
ATOM 12922 N N . TYR E 1 432 ? 20.049 15.524 45.125 1.00 11.90 432 TYR E N 1
ATOM 12923 C CA . TYR E 1 432 ? 18.815 16.279 45.295 1.00 12.34 432 TYR E CA 1
ATOM 12924 C C . TYR E 1 432 ? 17.649 15.623 44.571 1.00 12.65 432 TYR E C 1
ATOM 12925 O O . TYR E 1 432 ? 16.516 15.749 44.989 1.00 12.48 432 TYR E O 1
ATOM 12934 N N . THR E 1 433 ? 17.926 14.899 43.499 1.00 13.08 433 THR E N 1
ATOM 12935 C CA . THR E 1 433 ? 16.886 14.098 42.869 1.00 13.68 433 THR E CA 1
ATOM 12936 C C . THR E 1 433 ? 16.419 12.973 43.823 1.00 13.44 433 THR E C 1
ATOM 12937 O O . THR E 1 433 ? 15.212 12.730 43.955 1.00 13.65 433 THR E O 1
ATOM 12941 N N . GLN E 1 434 ? 17.360 12.314 44.507 1.00 13.12 434 GLN E N 1
ATOM 12942 C CA . GLN E 1 434 ? 16.998 11.280 45.494 1.00 13.28 434 GLN E CA 1
ATOM 12943 C C . GLN E 1 434 ? 16.173 11.876 46.630 1.00 12.62 434 GLN E C 1
ATOM 12944 O O . GLN E 1 434 ? 15.246 11.248 47.124 1.00 12.56 434 GLN E O 1
ATOM 12950 N N . TRP E 1 435 ? 16.508 13.102 47.017 1.00 12.60 435 TRP E N 1
ATOM 12951 C CA . TRP E 1 435 ? 15.787 13.825 48.056 1.00 12.66 435 TRP E CA 1
ATOM 12952 C C . TRP E 1 435 ? 14.338 13.997 47.612 1.00 13.08 435 TRP E C 1
ATOM 12953 O O . TRP E 1 435 ? 13.414 13.716 48.371 1.00 12.92 435 TRP E O 1
ATOM 12964 N N . VAL E 1 436 ? 14.135 14.437 46.374 1.00 12.98 436 VAL E N 1
ATOM 12965 C CA . VAL E 1 436 ? 12.778 14.580 45.860 1.00 13.22 436 VAL E CA 1
ATOM 12966 C C . VAL E 1 436 ? 12.037 13.238 45.904 1.00 12.77 436 VAL E C 1
ATOM 12967 O O . VAL E 1 436 ? 10.890 13.183 46.309 1.00 12.21 436 VAL E O 1
ATOM 12971 N N . ARG E 1 437 ? 12.708 12.167 45.494 1.00 13.14 437 ARG E N 1
ATOM 12972 C CA . ARG E 1 437 ? 12.084 10.847 45.392 1.00 13.56 437 ARG E CA 1
ATOM 12973 C C . ARG E 1 437 ? 11.612 10.328 46.754 1.00 13.43 437 ARG E C 1
ATOM 12974 O O . ARG E 1 437 ? 10.468 9.865 46.900 1.00 13.40 437 ARG E O 1
ATOM 12982 N N . MET E 1 438 ? 12.477 10.443 47.758 1.00 12.99 438 MET E N 1
ATOM 12983 C CA . MET E 1 438 ? 12.130 10.036 49.118 1.00 12.52 438 MET E CA 1
ATOM 12984 C C . MET E 1 438 ? 10.996 10.898 49.648 1.00 12.25 438 MET E C 1
ATOM 12985 O O . MET E 1 438 ? 9.991 10.386 50.169 1.00 11.27 438 MET E O 1
ATOM 12990 N N . MET E 1 439 ? 11.151 12.210 49.478 1.00 12.45 439 MET E N 1
ATOM 12991 C CA . MET E 1 439 ? 10.203 13.198 50.011 1.00 12.45 439 MET E CA 1
ATOM 12992 C C . MET E 1 439 ? 8.806 13.109 49.398 1.00 12.80 439 MET E C 1
ATOM 12993 O O . MET E 1 439 ? 7.825 13.582 50.010 1.00 12.51 439 MET E O 1
ATOM 12998 N N . THR E 1 440 ? 8.721 12.560 48.186 1.00 13.06 440 THR E N 1
ATOM 12999 C CA . THR E 1 440 ? 7.436 12.397 47.498 1.00 13.74 440 THR E CA 1
ATOM 13000 C C . THR E 1 440 ? 6.917 10.953 47.504 1.00 13.91 440 THR E C 1
ATOM 13001 O O . THR E 1 440 ? 5.904 10.667 46.876 1.00 14.71 440 THR E O 1
ATOM 13005 N N . SER E 1 441 ? 7.580 10.058 48.229 1.00 14.11 441 SER E N 1
ATOM 13006 C CA . SER E 1 441 ? 7.175 8.645 48.311 1.00 14.23 441 SER E CA 1
ATOM 13007 C C . SER E 1 441 ? 6.584 8.313 49.687 1.00 14.13 441 SER E C 1
ATOM 13008 O O . SER E 1 441 ? 7.281 8.444 50.677 1.00 14.07 441 SER E O 1
ATOM 13011 N N . PRO E 1 442 ? 5.315 7.901 49.757 1.00 14.61 442 PRO E N 1
ATOM 13012 C CA . PRO E 1 442 ? 4.688 7.538 51.041 1.00 15.00 442 PRO E CA 1
ATOM 13013 C C . PRO E 1 442 ? 5.314 6.334 51.735 1.00 15.01 442 PRO E C 1
ATOM 13014 O O . PRO E 1 442 ? 5.199 6.221 52.947 1.00 14.96 442 PRO E O 1
ATOM 13018 N N . ASP E 1 443 ? 5.936 5.447 50.972 1.00 14.63 443 ASP E N 1
ATOM 13019 C CA . ASP E 1 443 ? 6.575 4.261 51.521 1.00 15.30 443 ASP E CA 1
ATOM 13020 C C . ASP E 1 443 ? 7.639 3.779 50.548 1.00 14.75 443 ASP E C 1
ATOM 13021 O O . ASP E 1 443 ? 7.839 4.372 49.482 1.00 14.83 443 ASP E O 1
ATOM 13026 N N . TRP E 1 444 ? 8.334 2.718 50.920 1.00 14.23 444 TRP E N 1
ATOM 13027 C CA . TRP E 1 444 ? 9.421 2.221 50.094 1.00 14.14 444 TRP E CA 1
ATOM 13028 C C . TRP E 1 444 ? 8.932 1.647 48.760 1.00 13.70 444 TRP E C 1
ATOM 13029 O O . TRP E 1 444 ? 9.647 1.749 47.773 1.00 14.50 444 TRP E O 1
ATOM 13040 N N . ALA E 1 445 ? 7.732 1.069 48.728 1.00 13.07 445 ALA E N 1
ATOM 13041 C CA . ALA E 1 445 ? 7.123 0.584 47.475 1.00 12.99 445 ALA E CA 1
ATOM 13042 C C . ALA E 1 445 ? 7.072 1.714 46.430 1.00 12.63 445 ALA E C 1
ATOM 13043 O O . ALA E 1 445 ? 7.499 1.529 45.298 1.00 12.07 445 ALA E O 1
ATOM 13045 N N . ALA E 1 446 ? 6.586 2.883 46.836 1.00 12.36 446 ALA E N 1
ATOM 13046 C CA . ALA E 1 446 ? 6.532 4.044 45.949 1.00 12.79 446 ALA E CA 1
ATOM 13047 C C . ALA E 1 446 ? 7.950 4.505 45.583 1.00 12.93 446 ALA E C 1
ATOM 13048 O O . ALA E 1 446 ? 8.223 4.809 44.430 1.00 13.63 446 ALA E O 1
ATOM 13050 N N . LEU E 1 447 ? 8.868 4.480 46.548 1.00 13.30 447 LEU E N 1
ATOM 13051 C CA . LEU E 1 447 ? 10.261 4.854 46.298 1.00 13.30 447 LEU E CA 1
ATOM 13052 C C . LEU E 1 447 ? 10.953 3.931 45.285 1.00 13.54 447 LEU E C 1
ATOM 13053 O O . LEU E 1 447 ? 11.526 4.401 44.307 1.00 12.83 447 LEU E O 1
ATOM 13058 N N . ASP E 1 448 ? 10.880 2.620 45.513 1.00 14.27 448 ASP E N 1
ATOM 13059 C CA . ASP E 1 448 ? 11.406 1.639 44.570 1.00 14.58 448 ASP E CA 1
ATOM 13060 C C . ASP E 1 448 ? 10.826 1.814 43.153 1.00 15.35 448 ASP E C 1
ATOM 13061 O O . ASP E 1 448 ? 11.498 1.486 42.175 1.00 15.74 448 ASP E O 1
ATOM 13066 N N . ALA E 1 449 ? 9.595 2.306 43.034 1.00 16.25 449 ALA E N 1
ATOM 13067 C CA . ALA E 1 449 ? 8.972 2.495 41.712 1.00 17.45 449 ALA E CA 1
ATOM 13068 C C . ALA E 1 449 ? 9.565 3.664 40.902 1.00 18.40 449 ALA E C 1
ATOM 13069 O O . ALA E 1 449 ? 9.242 3.820 39.727 1.00 17.98 449 ALA E O 1
ATOM 13071 N N . THR E 1 450 ? 10.424 4.473 41.532 1.00 19.25 450 THR E N 1
ATOM 13072 C CA . THR E 1 450 ? 11.154 5.533 40.833 1.00 19.46 450 THR E CA 1
ATOM 13073 C C . THR E 1 450 ? 12.448 5.021 40.220 1.00 20.20 450 THR E C 1
ATOM 13074 O O . THR E 1 450 ? 13.117 5.757 39.517 1.00 20.20 450 THR E O 1
ATOM 13078 N N . ARG E 1 451 ? 12.824 3.777 40.503 1.00 21.38 451 ARG E N 1
ATOM 13079 C CA . ARG E 1 451 ? 14.046 3.217 39.940 1.00 22.52 451 ARG E CA 1
ATOM 13080 C C . ARG E 1 451 ? 13.903 3.128 38.415 1.00 23.66 451 ARG E C 1
ATOM 13081 O O . ARG E 1 451 ? 12.789 3.020 37.913 1.00 22.91 451 ARG E O 1
ATOM 13089 N N . PRO E 1 452 ? 15.015 3.209 37.682 1.00 25.18 452 PRO E N 1
ATOM 13090 C CA . PRO E 1 452 ? 14.974 3.057 36.218 1.00 26.32 452 PRO E CA 1
ATOM 13091 C C . PRO E 1 452 ? 14.704 1.598 35.836 1.00 27.39 452 PRO E C 1
ATOM 13092 O O . PRO E 1 452 ? 15.169 0.664 36.504 1.00 27.80 452 PRO E O 1
ATOM 13096 N N . PHE F 2 11 ? 49.146 18.017 91.231 1.00 20.75 11 PHE F N 1
ATOM 13097 C CA . PHE F 2 11 ? 47.923 18.577 91.942 1.00 21.21 11 PHE F CA 1
ATOM 13098 C C . PHE F 2 11 ? 47.046 17.516 92.592 1.00 21.82 11 PHE F C 1
ATOM 13099 O O . PHE F 2 11 ? 45.824 17.694 92.743 1.00 21.78 11 PHE F O 1
ATOM 13107 N N . ARG F 2 12 ? 47.675 16.409 92.973 1.00 22.52 12 ARG F N 1
ATOM 13108 C CA . ARG F 2 12 ? 47.009 15.358 93.734 1.00 23.12 12 ARG F CA 1
ATOM 13109 C C . ARG F 2 12 ? 46.698 15.885 95.123 1.00 22.14 12 ARG F C 1
ATOM 13110 O O . ARG F 2 12 ? 45.640 15.596 95.675 1.00 21.96 12 ARG F O 1
ATOM 13118 N N . THR F 2 13 ? 47.638 16.637 95.692 1.00 21.34 13 THR F N 1
ATOM 13119 C CA . THR F 2 13 ? 47.453 17.279 96.988 1.00 20.86 13 THR F CA 1
ATOM 13120 C C . THR F 2 13 ? 47.595 18.780 96.825 1.00 20.28 13 THR F C 1
ATOM 13121 O O . THR F 2 13 ? 48.069 19.249 95.801 1.00 19.99 13 THR F O 1
ATOM 13125 N N . LYS F 2 14 ? 47.199 19.525 97.847 1.00 20.08 14 LYS F N 1
ATOM 13126 C CA . LYS F 2 14 ? 47.179 20.977 97.773 1.00 20.21 14 LYS F CA 1
ATOM 13127 C C . LYS F 2 14 ? 48.610 21.476 97.624 1.00 19.93 14 LYS F C 1
ATOM 13128 O O . LYS F 2 14 ? 49.463 21.115 98.415 1.00 19.70 14 LYS F O 1
ATOM 13134 N N . PRO F 2 15 ? 48.869 22.284 96.603 1.00 19.88 15 PRO F N 1
ATOM 13135 C CA . PRO F 2 15 ? 50.208 22.826 96.378 1.00 20.05 15 PRO F CA 1
ATOM 13136 C C . PRO F 2 15 ? 50.766 23.559 97.595 1.00 19.97 15 PRO F C 1
ATOM 13137 O O . PRO F 2 15 ? 50.049 24.329 98.217 1.00 19.44 15 PRO F O 1
ATOM 13141 N N . ALA F 2 16 ? 52.027 23.300 97.927 1.00 20.24 16 ALA F N 1
ATOM 13142 C CA . ALA F 2 16 ? 52.754 24.111 98.896 1.00 20.50 16 ALA F CA 1
ATOM 13143 C C . ALA F 2 16 ? 52.716 25.591 98.503 1.00 20.61 16 ALA F C 1
ATOM 13144 O O . ALA F 2 16 ? 52.613 25.918 97.315 1.00 20.09 16 ALA F O 1
ATOM 13146 N N . PRO F 2 17 ? 52.837 26.483 99.485 1.00 20.80 17 PRO F N 1
ATOM 13147 C CA . PRO F 2 17 ? 52.972 27.912 99.187 1.00 20.87 17 PRO F CA 1
ATOM 13148 C C . PRO F 2 17 ? 54.225 28.188 98.358 1.00 20.79 17 PRO F C 1
ATOM 13149 O O . PRO F 2 17 ? 55.234 27.514 98.530 1.00 20.79 17 PRO F O 1
ATOM 13153 N N . VAL F 2 18 ? 54.139 29.155 97.451 1.00 21.03 18 VAL F N 1
ATOM 13154 C CA . VAL F 2 18 ? 55.280 29.604 96.664 1.00 20.92 18 VAL F CA 1
ATOM 13155 C C . VAL F 2 18 ? 55.541 31.067 96.969 1.00 21.39 18 VAL F C 1
ATOM 13156 O O . VAL F 2 18 ? 54.713 31.749 97.580 1.00 21.20 18 VAL F O 1
ATOM 13160 N N . ASP F 2 19 ? 56.694 31.543 96.529 1.00 22.08 19 ASP F N 1
ATOM 13161 C CA . ASP F 2 19 ? 57.058 32.939 96.697 1.00 23.20 19 ASP F CA 1
ATOM 13162 C C . ASP F 2 19 ? 56.086 33.831 95.918 1.00 22.66 19 ASP F C 1
ATOM 13163 O O . ASP F 2 19 ? 55.724 33.485 94.801 1.00 22.30 19 ASP F O 1
ATOM 13168 N N . PRO F 2 20 ? 55.646 34.947 96.505 1.00 22.31 20 PRO F N 1
ATOM 13169 C CA . PRO F 2 20 ? 54.775 35.887 95.789 1.00 21.96 20 PRO F CA 1
ATOM 13170 C C . PRO F 2 20 ? 55.339 36.328 94.433 1.00 21.75 20 PRO F C 1
ATOM 13171 O O . PRO F 2 20 ? 54.566 36.516 93.494 1.00 21.12 20 PRO F O 1
ATOM 13175 N N . SER F 2 21 ? 56.652 36.475 94.320 1.00 20.94 21 SER F N 1
ATOM 13176 C CA . SER F 2 21 ? 57.243 36.888 93.054 1.00 21.04 21 SER F CA 1
ATOM 13177 C C . SER F 2 21 ? 57.091 35.824 91.950 1.00 19.52 21 SER F C 1
ATOM 13178 O O . SER F 2 21 ? 56.978 36.163 90.789 1.00 19.98 21 SER F O 1
ATOM 13181 N N . LEU F 2 22 ? 57.119 34.547 92.311 1.00 18.14 22 LEU F N 1
ATOM 13182 C CA . LEU F 2 22 ? 56.905 33.464 91.353 1.00 16.77 22 LEU F CA 1
ATOM 13183 C C . LEU F 2 22 ? 55.448 33.397 90.893 1.00 16.03 22 LEU F C 1
ATOM 13184 O O . LEU F 2 22 ? 55.157 33.224 89.707 1.00 14.74 22 LEU F O 1
ATOM 13189 N N . GLN F 2 23 ? 54.536 33.483 91.855 1.00 15.46 23 GLN F N 1
ATOM 13190 C CA . GLN F 2 23 ? 53.113 33.536 91.557 1.00 15.30 23 GLN F CA 1
ATOM 13191 C C . GLN F 2 23 ? 52.843 34.682 90.598 1.00 15.14 23 GLN F C 1
ATOM 13192 O O . GLN F 2 23 ? 52.150 34.513 89.621 1.00 14.90 23 GLN F O 1
ATOM 13198 N N . HIS F 2 24 ? 53.434 35.838 90.869 1.00 15.44 24 HIS F N 1
ATOM 13199 C CA . HIS F 2 24 ? 53.178 37.024 90.076 1.00 16.10 24 HIS F CA 1
ATOM 13200 C C . HIS F 2 24 ? 53.759 36.955 88.658 1.00 16.24 24 HIS F C 1
ATOM 13201 O O . HIS F 2 24 ? 53.105 37.385 87.706 1.00 15.69 24 HIS F O 1
ATOM 13208 N N . GLU F 2 25 ? 54.952 36.391 88.513 1.00 16.07 25 GLU F N 1
ATOM 13209 C CA . GLU F 2 25 ? 55.574 36.295 87.197 1.00 15.87 25 GLU F CA 1
ATOM 13210 C C . GLU F 2 25 ? 54.876 35.251 86.312 1.00 15.08 25 GLU F C 1
ATOM 13211 O O . GLU F 2 25 ? 54.834 35.404 85.106 1.00 15.23 25 GLU F O 1
ATOM 13217 N N . ILE F 2 26 ? 54.327 34.196 86.903 1.00 14.23 26 ILE F N 1
ATOM 13218 C CA . ILE F 2 26 ? 53.604 33.194 86.120 1.00 13.72 26 ILE F CA 1
ATOM 13219 C C . ILE F 2 26 ? 52.225 33.732 85.714 1.00 13.49 26 ILE F C 1
ATOM 13220 O O . ILE F 2 26 ? 51.809 33.548 84.578 1.00 13.33 26 ILE F O 1
ATOM 13225 N N . GLU F 2 27 ? 51.550 34.438 86.619 1.00 12.67 27 GLU F N 1
ATOM 13226 C CA . GLU F 2 27 ? 50.315 35.112 86.267 1.00 12.35 27 GLU F CA 1
ATOM 13227 C C . GLU F 2 27 ? 50.573 36.088 85.110 1.00 12.50 27 GLU F C 1
ATOM 13228 O O . GLU F 2 27 ? 49.868 36.056 84.094 1.00 12.03 27 GLU F O 1
ATOM 13234 N N . GLN F 2 28 ? 51.609 36.920 85.245 1.00 12.15 28 GLN F N 1
ATOM 13235 C CA . GLN F 2 28 ? 52.000 37.848 84.184 1.00 12.30 28 GLN F CA 1
ATOM 13236 C C . GLN F 2 28 ? 52.311 37.108 82.863 1.00 12.14 28 GLN F C 1
ATOM 13237 O O . GLN F 2 28 ? 51.990 37.610 81.783 1.00 11.86 28 GLN F O 1
ATOM 13243 N N . PHE F 2 29 ? 52.896 35.918 82.940 1.00 12.10 29 PHE F N 1
ATOM 13244 C CA . PHE F 2 29 ? 53.093 35.117 81.735 1.00 12.54 29 PHE F CA 1
ATOM 13245 C C . PHE F 2 29 ? 51.758 34.866 81.051 1.00 12.53 29 PHE F C 1
ATOM 13246 O O . PHE F 2 29 ? 51.627 35.131 79.859 1.00 12.34 29 PHE F O 1
ATOM 13254 N N . TYR F 2 30 ? 50.776 34.383 81.814 1.00 12.16 30 TYR F N 1
ATOM 13255 C CA . TYR F 2 30 ? 49.448 34.091 81.262 1.00 12.44 30 TYR F CA 1
ATOM 13256 C C . TYR F 2 30 ? 48.688 35.317 80.810 1.00 11.55 30 TYR F C 1
ATOM 13257 O O . TYR F 2 30 ? 47.984 35.260 79.814 1.00 11.71 30 TYR F O 1
ATOM 13266 N N . TYR F 2 31 ? 48.840 36.424 81.523 1.00 11.06 31 TYR F N 1
ATOM 13267 C CA . TYR F 2 31 ? 48.132 37.653 81.180 1.00 10.84 31 TYR F CA 1
ATOM 13268 C C . TYR F 2 31 ? 48.664 38.215 79.872 1.00 10.49 31 TYR F C 1
ATOM 13269 O O . TYR F 2 31 ? 47.897 38.695 79.028 1.00 10.37 31 TYR F O 1
ATOM 13278 N N . TRP F 2 32 ? 49.978 38.134 79.710 1.00 10.14 32 TRP F N 1
ATOM 13279 C CA . TRP F 2 32 ? 50.630 38.557 78.496 1.00 10.27 32 TRP F CA 1
ATOM 13280 C C . TRP F 2 32 ? 50.255 37.599 77.347 1.00 10.39 32 TRP F C 1
ATOM 13281 O O . TRP F 2 32 ? 49.939 38.040 76.248 1.00 9.63 32 TRP F O 1
ATOM 13292 N N . GLU F 2 33 ? 50.254 36.300 77.622 1.00 10.27 33 GLU F N 1
ATOM 13293 C CA . GLU F 2 33 ? 49.822 35.316 76.631 1.00 10.40 33 GLU F CA 1
ATOM 13294 C C . GLU F 2 33 ? 48.412 35.631 76.132 1.00 10.01 33 GLU F C 1
ATOM 13295 O O . GLU F 2 33 ? 48.158 35.621 74.930 1.00 9.14 33 GLU F O 1
ATOM 13301 N N . ALA F 2 34 ? 47.509 35.927 77.063 1.00 9.71 34 ALA F N 1
ATOM 13302 C CA . ALA F 2 34 ? 46.127 36.242 76.712 1.00 9.68 34 ALA F CA 1
ATOM 13303 C C . ALA F 2 34 ? 46.061 37.455 75.781 1.00 9.88 34 ALA F C 1
ATOM 13304 O O . ALA F 2 34 ? 45.366 37.431 74.766 1.00 9.74 34 ALA F O 1
ATOM 13306 N N . LYS F 2 35 ? 46.803 38.503 76.108 1.00 10.65 35 LYS F N 1
ATOM 13307 C CA . LYS F 2 35 ? 46.868 39.695 75.262 1.00 10.71 35 LYS F CA 1
ATOM 13308 C C . LYS F 2 35 ? 47.325 39.327 73.856 1.00 10.98 35 LYS F C 1
ATOM 13309 O O . LYS F 2 35 ? 46.728 39.770 72.874 1.00 11.02 35 LYS F O 1
ATOM 13315 N N . LEU F 2 36 ? 48.350 38.489 73.750 1.00 10.72 36 LEU F N 1
ATOM 13316 C CA . LEU F 2 36 ? 48.877 38.116 72.442 1.00 10.48 36 LEU F CA 1
ATOM 13317 C C . LEU F 2 36 ? 47.796 37.409 71.609 1.00 10.58 36 LEU F C 1
ATOM 13318 O O . LEU F 2 36 ? 47.632 37.689 70.432 1.00 10.52 36 LEU F O 1
ATOM 13323 N N . LEU F 2 37 ? 47.069 36.491 72.227 1.00 10.28 37 LEU F N 1
ATOM 13324 C CA . LEU F 2 37 ? 46.018 35.762 71.542 1.00 10.71 37 LEU F CA 1
ATOM 13325 C C . LEU F 2 37 ? 44.869 36.686 71.185 1.00 10.28 37 LEU F C 1
ATOM 13326 O O . LEU F 2 37 ? 44.422 36.695 70.052 1.00 10.44 37 LEU F O 1
ATOM 13331 N N . ASN F 2 38 ? 44.408 37.473 72.150 1.00 10.47 38 ASN F N 1
ATOM 13332 C CA . ASN F 2 38 ? 43.232 38.317 71.965 1.00 10.30 38 ASN F CA 1
ATOM 13333 C C . ASN F 2 38 ? 43.455 39.502 71.013 1.00 10.96 38 ASN F C 1
ATOM 13334 O O . ASN F 2 38 ? 42.507 40.007 70.416 1.00 10.18 38 ASN F O 1
ATOM 13339 N N . ASP F 2 39 ? 44.708 39.938 70.888 1.00 11.27 39 ASP F N 1
ATOM 13340 C CA . ASP F 2 39 ? 45.083 41.024 69.991 1.00 12.12 39 ASP F CA 1
ATOM 13341 C C . ASP F 2 39 ? 45.684 40.488 68.686 1.00 12.33 39 ASP F C 1
ATOM 13342 O O . ASP F 2 39 ? 46.153 41.252 67.862 1.00 12.35 39 ASP F O 1
ATOM 13347 N N . ARG F 2 40 ? 45.654 39.166 68.517 1.00 12.81 40 ARG F N 1
ATOM 13348 C CA . ARG F 2 40 ? 46.032 38.493 67.268 1.00 13.29 40 ARG F CA 1
ATOM 13349 C C . ARG F 2 40 ? 47.505 38.645 66.948 1.00 13.10 40 ARG F C 1
ATOM 13350 O O . ARG F 2 40 ? 47.898 38.698 65.793 1.00 13.19 40 ARG F O 1
ATOM 13358 N N . ARG F 2 41 ? 48.321 38.718 67.984 1.00 13.31 41 ARG F N 1
ATOM 13359 C CA . ARG F 2 41 ? 49.755 38.781 67.809 1.00 13.70 41 ARG F CA 1
ATOM 13360 C C . ARG F 2 41 ? 50.287 37.365 67.757 1.00 13.33 41 ARG F C 1
ATOM 13361 O O . ARG F 2 41 ? 51.001 36.908 68.668 1.00 12.26 41 ARG F O 1
ATOM 13369 N N . PHE F 2 42 ? 49.946 36.679 66.674 1.00 13.59 42 PHE F N 1
ATOM 13370 C CA . PHE F 2 42 ? 50.115 35.241 66.605 1.00 13.88 42 PHE F CA 1
ATOM 13371 C C . PHE F 2 42 ? 51.554 34.801 66.423 1.00 14.31 42 PHE F C 1
ATOM 13372 O O . PHE F 2 42 ? 51.935 33.776 66.944 1.00 13.75 42 PHE F O 1
ATOM 13380 N N . GLN F 2 43 ? 52.363 35.561 65.700 1.00 15.76 43 GLN F N 1
ATOM 13381 C CA . GLN F 2 43 ? 53.779 35.199 65.550 1.00 16.66 43 GLN F CA 1
ATOM 13382 C C . GLN F 2 43 ? 54.434 35.193 66.926 1.00 15.98 43 GLN F C 1
ATOM 13383 O O . GLN F 2 43 ? 55.171 34.276 67.249 1.00 15.21 43 GLN F O 1
ATOM 13389 N N . GLU F 2 44 ? 54.121 36.195 67.750 1.00 15.76 44 GLU F N 1
ATOM 13390 C CA . GLU F 2 44 ? 54.659 36.271 69.112 1.00 15.85 44 GLU F CA 1
ATOM 13391 C C . GLU F 2 44 ? 54.134 35.146 69.993 1.00 15.76 44 GLU F C 1
ATOM 13392 O O . GLU F 2 44 ? 54.873 34.620 70.817 1.00 15.61 44 GLU F O 1
ATOM 13398 N N . TRP F 2 45 ? 52.868 34.764 69.823 1.00 15.59 45 TRP F N 1
ATOM 13399 C CA . TRP F 2 45 ? 52.320 33.675 70.629 1.00 16.09 45 TRP F CA 1
ATOM 13400 C C . TRP F 2 45 ? 53.052 32.366 70.322 1.00 16.62 45 TRP F C 1
ATOM 13401 O O . TRP F 2 45 ? 53.518 31.678 71.236 1.00 16.70 45 TRP F O 1
ATOM 13412 N N . PHE F 2 46 ? 53.134 32.022 69.043 1.00 16.95 46 PHE F N 1
ATOM 13413 C CA . PHE F 2 46 ? 53.805 30.793 68.626 1.00 18.08 46 PHE F CA 1
ATOM 13414 C C . PHE F 2 46 ? 55.261 30.734 69.077 1.00 17.95 46 PHE F C 1
ATOM 13415 O O . PHE F 2 46 ? 55.765 29.659 69.327 1.00 17.53 46 PHE F O 1
ATOM 13423 N N . ASP F 2 47 ? 55.906 31.887 69.212 1.00 18.89 47 ASP F N 1
ATOM 13424 C CA . ASP F 2 47 ? 57.281 31.937 69.710 1.00 19.66 47 ASP F CA 1
ATOM 13425 C C . ASP F 2 47 ? 57.406 31.553 71.197 1.00 19.07 47 ASP F C 1
ATOM 13426 O O . ASP F 2 47 ? 58.498 31.236 71.644 1.00 18.91 47 ASP F O 1
ATOM 13431 N N . LEU F 2 48 ? 56.302 31.594 71.952 1.00 18.16 48 LEU F N 1
ATOM 13432 C CA . LEU F 2 48 ? 56.263 31.050 73.321 1.00 17.41 48 LEU F CA 1
ATOM 13433 C C . LEU F 2 48 ? 56.394 29.520 73.393 1.00 17.17 48 LEU F C 1
ATOM 13434 O O . LEU F 2 48 ? 56.791 28.978 74.429 1.00 16.39 48 LEU F O 1
ATOM 13439 N N . LEU F 2 49 ? 56.041 28.823 72.319 1.00 16.95 49 LEU F N 1
ATOM 13440 C CA . LEU F 2 49 ? 56.037 27.367 72.341 1.00 17.10 49 LEU F CA 1
ATOM 13441 C C . LEU F 2 49 ? 57.469 26.809 72.230 1.00 17.74 49 LEU F C 1
ATOM 13442 O O . LEU F 2 49 ? 58.241 27.216 71.357 1.00 17.10 49 LEU F O 1
ATOM 13447 N N . ALA F 2 50 ? 57.799 25.863 73.102 1.00 18.38 50 ALA F N 1
ATOM 13448 C CA . ALA F 2 50 ? 59.086 25.164 73.068 1.00 18.85 50 ALA F CA 1
ATOM 13449 C C . ALA F 2 50 ? 59.141 24.217 71.869 1.00 19.40 50 ALA F C 1
ATOM 13450 O O . ALA F 2 50 ? 58.094 23.802 71.350 1.00 18.69 50 ALA F O 1
ATOM 13452 N N . GLU F 2 51 ? 60.355 23.870 71.437 1.00 20.06 51 GLU F N 1
ATOM 13453 C CA . GLU F 2 51 ? 60.542 22.913 70.338 1.00 20.87 51 GLU F CA 1
ATOM 13454 C C . GLU F 2 51 ? 59.905 21.550 70.669 1.00 19.87 51 GLU F C 1
ATOM 13455 O O . GLU F 2 51 ? 59.433 20.862 69.778 1.00 20.29 51 GLU F O 1
ATOM 13461 N N . ASP F 2 52 ? 59.856 21.182 71.949 1.00 19.19 52 ASP F N 1
ATOM 13462 C CA . ASP F 2 52 ? 59.200 19.934 72.384 1.00 18.82 52 ASP F CA 1
ATOM 13463 C C . ASP F 2 52 ? 57.717 20.105 72.785 1.00 18.31 52 ASP F C 1
ATOM 13464 O O . ASP F 2 52 ? 57.182 19.280 73.524 1.00 17.78 52 ASP F O 1
ATOM 13469 N N . ILE F 2 53 ? 57.069 21.170 72.306 1.00 17.74 53 ILE F N 1
ATOM 13470 C CA . ILE F 2 53 ? 55.666 21.446 72.621 1.00 17.54 53 ILE F CA 1
ATOM 13471 C C . ILE F 2 53 ? 54.787 20.226 72.333 1.00 17.33 53 ILE F C 1
ATOM 13472 O O . ILE F 2 53 ? 54.937 19.578 71.301 1.00 17.21 53 ILE F O 1
ATOM 13477 N N . HIS F 2 54 ? 53.919 19.904 73.295 1.00 16.74 54 HIS F N 1
ATOM 13478 C CA . HIS F 2 54 ? 52.811 18.973 73.120 1.00 16.65 54 HIS F CA 1
ATOM 13479 C C . HIS F 2 54 ? 51.530 19.728 73.540 1.00 15.63 54 HIS F C 1
ATOM 13480 O O . HIS F 2 54 ? 51.315 19.960 74.714 1.00 15.32 54 HIS F O 1
ATOM 13487 N N . TYR F 2 55 ? 50.719 20.123 72.556 1.00 14.64 55 TYR F N 1
ATOM 13488 C CA . TYR F 2 55 ? 49.524 20.951 72.732 1.00 14.01 55 TYR F CA 1
ATOM 13489 C C . TYR F 2 55 ? 48.325 20.033 72.539 1.00 13.35 55 TYR F C 1
ATOM 13490 O O . TYR F 2 55 ? 48.036 19.604 71.429 1.00 13.17 55 TYR F O 1
ATOM 13499 N N . PHE F 2 56 ? 47.631 19.740 73.626 1.00 12.54 56 PHE F N 1
ATOM 13500 C CA . PHE F 2 56 ? 46.736 18.599 73.693 1.00 12.33 56 PHE F CA 1
ATOM 13501 C C . PHE F 2 56 ? 45.398 19.025 74.301 1.00 12.05 56 PHE F C 1
ATOM 13502 O O . PHE F 2 56 ? 45.369 19.683 75.336 1.00 11.47 56 PHE F O 1
ATOM 13510 N N . MET F 2 57 ? 44.304 18.664 73.638 1.00 11.28 57 MET F N 1
ATOM 13511 C CA . MET F 2 57 ? 42.965 18.952 74.120 1.00 11.13 57 MET F CA 1
ATOM 13512 C C . MET F 2 57 ? 42.149 17.714 73.870 1.00 11.06 57 MET F C 1
ATOM 13513 O O . MET F 2 57 ? 41.626 17.538 72.781 1.00 11.42 57 MET F O 1
ATOM 13518 N N . PRO F 2 58 ? 42.052 16.831 74.856 1.00 10.89 58 PRO F N 1
ATOM 13519 C CA . PRO F 2 58 ? 41.330 15.582 74.643 1.00 10.53 58 PRO F CA 1
ATOM 13520 C C . PRO F 2 58 ? 39.824 15.793 74.472 1.00 10.67 58 PRO F C 1
ATOM 13521 O O . PRO F 2 58 ? 39.260 16.783 74.949 1.00 10.62 58 PRO F O 1
ATOM 13525 N N . ILE F 2 59 ? 39.198 14.866 73.751 1.00 10.17 59 ILE F N 1
ATOM 13526 C CA . ILE F 2 59 ? 37.758 14.758 73.676 1.00 10.52 59 ILE F CA 1
ATOM 13527 C C . ILE F 2 59 ? 37.207 14.257 74.996 1.00 10.32 59 ILE F C 1
ATOM 13528 O O . ILE F 2 59 ? 37.735 13.313 75.577 1.00 10.45 59 ILE F O 1
ATOM 13533 N N . ARG F 2 60 ? 36.127 14.891 75.439 1.00 9.97 60 ARG F N 1
ATOM 13534 C CA . ARG F 2 60 ? 35.522 14.628 76.722 1.00 9.73 60 ARG F CA 1
ATOM 13535 C C . ARG F 2 60 ? 34.134 14.038 76.523 1.00 9.85 60 ARG F C 1
ATOM 13536 O O . ARG F 2 60 ? 33.372 14.541 75.691 1.00 10.02 60 ARG F O 1
ATOM 13544 N N . THR F 2 61 ? 33.823 12.974 77.273 1.00 9.64 61 THR F N 1
ATOM 13545 C CA . THR F 2 61 ? 32.549 12.269 77.173 1.00 10.77 61 THR F CA 1
ATOM 13546 C C . THR F 2 61 ? 31.800 12.258 78.494 1.00 11.35 61 THR F C 1
ATOM 13547 O O . THR F 2 61 ? 32.374 12.459 79.569 1.00 11.44 61 THR F O 1
ATOM 13551 N N . THR F 2 62 ? 30.505 12.010 78.382 1.00 11.77 62 THR F N 1
ATOM 13552 C CA . THR F 2 62 ? 29.606 11.893 79.512 1.00 12.42 62 THR F CA 1
ATOM 13553 C C . THR F 2 62 ? 29.571 10.423 79.920 1.00 13.60 62 THR F C 1
ATOM 13554 O O . THR F 2 62 ? 29.157 9.559 79.131 1.00 13.14 62 THR F O 1
ATOM 13558 N N . ARG F 2 63 ? 30.049 10.145 81.130 1.00 14.48 63 ARG F N 1
ATOM 13559 C CA . ARG F 2 63 ? 30.107 8.790 81.654 1.00 16.12 63 ARG F CA 1
ATOM 13560 C C . ARG F 2 63 ? 29.309 8.685 82.939 1.00 17.44 63 ARG F C 1
ATOM 13561 O O . ARG F 2 63 ? 29.142 9.662 83.636 1.00 17.61 63 ARG F O 1
ATOM 13569 N N . ILE F 2 64 ? 28.809 7.494 83.244 1.00 19.59 64 ILE F N 1
ATOM 13570 C CA . ILE F 2 64 ? 28.312 7.243 84.588 1.00 21.73 64 ILE F CA 1
ATOM 13571 C C . ILE F 2 64 ? 29.503 7.237 85.539 1.00 23.05 64 ILE F C 1
ATOM 13572 O O . ILE F 2 64 ? 30.643 7.021 85.113 1.00 23.38 64 ILE F O 1
ATOM 13577 N N . MET F 2 65 ? 29.228 7.444 86.818 1.00 24.82 65 MET F N 1
ATOM 13578 C CA . MET F 2 65 ? 30.260 7.429 87.874 1.00 26.61 65 MET F CA 1
ATOM 13579 C C . MET F 2 65 ? 31.323 6.319 87.731 1.00 26.75 65 MET F C 1
ATOM 13580 O O . MET F 2 65 ? 32.500 6.608 87.698 1.00 26.91 65 MET F O 1
ATOM 13585 N N . ARG F 2 66 ? 30.930 5.056 87.649 1.00 27.66 66 ARG F N 1
ATOM 13586 C CA . ARG F 2 66 ? 31.955 3.991 87.675 1.00 28.33 66 ARG F CA 1
ATOM 13587 C C . ARG F 2 66 ? 32.899 3.943 86.449 1.00 28.08 66 ARG F C 1
ATOM 13588 O O . ARG F 2 66 ? 33.898 3.224 86.477 1.00 28.39 66 ARG F O 1
ATOM 13596 N N . GLU F 2 67 ? 32.597 4.723 85.405 1.00 27.77 67 GLU F N 1
ATOM 13597 C CA . GLU F 2 67 ? 33.437 4.804 84.211 1.00 27.55 67 GLU F CA 1
ATOM 13598 C C . GLU F 2 67 ? 34.007 6.214 83.948 1.00 27.39 67 GLU F C 1
ATOM 13599 O O . GLU F 2 67 ? 34.382 6.510 82.825 1.00 27.25 67 GLU F O 1
ATOM 13605 N N . THR F 2 68 ? 34.098 7.069 84.971 1.00 27.29 68 THR F N 1
ATOM 13606 C CA . THR F 2 68 ? 34.646 8.429 84.802 1.00 27.72 68 THR F CA 1
ATOM 13607 C C . THR F 2 68 ? 36.148 8.454 84.556 1.00 27.36 68 THR F C 1
ATOM 13608 O O . THR F 2 68 ? 36.707 9.528 84.309 1.00 27.33 68 THR F O 1
ATOM 13612 N N . ALA F 2 69 ? 36.803 7.299 84.666 1.00 26.83 69 ALA F N 1
ATOM 13613 C CA . ALA F 2 69 ? 38.199 7.170 84.262 1.00 26.65 69 ALA F CA 1
ATOM 13614 C C . ALA F 2 69 ? 38.282 7.242 82.746 1.00 26.07 69 ALA F C 1
ATOM 13615 O O . ALA F 2 69 ? 39.319 7.589 82.210 1.00 26.25 69 ALA F O 1
ATOM 13617 N N . GLN F 2 70 ? 37.188 6.885 82.073 1.00 25.19 70 GLN F N 1
ATOM 13618 C CA . GLN F 2 70 ? 37.066 6.998 80.617 1.00 24.91 70 GLN F CA 1
ATOM 13619 C C . GLN F 2 70 ? 36.558 8.372 80.153 1.00 22.88 70 GLN F C 1
ATOM 13620 O O . GLN F 2 70 ? 36.236 8.535 78.984 1.00 22.33 70 GLN F O 1
ATOM 13626 N N . GLU F 2 71 ? 36.496 9.349 81.056 1.00 21.04 71 GLU F N 1
ATOM 13627 C CA . GLU F 2 71 ? 35.932 10.661 80.746 1.00 19.75 71 GLU F CA 1
ATOM 13628 C C . GLU F 2 71 ? 36.674 11.383 79.605 1.00 18.53 71 GLU F C 1
ATOM 13629 O O . GLU F 2 71 ? 36.048 12.036 78.791 1.00 17.66 71 GLU F O 1
ATOM 13635 N N . TYR F 2 72 ? 38.003 11.262 79.561 1.00 17.38 72 TYR F N 1
ATOM 13636 C CA . TYR F 2 72 ? 38.839 11.966 78.589 1.00 16.70 72 TYR F CA 1
ATOM 13637 C C . TYR F 2 72 ? 39.493 10.967 77.619 1.00 16.70 72 TYR F C 1
ATOM 13638 O O . TYR F 2 72 ? 39.890 9.871 78.012 1.00 16.67 72 TYR F O 1
ATOM 13647 N N . SER F 2 73 ? 39.628 11.361 76.359 1.00 16.66 73 SER F N 1
ATOM 13648 C CA . SER F 2 73 ? 40.348 10.573 75.371 1.00 16.87 73 SER F CA 1
ATOM 13649 C C . SER F 2 73 ? 41.814 10.447 75.813 1.00 17.86 73 SER F C 1
ATOM 13650 O O . SER F 2 73 ? 42.392 11.392 76.351 1.00 17.46 73 SER F O 1
ATOM 13653 N N . GLY F 2 74 ? 42.392 9.267 75.603 1.00 18.92 74 GLY F N 1
ATOM 13654 C CA . GLY F 2 74 ? 43.744 8.950 76.052 1.00 19.30 74 GLY F CA 1
ATOM 13655 C C . GLY F 2 74 ? 44.802 9.162 74.973 1.00 19.80 74 GLY F C 1
ATOM 13656 O O . GLY F 2 74 ? 44.499 9.614 73.850 1.00 18.90 74 GLY F O 1
ATOM 13657 N N . ALA F 2 75 ? 46.038 8.802 75.332 1.00 20.20 75 ALA F N 1
ATOM 13658 C CA . ALA F 2 75 ? 47.246 8.985 74.519 1.00 21.21 75 ALA F CA 1
ATOM 13659 C C . ALA F 2 75 ? 47.151 8.599 73.042 1.00 21.31 75 ALA F C 1
ATOM 13660 O O . ALA F 2 75 ? 47.537 9.385 72.183 1.00 22.68 75 ALA F O 1
ATOM 13662 N N . ARG F 2 76 ? 46.666 7.406 72.726 1.00 21.06 76 ARG F N 1
ATOM 13663 C CA . ARG F 2 76 ? 46.625 6.985 71.314 1.00 21.06 76 ARG F CA 1
ATOM 13664 C C . ARG F 2 76 ? 45.216 7.113 70.750 1.00 19.44 76 ARG F C 1
ATOM 13665 O O . ARG F 2 76 ? 44.840 6.368 69.864 1.00 18.96 76 ARG F O 1
ATOM 13673 N N . GLU F 2 77 ? 44.454 8.083 71.260 1.00 18.08 77 GLU F N 1
ATOM 13674 C CA . GLU F 2 77 ? 43.058 8.263 70.886 1.00 16.83 77 GLU F CA 1
ATOM 13675 C C . GLU F 2 77 ? 42.820 9.629 70.243 1.00 15.90 77 GLU F C 1
ATOM 13676 O O . GLU F 2 77 ? 43.573 10.574 70.440 1.00 15.18 77 GLU F O 1
ATOM 13682 N N . TYR F 2 78 ? 41.768 9.704 69.442 1.00 15.27 78 TYR F N 1
ATOM 13683 C CA . TYR F 2 78 ? 41.366 10.930 68.761 1.00 14.45 78 TYR F CA 1
ATOM 13684 C C . TYR F 2 78 ? 41.214 12.062 69.778 1.00 13.37 78 TYR F C 1
ATOM 13685 O O . TYR F 2 78 ? 40.862 11.824 70.930 1.00 12.96 78 TYR F O 1
ATOM 13694 N N . ALA F 2 79 ? 41.524 13.279 69.338 1.00 12.28 79 ALA F N 1
ATOM 13695 C CA . ALA F 2 79 ? 41.485 14.470 70.188 1.00 12.08 79 ALA F CA 1
ATOM 13696 C C . ALA F 2 79 ? 41.079 15.702 69.371 1.00 11.40 79 ALA F C 1
ATOM 13697 O O . ALA F 2 79 ? 41.133 15.678 68.147 1.00 10.92 79 ALA F O 1
ATOM 13699 N N . HIS F 2 80 ? 40.660 16.763 70.063 1.00 11.05 80 HIS F N 1
ATOM 13700 C CA . HIS F 2 80 ? 40.390 18.069 69.432 1.00 10.86 80 HIS F CA 1
ATOM 13701 C C . HIS F 2 80 ? 41.682 18.732 68.928 1.00 10.61 80 HIS F C 1
ATOM 13702 O O . HIS F 2 80 ? 41.717 19.332 67.849 1.00 9.77 80 HIS F O 1
ATOM 13709 N N . PHE F 2 81 ? 42.717 18.666 69.764 1.00 11.24 81 PHE F N 1
ATOM 13710 C CA . PHE F 2 81 ? 44.085 19.050 69.405 1.00 11.79 81 PHE F CA 1
ATOM 13711 C C . PHE F 2 81 ? 45.036 18.017 70.001 1.00 12.39 81 PHE F C 1
ATOM 13712 O O . PHE F 2 81 ? 44.779 17.462 71.065 1.00 12.22 81 PHE F O 1
ATOM 13720 N N . ASP F 2 82 ? 46.129 17.751 69.300 1.00 13.51 82 ASP F N 1
ATOM 13721 C CA . ASP F 2 82 ? 47.186 16.887 69.801 1.00 14.62 82 ASP F CA 1
ATOM 13722 C C . ASP F 2 82 ? 48.388 17.079 68.903 1.00 15.01 82 ASP F C 1
ATOM 13723 O O . ASP F 2 82 ? 48.649 16.274 68.026 1.00 15.67 82 ASP F O 1
ATOM 13728 N N . ASP F 2 83 ? 49.117 18.157 69.148 1.00 15.43 83 ASP F N 1
ATOM 13729 C CA . ASP F 2 83 ? 50.026 18.730 68.177 1.00 15.55 83 ASP F CA 1
ATOM 13730 C C . ASP F 2 83 ? 51.445 18.858 68.724 1.00 16.23 83 ASP F C 1
ATOM 13731 O O . ASP F 2 83 ? 51.643 19.119 69.905 1.00 16.04 83 ASP F O 1
ATOM 13736 N N . ASN F 2 84 ? 52.416 18.684 67.832 1.00 16.69 84 ASN F N 1
ATOM 13737 C CA . ASN F 2 84 ? 53.837 18.923 68.110 1.00 17.30 84 ASN F CA 1
ATOM 13738 C C . ASN F 2 84 ? 54.228 20.262 67.467 1.00 17.26 84 ASN F C 1
ATOM 13739 O O . ASN F 2 84 ? 53.362 20.945 66.927 1.00 17.04 84 ASN F O 1
ATOM 13744 N N . ALA F 2 85 ? 55.516 20.617 67.486 1.00 17.37 85 ALA F N 1
ATOM 13745 C CA . ALA F 2 85 ? 55.980 21.918 67.009 1.00 17.70 85 ALA F CA 1
ATOM 13746 C C . ALA F 2 85 ? 55.737 22.117 65.527 1.00 17.93 85 ALA F C 1
ATOM 13747 O O . ALA F 2 85 ? 55.369 23.197 65.108 1.00 17.88 85 ALA F O 1
ATOM 13749 N N . GLN F 2 86 ? 55.937 21.064 64.743 1.00 18.57 86 GLN F N 1
ATOM 13750 C CA . GLN F 2 86 ? 55.770 21.127 63.298 1.00 18.79 86 GLN F CA 1
ATOM 13751 C C . GLN F 2 86 ? 54.286 21.349 62.942 1.00 17.94 86 GLN F C 1
ATOM 13752 O O . GLN F 2 86 ? 53.958 22.141 62.069 1.00 17.12 86 GLN F O 1
ATOM 13758 N N . MET F 2 87 ? 53.394 20.671 63.651 1.00 17.53 87 MET F N 1
ATOM 13759 C CA . MET F 2 87 ? 51.960 20.831 63.425 1.00 17.20 87 MET F CA 1
ATOM 13760 C C . MET F 2 87 ? 51.506 22.247 63.773 1.00 17.00 87 MET F C 1
ATOM 13761 O O . MET F 2 87 ? 50.779 22.874 63.001 1.00 17.26 87 MET F O 1
ATOM 13766 N N . MET F 2 88 ? 51.964 22.756 64.911 1.00 17.21 88 MET F N 1
ATOM 13767 C CA . MET F 2 88 ? 51.631 24.108 65.344 1.00 17.22 88 MET F CA 1
ATOM 13768 C C . MET F 2 88 ? 52.209 25.141 64.380 1.00 18.16 88 MET F C 1
ATOM 13769 O O . MET F 2 88 ? 51.560 26.121 64.069 1.00 17.79 88 MET F O 1
ATOM 13774 N N . ARG F 2 89 ? 53.407 24.895 63.862 1.00 19.69 89 ARG F N 1
ATOM 13775 C CA . ARG F 2 89 ? 54.010 25.811 62.883 1.00 20.93 89 ARG F CA 1
ATOM 13776 C C . ARG F 2 89 ? 53.107 25.942 61.646 1.00 20.62 89 ARG F C 1
ATOM 13777 O O . ARG F 2 89 ? 52.924 27.036 61.135 1.00 20.53 89 ARG F O 1
ATOM 13785 N N . GLY F 2 90 ? 52.514 24.839 61.190 1.00 20.44 90 GLY F N 1
ATOM 13786 C CA . GLY F 2 90 ? 51.556 24.891 60.089 1.00 20.37 90 GLY F CA 1
ATOM 13787 C C . GLY F 2 90 ? 50.297 25.696 60.391 1.00 20.19 90 GLY F C 1
ATOM 13788 O O . GLY F 2 90 ? 49.788 26.412 59.538 1.00 20.02 90 GLY F O 1
ATOM 13789 N N . ARG F 2 91 ? 49.796 25.595 61.617 1.00 20.40 91 ARG F N 1
ATOM 13790 C CA . ARG F 2 91 ? 48.636 26.383 62.043 1.00 20.19 91 ARG F CA 1
ATOM 13791 C C . ARG F 2 91 ? 48.933 27.886 62.072 1.00 20.75 91 ARG F C 1
ATOM 13792 O O . ARG F 2 91 ? 48.039 28.700 61.814 1.00 20.59 91 ARG F O 1
ATOM 13800 N N . LEU F 2 92 ? 50.167 28.252 62.405 1.00 21.43 92 LEU F N 1
ATOM 13801 C CA . LEU F 2 92 ? 50.603 29.648 62.315 1.00 22.80 92 LEU F CA 1
ATOM 13802 C C . LEU F 2 92 ? 50.608 30.100 60.852 1.00 23.65 92 LEU F C 1
ATOM 13803 O O . LEU F 2 92 ? 50.179 31.207 60.541 1.00 23.52 92 LEU F O 1
ATOM 13808 N N . ARG F 2 93 ? 51.095 29.231 59.969 1.00 24.82 93 ARG F N 1
ATOM 13809 C CA . ARG F 2 93 ? 51.166 29.517 58.536 1.00 26.32 93 ARG F CA 1
ATOM 13810 C C . ARG F 2 93 ? 49.775 29.703 57.909 1.00 27.22 93 ARG F C 1
ATOM 13811 O O . ARG F 2 93 ? 49.624 30.482 56.961 1.00 27.56 93 ARG F O 1
ATOM 13819 N N . LYS F 2 94 ? 48.763 29.006 58.445 1.00 28.00 94 LYS F N 1
ATOM 13820 C CA . LYS F 2 94 ? 47.393 29.139 57.948 1.00 28.47 94 LYS F CA 1
ATOM 13821 C C . LYS F 2 94 ? 46.819 30.447 58.433 1.00 29.64 94 LYS F C 1
ATOM 13822 O O . LYS F 2 94 ? 46.255 31.199 57.641 1.00 29.25 94 LYS F O 1
ATOM 13828 N N . ILE F 2 95 ? 46.979 30.710 59.732 1.00 31.21 95 ILE F N 1
ATOM 13829 C CA . ILE F 2 95 ? 46.327 31.840 60.391 1.00 32.53 95 ILE F CA 1
ATOM 13830 C C . ILE F 2 95 ? 46.970 33.209 60.084 1.00 33.77 95 ILE F C 1
ATOM 13831 O O . ILE F 2 95 ? 46.395 34.233 60.459 1.00 34.60 95 ILE F O 1
ATOM 13836 N N . THR F 2 96 ? 48.126 33.240 59.407 1.00 34.75 96 THR F N 1
ATOM 13837 C CA . THR F 2 96 ? 48.772 34.518 59.015 1.00 35.56 96 THR F CA 1
ATOM 13838 C C . THR F 2 96 ? 48.792 34.726 57.489 1.00 35.87 96 THR F C 1
ATOM 13839 O O . THR F 2 96 ? 49.557 35.536 56.953 1.00 36.33 96 THR F O 1
ATOM 13843 N N . SER F 2 97 ? 47.938 33.984 56.803 1.00 35.97 97 SER F N 1
ATOM 13844 C CA . SER F 2 97 ? 47.623 34.258 55.419 1.00 35.51 97 SER F CA 1
ATOM 13845 C C . SER F 2 97 ? 46.315 35.050 55.359 1.00 35.02 97 SER F C 1
ATOM 13846 O O . SER F 2 97 ? 45.559 35.144 56.331 1.00 35.05 97 SER F O 1
ATOM 13849 N N . ASP F 2 98 ? 46.034 35.584 54.182 1.00 34.47 98 ASP F N 1
ATOM 13850 C CA . ASP F 2 98 ? 44.806 36.362 53.945 1.00 33.35 98 ASP F CA 1
ATOM 13851 C C . ASP F 2 98 ? 43.736 35.556 53.185 1.00 32.26 98 ASP F C 1
ATOM 13852 O O . ASP F 2 98 ? 42.723 36.105 52.742 1.00 32.09 98 ASP F O 1
ATOM 13857 N N . VAL F 2 99 ? 43.974 34.248 53.058 1.00 30.89 99 VAL F N 1
ATOM 13858 C CA . VAL F 2 99 ? 43.008 33.316 52.469 1.00 29.72 99 VAL F CA 1
ATOM 13859 C C . VAL F 2 99 ? 42.463 32.326 53.521 1.00 28.83 99 VAL F C 1
ATOM 13860 O O . VAL F 2 99 ? 41.809 31.340 53.169 1.00 28.27 99 VAL F O 1
ATOM 13864 N N . SER F 2 100 ? 42.728 32.600 54.804 1.00 27.74 100 SER F N 1
ATOM 13865 C CA . SER F 2 100 ? 42.205 31.782 55.903 1.00 26.99 100 SER F CA 1
ATOM 13866 C C . SER F 2 100 ? 40.844 32.352 56.360 1.00 26.67 100 SER F C 1
ATOM 13867 O O . SER F 2 100 ? 40.786 33.261 57.189 1.00 26.55 100 SER F O 1
ATOM 13870 N N . TRP F 2 101 ? 39.766 31.795 55.815 1.00 25.99 101 TRP F N 1
ATOM 13871 C CA . TRP F 2 101 ? 38.437 32.390 55.905 1.00 25.96 101 TRP F CA 1
ATOM 13872 C C . TRP F 2 101 ? 37.849 32.336 57.313 1.00 25.65 101 TRP F C 1
ATOM 13873 O O . TRP F 2 101 ? 37.208 33.290 57.736 1.00 25.35 101 TRP F O 1
ATOM 13884 N N . SER F 2 102 ? 38.091 31.254 58.051 1.00 25.20 102 SER F N 1
ATOM 13885 C CA . SER F 2 102 ? 37.628 31.165 59.455 1.00 24.90 102 SER F CA 1
ATOM 13886 C C . SER F 2 102 ? 38.190 32.277 60.368 1.00 24.62 102 SER F C 1
ATOM 13887 O O . SER F 2 102 ? 37.571 32.610 61.393 1.00 25.01 102 SER F O 1
ATOM 13890 N N . GLU F 2 103 ? 39.357 32.833 60.007 1.00 23.67 103 GLU F N 1
ATOM 13891 C CA . GLU F 2 103 ? 39.970 33.948 60.756 1.00 23.32 103 GLU F CA 1
ATOM 13892 C C . GLU F 2 103 ? 40.374 35.147 59.857 1.00 22.49 103 GLU F C 1
ATOM 13893 O O . GLU F 2 103 ? 41.369 35.825 60.077 1.00 22.17 103 GLU F O 1
ATOM 13899 N N . ASN F 2 104 ? 39.562 35.383 58.833 1.00 21.89 104 ASN F N 1
ATOM 13900 C CA . ASN F 2 104 ? 39.677 36.557 57.964 1.00 21.36 104 ASN F CA 1
ATOM 13901 C C . ASN F 2 104 ? 38.334 36.683 57.243 1.00 20.04 104 ASN F C 1
ATOM 13902 O O . ASN F 2 104 ? 38.139 36.072 56.175 1.00 19.98 104 ASN F O 1
ATOM 13907 N N . PRO F 2 105 ? 37.402 37.448 57.819 1.00 18.88 105 PRO F N 1
ATOM 13908 C CA . PRO F 2 105 ? 37.655 38.347 58.955 1.00 17.74 105 PRO F CA 1
ATOM 13909 C C . PRO F 2 105 ? 37.907 37.631 60.273 1.00 16.57 105 PRO F C 1
ATOM 13910 O O . PRO F 2 105 ? 37.464 36.502 60.490 1.00 14.74 105 PRO F O 1
ATOM 13914 N N . ALA F 2 106 ? 38.687 38.290 61.115 1.00 16.00 106 ALA F N 1
ATOM 13915 C CA . ALA F 2 106 ? 39.162 37.711 62.345 1.00 15.83 106 ALA F CA 1
ATOM 13916 C C . ALA F 2 106 ? 38.046 37.723 63.381 1.00 15.36 106 ALA F C 1
ATOM 13917 O O . ALA F 2 106 ? 37.199 38.616 63.402 1.00 15.37 106 ALA F O 1
ATOM 13919 N N . SER F 2 107 ? 38.043 36.701 64.209 1.00 14.81 107 SER F N 1
ATOM 13920 C CA . SER F 2 107 ? 37.193 36.656 65.380 1.00 15.65 107 SER F CA 1
ATOM 13921 C C . SER F 2 107 ? 37.748 37.573 66.484 1.00 15.01 107 SER F C 1
ATOM 13922 O O . SER F 2 107 ? 38.913 38.006 66.449 1.00 14.97 107 SER F O 1
ATOM 13925 N N . ARG F 2 108 ? 36.902 37.885 67.455 1.00 14.15 108 ARG F N 1
ATOM 13926 C CA . ARG F 2 108 ? 37.326 38.610 68.636 1.00 12.89 108 ARG F CA 1
ATOM 13927 C C . ARG F 2 108 ? 37.285 37.645 69.787 1.00 12.26 108 ARG F C 1
ATOM 13928 O O . ARG F 2 108 ? 36.245 37.070 70.059 1.00 12.44 108 ARG F O 1
ATOM 13936 N N . THR F 2 109 ? 38.399 37.486 70.486 1.00 11.71 109 THR F N 1
ATOM 13937 C CA . THR F 2 109 ? 38.477 36.561 71.606 1.00 10.52 109 THR F CA 1
ATOM 13938 C C . THR F 2 109 ? 38.891 37.283 72.878 1.00 9.93 109 THR F C 1
ATOM 13939 O O . THR F 2 109 ? 39.535 38.336 72.829 1.00 9.49 109 THR F O 1
ATOM 13943 N N . ARG F 2 110 ? 38.504 36.701 74.015 1.00 9.14 110 ARG F N 1
ATOM 13944 C CA . ARG F 2 110 ? 38.930 37.148 75.329 1.00 8.59 110 ARG F CA 1
ATOM 13945 C C . ARG F 2 110 ? 39.229 35.921 76.143 1.00 8.88 110 ARG F C 1
ATOM 13946 O O . ARG F 2 110 ? 38.396 35.020 76.253 1.00 8.70 110 ARG F O 1
ATOM 13954 N N . HIS F 2 111 ? 40.432 35.883 76.694 1.00 8.93 111 HIS F N 1
ATOM 13955 C CA . HIS F 2 111 ? 40.871 34.793 77.542 1.00 9.07 111 HIS F CA 1
ATOM 13956 C C . HIS F 2 111 ? 40.925 35.370 78.940 1.00 9.55 111 HIS F C 1
ATOM 13957 O O . HIS F 2 111 ? 41.776 36.198 79.232 1.00 9.44 111 HIS F O 1
ATOM 13964 N N . VAL F 2 112 ? 39.968 34.986 79.780 1.00 9.99 112 VAL F N 1
ATOM 13965 C CA . VAL F 2 112 ? 39.919 35.457 81.151 1.00 10.22 112 VAL F CA 1
ATOM 13966 C C . VAL F 2 112 ? 40.515 34.347 81.993 1.00 10.53 112 VAL F C 1
ATOM 13967 O O . VAL F 2 112 ? 39.948 33.253 82.117 1.00 10.96 112 VAL F O 1
ATOM 13971 N N . ILE F 2 113 ? 41.676 34.628 82.558 1.00 10.66 113 ILE F N 1
ATOM 13972 C CA . ILE F 2 113 ? 42.460 33.604 83.246 1.00 10.72 113 ILE F CA 1
ATOM 13973 C C . ILE F 2 113 ? 42.401 33.825 84.740 1.00 10.29 113 ILE F C 1
ATOM 13974 O O . ILE F 2 113 ? 42.532 34.957 85.213 1.00 10.65 113 ILE F O 1
ATOM 13979 N N . SER F 2 114 ? 42.214 32.745 85.488 1.00 10.50 114 SER F N 1
ATOM 13980 C CA . SER F 2 114 ? 42.283 32.803 86.951 1.00 10.58 114 SER F CA 1
ATOM 13981 C C . SER F 2 114 ? 42.694 31.478 87.613 1.00 10.51 114 SER F C 1
ATOM 13982 O O . SER F 2 114 ? 43.060 30.519 86.937 1.00 9.69 114 SER F O 1
ATOM 13985 N N . ASN F 2 115 ? 42.643 31.452 88.948 1.00 10.56 115 ASN F N 1
ATOM 13986 C CA . ASN F 2 115 ? 42.902 30.237 89.727 1.00 10.40 115 ASN F CA 1
ATOM 13987 C C . ASN F 2 115 ? 44.273 29.614 89.464 1.00 10.52 115 ASN F C 1
ATOM 13988 O O . ASN F 2 115 ? 44.398 28.390 89.456 1.00 10.86 115 ASN F O 1
ATOM 13993 N N . VAL F 2 116 ? 45.290 30.449 89.262 1.00 10.36 116 VAL F N 1
ATOM 13994 C CA . VAL F 2 116 ? 46.636 29.967 88.983 1.00 10.65 116 VAL F CA 1
ATOM 13995 C C . VAL F 2 116 ? 47.273 29.303 90.221 1.00 10.94 116 VAL F C 1
ATOM 13996 O O . VAL F 2 116 ? 47.441 29.936 91.268 1.00 10.61 116 VAL F O 1
ATOM 14000 N N . MET F 2 117 ? 47.623 28.024 90.069 1.00 11.21 117 MET F N 1
ATOM 14001 C CA . MET F 2 117 ? 48.299 27.228 91.096 1.00 11.71 117 MET F CA 1
ATOM 14002 C C . MET F 2 117 ? 49.578 26.616 90.502 1.00 12.34 117 MET F C 1
ATOM 14003 O O . MET F 2 117 ? 49.554 26.031 89.413 1.00 11.87 117 MET F O 1
ATOM 14008 N N . ILE F 2 118 ? 50.682 26.747 91.226 1.00 13.18 118 ILE F N 1
ATOM 14009 C CA . ILE F 2 118 ? 52.004 26.389 90.731 1.00 14.26 118 ILE F CA 1
ATOM 14010 C C . ILE F 2 118 ? 52.674 25.360 91.640 1.00 15.42 118 ILE F C 1
ATOM 14011 O O . ILE F 2 118 ? 52.638 25.484 92.858 1.00 14.85 118 ILE F O 1
ATOM 14016 N N . VAL F 2 119 ? 53.285 24.358 91.016 1.00 17.05 119 VAL F N 1
ATOM 14017 C CA . VAL F 2 119 ? 54.078 23.339 91.696 1.00 18.78 119 VAL F CA 1
ATOM 14018 C C . VAL F 2 119 ? 55.398 23.165 90.938 1.00 20.39 119 VAL F C 1
ATOM 14019 O O . VAL F 2 119 ? 55.420 23.197 89.711 1.00 18.84 119 VAL F O 1
ATOM 14023 N N . ASP F 2 120 ? 56.495 22.975 91.671 1.00 22.91 120 ASP F N 1
ATOM 14024 C CA . ASP F 2 120 ? 57.807 22.737 91.052 1.00 24.93 120 ASP F CA 1
ATOM 14025 C C . ASP F 2 120 ? 57.782 21.472 90.222 1.00 25.90 120 ASP F C 1
ATOM 14026 O O . ASP F 2 120 ? 57.229 20.469 90.637 1.00 26.00 120 ASP F O 1
ATOM 14031 N N . GLY F 2 121 ? 58.381 21.539 89.042 1.00 27.52 121 GLY F N 1
ATOM 14032 C CA . GLY F 2 121 ? 58.520 20.383 88.182 1.00 28.98 121 GLY F CA 1
ATOM 14033 C C . GLY F 2 121 ? 59.682 19.539 88.660 1.00 30.39 121 GLY F C 1
ATOM 14034 O O . GLY F 2 121 ? 60.378 19.890 89.610 1.00 30.21 121 GLY F O 1
ATOM 14035 N N . GLU F 2 122 ? 59.899 18.424 87.986 1.00 32.40 122 GLU F N 1
ATOM 14036 C CA . GLU F 2 122 ? 60.976 17.517 88.374 1.00 34.05 122 GLU F CA 1
ATOM 14037 C C . GLU F 2 122 ? 62.357 18.104 88.052 1.00 34.04 122 GLU F C 1
ATOM 14038 O O . GLU F 2 122 ? 63.295 17.910 88.815 1.00 34.93 122 GLU F O 1
ATOM 14044 N N . LYS F 2 123 ? 62.467 18.841 86.946 1.00 33.63 123 LYS F N 1
ATOM 14045 C CA . LYS F 2 123 ? 63.715 19.513 86.566 1.00 33.16 123 LYS F CA 1
ATOM 14046 C C . LYS F 2 123 ? 63.726 20.984 87.014 1.00 31.93 123 LYS F C 1
ATOM 14047 O O . LYS F 2 123 ? 62.683 21.623 87.003 1.00 31.87 123 LYS F O 1
ATOM 14053 N N . PRO F 2 124 ? 64.879 21.519 87.427 1.00 30.67 124 PRO F N 1
ATOM 14054 C CA . PRO F 2 124 ? 64.984 22.956 87.736 1.00 29.49 124 PRO F CA 1
ATOM 14055 C C . PRO F 2 124 ? 64.687 23.833 86.516 1.00 27.65 124 PRO F C 1
ATOM 14056 O O . PRO F 2 124 ? 65.101 23.520 85.403 1.00 27.12 124 PRO F O 1
ATOM 14060 N N . GLY F 2 125 ? 63.936 24.905 86.739 1.00 25.75 125 GLY F N 1
ATOM 14061 C CA . GLY F 2 125 ? 63.463 25.747 85.661 1.00 24.50 125 GLY F CA 1
ATOM 14062 C C . GLY F 2 125 ? 62.108 25.346 85.098 1.00 23.01 125 GLY F C 1
ATOM 14063 O O . GLY F 2 125 ? 61.567 26.065 84.260 1.00 22.33 125 GLY F O 1
ATOM 14064 N N . GLU F 2 126 ? 61.549 24.226 85.549 1.00 21.65 126 GLU F N 1
ATOM 14065 C CA . GLU F 2 126 ? 60.236 23.773 85.057 1.00 21.25 126 GLU F CA 1
ATOM 14066 C C . GLU F 2 126 ? 59.175 23.886 86.143 1.00 20.32 126 GLU F C 1
ATOM 14067 O O . GLU F 2 126 ? 59.463 23.668 87.319 1.00 19.92 126 GLU F O 1
ATOM 14073 N N . TYR F 2 127 ? 57.958 24.266 85.746 1.00 19.56 127 TYR F N 1
ATOM 14074 C CA . TYR F 2 127 ? 56.843 24.407 86.689 1.00 19.25 127 TYR F CA 1
ATOM 14075 C C . TYR F 2 127 ? 55.570 23.737 86.158 1.00 18.72 127 TYR F C 1
ATOM 14076 O O . TYR F 2 127 ? 55.247 23.848 84.982 1.00 18.78 127 TYR F O 1
ATOM 14085 N N . HIS F 2 128 ? 54.883 23.005 87.024 1.00 18.11 128 HIS F N 1
ATOM 14086 C CA . HIS F 2 128 ? 53.552 22.494 86.737 1.00 17.97 128 HIS F CA 1
ATOM 14087 C C . HIS F 2 128 ? 52.550 23.564 87.146 1.00 16.98 128 HIS F C 1
ATOM 14088 O O . HIS F 2 128 ? 52.596 24.049 88.270 1.00 16.68 128 HIS F O 1
ATOM 14095 N N . VAL F 2 129 ? 51.651 23.936 86.233 1.00 15.82 129 VAL F N 1
ATOM 14096 C CA . VAL F 2 129 ? 50.668 24.987 86.491 1.00 14.73 129 VAL F CA 1
ATOM 14097 C C . VAL F 2 129 ? 49.243 24.534 86.118 1.00 13.90 129 VAL F C 1
ATOM 14098 O O . VAL F 2 129 ? 49.019 23.957 85.063 1.00 13.11 129 VAL F O 1
ATOM 14102 N N . SER F 2 130 ? 48.301 24.784 87.026 1.00 13.40 130 SER F N 1
ATOM 14103 C CA . SER F 2 130 ? 46.879 24.633 86.781 1.00 12.59 130 SER F CA 1
ATOM 14104 C C . SER F 2 130 ? 46.261 26.004 86.850 1.00 11.95 130 SER F C 1
ATOM 14105 O O . SER F 2 130 ? 46.539 26.772 87.758 1.00 11.60 130 SER F O 1
ATOM 14108 N N . SER F 2 131 ? 45.432 26.309 85.862 1.00 11.37 131 SER F N 1
ATOM 14109 C CA . SER F 2 131 ? 44.678 27.536 85.830 1.00 10.62 131 SER F CA 1
ATOM 14110 C C . SER F 2 131 ? 43.355 27.252 85.140 1.00 10.41 131 SER F C 1
ATOM 14111 O O . SER F 2 131 ? 43.191 26.220 84.488 1.00 10.73 131 SER F O 1
ATOM 14114 N N . VAL F 2 132 ? 42.401 28.151 85.310 1.00 9.83 132 VAL F N 1
ATOM 14115 C CA . VAL F 2 132 ? 41.120 28.029 84.643 1.00 10.02 132 VAL F CA 1
ATOM 14116 C C . VAL F 2 132 ? 40.903 29.175 83.658 1.00 9.75 132 VAL F C 1
ATOM 14117 O O . VAL F 2 132 ? 41.597 30.183 83.698 1.00 9.30 132 VAL F O 1
ATOM 14121 N N . PHE F 2 133 ? 39.924 29.020 82.787 1.00 9.76 133 PHE F N 1
ATOM 14122 C CA . PHE F 2 133 ? 39.623 30.067 81.831 1.00 10.33 133 PHE F CA 1
ATOM 14123 C C . PHE F 2 133 ? 38.158 30.172 81.494 1.00 10.61 133 PHE F C 1
ATOM 14124 O O . PHE F 2 133 ? 37.409 29.203 81.582 1.00 10.12 133 PHE F O 1
ATOM 14132 N N . ILE F 2 134 ? 37.762 31.382 81.126 1.00 11.00 134 ILE F N 1
ATOM 14133 C CA . ILE F 2 134 ? 36.651 31.552 80.230 1.00 11.46 134 ILE F CA 1
ATOM 14134 C C . ILE F 2 134 ? 37.249 32.079 78.928 1.00 11.54 134 ILE F C 1
ATOM 14135 O O . ILE F 2 134 ? 38.037 33.028 78.938 1.00 11.87 134 ILE F O 1
ATOM 14140 N N . VAL F 2 135 ? 36.909 31.434 77.817 1.00 10.73 135 VAL F N 1
ATOM 14141 C CA . VAL F 2 135 ? 37.199 31.999 76.517 1.00 10.30 135 VAL F CA 1
ATOM 14142 C C . VAL F 2 135 ? 35.894 32.462 75.887 1.00 10.42 135 VAL F C 1
ATOM 14143 O O . VAL F 2 135 ? 34.956 31.684 75.722 1.00 10.16 135 VAL F O 1
ATOM 14147 N N . TYR F 2 136 ? 35.880 33.737 75.519 1.00 10.18 136 TYR F N 1
ATOM 14148 C CA . TYR F 2 136 ? 34.729 34.403 74.945 1.00 10.19 136 TYR F CA 1
ATOM 14149 C C . TYR F 2 136 ? 35.103 34.701 73.511 1.00 10.10 136 TYR F C 1
ATOM 14150 O O . TYR F 2 136 ? 36.090 35.396 73.249 1.00 9.20 136 TYR F O 1
ATOM 14159 N N . ARG F 2 137 ? 34.329 34.154 72.584 1.00 9.48 137 ARG F N 1
ATOM 14160 C CA . ARG F 2 137 ? 34.626 34.284 71.177 1.00 10.48 137 ARG F CA 1
ATOM 14161 C C . ARG F 2 137 ? 33.421 34.794 70.431 1.00 10.72 137 ARG F C 1
ATOM 14162 O O . ARG F 2 137 ? 32.381 34.160 70.429 1.00 11.07 137 ARG F O 1
ATOM 14170 N N . ASN F 2 138 ? 33.577 35.952 69.806 1.00 10.87 138 ASN F N 1
ATOM 14171 C CA . ASN F 2 138 ? 32.493 36.626 69.132 1.00 10.96 138 ASN F CA 1
ATOM 14172 C C . ASN F 2 138 ? 32.972 36.866 67.726 1.00 11.45 138 ASN F C 1
ATOM 14173 O O . ASN F 2 138 ? 34.106 37.281 67.533 1.00 11.46 138 ASN F O 1
ATOM 14178 N N . ARG F 2 139 ? 32.147 36.564 66.737 1.00 12.23 139 ARG F N 1
ATOM 14179 C CA . ARG F 2 139 ? 32.524 36.872 65.376 1.00 13.29 139 ARG F CA 1
ATOM 14180 C C . ARG F 2 139 ? 31.381 37.289 64.464 1.00 12.98 139 ARG F C 1
ATOM 14181 O O . ARG F 2 139 ? 30.197 37.205 64.824 1.00 11.45 139 ARG F O 1
ATOM 14189 N N . LEU F 2 140 ? 31.777 37.817 63.312 1.00 12.99 140 LEU F N 1
ATOM 14190 C CA . LEU F 2 140 ? 30.852 38.287 62.294 1.00 13.56 140 LEU F CA 1
ATOM 14191 C C . LEU F 2 140 ? 29.889 39.282 62.922 1.00 13.14 140 LEU F C 1
ATOM 14192 O O . LEU F 2 140 ? 30.312 40.173 63.641 1.00 13.81 140 LEU F O 1
ATOM 14197 N N . GLU F 2 141 ? 28.600 39.141 62.679 1.00 12.77 141 GLU F N 1
ATOM 14198 C CA . GLU F 2 141 ? 27.653 40.098 63.210 1.00 13.23 141 GLU F CA 1
ATOM 14199 C C . GLU F 2 141 ? 27.294 39.791 64.657 1.00 12.95 141 GLU F C 1
ATOM 14200 O O . GLU F 2 141 ? 27.374 40.673 65.507 1.00 13.12 141 GLU F O 1
ATOM 14206 N N . ARG F 2 142 ? 26.903 38.538 64.927 1.00 12.63 142 ARG F N 1
ATOM 14207 C CA . ARG F 2 142 ? 26.268 38.178 66.187 1.00 12.70 142 ARG F CA 1
ATOM 14208 C C . ARG F 2 142 ? 26.650 36.808 66.770 1.00 12.40 142 ARG F C 1
ATOM 14209 O O . ARG F 2 142 ? 25.979 36.341 67.681 1.00 11.87 142 ARG F O 1
ATOM 14217 N N . GLN F 2 143 ? 27.680 36.150 66.235 1.00 12.31 143 GLN F N 1
ATOM 14218 C CA . GLN F 2 143 ? 28.108 34.835 66.754 1.00 12.29 143 GLN F CA 1
ATOM 14219 C C . GLN F 2 143 ? 28.797 34.971 68.101 1.00 12.03 143 GLN F C 1
ATOM 14220 O O . GLN F 2 143 ? 29.678 35.819 68.282 1.00 10.42 143 GLN F O 1
ATOM 14226 N N . LEU F 2 144 ? 28.370 34.136 69.046 1.00 12.37 144 LEU F N 1
ATOM 14227 C CA . LEU F 2 144 ? 28.936 34.099 70.384 1.00 12.59 144 LEU F CA 1
ATOM 14228 C C . LEU F 2 144 ? 29.092 32.655 70.875 1.00 12.70 144 LEU F C 1
ATOM 14229 O O . LEU F 2 144 ? 28.112 31.926 71.035 1.00 12.69 144 LEU F O 1
ATOM 14234 N N . ASP F 2 145 ? 30.341 32.263 71.095 1.00 12.82 145 ASP F N 1
ATOM 14235 C CA . ASP F 2 145 ? 30.682 31.000 71.719 1.00 13.17 145 ASP F CA 1
ATOM 14236 C C . ASP F 2 145 ? 31.396 31.298 73.025 1.00 12.76 145 ASP F C 1
ATOM 14237 O O . ASP F 2 145 ? 32.314 32.104 73.057 1.00 13.19 145 ASP F O 1
ATOM 14242 N N . ILE F 2 146 ? 30.940 30.691 74.114 1.00 11.86 146 ILE F N 1
ATOM 14243 C CA . ILE F 2 146 ? 31.578 30.861 75.415 1.00 11.15 146 ILE F CA 1
ATOM 14244 C C . ILE F 2 146 ? 32.032 29.498 75.926 1.00 10.45 146 ILE F C 1
ATOM 14245 O O . ILE F 2 146 ? 31.211 28.604 76.103 1.00 9.07 146 ILE F O 1
ATOM 14250 N N . PHE F 2 147 ? 33.344 29.384 76.162 1.00 9.97 147 PHE F N 1
ATOM 14251 C CA . PHE F 2 147 ? 34.021 28.181 76.633 1.00 9.32 147 PHE F CA 1
ATOM 14252 C C . PHE F 2 147 ? 34.563 28.390 78.048 1.00 9.03 147 PHE F C 1
ATOM 14253 O O . PHE F 2 147 ? 34.915 29.500 78.443 1.00 8.95 147 PHE F O 1
ATOM 14261 N N . ALA F 2 148 ? 34.665 27.303 78.794 1.00 8.46 148 ALA F N 1
ATOM 14262 C CA . ALA F 2 148 ? 35.430 27.284 80.034 1.00 7.96 148 ALA F CA 1
ATOM 14263 C C . ALA F 2 148 ? 36.193 25.969 80.144 1.00 8.35 148 ALA F C 1
ATOM 14264 O O . ALA F 2 148 ? 35.863 24.984 79.490 1.00 8.35 148 ALA F O 1
ATOM 14266 N N . GLY F 2 149 ? 37.209 25.973 80.985 1.00 8.33 149 GLY F N 1
ATOM 14267 C CA . GLY F 2 149 ? 37.955 24.772 81.277 1.00 8.69 149 GLY F CA 1
ATOM 14268 C C . GLY F 2 149 ? 39.155 24.999 82.177 1.00 8.66 149 GLY F C 1
ATOM 14269 O O . GLY F 2 149 ? 39.317 26.053 82.799 1.00 7.55 149 GLY F O 1
ATOM 14270 N N . GLU F 2 150 ? 39.998 23.974 82.239 1.00 9.09 150 GLU F N 1
ATOM 14271 C CA . GLU F 2 150 ? 41.271 24.048 82.916 1.00 9.44 150 GLU F CA 1
ATOM 14272 C C . GLU F 2 150 ? 42.409 23.917 81.908 1.00 9.70 150 GLU F C 1
ATOM 14273 O O . GLU F 2 150 ? 42.303 23.159 80.956 1.00 9.36 150 GLU F O 1
ATOM 14279 N N . ARG F 2 151 ? 43.498 24.658 82.116 1.00 10.04 151 ARG F N 1
ATOM 14280 C CA . ARG F 2 151 ? 44.746 24.380 81.412 1.00 10.42 151 ARG F CA 1
ATOM 14281 C C . ARG F 2 151 ? 45.790 23.870 82.418 1.00 11.38 151 ARG F C 1
ATOM 14282 O O . ARG F 2 151 ? 46.061 24.514 83.434 1.00 11.07 151 ARG F O 1
ATOM 14290 N N . LYS F 2 152 ? 46.338 22.698 82.128 1.00 12.28 152 LYS F N 1
ATOM 14291 C CA . LYS F 2 152 ? 47.435 22.111 82.887 1.00 13.59 152 LYS F CA 1
ATOM 14292 C C . LYS F 2 152 ? 48.689 22.195 82.037 1.00 13.72 152 LYS F C 1
ATOM 14293 O O . LYS F 2 152 ? 48.811 21.472 81.053 1.00 13.60 152 LYS F O 1
ATOM 14299 N N . ASP F 2 153 ? 49.612 23.079 82.432 1.00 14.13 153 ASP F N 1
ATOM 14300 C CA . ASP F 2 153 ? 50.822 23.384 81.669 1.00 13.90 153 ASP F CA 1
ATOM 14301 C C . ASP F 2 153 ? 52.105 22.964 82.375 1.00 14.13 153 ASP F C 1
ATOM 14302 O O . ASP F 2 153 ? 52.157 22.853 83.593 1.00 13.80 153 ASP F O 1
ATOM 14307 N N . ILE F 2 154 ? 53.142 22.752 81.571 1.00 14.64 154 ILE F N 1
ATOM 14308 C CA . ILE F 2 154 ? 54.505 22.753 82.034 1.00 15.13 154 ILE F CA 1
ATOM 14309 C C . ILE F 2 154 ? 55.141 23.976 81.387 1.00 14.61 154 ILE F C 1
ATOM 14310 O O . ILE F 2 154 ? 55.180 24.078 80.176 1.00 14.60 154 ILE F O 1
ATOM 14315 N N . LEU F 2 155 ? 55.581 24.923 82.195 1.00 14.74 155 LEU F N 1
ATOM 14316 C CA . LEU F 2 155 ? 56.330 26.063 81.698 1.00 15.44 155 LEU F CA 1
ATOM 14317 C C . LEU F 2 155 ? 57.807 25.810 81.969 1.00 16.18 155 LEU F C 1
ATOM 14318 O O . LEU F 2 155 ? 58.158 25.231 82.995 1.00 16.08 155 LEU F O 1
ATOM 14323 N N . ARG F 2 156 ? 58.669 26.253 81.064 1.00 16.95 156 ARG F N 1
ATOM 14324 C CA . ARG F 2 156 ? 60.106 26.086 81.234 1.00 17.84 156 ARG F CA 1
ATOM 14325 C C . ARG F 2 156 ? 60.830 27.434 81.112 1.00 18.58 156 ARG F C 1
ATOM 14326 O O . ARG F 2 156 ? 60.628 28.185 80.166 1.00 18.01 156 ARG F O 1
ATOM 14334 N N . ARG F 2 157 ? 61.654 27.722 82.109 1.00 19.62 157 ARG F N 1
ATOM 14335 C CA . ARG F 2 157 ? 62.456 28.939 82.184 1.00 20.84 157 ARG F CA 1
ATOM 14336 C C . ARG F 2 157 ? 63.317 29.090 80.933 1.00 21.42 157 ARG F C 1
ATOM 14337 O O . ARG F 2 157 ? 63.864 28.122 80.433 1.00 21.17 157 ARG F O 1
ATOM 14345 N N . THR F 2 158 ? 63.420 30.321 80.449 1.00 22.46 158 THR F N 1
ATOM 14346 C CA . THR F 2 158 ? 64.124 30.657 79.219 1.00 23.44 158 THR F CA 1
ATOM 14347 C C . THR F 2 158 ? 64.777 32.040 79.431 1.00 23.93 158 THR F C 1
ATOM 14348 O O . THR F 2 158 ? 64.474 32.714 80.415 1.00 23.74 158 THR F O 1
ATOM 14352 N N . GLY F 2 159 ? 65.696 32.437 78.546 1.00 24.49 159 GLY F N 1
ATOM 14353 C CA . GLY F 2 159 ? 66.320 33.748 78.615 1.00 24.83 159 GLY F CA 1
ATOM 14354 C C . GLY F 2 159 ? 65.581 34.858 77.878 1.00 25.18 159 GLY F C 1
ATOM 14355 O O . GLY F 2 159 ? 66.080 35.974 77.816 1.00 25.65 159 GLY F O 1
ATOM 14356 N N . SER F 2 160 ? 64.399 34.573 77.335 1.00 25.25 160 SER F N 1
ATOM 14357 C CA . SER F 2 160 ? 63.658 35.542 76.517 1.00 25.34 160 SER F CA 1
ATOM 14358 C C . SER F 2 160 ? 62.967 36.612 77.371 1.00 25.25 160 SER F C 1
ATOM 14359 O O . SER F 2 160 ? 62.860 36.484 78.590 1.00 24.76 160 SER F O 1
ATOM 14362 N N . GLU F 2 161 ? 62.505 37.670 76.712 1.00 25.53 161 GLU F N 1
ATOM 14363 C CA . GLU F 2 161 ? 61.731 38.719 77.377 1.00 25.97 161 GLU F CA 1
ATOM 14364 C C . GLU F 2 161 ? 60.509 38.103 78.085 1.00 24.69 161 GLU F C 1
ATOM 14365 O O . GLU F 2 161 ? 60.196 38.461 79.206 1.00 24.99 161 GLU F O 1
ATOM 14371 N N . ALA F 2 162 ? 59.874 37.135 77.435 1.00 23.21 162 ALA F N 1
ATOM 14372 C CA . ALA F 2 162 ? 58.689 36.478 77.961 1.00 22.28 162 ALA F CA 1
ATOM 14373 C C . ALA F 2 162 ? 58.965 35.679 79.256 1.00 21.37 162 ALA F C 1
ATOM 14374 O O . ALA F 2 162 ? 58.059 35.509 80.073 1.00 21.40 162 ALA F O 1
ATOM 14376 N N . GLY F 2 163 ? 60.201 35.197 79.427 1.00 19.97 163 GLY F N 1
ATOM 14377 C CA . GLY F 2 163 ? 60.655 34.549 80.656 1.00 18.99 163 GLY F CA 1
ATOM 14378 C C . GLY F 2 163 ? 60.489 33.021 80.668 1.00 18.57 163 GLY F C 1
ATOM 14379 O O . GLY F 2 163 ? 61.211 32.320 81.371 1.00 18.09 163 GLY F O 1
ATOM 14380 N N . PHE F 2 164 ? 59.518 32.509 79.915 1.00 17.38 164 PHE F N 1
ATOM 14381 C CA . PHE F 2 164 ? 59.230 31.085 79.865 1.00 16.82 164 PHE F CA 1
ATOM 14382 C C . PHE F 2 164 ? 58.847 30.658 78.463 1.00 16.44 164 PHE F C 1
ATOM 14383 O O . PHE F 2 164 ? 58.437 31.472 77.627 1.00 16.76 164 PHE F O 1
ATOM 14391 N N . GLU F 2 165 ? 58.944 29.356 78.232 1.00 15.52 165 GLU F N 1
ATOM 14392 C CA . GLU F 2 165 ? 58.358 28.726 77.069 1.00 15.25 165 GLU F CA 1
ATOM 14393 C C . GLU F 2 165 ? 57.355 27.680 77.544 1.00 14.62 165 GLU F C 1
ATOM 14394 O O . GLU F 2 165 ? 57.497 27.110 78.613 1.00 13.74 165 GLU F O 1
ATOM 14400 N N . LEU F 2 166 ? 56.347 27.433 76.722 1.00 14.61 166 LEU F N 1
ATOM 14401 C CA . LEU F 2 166 ? 55.307 26.480 77.032 1.00 14.22 166 LEU F CA 1
ATOM 14402 C C . LEU F 2 166 ? 55.759 25.156 76.449 1.00 14.25 166 LEU F C 1
ATOM 14403 O O . LEU F 2 166 ? 55.828 25.003 75.236 1.00 13.81 166 LEU F O 1
ATOM 14408 N N . ALA F 2 167 ? 56.085 24.210 77.326 1.00 14.34 167 ALA F N 1
ATOM 14409 C CA . ALA F 2 167 ? 56.600 22.899 76.925 1.00 14.40 167 ALA F CA 1
ATOM 14410 C C . ALA F 2 167 ? 55.472 21.887 76.748 1.00 14.62 167 ALA F C 1
ATOM 14411 O O . ALA F 2 167 ? 55.566 20.980 75.933 1.00 14.93 167 ALA F O 1
ATOM 14413 N N . LYS F 2 168 ? 54.421 22.028 77.547 1.00 14.74 168 LYS F N 1
ATOM 14414 C CA . LYS F 2 168 ? 53.264 21.151 77.461 1.00 15.17 168 LYS F CA 1
ATOM 14415 C C . LYS F 2 168 ? 52.003 21.881 77.918 1.00 14.35 168 LYS F C 1
ATOM 14416 O O . LYS F 2 168 ? 52.028 22.619 78.904 1.00 13.73 168 LYS F O 1
ATOM 14422 N N . ARG F 2 169 ? 50.913 21.669 77.183 1.00 13.33 169 ARG F N 1
ATOM 14423 C CA . ARG F 2 169 ? 49.588 22.129 77.584 1.00 12.92 169 ARG F CA 1
ATOM 14424 C C . ARG F 2 169 ? 48.547 21.042 77.329 1.00 12.28 169 ARG F C 1
ATOM 14425 O O . ARG F 2 169 ? 48.464 20.485 76.231 1.00 11.03 169 ARG F O 1
ATOM 14433 N N . THR F 2 170 ? 47.770 20.762 78.365 1.00 11.56 170 THR F N 1
ATOM 14434 C CA . THR F 2 170 ? 46.573 19.960 78.262 1.00 11.93 170 THR F CA 1
ATOM 14435 C C . THR F 2 170 ? 45.385 20.860 78.592 1.00 11.51 170 THR F C 1
ATOM 14436 O O . THR F 2 170 ? 45.306 21.424 79.680 1.00 12.09 170 THR F O 1
ATOM 14440 N N . ILE F 2 171 ? 44.479 21.020 77.641 1.00 11.62 171 ILE F N 1
ATOM 14441 C CA . ILE F 2 171 ? 43.261 21.802 77.834 1.00 11.15 171 ILE F CA 1
ATOM 14442 C C . ILE F 2 171 ? 42.154 20.826 78.161 1.00 11.08 171 ILE F C 1
ATOM 14443 O O . ILE F 2 171 ? 41.875 19.918 77.390 1.00 11.63 171 ILE F O 1
ATOM 14448 N N . LEU F 2 172 ? 41.538 21.013 79.318 1.00 10.82 172 LEU F N 1
ATOM 14449 C CA . LEU F 2 172 ? 40.402 20.217 79.760 1.00 10.82 172 LEU F CA 1
ATOM 14450 C C . LEU F 2 172 ? 39.177 21.099 79.611 1.00 10.66 172 LEU F C 1
ATOM 14451 O O . LEU F 2 172 ? 38.999 22.041 80.361 1.00 10.71 172 LEU F O 1
ATOM 14456 N N . ILE F 2 173 ? 38.358 20.818 78.601 1.00 10.62 173 ILE F N 1
ATOM 14457 C CA . ILE F 2 173 ? 37.250 21.691 78.224 1.00 10.55 173 ILE F CA 1
ATOM 14458 C C . ILE F 2 173 ? 35.977 21.215 78.903 1.00 10.21 173 ILE F C 1
ATOM 14459 O O . ILE F 2 173 ? 35.706 20.017 78.930 1.00 9.85 173 ILE F O 1
ATOM 14464 N N . ASP F 2 174 ? 35.206 22.142 79.469 1.00 9.85 174 ASP F N 1
ATOM 14465 C CA . ASP F 2 174 ? 33.908 21.796 80.072 1.00 9.55 174 ASP F CA 1
ATOM 14466 C C . ASP F 2 174 ? 32.795 21.699 79.009 1.00 9.27 174 ASP F C 1
ATOM 14467 O O . ASP F 2 174 ? 31.769 22.366 79.089 1.00 8.99 174 ASP F O 1
ATOM 14472 N N . GLN F 2 175 ? 33.031 20.859 78.011 1.00 9.08 175 GLN F N 1
ATOM 14473 C CA . GLN F 2 175 ? 32.035 20.516 77.002 1.00 8.81 175 GLN F CA 1
ATOM 14474 C C . GLN F 2 175 ? 32.249 19.069 76.571 1.00 8.59 175 GLN F C 1
ATOM 14475 O O . GLN F 2 175 ? 33.382 18.560 76.571 1.00 7.67 175 GLN F O 1
ATOM 14481 N N . SER F 2 176 ? 31.149 18.398 76.243 1.00 8.37 176 SER F N 1
ATOM 14482 C CA . SER F 2 176 ? 31.219 17.092 75.616 1.00 8.51 176 SER F CA 1
ATOM 14483 C C . SER F 2 176 ? 31.149 17.348 74.119 1.00 8.57 176 SER F C 1
ATOM 14484 O O . SER F 2 176 ? 32.187 17.420 73.437 1.00 8.97 176 SER F O 1
ATOM 14487 N N . THR F 2 177 ? 29.933 17.521 73.611 1.00 8.35 177 THR F N 1
ATOM 14488 C CA . THR F 2 177 ? 29.746 18.058 72.289 1.00 8.02 177 THR F CA 1
ATOM 14489 C C . THR F 2 177 ? 30.247 19.500 72.323 1.00 7.99 177 THR F C 1
ATOM 14490 O O . THR F 2 177 ? 29.900 20.272 73.228 1.00 6.78 177 THR F O 1
ATOM 14494 N N . ILE F 2 178 ? 31.091 19.836 71.351 1.00 7.93 178 ILE F N 1
ATOM 14495 C CA . ILE F 2 178 ? 31.627 21.177 71.209 1.00 8.06 178 ILE F CA 1
ATOM 14496 C C . ILE F 2 178 ? 30.538 22.111 70.695 1.00 8.24 178 ILE F C 1
ATOM 14497 O O . ILE F 2 178 ? 29.969 21.884 69.629 1.00 7.87 178 ILE F O 1
ATOM 14502 N N . LEU F 2 179 ? 30.257 23.157 71.475 1.00 9.27 179 LEU F N 1
ATOM 14503 C CA . LEU F 2 179 ? 29.176 24.097 71.188 1.00 10.14 179 LEU F CA 1
ATOM 14504 C C . LEU F 2 179 ? 29.720 25.270 70.388 1.00 10.76 179 LEU F C 1
ATOM 14505 O O . LEU F 2 179 ? 29.697 26.429 70.830 1.00 12.19 179 LEU F O 1
ATOM 14510 N N . SER F 2 180 ? 30.226 24.939 69.220 1.00 10.76 180 SER F N 1
ATOM 14511 C CA . SER F 2 180 ? 30.838 25.878 68.309 1.00 11.21 180 SER F CA 1
ATOM 14512 C C . SER F 2 180 ? 30.994 25.184 66.956 1.00 10.98 180 SER F C 1
ATOM 14513 O O . SER F 2 180 ? 31.109 23.957 66.889 1.00 10.88 180 SER F O 1
ATOM 14516 N N . ASN F 2 181 ? 30.954 25.969 65.888 1.00 11.04 181 ASN F N 1
ATOM 14517 C CA . ASN F 2 181 ? 31.059 25.445 64.523 1.00 11.30 181 ASN F CA 1
ATOM 14518 C C . ASN F 2 181 ? 32.500 25.099 64.160 1.00 11.24 181 ASN F C 1
ATOM 14519 O O . ASN F 2 181 ? 32.756 24.352 63.222 1.00 10.36 181 ASN F O 1
ATOM 14524 N N . ASN F 2 182 ? 33.441 25.650 64.924 1.00 11.73 182 ASN F N 1
ATOM 14525 C CA . ASN F 2 182 ? 34.834 25.296 64.777 1.00 11.72 182 ASN F CA 1
ATOM 14526 C C . ASN F 2 182 ? 35.627 25.634 66.036 1.00 11.64 182 ASN F C 1
ATOM 14527 O O . ASN F 2 182 ? 35.094 26.195 66.979 1.00 11.45 182 ASN F O 1
ATOM 14532 N N . LEU F 2 183 ? 36.893 25.238 66.037 1.00 11.64 183 LEU F N 1
ATOM 14533 C CA . LEU F 2 183 ? 37.856 25.615 67.062 1.00 11.37 183 LEU F CA 1
ATOM 14534 C C . LEU F 2 183 ? 39.058 26.268 66.350 1.00 11.27 183 LEU F C 1
ATOM 14535 O O . LEU F 2 183 ? 40.169 25.741 66.349 1.00 11.68 183 LEU F O 1
ATOM 14540 N N . SER F 2 184 ? 38.817 27.426 65.753 1.00 11.62 184 SER F N 1
ATOM 14541 C CA . SER F 2 184 ? 39.788 28.087 64.885 1.00 11.76 184 SER F CA 1
ATOM 14542 C C . SER F 2 184 ? 40.728 29.063 65.587 1.00 12.33 184 SER F C 1
ATOM 14543 O O . SER F 2 184 ? 41.463 29.787 64.913 1.00 13.32 184 SER F O 1
ATOM 14546 N N . PHE F 2 185 ? 40.724 29.057 66.914 1.00 12.07 185 PHE F N 1
ATOM 14547 C CA . PHE F 2 185 ? 41.632 29.870 67.728 1.00 12.12 185 PHE F CA 1
ATOM 14548 C C . PHE F 2 185 ? 42.423 28.942 68.669 1.00 12.25 185 PHE F C 1
ATOM 14549 O O . PHE F 2 185 ? 42.335 27.727 68.566 1.00 11.74 185 PHE F O 1
ATOM 14557 N N . PHE F 2 186 ? 43.244 29.528 69.536 1.00 12.90 186 PHE F N 1
ATOM 14558 C CA . PHE F 2 186 ? 44.067 28.792 70.491 1.00 13.05 186 PHE F CA 1
ATOM 14559 C C . PHE F 2 186 ? 43.640 29.050 71.944 1.00 12.43 186 PHE F C 1
ATOM 14560 O O . PHE F 2 186 ? 43.358 30.180 72.331 1.00 11.59 186 PHE F O 1
ATOM 14568 N N . PHE F 2 187 ? 43.540 27.976 72.719 1.00 12.27 187 PHE F N 1
ATOM 14569 C CA . PHE F 2 187 ? 43.308 28.048 74.165 1.00 12.04 187 PHE F CA 1
ATOM 14570 C C . PHE F 2 187 ? 44.630 28.208 74.909 1.00 12.25 187 PHE F C 1
ATOM 14571 O O . PHE F 2 187 ? 45.666 27.674 74.473 1.00 12.68 187 PHE F O 1
#

Nearest PDB structures (foldseek):
  1uli-assembly1_A  TM=1.002E+00  e=4.506E-87  Rhodococcus jostii RHA1
  1ulj-assembly1_C  TM=1.002E+00  e=1.820E-84  Rhodococcus jostii RHA1
  1ulj-assembly1_A  TM=1.002E+00  e=2.189E-83  Rhodococcus jostii RHA1
  3en1-assembly1_A  TM=9.989E-01  e=7.011E-72  Pseudomonas putida
  1wql-assembly1_A  TM=9.799E-01  e=6.115E-66  Pseudomonas fluorescens

Radius of gyration: 34.63 Å; Cα contacts (8 Å, |Δi|>4): 4551; chains: 6; bounding box: 89×97×92 Å

Solvent-accessible surface area: 55619 Å² total; per-residue (Å²): 106,62,67,70,66,0,44,137,7,16,50,65,215,62,0,62,2,29,0,96,3,0,24,40,101,51,1,11,106,36,2,8,76,42,0,5,5,26,1,1,8,6,1,4,1,57,61,41,2,74,137,55,5,20,11,14,23,10,18,3,3,19,5,4,0,0,0,0,34,20,200,122,40,75,15,63,0,0,5,0,10,2,21,2,8,0,2,14,8,13,26,2,24,7,14,52,11,192,62,12,68,3,5,7,4,5,1,18,0,47,21,3,1,68,7,80,53,7,38,62,46,162,85,3,2,95,67,16,155,48,129,85,20,16,5,44,66,10,67,38,57,62,22,85,8,0,0,0,0,0,25,31,88,110,7,23,62,4,76,74,14,3,24,55,0,46,44,0,0,21,1,0,3,24,8,8,122,52,22,11,47,11,10,72,22,45,0,26,0,12,0,57,0,1,1,0,4,0,0,11,7,6,0,1,14,13,2,14,10,30,16,21,0,2,75,0,0,48,83,3,24,76,157,122,109,4,28,0,0,29,3,98,39,5,4,1,0,0,0,0,16,20,42,63,51,108,19,0,58,1,4,0,9,92,102,0,8,102,26,6,15,110,27,122,34,0,98,71,0,10,146,102,12,70,36,82,55,26,1,30,68,4,12,4,5,9,0,0,0,0,0,7,2,0,0,13,0,0,4,3,0,0,0,8,2,4,0,39,14,3,70,39,0,3,0,10,0,7,0,0,1,8,33,68,9,85,107,111,17,29,42,25,4,7,32,22,0,0,14,0,16,0,0,0,0,1,2,2,12,0,2,1,1,0,0,9,6,0,10,99,0,1,116,0,45,49,0,54,58,80,48,2,0,1,30,0,4,61,71,87,60,67,86,132,40,128,100,11,47,11,22,8,6,75,0,8,4,9,15,0,0,4,5,0,0,15,4,0,21,63,1,0,33,4,84,70,2,77,34,1,62,88,55,132,51,219,86,40,12,76,134,50,96,37,67,28,5,21,65,0,17,28,2,0,17,13,2,2,11,1,6,4,60,56,55,22,106,75,0,18,110,12,27,3,173,84,5,67,0,27,0,2,6,9,27,2,39,44,79,170,18,52,106,92,19,60,16,31,86,140,55,0,0,0,2,6,1,61,37,147,12,1,156,2,8,22,55,4,13,69,8,94,41,1,33,0,11,11,2,16,5,2,10,5,2,0,1,9,2,2,3,4,50,105,18,152,133,125,26,27,21,47,0,2,0,7,2,4,0,0,0,0,0,10,44,80,35,60,16,23,0,0,0,1,2,77,4,35,0,55,103,66,86,58,150,16,17,4,43,2,6,72,0,20,0,24,0,0,1,8,4,0,36,4,6,0,1,5,8,9,2,105,62,72,75,68,0,44,143,7,15,57,66,194,44,0,73,2,28,1,94,3,0,25,39,108,50,1,12,118,38,1,8,76,40,0,5,6,25,0,1,9,6,1,4,2,58,61,39,1,72,139,56,6,20,11,14,22,10,16,3,2,8,4,3,0,0,0,0,32,19,189,120,39,75,14,68,0,0,6,1,11,2,21,2,8,0,2,15,8,13,29,1,21,6,12,48,11,187,59,11,69,2,4,7,5,6,1,19,0,46,15,3,2,71,8,77,53,6,36,72,48,159,85,2,3,95,64,14,165,47,137,80,18,16,6,42,68,11,65,36,56,60,26,86,8,0,0,0,0,0,24,33,85,110,8,22,63,3,77,74,16,2,23,55,0,43,44,0,0,21,2,0,4,23,8,11,119,51,23,12,48,10,12,72,21,42,0,24,1,14,1,58,0,0,0,0,4,0,0,10,8,5,0,1,13,12,4,12,6,31,16,23,0,3,68,0,0,60,79,5,25,168,96,116,9,27,1,0,28,4,74,30,5,3,2,0,0,0,0,13,38,37,56,54,104,18,0,77,8,3,0,11,95,111,0,15,102,26,8,20,122,29,118,40,0,97,72,0,11,140,92,13,68,37,88,62,27,1,32,82,6,8,5,4,9,0,0,0,0,0,6,1,0,0,13,1,0,2,4,0,0,0,7,1,4,0,36,6,5,33,41,0,2,0,9,0,7,0,0,1,11,35,78,8,87,110,138,24,27,42,23,5,7,30,21,0,0,12,0,13,0,1,0,0,1,1,5,13,0,3,0,1,0,0,14,8,0,6,86,0,2,106,0,45,50,0,60,60,81,51,2,0,1,32,0,3,62,71,87,59,68,84,131,44,130,92,11,48,11,23,9,6,73,0,7,2,10,15,0,0,4,4,0,1,18,4,0,20,59,2,0,31,5,81,71,2,76,34,0,61,88,51,81,81,156,94,12,201,90,46,13,77,129,46,88,38,69,25,5,18,63,0,16,26,2,0,17,11,2,3,10,1,6,3,55,60,54,23,106,74,0,18,105,10,24,2,156,86,4,67,0,29,0,2,6,8,27,3,38,52,80,164,10,50,105,89,18,60,17,30,85,124,56,0,0,1,1,6,1,62,28,151,9,1,166,2,8,23,88,3,15,61,16,94,34,0,38,0,10,7,0,15,6,2,8,5,2,0,1,10,3,2,3,4,39,102,16,148,138,139,29,24,23,37,1,3,0,8,1,3,0,0,0,0,1,12,42,82,37,63,15,23,0,0,0,2,2,71,3,38,0,59,101,44,86,65,137,12,19,3,44,2,6,76,0,20,0,27,0,0,1,10,3,0,37,6,7,0,1,6,9,9,1,106,63,66,70,72,0,46,143,7,16,57,58,211,56,0,77,2,30,0,92,3,0,24,39,110,54,1,12,111,34,2,7,75,38,0,4,5,25,0,1,8,6,2,3,2,57,62,40,2,69,143,54,6,21,10,13,21,10,17,3,3,8,4,4,0,0,0,0,29,22,193,114,40,103,19,82,0,0,6,0,10,2,21,2,7,0,2,14,9,13,29,1,21,7,18,47,11,159,62,10,64,2,5,7,5,6,1,21,0,46,19,3,2,64,7,78,53,7,37,67,46,161,88,3,2,94,59,12,149,49,121,90,26,17,5,44,67,9,65,36,56,59,21,85,11,0,0,0,0,0,23,30,88,102,7,22,63,2,78,76,18,2,23,59,0,44,42,0,0,20,1,0,2,23,8,9,124,47,24,11,44,11,10,72,22,41,0,26,1,12,1,58,0,1,0,0,4,0,0,9,8,8,0,0,11,8,2,12,15,22,18,24,0,3,63,0,0,44,80,4,25,136,70,98,109,8,27,0,0,21,2,71,30,5,3,3,0,0,0,0,1,26,40,49,54,95,10,0,66,2,4,0,11,92,129,0,10,100,26,6,19,119,28,120,36,0,90,67,0,10,141,104,11,70,36,80,55,26,0,31,65,5,10,5,5,10,0,0,0,0,0,7,2,0,0,14,1,0,4,5,0,0,0,7,1,6,0,35,5,4,68,40,0,4,0,12,0,7,0,0,1,12,32,68,8,78,103,131,23,30,38,24,6,8,32,20,0,0,14,0,15,0,0,0,0,0,2,4,12,0,3,1,1,0,0,13,7,0,10,95,0,1,115,0,48,49,0,64,60,79,48,2,0,2,32,0,4,63,68,89,61,67,92,127,42,125,99,11,47,11,22,8,6,70,0,2,2,8,14,0,0,4,4,0,1,17,5,0,20,66,2,0,33,4,80,65,2,76,36,1,55,85,46,85,138,54,217,86,43,15,78,130,49,88,34,67,24,6,17,61,0,17,26,4,1,17,14,2,2,10,1,6,3,58,60,55,25,136,77,0,17,118,11,24,3,163,84,5,68,0,26,0,2,7,9,30,3,42,52,81,139,15,51,94,94,18,61,14,30,88,151,55,0,0,1,2,5,1,60,16,137,11,1,123,1,8,34,100,4,16,63,16,94,33,1,37,0,13,8,0,13,5,2,9,6,2,0,1,10,2,2,2,4,49,105,17,162,131,133,24,25,27,56,1,2,0,8,1,4,0,0,0,0,1,12,38,83,34,64,14,24,0,0,0,1,3,67,3,36,0,59,102,58,88,55,151,18,21,5,41,1,6,73,0,20,0,27,0,0,1,10,4,0,36,4,6,0,1,4,8,9,1

Secondary structure (DSSP, 8-state):
--HHHHHTTEETTTTEE-GGGGT-HHHHHHHIIIIITTS-EEEEEGGGS-STTEEEEEEETTEEEEEEE-TTS-EEEEES--TTT---S--SSEEE-S-EE-TTT--EE-TT--EEE-TTHHHH-TT--GGGSSPPEEEEEEETTEEEEE--TTSPPHHHHHTTHHHHHHHHH-SSTT-EEEPS--EEEEE-S-HHHHHHHHHHBHHHHHTTTTHHHHHHT----EEEEE-SSSS-EEEEEES--HHHHHHHHHHHHHHHHSSHHHHHHHHHTT-HHHHHSEEEEEEEETTTEEE-TTT-EEEEEEE-STT-EEEEEEEEEETTS-HHHHHHHHHHHHHHSSTTSTTHHHHHHHHHHHHHHTTSTGGGSS-EE--TTTT--BS--SSS-SEEEESB-SHHHHHHHHHHHHHHT-SSHHHHHTT-/--SPPPP--HHHHHHHHHHHHHHHHHHHTT-HHHHHHTEEEEEEEEEE-B----GGGGGGSB--TTS-EEEEE-HHHHHHHHHHHT-TT-GGGSSPPEEEEEEEEEEEEE-SSTTEEEEEEEEEEEEEETTTEEEEEEEEEEEEEEE-SSTT-EEEEEEEEEES-SSBSSS---S--/--HHHHHTTEETTTTEE-GGGGT-HHHHHHHIIIIITTS-EEEEEGGGS-STTEEEEEEETTEEEEEEE-TTS-EEEEES--TTT---S--SSEEE-S-EE-TTT--EE-TTS-EEE-TTHHHH-SS--GGGSSPPEEEEEEETTEEEEES-TTSPPHHHHHGGGHHHHHHHH-SSTT-EEEPS--EEEEE-S-HHHHHHHHHHB-HHHHTTTTHHHHHHT---EEEEE-SSSS-EEEEEES--HHHHHHHHHHHHHHHHSSHHHHHHHHHHT-HHHHHSEEEEEEEETTTEEE-TTT-EEEEEEE-STT-EEEEEEEEEETTS-HHHHHHHHHHHHHHSSTT-TTHHHHHHHHHHHHHHTTSTGGGSS-EE--TTTT--BS--SSS-SEEEESB-SHHHHHHHHHHHHHHT-SSHHHHHTTS--/--SSPPPP--HHHHHHHHHHHHHHHHHHHTT-HHHHHTTEEEEEEEEEE-B----GGGGGGSB--TTS-EEEEE-HHHHHHHHHHHT-TT-GGGSSPPEEEEEEEEEEEEE-SSTTEEEEEEEEEEEEEETTTEEEEEEEEEEEEEEE-SSTT-EEEEEEEEEES-SSBSSS---S--/--HHHHHTTEETTTTEE-GGGGT-HHHHHHHIIIIITTS-EEEEEGGGS-STTEEEEEEETTEEEEEEE-TTS-EEEEES--TTT---S--SSEEE-S-EE-TTT--EE-TTS-EEE-TTHHHH-TT--GGGSSPPEEEEEEETTEEEEES-TTSPPHHHHHGGGHHHHHHHH-SSTT-EEEPS--EEEEE-S-HHHHHHHHHHBSHHHHTTTTHHHHHHT----EEEEE-SSSS-EEEEEES-THHHHHHHHHHHHHHHHSSHHHHHHHHHTT-HHHHHSEEEEEEEETTTEEE-TTT-EEEEEEE-STT-EEEEEEEEEETTS-HHHHHHHHHHHHHHSSTT-TTHHHHHHHHHHHHHHTTSTGGGSS-EE--TTTT--BS--SSS-SEEEESB-SHHHHHHHHHHHHHHT-SSHHHHHTT--/--SPPPP--HHHHHHHHHHHHHHHHHHHTT-HHHHHHTEEEEEEEEEE-B----GGGGGGSB--TTS-EEEEE-HHHHHHHHHHHTSS--GGGSSPPEEEEEEEEEEEEE-SSTTEEEEEEEEEEEEEETTTEEEEEEEEEEEEEEE-SSTT-EEEEEEEEEES-SSBSSS---S--

CATH classification: 3.90.380.10 (+1 more: 2.102.10.10)